Protein 1DRO (pdb70)

Radius of gyration: 14.01 Å; Cα contacts (8 Å, |Δi|>4): 263; chains: 1; bounding box: 38×29×30 Å

InterPro domains:
  IPR001589 Actinin-type actin-binding domain, conserved site [PS00019] (52-61)
  IPR001589 Actinin-type actin-binding domain, conserved site [PS00020] (126-150)
  IPR001605 Pleckstrin homology domain, spectrin-type [PR00683] (2150-2169)
  IPR001605 Pleckstrin homology domain, spectrin-type [PR00683] (2170-2191)
  IPR001605 Pleckstrin homology domain, spectrin-type [PR00683] (2214-2231)
  IPR001605 Pleckstrin homology domain, spectrin-type [PR00683] (2234-2252)
  IPR001715 Calponin homology domain [PF00307] (51-154)
  IPR001715 Calponin homology domain [PF00307] (170-274)
  IPR001715 Calponin homology domain [PS50021] (50-154)
  IPR001715 Calponin homology domain [PS50021] (169-274)
  IPR001715 Calponin homology domain [SM00033] (52-152)
  IPR001715 Calponin homology domain [SM00033] (171-269)
  IPR001849 Pleckstrin homology domain [PS50003] (2147-2259)
  IPR001849 Pleckstrin homology domain [SM00233] (2148-2261)
  IPR002017 Spectrin repeat [PF00435] (300-408)
  IPR002017 Spectrin repeat [PF00435] (420-521)
  IPR002017 Spectrin repeat [PF00435] (525-633)
  IPR002017 Spectrin repeat [PF00435] (636-739)
  IPR002017 Spectrin repeat [PF00435] (743-843)
  IPR002017 Spectrin repeat [PF00435] (848-949)

Nearest PDB structures (foldseek):
  1dro-assembly1_A  TM=8.507E-01  e=3.360E-19  Drosophila melanogaster
  1mph-assembly1_A  TM=6.903E-01  e=4.870E-07  Mus musculus
  1wjm-assembly1_A  TM=6.500E-01  e=1.095E-06  Homo sapiens
  2dhj-assembly1_A  TM=6.974E-01  e=1.243E-05  Homo sapiens
  2dtc-assembly1_B  TM=6.159E-01  e=3.403E-03  Mus musculus

Organism: Drosophila melanogaster (NCBI:txid7227)

Secondary structure (DSSP, 8-state):
--S--SSSSEEEEEEEE-S------TT-----EEEEEEESSS--BEESSSSHHHH-TT--SS---B---SS---EE--SSSSSTTEEEEE-SSS-EEEEE-SSSHHHHHHHHHHHHHHT---

Structure (mmCIF, N/CA/C/O backbone):
data_1DRO
#
_entry.id   1DRO
#
_cell.length_a   1.000
_cell.length_b   1.000
_cell.length_c   1.000
_cell.angle_alpha   90.00
_cell.angle_beta   90.00
_cell.angle_gamma   90.00
#
_symmetry.space_group_name_H-M   'P 1'
#
loop_
_atom_site.group_PDB
_atom_site.id
_atom_site.type_symbol
_atom_site.label_atom_id
_atom_site.label_alt_id
_atom_site.label_comp_id
_atom_site.label_asym_id
_atom_site.label_entity_id
_atom_site.label_seq_id
_atom_site.pdbx_PDB_ins_code
_atom_site.Cartn_x
_atom_site.Cartn_y
_atom_site.Cartn_z
_atom_site.occupancy
_atom_site.B_iso_or_equiv
_atom_site.auth_seq_id
_atom_site.auth_comp_id
_atom_site.auth_asym_id
_atom_site.auth_atom_id
_atom_site.pdbx_PDB_model_num
ATOM 1 N N . GLY A 1 1 ? -8.296 13.446 -22.528 1.00 0.00 1 GLY A N 1
ATOM 2 C CA . GLY A 1 1 ? -9.282 13.051 -23.530 1.00 0.00 1 GLY A CA 1
ATOM 3 C C . GLY A 1 1 ? -10.535 13.884 -23.415 1.00 0.00 1 GLY A C 1
ATOM 4 O O . GLY A 1 1 ? -10.496 15.080 -23.102 1.00 0.00 1 GLY A O 1
ATOM 10 N N . SER A 1 2 ? -11.670 13.269 -23.686 1.00 0.00 2 SER A N 1
ATOM 11 C CA . SER A 1 2 ? -12.955 13.961 -23.649 1.00 0.00 2 SER A CA 1
ATOM 12 C C . SER A 1 2 ? -13.930 13.247 -22.743 1.00 0.00 2 SER A C 1
ATOM 13 O O . SER A 1 2 ? -14.543 13.840 -21.848 1.00 0.00 2 SER A O 1
ATOM 21 N N . GLY A 1 3 ? -14.095 11.956 -22.963 1.00 0.00 3 GLY A N 1
ATOM 22 C CA . GLY A 1 3 ? -14.938 11.126 -22.108 1.00 0.00 3 GLY A CA 1
ATOM 23 C C . GLY A 1 3 ? -14.106 10.149 -21.313 1.00 0.00 3 GLY A C 1
ATOM 24 O O . GLY A 1 3 ? -12.890 10.307 -21.151 1.00 0.00 3 GLY A O 1
ATOM 28 N N . THR A 1 4 ? -14.745 9.107 -20.812 1.00 0.00 4 THR A N 1
ATOM 29 C CA . THR A 1 4 ? -14.058 8.087 -20.025 1.00 0.00 4 THR A CA 1
ATOM 30 C C . THR A 1 4 ? -13.420 7.053 -20.922 1.00 0.00 4 THR A C 1
ATOM 31 O O . THR A 1 4 ? -13.882 6.774 -22.033 1.00 0.00 4 THR A O 1
ATOM 42 N N . GLY A 1 5 ? -12.341 6.458 -20.443 1.00 0.00 5 GLY A N 1
ATOM 43 C CA . GLY A 1 5 ? -11.614 5.443 -21.198 1.00 0.00 5 GLY A CA 1
ATOM 44 C C . GLY A 1 5 ? -12.242 4.081 -21.019 1.00 0.00 5 GLY A C 1
ATOM 45 O O . GLY A 1 5 ? -13.468 3.923 -21.004 1.00 0.00 5 GLY A O 1
ATOM 49 N N . ALA A 1 6 ? -11.405 3.073 -20.860 1.00 0.00 6 ALA A N 1
ATOM 50 C CA . ALA A 1 6 ? -11.871 1.700 -20.684 1.00 0.00 6 ALA A CA 1
ATOM 51 C C . ALA A 1 6 ? -12.484 1.507 -19.318 1.00 0.00 6 ALA A C 1
ATOM 52 O O . ALA A 1 6 ? -13.709 1.524 -19.144 1.00 0.00 6 ALA A O 1
ATOM 59 N N . GLY A 1 7 ? -11.641 1.310 -18.322 1.00 0.00 7 GLY A N 1
ATOM 60 C CA . GLY A 1 7 ? -12.090 1.201 -16.937 1.00 0.00 7 GLY A CA 1
ATOM 61 C C . GLY A 1 7 ? -12.042 2.543 -16.246 1.00 0.00 7 GLY A C 1
ATOM 62 O O . GLY A 1 7 ? -12.445 3.575 -16.795 1.00 0.00 7 GLY A O 1
ATOM 66 N N . GLU A 1 8 ? -11.538 2.551 -15.026 1.00 0.00 8 GLU A N 1
ATOM 67 C CA . GLU A 1 8 ? -11.334 3.791 -14.281 1.00 0.00 8 GLU A CA 1
ATOM 68 C C . GLU A 1 8 ? -9.898 3.924 -13.837 1.00 0.00 8 GLU A C 1
ATOM 69 O O . GLU A 1 8 ? -9.486 3.378 -12.801 1.00 0.00 8 GLU A O 1
ATOM 81 N N . GLY A 1 9 ? -9.078 4.587 -14.629 1.00 0.00 9 GLY A N 1
ATOM 82 C CA . GLY A 1 9 ? -7.721 4.929 -14.225 1.00 0.00 9 GLY A CA 1
ATOM 83 C C . GLY A 1 9 ? -6.972 5.622 -15.349 1.00 0.00 9 GLY A C 1
ATOM 84 O O . GLY A 1 9 ? -7.544 6.121 -16.323 1.00 0.00 9 GLY A O 1
ATOM 88 N N . HIS A 1 10 ? -5.654 5.653 -15.193 1.00 0.00 10 HIS A N 1
ATOM 89 C CA . HIS A 1 10 ? -4.776 6.118 -16.267 1.00 0.00 10 HIS A CA 1
ATOM 90 C C . HIS A 1 10 ? -4.104 4.927 -16.920 1.00 0.00 10 HIS A C 1
ATOM 91 O O . HIS A 1 10 ? -3.852 3.903 -16.249 1.00 0.00 10 HIS A O 1
ATOM 105 N N . GLU A 1 11 ? -3.826 4.983 -18.209 1.00 0.00 11 GLU A N 1
ATOM 106 C CA . GLU A 1 11 ? -3.332 3.811 -18.934 1.00 0.00 11 GLU A CA 1
ATOM 107 C C . GLU A 1 11 ? -2.255 4.167 -19.934 1.00 0.00 11 GLU A C 1
ATOM 108 O O . GLU A 1 11 ? -2.425 5.026 -20.804 1.00 0.00 11 GLU A O 1
ATOM 120 N N . GLY A 1 12 ? -1.121 3.497 -19.819 1.00 0.00 12 GLY A N 1
ATOM 121 C CA . GLY A 1 12 ? -0.041 3.607 -20.794 1.00 0.00 12 GLY A CA 1
ATOM 122 C C . GLY A 1 12 ? 0.893 2.423 -20.698 1.00 0.00 12 GLY A C 1
ATOM 123 O O . GLY A 1 12 ? 0.949 1.732 -19.666 1.00 0.00 12 GLY A O 1
ATOM 127 N N . TYR A 1 13 ? 1.625 2.138 -21.761 1.00 0.00 13 TYR A N 1
ATOM 128 C CA . TYR A 1 13 ? 2.667 1.109 -21.709 1.00 0.00 13 TYR A CA 1
ATOM 129 C C . TYR A 1 13 ? 3.861 1.604 -20.926 1.00 0.00 13 TYR A C 1
ATOM 130 O O . TYR A 1 13 ? 4.756 2.285 -21.440 1.00 0.00 13 TYR A O 1
ATOM 148 N N . VAL A 1 14 ? 3.906 1.237 -19.656 1.00 0.00 14 VAL A N 1
ATOM 149 C CA . VAL A 1 14 ? 4.912 1.765 -18.739 1.00 0.00 14 VAL A CA 1
ATOM 150 C C . VAL A 1 14 ? 5.550 0.665 -17.925 1.00 0.00 14 VAL A C 1
ATOM 151 O O . VAL A 1 14 ? 5.270 -0.527 -18.097 1.00 0.00 14 VAL A O 1
ATOM 164 N N . THR A 1 15 ? 6.411 1.058 -17.003 1.00 0.00 15 THR A N 1
ATOM 165 C CA . THR A 1 15 ? 7.100 0.107 -16.137 1.00 0.00 15 THR A CA 1
ATOM 166 C C . THR A 1 15 ? 6.600 0.199 -14.715 1.00 0.00 15 THR A C 1
ATOM 167 O O . THR A 1 15 ? 7.181 0.893 -13.866 1.00 0.00 15 THR A O 1
ATOM 178 N N . ARG A 1 16 ? 5.530 -0.509 -14.407 1.00 0.00 16 ARG A N 1
ATOM 179 C CA . ARG A 1 16 ? 4.912 -0.436 -13.083 1.00 0.00 16 ARG A CA 1
ATOM 180 C C . ARG A 1 16 ? 5.239 -1.664 -12.266 1.00 0.00 16 ARG A C 1
ATOM 181 O O . ARG A 1 16 ? 5.681 -2.695 -12.786 1.00 0.00 16 ARG A O 1
ATOM 202 N N . LYS A 1 17 ? 5.045 -1.565 -10.964 1.00 0.00 17 LYS A N 1
ATOM 203 C CA . LYS A 1 17 ? 5.205 -2.698 -10.056 1.00 0.00 17 LYS A CA 1
ATOM 204 C C . LYS A 1 17 ? 3.962 -2.904 -9.221 1.00 0.00 17 LYS A C 1
ATOM 205 O O . LYS A 1 17 ? 3.836 -2.364 -8.114 1.00 0.00 17 LYS A O 1
ATOM 224 N N . HIS A 1 18 ? 3.034 -3.701 -9.716 1.00 0.00 18 HIS A N 1
ATOM 225 C CA . HIS A 1 18 ? 1.761 -3.925 -9.039 1.00 0.00 18 HIS A CA 1
ATOM 226 C C . HIS A 1 18 ? 1.968 -4.534 -7.670 1.00 0.00 18 HIS A C 1
ATOM 227 O O . HIS A 1 18 ? 3.093 -4.713 -7.195 1.00 0.00 18 HIS A O 1
ATOM 241 N N . GLU A 1 19 ? 0.867 -4.830 -7.007 1.00 0.00 19 GLU A N 1
ATOM 242 C CA . GLU A 1 19 ? 0.814 -5.554 -5.740 1.00 0.00 19 GLU A CA 1
ATOM 243 C C . GLU A 1 19 ? 2.067 -6.351 -5.449 1.00 0.00 19 GLU A C 1
ATOM 244 O O . GLU A 1 19 ? 2.538 -7.155 -6.260 1.00 0.00 19 GLU A O 1
ATOM 256 N N . TRP A 1 20 ? 2.606 -6.157 -4.260 1.00 0.00 20 TRP A N 1
ATOM 257 C CA . TRP A 1 20 ? 3.912 -6.698 -3.891 1.00 0.00 20 TRP A CA 1
ATOM 258 C C . TRP A 1 20 ? 3.856 -7.471 -2.593 1.00 0.00 20 TRP A C 1
ATOM 259 O O . TRP A 1 20 ? 3.021 -7.223 -1.717 1.00 0.00 20 TRP A O 1
ATOM 280 N N . ASP A 1 21 ? 4.772 -8.412 -2.445 1.00 0.00 21 ASP A N 1
ATOM 281 C CA . ASP A 1 21 ? 4.949 -9.148 -1.197 1.00 0.00 21 ASP A CA 1
ATOM 282 C C . ASP A 1 21 ? 6.270 -9.883 -1.188 1.00 0.00 21 ASP A C 1
ATOM 283 O O . ASP A 1 21 ? 6.396 -10.994 -0.661 1.00 0.00 21 ASP A O 1
ATOM 292 N N . SER A 1 22 ? 7.282 -9.261 -1.764 1.00 0.00 22 SER A N 1
ATOM 293 C CA . SER A 1 22 ? 8.612 -9.861 -1.856 1.00 0.00 22 SER A CA 1
ATOM 294 C C . SER A 1 22 ? 9.687 -8.849 -1.537 1.00 0.00 22 SER A C 1
ATOM 295 O O . SER A 1 22 ? 9.518 -7.638 -1.721 1.00 0.00 22 SER A O 1
ATOM 303 N N . THR A 1 23 ? 10.823 -9.333 -1.070 1.00 0.00 23 THR A N 1
ATOM 304 C CA . THR A 1 23 ? 11.907 -8.464 -0.617 1.00 0.00 23 THR A CA 1
ATOM 305 C C . THR A 1 23 ? 13.251 -8.999 -1.054 1.00 0.00 23 THR A C 1
ATOM 306 O O . THR A 1 23 ? 14.253 -8.904 -0.336 1.00 0.00 23 THR A O 1
ATOM 317 N N . THR A 1 24 ? 13.300 -9.551 -2.251 1.00 0.00 24 THR A N 1
ATOM 318 C CA . THR A 1 24 ? 14.559 -9.982 -2.854 1.00 0.00 24 THR A CA 1
ATOM 319 C C . THR A 1 24 ? 15.129 -8.904 -3.744 1.00 0.00 24 THR A C 1
ATOM 320 O O . THR A 1 24 ? 14.471 -8.404 -4.662 1.00 0.00 24 THR A O 1
ATOM 331 N N . LYS A 1 25 ? 16.377 -8.542 -3.503 1.00 0.00 25 LYS A N 1
ATOM 332 C CA . LYS A 1 25 ? 17.009 -7.440 -4.225 1.00 0.00 25 LYS A CA 1
ATOM 333 C C . LYS A 1 25 ? 18.508 -7.448 -4.033 1.00 0.00 25 LYS A C 1
ATOM 334 O O . LYS A 1 25 ? 19.278 -7.784 -4.938 1.00 0.00 25 LYS A O 1
ATOM 353 N N . LYS A 1 26 ? 18.945 -7.056 -2.850 1.00 0.00 26 LYS A N 1
ATOM 354 C CA . LYS A 1 26 ? 20.365 -6.874 -2.559 1.00 0.00 26 LYS A CA 1
ATOM 355 C C . LYS A 1 26 ? 20.980 -5.864 -3.501 1.00 0.00 26 LYS A C 1
ATOM 356 O O . LYS A 1 26 ? 20.837 -4.639 -3.290 1.00 0.00 26 LYS A O 1
ATOM 375 N N . ALA A 1 27 ? 21.643 -6.296 -4.556 1.00 0.00 27 ALA A N 1
ATOM 376 C CA . ALA A 1 27 ? 22.286 -5.374 -5.496 1.00 0.00 27 ALA A CA 1
ATOM 377 C C . ALA A 1 27 ? 21.261 -4.734 -6.401 1.00 0.00 27 ALA A C 1
ATOM 378 O O . ALA A 1 27 ? 21.093 -3.510 -6.441 1.00 0.00 27 ALA A O 1
ATOM 385 N N . SER A 1 28 ? 20.551 -5.564 -7.145 1.00 0.00 28 SER A N 1
ATOM 386 C CA . SER A 1 28 ? 19.431 -5.111 -7.965 1.00 0.00 28 SER A CA 1
ATOM 387 C C . SER A 1 28 ? 18.441 -6.233 -8.184 1.00 0.00 28 SER A C 1
ATOM 388 O O . SER A 1 28 ? 17.542 -6.464 -7.359 1.00 0.00 28 SER A O 1
ATOM 396 N N . ASN A 1 29 ? 18.591 -6.968 -9.270 1.00 0.00 29 ASN A N 1
ATOM 397 C CA . ASN A 1 29 ? 17.664 -8.045 -9.612 1.00 0.00 29 ASN A CA 1
ATOM 398 C C . ASN A 1 29 ? 16.278 -7.505 -9.882 1.00 0.00 29 ASN A C 1
ATOM 399 O O . ASN A 1 29 ? 15.521 -7.150 -8.972 1.00 0.00 29 ASN A O 1
ATOM 410 N N . ARG A 1 30 ? 15.914 -7.459 -11.151 1.00 0.00 30 ARG A N 1
ATOM 411 C CA . ARG A 1 30 ? 14.668 -6.834 -11.586 1.00 0.00 30 ARG A CA 1
ATOM 412 C C . ARG A 1 30 ? 13.481 -7.407 -10.849 1.00 0.00 30 ARG A C 1
ATOM 413 O O . ARG A 1 30 ? 13.468 -8.561 -10.412 1.00 0.00 30 ARG A O 1
ATOM 434 N N . SER A 1 31 ? 12.457 -6.580 -10.680 1.00 0.00 31 SER A N 1
ATOM 435 C CA . SER A 1 31 ? 11.251 -7.007 -9.970 1.00 0.00 31 SER A CA 1
ATOM 436 C C . SER A 1 31 ? 9.985 -6.450 -10.597 1.00 0.00 31 SER A C 1
ATOM 437 O O . SER A 1 31 ? 8.966 -7.127 -10.753 1.00 0.00 31 SER A O 1
ATOM 445 N N . TRP A 1 32 ? 10.068 -5.188 -10.985 1.00 0.00 32 TRP A N 1
ATOM 446 C CA . TRP A 1 32 ? 8.999 -4.526 -11.726 1.00 0.00 32 TRP A CA 1
ATOM 447 C C . TRP A 1 32 ? 8.811 -5.166 -13.082 1.00 0.00 32 TRP A C 1
ATOM 448 O O . TRP A 1 32 ? 9.571 -6.048 -13.499 1.00 0.00 32 TRP A O 1
ATOM 469 N N . ASP A 1 33 ? 7.804 -4.716 -13.808 1.00 0.00 33 ASP A N 1
ATOM 470 C CA . ASP A 1 33 ? 7.546 -5.204 -15.161 1.00 0.00 33 ASP A CA 1
ATOM 471 C C . ASP A 1 33 ? 7.167 -4.069 -16.085 1.00 0.00 33 ASP A C 1
ATOM 472 O O . ASP A 1 33 ? 6.655 -3.028 -15.658 1.00 0.00 33 ASP A O 1
ATOM 481 N N . LYS A 1 34 ? 7.392 -4.265 -17.371 1.00 0.00 34 LYS A N 1
ATOM 482 C CA . LYS A 1 34 ? 7.058 -3.269 -18.386 1.00 0.00 34 LYS A CA 1
ATOM 483 C C . LYS A 1 34 ? 6.005 -3.792 -19.335 1.00 0.00 34 LYS A C 1
ATOM 484 O O . LYS A 1 34 ? 6.293 -4.517 -20.294 1.00 0.00 34 LYS A O 1
ATOM 503 N N . VAL A 1 35 ? 4.764 -3.410 -19.094 1.00 0.00 35 VAL A N 1
ATOM 504 C CA . VAL A 1 35 ? 3.624 -3.932 -19.845 1.00 0.00 35 VAL A CA 1
ATOM 505 C C . VAL A 1 35 ? 2.674 -2.823 -20.229 1.00 0.00 35 VAL A C 1
ATOM 506 O O . VAL A 1 35 ? 2.985 -1.630 -20.081 1.00 0.00 35 VAL A O 1
ATOM 519 N N . TYR A 1 36 ? 1.494 -3.176 -20.703 1.00 0.00 36 TYR A N 1
ATOM 520 C CA . TYR A 1 36 ? 0.449 -2.185 -20.964 1.00 0.00 36 TYR A CA 1
ATOM 521 C C . TYR A 1 36 ? -0.531 -2.109 -19.817 1.00 0.00 36 TYR A C 1
ATOM 522 O O . TYR A 1 36 ? -1.572 -2.777 -19.770 1.00 0.00 36 TYR A O 1
ATOM 540 N N . ME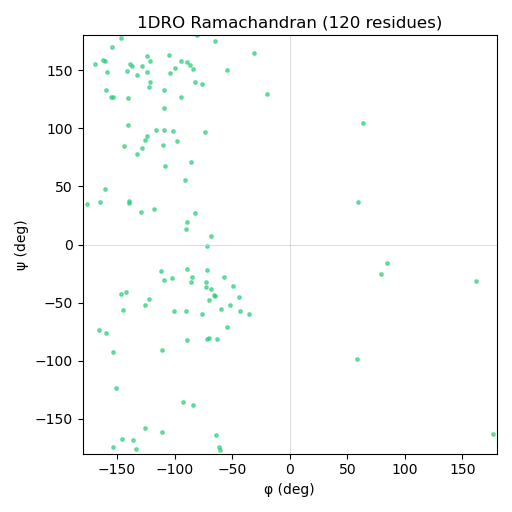T A 1 37 ? -0.221 -1.250 -18.858 1.00 0.00 37 MET A N 1
ATOM 541 C CA . MET A 1 37 ? -0.998 -1.164 -17.624 1.00 0.00 37 MET A CA 1
ATOM 542 C C . MET A 1 37 ? -2.227 -0.307 -17.818 1.00 0.00 37 MET A C 1
ATOM 543 O O . MET A 1 37 ? -2.205 0.741 -18.473 1.00 0.00 37 MET A O 1
ATOM 557 N N . ALA A 1 38 ? -3.325 -0.742 -17.225 1.00 0.00 38 ALA A N 1
ATOM 558 C CA . ALA A 1 38 ? -4.567 0.024 -17.207 1.00 0.00 38 ALA A CA 1
ATOM 559 C C . ALA A 1 38 ? -5.147 0.060 -15.810 1.00 0.00 38 ALA A C 1
ATOM 560 O O . ALA A 1 38 ? -6.091 -0.658 -15.463 1.00 0.00 38 ALA A O 1
ATOM 567 N N . ALA A 1 39 ? -4.573 0.909 -14.980 1.00 0.00 39 ALA A N 1
ATOM 568 C CA . ALA A 1 39 ? -4.886 0.969 -13.554 1.00 0.00 39 ALA A CA 1
ATOM 569 C C . ALA A 1 39 ? -4.596 2.340 -12.998 1.00 0.00 39 ALA A C 1
ATOM 570 O O . ALA A 1 39 ? -4.011 3.206 -13.689 1.00 0.00 39 ALA A O 1
ATOM 577 N N . LYS A 1 40 ? -5.006 2.627 -11.776 1.00 0.00 40 LYS A N 1
ATOM 578 C CA . LYS A 1 40 ? -4.624 3.881 -11.117 1.00 0.00 40 LYS A CA 1
ATOM 579 C C . LYS A 1 40 ? -4.776 3.797 -9.618 1.00 0.00 40 LYS A C 1
ATOM 580 O O . LYS A 1 40 ? -3.805 3.643 -8.871 1.00 0.00 40 LYS A O 1
ATOM 599 N N . ALA A 1 41 ? -6.010 3.869 -9.158 1.00 0.00 41 ALA A N 1
ATOM 600 C CA . ALA A 1 41 ? -6.293 4.005 -7.730 1.00 0.00 41 ALA A CA 1
ATOM 601 C C . ALA A 1 41 ? -7.789 3.963 -7.485 1.00 0.00 41 ALA A C 1
ATOM 602 O O . ALA A 1 41 ? -8.365 4.641 -6.628 1.00 0.00 41 ALA A O 1
ATOM 609 N N . GLY A 1 42 ? -8.456 3.158 -8.292 1.00 0.00 42 GLY A N 1
ATOM 610 C CA . GLY A 1 42 ? -9.912 2.986 -8.273 1.00 0.00 42 GLY A CA 1
ATOM 611 C C . GLY A 1 42 ? -10.218 1.538 -8.648 1.00 0.00 42 GLY A C 1
ATOM 612 O O . GLY A 1 42 ? -11.079 0.867 -8.078 1.00 0.00 42 GLY A O 1
ATOM 616 N N . ARG A 1 43 ? -9.498 1.079 -9.654 1.00 0.00 43 ARG A N 1
ATOM 617 C CA . ARG A 1 43 ? -9.425 -0.329 -10.025 1.00 0.00 43 ARG A CA 1
ATOM 618 C C . ARG A 1 43 ? -8.171 -0.584 -10.838 1.00 0.00 43 ARG A C 1
ATOM 619 O O . ARG A 1 43 ? -7.722 0.299 -11.594 1.00 0.00 43 ARG A O 1
ATOM 640 N N . ILE A 1 44 ? -7.586 -1.763 -10.740 1.00 0.00 44 ILE A N 1
ATOM 641 C CA . ILE A 1 44 ? -6.455 -2.133 -11.592 1.00 0.00 44 ILE A CA 1
ATOM 642 C C . ILE A 1 44 ? -6.901 -2.991 -12.754 1.00 0.00 44 ILE A C 1
ATOM 643 O O . ILE A 1 44 ? -7.900 -3.716 -12.691 1.00 0.00 44 ILE A O 1
ATOM 659 N N . SER A 1 45 ? -6.162 -2.909 -13.845 1.00 0.00 45 SER A N 1
ATOM 660 C CA . SER A 1 45 ? -6.364 -3.778 -15.004 1.00 0.00 45 SER A CA 1
ATOM 661 C C . SER A 1 45 ? -5.075 -3.939 -15.776 1.00 0.00 45 SER A C 1
ATOM 662 O O . SER A 1 45 ? -4.428 -2.953 -16.164 1.00 0.00 45 SER A O 1
ATOM 670 N N . PHE A 1 46 ? -4.669 -5.170 -16.024 1.00 0.00 46 PHE A N 1
ATOM 671 C CA . PHE A 1 46 ? -3.352 -5.451 -16.597 1.00 0.00 46 PHE A CA 1
ATOM 672 C C . PHE A 1 46 ? -3.406 -6.203 -17.909 1.00 0.00 46 PHE A C 1
ATOM 673 O O . PHE A 1 46 ? -4.197 -7.130 -18.106 1.00 0.00 46 PHE A O 1
ATOM 690 N N . TYR A 1 47 ? -2.537 -5.814 -18.827 1.00 0.00 47 TYR A N 1
ATOM 691 C CA . TYR A 1 47 ? -2.319 -6.553 -20.068 1.00 0.00 47 TYR A CA 1
ATOM 692 C C . TYR A 1 47 ? -0.978 -6.198 -20.672 1.00 0.00 47 TYR A C 1
ATOM 693 O O . TYR A 1 47 ? -0.605 -5.017 -20.752 1.00 0.00 47 TYR A O 1
ATOM 711 N N . LYS A 1 48 ? -0.205 -7.189 -21.080 1.00 0.00 48 LYS A N 1
ATOM 712 C CA . LYS A 1 48 ? 1.040 -6.936 -21.810 1.00 0.00 48 LYS A CA 1
ATOM 713 C C . LYS A 1 48 ? 0.736 -6.415 -23.199 1.00 0.00 48 LYS A C 1
ATOM 714 O O . LYS A 1 48 ? 1.278 -5.418 -23.686 1.00 0.00 48 LYS A O 1
ATOM 733 N N . ASP A 1 49 ? -0.179 -7.103 -23.858 1.00 0.00 49 ASP A N 1
ATOM 734 C CA . ASP A 1 49 ? -0.740 -6.686 -25.137 1.00 0.00 49 ASP A CA 1
ATOM 735 C C . ASP A 1 49 ? -2.190 -7.098 -25.241 1.00 0.00 49 ASP A C 1
ATOM 736 O O . ASP A 1 49 ? -2.839 -7.475 -24.250 1.00 0.00 49 ASP A O 1
ATOM 745 N N . GLN A 1 50 ? -2.751 -7.010 -26.432 1.00 0.00 50 GLN A N 1
ATOM 746 C CA . GLN A 1 50 ? -4.080 -7.557 -26.696 1.00 0.00 50 GLN A CA 1
ATOM 747 C C . GLN A 1 50 ? -3.969 -9.020 -27.060 1.00 0.00 50 GLN A C 1
ATOM 748 O O . GLN A 1 50 ? -4.166 -9.418 -28.210 1.00 0.00 50 GLN A O 1
ATOM 762 N N . LYS A 1 51 ? -3.646 -9.842 -26.082 1.00 0.00 51 LYS A N 1
ATOM 763 C CA . LYS A 1 51 ? -3.295 -11.250 -26.269 1.00 0.00 51 LYS A CA 1
ATOM 764 C C . LYS A 1 51 ? -4.352 -12.161 -25.698 1.00 0.00 51 LYS A C 1
ATOM 765 O O . LYS A 1 51 ? -5.283 -12.570 -26.433 1.00 0.00 51 LYS A O 1
ATOM 784 N N . GLY A 1 52 ? -4.250 -12.560 -24.447 1.00 0.00 52 GLY A N 1
ATOM 785 C CA . GLY A 1 52 ? -5.404 -13.206 -23.779 1.00 0.00 52 GLY A CA 1
ATOM 786 C C . GLY A 1 52 ? -6.612 -12.301 -24.054 1.00 0.00 52 GLY A C 1
ATOM 787 O O . GLY A 1 52 ? -7.746 -12.725 -24.281 1.00 0.00 52 GLY A O 1
ATOM 791 N N . TYR A 1 53 ? -6.317 -11.012 -24.065 1.00 0.00 53 TYR A N 1
ATOM 792 C CA . TYR A 1 53 ? -7.244 -9.977 -24.506 1.00 0.00 53 TYR A CA 1
ATOM 793 C C . TYR A 1 53 ? -7.807 -10.309 -25.870 1.00 0.00 53 TYR A C 1
ATOM 794 O O . TYR A 1 53 ? -9.037 -10.267 -26.076 1.00 0.00 53 TYR A O 1
ATOM 812 N N . LYS A 1 54 ? -6.966 -10.603 -26.845 1.00 0.00 54 LYS A N 1
ATOM 813 C CA . LYS A 1 54 ? -7.426 -11.134 -28.131 1.00 0.00 54 LYS A CA 1
ATOM 814 C C . LYS A 1 54 ? -8.493 -12.188 -27.929 1.00 0.00 54 LYS A C 1
ATOM 815 O O . LYS A 1 54 ? -9.619 -12.084 -28.426 1.00 0.00 54 LYS A O 1
ATOM 834 N N . SER A 1 55 ? -8.153 -13.213 -27.170 1.00 0.00 55 SER A N 1
ATOM 835 C CA . SER A 1 55 ? -9.051 -14.342 -26.942 1.00 0.00 55 SER A CA 1
ATOM 836 C C . SER A 1 55 ? -10.216 -13.939 -26.068 1.00 0.00 55 SER A C 1
ATOM 837 O O . SER A 1 55 ? -11.319 -13.648 -26.553 1.00 0.00 55 SER A O 1
ATOM 845 N N . ASN A 1 56 ? -9.994 -13.891 -24.768 1.00 0.00 56 ASN A N 1
ATOM 846 C CA . ASN A 1 56 ? -11.066 -13.637 -23.808 1.00 0.00 56 ASN A CA 1
ATOM 847 C C . ASN A 1 56 ? -10.755 -12.427 -22.960 1.00 0.00 56 ASN A C 1
ATOM 848 O O . ASN A 1 56 ? -9.636 -12.256 -22.470 1.00 0.00 56 ASN A O 1
ATOM 859 N N . PRO A 1 57 ? -11.740 -11.573 -22.759 1.00 0.00 57 PRO A N 1
ATOM 860 C CA . PRO A 1 57 ? -11.651 -10.264 -21.967 1.00 0.00 57 PRO A CA 1
ATOM 861 C C . PRO A 1 57 ? -11.442 -10.408 -20.474 1.00 0.00 57 PRO A C 1
ATOM 862 O O . PRO A 1 57 ? -11.478 -9.406 -19.733 1.00 0.00 57 PRO A O 1
ATOM 873 N N . GLU A 1 58 ? -11.213 -11.610 -19.977 1.00 0.00 58 GLU A N 1
ATOM 874 C CA . GLU A 1 58 ? -10.849 -11.830 -18.580 1.00 0.00 58 GLU A CA 1
ATOM 875 C C . GLU A 1 58 ? -9.406 -12.259 -18.460 1.00 0.00 58 GLU A C 1
ATOM 876 O O . GLU A 1 58 ? -8.733 -12.000 -17.453 1.00 0.00 58 GLU A O 1
ATOM 888 N N . LEU A 1 59 ? -8.907 -12.945 -19.471 1.00 0.00 59 LEU A N 1
ATOM 889 C CA . LEU A 1 59 ? -7.511 -13.376 -19.503 1.00 0.00 59 LEU A CA 1
ATOM 890 C C . LEU A 1 59 ? -6.652 -12.388 -20.254 1.00 0.00 59 LEU A C 1
ATOM 891 O O . LEU A 1 59 ? -7.130 -11.613 -21.091 1.00 0.00 59 LEU A O 1
ATOM 907 N N . THR A 1 60 ? -5.359 -12.412 -19.986 1.00 0.00 60 THR A N 1
ATOM 908 C CA . THR A 1 60 ? -4.402 -11.599 -20.740 1.00 0.00 60 THR A CA 1
ATOM 909 C C . THR A 1 60 ? -3.047 -12.271 -20.770 1.00 0.00 60 THR A C 1
ATOM 910 O O . THR A 1 60 ? -2.967 -13.452 -21.198 1.00 0.00 60 THR A O 1
ATOM 921 N N . PHE A 1 61 ? -1.971 -11.650 -20.334 1.00 0.00 61 PHE A N 1
ATOM 922 C CA . PHE A 1 61 ? -0.624 -12.219 -20.508 1.00 0.00 61 PHE A CA 1
ATOM 923 C C . PHE A 1 61 ? -0.213 -13.094 -19.348 1.00 0.00 61 PHE A C 1
ATOM 924 O O . PHE A 1 61 ? 0.965 -13.472 -19.214 1.00 0.00 61 PHE A O 1
ATOM 941 N N . ARG A 1 62 ? -1.145 -13.467 -18.495 1.00 0.00 62 ARG A N 1
ATOM 942 C CA . ARG A 1 62 ? -0.898 -14.167 -17.230 1.00 0.00 62 ARG A CA 1
ATOM 943 C C . ARG A 1 62 ? -0.445 -13.201 -16.163 1.00 0.00 62 ARG A C 1
ATOM 944 O O . ARG A 1 62 ? -0.613 -13.491 -14.950 1.00 0.00 62 ARG A O 1
ATOM 965 N N . GLY A 1 63 ? 0.151 -12.081 -16.503 1.00 0.00 63 GLY A N 1
ATOM 966 C CA . GLY A 1 63 ? 0.311 -10.957 -15.559 1.00 0.00 63 GLY A CA 1
ATOM 967 C C . GLY A 1 63 ? -0.951 -10.084 -15.763 1.00 0.00 63 GLY A C 1
ATOM 968 O O . GLY A 1 63 ? -0.928 -8.895 -16.074 1.00 0.00 63 GLY A O 1
ATOM 972 N N . GLU A 1 64 ? -2.064 -10.769 -15.598 1.00 0.00 64 GLU A N 1
ATOM 973 C CA . GLU A 1 64 ? -3.381 -10.271 -15.976 1.00 0.00 64 GLU A CA 1
ATOM 974 C C . GLU A 1 64 ? -4.135 -9.490 -14.926 1.00 0.00 64 GLU A C 1
ATOM 975 O O . GLU A 1 64 ? -5.063 -8.733 -15.274 1.00 0.00 64 GLU A O 1
ATOM 987 N N . PRO A 1 65 ? -3.840 -9.619 -13.651 1.00 0.00 65 PRO A N 1
ATOM 988 C CA . PRO A 1 65 ? -4.546 -9.063 -12.414 1.00 0.00 65 PRO A CA 1
ATOM 989 C C . PRO A 1 65 ? -5.282 -7.737 -12.516 1.00 0.00 65 PRO A C 1
ATOM 990 O O . PRO A 1 65 ? -5.121 -6.909 -13.416 1.00 0.00 65 PRO A O 1
ATOM 1001 N N . SER A 1 66 ? -6.116 -7.494 -11.505 1.00 0.00 66 SER A N 1
ATOM 1002 C CA . SER A 1 66 ? -7.003 -6.337 -11.450 1.00 0.00 66 SER A CA 1
ATOM 1003 C C . SER A 1 66 ? -7.485 -6.093 -10.037 1.00 0.00 66 SER A C 1
ATOM 1004 O O . SER A 1 66 ? -7.488 -6.998 -9.191 1.00 0.00 66 SER A O 1
ATOM 1012 N N . TYR A 1 67 ? -7.923 -4.880 -9.754 1.00 0.00 67 TYR A N 1
ATOM 1013 C CA . TYR A 1 67 ? -8.281 -4.478 -8.396 1.00 0.00 67 TYR A CA 1
ATOM 1014 C C . TYR A 1 67 ? -9.424 -3.486 -8.408 1.00 0.00 67 TYR A C 1
ATOM 1015 O O . TYR A 1 67 ? -9.941 -3.084 -9.455 1.00 0.00 67 TYR A O 1
ATOM 1033 N N . ASP A 1 68 ? -9.856 -3.103 -7.221 1.00 0.00 68 ASP A N 1
ATOM 1034 C CA . ASP A 1 68 ? -10.852 -2.051 -7.036 1.00 0.00 68 ASP A CA 1
ATOM 1035 C C . ASP A 1 68 ? -10.540 -1.243 -5.799 1.00 0.00 68 ASP A C 1
ATOM 1036 O O . ASP A 1 68 ? -11.068 -1.525 -4.706 1.00 0.00 68 ASP A O 1
ATOM 1045 N N . LEU A 1 69 ? -9.682 -0.245 -5.907 1.00 0.00 69 LEU A N 1
ATOM 1046 C CA . LEU A 1 69 ? -9.173 0.458 -4.732 1.00 0.00 69 LEU A CA 1
ATOM 1047 C C . LEU A 1 69 ? -9.301 1.962 -4.776 1.00 0.00 69 LEU A C 1
ATOM 1048 O O . LEU A 1 69 ? -8.319 2.677 -5.074 1.00 0.00 69 LEU A O 1
ATOM 1064 N N . GLN A 1 70 ? -10.448 2.517 -4.438 1.00 0.00 70 GLN A N 1
ATOM 1065 C CA . GLN A 1 70 ? -10.566 3.941 -4.145 1.00 0.00 70 GLN A CA 1
ATOM 1066 C C . GLN A 1 70 ? -10.320 4.198 -2.668 1.00 0.00 70 GLN A C 1
ATOM 1067 O O . GLN A 1 70 ? -10.691 5.221 -2.083 1.00 0.00 70 GLN A O 1
ATOM 1081 N N . ASN A 1 71 ? -9.678 3.241 -2.027 1.00 0.00 71 ASN A N 1
ATOM 1082 C CA . ASN A 1 71 ? -9.310 3.250 -0.613 1.00 0.00 71 ASN A CA 1
ATOM 1083 C C . ASN A 1 71 ? -7.850 3.575 -0.411 1.00 0.00 71 ASN A C 1
ATOM 1084 O O . ASN A 1 71 ? -7.440 4.113 0.626 1.00 0.00 71 ASN A O 1
ATOM 1095 N N . ALA A 1 72 ? -7.028 3.227 -1.385 1.00 0.00 72 ALA A N 1
ATOM 1096 C CA . ALA A 1 72 ? -5.574 3.323 -1.271 1.00 0.00 72 ALA A CA 1
ATOM 1097 C C . ALA A 1 72 ? -5.117 4.748 -1.045 1.00 0.00 72 ALA A C 1
ATOM 1098 O O . ALA A 1 72 ? -5.898 5.690 -0.885 1.00 0.00 72 ALA A O 1
ATOM 1105 N N . ALA A 1 73 ? -3.805 4.924 -1.058 1.00 0.00 73 ALA A N 1
ATOM 1106 C CA . ALA A 1 73 ? -3.169 6.197 -0.733 1.00 0.00 73 ALA A CA 1
ATOM 1107 C C . ALA A 1 73 ? -2.242 6.629 -1.845 1.00 0.00 73 ALA A C 1
ATOM 1108 O O . ALA A 1 73 ? -2.363 6.186 -2.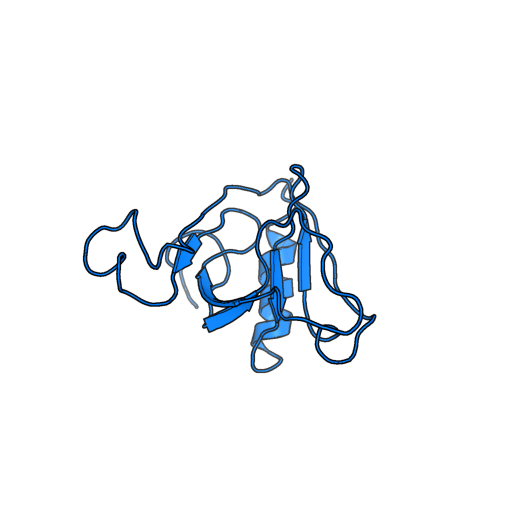996 1.00 0.00 73 ALA A O 1
ATOM 1115 N N . ILE A 1 74 ? -1.284 7.480 -1.529 1.00 0.00 74 ILE A N 1
ATOM 1116 C CA . ILE A 1 74 ? -0.413 8.068 -2.544 1.00 0.00 74 ILE A CA 1
ATOM 1117 C C . ILE A 1 74 ? 1.006 8.182 -2.043 1.00 0.00 74 ILE A C 1
ATOM 1118 O O . ILE A 1 74 ? 1.258 8.368 -0.844 1.00 0.00 74 ILE A O 1
ATOM 1134 N N . GLU A 1 75 ? 1.965 8.087 -2.947 1.00 0.00 75 GLU A N 1
ATOM 1135 C CA . GLU A 1 75 ? 3.366 8.324 -2.599 1.00 0.00 75 GLU A CA 1
ATOM 1136 C C . GLU A 1 75 ? 4.238 8.424 -3.830 1.00 0.00 75 GLU A C 1
ATOM 1137 O O . GLU A 1 75 ? 3.931 7.909 -4.910 1.00 0.00 75 GLU A O 1
ATOM 1149 N N . ILE A 1 76 ? 5.357 9.114 -3.675 1.00 0.00 76 ILE A N 1
ATOM 1150 C CA . ILE A 1 76 ? 6.379 9.209 -4.712 1.00 0.00 76 ILE A CA 1
ATOM 1151 C C . ILE A 1 76 ? 7.720 8.756 -4.187 1.00 0.00 76 ILE A C 1
ATOM 1152 O O . ILE A 1 76 ? 8.030 8.890 -2.994 1.00 0.00 76 ILE A O 1
ATOM 1168 N N . ALA A 1 77 ? 8.537 8.191 -5.055 1.00 0.00 77 ALA A N 1
ATOM 1169 C CA . ALA A 1 77 ? 9.801 7.584 -4.642 1.00 0.00 77 ALA A CA 1
ATOM 1170 C C . ALA A 1 77 ? 10.732 8.615 -4.050 1.00 0.00 77 ALA A C 1
ATOM 1171 O O . ALA A 1 77 ? 10.858 8.754 -2.826 1.00 0.00 77 ALA A O 1
ATOM 1178 N N . SER A 1 78 ? 11.422 9.344 -4.907 1.00 0.00 78 SER A N 1
ATOM 1179 C CA . SER A 1 78 ? 12.321 10.407 -4.460 1.00 0.00 78 SER A CA 1
ATOM 1180 C C . SER A 1 78 ? 13.396 9.858 -3.553 1.00 0.00 78 SER A C 1
ATOM 1181 O O . SER A 1 78 ? 13.830 10.501 -2.591 1.00 0.00 78 SER A O 1
ATOM 1189 N N . ASP A 1 79 ? 13.859 8.660 -3.857 1.00 0.00 79 ASP A N 1
ATOM 1190 C CA . ASP A 1 79 ? 14.974 8.050 -3.139 1.00 0.00 79 ASP A CA 1
ATOM 1191 C C . ASP A 1 79 ? 15.602 6.945 -3.956 1.00 0.00 79 ASP A C 1
ATOM 1192 O O . ASP A 1 79 ? 15.858 5.835 -3.475 1.00 0.00 79 ASP A O 1
ATOM 1201 N N . TYR A 1 80 ? 15.870 7.239 -5.214 1.00 0.00 80 TYR A N 1
ATOM 1202 C CA . TYR A 1 80 ? 16.458 6.266 -6.131 1.00 0.00 80 TYR A CA 1
ATOM 1203 C C . TYR A 1 80 ? 17.228 6.959 -7.230 1.00 0.00 80 TYR A C 1
ATOM 1204 O O . TYR A 1 80 ? 17.415 8.182 -7.225 1.00 0.00 80 TYR A O 1
ATOM 1222 N N . THR A 1 81 ? 17.713 6.185 -8.183 1.00 0.00 81 THR A N 1
ATOM 1223 C CA . THR A 1 81 ? 18.414 6.725 -9.344 1.00 0.00 81 THR A CA 1
ATOM 1224 C C . THR A 1 81 ? 17.621 6.523 -10.614 1.00 0.00 81 THR A C 1
ATOM 1225 O O . THR A 1 81 ? 17.822 7.225 -11.619 1.00 0.00 81 THR A O 1
ATOM 1236 N N . LYS A 1 82 ? 16.724 5.556 -10.619 1.00 0.00 82 LYS A N 1
ATOM 1237 C CA . LYS A 1 82 ? 15.834 5.328 -11.759 1.00 0.00 82 LYS A CA 1
ATOM 1238 C C . LYS A 1 82 ? 14.386 5.411 -11.337 1.00 0.00 82 LYS A C 1
ATOM 1239 O O . LYS A 1 82 ? 13.548 6.063 -11.971 1.00 0.00 82 LYS A O 1
ATOM 1258 N N . LYS A 1 83 ? 14.067 4.737 -10.247 1.00 0.00 83 LYS A N 1
ATOM 1259 C CA . LYS A 1 83 ? 12.741 4.784 -9.639 1.00 0.00 83 LYS A CA 1
ATOM 1260 C C . LYS A 1 83 ? 12.466 6.109 -8.966 1.00 0.00 83 LYS A C 1
ATOM 1261 O O . LYS A 1 83 ? 11.357 6.326 -8.433 1.00 0.00 83 LYS A O 1
ATOM 1280 N N . LYS A 1 84 ? 13.402 7.039 -8.971 1.00 0.00 84 LYS A N 1
ATOM 1281 C CA . LYS A 1 84 ? 13.156 8.398 -8.468 1.00 0.00 84 LYS A CA 1
ATOM 1282 C C . LYS A 1 84 ? 12.473 9.325 -9.456 1.00 0.00 84 LYS A C 1
ATOM 1283 O O . LYS A 1 84 ? 12.613 10.553 -9.408 1.00 0.00 84 LYS A O 1
ATOM 1302 N N . HIS A 1 85 ? 11.703 8.751 -10.357 1.00 0.00 85 HIS A N 1
ATOM 1303 C CA . HIS A 1 85 ? 10.802 9.476 -11.251 1.00 0.00 85 HIS A CA 1
ATOM 1304 C C . HIS A 1 85 ? 9.502 8.703 -11.376 1.00 0.00 85 HIS A C 1
ATOM 1305 O O . HIS A 1 85 ? 8.850 8.622 -12.421 1.00 0.00 85 HIS A O 1
ATOM 1319 N N . VAL A 1 86 ? 9.122 8.087 -10.268 1.00 0.00 86 VAL A N 1
ATOM 1320 C CA . VAL A 1 86 ? 8.012 7.144 -10.203 1.00 0.00 86 VAL A CA 1
ATOM 1321 C C . VAL A 1 86 ? 6.966 7.600 -9.214 1.00 0.00 86 VAL A C 1
ATOM 1322 O O . VAL A 1 86 ? 7.244 8.376 -8.287 1.00 0.00 86 VAL A O 1
ATOM 1335 N N . LEU A 1 87 ? 5.748 7.117 -9.372 1.00 0.00 87 LEU A N 1
ATOM 1336 C CA . LEU A 1 87 ? 4.678 7.360 -8.406 1.00 0.00 87 LEU A CA 1
ATOM 1337 C C . LEU A 1 87 ? 4.092 6.057 -7.916 1.00 0.00 87 LEU A C 1
ATOM 1338 O O . LEU A 1 87 ? 4.270 5.000 -8.537 1.00 0.00 87 LEU A O 1
ATOM 1354 N N . ARG A 1 88 ? 3.384 6.097 -6.802 1.00 0.00 88 ARG A N 1
ATOM 1355 C CA . ARG A 1 88 ? 2.896 4.878 -6.158 1.00 0.00 88 ARG A CA 1
ATOM 1356 C C . ARG A 1 88 ? 1.670 5.136 -5.313 1.00 0.00 88 ARG A C 1
ATOM 1357 O O . ARG A 1 88 ? 1.646 6.024 -4.451 1.00 0.00 88 ARG A O 1
ATOM 1378 N N . VAL A 1 89 ? 0.620 4.371 -5.555 1.00 0.00 89 VAL A N 1
ATOM 1379 C CA . VAL A 1 89 ? -0.566 4.398 -4.700 1.00 0.00 89 VAL A CA 1
ATOM 1380 C C . VAL A 1 89 ? -0.667 3.118 -3.902 1.00 0.00 89 VAL A C 1
ATOM 1381 O O . VAL A 1 89 ? -0.538 2.009 -4.440 1.00 0.00 89 VAL A O 1
ATOM 1394 N N . LYS A 1 90 ? -0.923 3.239 -2.614 1.00 0.00 90 LYS A N 1
ATOM 1395 C CA . LYS A 1 90 ? -0.876 2.093 -1.704 1.00 0.00 90 LYS A CA 1
ATOM 1396 C C . LYS A 1 90 ? -2.260 1.702 -1.239 1.00 0.00 90 LYS A C 1
ATOM 1397 O O . LYS A 1 90 ? -2.986 2.468 -0.597 1.00 0.00 90 LYS A O 1
ATOM 1416 N N . LEU A 1 91 ? -2.661 0.483 -1.582 1.00 0.00 91 LEU A N 1
ATOM 1417 C CA . LEU A 1 91 ? -3.927 -0.063 -1.109 1.00 0.00 91 LEU A CA 1
ATOM 1418 C C . LEU A 1 91 ? -3.911 -0.213 0.400 1.00 0.00 91 LEU A C 1
ATOM 1419 O O . LEU A 1 91 ? -3.071 0.338 1.118 1.00 0.00 91 LEU A O 1
ATOM 1435 N N . ALA A 1 92 ? -4.853 -0.999 0.891 1.00 0.00 92 ALA A N 1
ATOM 1436 C CA . ALA A 1 92 ? -4.877 -1.420 2.287 1.00 0.00 92 ALA A CA 1
ATOM 1437 C C . ALA A 1 92 ? -4.762 -2.925 2.390 1.00 0.00 92 ALA A C 1
ATOM 1438 O O . ALA A 1 92 ? -5.304 -3.558 3.303 1.00 0.00 92 ALA A O 1
ATOM 1445 N N . ASN A 1 93 ? -4.072 -3.529 1.437 1.00 0.00 93 ASN A N 1
ATOM 1446 C CA . ASN A 1 93 ? -3.811 -4.967 1.473 1.00 0.00 93 ASN A CA 1
ATOM 1447 C C . ASN A 1 93 ? -2.342 -5.265 1.283 1.00 0.00 93 ASN A C 1
ATOM 1448 O O . ASN A 1 93 ? -1.962 -6.342 0.794 1.00 0.00 93 ASN A O 1
ATOM 1459 N N . GLY A 1 94 ? -1.477 -4.347 1.678 1.00 0.00 94 GLY A N 1
ATOM 1460 C CA . GLY A 1 94 ? -0.036 -4.577 1.634 1.00 0.00 94 GLY A CA 1
ATOM 1461 C C . GLY A 1 94 ? 0.571 -4.273 0.287 1.00 0.00 94 GLY A C 1
ATOM 1462 O O . GLY A 1 94 ? 1.801 -4.104 0.166 1.00 0.00 94 GLY A O 1
ATOM 1466 N N . ALA A 1 95 ? -0.233 -4.166 -0.753 1.00 0.00 95 ALA A N 1
ATOM 1467 C CA . ALA A 1 95 ? 0.280 -4.030 -2.118 1.00 0.00 95 ALA A CA 1
ATOM 1468 C C . ALA A 1 95 ? 0.498 -2.584 -2.492 1.00 0.00 95 ALA A C 1
ATOM 1469 O O . ALA A 1 95 ? -0.084 -1.664 -1.896 1.00 0.00 95 ALA A O 1
ATOM 1476 N N . LEU A 1 96 ? 1.363 -2.340 -3.459 1.00 0.00 96 LEU A N 1
ATOM 1477 C CA . LEU A 1 96 ? 1.525 -1.002 -4.027 1.00 0.00 96 LEU A CA 1
ATOM 1478 C C . LEU A 1 96 ? 1.533 -1.049 -5.536 1.00 0.00 96 LEU A C 1
ATOM 1479 O O . LEU A 1 96 ? 2.011 -2.017 -6.150 1.00 0.00 96 LEU A O 1
ATOM 1495 N N . PHE A 1 97 ? 0.989 -0.029 -6.176 1.00 0.00 97 PHE A N 1
ATOM 1496 C CA . PHE A 1 97 ? 1.067 0.100 -7.631 1.00 0.00 97 PHE A CA 1
ATOM 1497 C C . PHE A 1 97 ? 1.992 1.228 -8.023 1.00 0.00 97 PHE A C 1
ATOM 1498 O O . PHE A 1 97 ? 1.618 2.407 -8.022 1.00 0.00 97 PHE A O 1
ATOM 1515 N N . LEU A 1 98 ? 3.221 0.884 -8.366 1.00 0.00 98 LEU A N 1
ATOM 1516 C CA . LEU A 1 98 ? 4.247 1.861 -8.731 1.00 0.00 98 LEU A CA 1
ATOM 1517 C C . LEU A 1 98 ? 4.168 2.203 -10.200 1.00 0.00 98 LEU A C 1
ATOM 1518 O O . LEU A 1 98 ? 3.676 1.400 -11.015 1.00 0.00 98 LEU A O 1
ATOM 1534 N N . LEU A 1 99 ? 4.626 3.379 -10.590 1.00 0.00 99 LEU A N 1
ATOM 1535 C CA . LEU A 1 99 ? 4.464 3.846 -11.967 1.00 0.00 99 LEU A CA 1
ATOM 1536 C C . LEU A 1 99 ? 5.695 4.566 -12.469 1.00 0.00 99 LEU A C 1
ATOM 1537 O O . LEU A 1 99 ? 5.925 5.743 -12.140 1.00 0.00 99 LEU A O 1
ATOM 1553 N N . GLN A 1 100 ? 6.497 3.913 -13.288 1.00 0.00 100 GLN A N 1
ATOM 1554 C CA . GLN A 1 100 ? 7.610 4.578 -13.965 1.00 0.00 100 GLN A CA 1
ATOM 1555 C C . GLN A 1 100 ? 7.245 4.883 -15.401 1.00 0.00 100 GLN A C 1
ATOM 1556 O O . GLN A 1 100 ? 7.324 4.026 -16.288 1.00 0.00 100 GLN A O 1
ATOM 1570 N N . ALA A 1 101 ? 6.817 6.108 -15.644 1.00 0.00 101 ALA A N 1
ATOM 1571 C CA . ALA A 1 101 ? 6.276 6.503 -16.942 1.00 0.00 101 ALA A CA 1
ATOM 1572 C C . ALA A 1 101 ? 7.376 6.809 -17.932 1.00 0.00 101 ALA A C 1
ATOM 1573 O O . ALA A 1 101 ? 8.571 6.734 -17.627 1.00 0.00 101 ALA A O 1
ATOM 1580 N N . HIS A 1 102 ? 6.980 7.175 -19.138 1.00 0.00 102 HIS A N 1
ATOM 1581 C CA . HIS A 1 102 ? 7.919 7.345 -20.242 1.00 0.00 102 HIS A CA 1
ATOM 1582 C C . HIS A 1 102 ? 8.457 8.751 -20.325 1.00 0.00 102 HIS A C 1
ATOM 1583 O O . HIS A 1 102 ? 9.685 8.977 -20.297 1.00 0.00 102 HIS A O 1
ATOM 1597 N N . ASP A 1 103 ? 7.589 9.737 -20.451 1.00 0.00 103 ASP A N 1
ATOM 1598 C CA . ASP A 1 103 ? 8.014 11.099 -20.762 1.00 0.00 103 ASP A CA 1
ATOM 1599 C C . ASP A 1 103 ? 8.307 11.906 -19.515 1.00 0.00 103 ASP A C 1
ATOM 1600 O O . ASP A 1 103 ? 9.441 12.051 -19.051 1.00 0.00 103 ASP A O 1
ATOM 1609 N N . ASP A 1 104 ? 7.243 12.427 -18.932 1.00 0.00 104 ASP A N 1
ATOM 1610 C CA . ASP A 1 104 ? 7.288 13.393 -17.842 1.00 0.00 104 ASP A CA 1
ATOM 1611 C C . ASP A 1 104 ? 5.956 14.105 -17.714 1.00 0.00 104 ASP A C 1
ATOM 1612 O O . ASP A 1 104 ? 5.533 14.521 -16.631 1.00 0.00 104 ASP A O 1
ATOM 1621 N N . THR A 1 105 ? 5.293 14.271 -18.847 1.00 0.00 105 THR A N 1
ATOM 1622 C CA . THR A 1 105 ? 3.970 14.888 -18.881 1.00 0.00 105 THR A CA 1
ATOM 1623 C C . THR A 1 105 ? 2.896 13.858 -18.616 1.00 0.00 105 THR A C 1
ATOM 1624 O O . THR A 1 105 ? 1.821 14.157 -18.077 1.00 0.00 105 THR A O 1
ATOM 1635 N N . GLU A 1 106 ? 3.186 12.620 -18.955 1.00 0.00 106 GLU A N 1
ATOM 1636 C CA . GLU A 1 106 ? 2.317 11.490 -18.620 1.00 0.00 106 GLU A CA 1
ATOM 1637 C C . GLU A 1 106 ? 2.657 10.998 -17.230 1.00 0.00 106 GLU A C 1
ATOM 1638 O O . GLU A 1 106 ? 1.797 10.502 -16.494 1.00 0.00 106 GLU A O 1
ATOM 1650 N N . MET A 1 107 ? 3.923 11.108 -16.860 1.00 0.00 107 MET A N 1
ATOM 1651 C CA . MET A 1 107 ? 4.383 10.587 -15.570 1.00 0.00 107 MET A CA 1
ATOM 1652 C C . MET A 1 107 ? 3.752 11.366 -14.439 1.00 0.00 107 MET A C 1
ATOM 1653 O O . MET A 1 107 ? 3.281 10.856 -13.416 1.00 0.00 107 MET A O 1
ATOM 1667 N N . SER A 1 108 ? 3.723 12.684 -14.622 1.00 0.00 108 SER A N 1
ATOM 1668 C CA . SER A 1 108 ? 3.050 13.576 -13.684 1.00 0.00 108 SER A CA 1
ATOM 1669 C C . SER A 1 108 ? 1.547 13.455 -13.811 1.00 0.00 108 SER A C 1
ATOM 1670 O O . SER A 1 108 ? 0.819 13.585 -12.817 1.00 0.00 108 SER A O 1
ATOM 1678 N N . GLN A 1 109 ? 1.048 13.179 -15.001 1.00 0.00 109 GLN A N 1
ATOM 1679 C CA . GLN A 1 109 ? -0.380 12.924 -15.197 1.00 0.00 109 GLN A CA 1
ATOM 1680 C C . GLN A 1 109 ? -0.787 11.589 -14.622 1.00 0.00 109 GLN A C 1
ATOM 1681 O O . GLN A 1 109 ? -1.985 11.343 -14.367 1.00 0.00 109 GLN A O 1
ATOM 1695 N N . TRP A 1 110 ? 0.141 10.672 -14.438 1.00 0.00 110 TRP A N 1
ATOM 1696 C CA . TRP A 1 110 ? -0.133 9.434 -13.706 1.00 0.00 110 TRP A CA 1
ATOM 1697 C C . TRP A 1 110 ? -0.368 9.740 -12.247 1.00 0.00 110 TRP A C 1
ATOM 1698 O O . TRP A 1 110 ? -1.239 9.171 -11.585 1.00 0.00 110 TRP A O 1
ATOM 1719 N N . VAL A 1 111 ? 0.401 10.680 -11.727 1.00 0.00 111 VAL A N 1
ATOM 1720 C CA . VAL A 1 111 ? 0.203 11.158 -10.359 1.00 0.00 111 VAL A CA 1
ATOM 1721 C C . VAL A 1 111 ? -1.040 12.007 -10.248 1.00 0.00 111 VAL A C 1
ATOM 1722 O O . VAL A 1 111 ? -1.772 11.961 -9.253 1.00 0.00 111 VAL A O 1
ATOM 1735 N N . THR A 1 112 ? -1.316 12.786 -11.285 1.00 0.00 112 THR A N 1
ATOM 1736 C CA . THR A 1 112 ? -2.560 13.556 -11.341 1.00 0.00 112 THR A CA 1
ATOM 1737 C C . THR A 1 112 ? -3.752 12.626 -11.290 1.00 0.00 112 THR A C 1
ATOM 1738 O O . THR A 1 112 ? -4.616 12.730 -10.400 1.00 0.00 112 THR A O 1
ATOM 1749 N N . SER A 1 113 ? -3.803 11.678 -12.207 1.00 0.00 113 SER A N 1
ATOM 1750 C CA . SER A 1 113 ? -4.845 10.647 -12.169 1.00 0.00 113 SER A CA 1
ATOM 1751 C C . SER A 1 113 ? -4.828 9.978 -10.806 1.00 0.00 113 SER A C 1
ATOM 1752 O O . SER A 1 113 ? -5.685 10.204 -9.945 1.00 0.00 113 SER A O 1
ATOM 1760 N N . LEU A 1 114 ? -3.792 9.194 -10.580 1.00 0.00 114 LEU A N 1
ATOM 1761 C CA . LEU A 1 114 ? -3.655 8.322 -9.417 1.00 0.00 114 LEU A CA 1
ATOM 1762 C C . LEU A 1 114 ? -4.047 9.000 -8.123 1.00 0.00 114 LEU A C 1
ATOM 1763 O O . LEU A 1 114 ? -4.744 8.407 -7.281 1.00 0.00 114 LEU A O 1
ATOM 1779 N N . LYS A 1 115 ? -3.601 10.224 -7.908 1.00 0.00 115 LYS A N 1
ATOM 1780 C CA . LYS A 1 115 ? -3.867 10.923 -6.650 1.00 0.00 115 LYS A CA 1
ATOM 1781 C C . LYS A 1 115 ? -5.347 11.178 -6.483 1.00 0.00 115 LYS A C 1
ATOM 1782 O O . LYS A 1 115 ? -5.924 11.007 -5.405 1.00 0.00 115 LYS A O 1
ATOM 1801 N N . ALA A 1 116 ? -5.985 11.617 -7.555 1.00 0.00 116 ALA A N 1
ATOM 1802 C CA . ALA A 1 116 ? -7.430 11.841 -7.542 1.00 0.00 116 ALA A CA 1
ATOM 1803 C C . ALA A 1 116 ? -8.207 10.601 -7.152 1.00 0.00 116 ALA A C 1
ATOM 1804 O O . ALA A 1 116 ? -9.331 10.707 -6.617 1.00 0.00 116 ALA A O 1
ATOM 1811 N N . GLN A 1 117 ? -7.686 9.416 -7.403 1.00 0.00 117 GLN A N 1
ATOM 1812 C CA . GLN A 1 117 ? -8.459 8.179 -7.216 1.00 0.00 117 GLN A CA 1
ATOM 1813 C C . GLN A 1 117 ? -8.144 7.443 -5.930 1.00 0.00 117 GLN A C 1
ATOM 1814 O O . GLN A 1 117 ? -9.055 7.162 -5.120 1.00 0.00 117 GLN A O 1
ATOM 1828 N N . SER A 1 118 ? -6.903 7.068 -5.691 1.00 0.00 118 SER A N 1
ATOM 1829 C CA . SER A 1 118 ? -6.469 6.202 -4.594 1.00 0.00 118 SER A CA 1
ATOM 1830 C C . SER A 1 118 ? -7.271 6.413 -3.328 1.00 0.00 118 SER A C 1
ATOM 1831 O O . SER A 1 118 ? -7.895 5.495 -2.787 1.00 0.00 118 SER A O 1
ATOM 1839 N N . ASP A 1 119 ? -7.230 7.632 -2.822 1.00 0.00 119 ASP A N 1
ATOM 1840 C CA . ASP A 1 119 ? -7.893 7.984 -1.571 1.00 0.00 119 ASP A CA 1
ATOM 1841 C C . ASP A 1 119 ? -9.105 8.848 -1.828 1.00 0.00 119 ASP A C 1
ATOM 1842 O O . ASP A 1 119 ? -9.142 10.039 -1.498 1.00 0.00 119 ASP A O 1
ATOM 1851 N N . SER A 1 120 ? -10.111 8.261 -2.449 1.00 0.00 120 SER A N 1
ATOM 1852 C CA . SER A 1 120 ? -11.379 8.941 -2.695 1.00 0.00 120 SER A CA 1
ATOM 1853 C C . SER A 1 120 ? -12.205 9.021 -1.432 1.00 0.00 120 SER A C 1
ATOM 1854 O O . SER A 1 120 ? -12.301 8.067 -0.652 1.00 0.00 120 SER A O 1
ATOM 1862 N N . THR A 1 121 ? -12.825 10.166 -1.219 1.00 0.00 121 THR A N 1
ATOM 1863 C CA . THR A 1 121 ? -13.768 10.350 -0.119 1.00 0.00 121 THR A CA 1
ATOM 1864 C C . THR A 1 121 ? -14.892 11.276 -0.522 1.00 0.00 121 THR A C 1
ATOM 1865 O O . THR A 1 121 ? -16.077 10.935 -0.453 1.00 0.00 121 THR A O 1
ATOM 1876 N N . ALA A 1 122 ? -14.531 12.473 -0.948 1.00 0.00 122 ALA A N 1
ATOM 1877 C CA . ALA A 1 122 ? -15.501 13.450 -1.433 1.00 0.00 122 ALA A CA 1
ATOM 1878 C C . ALA A 1 122 ? -15.020 14.103 -2.707 1.00 0.00 122 ALA A C 1
ATOM 1879 O O . ALA A 1 122 ? -15.294 15.311 -2.988 1.00 0.00 122 ALA A O 1
ATOM 1887 N N . GLY A 1 1 ? 2.741 3.854 -30.978 1.00 0.00 1 GLY A N 2
ATOM 1888 C CA . GLY A 1 1 ? 1.689 3.797 -29.968 1.00 0.00 1 GLY A CA 2
ATOM 1889 C C . GLY A 1 1 ? 0.671 2.734 -30.306 1.00 0.00 1 GLY A C 2
ATOM 1890 O O . GLY A 1 1 ? -0.033 2.803 -31.320 1.00 0.00 1 GLY A O 2
ATOM 1896 N N . SER A 1 2 ? 0.585 1.721 -29.464 1.00 0.00 2 SER A N 2
ATOM 1897 C CA . SER A 1 2 ? -0.430 0.681 -29.603 1.00 0.00 2 SER A CA 2
ATOM 1898 C C . SER A 1 2 ? -1.090 0.388 -28.276 1.00 0.00 2 SER A C 2
ATOM 1899 O O . SER A 1 2 ? -0.433 0.235 -27.240 1.00 0.00 2 SER A O 2
ATOM 1907 N N . GLY A 1 3 ? -2.406 0.294 -28.289 1.00 0.00 3 GLY A N 2
ATOM 1908 C CA . GLY A 1 3 ? -3.167 -0.083 -27.101 1.00 0.00 3 GLY A CA 2
ATOM 1909 C C . GLY A 1 3 ? -4.302 0.884 -26.857 1.00 0.00 3 GLY A C 2
ATOM 1910 O O . GLY A 1 3 ? -4.160 1.895 -26.161 1.00 0.00 3 GLY A O 2
ATOM 1914 N N . THR A 1 4 ? -5.457 0.574 -27.415 1.00 0.00 4 THR A N 2
ATOM 1915 C CA . THR A 1 4 ? -6.668 1.354 -27.176 1.00 0.00 4 THR A CA 2
ATOM 1916 C C . THR A 1 4 ? -7.681 0.558 -26.386 1.00 0.00 4 THR A C 2
ATOM 1917 O O . THR A 1 4 ? -8.453 1.103 -25.585 1.00 0.00 4 THR A O 2
ATOM 1928 N N . GLY A 1 5 ? -7.715 -0.743 -26.604 1.00 0.00 5 GLY A N 2
ATOM 1929 C CA . GLY A 1 5 ? -8.740 -1.599 -26.008 1.00 0.00 5 GLY A CA 2
ATOM 1930 C C . GLY A 1 5 ? -8.253 -2.214 -24.718 1.00 0.00 5 GLY A C 2
ATOM 1931 O O . GLY A 1 5 ? -8.979 -2.298 -23.720 1.00 0.00 5 GLY A O 2
ATOM 1935 N N . ALA A 1 6 ? -7.017 -2.677 -24.721 1.00 0.00 6 ALA A N 2
ATOM 1936 C CA . ALA A 1 6 ? -6.461 -3.397 -23.579 1.00 0.00 6 ALA A CA 2
ATOM 1937 C C . ALA A 1 6 ? -6.473 -2.534 -22.339 1.00 0.00 6 ALA A C 2
ATOM 1938 O O . ALA A 1 6 ? -6.318 -1.308 -22.395 1.00 0.00 6 ALA A O 2
ATOM 1945 N N . GLY A 1 7 ? -6.679 -3.160 -21.196 1.00 0.00 7 GLY A N 2
ATOM 1946 C CA . GLY A 1 7 ? -6.608 -2.467 -19.912 1.00 0.00 7 GLY A CA 2
ATOM 1947 C C . GLY A 1 7 ? -5.245 -2.632 -19.285 1.00 0.00 7 GLY A C 2
ATOM 1948 O O . GLY A 1 7 ? -4.710 -3.741 -19.165 1.00 0.00 7 GLY A O 2
ATOM 1952 N N . GLU A 1 8 ? -4.660 -1.528 -18.851 1.00 0.00 8 GLU A N 2
ATOM 1953 C CA . GLU A 1 8 ? -3.286 -1.538 -18.355 1.00 0.00 8 GLU A CA 2
ATOM 1954 C C . GLU A 1 8 ? -3.139 -0.685 -17.118 1.00 0.00 8 GLU A C 2
ATOM 1955 O O . GLU A 1 8 ? -4.041 0.015 -16.648 1.00 0.00 8 GLU A O 2
ATOM 1967 N N . GLY A 1 9 ? -1.936 -0.705 -16.553 1.00 0.00 9 GLY A N 2
ATOM 1968 C CA . GLY A 1 9 ? -1.494 0.104 -15.415 1.00 0.00 9 GLY A CA 2
ATOM 1969 C C . GLY A 1 9 ? -0.031 0.488 -15.635 1.00 0.00 9 GLY A C 2
ATOM 1970 O O . GLY A 1 9 ? 0.316 1.102 -16.649 1.00 0.00 9 GLY A O 2
ATOM 1974 N N . HIS A 1 10 ? 0.821 0.147 -14.688 1.00 0.00 10 HIS A N 2
ATOM 1975 C CA . HIS A 1 10 ? 2.265 0.297 -14.891 1.00 0.00 10 HIS A CA 2
ATOM 1976 C C . HIS A 1 10 ? 3.013 -0.787 -14.149 1.00 0.00 10 HIS A C 2
ATOM 1977 O O . HIS A 1 10 ? 2.523 -1.408 -13.192 1.00 0.00 10 HIS A O 2
ATOM 1991 N N . GLU A 1 11 ? 4.227 -1.059 -14.597 1.00 0.00 11 GLU A N 2
ATOM 1992 C CA . GLU A 1 11 ? 5.008 -2.177 -14.076 1.00 0.00 11 GLU A CA 2
ATOM 1993 C C . GLU A 1 11 ? 6.488 -1.874 -14.097 1.00 0.00 11 GLU A C 2
ATOM 1994 O O . GLU A 1 11 ? 7.095 -1.654 -15.151 1.00 0.00 11 GLU A O 2
ATOM 2006 N N . GLY A 1 12 ? 7.095 -1.881 -12.924 1.00 0.00 12 GLY A N 2
ATOM 2007 C CA . GLY A 1 12 ? 8.533 -1.677 -12.779 1.00 0.00 12 GLY A CA 2
ATOM 2008 C C . GLY A 1 12 ? 9.027 -2.214 -11.457 1.00 0.00 12 GLY A C 2
ATOM 2009 O O . GLY A 1 12 ? 8.244 -2.686 -10.616 1.00 0.00 12 GLY A O 2
ATOM 2013 N N . TYR A 1 13 ? 10.328 -2.169 -11.239 1.00 0.00 13 TYR A N 2
ATOM 2014 C CA . TYR A 1 13 ? 10.898 -2.530 -9.941 1.00 0.00 13 TYR A CA 2
ATOM 2015 C C . TYR A 1 13 ? 11.147 -1.299 -9.103 1.00 0.00 13 TYR A C 2
ATOM 2016 O O . TYR A 1 13 ? 12.025 -0.477 -9.400 1.00 0.00 13 TYR A O 2
ATOM 2034 N N . VAL A 1 14 ? 10.367 -1.131 -8.051 1.00 0.00 14 VAL A N 2
ATOM 2035 C CA . VAL A 1 14 ? 10.418 0.090 -7.248 1.00 0.00 14 VAL A CA 2
ATOM 2036 C C . VAL A 1 14 ? 10.117 -0.194 -5.797 1.00 0.00 14 VAL A C 2
ATOM 2037 O O . VAL A 1 14 ? 9.961 -1.343 -5.373 1.00 0.00 14 VAL A O 2
ATOM 2050 N N . THR A 1 15 ? 10.005 0.870 -5.016 1.00 0.00 15 THR A N 2
ATOM 2051 C CA . THR A 1 15 ? 9.632 0.738 -3.609 1.00 0.00 15 THR A CA 2
ATOM 2052 C C . THR A 1 15 ? 8.155 0.992 -3.406 1.00 0.00 15 THR A C 2
ATOM 2053 O O . THR A 1 15 ? 7.702 2.118 -3.176 1.00 0.00 15 THR A O 2
ATOM 2064 N N . ARG A 1 16 ? 7.380 -0.074 -3.469 1.00 0.00 16 ARG A N 2
ATOM 2065 C CA . ARG A 1 16 ? 5.933 -0.024 -3.289 1.00 0.00 16 ARG A CA 2
ATOM 2066 C C . ARG A 1 16 ? 5.568 0.046 -1.823 1.00 0.00 16 ARG A C 2
ATOM 2067 O O . ARG A 1 16 ? 6.408 0.141 -0.922 1.00 0.00 16 ARG A O 2
ATOM 2088 N N . LYS A 1 17 ? 4.274 -0.027 -1.563 1.00 0.00 17 LYS A N 2
ATOM 2089 C CA . LYS A 1 17 ? 3.724 -0.142 -0.217 1.00 0.00 17 LYS A CA 2
ATOM 2090 C C . LYS A 1 17 ? 2.452 -0.966 -0.253 1.00 0.00 17 LYS A C 2
ATOM 2091 O O . LYS A 1 17 ? 1.425 -0.644 0.349 1.00 0.00 17 LYS A O 2
ATOM 2110 N N . HIS A 1 18 ? 2.519 -2.054 -1.006 1.00 0.00 18 HIS A N 2
ATOM 2111 C CA . HIS A 1 18 ? 1.362 -2.894 -1.297 1.00 0.00 18 HIS A CA 2
ATOM 2112 C C . HIS A 1 18 ? 0.602 -3.266 -0.040 1.00 0.00 18 HIS A C 2
ATOM 2113 O O . HIS A 1 18 ? 1.145 -3.288 1.067 1.00 0.00 18 HIS A O 2
ATOM 2127 N N . GLU A 1 19 ? -0.675 -3.539 -0.205 1.00 0.00 19 GLU A N 2
ATOM 2128 C CA . GLU A 1 19 ? -1.603 -4.054 0.805 1.00 0.00 19 GLU A CA 2
ATOM 2129 C C . GLU A 1 19 ? -0.975 -4.360 2.150 1.00 0.00 19 GLU A C 2
ATOM 2130 O O . GLU A 1 19 ? -0.151 -5.269 2.299 1.00 0.00 19 GLU A O 2
ATOM 2142 N N . TRP A 1 20 ? -1.381 -3.618 3.167 1.00 0.00 20 TRP A N 2
ATOM 2143 C CA . TRP A 1 20 ? -0.999 -3.877 4.552 1.00 0.00 20 TRP A CA 2
ATOM 2144 C C . TRP A 1 20 ? -1.928 -4.893 5.177 1.00 0.00 20 TRP A C 2
ATOM 2145 O O . TRP A 1 20 ? -3.145 -4.675 5.281 1.00 0.00 20 TRP A O 2
ATOM 2166 N N . ASP A 1 21 ? -1.387 -6.009 5.626 1.00 0.00 21 ASP A N 2
ATOM 2167 C CA . ASP A 1 21 ? -2.196 -7.128 6.107 1.00 0.00 21 ASP A CA 2
ATOM 2168 C C . ASP A 1 21 ? -2.712 -6.896 7.510 1.00 0.00 21 ASP A C 2
ATOM 2169 O O . ASP A 1 21 ? -2.037 -7.162 8.509 1.00 0.00 21 ASP A O 2
ATOM 2178 N N . SER A 1 22 ? -3.938 -6.416 7.600 1.00 0.00 22 SER A N 2
ATOM 2179 C CA . SER A 1 22 ? -4.657 -6.269 8.863 1.00 0.00 22 SER A CA 2
ATOM 2180 C C . SER A 1 22 ? -3.809 -5.586 9.914 1.00 0.00 22 SER A C 2
ATOM 2181 O O . SER A 1 22 ? -3.670 -4.350 9.918 1.00 0.00 22 SER A O 2
ATOM 2189 N N . THR A 1 23 ? -3.205 -6.345 10.809 1.00 0.00 23 THR A N 2
ATOM 2190 C CA . THR A 1 23 ? -2.489 -5.770 11.947 1.00 0.00 23 THR A CA 2
ATOM 2191 C C . THR A 1 23 ? -3.438 -5.045 12.871 1.00 0.00 23 THR A C 2
ATOM 2192 O O . THR A 1 23 ? -4.502 -4.559 12.469 1.00 0.00 23 THR A O 2
ATOM 2203 N N . THR A 1 24 ? -3.078 -4.980 14.140 1.00 0.00 24 THR A N 2
ATOM 2204 C CA . THR A 1 24 ? -3.817 -4.194 15.124 1.00 0.00 24 THR A CA 2
ATOM 2205 C C . THR A 1 24 ? -2.956 -3.082 15.677 1.00 0.00 24 THR A C 2
ATOM 2206 O O . THR A 1 24 ? -2.188 -3.267 16.628 1.00 0.00 24 THR A O 2
ATOM 2217 N N . LYS A 1 25 ? -3.092 -1.904 15.099 1.00 0.00 25 LYS A N 2
ATOM 2218 C CA . LYS A 1 25 ? -2.227 -0.771 15.418 1.00 0.00 25 LYS A CA 2
ATOM 2219 C C . LYS A 1 25 ? -0.807 -1.056 14.977 1.00 0.00 25 LYS A C 2
ATOM 2220 O O . LYS A 1 25 ? -0.144 -1.990 15.441 1.00 0.00 25 LYS A O 2
ATOM 2239 N N . LYS A 1 26 ? -0.321 -0.260 14.039 1.00 0.00 26 LYS A N 2
ATOM 2240 C CA . LYS A 1 26 ? 0.976 -0.511 13.416 1.00 0.00 26 LYS A CA 2
ATOM 2241 C C . LYS A 1 26 ? 2.070 -0.618 14.454 1.00 0.00 26 LYS A C 2
ATOM 2242 O O . LYS A 1 26 ? 2.244 0.247 15.319 1.00 0.00 26 LYS A O 2
ATOM 2261 N N . ALA A 1 27 ? 2.825 -1.702 14.377 1.00 0.00 27 ALA A N 2
ATOM 2262 C CA . ALA A 1 27 ? 3.936 -1.950 15.290 1.00 0.00 27 ALA A CA 2
ATOM 2263 C C . ALA A 1 27 ? 4.606 -3.271 14.983 1.00 0.00 27 ALA A C 2
ATOM 2264 O O . ALA A 1 27 ? 3.962 -4.323 14.913 1.00 0.00 27 ALA A O 2
ATOM 2271 N N . SER A 1 28 ? 5.906 -3.225 14.772 1.00 0.00 28 SER A N 2
ATOM 2272 C CA . SER A 1 28 ? 6.766 -4.396 14.599 1.00 0.00 28 SER A CA 2
ATOM 2273 C C . SER A 1 28 ? 6.943 -4.722 13.135 1.00 0.00 28 SER A C 2
ATOM 2274 O O . SER A 1 28 ? 8.073 -4.764 12.615 1.00 0.00 28 SER A O 2
ATOM 2282 N N . ASN A 1 29 ? 5.858 -4.979 12.429 1.00 0.00 29 ASN A N 2
ATOM 2283 C CA . ASN A 1 29 ? 5.924 -5.393 11.028 1.00 0.00 29 ASN A CA 2
ATOM 2284 C C . ASN A 1 29 ? 5.087 -4.484 10.159 1.00 0.00 29 ASN A C 2
ATOM 2285 O O . ASN A 1 29 ? 3.917 -4.754 9.865 1.00 0.00 29 ASN A O 2
ATOM 2296 N N . ARG A 1 30 ? 5.686 -3.396 9.712 1.00 0.00 30 ARG A N 2
ATOM 2297 C CA . ARG A 1 30 ? 4.962 -2.361 8.981 1.00 0.00 30 ARG A CA 2
ATOM 2298 C C . ARG A 1 30 ? 5.918 -1.397 8.318 1.00 0.00 30 ARG A C 2
ATOM 2299 O O . ARG A 1 30 ? 6.104 -0.256 8.756 1.00 0.00 30 ARG A O 2
ATOM 2320 N N . SER A 1 31 ? 6.539 -1.842 7.242 1.00 0.00 31 SER A N 2
ATOM 2321 C CA . SER A 1 31 ? 7.395 -0.979 6.433 1.00 0.00 31 SER A CA 2
ATOM 2322 C C . SER A 1 31 ? 7.257 -1.304 4.964 1.00 0.00 31 SER A C 2
ATOM 2323 O O . SER A 1 31 ? 6.860 -2.407 4.573 1.00 0.00 31 SER A O 2
ATOM 2331 N N . TRP A 1 32 ? 7.604 -0.348 4.122 1.00 0.00 32 TRP A N 2
ATOM 2332 C CA . TRP A 1 32 ? 7.407 -0.478 2.680 1.00 0.00 32 TRP A CA 2
ATOM 2333 C C . TRP A 1 32 ? 8.250 -1.601 2.124 1.00 0.00 32 TRP A C 2
ATOM 2334 O O . TRP A 1 32 ? 9.061 -2.220 2.829 1.00 0.00 32 TRP A O 2
ATOM 2355 N N . ASP A 1 33 ? 8.091 -1.886 0.844 1.00 0.00 33 ASP A N 2
ATOM 2356 C CA . ASP A 1 33 ? 8.742 -3.041 0.229 1.00 0.00 33 ASP A CA 2
ATOM 2357 C C . ASP A 1 33 ? 9.262 -2.718 -1.153 1.00 0.00 33 ASP A C 2
ATOM 2358 O O . ASP A 1 33 ? 8.848 -1.752 -1.804 1.00 0.00 33 ASP A O 2
ATOM 2367 N N . LYS A 1 34 ? 10.197 -3.527 -1.617 1.00 0.00 34 LYS A N 2
ATOM 2368 C CA . LYS A 1 34 ? 10.705 -3.445 -2.984 1.00 0.00 34 LYS A CA 2
ATOM 2369 C C . LYS A 1 34 ? 10.417 -4.725 -3.732 1.00 0.00 34 LYS A C 2
ATOM 2370 O O . LYS A 1 34 ? 10.583 -5.834 -3.197 1.00 0.00 34 LYS A O 2
ATOM 2389 N N . VAL A 1 35 ? 10.001 -4.620 -4.981 1.00 0.00 35 VAL A N 2
ATOM 2390 C CA . VAL A 1 35 ? 9.556 -5.786 -5.741 1.00 0.00 35 VAL A CA 2
ATOM 2391 C C . VAL A 1 35 ? 9.374 -5.457 -7.204 1.00 0.00 35 VAL A C 2
ATOM 2392 O O . VAL A 1 35 ? 9.373 -4.283 -7.606 1.00 0.00 35 VAL A O 2
ATOM 2405 N N . TYR A 1 36 ? 9.197 -6.485 -8.012 1.00 0.00 36 TYR A N 2
ATOM 2406 C CA . TYR A 1 36 ? 8.855 -6.315 -9.424 1.00 0.00 36 TYR A CA 2
ATOM 2407 C C . TYR A 1 36 ? 7.356 -6.359 -9.603 1.00 0.00 36 TYR A C 2
ATOM 2408 O O . TYR A 1 36 ? 6.726 -7.418 -9.734 1.00 0.00 36 TYR A O 2
ATOM 2426 N N . MET A 1 37 ? 6.741 -5.187 -9.585 1.00 0.00 37 MET A N 2
ATOM 2427 C CA . MET A 1 37 ? 5.285 -5.093 -9.587 1.00 0.00 37 MET A CA 2
ATOM 2428 C C . MET A 1 37 ? 4.714 -4.888 -10.973 1.00 0.00 37 MET A C 2
ATOM 2429 O O . MET A 1 37 ? 5.283 -4.252 -11.865 1.00 0.00 37 MET A O 2
ATOM 2443 N N . ALA A 1 38 ? 3.525 -5.430 -11.153 1.00 0.00 38 ALA A N 2
ATOM 2444 C CA . ALA A 1 38 ? 2.693 -5.212 -12.330 1.00 0.00 38 ALA A CA 2
ATOM 2445 C C . ALA A 1 38 ? 1.287 -4.878 -11.865 1.00 0.00 38 ALA A C 2
ATOM 2446 O O . ALA A 1 38 ? 0.324 -5.637 -12.009 1.00 0.00 38 ALA A O 2
ATOM 2453 N N . ALA A 1 39 ? 1.185 -3.706 -11.257 1.00 0.00 39 ALA A N 2
ATOM 2454 C CA . ALA A 1 39 ? -0.030 -3.281 -10.576 1.00 0.00 39 ALA A CA 2
ATOM 2455 C C . ALA A 1 39 ? -0.365 -1.846 -10.910 1.00 0.00 39 ALA A C 2
ATOM 2456 O O . ALA A 1 39 ? 0.350 -1.137 -11.630 1.00 0.00 39 ALA A O 2
ATOM 2463 N N . LYS A 1 40 ? -1.507 -1.410 -10.405 1.00 0.00 40 LYS A N 2
ATOM 2464 C CA . LYS A 1 40 ? -2.057 -0.105 -10.746 1.00 0.00 40 LYS A CA 2
ATOM 2465 C C . LYS A 1 40 ? -3.242 0.239 -9.879 1.00 0.00 40 LYS A C 2
ATOM 2466 O O . LYS A 1 40 ? -3.522 -0.372 -8.842 1.00 0.00 40 LYS A O 2
ATOM 2485 N N . ALA A 1 41 ? -3.984 1.235 -10.322 1.00 0.00 41 ALA A N 2
ATOM 2486 C CA . ALA A 1 41 ? -5.273 1.605 -9.750 1.00 0.00 41 ALA A CA 2
ATOM 2487 C C . ALA A 1 41 ? -6.391 0.846 -10.437 1.00 0.00 41 ALA A C 2
ATOM 2488 O O . ALA A 1 41 ? -7.545 1.287 -10.425 1.00 0.00 41 ALA A O 2
ATOM 2495 N N . GLY A 1 42 ? -6.106 -0.277 -11.076 1.00 0.00 42 GLY A N 2
ATOM 2496 C CA . GLY A 1 42 ? -7.079 -0.999 -11.896 1.00 0.00 42 GLY A CA 2
ATOM 2497 C C . GLY A 1 42 ? -7.029 -2.482 -11.599 1.00 0.00 42 GLY A C 2
ATOM 2498 O O . GLY A 1 42 ? -8.065 -3.157 -11.517 1.00 0.00 42 GLY A O 2
ATOM 2502 N N . ARG A 1 43 ? -5.834 -3.021 -11.456 1.00 0.00 43 ARG A N 2
ATOM 2503 C CA . ARG A 1 43 ? -5.662 -4.407 -11.024 1.00 0.00 43 ARG A CA 2
ATOM 2504 C C . ARG A 1 43 ? -4.336 -4.595 -10.327 1.00 0.00 43 ARG A C 2
ATOM 2505 O O . ARG A 1 43 ? -3.511 -3.667 -10.257 1.00 0.00 43 ARG A O 2
ATOM 2526 N N . ILE A 1 44 ? -4.070 -5.783 -9.815 1.00 0.00 44 ILE A N 2
ATOM 2527 C CA . ILE A 1 44 ? -2.757 -6.092 -9.244 1.00 0.00 44 ILE A CA 2
ATOM 2528 C C . ILE A 1 44 ? -2.216 -7.404 -9.762 1.00 0.00 44 ILE A C 2
ATOM 2529 O O . ILE A 1 44 ? -2.947 -8.347 -10.081 1.00 0.00 44 ILE A O 2
ATOM 2545 N N . SER A 1 45 ? -0.903 -7.467 -9.880 1.00 0.00 45 SER A N 2
ATOM 2546 C CA . SER A 1 45 ? -0.186 -8.699 -10.195 1.00 0.00 45 SER A CA 2
ATOM 2547 C C . SER A 1 45 ? 1.230 -8.617 -9.671 1.00 0.00 45 SER A C 2
ATOM 2548 O O . SER A 1 45 ? 2.102 -7.969 -10.270 1.00 0.00 45 SER A O 2
ATOM 2556 N N . PHE A 1 46 ? 1.490 -9.244 -8.541 1.00 0.00 46 PHE A N 2
ATOM 2557 C CA . PHE A 1 46 ? 2.775 -9.082 -7.852 1.00 0.00 46 PHE A CA 2
ATOM 2558 C C . PHE A 1 46 ? 3.768 -10.193 -8.125 1.00 0.00 46 PHE A C 2
ATOM 2559 O O . PHE A 1 46 ? 3.424 -11.373 -8.243 1.00 0.00 46 PHE A O 2
ATOM 2576 N N . TYR A 1 47 ? 5.033 -9.817 -8.205 1.00 0.00 47 TYR A N 2
ATOM 2577 C CA . TYR A 1 47 ? 6.135 -10.771 -8.293 1.00 0.00 47 TYR A CA 2
ATOM 2578 C C . TYR A 1 47 ? 7.437 -10.125 -7.876 1.00 0.00 47 TYR A C 2
ATOM 2579 O O . TYR A 1 47 ? 8.085 -9.402 -8.644 1.00 0.00 47 TYR A O 2
ATOM 2597 N N . LYS A 1 48 ? 7.841 -10.351 -6.636 1.00 0.00 48 LYS A N 2
ATOM 2598 C CA . LYS A 1 48 ? 9.035 -9.704 -6.089 1.00 0.00 48 LYS A CA 2
ATOM 2599 C C . LYS A 1 48 ? 10.227 -9.886 -7.003 1.00 0.00 48 LYS A C 2
ATOM 2600 O O . LYS A 1 48 ? 11.114 -9.035 -7.124 1.00 0.00 48 LYS A O 2
ATOM 2619 N N . ASP A 1 49 ? 10.242 -11.016 -7.685 1.00 0.00 49 ASP A N 2
ATOM 2620 C CA . ASP A 1 49 ? 11.222 -11.312 -8.725 1.00 0.00 49 ASP A CA 2
ATOM 2621 C C . ASP A 1 49 ? 10.662 -12.310 -9.712 1.00 0.00 49 ASP A C 2
ATOM 2622 O O . ASP A 1 49 ? 9.440 -12.510 -9.809 1.00 0.00 49 ASP A O 2
ATOM 2631 N N . GLN A 1 50 ? 11.527 -12.942 -10.482 1.00 0.00 50 GLN A N 2
ATOM 2632 C CA . GLN A 1 50 ? 11.112 -14.030 -11.365 1.00 0.00 50 GLN A CA 2
ATOM 2633 C C . GLN A 1 50 ? 10.979 -15.348 -10.625 1.00 0.00 50 GLN A C 2
ATOM 2634 O O . GLN A 1 50 ? 10.588 -16.356 -11.230 1.00 0.00 50 GLN A O 2
ATOM 2648 N N . LYS A 1 51 ? 11.259 -15.400 -9.336 1.00 0.00 51 LYS A N 2
ATOM 2649 C CA . LYS A 1 51 ? 11.319 -16.636 -8.540 1.00 0.00 51 LYS A CA 2
ATOM 2650 C C . LYS A 1 51 ? 10.119 -17.559 -8.664 1.00 0.00 51 LYS A C 2
ATOM 2651 O O . LYS A 1 51 ? 10.203 -18.672 -9.220 1.00 0.00 51 LYS A O 2
ATOM 2670 N N . GLY A 1 52 ? 8.985 -17.170 -8.111 1.00 0.00 52 GLY A N 2
ATOM 2671 C CA . GLY A 1 52 ? 7.753 -17.972 -8.244 1.00 0.00 52 GLY A CA 2
ATOM 2672 C C . GLY A 1 52 ? 7.365 -18.027 -9.709 1.00 0.00 52 GLY A C 2
ATOM 2673 O O . GLY A 1 52 ? 6.986 -19.065 -10.258 1.00 0.00 52 GLY A O 2
ATOM 2677 N N . TYR A 1 53 ? 7.466 -16.873 -10.350 1.00 0.00 53 TYR A N 2
ATOM 2678 C CA . TYR A 1 53 ? 7.286 -16.767 -11.795 1.00 0.00 53 TYR A CA 2
ATOM 2679 C C . TYR A 1 53 ? 8.037 -17.862 -12.525 1.00 0.00 53 TYR A C 2
ATOM 2680 O O . TYR A 1 53 ? 7.631 -18.368 -13.576 1.00 0.00 53 TYR A O 2
ATOM 2698 N N . LYS A 1 54 ? 9.160 -18.265 -11.952 1.00 0.00 54 LYS A N 2
ATOM 2699 C CA . LYS A 1 54 ? 10.015 -19.324 -12.480 1.00 0.00 54 LYS A CA 2
ATOM 2700 C C . LYS A 1 54 ? 9.343 -20.670 -12.346 1.00 0.00 54 LYS A C 2
ATOM 2701 O O . LYS A 1 54 ? 9.301 -21.476 -13.282 1.00 0.00 54 LYS A O 2
ATOM 2720 N N . SER A 1 55 ? 8.784 -20.922 -11.176 1.00 0.00 55 SER A N 2
ATOM 2721 C CA . SER A 1 55 ? 8.006 -22.132 -10.924 1.00 0.00 55 SER A CA 2
ATOM 2722 C C . SER A 1 55 ? 6.551 -21.939 -11.284 1.00 0.00 55 SER A C 2
ATOM 2723 O O . SER A 1 55 ? 6.105 -22.277 -12.389 1.00 0.00 55 SER A O 2
ATOM 2731 N N . ASN A 1 56 ? 5.785 -21.376 -10.369 1.00 0.00 56 ASN A N 2
ATOM 2732 C CA . ASN A 1 56 ? 4.336 -21.266 -10.532 1.00 0.00 56 ASN A CA 2
ATOM 2733 C C . ASN A 1 56 ? 3.890 -19.823 -10.547 1.00 0.00 56 ASN A C 2
ATOM 2734 O O . ASN A 1 56 ? 4.352 -18.993 -9.769 1.00 0.00 56 ASN A O 2
ATOM 2745 N N . PRO A 1 57 ? 2.968 -19.506 -11.439 1.00 0.00 57 PRO A N 2
ATOM 2746 C CA . PRO A 1 57 ? 2.431 -18.103 -11.724 1.00 0.00 57 PRO A CA 2
ATOM 2747 C C . PRO A 1 57 ? 1.499 -17.534 -10.678 1.00 0.00 57 PRO A C 2
ATOM 2748 O O . PRO A 1 57 ? 1.237 -16.315 -10.662 1.00 0.00 57 PRO A O 2
ATOM 2759 N N . GLU A 1 58 ? 0.959 -18.357 -9.797 1.00 0.00 58 GLU A N 2
ATOM 2760 C CA . GLU A 1 58 ? 0.164 -17.868 -8.673 1.00 0.00 58 GLU A CA 2
ATOM 2761 C C . GLU A 1 58 ? 0.889 -18.047 -7.356 1.00 0.00 58 GLU A C 2
ATOM 2762 O O . GLU A 1 58 ? 0.284 -17.856 -6.279 1.00 0.00 58 GLU A O 2
ATOM 2774 N N . LEU A 1 59 ? 2.164 -18.383 -7.361 1.00 0.00 59 LEU A N 2
ATOM 2775 C CA . LEU A 1 59 ? 2.966 -18.417 -6.135 1.00 0.00 59 LEU A CA 2
ATOM 2776 C C . LEU A 1 59 ? 4.308 -17.765 -6.366 1.00 0.00 59 LEU A C 2
ATOM 2777 O O . LEU A 1 59 ? 5.373 -18.370 -6.181 1.00 0.00 59 LEU A O 2
ATOM 2793 N N . THR A 1 60 ? 4.288 -16.517 -6.802 1.00 0.00 60 THR A N 2
ATOM 2794 C CA . THR A 1 60 ? 5.513 -15.826 -7.202 1.00 0.00 60 THR A CA 2
ATOM 2795 C C . THR A 1 60 ? 6.497 -15.766 -6.058 1.00 0.00 60 THR A C 2
ATOM 2796 O O . THR A 1 60 ? 7.384 -16.627 -5.923 1.00 0.00 60 THR A O 2
ATOM 2807 N N . PHE A 1 61 ? 6.368 -14.779 -5.192 1.00 0.00 61 PHE A N 2
ATOM 2808 C CA . PHE A 1 61 ? 7.239 -14.660 -4.020 1.00 0.00 61 PHE A CA 2
ATOM 2809 C C . PHE A 1 61 ? 6.456 -14.775 -2.729 1.00 0.00 61 PHE A C 2
ATOM 2810 O O . PHE A 1 61 ? 6.920 -14.393 -1.646 1.00 0.00 61 PHE A O 2
ATOM 2827 N N . ARG A 1 62 ? 5.260 -15.324 -2.802 1.00 0.00 62 ARG A N 2
ATOM 2828 C CA . ARG A 1 62 ? 4.289 -15.397 -1.707 1.00 0.00 62 ARG A CA 2
ATOM 2829 C C . ARG A 1 62 ? 3.587 -14.082 -1.470 1.00 0.00 62 ARG A C 2
ATOM 2830 O O . ARG A 1 62 ? 2.479 -14.078 -0.860 1.00 0.00 62 ARG A O 2
ATOM 2851 N N . GLY A 1 63 ? 4.116 -12.946 -1.861 1.00 0.00 63 GLY A N 2
ATOM 2852 C CA . GLY A 1 63 ? 3.363 -11.667 -1.896 1.00 0.00 63 GLY A CA 2
ATOM 2853 C C . GLY A 1 63 ? 2.838 -11.579 -3.351 1.00 0.00 63 GLY A C 2
ATOM 2854 O O . GLY A 1 63 ? 2.841 -10.558 -4.036 1.00 0.00 63 GLY A O 2
ATOM 2858 N N . GLU A 1 64 ? 2.354 -12.723 -3.787 1.00 0.00 64 GLU A N 2
ATOM 2859 C CA . GLU A 1 64 ? 2.002 -13.013 -5.184 1.00 0.00 64 GLU A CA 2
ATOM 2860 C C . GLU A 1 64 ? 0.673 -12.483 -5.688 1.00 0.00 64 GLU A C 2
ATOM 2861 O O . GLU A 1 64 ? 0.526 -12.220 -6.890 1.00 0.00 64 GLU A O 2
ATOM 2873 N N . PRO A 1 65 ? -0.315 -12.318 -4.841 1.00 0.00 65 PRO A N 2
ATOM 2874 C CA . PRO A 1 65 ? -1.767 -11.933 -5.083 1.00 0.00 65 PRO A CA 2
ATOM 2875 C C . PRO A 1 65 ? -2.022 -10.862 -6.127 1.00 0.00 65 PRO A C 2
ATOM 2876 O O . PRO A 1 65 ? -1.139 -10.182 -6.662 1.00 0.00 65 PRO A O 2
ATOM 2887 N N . SER A 1 66 ? -3.304 -10.717 -6.456 1.00 0.00 66 SER A N 2
ATOM 2888 C CA . SER A 1 66 ? -3.761 -9.855 -7.540 1.00 0.00 66 SER A CA 2
ATOM 2889 C C . SER A 1 66 ? -5.079 -9.199 -7.192 1.00 0.00 66 SER A C 2
ATOM 2890 O O . SER A 1 66 ? -5.722 -9.519 -6.186 1.00 0.00 66 SER A O 2
ATOM 2898 N N . TYR A 1 67 ? -5.509 -8.283 -8.039 1.00 0.00 67 TYR A N 2
ATOM 2899 C CA . TYR A 1 67 ? -6.694 -7.471 -7.775 1.00 0.00 67 TYR A CA 2
ATOM 2900 C C . TYR A 1 67 ? -7.258 -6.915 -9.063 1.00 0.00 67 TYR A C 2
ATOM 2901 O O . TYR A 1 67 ? -6.604 -6.897 -10.111 1.00 0.00 67 TYR A O 2
ATOM 2919 N N . ASP A 1 68 ? -8.502 -6.480 -9.003 1.00 0.00 68 ASP A N 2
ATOM 2920 C CA . ASP A 1 68 ? -9.219 -5.950 -10.159 1.00 0.00 68 ASP A CA 2
ATOM 2921 C C . ASP A 1 68 ? -9.986 -4.706 -9.777 1.00 0.00 68 ASP A C 2
ATOM 2922 O O . ASP A 1 68 ? -11.194 -4.579 -10.002 1.00 0.00 68 ASP A O 2
ATOM 2931 N N . LEU A 1 69 ? -9.277 -3.747 -9.205 1.00 0.00 69 LEU A N 2
ATOM 2932 C CA . LEU A 1 69 ? -9.913 -2.562 -8.637 1.00 0.00 69 LEU A CA 2
ATOM 2933 C C . LEU A 1 69 ? -9.987 -1.396 -9.598 1.00 0.00 69 LEU A C 2
ATOM 2934 O O . LEU A 1 69 ? -9.029 -0.599 -9.667 1.00 0.00 69 LEU A O 2
ATOM 2950 N N . GLN A 1 70 ? -11.067 -1.215 -10.326 1.00 0.00 70 GLN A N 2
ATOM 2951 C CA . GLN A 1 70 ? -11.304 0.016 -11.076 1.00 0.00 70 GLN A CA 2
ATOM 2952 C C . GLN A 1 70 ? -12.051 1.025 -10.227 1.00 0.00 70 GLN A C 2
ATOM 2953 O O . GLN A 1 70 ? -12.569 2.052 -10.676 1.00 0.00 70 GLN A O 2
ATOM 2967 N N . ASN A 1 71 ? -12.143 0.720 -8.945 1.00 0.00 71 ASN A N 2
ATOM 2968 C CA . ASN A 1 71 ? -12.900 1.450 -7.933 1.00 0.00 71 ASN A CA 2
ATOM 2969 C C . ASN A 1 71 ? -12.000 2.226 -6.997 1.00 0.00 71 ASN A C 2
ATOM 2970 O O . ASN A 1 71 ? -12.403 3.232 -6.402 1.00 0.00 71 ASN A O 2
ATOM 2981 N N . ALA A 1 72 ? -10.779 1.755 -6.826 1.00 0.00 72 ALA A N 2
ATOM 2982 C CA . ALA A 1 72 ? -9.804 2.333 -5.901 1.00 0.00 72 ALA A CA 2
ATOM 2983 C C . ALA A 1 72 ? -9.789 3.844 -5.959 1.00 0.00 72 ALA A C 2
ATOM 2984 O O . ALA A 1 72 ? -10.088 4.479 -6.975 1.00 0.00 72 ALA A O 2
ATOM 2991 N N . ALA A 1 73 ? -9.451 4.445 -4.827 1.00 0.00 73 ALA A N 2
ATOM 2992 C CA . ALA A 1 73 ? -9.249 5.887 -4.735 1.00 0.00 73 ALA A CA 2
ATOM 2993 C C . ALA A 1 73 ? -7.836 6.261 -5.117 1.00 0.00 73 ALA A C 2
ATOM 2994 O O . ALA A 1 73 ? -6.988 5.407 -5.402 1.00 0.00 73 ALA A O 2
ATOM 3001 N N . ILE A 1 74 ? -7.556 7.552 -5.133 1.00 0.00 74 ILE A N 2
ATOM 3002 C CA . ILE A 1 74 ? -6.254 8.048 -5.575 1.00 0.00 74 ILE A CA 2
ATOM 3003 C C . ILE A 1 74 ? -5.910 9.362 -4.911 1.00 0.00 74 ILE A C 2
ATOM 3004 O O . ILE A 1 74 ? -6.758 10.237 -4.706 1.00 0.00 74 ILE A O 2
ATOM 3020 N N . GLU A 1 75 ? -4.645 9.509 -4.554 1.00 0.00 75 GLU A N 2
ATOM 3021 C CA . GLU A 1 75 ? -4.121 10.768 -4.032 1.00 0.00 75 GLU A CA 2
ATOM 3022 C C . GLU A 1 75 ? -2.612 10.735 -3.963 1.00 0.00 75 GLU A C 2
ATOM 3023 O O . GLU A 1 75 ? -1.983 9.673 -4.072 1.00 0.00 75 GLU A O 2
ATOM 3035 N N . ILE A 1 76 ? -1.998 11.886 -3.757 1.00 0.00 76 ILE A N 2
ATOM 3036 C CA . ILE A 1 76 ? -0.542 12.006 -3.820 1.00 0.00 76 ILE A CA 2
ATOM 3037 C C . ILE A 1 76 ? 0.061 12.215 -2.450 1.00 0.00 76 ILE A C 2
ATOM 3038 O O . ILE A 1 76 ? -0.014 13.306 -1.871 1.00 0.00 76 ILE A O 2
ATOM 3054 N N . ALA A 1 77 ? 0.689 11.179 -1.927 1.00 0.00 77 ALA A N 2
ATOM 3055 C CA . ALA A 1 77 ? 1.453 11.266 -0.685 1.00 0.00 77 ALA A CA 2
ATOM 3056 C C . ALA A 1 77 ? 0.639 11.919 0.411 1.00 0.00 77 ALA A C 2
ATOM 3057 O O . ALA A 1 77 ? -0.576 11.670 0.532 1.00 0.00 77 ALA A O 2
ATOM 3064 N N . SER A 1 78 ? 1.246 12.769 1.216 1.00 0.00 78 SER A N 2
ATOM 3065 C CA . SER A 1 78 ? 0.512 13.530 2.229 1.00 0.00 78 SER A CA 2
ATOM 3066 C C . SER A 1 78 ? 1.330 14.696 2.733 1.00 0.00 78 SER A C 2
ATOM 3067 O O . SER A 1 78 ? 1.157 15.848 2.318 1.00 0.00 78 SER A O 2
ATOM 3075 N N . ASP A 1 79 ? 2.227 14.414 3.660 1.00 0.00 79 ASP A N 2
ATOM 3076 C CA . ASP A 1 79 ? 3.071 15.445 4.256 1.00 0.00 79 ASP A CA 2
ATOM 3077 C C . ASP A 1 79 ? 4.337 14.850 4.825 1.00 0.00 79 ASP A C 2
ATOM 3078 O O . ASP A 1 79 ? 4.887 15.334 5.825 1.00 0.00 79 ASP A O 2
ATOM 3087 N N . TYR A 1 80 ? 4.823 13.785 4.210 1.00 0.00 80 TYR A N 2
ATOM 3088 C CA . TYR A 1 80 ? 6.053 13.139 4.666 1.00 0.00 80 TYR A CA 2
ATOM 3089 C C . TYR A 1 80 ? 7.245 14.045 4.446 1.00 0.00 80 TYR A C 2
ATOM 3090 O O . TYR A 1 80 ? 7.552 14.897 5.304 1.00 0.00 80 TYR A O 2
ATOM 3108 N N . THR A 1 81 ? 7.925 13.928 3.323 1.00 0.00 81 THR A N 2
ATOM 3109 C CA . THR A 1 81 ? 9.174 14.648 3.068 1.00 0.00 81 THR A CA 2
ATOM 3110 C C . THR A 1 81 ? 9.903 14.062 1.882 1.00 0.00 81 THR A C 2
ATOM 3111 O O . THR A 1 81 ? 10.031 14.685 0.822 1.00 0.00 81 THR A O 2
ATOM 3122 N N . LYS A 1 82 ? 10.416 12.857 2.050 1.00 0.00 82 LYS A N 2
ATOM 3123 C CA . LYS A 1 82 ? 11.097 12.145 0.972 1.00 0.00 82 LYS A CA 2
ATOM 3124 C C . LYS A 1 82 ? 10.125 11.283 0.198 1.00 0.00 82 LYS A C 2
ATOM 3125 O O . LYS A 1 82 ? 10.275 11.036 -1.004 1.00 0.00 82 LYS A O 2
ATOM 3144 N N . LYS A 1 83 ? 9.116 10.789 0.889 1.00 0.00 83 LYS A N 2
ATOM 3145 C CA . LYS A 1 83 ? 8.004 10.061 0.281 1.00 0.00 83 LYS A CA 2
ATOM 3146 C C . LYS A 1 83 ? 6.966 10.979 -0.329 1.00 0.00 83 LYS A C 2
ATOM 3147 O O . LYS A 1 83 ? 5.931 10.522 -0.840 1.00 0.00 83 LYS A O 2
ATOM 3166 N N . LYS A 1 84 ? 7.187 12.282 -0.282 1.00 0.00 84 LYS A N 2
ATOM 3167 C CA . LYS A 1 84 ? 6.290 13.269 -0.914 1.00 0.00 84 LYS A CA 2
ATOM 3168 C C . LYS A 1 84 ? 6.341 13.331 -2.434 1.00 0.00 84 LYS A C 2
ATOM 3169 O O . LYS A 1 84 ? 5.846 14.268 -3.063 1.00 0.00 84 LYS A O 2
ATOM 3188 N N . HIS A 1 85 ? 6.968 12.331 -3.018 1.00 0.00 85 HIS A N 2
ATOM 3189 C CA . HIS A 1 85 ? 6.975 12.135 -4.463 1.00 0.00 85 HIS A CA 2
ATOM 3190 C C . HIS A 1 85 ? 6.353 10.799 -4.813 1.00 0.00 85 HIS A C 2
ATOM 3191 O O . HIS A 1 85 ? 6.733 10.111 -5.766 1.00 0.00 85 HIS A O 2
ATOM 3205 N N . VAL A 1 86 ? 5.376 10.405 -4.014 1.00 0.00 86 VAL A N 2
ATOM 3206 C CA . VAL A 1 86 ? 4.752 9.089 -4.093 1.00 0.00 86 VAL A CA 2
ATOM 3207 C C . VAL A 1 86 ? 3.289 9.201 -4.454 1.00 0.00 86 VAL A C 2
ATOM 3208 O O . VAL A 1 86 ? 2.578 10.112 -4.005 1.00 0.00 86 VAL A O 2
ATOM 3221 N N . LEU A 1 87 ? 2.804 8.280 -5.265 1.00 0.00 87 LEU A N 2
ATOM 3222 C CA . LEU A 1 87 ? 1.383 8.217 -5.601 1.00 0.00 87 LEU A CA 2
ATOM 3223 C C . LEU A 1 87 ? 0.697 7.094 -4.858 1.00 0.00 87 LEU A C 2
ATOM 3224 O O . LEU A 1 87 ? 1.198 5.970 -4.755 1.00 0.00 87 LEU A O 2
ATOM 3240 N N . ARG A 1 88 ? -0.485 7.381 -4.344 1.00 0.00 88 ARG A N 2
ATOM 3241 C CA . ARG A 1 88 ? -1.208 6.452 -3.480 1.00 0.00 88 ARG A CA 2
ATOM 3242 C C . ARG A 1 88 ? -2.564 6.109 -4.053 1.00 0.00 88 ARG A C 2
ATOM 3243 O O . ARG A 1 88 ? -3.426 6.973 -4.250 1.00 0.00 88 ARG A O 2
ATOM 3264 N N . VAL A 1 89 ? -2.765 4.837 -4.348 1.00 0.00 89 VAL A N 2
ATOM 3265 C CA . VAL A 1 89 ? -4.067 4.335 -4.782 1.00 0.00 89 VAL A CA 2
ATOM 3266 C C . VAL A 1 89 ? -4.587 3.293 -3.819 1.00 0.00 89 VAL A C 2
ATOM 3267 O O . VAL A 1 89 ? -3.990 2.229 -3.622 1.00 0.00 89 VAL A O 2
ATOM 3280 N N . LYS A 1 90 ? -5.728 3.575 -3.218 1.00 0.00 90 LYS A N 2
ATOM 3281 C CA . LYS A 1 90 ? -6.286 2.746 -2.152 1.00 0.00 90 LYS A CA 2
ATOM 3282 C C . LYS A 1 90 ? -7.541 2.027 -2.592 1.00 0.00 90 LYS A C 2
ATOM 3283 O O . LYS A 1 90 ? -8.223 2.411 -3.548 1.00 0.00 90 LYS A O 2
ATOM 3302 N N . LEU A 1 91 ? -7.880 0.971 -1.874 1.00 0.00 91 LEU A N 2
ATOM 3303 C CA . LEU A 1 91 ? -9.134 0.245 -2.061 1.00 0.00 91 LEU A CA 2
ATOM 3304 C C . LEU A 1 91 ? -10.087 0.534 -0.923 1.00 0.00 91 LEU A C 2
ATOM 3305 O O . LEU A 1 91 ? -9.969 1.536 -0.210 1.00 0.00 91 LEU A O 2
ATOM 3321 N N . ALA A 1 92 ? -11.053 -0.349 -0.746 1.00 0.00 92 ALA A N 2
ATOM 3322 C CA . ALA A 1 92 ? -11.946 -0.297 0.408 1.00 0.00 92 ALA A CA 2
ATOM 3323 C C . ALA A 1 92 ? -11.978 -1.624 1.131 1.00 0.00 92 ALA A C 2
ATOM 3324 O O . ALA A 1 92 ? -12.991 -2.011 1.730 1.00 0.00 92 ALA A O 2
ATOM 3331 N N . ASN A 1 93 ? -10.875 -2.349 1.097 1.00 0.00 93 ASN A N 2
ATOM 3332 C CA . ASN A 1 93 ? -10.729 -3.580 1.872 1.00 0.00 93 ASN A CA 2
ATOM 3333 C C . ASN A 1 93 ? -9.771 -3.379 3.022 1.00 0.00 93 ASN A C 2
ATOM 3334 O O . ASN A 1 93 ? -9.891 -3.992 4.089 1.00 0.00 93 ASN A O 2
ATOM 3345 N N . GLY A 1 94 ? -8.783 -2.528 2.814 1.00 0.00 94 GLY A N 2
ATOM 3346 C CA . GLY A 1 94 ? -7.792 -2.225 3.842 1.00 0.00 94 GLY A CA 2
ATOM 3347 C C . GLY A 1 94 ? -6.413 -2.008 3.269 1.00 0.00 94 GLY A C 2
ATOM 3348 O O . GLY A 1 94 ? -5.545 -1.385 3.912 1.00 0.00 94 GLY A O 2
ATOM 3352 N N . ALA A 1 95 ? -6.156 -2.486 2.067 1.00 0.00 95 ALA A N 2
ATOM 3353 C CA . ALA A 1 95 ? -4.811 -2.449 1.492 1.00 0.00 95 ALA A CA 2
ATOM 3354 C C . ALA A 1 95 ? -4.542 -1.128 0.811 1.00 0.00 95 ALA A C 2
ATOM 3355 O O . ALA A 1 95 ? -5.454 -0.437 0.343 1.00 0.00 95 ALA A O 2
ATOM 3362 N N . LEU A 1 96 ? -3.278 -0.752 0.749 1.00 0.00 96 LEU A N 2
ATOM 3363 C CA . LEU A 1 96 ? -2.853 0.429 0.000 1.00 0.00 96 LEU A CA 2
ATOM 3364 C C . LEU A 1 96 ? -1.824 0.081 -1.051 1.00 0.00 96 LEU A C 2
ATOM 3365 O O . LEU A 1 96 ? -1.127 -0.937 -0.970 1.00 0.00 96 LEU A O 2
ATOM 3381 N N . PHE A 1 97 ? -1.725 0.916 -2.071 1.00 0.00 97 PHE A N 2
ATOM 3382 C CA . PHE A 1 97 ? -0.676 0.791 -3.081 1.00 0.00 97 PHE A CA 2
ATOM 3383 C C . PHE A 1 97 ? 0.010 2.122 -3.298 1.00 0.00 97 PHE A C 2
ATOM 3384 O O . PHE A 1 97 ? -0.352 2.908 -4.179 1.00 0.00 97 PHE A O 2
ATOM 3401 N N . LEU A 1 98 ? 1.001 2.409 -2.472 1.00 0.00 98 LEU A N 2
ATOM 3402 C CA . LEU A 1 98 ? 1.800 3.629 -2.571 1.00 0.00 98 LEU A CA 2
ATOM 3403 C C . LEU A 1 98 ? 3.017 3.407 -3.436 1.00 0.00 98 LEU A C 2
ATOM 3404 O O . LEU A 1 98 ? 3.742 2.407 -3.268 1.00 0.00 98 LEU A O 2
ATOM 3420 N N . LEU A 1 99 ? 3.310 4.313 -4.350 1.00 0.00 99 LEU A N 2
ATOM 3421 C CA . LEU A 1 99 ? 4.359 4.104 -5.350 1.00 0.00 99 LEU A CA 2
ATOM 3422 C C . LEU A 1 99 ? 5.508 5.077 -5.229 1.00 0.00 99 LEU A C 2
ATOM 3423 O O . LEU A 1 99 ? 5.387 6.266 -5.559 1.00 0.00 99 LEU A O 2
ATOM 3439 N N . GLN A 1 100 ? 6.650 4.593 -4.784 1.00 0.00 100 GLN A N 2
ATOM 3440 C CA . GLN A 1 100 ? 7.884 5.376 -4.822 1.00 0.00 100 GLN A CA 2
ATOM 3441 C C . GLN A 1 100 ? 8.743 4.868 -5.963 1.00 0.00 100 GLN A C 2
ATOM 3442 O O . GLN A 1 100 ? 9.624 4.019 -5.791 1.00 0.00 100 GLN A O 2
ATOM 3456 N N . ALA A 1 101 ? 8.495 5.402 -7.144 1.00 0.00 101 ALA A N 2
ATOM 3457 C CA . ALA A 1 101 ? 9.097 4.890 -8.371 1.00 0.00 101 ALA A CA 2
ATOM 3458 C C . ALA A 1 101 ? 10.526 5.358 -8.547 1.00 0.00 101 ALA A C 2
ATOM 3459 O O . ALA A 1 101 ? 11.156 5.940 -7.659 1.00 0.00 101 ALA A O 2
ATOM 3466 N N . HIS A 1 102 ? 11.063 5.074 -9.722 1.00 0.00 102 HIS A N 2
ATOM 3467 C CA . HIS A 1 102 ? 12.473 5.299 -10.022 1.00 0.00 102 HIS A CA 2
ATOM 3468 C C . HIS A 1 102 ? 12.767 6.752 -10.309 1.00 0.00 102 HIS A C 2
ATOM 3469 O O . HIS A 1 102 ? 13.146 7.522 -9.408 1.00 0.00 102 HIS A O 2
ATOM 3483 N N . ASP A 1 103 ? 12.589 7.181 -11.544 1.00 0.00 103 ASP A N 2
ATOM 3484 C CA . ASP A 1 103 ? 13.010 8.513 -11.966 1.00 0.00 103 ASP A CA 2
ATOM 3485 C C . ASP A 1 103 ? 11.900 9.523 -11.780 1.00 0.00 103 ASP A C 2
ATOM 3486 O O . ASP A 1 103 ? 10.966 9.331 -10.994 1.00 0.00 103 ASP A O 2
ATOM 3495 N N . ASP A 1 104 ? 11.985 10.607 -12.524 1.00 0.00 104 ASP A N 2
ATOM 3496 C CA . ASP A 1 104 ? 10.910 11.593 -12.592 1.00 0.00 104 ASP A CA 2
ATOM 3497 C C . ASP A 1 104 ? 9.966 11.269 -13.724 1.00 0.00 104 ASP A C 2
ATOM 3498 O O . ASP A 1 104 ? 8.812 11.725 -13.753 1.00 0.00 104 ASP A O 2
ATOM 3507 N N . THR A 1 105 ? 10.436 10.498 -14.688 1.00 0.00 105 THR A N 2
ATOM 3508 C CA . THR A 1 105 ? 9.552 9.986 -15.740 1.00 0.00 105 THR A CA 2
ATOM 3509 C C . THR A 1 105 ? 8.626 8.955 -15.132 1.00 0.00 105 THR A C 2
ATOM 3510 O O . THR A 1 105 ? 7.409 9.147 -15.042 1.00 0.00 105 THR A O 2
ATOM 3521 N N . GLU A 1 106 ? 9.209 7.862 -14.682 1.00 0.00 106 GLU A N 2
ATOM 3522 C CA . GLU A 1 106 ? 8.495 6.852 -13.908 1.00 0.00 106 GLU A CA 2
ATOM 3523 C C . GLU A 1 106 ? 7.633 7.459 -12.830 1.00 0.00 106 GLU A C 2
ATOM 3524 O O . GLU A 1 106 ? 6.467 7.022 -12.652 1.00 0.00 106 GLU A O 2
ATOM 3536 N N . MET A 1 107 ? 8.121 8.452 -12.110 1.00 0.00 107 MET A N 2
ATOM 3537 C CA . MET A 1 107 ? 7.376 8.938 -10.939 1.00 0.00 107 MET A CA 2
ATOM 3538 C C . MET A 1 107 ? 5.993 9.388 -11.353 1.00 0.00 107 MET A C 2
ATOM 3539 O O . MET A 1 107 ? 4.948 8.800 -11.041 1.00 0.00 107 MET A O 2
ATOM 3553 N N . SER A 1 108 ? 5.969 10.468 -12.124 1.00 0.00 108 SER A N 2
ATOM 3554 C CA . SER A 1 108 ? 4.729 11.031 -12.647 1.00 0.00 108 SER A CA 2
ATOM 3555 C C . SER A 1 108 ? 4.086 10.117 -13.669 1.00 0.00 108 SER A C 2
ATOM 3556 O O . SER A 1 108 ? 2.906 10.319 -14.020 1.00 0.00 108 SER A O 2
ATOM 3564 N N . GLN A 1 109 ? 4.790 9.132 -14.193 1.00 0.00 109 GLN A N 2
ATOM 3565 C CA . GLN A 1 109 ? 4.189 8.149 -15.100 1.00 0.00 109 GLN A CA 2
ATOM 3566 C C . GLN A 1 109 ? 3.271 7.211 -14.353 1.00 0.00 109 GLN A C 2
ATOM 3567 O O . GLN A 1 109 ? 2.080 7.086 -14.672 1.00 0.00 109 GLN A O 2
ATOM 3581 N N . TRP A 1 110 ? 3.797 6.507 -13.370 1.00 0.00 110 TRP A N 2
ATOM 3582 C CA . TRP A 1 110 ? 3.006 5.685 -12.458 1.00 0.00 110 TRP A CA 2
ATOM 3583 C C . TRP A 1 110 ? 1.768 6.419 -12.002 1.00 0.00 110 TRP A C 2
ATOM 3584 O O . TRP A 1 110 ? 0.713 5.808 -11.774 1.00 0.00 110 TRP A O 2
ATOM 3605 N N . VAL A 1 111 ? 1.864 7.728 -11.833 1.00 0.00 111 VAL A N 2
ATOM 3606 C CA . VAL A 1 111 ? 0.719 8.512 -11.364 1.00 0.00 111 VAL A CA 2
ATOM 3607 C C . VAL A 1 111 ? -0.292 8.725 -12.468 1.00 0.00 111 VAL A C 2
ATOM 3608 O O . VAL A 1 111 ? -1.504 8.529 -12.277 1.00 0.00 111 VAL A O 2
ATOM 3621 N N . THR A 1 112 ? 0.160 9.143 -13.637 1.00 0.00 112 THR A N 2
ATOM 3622 C CA . THR A 1 112 ? -0.716 9.244 -14.806 1.00 0.00 112 THR A CA 2
ATOM 3623 C C . THR A 1 112 ? -1.410 7.928 -15.076 1.00 0.00 112 THR A C 2
ATOM 3624 O O . THR A 1 112 ? -2.588 7.867 -15.445 1.00 0.00 112 THR A O 2
ATOM 3635 N N . SER A 1 113 ? -0.681 6.846 -14.871 1.00 0.00 113 SER A N 2
ATOM 3636 C CA . SER A 1 113 ? -1.189 5.495 -15.096 1.00 0.00 113 SER A CA 2
ATOM 3637 C C . SER A 1 113 ? -2.233 5.160 -14.052 1.00 0.00 113 SER A C 2
ATOM 3638 O O . SER A 1 113 ? -3.412 4.926 -14.331 1.00 0.00 113 SER A O 2
ATOM 3646 N N . LEU A 1 114 ? -1.797 5.169 -12.805 1.00 0.00 114 LEU A N 2
ATOM 3647 C CA . LEU A 1 114 ? -2.665 5.018 -11.643 1.00 0.00 114 LEU A CA 2
ATOM 3648 C C . LEU A 1 114 ? -3.934 5.826 -11.792 1.00 0.00 114 LEU A C 2
ATOM 3649 O O . LEU A 1 114 ? -5.031 5.377 -11.425 1.00 0.00 114 LEU A O 2
ATOM 3665 N N . LYS A 1 115 ? -3.830 7.016 -12.353 1.00 0.00 115 LYS A N 2
ATOM 3666 C CA . LYS A 1 115 ? -5.002 7.858 -12.593 1.00 0.00 115 LYS A CA 2
ATOM 3667 C C . LYS A 1 115 ? -6.018 7.142 -13.451 1.00 0.00 115 LYS A C 2
ATOM 3668 O O . LYS A 1 115 ? -7.144 6.853 -13.032 1.00 0.00 115 LYS A O 2
ATOM 3687 N N . ALA A 1 116 ? -5.641 6.861 -14.686 1.00 0.00 116 ALA A N 2
ATOM 3688 C CA . ALA A 1 116 ? -6.527 6.180 -15.629 1.00 0.00 116 ALA A CA 2
ATOM 3689 C C . ALA A 1 116 ? -6.972 4.831 -15.108 1.00 0.00 116 ALA A C 2
ATOM 3690 O O . ALA A 1 116 ? -7.971 4.262 -15.594 1.00 0.00 116 ALA A O 2
ATOM 3697 N N . GLN A 1 117 ? -6.268 4.265 -14.148 1.00 0.00 117 GLN A N 2
ATOM 3698 C CA . GLN A 1 117 ? -6.539 2.901 -13.690 1.00 0.00 117 GLN A CA 2
ATOM 3699 C C . GLN A 1 117 ? -7.668 2.871 -12.683 1.00 0.00 117 GLN A C 2
ATOM 3700 O O . GLN A 1 117 ? -8.628 2.092 -12.816 1.00 0.00 117 GLN A O 2
ATOM 3714 N N . SER A 1 118 ? -7.587 3.682 -11.643 1.00 0.00 118 SER A N 2
ATOM 3715 C CA . SER A 1 118 ? -8.676 3.863 -10.681 1.00 0.00 118 SER A CA 2
ATOM 3716 C C . SER A 1 118 ? -9.924 4.341 -11.382 1.00 0.00 118 SER A C 2
ATOM 3717 O O . SER A 1 118 ? -10.000 4.392 -12.623 1.00 0.00 118 SER A O 2
ATOM 3725 N N . ASP A 1 119 ? -10.933 4.730 -10.623 1.00 0.00 119 ASP A N 2
ATOM 3726 C CA . ASP A 1 119 ? -12.133 5.352 -11.181 1.00 0.00 119 ASP A CA 2
ATOM 3727 C C . ASP A 1 119 ? -12.116 6.845 -10.948 1.00 0.00 119 ASP A C 2
ATOM 3728 O O . ASP A 1 119 ? -12.064 7.663 -11.873 1.00 0.00 119 ASP A O 2
ATOM 3737 N N . SER A 1 120 ? -12.157 7.226 -9.682 1.00 0.00 120 SER A N 2
ATOM 3738 C CA . SER A 1 120 ? -12.069 8.629 -9.289 1.00 0.00 120 SER A CA 2
ATOM 3739 C C . SER A 1 120 ? -11.544 8.762 -7.879 1.00 0.00 120 SER A C 2
ATOM 3740 O O . SER A 1 120 ? -11.185 7.780 -7.220 1.00 0.00 120 SER A O 2
ATOM 3748 N N . THR A 1 121 ? -11.504 9.987 -7.388 1.00 0.00 121 THR A N 2
ATOM 3749 C CA . THR A 1 121 ? -11.087 10.257 -6.016 1.00 0.00 121 THR A CA 2
ATOM 3750 C C . THR A 1 121 ? -12.204 9.967 -5.042 1.00 0.00 121 THR A C 2
ATOM 3751 O O . THR A 1 121 ? -11.978 9.625 -3.874 1.00 0.00 121 THR A O 2
ATOM 3762 N N . ALA A 1 122 ? -13.436 10.109 -5.498 1.00 0.00 122 ALA A N 2
ATOM 3763 C CA . ALA A 1 122 ? -14.600 9.735 -4.699 1.00 0.00 122 ALA A CA 2
ATOM 3764 C C . ALA A 1 122 ? -14.630 10.502 -3.398 1.00 0.00 122 ALA A C 2
ATOM 3765 O O . ALA A 1 122 ? -14.126 11.663 -3.291 1.00 0.00 122 ALA A O 2
ATOM 3773 N N . GLY A 1 1 ? -0.704 -14.317 -33.775 1.00 0.00 1 GLY A N 3
ATOM 3774 C CA . GLY A 1 1 ? -1.205 -13.488 -32.683 1.00 0.00 1 GLY A CA 3
ATOM 3775 C C . GLY A 1 1 ? -2.705 -13.334 -32.767 1.00 0.00 1 GLY A C 3
ATOM 3776 O O . GLY A 1 1 ? -3.286 -13.165 -33.844 1.00 0.00 1 GLY A O 3
ATOM 3782 N N . SER A 1 2 ? -3.356 -13.369 -31.619 1.00 0.00 2 SER A N 3
ATOM 3783 C CA . SER A 1 2 ? -4.814 -13.329 -31.555 1.00 0.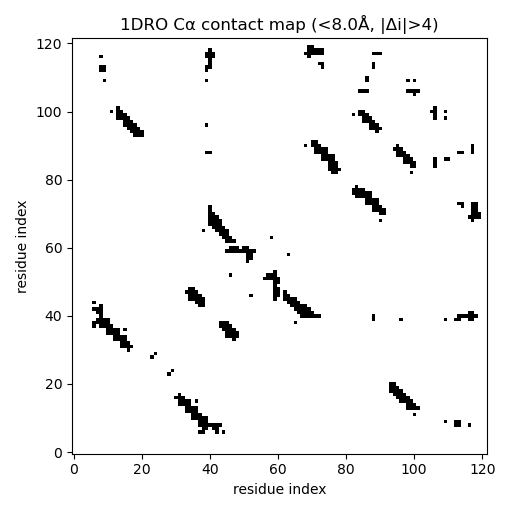00 2 SER A CA 3
ATOM 3784 C C . SER A 1 2 ? -5.284 -12.887 -30.190 1.00 0.00 2 SER A C 3
ATOM 3785 O O . SER A 1 2 ? -6.035 -13.585 -29.500 1.00 0.00 2 SER A O 3
ATOM 3793 N N . GLY A 1 3 ? -4.864 -11.702 -29.788 1.00 0.00 3 GLY A N 3
ATOM 3794 C CA . GLY A 1 3 ? -5.286 -11.122 -28.516 1.00 0.00 3 GLY A CA 3
ATOM 3795 C C . GLY A 1 3 ? -4.120 -11.000 -27.564 1.00 0.00 3 GLY A C 3
ATOM 3796 O O . GLY A 1 3 ? -3.198 -11.824 -27.549 1.00 0.00 3 GLY A O 3
ATOM 3800 N N . THR A 1 4 ? -4.139 -9.960 -26.752 1.00 0.00 4 THR A N 3
ATOM 3801 C CA . THR A 1 4 ? -3.100 -9.739 -25.750 1.00 0.00 4 THR A CA 3
ATOM 3802 C C . THR A 1 4 ? -3.620 -8.903 -24.606 1.00 0.00 4 THR A C 3
ATOM 3803 O O . THR A 1 4 ? -3.751 -7.677 -24.700 1.00 0.00 4 THR A O 3
ATOM 3814 N N . GLY A 1 5 ? -3.914 -9.555 -23.496 1.00 0.00 5 GLY A N 3
ATOM 3815 C CA . GLY A 1 5 ? -4.378 -8.868 -22.294 1.00 0.00 5 GLY A CA 3
ATOM 3816 C C . GLY A 1 5 ? -3.760 -9.470 -21.054 1.00 0.00 5 GLY A C 3
ATOM 3817 O O . GLY A 1 5 ? -4.447 -9.839 -20.095 1.00 0.00 5 GLY A O 3
ATOM 3821 N N . ALA A 1 6 ? -2.443 -9.564 -21.048 1.00 0.00 6 ALA A N 3
ATOM 3822 C CA . ALA A 1 6 ? -1.720 -10.207 -19.954 1.00 0.00 6 ALA A CA 3
ATOM 3823 C C . ALA A 1 6 ? -1.768 -9.365 -18.701 1.00 0.00 6 ALA A C 3
ATOM 3824 O O . ALA A 1 6 ? -2.021 -9.858 -17.594 1.00 0.00 6 ALA A O 3
ATOM 3831 N N . GLY A 1 7 ? -1.535 -8.075 -18.851 1.00 0.00 7 GLY A N 3
ATOM 3832 C CA . GLY A 1 7 ? -1.445 -7.166 -17.711 1.00 0.00 7 GLY A CA 3
ATOM 3833 C C . GLY A 1 7 ? -2.472 -6.064 -17.808 1.00 0.00 7 GLY A C 3
ATOM 3834 O O . GLY A 1 7 ? -3.058 -5.808 -18.867 1.00 0.00 7 GLY A O 3
ATOM 3838 N N . GLU A 1 8 ? -2.707 -5.385 -16.699 1.00 0.00 8 GLU A N 3
ATOM 3839 C CA . GLU A 1 8 ? -3.738 -4.353 -16.626 1.00 0.00 8 GLU A CA 3
ATOM 3840 C C . GLU A 1 8 ? -3.338 -3.246 -15.675 1.00 0.00 8 GLU A C 3
ATOM 3841 O O . GLU A 1 8 ? -4.126 -2.745 -14.867 1.00 0.00 8 GLU A O 3
ATOM 3853 N N . GLY A 1 9 ? -2.078 -2.848 -15.766 1.00 0.00 9 GLY A N 3
ATOM 3854 C CA . GLY A 1 9 ? -1.528 -1.767 -14.966 1.00 0.00 9 GLY A CA 3
ATOM 3855 C C . GLY A 1 9 ? -0.057 -1.545 -15.294 1.00 0.00 9 GLY A C 3
ATOM 3856 O O . GLY A 1 9 ? 0.537 -2.204 -16.152 1.00 0.00 9 GLY A O 3
ATOM 3860 N N . HIS A 1 10 ? 0.517 -0.579 -14.600 1.00 0.00 10 HIS A N 3
ATOM 3861 C CA . HIS A 1 10 ? 1.875 -0.127 -14.885 1.00 0.00 10 HIS A CA 3
ATOM 3862 C C . HIS A 1 10 ? 2.878 -0.956 -14.118 1.00 0.00 10 HIS A C 3
ATOM 3863 O O . HIS A 1 10 ? 2.621 -1.363 -12.970 1.00 0.00 10 HIS A O 3
ATOM 3877 N N . GLU A 1 11 ? 4.018 -1.256 -14.712 1.00 0.00 11 GLU A N 3
ATOM 3878 C CA . GLU A 1 11 ? 4.976 -2.178 -14.097 1.00 0.00 11 GLU A CA 3
ATOM 3879 C C . GLU A 1 11 ? 6.385 -1.629 -14.131 1.00 0.00 11 GLU A C 3
ATOM 3880 O O . GLU A 1 11 ? 6.908 -1.194 -15.161 1.00 0.00 11 GLU A O 3
ATOM 3892 N N . GLY A 1 12 ? 7.033 -1.665 -12.976 1.00 0.00 12 GLY A N 3
ATOM 3893 C CA . GLY A 1 12 ? 8.442 -1.310 -12.845 1.00 0.00 12 GLY A CA 3
ATOM 3894 C C . GLY A 1 12 ? 9.048 -1.962 -11.624 1.00 0.00 12 GLY A C 3
ATOM 3895 O O . GLY A 1 12 ? 8.437 -2.831 -10.984 1.00 0.00 12 GLY A O 3
ATOM 3899 N N . TYR A 1 13 ? 10.251 -1.557 -11.263 1.00 0.00 13 TYR A N 3
ATOM 3900 C CA . TYR A 1 13 ? 10.878 -2.008 -10.023 1.00 0.00 13 TYR A CA 3
ATOM 3901 C C . TYR A 1 13 ? 11.254 -0.830 -9.152 1.00 0.00 13 TYR A C 3
ATOM 3902 O O . TYR A 1 13 ? 12.014 0.063 -9.542 1.00 0.00 13 TYR A O 3
ATOM 3920 N N . VAL A 1 14 ? 10.699 -0.797 -7.952 1.00 0.00 14 VAL A N 3
ATOM 3921 C CA . VAL A 1 14 ? 10.858 0.348 -7.059 1.00 0.00 14 VAL A CA 3
ATOM 3922 C C . VAL A 1 14 ? 10.505 -0.009 -5.634 1.00 0.00 14 VAL A C 3
ATOM 3923 O O . VAL A 1 14 ? 10.452 -1.178 -5.240 1.00 0.00 14 VAL A O 3
ATOM 3936 N N . THR A 1 15 ? 10.235 1.023 -4.848 1.00 0.00 15 THR A N 3
ATOM 3937 C CA . THR A 1 15 ? 9.722 0.833 -3.493 1.00 0.00 15 THR A CA 3
ATOM 3938 C C . THR A 1 15 ? 8.221 1.008 -3.464 1.00 0.00 15 THR A C 3
ATOM 3939 O O . THR A 1 15 ? 7.697 2.113 -3.647 1.00 0.00 15 THR A O 3
ATOM 3950 N N . ARG A 1 16 ? 7.503 -0.069 -3.211 1.00 0.00 16 ARG A N 3
ATOM 3951 C CA . ARG A 1 16 ? 6.046 -0.083 -3.307 1.00 0.00 16 ARG A CA 3
ATOM 3952 C C . ARG A 1 16 ? 5.435 -0.857 -2.161 1.00 0.00 16 ARG A C 3
ATOM 3953 O O . ARG A 1 16 ? 6.000 -1.856 -1.685 1.00 0.00 16 ARG A O 3
ATOM 3974 N N . LYS A 1 17 ? 4.292 -0.418 -1.671 1.00 0.00 17 LYS A N 3
ATOM 3975 C CA . LYS A 1 17 ? 3.530 -1.160 -0.668 1.00 0.00 17 LYS A CA 3
ATOM 3976 C C . LYS A 1 17 ? 2.186 -1.577 -1.216 1.00 0.00 17 LYS A C 3
ATOM 3977 O O . LYS A 1 17 ? 1.726 -1.065 -2.251 1.00 0.00 17 LYS A O 3
ATOM 3996 N N . HIS A 1 18 ? 1.525 -2.512 -0.560 1.00 0.00 18 HIS A N 3
ATOM 3997 C CA . HIS A 1 18 ? 0.287 -3.088 -1.082 1.00 0.00 18 HIS A CA 3
ATOM 3998 C C . HIS A 1 18 ? -0.596 -3.621 0.022 1.00 0.00 18 HIS A C 3
ATOM 3999 O O . HIS A 1 18 ? -1.323 -4.613 -0.165 1.00 0.00 18 HIS A O 3
ATOM 4013 N N . GLU A 1 19 ? -0.585 -2.986 1.179 1.00 0.00 19 GLU A N 3
ATOM 4014 C CA . GLU A 1 19 ? -1.356 -3.468 2.325 1.00 0.00 19 GLU A CA 3
ATOM 4015 C C . GLU A 1 19 ? -1.190 -2.568 3.528 1.00 0.00 19 GLU A C 3
ATOM 4016 O O . GLU A 1 19 ? -0.215 -1.820 3.651 1.00 0.00 19 GLU A O 3
ATOM 4028 N N . TRP A 1 20 ? -2.136 -2.650 4.444 1.00 0.00 20 TRP A N 3
ATOM 4029 C CA . TRP A 1 20 ? -2.059 -1.968 5.733 1.00 0.00 20 TRP A CA 3
ATOM 4030 C C . TRP A 1 20 ? -3.325 -2.182 6.528 1.00 0.00 20 TRP A C 3
ATOM 4031 O O . TRP A 1 20 ? -3.407 -3.065 7.394 1.00 0.00 20 TRP A O 3
ATOM 4052 N N . ASP A 1 21 ? -4.347 -1.399 6.240 1.00 0.00 21 ASP A N 3
ATOM 4053 C CA . ASP A 1 21 ? -5.603 -1.465 6.985 1.00 0.00 21 ASP A CA 3
ATOM 4054 C C . ASP A 1 21 ? -5.365 -1.295 8.468 1.00 0.00 21 ASP A C 3
ATOM 4055 O O . ASP A 1 21 ? -4.270 -0.945 8.921 1.00 0.00 21 ASP A O 3
ATOM 4064 N N . SER A 1 22 ? -6.404 -1.523 9.251 1.00 0.00 22 SER A N 3
ATOM 4065 C CA . SER A 1 22 ? -6.321 -1.399 10.704 1.00 0.00 22 SER A CA 3
ATOM 4066 C C . SER A 1 22 ? -6.360 -2.756 11.366 1.00 0.00 22 SER A C 3
ATOM 4067 O O . SER A 1 22 ? -7.346 -3.496 11.282 1.00 0.00 22 SER A O 3
ATOM 4075 N N . THR A 1 23 ? -5.288 -3.095 12.059 1.00 0.00 23 THR A N 3
ATOM 4076 C CA . THR A 1 23 ? -5.155 -4.406 12.688 1.00 0.00 23 THR A CA 3
ATOM 4077 C C . THR A 1 23 ? -4.513 -4.289 14.050 1.00 0.00 23 THR A C 3
ATOM 4078 O O . THR A 1 23 ? -5.031 -4.778 15.060 1.00 0.00 23 THR A O 3
ATOM 4089 N N . THR A 1 24 ? -3.372 -3.627 14.099 1.00 0.00 24 THR A N 3
ATOM 4090 C CA . THR A 1 24 ? -2.655 -3.406 15.353 1.00 0.00 24 THR A CA 3
ATOM 4091 C C . THR A 1 24 ? -1.704 -2.239 15.233 1.00 0.00 24 THR A C 3
ATOM 4092 O O . THR A 1 24 ? -1.110 -1.985 14.179 1.00 0.00 24 THR A O 3
ATOM 4103 N N . LYS A 1 25 ? -1.541 -1.507 16.320 1.00 0.00 25 LYS A N 3
ATOM 4104 C CA . LYS A 1 25 ? -0.608 -0.384 16.355 1.00 0.00 25 LYS A CA 3
ATOM 4105 C C . LYS A 1 25 ? -0.986 0.663 15.335 1.00 0.00 25 LYS A C 3
ATOM 4106 O O . LYS A 1 25 ? -2.143 0.764 14.904 1.00 0.00 25 LYS A O 3
ATOM 4125 N N . LYS A 1 26 ? -0.025 1.476 14.937 1.00 0.00 26 LYS A N 3
ATOM 4126 C CA . LYS A 1 26 ? -0.244 2.468 13.886 1.00 0.00 26 LYS A CA 3
ATOM 4127 C C . LYS A 1 26 ? 0.926 2.509 12.933 1.00 0.00 26 LYS A C 3
ATOM 4128 O O . LYS A 1 26 ? 0.779 2.357 11.713 1.00 0.00 26 LYS A O 3
ATOM 4147 N N . ALA A 1 27 ? 2.117 2.694 13.471 1.00 0.00 27 ALA A N 3
ATOM 4148 C CA . ALA A 1 27 ? 3.329 2.749 12.658 1.00 0.00 27 ALA A CA 3
ATOM 4149 C C . ALA A 1 27 ? 4.563 2.802 13.528 1.00 0.00 27 ALA A C 3
ATOM 4150 O O . ALA A 1 27 ? 4.662 3.592 14.473 1.00 0.00 27 ALA A O 3
ATOM 4157 N N . SER A 1 28 ? 5.535 1.969 13.204 1.00 0.00 28 SER A N 3
ATOM 4158 C CA . SER A 1 28 ? 6.764 1.868 13.986 1.00 0.00 28 SER A CA 3
ATOM 4159 C C . SER A 1 28 ? 7.981 2.014 13.104 1.00 0.00 28 SER A C 3
ATOM 4160 O O . SER A 1 28 ? 8.818 2.904 13.287 1.00 0.00 28 SER A O 3
ATOM 4168 N N . ASN A 1 29 ? 8.107 1.122 12.138 1.00 0.00 29 ASN A N 3
ATOM 4169 C CA . ASN A 1 29 ? 9.231 1.143 11.207 1.00 0.00 29 ASN A CA 3
ATOM 4170 C C . ASN A 1 29 ? 8.768 0.864 9.796 1.00 0.00 29 ASN A C 3
ATOM 4171 O O . ASN A 1 29 ? 7.571 0.751 9.513 1.00 0.00 29 ASN A O 3
ATOM 4182 N N . ARG A 1 30 ? 9.719 0.773 8.884 1.00 0.00 30 ARG A N 3
ATOM 4183 C CA . ARG A 1 30 ? 9.431 0.553 7.469 1.00 0.00 30 ARG A CA 3
ATOM 4184 C C . ARG A 1 30 ? 8.508 -0.628 7.277 1.00 0.00 30 ARG A C 3
ATOM 4185 O O . ARG A 1 30 ? 8.774 -1.744 7.737 1.00 0.00 30 ARG A O 3
ATOM 4206 N N . SER A 1 31 ? 7.399 -0.393 6.601 1.00 0.00 31 SER A N 3
ATOM 4207 C CA . SER A 1 31 ? 6.465 -1.459 6.234 1.00 0.00 31 SER A CA 3
ATOM 4208 C C . SER A 1 31 ? 6.439 -1.723 4.743 1.00 0.00 31 SER A C 3
ATOM 4209 O O . SER A 1 31 ? 5.994 -2.783 4.284 1.00 0.00 31 SER A O 3
ATOM 4217 N N . TRP A 1 32 ? 6.934 -0.781 3.964 1.00 0.00 32 TRP A N 3
ATOM 4218 C CA . TRP A 1 32 ? 6.987 -0.918 2.511 1.00 0.00 32 TRP A CA 3
ATOM 4219 C C . TRP A 1 32 ? 8.032 -1.930 2.105 1.00 0.00 32 TRP A C 3
ATOM 4220 O O . TRP A 1 32 ? 8.786 -2.458 2.940 1.00 0.00 32 TRP A O 3
ATOM 4241 N N . ASP A 1 33 ? 8.121 -2.221 0.820 1.00 0.00 33 ASP A N 3
ATOM 4242 C CA . ASP A 1 33 ? 9.041 -3.247 0.328 1.00 0.00 33 ASP A CA 3
ATOM 4243 C C . ASP A 1 33 ? 9.404 -3.022 -1.122 1.00 0.00 33 ASP A C 3
ATOM 4244 O O . ASP A 1 33 ? 8.597 -2.560 -1.937 1.00 0.00 33 ASP A O 3
ATOM 4253 N N . LYS A 1 34 ? 10.630 -3.370 -1.469 1.00 0.00 34 LYS A N 3
ATOM 4254 C CA . LYS A 1 34 ? 11.091 -3.349 -2.854 1.00 0.00 34 LYS A CA 3
ATOM 4255 C C . LYS A 1 34 ? 10.559 -4.539 -3.617 1.00 0.00 34 LYS A C 3
ATOM 4256 O O . LYS A 1 34 ? 10.562 -5.677 -3.122 1.00 0.00 34 LYS A O 3
ATOM 4275 N N . VAL A 1 35 ? 10.112 -4.317 -4.840 1.00 0.00 35 VAL A N 3
ATOM 4276 C CA . VAL A 1 35 ? 9.448 -5.368 -5.610 1.00 0.00 35 VAL A CA 3
ATOM 4277 C C . VAL A 1 35 ? 9.358 -5.021 -7.079 1.00 0.00 35 VAL A C 3
ATOM 4278 O O . VAL A 1 35 ? 9.586 -3.888 -7.515 1.00 0.00 35 VAL A O 3
ATOM 4291 N N . TYR A 1 36 ? 9.034 -6.028 -7.874 1.00 0.00 36 TYR A N 3
ATOM 4292 C CA . TYR A 1 36 ? 8.750 -5.855 -9.295 1.00 0.00 36 TYR A CA 3
ATOM 4293 C C . TYR A 1 36 ? 7.264 -5.974 -9.550 1.00 0.00 36 TYR A C 3
ATOM 4294 O O . TYR A 1 36 ? 6.707 -7.049 -9.821 1.00 0.00 36 TYR A O 3
ATOM 4312 N N . MET A 1 37 ? 6.575 -4.850 -9.442 1.00 0.00 37 MET A N 3
ATOM 4313 C CA . MET A 1 37 ? 5.116 -4.843 -9.504 1.00 0.00 37 MET A CA 3
ATOM 4314 C C . MET A 1 37 ? 4.607 -4.721 -10.923 1.00 0.00 37 MET A C 3
ATOM 4315 O O . MET A 1 37 ? 5.247 -4.174 -11.825 1.00 0.00 37 MET A O 3
ATOM 4329 N N . ALA A 1 38 ? 3.399 -5.230 -11.118 1.00 0.00 38 ALA A N 3
ATOM 4330 C CA . ALA A 1 38 ? 2.671 -5.091 -12.375 1.00 0.00 38 ALA A CA 3
ATOM 4331 C C . ALA A 1 38 ? 1.213 -4.790 -12.093 1.00 0.00 38 ALA A C 3
ATOM 4332 O O . ALA A 1 38 ? 0.290 -5.567 -12.354 1.00 0.00 38 ALA A O 3
ATOM 4339 N N . ALA A 1 39 ? 0.993 -3.621 -11.514 1.00 0.00 39 ALA A N 3
ATOM 4340 C CA . ALA A 1 39 ? -0.301 -3.188 -11.003 1.00 0.00 39 ALA A CA 3
ATOM 4341 C C . ALA A 1 39 ? -0.436 -1.686 -11.083 1.00 0.00 39 ALA A C 3
ATOM 4342 O O . ALA A 1 39 ? 0.534 -0.977 -11.441 1.00 0.00 39 ALA A O 3
ATOM 4349 N N . LYS A 1 40 ? -1.601 -1.122 -10.831 1.00 0.00 40 LYS A N 3
ATOM 4350 C CA . LYS A 1 40 ? -1.727 0.329 -10.651 1.00 0.00 40 LYS A CA 3
ATOM 4351 C C . LYS A 1 40 ? -3.114 0.680 -10.167 1.00 0.00 40 LYS A C 3
ATOM 4352 O O . LYS A 1 40 ? -3.322 1.582 -9.350 1.00 0.00 40 LYS A O 3
ATOM 4371 N N . ALA A 1 41 ? -4.099 -0.022 -10.697 1.00 0.00 41 ALA A N 3
ATOM 4372 C CA . ALA A 1 41 ? -5.479 0.132 -10.245 1.00 0.00 41 ALA A CA 3
ATOM 4373 C C . ALA A 1 41 ? -6.363 -0.931 -10.862 1.00 0.00 41 ALA A C 3
ATOM 4374 O O . ALA A 1 41 ? -6.995 -1.738 -10.178 1.00 0.00 41 ALA A O 3
ATOM 4381 N N . GLY A 1 42 ? -6.363 -0.950 -12.189 1.00 0.00 42 GLY A N 3
ATOM 4382 C CA . GLY A 1 42 ? -7.268 -1.792 -12.969 1.00 0.00 42 GLY A CA 3
ATOM 4383 C C . GLY A 1 42 ? -7.219 -3.207 -12.399 1.00 0.00 42 GLY A C 3
ATOM 4384 O O . GLY A 1 42 ? -8.222 -3.902 -12.223 1.00 0.00 42 GLY A O 3
ATOM 4388 N N . ARG A 1 43 ? -5.998 -3.633 -12.137 1.00 0.00 43 ARG A N 3
ATOM 4389 C CA . ARG A 1 43 ? -5.726 -4.867 -11.414 1.00 0.00 43 ARG A CA 3
ATOM 4390 C C . ARG A 1 43 ? -4.323 -4.865 -10.853 1.00 0.00 43 ARG A C 3
ATOM 4391 O O . ARG A 1 43 ? -3.561 -3.903 -11.007 1.00 0.00 43 ARG A O 3
ATOM 4412 N N . ILE A 1 44 ? -3.947 -5.960 -10.222 1.00 0.00 44 ILE A N 3
ATOM 4413 C CA . ILE A 1 44 ? -2.638 -6.079 -9.589 1.00 0.00 44 ILE A CA 3
ATOM 4414 C C . ILE A 1 44 ? -2.024 -7.431 -9.862 1.00 0.00 44 ILE A C 3
ATOM 4415 O O . ILE A 1 44 ? -2.698 -8.469 -9.825 1.00 0.00 44 ILE A O 3
ATOM 4431 N N . SER A 1 45 ? -0.730 -7.442 -10.114 1.00 0.00 45 SER A N 3
ATOM 4432 C CA . SER A 1 45 ? 0.037 -8.679 -10.237 1.00 0.00 45 SER A CA 3
ATOM 4433 C C . SER A 1 45 ? 1.424 -8.489 -9.665 1.00 0.00 45 SER A C 3
ATOM 4434 O O . SER A 1 45 ? 2.320 -7.927 -10.304 1.00 0.00 45 SER A O 3
ATOM 4442 N N . PHE A 1 46 ? 1.626 -8.976 -8.457 1.00 0.00 46 PHE A N 3
ATOM 4443 C CA . PHE A 1 46 ? 2.860 -8.712 -7.716 1.00 0.00 46 PHE A CA 3
ATOM 4444 C C . PHE A 1 46 ? 3.939 -9.756 -7.922 1.00 0.00 46 PHE A C 3
ATOM 4445 O O . PHE A 1 46 ? 3.656 -10.951 -8.062 1.00 0.00 46 PHE A O 3
ATOM 4462 N N . TYR A 1 47 ? 5.185 -9.324 -7.974 1.00 0.00 47 TYR A N 3
ATOM 4463 C CA . TYR A 1 47 ? 6.333 -10.227 -7.966 1.00 0.00 47 TYR A CA 3
ATOM 4464 C C . TYR A 1 47 ? 7.581 -9.492 -7.527 1.00 0.00 47 TYR A C 3
ATOM 4465 O O . TYR A 1 47 ? 7.742 -8.288 -7.791 1.00 0.00 47 TYR A O 3
ATOM 4483 N N . LYS A 1 48 ? 8.480 -10.160 -6.827 1.00 0.00 48 LYS A N 3
ATOM 4484 C CA . LYS A 1 48 ? 9.776 -9.573 -6.483 1.00 0.00 48 LYS A CA 3
ATOM 4485 C C . LYS A 1 48 ? 10.768 -9.774 -7.606 1.00 0.00 48 LYS A C 3
ATOM 4486 O O . LYS A 1 48 ? 11.605 -8.923 -7.924 1.00 0.00 48 LYS A O 3
ATOM 4505 N N . ASP A 1 49 ? 10.661 -10.924 -8.248 1.00 0.00 49 ASP A N 3
ATOM 4506 C CA . ASP A 1 49 ? 11.428 -11.245 -9.446 1.00 0.00 49 ASP A CA 3
ATOM 4507 C C . ASP A 1 49 ? 10.719 -12.301 -10.263 1.00 0.00 49 ASP A C 3
ATOM 4508 O O . ASP A 1 49 ? 9.502 -12.500 -10.145 1.00 0.00 49 ASP A O 3
ATOM 4517 N N . GLN A 1 50 ? 11.456 -12.979 -11.121 1.00 0.00 50 GLN A N 3
ATOM 4518 C CA . GLN A 1 50 ? 10.928 -14.120 -11.863 1.00 0.00 50 GLN A CA 3
ATOM 4519 C C . GLN A 1 50 ? 11.153 -15.407 -11.104 1.00 0.00 50 GLN A C 3
ATOM 4520 O O . GLN A 1 50 ? 11.782 -16.349 -11.598 1.00 0.00 50 GLN A O 3
ATOM 4534 N N . LYS A 1 51 ? 10.617 -15.479 -9.896 1.00 0.00 51 LYS A N 3
ATOM 4535 C CA . LYS A 1 51 ? 10.869 -16.593 -8.983 1.00 0.00 51 LYS A CA 3
ATOM 4536 C C . LYS A 1 51 ? 9.646 -17.469 -8.855 1.00 0.00 51 LYS A C 3
ATOM 4537 O O . LYS A 1 51 ? 9.663 -18.664 -9.210 1.00 0.00 51 LYS A O 3
ATOM 4556 N N . GLY A 1 52 ? 8.568 -16.929 -8.323 1.00 0.00 52 GLY A N 3
ATOM 4557 C CA . GLY A 1 52 ? 7.284 -17.655 -8.318 1.00 0.00 52 GLY A CA 3
ATOM 4558 C C . GLY A 1 52 ? 6.911 -17.936 -9.772 1.00 0.00 52 GLY A C 3
ATOM 4559 O O . GLY A 1 52 ? 6.443 -19.012 -10.149 1.00 0.00 52 GLY A O 3
ATOM 4563 N N . TYR A 1 53 ? 7.165 -16.932 -10.598 1.00 0.00 53 TYR A N 3
ATOM 4564 C CA . TYR A 1 53 ? 7.017 -17.052 -12.044 1.00 0.00 53 TYR A CA 3
ATOM 4565 C C . TYR A 1 53 ? 7.896 -18.157 -12.587 1.00 0.00 53 TYR A C 3
ATOM 4566 O O . TYR A 1 53 ? 7.465 -18.966 -13.422 1.00 0.00 53 TYR A O 3
ATOM 4584 N N . LYS A 1 54 ? 9.141 -18.203 -12.154 1.00 0.00 54 LYS A N 3
ATOM 4585 C CA . LYS A 1 54 ? 10.063 -19.295 -12.467 1.00 0.00 54 LYS A CA 3
ATOM 4586 C C . LYS A 1 54 ? 9.372 -20.640 -12.428 1.00 0.00 54 LYS A C 3
ATOM 4587 O O . LYS A 1 54 ? 9.500 -21.464 -13.341 1.00 0.00 54 LYS A O 3
ATOM 4606 N N . SER A 1 55 ? 8.621 -20.877 -11.370 1.00 0.00 55 SER A N 3
ATOM 4607 C CA . SER A 1 55 ? 7.839 -22.103 -11.234 1.00 0.00 55 SER A CA 3
ATOM 4608 C C . SER A 1 55 ? 6.430 -21.907 -11.745 1.00 0.00 55 SER A C 3
ATOM 4609 O O . SER A 1 55 ? 6.086 -22.272 -12.874 1.00 0.00 55 SER A O 3
ATOM 4617 N N . ASN A 1 56 ? 5.597 -21.302 -10.919 1.00 0.00 56 ASN A N 3
ATOM 4618 C CA . ASN A 1 56 ? 4.172 -21.160 -11.202 1.00 0.00 56 ASN A CA 3
ATOM 4619 C C . ASN A 1 56 ? 3.846 -19.746 -11.622 1.00 0.00 56 ASN A C 3
ATOM 4620 O O . ASN A 1 56 ? 3.873 -18.818 -10.806 1.00 0.00 56 ASN A O 3
ATOM 4631 N N . PRO A 1 57 ? 3.527 -19.545 -12.886 1.00 0.00 57 PRO A N 3
ATOM 4632 C CA . PRO A 1 57 ? 3.233 -18.193 -13.539 1.00 0.00 57 PRO A CA 3
ATOM 4633 C C . PRO A 1 57 ? 2.114 -17.413 -12.887 1.00 0.00 57 PRO A C 3
ATOM 4634 O O . PRO A 1 57 ? 2.139 -16.184 -12.772 1.00 0.00 57 PRO A O 3
ATOM 4645 N N . GLU A 1 58 ? 1.109 -18.143 -12.422 1.00 0.00 58 GLU A N 3
ATOM 4646 C CA . GLU A 1 58 ? -0.004 -17.563 -11.680 1.00 0.00 58 GLU A CA 3
ATOM 4647 C C . GLU A 1 58 ? 0.460 -17.013 -10.351 1.00 0.00 58 GLU A C 3
ATOM 4648 O O . GLU A 1 58 ? -0.003 -15.966 -9.881 1.00 0.00 58 GLU A O 3
ATOM 4660 N N . LEU A 1 59 ? 1.398 -17.701 -9.727 1.00 0.00 59 LEU A N 3
ATOM 4661 C CA . LEU A 1 59 ? 1.991 -17.252 -8.470 1.00 0.00 59 LEU A CA 3
ATOM 4662 C C . LEU A 1 59 ? 3.280 -16.499 -8.710 1.00 0.00 59 LEU A C 3
ATOM 4663 O O . LEU A 1 59 ? 3.683 -16.240 -9.849 1.00 0.00 59 LEU A O 3
ATOM 4679 N N . THR A 1 60 ? 3.938 -16.116 -7.632 1.00 0.00 60 THR A N 3
ATOM 4680 C CA . THR A 1 60 ? 5.171 -15.331 -7.691 1.00 0.00 60 THR A CA 3
ATOM 4681 C C . THR A 1 60 ? 5.976 -15.515 -6.423 1.00 0.00 60 THR A C 3
ATOM 4682 O O . THR A 1 60 ? 6.132 -16.674 -5.964 1.00 0.00 60 THR A O 3
ATOM 4693 N N . PHE A 1 61 ? 6.513 -14.470 -5.823 1.00 0.00 61 PHE A N 3
ATOM 4694 C CA . PHE A 1 61 ? 7.208 -14.606 -4.535 1.00 0.00 61 PHE A CA 3
ATOM 4695 C C . PHE A 1 61 ? 6.193 -14.823 -3.432 1.00 0.00 61 PHE A C 3
ATOM 4696 O O . PHE A 1 61 ? 5.199 -15.569 -3.680 1.00 0.00 61 PHE A O 3
ATOM 4713 N N . ARG A 1 62 ? 6.333 -14.296 -2.234 1.00 0.00 62 ARG A N 3
ATOM 4714 C CA . ARG A 1 62 ? 5.297 -14.414 -1.200 1.00 0.00 62 ARG A CA 3
ATOM 4715 C C . ARG A 1 62 ? 4.475 -13.157 -1.053 1.00 0.00 62 ARG A C 3
ATOM 4716 O O . ARG A 1 62 ? 3.401 -13.176 -0.414 1.00 0.00 62 ARG A O 3
ATOM 4737 N N . GLY A 1 63 ? 4.931 -12.044 -1.580 1.00 0.00 63 GLY A N 3
ATOM 4738 C CA . GLY A 1 63 ? 4.113 -10.816 -1.694 1.00 0.00 63 GLY A CA 3
ATOM 4739 C C . GLY A 1 63 ? 3.485 -10.883 -3.098 1.00 0.00 63 GLY A C 3
ATOM 4740 O O . GLY A 1 63 ? 3.456 -9.935 -3.880 1.00 0.00 63 GLY A O 3
ATOM 4744 N N . GLU A 1 64 ? 2.951 -12.053 -3.372 1.00 0.00 64 GLU A N 3
ATOM 4745 C CA . GLU A 1 64 ? 2.507 -12.446 -4.711 1.00 0.00 64 GLU A CA 3
ATOM 4746 C C . GLU A 1 64 ? 1.114 -12.035 -5.142 1.00 0.00 64 GLU A C 3
ATOM 4747 O O . GLU A 1 64 ? 0.858 -11.968 -6.360 1.00 0.00 64 GLU A O 3
ATOM 4759 N N . PRO A 1 65 ? 0.187 -11.767 -4.251 1.00 0.00 65 PRO A N 3
ATOM 4760 C CA . PRO A 1 65 ? -1.283 -11.423 -4.477 1.00 0.00 65 PRO A CA 3
ATOM 4761 C C . PRO A 1 65 ? -1.615 -10.622 -5.722 1.00 0.00 65 PRO A C 3
ATOM 4762 O O . PRO A 1 65 ? -0.795 -9.947 -6.356 1.00 0.00 65 PRO A O 3
ATOM 4773 N N . SER A 1 66 ? -2.894 -10.665 -6.088 1.00 0.00 66 SER A N 3
ATOM 4774 C CA . SER A 1 66 ? -3.440 -9.913 -7.212 1.00 0.00 66 SER A CA 3
ATOM 4775 C C . SER A 1 66 ? -4.765 -9.280 -6.851 1.00 0.00 66 SER A C 3
ATOM 4776 O O . SER A 1 66 ? -5.443 -9.681 -5.898 1.00 0.00 66 SER A O 3
ATOM 4784 N N . TYR A 1 67 ? -5.169 -8.288 -7.625 1.00 0.00 67 TYR A N 3
ATOM 4785 C CA . TYR A 1 67 ? -6.395 -7.536 -7.362 1.00 0.00 67 TYR A CA 3
ATOM 4786 C C . TYR A 1 67 ? -6.992 -7.030 -8.656 1.00 0.00 67 TYR A C 3
ATOM 4787 O O . TYR A 1 67 ? -6.338 -6.990 -9.704 1.00 0.00 67 TYR A O 3
ATOM 4805 N N . ASP A 1 68 ? -8.259 -6.673 -8.614 1.00 0.00 68 ASP A N 3
ATOM 4806 C CA . ASP A 1 68 ? -8.954 -6.011 -9.721 1.00 0.00 68 ASP A CA 3
ATOM 4807 C C . ASP A 1 68 ? -9.666 -4.787 -9.200 1.00 0.00 68 ASP A C 3
ATOM 4808 O O . ASP A 1 68 ? -10.764 -4.896 -8.614 1.00 0.00 68 ASP A O 3
ATOM 4817 N N . LEU A 1 69 ? -9.093 -3.613 -9.370 1.00 0.00 69 LEU A N 3
ATOM 4818 C CA . LEU A 1 69 ? -9.611 -2.414 -8.710 1.00 0.00 69 LEU A CA 3
ATOM 4819 C C . LEU A 1 69 ? -9.620 -1.143 -9.538 1.00 0.00 69 LEU A C 3
ATOM 4820 O O . LEU A 1 69 ? -8.852 -0.186 -9.272 1.00 0.00 69 LEU A O 3
ATOM 4836 N N . GLN A 1 70 ? -10.485 -1.043 -10.526 1.00 0.00 70 GLN A N 3
ATOM 4837 C CA . GLN A 1 70 ? -10.730 0.221 -11.216 1.00 0.00 70 GLN A CA 3
ATOM 4838 C C . GLN A 1 70 ? -11.791 1.028 -10.488 1.00 0.00 70 GLN A C 3
ATOM 4839 O O . GLN A 1 70 ? -12.355 2.021 -10.956 1.00 0.00 70 GLN A O 3
ATOM 4853 N N . ASN A 1 71 ? -12.074 0.604 -9.262 1.00 0.00 71 ASN A N 3
ATOM 4854 C CA . ASN A 1 71 ? -12.939 1.273 -8.297 1.00 0.00 71 ASN A CA 3
ATOM 4855 C C . ASN A 1 71 ? -12.169 2.183 -7.371 1.00 0.00 71 ASN A C 3
ATOM 4856 O O . ASN A 1 71 ? -12.617 3.269 -6.988 1.00 0.00 71 ASN A O 3
ATOM 4867 N N . ALA A 1 72 ? -10.992 1.731 -6.969 1.00 0.00 72 ALA A N 3
ATOM 4868 C CA . ALA A 1 72 ? -10.179 2.402 -5.958 1.00 0.00 72 ALA A CA 3
ATOM 4869 C C . ALA A 1 72 ? -9.954 3.856 -6.303 1.00 0.00 72 ALA A C 3
ATOM 4870 O O . ALA A 1 72 ? -10.209 4.336 -7.412 1.00 0.00 72 ALA A O 3
ATOM 4877 N N . ALA A 1 73 ? -9.436 4.594 -5.331 1.00 0.00 73 ALA A N 3
ATOM 4878 C CA . ALA A 1 73 ? -9.195 6.025 -5.489 1.00 0.00 73 ALA A CA 3
ATOM 4879 C C . ALA A 1 73 ? -7.726 6.306 -5.702 1.00 0.00 73 ALA A C 3
ATOM 4880 O O . ALA A 1 73 ? -6.888 5.395 -5.745 1.00 0.00 73 ALA A O 3
ATOM 4887 N N . ILE A 1 74 ? -7.382 7.571 -5.864 1.00 0.00 74 ILE A N 3
ATOM 4888 C CA . ILE A 1 74 ? -5.982 7.973 -5.990 1.00 0.00 74 ILE A CA 3
ATOM 4889 C C . ILE A 1 74 ? -5.694 9.214 -5.176 1.00 0.00 74 ILE A C 3
ATOM 4890 O O . ILE A 1 74 ? -6.532 10.109 -5.019 1.00 0.00 74 ILE A O 3
ATOM 4906 N N . GLU A 1 75 ? -4.481 9.286 -4.655 1.00 0.00 75 GLU A N 3
ATOM 4907 C CA . GLU A 1 75 ? -4.049 10.419 -3.843 1.00 0.00 75 GLU A CA 3
ATOM 4908 C C . GLU A 1 75 ? -2.560 10.367 -3.593 1.00 0.00 75 GLU A C 3
ATOM 4909 O O . GLU A 1 75 ? -1.962 9.293 -3.445 1.00 0.00 75 GLU A O 3
ATOM 4921 N N . ILE A 1 76 ? -1.931 11.526 -3.537 1.00 0.00 76 ILE A N 3
ATOM 4922 C CA . ILE A 1 76 ? -0.502 11.618 -3.252 1.00 0.00 76 ILE A CA 3
ATOM 4923 C C . ILE A 1 76 ? -0.254 11.778 -1.771 1.00 0.00 76 ILE A C 3
ATOM 4924 O O . ILE A 1 76 ? -0.917 12.559 -1.078 1.00 0.00 76 ILE A O 3
ATOM 4940 N N . ALA A 1 77 ? 0.711 11.037 -1.259 1.00 0.00 77 ALA A N 3
ATOM 4941 C CA . ALA A 1 77 ? 1.031 11.059 0.166 1.00 0.00 77 ALA A CA 3
ATOM 4942 C C . ALA A 1 77 ? 1.540 12.418 0.584 1.00 0.00 77 ALA A C 3
ATOM 4943 O O . ALA A 1 77 ? 2.706 12.772 0.376 1.00 0.00 77 ALA A O 3
ATOM 4950 N N . SER A 1 78 ? 0.665 13.209 1.176 1.00 0.00 78 SER A N 3
ATOM 4951 C CA . SER A 1 78 ? 0.987 14.588 1.534 1.00 0.00 78 SER A CA 3
ATOM 4952 C C . SER A 1 78 ? 1.174 14.733 3.026 1.00 0.00 78 SER A C 3
ATOM 4953 O O . SER A 1 78 ? 0.889 15.780 3.621 1.00 0.00 78 SER A O 3
ATOM 4961 N N . ASP A 1 79 ? 1.679 13.690 3.658 1.00 0.00 79 ASP A N 3
ATOM 4962 C CA . ASP A 1 79 ? 1.920 13.705 5.099 1.00 0.00 79 ASP A CA 3
ATOM 4963 C C . ASP A 1 79 ? 2.806 12.553 5.510 1.00 0.00 79 ASP A C 3
ATOM 4964 O O . ASP A 1 79 ? 2.340 11.498 5.955 1.00 0.00 79 ASP A O 3
ATOM 4973 N N . TYR A 1 80 ? 4.106 12.727 5.348 1.00 0.00 80 TYR A N 3
ATOM 4974 C CA . TYR A 1 80 ? 5.070 11.687 5.699 1.00 0.00 80 TYR A CA 3
ATOM 4975 C C . TYR A 1 80 ? 6.474 12.239 5.775 1.00 0.00 80 TYR A C 3
ATOM 4976 O O . TYR A 1 80 ? 7.251 11.905 6.681 1.00 0.00 80 TYR A O 3
ATOM 4994 N N . THR A 1 81 ? 6.834 13.085 4.828 1.00 0.00 81 THR A N 3
ATOM 4995 C CA . THR A 1 81 ? 8.205 13.577 4.707 1.00 0.00 81 THR A CA 3
ATOM 4996 C C . THR A 1 81 ? 9.133 12.468 4.268 1.00 0.00 81 THR A C 3
ATOM 4997 O O . THR A 1 81 ? 9.166 11.385 4.862 1.00 0.00 81 THR A O 3
ATOM 5008 N N . LYS A 1 82 ? 9.923 12.730 3.245 1.00 0.00 82 LYS A N 3
ATOM 5009 C CA . LYS A 1 82 ? 10.772 11.748 2.569 1.00 0.00 82 LYS A CA 3
ATOM 5010 C C . LYS A 1 82 ? 9.945 10.952 1.581 1.00 0.00 82 LYS A C 3
ATOM 5011 O O . LYS A 1 82 ? 10.108 11.060 0.357 1.00 0.00 82 LYS A O 3
ATOM 5030 N N . LYS A 1 83 ? 9.037 10.138 2.085 1.00 0.00 83 LYS A N 3
ATOM 5031 C CA . LYS A 1 83 ? 8.040 9.439 1.277 1.00 0.00 83 LYS A CA 3
ATOM 5032 C C . LYS A 1 83 ? 6.952 10.370 0.788 1.00 0.00 83 LYS A C 3
ATOM 5033 O O . LYS A 1 83 ? 6.002 9.946 0.111 1.00 0.00 83 LYS A O 3
ATOM 5052 N N . LYS A 1 84 ? 7.046 11.654 1.096 1.00 0.00 84 LYS A N 3
ATOM 5053 C CA . LYS A 1 84 ? 6.135 12.686 0.563 1.00 0.00 84 LYS A CA 3
ATOM 5054 C C . LYS A 1 84 ? 6.331 13.042 -0.903 1.00 0.00 84 LYS A C 3
ATOM 5055 O O . LYS A 1 84 ? 5.862 14.073 -1.391 1.00 0.00 84 LYS A O 3
ATOM 5074 N N . HIS A 1 85 ? 7.051 12.193 -1.605 1.00 0.00 85 HIS A N 3
ATOM 5075 C CA . HIS A 1 85 ? 7.202 12.272 -3.053 1.00 0.00 85 HIS A CA 3
ATOM 5076 C C . HIS A 1 85 ? 6.727 10.980 -3.686 1.00 0.00 85 HIS A C 3
ATOM 5077 O O . HIS A 1 85 ? 7.354 10.383 -4.565 1.00 0.00 85 HIS A O 3
ATOM 5091 N N . VAL A 1 86 ? 5.584 10.514 -3.205 1.00 0.00 86 VAL A N 3
ATOM 5092 C CA . VAL A 1 86 ? 5.034 9.211 -3.563 1.00 0.00 86 VAL A CA 3
ATOM 5093 C C . VAL A 1 86 ? 3.623 9.330 -4.091 1.00 0.00 86 VAL A C 3
ATOM 5094 O O . VAL A 1 86 ? 2.897 10.289 -3.798 1.00 0.00 86 VAL A O 3
ATOM 5107 N N . LEU A 1 87 ? 3.201 8.347 -4.861 1.00 0.00 87 LEU A N 3
ATOM 5108 C CA . LEU A 1 87 ? 1.819 8.245 -5.331 1.00 0.00 87 LEU A CA 3
ATOM 5109 C C . LEU A 1 87 ? 1.145 7.034 -4.732 1.00 0.00 87 LEU A C 3
ATOM 5110 O O . LEU A 1 87 ? 1.835 6.067 -4.337 1.00 0.00 87 LEU A O 3
ATOM 5126 N N . ARG A 1 88 ? -0.169 7.039 -4.609 1.00 0.00 88 ARG A N 3
ATOM 5127 C CA . ARG A 1 88 ? -0.872 5.920 -3.973 1.00 0.00 88 ARG A CA 3
ATOM 5128 C C . ARG A 1 88 ? -2.336 5.840 -4.341 1.00 0.00 88 ARG A C 3
ATOM 5129 O O . ARG A 1 88 ? -3.072 6.839 -4.244 1.00 0.00 88 ARG A O 3
ATOM 5150 N N . VAL A 1 89 ? -2.805 4.687 -4.786 1.00 0.00 89 VAL A N 3
ATOM 5151 C CA . VAL A 1 89 ? -4.244 4.471 -4.985 1.00 0.00 89 VAL A CA 3
ATOM 5152 C C . VAL A 1 89 ? -4.796 3.650 -3.839 1.00 0.00 89 VAL A C 3
ATOM 5153 O O . VAL A 1 89 ? -4.332 2.543 -3.548 1.00 0.00 89 VAL A O 3
ATOM 5166 N N . LYS A 1 90 ? -5.784 4.204 -3.163 1.00 0.00 90 LYS A N 3
ATOM 5167 C CA . LYS A 1 90 ? -6.328 3.600 -1.950 1.00 0.00 90 LYS A CA 3
ATOM 5168 C C . LYS A 1 90 ? -7.700 3.024 -2.206 1.00 0.00 90 LYS A C 3
ATOM 5169 O O . LYS A 1 90 ? -8.621 3.715 -2.660 1.00 0.00 90 LYS A O 3
ATOM 5188 N N . LEU A 1 91 ? -7.856 1.738 -1.940 1.00 0.00 91 LEU A N 3
ATOM 5189 C CA . LEU A 1 91 ? -9.172 1.106 -2.009 1.00 0.00 91 LEU A CA 3
ATOM 5190 C C . LEU A 1 91 ? -10.052 1.593 -0.882 1.00 0.00 91 LEU A C 3
ATOM 5191 O O . LEU A 1 91 ? -9.621 2.304 0.033 1.00 0.00 91 LEU A O 3
ATOM 5207 N N . ALA A 1 92 ? -11.307 1.188 -0.924 1.00 0.00 92 ALA A N 3
ATOM 5208 C CA . ALA A 1 92 ? -12.229 1.413 0.185 1.00 0.00 92 ALA A CA 3
ATOM 5209 C C . ALA A 1 92 ? -12.658 0.093 0.789 1.00 0.00 92 ALA A C 3
ATOM 5210 O O . ALA A 1 92 ? -13.700 -0.013 1.445 1.00 0.00 92 ALA A O 3
ATOM 5217 N N . ASN A 1 93 ? -11.844 -0.929 0.596 1.00 0.00 93 ASN A N 3
ATOM 5218 C CA . ASN A 1 93 ? -12.151 -2.280 1.062 1.00 0.00 93 ASN A CA 3
ATOM 5219 C C . ASN A 1 93 ? -11.133 -2.748 2.076 1.00 0.00 93 ASN A C 3
ATOM 5220 O O . ASN A 1 93 ? -11.298 -3.835 2.672 1.00 0.00 93 ASN A O 3
ATOM 5231 N N . GLY A 1 94 ? -10.068 -2.000 2.303 1.00 0.00 94 GLY A N 3
ATOM 5232 C CA . GLY A 1 94 ? -9.129 -2.320 3.379 1.00 0.00 94 GLY A CA 3
ATOM 5233 C C . GLY A 1 94 ? -7.769 -1.690 3.217 1.00 0.00 94 GLY A C 3
ATOM 5234 O O . GLY A 1 94 ? -7.429 -0.698 3.881 1.00 0.00 94 GLY A O 3
ATOM 5238 N N . ALA A 1 95 ? -6.964 -2.230 2.321 1.00 0.00 95 ALA A N 3
ATOM 5239 C CA . ALA A 1 95 ? -5.567 -1.824 2.191 1.00 0.00 95 ALA A CA 3
ATOM 5240 C C . ALA A 1 95 ? -5.397 -0.668 1.231 1.00 0.00 95 ALA A C 3
ATOM 5241 O O . ALA A 1 95 ? -6.349 -0.056 0.739 1.00 0.00 95 ALA A O 3
ATOM 5248 N N . LEU A 1 96 ? -4.140 -0.338 0.968 1.00 0.00 96 LEU A N 3
ATOM 5249 C CA . LEU A 1 96 ? -3.774 0.650 -0.041 1.00 0.00 96 LEU A CA 3
ATOM 5250 C C . LEU A 1 96 ? -2.525 0.231 -0.786 1.00 0.00 96 LEU A C 3
ATOM 5251 O O . LEU A 1 96 ? -1.957 -0.847 -0.585 1.00 0.00 96 LEU A O 3
ATOM 5267 N N . PHE A 1 97 ? -2.061 1.110 -1.655 1.00 0.00 97 PHE A N 3
ATOM 5268 C CA . PHE A 1 97 ? -0.856 0.908 -2.452 1.00 0.00 97 PHE A CA 3
ATOM 5269 C C . PHE A 1 97 ? -0.090 2.205 -2.595 1.00 0.00 97 PHE A C 3
ATOM 5270 O O . PHE A 1 97 ? -0.649 3.181 -3.141 1.00 0.00 97 PHE A O 3
ATOM 5287 N N . LEU A 1 98 ? 1.140 2.307 -2.131 1.00 0.00 98 LEU A N 3
ATOM 5288 C CA . LEU A 1 98 ? 1.968 3.498 -2.344 1.00 0.00 98 LEU A CA 3
ATOM 5289 C C . LEU A 1 98 ? 3.054 3.230 -3.359 1.00 0.00 98 LEU A C 3
ATOM 5290 O O . LEU A 1 98 ? 3.416 2.057 -3.591 1.00 0.00 98 LEU A O 3
ATOM 5306 N N . LEU A 1 99 ? 3.592 4.251 -4.008 1.00 0.00 99 LEU A N 3
ATOM 5307 C CA . LEU A 1 99 ? 4.590 4.041 -5.059 1.00 0.00 99 LEU A CA 3
ATOM 5308 C C . LEU A 1 99 ? 5.707 5.056 -4.976 1.00 0.00 99 LEU A C 3
ATOM 5309 O O . LEU A 1 99 ? 5.513 6.245 -5.294 1.00 0.00 99 LEU A O 3
ATOM 5325 N N . GLN A 1 100 ? 6.894 4.638 -4.585 1.00 0.00 100 GLN A N 3
ATOM 5326 C CA . GLN A 1 100 ? 8.071 5.505 -4.633 1.00 0.00 100 GLN A CA 3
ATOM 5327 C C . GLN A 1 100 ? 8.978 5.091 -5.771 1.00 0.00 100 GLN A C 3
ATOM 5328 O O . GLN A 1 100 ? 9.835 4.211 -5.633 1.00 0.00 100 GLN A O 3
ATOM 5342 N N . ALA A 1 101 ? 8.785 5.716 -6.918 1.00 0.00 101 ALA A N 3
ATOM 5343 C CA . ALA A 1 101 ? 9.474 5.324 -8.144 1.00 0.00 101 ALA A CA 3
ATOM 5344 C C . ALA A 1 101 ? 10.884 5.866 -8.184 1.00 0.00 101 ALA A C 3
ATOM 5345 O O . ALA A 1 101 ? 11.228 6.855 -7.528 1.00 0.00 101 ALA A O 3
ATOM 5352 N N . HIS A 1 102 ? 11.719 5.224 -8.985 1.00 0.00 102 HIS A N 3
ATOM 5353 C CA . HIS A 1 102 ? 13.113 5.625 -9.140 1.00 0.00 102 HIS A CA 3
ATOM 5354 C C . HIS A 1 102 ? 13.217 7.063 -9.589 1.00 0.00 102 HIS A C 3
ATOM 5355 O O . HIS A 1 102 ? 13.567 7.964 -8.817 1.00 0.00 102 HIS A O 3
ATOM 5369 N N . ASP A 1 103 ? 12.911 7.304 -10.849 1.00 0.00 103 ASP A N 3
ATOM 5370 C CA . ASP A 1 103 ? 13.112 8.618 -11.453 1.00 0.00 103 ASP A CA 3
ATOM 5371 C C . ASP A 1 103 ? 11.874 9.472 -11.313 1.00 0.00 103 ASP A C 3
ATOM 5372 O O . ASP A 1 103 ? 10.764 8.935 -11.102 1.00 0.00 103 ASP A O 3
ATOM 5381 N N . ASP A 1 104 ? 11.992 10.782 -11.401 1.00 0.00 104 ASP A N 3
ATOM 5382 C CA . ASP A 1 104 ? 10.813 11.645 -11.461 1.00 0.00 104 ASP A CA 3
ATOM 5383 C C . ASP A 1 104 ? 10.029 11.377 -12.727 1.00 0.00 104 ASP A C 3
ATOM 5384 O O . ASP A 1 104 ? 8.837 11.724 -12.823 1.00 0.00 104 ASP A O 3
ATOM 5393 N N . THR A 1 105 ? 10.637 10.746 -13.717 1.00 0.00 105 THR A N 3
ATOM 5394 C CA . THR A 1 105 ? 10.000 10.571 -15.022 1.00 0.00 105 THR A CA 3
ATOM 5395 C C . THR A 1 105 ? 9.102 9.357 -15.013 1.00 0.00 105 THR A C 3
ATOM 5396 O O . THR A 1 105 ? 7.989 9.340 -15.566 1.00 0.00 105 THR A O 3
ATOM 5407 N N . GLU A 1 106 ? 9.557 8.315 -14.345 1.00 0.00 106 GLU A N 3
ATOM 5408 C CA . GLU A 1 106 ? 8.737 7.126 -14.126 1.00 0.00 106 GLU A CA 3
ATOM 5409 C C . GLU A 1 106 ? 7.771 7.394 -12.992 1.00 0.00 106 GLU A C 3
ATOM 5410 O O . GLU A 1 106 ? 6.738 6.714 -12.867 1.00 0.00 106 GLU A O 3
ATOM 5422 N N . MET A 1 107 ? 8.084 8.363 -12.144 1.00 0.00 107 MET A N 3
ATOM 5423 C CA . MET A 1 107 ? 7.271 8.584 -10.940 1.00 0.00 107 MET A CA 3
ATOM 5424 C C . MET A 1 107 ? 5.884 9.031 -11.353 1.00 0.00 107 MET A C 3
ATOM 5425 O O . MET A 1 107 ? 4.841 8.606 -10.849 1.00 0.00 107 MET A O 3
ATOM 5439 N N . SER A 1 108 ? 5.875 9.948 -12.317 1.00 0.00 108 SER A N 3
ATOM 5440 C CA . SER A 1 108 ? 4.649 10.509 -12.874 1.00 0.00 108 SER A CA 3
ATOM 5441 C C . SER A 1 108 ? 4.020 9.561 -13.867 1.00 0.00 108 SER A C 3
ATOM 5442 O O . SER A 1 108 ? 2.790 9.508 -14.007 1.00 0.00 108 SER A O 3
ATOM 5450 N N . GLN A 1 109 ? 4.832 8.811 -14.592 1.00 0.00 109 GLN A N 3
ATOM 5451 C CA . GLN A 1 109 ? 4.318 7.764 -15.476 1.00 0.00 109 GLN A CA 3
ATOM 5452 C C . GLN A 1 109 ? 3.498 6.752 -14.707 1.00 0.00 109 GLN A C 3
ATOM 5453 O O . GLN A 1 109 ? 2.508 6.193 -15.194 1.00 0.00 109 GLN A O 3
ATOM 5467 N N . TRP A 1 110 ? 3.921 6.476 -13.487 1.00 0.00 110 TRP A N 3
ATOM 5468 C CA . TRP A 1 110 ? 3.178 5.624 -12.563 1.00 0.00 110 TRP A CA 3
ATOM 5469 C C . TRP A 1 110 ? 1.845 6.237 -12.207 1.00 0.00 110 TRP A C 3
ATOM 5470 O O . TRP A 1 110 ? 0.780 5.624 -12.374 1.00 0.00 110 TRP A O 3
ATOM 5491 N N . VAL A 1 111 ? 1.864 7.468 -11.730 1.00 0.00 111 VAL A N 3
ATOM 5492 C CA . VAL A 1 111 ? 0.638 8.153 -11.322 1.00 0.00 111 VAL A CA 3
ATOM 5493 C C . VAL A 1 111 ? -0.336 8.256 -12.472 1.00 0.00 111 VAL A C 3
ATOM 5494 O O . VAL A 1 111 ? -1.546 8.047 -12.325 1.00 0.00 111 VAL A O 3
ATOM 5507 N N . THR A 1 112 ? 0.186 8.561 -13.646 1.00 0.00 112 THR A N 3
ATOM 5508 C CA . THR A 1 112 ? -0.632 8.717 -14.845 1.00 0.00 112 THR A CA 3
ATOM 5509 C C . THR A 1 112 ? -1.354 7.433 -15.176 1.00 0.00 112 THR A C 3
ATOM 5510 O O . THR A 1 112 ? -2.579 7.407 -15.354 1.00 0.00 112 THR A O 3
ATOM 5521 N N . SER A 1 113 ? -0.601 6.349 -15.286 1.00 0.00 113 SER A N 3
ATOM 5522 C CA . SER A 1 113 ? -1.214 5.032 -15.470 1.00 0.00 113 SER A CA 3
ATOM 5523 C C . SER A 1 113 ? -2.267 4.796 -14.413 1.00 0.00 113 SER A C 3
ATOM 5524 O O . SER A 1 113 ? -3.426 4.483 -14.711 1.00 0.00 113 SER A O 3
ATOM 5532 N N . LEU A 1 114 ? -1.868 4.916 -13.162 1.00 0.00 114 LEU A N 3
ATOM 5533 C CA . LEU A 1 114 ? -2.752 4.683 -12.023 1.00 0.00 114 LEU A CA 3
ATOM 5534 C C . LEU A 1 114 ? -4.078 5.390 -12.188 1.00 0.00 114 LEU A C 3
ATOM 5535 O O . LEU A 1 114 ? -5.141 4.859 -11.832 1.00 0.00 114 LEU A O 3
ATOM 5551 N N . LYS A 1 115 ? -4.054 6.598 -12.720 1.00 0.00 115 LYS A N 3
ATOM 5552 C CA . LYS A 1 115 ? -5.275 7.378 -12.915 1.00 0.00 115 LYS A CA 3
ATOM 5553 C C . LYS A 1 115 ? -6.112 6.802 -14.032 1.00 0.00 115 LYS A C 3
ATOM 5554 O O . LYS A 1 115 ? -7.347 6.793 -13.986 1.00 0.00 115 LYS A O 3
ATOM 5573 N N . ALA A 1 116 ? -5.446 6.331 -15.070 1.00 0.00 116 ALA A N 3
ATOM 5574 C CA . ALA A 1 116 ? -6.109 5.634 -16.170 1.00 0.00 116 ALA A CA 3
ATOM 5575 C C . ALA A 1 116 ? -7.059 4.576 -15.660 1.00 0.00 116 ALA A C 3
ATOM 5576 O O . ALA A 1 116 ? -8.155 4.373 -16.202 1.00 0.00 116 ALA A O 3
ATOM 5583 N N . GLN A 1 117 ? -6.673 3.896 -14.597 1.00 0.00 117 GLN A N 3
ATOM 5584 C CA . GLN A 1 117 ? -7.431 2.751 -14.095 1.00 0.00 117 GLN A CA 3
ATOM 5585 C C . GLN A 1 117 ? -8.254 3.116 -12.879 1.00 0.00 117 GLN A C 3
ATOM 5586 O O . GLN A 1 117 ? -9.488 2.983 -12.882 1.00 0.00 117 GLN A O 3
ATOM 5600 N N . SER A 1 118 ? -7.594 3.537 -11.818 1.00 0.00 118 SER A N 3
ATOM 5601 C CA . SER A 1 118 ? -8.204 3.789 -10.516 1.00 0.00 118 SER A CA 3
ATOM 5602 C C . SER A 1 118 ? -9.616 4.306 -10.660 1.00 0.00 118 SER A C 3
ATOM 5603 O O . SER A 1 118 ? -10.565 3.849 -10.014 1.00 0.00 118 SER A O 3
ATOM 5611 N N . ASP A 1 119 ? -9.785 5.270 -11.553 1.00 0.00 119 ASP A N 3
ATOM 5612 C CA . ASP A 1 119 ? -11.099 5.780 -11.934 1.00 0.00 119 ASP A CA 3
ATOM 5613 C C . ASP A 1 119 ? -11.061 6.382 -13.320 1.00 0.00 119 ASP A C 3
ATOM 5614 O O . ASP A 1 119 ? -10.032 6.899 -13.774 1.00 0.00 119 ASP A O 3
ATOM 5623 N N . SER A 1 120 ? -12.172 6.307 -14.029 1.00 0.00 120 SER A N 3
ATOM 5624 C CA . SER A 1 120 ? -12.232 6.722 -15.429 1.00 0.00 120 SER A CA 3
ATOM 5625 C C . SER A 1 120 ? -11.727 8.135 -15.599 1.00 0.00 120 SER A C 3
ATOM 5626 O O . SER A 1 120 ? -11.724 8.941 -14.659 1.00 0.00 120 SER A O 3
ATOM 5634 N N . THR A 1 121 ? -11.313 8.472 -16.805 1.00 0.00 121 THR A N 3
ATOM 5635 C CA . THR A 1 121 ? -10.669 9.752 -17.089 1.00 0.00 121 THR A CA 3
ATOM 5636 C C . THR A 1 121 ? -11.551 10.604 -17.973 1.00 0.00 121 THR A C 3
ATOM 5637 O O . THR A 1 121 ? -12.667 10.236 -18.354 1.00 0.00 121 THR A O 3
ATOM 5648 N N . ALA A 1 122 ? -11.033 11.768 -18.331 1.00 0.00 122 ALA A N 3
ATOM 5649 C CA . ALA A 1 122 ? -11.782 12.774 -19.077 1.00 0.00 122 ALA A CA 3
ATOM 5650 C C . ALA A 1 122 ? -13.165 12.965 -18.500 1.00 0.00 122 ALA A C 3
ATOM 5651 O O . ALA A 1 122 ? -13.356 13.536 -17.382 1.00 0.00 122 ALA A O 3
ATOM 5659 N N . GLY A 1 1 ? -17.393 1.421 -16.579 1.00 0.00 1 GLY A N 4
ATOM 5660 C CA . GLY A 1 1 ? -18.820 1.598 -16.834 1.00 0.00 1 GLY A CA 4
ATOM 5661 C C . GLY A 1 1 ? -19.055 2.225 -18.188 1.00 0.00 1 GLY A C 4
ATOM 5662 O O . GLY A 1 1 ? -18.183 2.240 -19.064 1.00 0.00 1 GLY A O 4
ATOM 5668 N N . SER A 1 2 ? -20.248 2.756 -18.381 1.00 0.00 2 SER A N 4
ATOM 5669 C CA . SER A 1 2 ? -20.585 3.483 -19.602 1.00 0.00 2 SER A CA 4
ATOM 5670 C C . SER A 1 2 ? -21.027 4.892 -19.287 1.00 0.00 2 SER A C 4
ATOM 5671 O O . SER A 1 2 ? -21.655 5.165 -18.259 1.00 0.00 2 SER A O 4
ATOM 5679 N N . GLY A 1 3 ? -20.700 5.815 -20.173 1.00 0.00 3 GLY A N 4
ATOM 5680 C CA . GLY A 1 3 ? -21.158 7.195 -20.058 1.00 0.00 3 GLY A CA 4
ATOM 5681 C C . GLY A 1 3 ? -20.067 8.084 -19.509 1.00 0.00 3 GLY A C 4
ATOM 5682 O O . GLY A 1 3 ? -18.894 7.986 -19.886 1.00 0.00 3 GLY A O 4
ATOM 5686 N N . THR A 1 4 ? -20.441 8.975 -18.610 1.00 0.00 4 THR A N 4
ATOM 5687 C CA . THR A 1 4 ? -19.479 9.820 -17.909 1.00 0.00 4 THR A CA 4
ATOM 5688 C C . THR A 1 4 ? -19.648 9.707 -16.412 1.00 0.00 4 THR A C 4
ATOM 5689 O O . THR A 1 4 ? -20.726 9.943 -15.859 1.00 0.00 4 THR A O 4
ATOM 5700 N N . GLY A 1 5 ? -18.572 9.363 -15.728 1.00 0.00 5 GLY A N 4
ATOM 5701 C CA . GLY A 1 5 ? -18.613 9.132 -14.287 1.00 0.00 5 GLY A CA 4
ATOM 5702 C C . GLY A 1 5 ? -17.749 10.130 -13.555 1.00 0.00 5 GLY A C 4
ATOM 5703 O O . GLY A 1 5 ? -17.690 11.317 -13.895 1.00 0.00 5 GLY A O 4
ATOM 5707 N N . ALA A 1 6 ? -17.076 9.665 -12.519 1.00 0.00 6 ALA A N 4
ATOM 5708 C CA . ALA A 1 6 ? -16.123 10.485 -11.775 1.00 0.00 6 ALA A CA 4
ATOM 5709 C C . ALA A 1 6 ? -14.783 10.517 -12.472 1.00 0.00 6 ALA A C 4
ATOM 5710 O O . ALA A 1 6 ? -14.698 10.468 -13.710 1.00 0.00 6 ALA A O 4
ATOM 5717 N N . GLY A 1 7 ? -13.709 10.624 -11.711 1.00 0.00 7 GLY A N 4
ATOM 5718 C CA . GLY A 1 7 ? -12.360 10.555 -12.271 1.00 0.00 7 GLY A CA 4
ATOM 5719 C C . GLY A 1 7 ? -12.131 9.252 -12.999 1.00 0.00 7 GLY A C 4
ATOM 5720 O O . GLY A 1 7 ? -12.737 8.217 -12.698 1.00 0.00 7 GLY A O 4
ATOM 5724 N N . GLU A 1 8 ? -11.229 9.281 -13.963 1.00 0.00 8 GLU A N 4
ATOM 5725 C CA . GLU A 1 8 ? -10.789 8.078 -14.662 1.00 0.00 8 GLU A CA 4
ATOM 5726 C C . GLU A 1 8 ? -9.300 7.858 -14.459 1.00 0.00 8 GLU A C 4
ATOM 5727 O O . GLU A 1 8 ? -8.526 8.820 -14.409 1.00 0.00 8 GLU A O 4
ATOM 5739 N N . GLY A 1 9 ? -8.905 6.599 -14.308 1.00 0.00 9 GLY A N 4
ATOM 5740 C CA . GLY A 1 9 ? -7.488 6.297 -14.152 1.00 0.00 9 GLY A CA 4
ATOM 5741 C C . GLY A 1 9 ? -6.663 6.725 -15.351 1.00 0.00 9 GLY A C 4
ATOM 5742 O O . GLY A 1 9 ? -7.054 7.536 -16.195 1.00 0.00 9 GLY A O 4
ATOM 5746 N N . HIS A 1 10 ? -5.478 6.131 -15.451 1.00 0.00 10 HIS A N 4
ATOM 5747 C CA . HIS A 1 10 ? -4.643 6.293 -16.641 1.00 0.00 10 HIS A CA 4
ATOM 5748 C C . HIS A 1 10 ? -4.236 4.939 -17.179 1.00 0.00 10 HIS A C 4
ATOM 5749 O O . HIS A 1 10 ? -4.306 3.920 -16.469 1.00 0.00 10 HIS A O 4
ATOM 5763 N N . GLU A 1 11 ? -3.829 4.875 -18.433 1.00 0.00 11 GLU A N 4
ATOM 5764 C CA . GLU A 1 11 ? -3.559 3.593 -19.084 1.00 0.00 11 GLU A CA 4
ATOM 5765 C C . GLU A 1 11 ? -2.546 3.741 -20.195 1.00 0.00 11 GLU A C 4
ATOM 5766 O O . GLU A 1 11 ? -2.766 4.436 -21.192 1.00 0.00 11 GLU A O 4
ATOM 5778 N N . GLY A 1 12 ? -1.403 3.098 -20.022 1.00 0.00 12 GLY A N 4
ATOM 5779 C CA . GLY A 1 12 ? -0.274 3.262 -20.931 1.00 0.00 12 GLY A CA 4
ATOM 5780 C C . GLY A 1 12 ? 0.694 2.111 -20.804 1.00 0.00 12 GLY A C 4
ATOM 5781 O O . GLY A 1 12 ? 0.637 1.317 -19.854 1.00 0.00 12 GLY A O 4
ATOM 5785 N N . TYR A 1 13 ? 1.590 1.974 -21.766 1.00 0.00 13 TYR A N 4
ATOM 5786 C CA . TYR A 1 13 ? 2.673 0.998 -21.665 1.00 0.00 13 TYR A CA 4
ATOM 5787 C C . TYR A 1 13 ? 3.898 1.605 -21.019 1.00 0.00 13 TYR A C 4
ATOM 5788 O O . TYR A 1 13 ? 4.691 2.335 -21.620 1.00 0.00 13 TYR A O 4
ATOM 5806 N N . VAL A 1 14 ? 4.090 1.271 -19.749 1.00 0.00 14 VAL A N 4
ATOM 5807 C CA . VAL A 1 14 ? 5.141 1.879 -18.940 1.00 0.00 14 VAL A CA 4
ATOM 5808 C C . VAL A 1 14 ? 5.852 0.843 -18.101 1.00 0.00 14 VAL A C 4
ATOM 5809 O O . VAL A 1 14 ? 5.656 -0.369 -18.246 1.00 0.00 14 VAL A O 4
ATOM 5822 N N . THR A 1 15 ? 6.702 1.318 -17.207 1.00 0.00 15 THR A N 4
ATOM 5823 C CA . THR A 1 15 ? 7.335 0.447 -16.220 1.00 0.00 15 THR A CA 4
ATOM 5824 C C . THR A 1 15 ? 6.611 0.527 -14.896 1.00 0.00 15 THR A C 4
ATOM 5825 O O . THR A 1 15 ? 6.573 1.579 -14.244 1.00 0.00 15 THR A O 4
ATOM 5836 N N . ARG A 1 16 ? 6.038 -0.580 -14.463 1.00 0.00 16 ARG A N 4
ATOM 5837 C CA . ARG A 1 16 ? 5.186 -0.583 -13.277 1.00 0.00 16 ARG A CA 4
ATOM 5838 C C . ARG A 1 16 ? 5.410 -1.818 -12.424 1.00 0.00 16 ARG A C 4
ATOM 5839 O O . ARG A 1 16 ? 6.234 -2.695 -12.698 1.00 0.00 16 ARG A O 4
ATOM 5860 N N . LYS A 1 17 ? 4.638 -1.890 -11.354 1.00 0.00 17 LYS A N 4
ATOM 5861 C CA . LYS A 1 17 ? 4.541 -3.080 -10.513 1.00 0.00 17 LYS A CA 4
ATOM 5862 C C . LYS A 1 17 ? 3.269 -3.045 -9.693 1.00 0.00 17 LYS A C 4
ATOM 5863 O O . LYS A 1 17 ? 2.638 -1.981 -9.541 1.00 0.00 17 LYS A O 4
ATOM 5882 N N . HIS A 1 18 ? 2.839 -4.174 -9.165 1.00 0.00 18 HIS A N 4
ATOM 5883 C CA . HIS A 1 18 ? 1.584 -4.246 -8.415 1.00 0.00 18 HIS A CA 4
ATOM 5884 C C . HIS A 1 18 ? 1.705 -5.224 -7.273 1.00 0.00 18 HIS A C 4
ATOM 5885 O O . HIS A 1 18 ? 0.834 -6.068 -7.036 1.00 0.00 18 HIS A O 4
ATOM 5899 N N . GLU A 1 19 ? 2.794 -5.109 -6.521 1.00 0.00 19 GLU A N 4
ATOM 5900 C CA . GLU A 1 19 ? 3.109 -6.109 -5.503 1.00 0.00 19 GLU A CA 4
ATOM 5901 C C . GLU A 1 19 ? 4.375 -5.791 -4.737 1.00 0.00 19 GLU A C 4
ATOM 5902 O O . GLU A 1 19 ? 5.293 -5.122 -5.220 1.00 0.00 19 GLU A O 4
ATOM 5914 N N . TRP A 1 20 ? 4.450 -6.309 -3.525 1.00 0.00 20 TRP A N 4
ATOM 5915 C CA . TRP A 1 20 ? 5.645 -6.283 -2.686 1.00 0.00 20 TRP A CA 4
ATOM 5916 C C . TRP A 1 20 ? 5.297 -6.643 -1.257 1.00 0.00 20 TRP A C 4
ATOM 5917 O O . TRP A 1 20 ? 4.427 -6.032 -0.625 1.00 0.00 20 TRP A O 4
ATOM 5938 N N . ASP A 1 21 ? 5.963 -7.656 -0.736 1.00 0.00 21 ASP A N 4
ATOM 5939 C CA . ASP A 1 21 ? 5.635 -8.212 0.574 1.00 0.00 21 ASP A CA 4
ATOM 5940 C C . ASP A 1 21 ? 6.637 -7.785 1.622 1.00 0.00 21 ASP A C 4
ATOM 5941 O O . ASP A 1 21 ? 7.616 -7.083 1.348 1.00 0.00 21 ASP A O 4
ATOM 5950 N N . SER A 1 22 ? 6.400 -8.207 2.851 1.00 0.00 22 SER A N 4
ATOM 5951 C CA . SER A 1 22 ? 7.339 -7.984 3.947 1.00 0.00 22 SER A CA 4
ATOM 5952 C C . SER A 1 22 ? 8.102 -9.244 4.273 1.00 0.00 22 SER A C 4
ATOM 5953 O O . SER A 1 22 ? 9.286 -9.216 4.635 1.00 0.00 22 SER A O 4
ATOM 5961 N N . THR A 1 23 ? 7.432 -10.378 4.174 1.00 0.00 23 THR A N 4
ATOM 5962 C CA . THR A 1 23 ? 8.085 -11.676 4.322 1.00 0.00 23 THR A CA 4
ATOM 5963 C C . THR A 1 23 ? 9.045 -11.926 3.181 1.00 0.00 23 THR A C 4
ATOM 5964 O O . THR A 1 23 ? 10.113 -12.524 3.344 1.00 0.00 23 THR A O 4
ATOM 5975 N N . THR A 1 24 ? 8.682 -11.438 2.008 1.00 0.00 24 THR A N 4
ATOM 5976 C CA . THR A 1 24 ? 9.536 -11.502 0.825 1.00 0.00 24 THR A CA 4
ATOM 5977 C C . THR A 1 24 ? 9.759 -12.934 0.392 1.00 0.00 24 THR A C 4
ATOM 5978 O O . THR A 1 24 ? 9.504 -13.891 1.131 1.00 0.00 24 THR A O 4
ATOM 5989 N N . LYS A 1 25 ? 10.225 -13.093 -0.836 1.00 0.00 25 LYS A N 4
ATOM 5990 C CA . LYS A 1 25 ? 10.561 -14.402 -1.387 1.00 0.00 25 LYS A CA 4
ATOM 5991 C C . LYS A 1 25 ? 10.926 -14.295 -2.851 1.00 0.00 25 LYS A C 4
ATOM 5992 O O . LYS A 1 25 ? 10.454 -13.411 -3.575 1.00 0.00 25 LYS A O 4
ATOM 6011 N N . LYS A 1 26 ? 11.758 -15.210 -3.313 1.00 0.00 26 LYS A N 4
ATOM 6012 C CA . LYS A 1 26 ? 12.197 -15.222 -4.706 1.00 0.00 26 LYS A CA 4
ATOM 6013 C C . LYS A 1 26 ? 12.737 -13.872 -5.116 1.00 0.00 26 LYS A C 4
ATOM 6014 O O . LYS A 1 26 ? 12.610 -13.440 -6.266 1.00 0.00 26 LYS A O 4
ATOM 6033 N N . ALA A 1 27 ? 13.353 -13.184 -4.172 1.00 0.00 27 ALA A N 4
ATOM 6034 C CA . ALA A 1 27 ? 13.811 -11.814 -4.385 1.00 0.00 27 ALA A CA 4
ATOM 6035 C C . ALA A 1 27 ? 15.102 -11.792 -5.169 1.00 0.00 27 ALA A C 4
ATOM 6036 O O . ALA A 1 27 ? 16.164 -12.202 -4.686 1.00 0.00 27 ALA A O 4
ATOM 6043 N N . SER A 1 28 ? 15.034 -11.290 -6.388 1.00 0.00 28 SER A N 4
ATOM 6044 C CA . SER A 1 28 ? 16.195 -11.242 -7.272 1.00 0.00 28 SER A CA 4
ATOM 6045 C C . SER A 1 28 ? 16.445 -9.835 -7.760 1.00 0.00 28 SER A C 4
ATOM 6046 O O . SER A 1 28 ? 17.275 -9.094 -7.219 1.00 0.00 28 SER A O 4
ATOM 6054 N N . ASN A 1 29 ? 15.712 -9.430 -8.782 1.00 0.00 29 ASN A N 4
ATOM 6055 C CA . ASN A 1 29 ? 15.849 -8.089 -9.344 1.00 0.00 29 ASN A CA 4
ATOM 6056 C C . ASN A 1 29 ? 14.876 -7.874 -10.478 1.00 0.00 29 ASN A C 4
ATOM 6057 O O . ASN A 1 29 ? 15.243 -7.453 -11.582 1.00 0.00 29 ASN A O 4
ATOM 6068 N N . ARG A 1 30 ? 13.607 -8.138 -10.225 1.00 0.00 30 ARG A N 4
ATOM 6069 C CA . ARG A 1 30 ? 12.579 -8.037 -11.259 1.00 0.00 30 ARG A CA 4
ATOM 6070 C C . ARG A 1 30 ? 11.193 -8.091 -10.663 1.00 0.00 30 ARG A C 4
ATOM 6071 O O . ARG A 1 30 ? 10.422 -9.033 -10.898 1.00 0.00 30 ARG A O 4
ATOM 6092 N N . SER A 1 31 ? 10.833 -7.077 -9.896 1.00 0.00 31 SER A N 4
ATOM 6093 C CA . SER A 1 31 ? 9.467 -6.948 -9.388 1.00 0.00 31 SER A CA 4
ATOM 6094 C C . SER A 1 31 ? 8.679 -5.953 -10.218 1.00 0.00 31 SER A C 4
ATOM 6095 O O . SER A 1 31 ? 7.485 -6.108 -10.495 1.00 0.00 31 SER A O 4
ATOM 6103 N N . TRP A 1 32 ? 9.379 -4.914 -10.649 1.00 0.00 32 TRP A N 4
ATOM 6104 C CA . TRP A 1 32 ? 8.836 -3.943 -11.592 1.00 0.00 32 TRP A CA 4
ATOM 6105 C C . TRP A 1 32 ? 8.734 -4.542 -12.977 1.00 0.00 32 TRP A C 4
ATOM 6106 O O . TRP A 1 32 ? 9.751 -4.762 -13.656 1.00 0.00 32 TRP A O 4
ATOM 6127 N N . ASP A 1 33 ? 7.526 -4.811 -13.437 1.00 0.00 33 ASP A N 4
ATOM 6128 C CA . ASP A 1 33 ? 7.321 -5.411 -14.756 1.00 0.00 33 ASP A CA 4
ATOM 6129 C C . ASP A 1 33 ? 6.975 -4.359 -15.783 1.00 0.00 33 ASP A C 4
ATOM 6130 O O . ASP A 1 33 ? 6.264 -3.386 -15.509 1.00 0.00 33 ASP A O 4
ATOM 6139 N N . LYS A 1 34 ? 7.495 -4.527 -16.985 1.00 0.00 34 LYS A N 4
ATOM 6140 C CA . LYS A 1 34 ? 7.177 -3.638 -18.100 1.00 0.00 34 LYS A CA 4
ATOM 6141 C C . LYS A 1 34 ? 6.068 -4.219 -18.948 1.00 0.00 34 LYS A C 4
ATOM 6142 O O . LYS A 1 34 ? 6.197 -5.306 -19.526 1.00 0.00 34 LYS A O 4
ATOM 6161 N N . VAL A 1 35 ? 4.967 -3.500 -19.058 1.00 0.00 35 VAL A N 4
ATOM 6162 C CA . VAL A 1 35 ? 3.776 -4.008 -19.734 1.00 0.00 35 VAL A CA 4
ATOM 6163 C C . VAL A 1 35 ? 2.818 -2.886 -20.059 1.00 0.00 35 VAL A C 4
ATOM 6164 O O . VAL A 1 35 ? 3.143 -1.698 -19.951 1.00 0.00 35 VAL A O 4
ATOM 6177 N N . TYR A 1 36 ? 1.622 -3.252 -20.483 1.00 0.00 36 TYR A N 4
ATOM 6178 C CA . TYR A 1 36 ? 0.542 -2.279 -20.659 1.00 0.00 36 TYR A CA 4
ATOM 6179 C C . TYR A 1 36 ? -0.414 -2.353 -19.491 1.00 0.00 36 TYR A C 4
ATOM 6180 O O . TYR A 1 36 ? -0.628 -3.432 -18.906 1.00 0.00 36 TYR A O 4
ATOM 6198 N N . MET A 1 37 ? -0.986 -1.225 -19.106 1.00 0.00 37 MET A N 4
ATOM 6199 C CA . MET A 1 37 ? -1.879 -1.196 -17.951 1.00 0.00 37 MET A CA 4
ATOM 6200 C C . MET A 1 37 ? -3.072 -0.285 -18.170 1.00 0.00 37 MET A C 4
ATOM 6201 O O . MET A 1 37 ? -3.094 0.629 -18.999 1.00 0.00 37 MET A O 4
ATOM 6215 N N . ALA A 1 38 ? -4.089 -0.526 -17.356 1.00 0.00 38 ALA A N 4
ATOM 6216 C CA . ALA A 1 38 ? -5.280 0.311 -17.278 1.00 0.00 38 ALA A CA 4
ATOM 6217 C C . ALA A 1 38 ? -5.760 0.368 -15.838 1.00 0.00 38 ALA A C 4
ATOM 6218 O O . ALA A 1 38 ? -6.782 -0.200 -15.440 1.00 0.00 38 ALA A O 4
ATOM 6225 N N . ALA A 1 39 ? -4.970 1.046 -15.024 1.00 0.00 39 ALA A N 4
ATOM 6226 C CA . ALA A 1 39 ? -5.146 1.069 -13.578 1.00 0.00 39 ALA A CA 4
ATOM 6227 C C . ALA A 1 39 ? -4.832 2.438 -13.022 1.00 0.00 39 ALA A C 4
ATOM 6228 O O . ALA A 1 39 ? -4.526 3.400 -13.735 1.00 0.00 39 ALA A O 4
ATOM 6235 N N . LYS A 1 40 ? -4.986 2.557 -11.712 1.00 0.00 40 LYS A N 4
ATOM 6236 C CA . LYS A 1 40 ? -4.558 3.739 -10.975 1.00 0.00 40 LYS A CA 4
ATOM 6237 C C . LYS A 1 40 ? -4.465 3.472 -9.486 1.00 0.00 40 LYS A C 4
ATOM 6238 O O . LYS A 1 40 ? -3.478 3.761 -8.807 1.00 0.00 40 LYS A O 4
ATOM 6257 N N . ALA A 1 41 ? -5.543 2.921 -8.961 1.00 0.00 41 ALA A N 4
ATOM 6258 C CA . ALA A 1 41 ? -5.780 2.844 -7.524 1.00 0.00 41 ALA A CA 4
ATOM 6259 C C . ALA A 1 41 ? -7.146 2.239 -7.251 1.00 0.00 41 ALA A C 4
ATOM 6260 O O . ALA A 1 41 ? -7.312 1.075 -6.879 1.00 0.00 41 ALA A O 4
ATOM 6267 N N . GLY A 1 42 ? -8.156 3.075 -7.430 1.00 0.00 42 GLY A N 4
ATOM 6268 C CA . GLY A 1 42 ? -9.563 2.701 -7.403 1.00 0.00 42 GLY A CA 4
ATOM 6269 C C . GLY A 1 42 ? -9.794 1.320 -7.964 1.00 0.00 42 GLY A C 4
ATOM 6270 O O . GLY A 1 42 ? -10.626 0.559 -7.438 1.00 0.00 42 GLY A O 4
ATOM 6274 N N . ARG A 1 43 ? -9.106 0.973 -9.035 1.00 0.00 43 ARG A N 4
ATOM 6275 C CA . ARG A 1 43 ? -9.100 -0.396 -9.550 1.00 0.00 43 ARG A CA 4
ATOM 6276 C C . ARG A 1 43 ? -7.881 -0.636 -10.415 1.00 0.00 43 ARG A C 4
ATOM 6277 O O . ARG A 1 43 ? -7.144 0.290 -10.768 1.00 0.00 43 ARG A O 4
ATOM 6298 N N . ILE A 1 44 ? -7.668 -1.879 -10.805 1.00 0.00 44 ILE A N 4
ATOM 6299 C CA . ILE A 1 44 ? -6.624 -2.222 -11.766 1.00 0.00 44 ILE A CA 4
ATOM 6300 C C . ILE A 1 44 ? -7.147 -3.170 -12.823 1.00 0.00 44 ILE A C 4
ATOM 6301 O O . ILE A 1 44 ? -8.059 -3.969 -12.588 1.00 0.00 44 ILE A O 4
ATOM 6317 N N . SER A 1 45 ? -6.583 -3.077 -14.011 1.00 0.00 45 SER A N 4
ATOM 6318 C CA . SER A 1 45 ? -6.825 -4.053 -15.075 1.00 0.00 45 SER A CA 4
ATOM 6319 C C . SER A 1 45 ? -5.578 -4.225 -15.912 1.00 0.00 45 SER A C 4
ATOM 6320 O O . SER A 1 45 ? -5.105 -3.267 -16.553 1.00 0.00 45 SER A O 4
ATOM 6328 N N . PHE A 1 46 ? -5.019 -5.419 -15.959 1.00 0.00 46 PHE A N 4
ATOM 6329 C CA . PHE A 1 46 ? -3.704 -5.625 -16.575 1.00 0.00 46 PHE A CA 4
ATOM 6330 C C . PHE A 1 46 ? -3.762 -6.301 -17.924 1.00 0.00 46 PHE A C 4
ATOM 6331 O O . PHE A 1 46 ? -4.626 -7.132 -18.217 1.00 0.00 46 PHE A O 4
ATOM 6348 N N . TYR A 1 47 ? -2.828 -5.923 -18.789 1.00 0.00 47 TYR A N 4
ATOM 6349 C CA . TYR A 1 47 ? -2.643 -6.577 -20.079 1.00 0.00 47 TYR A CA 4
ATOM 6350 C C . TYR A 1 47 ? -1.256 -6.327 -20.625 1.00 0.00 47 TYR A C 4
ATOM 6351 O O . TYR A 1 47 ? -0.873 -5.167 -20.864 1.00 0.00 47 TYR A O 4
ATOM 6369 N N . LYS A 1 48 ? -0.467 -7.363 -20.836 1.00 0.00 48 LYS A N 4
ATOM 6370 C CA . LYS A 1 48 ? 0.819 -7.215 -21.523 1.00 0.00 48 LYS A CA 4
ATOM 6371 C C . LYS A 1 48 ? 0.628 -6.639 -22.909 1.00 0.00 48 LYS A C 4
ATOM 6372 O O . LYS A 1 48 ? 1.473 -5.909 -23.438 1.00 0.00 48 LYS A O 4
ATOM 6391 N N . ASP A 1 49 ? -0.499 -6.968 -23.514 1.00 0.00 49 ASP A N 4
ATOM 6392 C CA . ASP A 1 49 ? -0.805 -6.556 -24.880 1.00 0.00 49 ASP A CA 4
ATOM 6393 C C . ASP A 1 49 ? -2.224 -6.922 -25.251 1.00 0.00 49 ASP A C 4
ATOM 6394 O O . ASP A 1 49 ? -3.087 -7.132 -24.391 1.00 0.00 49 ASP A O 4
ATOM 6403 N N . GLN A 1 50 ? -2.495 -6.981 -26.541 1.00 0.00 50 GLN A N 4
ATOM 6404 C CA . GLN A 1 50 ? -3.775 -7.471 -27.044 1.00 0.00 50 GLN A CA 4
ATOM 6405 C C . GLN A 1 50 ? -3.729 -8.966 -27.250 1.00 0.00 50 GLN A C 4
ATOM 6406 O O . GLN A 1 50 ? -3.896 -9.476 -28.362 1.00 0.00 50 GLN A O 4
ATOM 6420 N N . LYS A 1 51 ? -3.547 -9.706 -26.168 1.00 0.00 51 LYS A N 4
ATOM 6421 C CA . LYS A 1 51 ? -3.295 -11.146 -26.243 1.00 0.00 51 LYS A CA 4
ATOM 6422 C C . LYS A 1 51 ? -4.430 -11.922 -25.622 1.00 0.00 51 LYS A C 4
ATOM 6423 O O . LYS A 1 51 ? -5.320 -12.430 -26.343 1.00 0.00 51 LYS A O 4
ATOM 6442 N N . GLY A 1 52 ? -4.436 -12.099 -24.316 1.00 0.00 52 GLY A N 4
ATOM 6443 C CA . GLY A 1 52 ? -5.645 -12.625 -23.642 1.00 0.00 52 GLY A CA 4
ATOM 6444 C C . GLY A 1 52 ? -6.808 -11.747 -24.125 1.00 0.00 52 GLY A C 4
ATOM 6445 O O . GLY A 1 52 ? -7.916 -12.195 -24.427 1.00 0.00 52 GLY A O 4
ATOM 6449 N N . TYR A 1 53 ? -6.489 -10.469 -24.240 1.00 0.00 53 TYR A N 4
ATOM 6450 C CA . TYR A 1 53 ? -7.379 -9.480 -24.838 1.00 0.00 53 TYR A CA 4
ATOM 6451 C C . TYR A 1 53 ? -7.761 -9.851 -26.254 1.00 0.00 53 TYR A C 4
ATOM 6452 O O . TYR A 1 53 ? -8.953 -9.772 -26.627 1.00 0.00 53 TYR A O 4
ATOM 6470 N N . LYS A 1 54 ? -6.816 -10.222 -27.096 1.00 0.00 54 LYS A N 4
ATOM 6471 C CA . LYS A 1 54 ? -7.121 -10.746 -28.432 1.00 0.00 54 LYS A CA 4
ATOM 6472 C C . LYS A 1 54 ? -8.270 -11.729 -28.401 1.00 0.00 54 LYS A C 4
ATOM 6473 O O . LYS A 1 54 ? -9.309 -11.541 -29.052 1.00 0.00 54 LYS A O 4
ATOM 6492 N N . SER A 1 55 ? -8.114 -12.801 -27.647 1.00 0.00 55 SER A N 4
ATOM 6493 C CA . SER A 1 55 ? -9.092 -13.887 -27.644 1.00 0.00 55 SER A CA 4
ATOM 6494 C C . SER A 1 55 ? -10.204 -13.616 -26.659 1.00 0.00 55 SER A C 4
ATOM 6495 O O . SER A 1 55 ? -11.382 -13.504 -27.019 1.00 0.00 55 SER A O 4
ATOM 6503 N N . ASN A 1 56 ? -9.848 -13.526 -25.391 1.00 0.00 56 ASN A N 4
ATOM 6504 C CA . ASN A 1 56 ? -10.825 -13.384 -24.315 1.00 0.00 56 ASN A CA 4
ATOM 6505 C C . ASN A 1 56 ? -10.578 -12.121 -23.525 1.00 0.00 56 ASN A C 4
ATOM 6506 O O . ASN A 1 56 ? -9.783 -12.089 -22.586 1.00 0.00 56 ASN A O 4
ATOM 6517 N N . PRO A 1 57 ? -11.279 -11.061 -23.878 1.00 0.00 57 PRO A N 4
ATOM 6518 C CA . PRO A 1 57 ? -11.123 -9.645 -23.313 1.00 0.00 57 PRO A CA 4
ATOM 6519 C C . PRO A 1 57 ? -11.281 -9.533 -21.812 1.00 0.00 57 PRO A C 4
ATOM 6520 O O . PRO A 1 57 ? -10.799 -8.587 -21.178 1.00 0.00 57 PRO A O 4
ATOM 6531 N N . GLU A 1 58 ? -11.981 -10.485 -21.210 1.00 0.00 58 GLU A N 4
ATOM 6532 C CA . GLU A 1 58 ? -12.090 -10.589 -19.761 1.00 0.00 58 GLU A CA 4
ATOM 6533 C C . GLU A 1 58 ? -10.756 -10.939 -19.140 1.00 0.00 58 GLU A C 4
ATOM 6534 O O . GLU A 1 58 ? -10.339 -10.358 -18.128 1.00 0.00 58 GLU A O 4
ATOM 6546 N N . LEU A 1 59 ? -10.068 -11.907 -19.715 1.00 0.00 59 LEU A N 4
ATOM 6547 C CA . LEU A 1 59 ? -8.709 -12.245 -19.301 1.00 0.00 59 LEU A CA 4
ATOM 6548 C C . LEU A 1 59 ? -7.680 -11.511 -20.130 1.00 0.00 59 LEU A C 4
ATOM 6549 O O . LEU A 1 59 ? -7.996 -10.684 -20.991 1.00 0.00 59 LEU A O 4
ATOM 6565 N N . THR A 1 60 ? -6.418 -11.808 -19.875 1.00 0.00 60 THR A N 4
ATOM 6566 C CA . THR A 1 60 ? -5.296 -11.151 -20.543 1.00 0.00 60 THR A CA 4
ATOM 6567 C C . THR A 1 60 ? -4.039 -11.977 -20.405 1.00 0.00 60 THR A C 4
ATOM 6568 O O . THR A 1 60 ? -4.117 -13.193 -20.120 1.00 0.00 60 THR A O 4
ATOM 6579 N N . PHE A 1 61 ? -2.877 -11.390 -20.622 1.00 0.00 61 PHE A N 4
ATOM 6580 C CA . PHE A 1 61 ? -1.620 -12.088 -20.303 1.00 0.00 61 PHE A CA 4
ATOM 6581 C C . PHE A 1 61 ? -1.704 -12.622 -18.892 1.00 0.00 61 PHE A C 4
ATOM 6582 O O . PHE A 1 61 ? -2.313 -11.939 -18.029 1.00 0.00 61 PHE A O 4
ATOM 6599 N N . ARG A 1 62 ? -1.140 -13.765 -18.564 1.00 0.00 62 ARG A N 4
ATOM 6600 C CA . ARG A 1 62 ? -1.394 -14.407 -17.274 1.00 0.00 62 ARG A CA 4
ATOM 6601 C C . ARG A 1 62 ? -1.088 -13.494 -16.113 1.00 0.00 62 ARG A C 4
ATOM 6602 O O . ARG A 1 62 ? -1.388 -13.836 -14.947 1.00 0.00 62 ARG A O 4
ATOM 6623 N N . GLY A 1 63 ? -0.475 -12.352 -16.342 1.00 0.00 63 GLY A N 4
ATOM 6624 C CA . GLY A 1 63 ? -0.430 -11.288 -15.336 1.00 0.00 63 GLY A CA 4
ATOM 6625 C C . GLY A 1 63 ? -1.659 -10.385 -15.596 1.00 0.00 63 GLY A C 4
ATOM 6626 O O . GLY A 1 63 ? -1.588 -9.173 -15.799 1.00 0.00 63 GLY A O 4
ATOM 6630 N N . GLU A 1 64 ? -2.792 -11.057 -15.602 1.00 0.00 64 GLU A N 4
ATOM 6631 C CA . GLU A 1 64 ? -4.066 -10.473 -16.024 1.00 0.00 64 GLU A CA 4
ATOM 6632 C C . GLU A 1 64 ? -4.860 -9.742 -14.961 1.00 0.00 64 GLU A C 4
ATOM 6633 O O . GLU A 1 64 ? -5.659 -8.852 -15.291 1.00 0.00 64 GLU A O 4
ATOM 6645 N N . PRO A 1 65 ? -4.712 -10.076 -13.697 1.00 0.00 65 PRO A N 4
ATOM 6646 C CA . PRO A 1 65 ? -5.474 -9.590 -12.470 1.00 0.00 65 PRO A CA 4
ATOM 6647 C C . PRO A 1 65 ? -5.924 -8.136 -12.430 1.00 0.00 65 PRO A C 4
ATOM 6648 O O . PRO A 1 65 ? -5.565 -7.261 -13.225 1.00 0.00 65 PRO A O 4
ATOM 6659 N N . SER A 1 66 ? -6.736 -7.854 -11.414 1.00 0.00 66 SER A N 4
ATOM 6660 C CA . SER A 1 66 ? -7.361 -6.550 -11.223 1.00 0.00 66 SER A CA 4
ATOM 6661 C C . SER A 1 66 ? -7.347 -6.160 -9.761 1.00 0.00 66 SER A C 4
ATOM 6662 O O . SER A 1 66 ? -6.840 -6.881 -8.893 1.00 0.00 66 SER A O 4
ATOM 6670 N N . TYR A 1 67 ? -7.930 -5.013 -9.461 1.00 0.00 67 TYR A N 4
ATOM 6671 C CA . TYR A 1 67 ? -7.975 -4.474 -8.104 1.00 0.00 67 TYR A CA 4
ATOM 6672 C C . TYR A 1 67 ? -9.151 -3.538 -7.937 1.00 0.00 67 TYR A C 4
ATOM 6673 O O . TYR A 1 67 ? -9.863 -3.207 -8.893 1.00 0.00 67 TYR A O 4
ATOM 6691 N N . ASP A 1 68 ? -9.386 -3.115 -6.710 1.00 0.00 68 ASP A N 4
ATOM 6692 C CA . ASP A 1 68 ? -10.566 -2.323 -6.368 1.00 0.00 68 ASP A CA 4
ATOM 6693 C C . ASP A 1 68 ? -10.276 -1.411 -5.200 1.00 0.00 68 ASP A C 4
ATOM 6694 O O . ASP A 1 68 ? -10.913 -1.478 -4.138 1.00 0.00 68 ASP A O 4
ATOM 6703 N N . LEU A 1 69 ? -9.322 -0.511 -5.370 1.00 0.00 69 LEU A N 4
ATOM 6704 C CA . LEU A 1 69 ? -8.806 0.301 -4.270 1.00 0.00 69 LEU A CA 4
ATOM 6705 C C . LEU A 1 69 ? -9.071 1.784 -4.367 1.00 0.00 69 LEU A C 4
ATOM 6706 O O . LEU A 1 69 ? -8.202 2.557 -4.835 1.00 0.00 69 LEU A O 4
ATOM 6722 N N . GLN A 1 70 ? -10.196 2.279 -3.886 1.00 0.00 70 GLN A N 4
ATOM 6723 C CA . GLN A 1 70 ? -10.400 3.713 -3.693 1.00 0.00 70 GLN A CA 4
ATOM 6724 C C . GLN A 1 70 ? -9.964 4.130 -2.303 1.00 0.00 70 GLN A C 4
ATOM 6725 O O . GLN A 1 70 ? -10.354 5.162 -1.748 1.00 0.00 70 GLN A O 4
ATOM 6739 N N . ASN A 1 71 ? -9.143 3.294 -1.695 1.00 0.00 71 ASN A N 4
ATOM 6740 C CA . ASN A 1 71 ? -8.701 3.396 -0.306 1.00 0.00 71 ASN A CA 4
ATOM 6741 C C . ASN A 1 71 ? -7.230 3.734 -0.232 1.00 0.00 71 ASN A C 4
ATOM 6742 O O . ASN A 1 71 ? -6.767 4.490 0.627 1.00 0.00 71 ASN A O 4
ATOM 6753 N N . ALA A 1 72 ? -6.464 3.142 -1.135 1.00 0.00 72 ALA A N 4
ATOM 6754 C CA . ALA A 1 72 ? -5.007 3.229 -1.132 1.00 0.00 72 ALA A CA 4
ATOM 6755 C C . ALA A 1 72 ? -4.530 4.653 -0.967 1.00 0.00 72 ALA A C 4
ATOM 6756 O O . ALA A 1 72 ? -5.010 5.586 -1.621 1.00 0.00 72 ALA A O 4
ATOM 6763 N N . ALA A 1 73 ? -3.555 4.833 -0.094 1.00 0.00 73 ALA A N 4
ATOM 6764 C CA . ALA A 1 73 ? -2.888 6.121 0.078 1.00 0.00 73 ALA A CA 4
ATOM 6765 C C . ALA A 1 73 ? -2.126 6.505 -1.168 1.00 0.00 73 ALA A C 4
ATOM 6766 O O . ALA A 1 73 ? -2.282 5.909 -2.240 1.00 0.00 73 ALA A O 4
ATOM 6773 N N . ILE A 1 74 ? -1.268 7.500 -1.038 1.00 0.00 74 ILE A N 4
ATOM 6774 C CA . ILE A 1 74 ? -0.568 8.075 -2.184 1.00 0.00 74 ILE A CA 4
ATOM 6775 C C . ILE A 1 74 ? 0.793 8.589 -1.783 1.00 0.00 74 ILE A C 4
ATOM 6776 O O . ILE A 1 74 ? 0.959 9.262 -0.757 1.00 0.00 74 ILE A O 4
ATOM 6792 N N . GLU A 1 75 ? 1.803 8.264 -2.571 1.00 0.00 75 GLU A N 4
ATOM 6793 C CA . GLU A 1 75 ? 3.148 8.788 -2.349 1.00 0.00 75 GLU A CA 4
ATOM 6794 C C . GLU A 1 75 ? 4.018 8.602 -3.572 1.00 0.00 75 GLU A C 4
ATOM 6795 O O . GLU A 1 75 ? 3.622 7.996 -4.573 1.00 0.00 75 GLU A O 4
ATOM 6807 N N . ILE A 1 76 ? 5.228 9.127 -3.501 1.00 0.00 76 ILE A N 4
ATOM 6808 C CA . ILE A 1 76 ? 6.169 9.089 -4.617 1.00 0.00 76 ILE A CA 4
ATOM 6809 C C . ILE A 1 76 ? 7.537 8.647 -4.156 1.00 0.00 76 ILE A C 4
ATOM 6810 O O . ILE A 1 76 ? 7.899 8.777 -2.979 1.00 0.00 76 ILE A O 4
ATOM 6826 N N . ALA A 1 77 ? 8.326 8.112 -5.069 1.00 0.00 77 ALA A N 4
ATOM 6827 C CA . ALA A 1 77 ? 9.722 7.785 -4.779 1.00 0.00 77 ALA A CA 4
ATOM 6828 C C . ALA A 1 77 ? 10.464 9.009 -4.296 1.00 0.00 77 ALA A C 4
ATOM 6829 O O . ALA A 1 77 ? 10.342 10.104 -4.866 1.00 0.00 77 ALA A O 4
ATOM 6836 N N . SER A 1 78 ? 11.264 8.854 -3.257 1.00 0.00 78 SER A N 4
ATOM 6837 C CA . SER A 1 78 ? 11.904 9.990 -2.597 1.00 0.00 78 SER A CA 4
ATOM 6838 C C . SER A 1 78 ? 13.410 9.882 -2.609 1.00 0.00 78 SER A C 4
ATOM 6839 O O . SER A 1 78 ? 14.119 10.843 -2.958 1.00 0.00 78 SER A O 4
ATOM 6847 N N . ASP A 1 79 ? 13.946 8.744 -2.214 1.00 0.00 79 ASP A N 4
ATOM 6848 C CA . ASP A 1 79 ? 15.390 8.597 -2.026 1.00 0.00 79 ASP A CA 4
ATOM 6849 C C . ASP A 1 79 ? 16.054 7.847 -3.158 1.00 0.00 79 ASP A C 4
ATOM 6850 O O . ASP A 1 79 ? 17.301 7.855 -3.268 1.00 0.00 79 ASP A O 4
ATOM 6859 N N . TYR A 1 80 ? 15.304 7.173 -4.007 1.00 0.00 80 TYR A N 4
ATOM 6860 C CA . TYR A 1 80 ? 15.885 6.396 -5.104 1.00 0.00 80 TYR A CA 4
ATOM 6861 C C . TYR A 1 80 ? 16.538 7.300 -6.123 1.00 0.00 80 TYR A C 4
ATOM 6862 O O . TYR A 1 80 ? 16.306 8.514 -6.161 1.00 0.00 80 TYR A O 4
ATOM 6880 N N . THR A 1 81 ? 17.390 6.728 -6.954 1.00 0.00 81 THR A N 4
ATOM 6881 C CA . THR A 1 81 ? 18.178 7.505 -7.910 1.00 0.00 81 THR A CA 4
ATOM 6882 C C . THR A 1 81 ? 17.577 7.438 -9.295 1.00 0.00 81 THR A C 4
ATOM 6883 O O . THR A 1 81 ? 16.970 8.396 -9.787 1.00 0.00 81 THR A O 4
ATOM 6894 N N . LYS A 1 82 ? 17.733 6.297 -9.950 1.00 0.00 82 LYS A N 4
ATOM 6895 C CA . LYS A 1 82 ? 17.119 6.087 -11.261 1.00 0.00 82 LYS A CA 4
ATOM 6896 C C . LYS A 1 82 ? 15.615 6.167 -11.157 1.00 0.00 82 LYS A C 4
ATOM 6897 O O . LYS A 1 82 ? 14.916 6.442 -12.146 1.00 0.00 82 LYS A O 4
ATOM 6916 N N . LYS A 1 83 ? 15.085 5.900 -9.980 1.00 0.00 83 LYS A N 4
ATOM 6917 C CA . LYS A 1 83 ? 13.664 6.168 -9.723 1.00 0.00 83 LYS A CA 4
ATOM 6918 C C . LYS A 1 83 ? 13.525 7.565 -9.160 1.00 0.00 83 LYS A C 4
ATOM 6919 O O . LYS A 1 83 ? 14.269 8.472 -9.636 1.00 0.00 83 LYS A O 4
ATOM 6938 N N . LYS A 1 84 ? 12.686 7.835 -8.181 1.00 0.00 84 LYS A N 4
ATOM 6939 C CA . LYS A 1 84 ? 12.388 9.225 -7.806 1.00 0.00 84 LYS A CA 4
ATOM 6940 C C . LYS A 1 84 ? 11.790 9.980 -8.979 1.00 0.00 84 LYS A C 4
ATOM 6941 O O . LYS A 1 84 ? 11.703 11.212 -9.028 1.00 0.00 84 LYS A O 4
ATOM 6960 N N . HIS A 1 85 ? 11.338 9.220 -9.956 1.00 0.00 85 HIS A N 4
ATOM 6961 C CA . HIS A 1 85 ? 10.699 9.698 -11.180 1.00 0.00 85 HIS A CA 4
ATOM 6962 C C . HIS A 1 85 ? 9.436 8.881 -11.402 1.00 0.00 85 HIS A C 4
ATOM 6963 O O . HIS A 1 85 ? 8.990 8.574 -12.509 1.00 0.00 85 HIS A O 4
ATOM 6977 N N . VAL A 1 86 ? 8.847 8.489 -10.283 1.00 0.00 86 VAL A N 4
ATOM 6978 C CA . VAL A 1 86 ? 7.777 7.501 -10.220 1.00 0.00 86 VAL A CA 4
ATOM 6979 C C . VAL A 1 86 ? 6.617 8.002 -9.395 1.00 0.00 86 VAL A C 4
ATOM 6980 O O . VAL A 1 86 ? 6.667 9.075 -8.780 1.00 0.00 86 VAL A O 4
ATOM 6993 N N . LEU A 1 87 ? 5.555 7.223 -9.352 1.00 0.00 87 LEU A N 4
ATOM 6994 C CA . LEU A 1 87 ? 4.430 7.468 -8.448 1.00 0.00 87 LEU A CA 4
ATOM 6995 C C . LEU A 1 87 ? 4.007 6.169 -7.796 1.00 0.00 87 LEU A C 4
ATOM 6996 O O . LEU A 1 87 ? 4.195 5.085 -8.366 1.00 0.00 87 LEU A O 4
ATOM 7012 N N . ARG A 1 88 ? 3.452 6.240 -6.604 1.00 0.00 88 ARG A N 4
ATOM 7013 C CA . ARG A 1 88 ? 3.195 5.041 -5.806 1.00 0.00 88 ARG A CA 4
ATOM 7014 C C . ARG A 1 88 ? 1.963 5.177 -4.943 1.00 0.00 88 ARG A C 4
ATOM 7015 O O . ARG A 1 88 ? 1.976 5.811 -3.881 1.00 0.00 88 ARG A O 4
ATOM 7036 N N . VAL A 1 89 ? 0.878 4.560 -5.374 1.00 0.00 89 VAL A N 4
ATOM 7037 C CA . VAL A 1 89 ? -0.329 4.466 -4.555 1.00 0.00 89 VAL A CA 4
ATOM 7038 C C . VAL A 1 89 ? -0.363 3.150 -3.814 1.00 0.00 89 VAL A C 4
ATOM 7039 O O . VAL A 1 89 ? -0.366 2.067 -4.415 1.00 0.00 89 VAL A O 4
ATOM 7052 N N . LYS A 1 90 ? -0.388 3.214 -2.496 1.00 0.00 90 LYS A N 4
ATOM 7053 C CA . LYS A 1 90 ? -0.274 2.013 -1.672 1.00 0.00 90 LYS A CA 4
ATOM 7054 C C . LYS A 1 90 ? -1.614 1.603 -1.111 1.00 0.00 90 LYS A C 4
ATOM 7055 O O . LYS A 1 90 ? -2.328 2.386 -0.475 1.00 0.00 90 LYS A O 4
ATOM 7074 N N . LEU A 1 91 ? -1.992 0.360 -1.360 1.00 0.00 91 LEU A N 4
ATOM 7075 C CA . LEU A 1 91 ? -3.181 -0.216 -0.741 1.00 0.00 91 LEU A CA 4
ATOM 7076 C C . LEU A 1 91 ? -2.991 -0.322 0.758 1.00 0.00 91 LEU A C 4
ATOM 7077 O O . LEU A 1 91 ? -2.120 0.322 1.352 1.00 0.00 91 LEU A O 4
ATOM 7093 N N . ALA A 1 92 ? -3.807 -1.151 1.379 1.00 0.00 92 ALA A N 4
ATOM 7094 C CA . ALA A 1 92 ? -3.622 -1.520 2.779 1.00 0.00 92 ALA A CA 4
ATOM 7095 C C . ALA A 1 92 ? -3.585 -3.024 2.938 1.00 0.00 92 ALA A C 4
ATOM 7096 O O . ALA A 1 92 ? -3.812 -3.553 4.041 1.00 0.00 92 ALA A O 4
ATOM 7103 N N . ASN A 1 93 ? -3.295 -3.751 1.876 1.00 0.00 93 ASN A N 4
ATOM 7104 C CA . ASN A 1 93 ? -3.090 -5.200 1.970 1.00 0.00 93 ASN A CA 4
ATOM 7105 C C . ASN A 1 93 ? -1.619 -5.541 2.006 1.00 0.00 93 ASN A C 4
ATOM 7106 O O . ASN A 1 93 ? -1.228 -6.657 2.395 1.00 0.00 93 ASN A O 4
ATOM 7117 N N . GLY A 1 94 ? -0.767 -4.624 1.589 1.00 0.00 94 GLY A N 4
ATOM 7118 C CA . GLY A 1 94 ? 0.681 -4.805 1.716 1.00 0.00 94 GLY A CA 4
ATOM 7119 C C . GLY A 1 94 ? 1.395 -4.310 0.481 1.00 0.00 94 GLY A C 4
ATOM 7120 O O . GLY A 1 94 ? 2.523 -3.799 0.545 1.00 0.00 94 GLY A O 4
ATOM 7124 N N . ALA A 1 95 ? 0.758 -4.438 -0.668 1.00 0.00 95 ALA A N 4
ATOM 7125 C CA . ALA A 1 95 ? 1.396 -4.117 -1.943 1.00 0.00 95 ALA A CA 4
ATOM 7126 C C . ALA A 1 95 ? 1.208 -2.660 -2.293 1.00 0.00 95 ALA A C 4
ATOM 7127 O O . ALA A 1 95 ? 0.417 -1.939 -1.666 1.00 0.00 95 ALA A O 4
ATOM 7134 N N . LEU A 1 96 ? 1.942 -2.184 -3.281 1.00 0.00 96 LEU A N 4
ATOM 7135 C CA . LEU A 1 96 ? 1.743 -0.834 -3.805 1.00 0.00 96 LEU A CA 4
ATOM 7136 C C . LEU A 1 96 ? 1.926 -0.801 -5.303 1.00 0.00 96 LEU A C 4
ATOM 7137 O O . LEU A 1 96 ? 2.781 -1.507 -5.863 1.00 0.00 96 LEU A O 4
ATOM 7153 N N . PHE A 1 97 ? 1.130 0.001 -5.993 1.00 0.00 97 PHE A N 4
ATOM 7154 C CA . PHE A 1 97 ? 1.291 0.167 -7.440 1.00 0.00 97 PHE A CA 4
ATOM 7155 C C . PHE A 1 97 ? 2.254 1.290 -7.741 1.00 0.00 97 PHE A C 4
ATOM 7156 O O . PHE A 1 97 ? 1.897 2.475 -7.726 1.00 0.00 97 PHE A O 4
ATOM 7173 N N . LEU A 1 98 ? 3.505 0.945 -7.996 1.00 0.00 98 LEU A N 4
ATOM 7174 C CA . LEU A 1 98 ? 4.509 1.934 -8.390 1.00 0.00 98 LEU A CA 4
ATOM 7175 C C . LEU A 1 98 ? 4.452 2.186 -9.877 1.00 0.00 98 LEU A C 4
ATOM 7176 O O . LEU A 1 98 ? 4.151 1.276 -10.670 1.00 0.00 98 LEU A O 4
ATOM 7192 N N . LEU A 1 99 ? 4.750 3.398 -10.307 1.00 0.00 99 LEU A N 4
ATOM 7193 C CA . LEU A 1 99 ? 4.564 3.780 -11.708 1.00 0.00 99 LEU A CA 4
ATOM 7194 C C . LEU A 1 99 ? 5.691 4.650 -12.217 1.00 0.00 99 LEU A C 4
ATOM 7195 O O . LEU A 1 99 ? 5.776 5.846 -11.900 1.00 0.00 99 LEU A O 4
ATOM 7211 N N . GLN A 1 100 ? 6.556 4.087 -13.038 1.00 0.00 100 GLN A N 4
ATOM 7212 C CA . GLN A 1 100 ? 7.585 4.866 -13.724 1.00 0.00 100 GLN A CA 4
ATOM 7213 C C . GLN A 1 100 ? 7.252 5.004 -15.192 1.00 0.00 100 GLN A C 4
ATOM 7214 O O . GLN A 1 100 ? 7.517 4.115 -16.009 1.00 0.00 100 GLN A O 4
ATOM 7228 N N . ALA A 1 101 ? 6.685 6.140 -15.556 1.00 0.00 101 ALA A N 4
ATOM 7229 C CA . ALA A 1 101 ? 6.164 6.352 -16.904 1.00 0.00 101 ALA A CA 4
ATOM 7230 C C . ALA A 1 101 ? 7.276 6.684 -17.871 1.00 0.00 101 ALA A C 4
ATOM 7231 O O . ALA A 1 101 ? 8.463 6.699 -17.519 1.00 0.00 101 ALA A O 4
ATOM 7238 N N . HIS A 1 102 ? 6.911 6.983 -19.106 1.00 0.00 102 HIS A N 4
ATOM 7239 C CA . HIS A 1 102 ? 7.906 7.168 -20.166 1.00 0.00 102 HIS A CA 4
ATOM 7240 C C . HIS A 1 102 ? 8.509 8.551 -20.106 1.00 0.00 102 HIS A C 4
ATOM 7241 O O . HIS A 1 102 ? 9.714 8.718 -19.828 1.00 0.00 102 HIS A O 4
ATOM 7255 N N . ASP A 1 103 ? 7.716 9.580 -20.334 1.00 0.00 103 ASP A N 4
ATOM 7256 C CA . ASP A 1 103 ? 8.228 10.950 -20.376 1.00 0.00 103 ASP A CA 4
ATOM 7257 C C . ASP A 1 103 ? 8.182 11.580 -19.005 1.00 0.00 103 ASP A C 4
ATOM 7258 O O . ASP A 1 103 ? 8.377 10.903 -17.981 1.00 0.00 103 ASP A O 4
ATOM 7267 N N . ASP A 1 104 ? 7.963 12.877 -18.944 1.00 0.00 104 ASP A N 4
ATOM 7268 C CA . ASP A 1 104 ? 7.649 13.566 -17.697 1.00 0.00 104 ASP A CA 4
ATOM 7269 C C . ASP A 1 104 ? 6.360 14.348 -17.831 1.00 0.00 104 ASP A C 4
ATOM 7270 O O . ASP A 1 104 ? 5.958 15.073 -16.901 1.00 0.00 104 ASP A O 4
ATOM 7279 N N . THR A 1 105 ? 5.689 14.257 -18.963 1.00 0.00 105 THR A N 4
ATOM 7280 C CA . THR A 1 105 ? 4.358 14.845 -19.117 1.00 0.00 105 THR A CA 4
ATOM 7281 C C . THR A 1 105 ? 3.289 13.846 -18.733 1.00 0.00 105 THR A C 4
ATOM 7282 O O . THR A 1 105 ? 2.292 14.144 -18.068 1.00 0.00 105 THR A O 4
ATOM 7293 N N . GLU A 1 106 ? 3.513 12.610 -19.136 1.00 0.00 106 GLU A N 4
ATOM 7294 C CA . GLU A 1 106 ? 2.663 11.478 -18.793 1.00 0.00 106 GLU A CA 4
ATOM 7295 C C . GLU A 1 106 ? 3.147 10.805 -17.522 1.00 0.00 106 GLU A C 4
ATOM 7296 O O . GLU A 1 106 ? 2.425 9.931 -16.984 1.00 0.00 106 GLU A O 4
ATOM 7308 N N . MET A 1 107 ? 4.299 11.161 -16.992 1.00 0.00 107 MET A N 4
ATOM 7309 C CA . MET A 1 107 ? 4.705 10.673 -15.667 1.00 0.00 107 MET A CA 4
ATOM 7310 C C . MET A 1 107 ? 3.906 11.385 -14.597 1.00 0.00 107 MET A C 4
ATOM 7311 O O . MET A 1 107 ? 3.268 10.804 -13.711 1.00 0.00 107 MET A O 4
ATOM 7325 N N . SER A 1 108 ? 3.908 12.708 -14.694 1.00 0.00 108 SER A N 4
ATOM 7326 C CA . SER A 1 108 ? 3.143 13.558 -13.787 1.00 0.00 108 SER A CA 4
ATOM 7327 C C . SER A 1 108 ? 1.664 13.270 -13.903 1.00 0.00 108 SER A C 4
ATOM 7328 O O . SER A 1 108 ? 0.957 13.139 -12.895 1.00 0.00 108 SER A O 4
ATOM 7336 N N . GLN A 1 109 ? 1.169 13.135 -15.119 1.00 0.00 109 GLN A N 4
ATOM 7337 C CA . GLN A 1 109 ? -0.255 12.894 -15.347 1.00 0.00 109 GLN A CA 4
ATOM 7338 C C . GLN A 1 109 ? -0.680 11.557 -14.788 1.00 0.00 109 GLN A C 4
ATOM 7339 O O . GLN A 1 109 ? -1.885 11.347 -14.511 1.00 0.00 109 GLN A O 4
ATOM 7353 N N . TRP A 1 110 ? 0.219 10.604 -14.637 1.00 0.00 110 TRP A N 4
ATOM 7354 C CA . TRP A 1 110 ? -0.096 9.372 -13.905 1.00 0.00 110 TRP A CA 4
ATOM 7355 C C . TRP A 1 110 ? -0.382 9.707 -12.457 1.00 0.00 110 TRP A C 4
ATOM 7356 O O . TRP A 1 110 ? -1.381 9.281 -11.873 1.00 0.00 110 TRP A O 4
ATOM 7377 N N . VAL A 1 111 ? 0.493 10.512 -11.877 1.00 0.00 111 VAL A N 4
ATOM 7378 C CA . VAL A 1 111 ? 0.312 10.975 -10.503 1.00 0.00 111 VAL A CA 4
ATOM 7379 C C . VAL A 1 111 ? -0.952 11.792 -10.361 1.00 0.00 111 VAL A C 4
ATOM 7380 O O . VAL A 1 111 ? -1.666 11.727 -9.354 1.00 0.00 111 VAL A O 4
ATOM 7393 N N . THR A 1 112 ? -1.250 12.579 -11.379 1.00 0.00 112 THR A N 4
ATOM 7394 C CA . THR A 1 112 ? -2.443 13.423 -11.391 1.00 0.00 112 THR A CA 4
ATOM 7395 C C . THR A 1 112 ? -3.695 12.574 -11.387 1.00 0.00 112 THR A C 4
ATOM 7396 O O . THR A 1 112 ? -4.639 12.786 -10.619 1.00 0.00 112 THR A O 4
ATOM 7407 N N . SER A 1 113 ? -3.699 11.565 -12.241 1.00 0.00 113 SER A N 4
ATOM 7408 C CA . SER A 1 113 ? -4.839 10.667 -12.395 1.00 0.00 113 SER A CA 4
ATOM 7409 C C . SER A 1 113 ? -5.002 9.784 -11.178 1.00 0.00 113 SER A C 4
ATOM 7410 O O . SER A 1 113 ? -6.105 9.542 -10.676 1.00 0.00 113 SER A O 4
ATOM 7418 N N . LEU A 1 114 ? -3.882 9.306 -10.666 1.00 0.00 114 LEU A N 4
ATOM 7419 C CA . LEU A 1 114 ? -3.852 8.416 -9.508 1.00 0.00 114 LEU A CA 4
ATOM 7420 C C . LEU A 1 114 ? -4.317 9.127 -8.259 1.00 0.00 114 LEU A C 4
ATOM 7421 O O . LEU A 1 114 ? -4.981 8.555 -7.387 1.00 0.00 114 LEU A O 4
ATOM 7437 N N . LYS A 1 115 ? -3.946 10.389 -8.139 1.00 0.00 115 LYS A N 4
ATOM 7438 C CA . LYS A 1 115 ? -4.420 11.228 -7.043 1.00 0.00 115 LYS A CA 4
ATOM 7439 C C . LYS A 1 115 ? -5.929 11.294 -7.026 1.00 0.00 115 LYS A C 4
ATOM 7440 O O . LYS A 1 115 ? -6.580 11.167 -5.983 1.00 0.00 115 LYS A O 4
ATOM 7459 N N . ALA A 1 116 ? -6.511 11.518 -8.191 1.00 0.00 116 ALA A N 4
ATOM 7460 C CA . ALA A 1 116 ? -7.965 11.563 -8.327 1.00 0.00 116 ALA A CA 4
ATOM 7461 C C . ALA A 1 116 ? -8.606 10.296 -7.810 1.00 0.00 116 ALA A C 4
ATOM 7462 O O . ALA A 1 116 ? -9.725 10.312 -7.272 1.00 0.00 116 ALA A O 4
ATOM 7469 N N . GLN A 1 117 ? -7.918 9.176 -7.937 1.00 0.00 117 GLN A N 4
ATOM 7470 C CA . GLN A 1 117 ? -8.505 7.875 -7.616 1.00 0.00 117 GLN A CA 4
ATOM 7471 C C . GLN A 1 117 ? -8.156 7.409 -6.216 1.00 0.00 117 GLN A C 4
ATOM 7472 O O . GLN A 1 117 ? -8.950 7.546 -5.281 1.00 0.00 117 GLN A O 4
ATOM 7486 N N . SER A 1 118 ? -6.986 6.821 -6.062 1.00 0.00 118 SER A N 4
ATOM 7487 C CA . SER A 1 118 ? -6.501 6.166 -4.849 1.00 0.00 118 SER A CA 4
ATOM 7488 C C . SER A 1 118 ? -7.224 6.581 -3.587 1.00 0.00 118 SER A C 4
ATOM 7489 O O . SER A 1 118 ? -7.806 5.765 -2.864 1.00 0.00 118 SER A O 4
ATOM 7497 N N . ASP A 1 119 ? -7.175 7.866 -3.286 1.00 0.00 119 ASP A N 4
ATOM 7498 C CA . ASP A 1 119 ? -7.918 8.426 -2.160 1.00 0.00 119 ASP A CA 4
ATOM 7499 C C . ASP A 1 119 ? -8.233 9.885 -2.390 1.00 0.00 119 ASP A 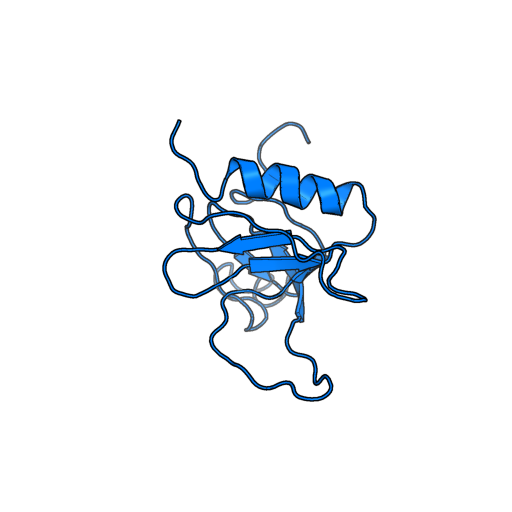C 4
ATOM 7500 O O . ASP A 1 119 ? -7.636 10.555 -3.241 1.00 0.00 119 ASP A O 4
ATOM 7509 N N . SER A 1 120 ? -9.174 10.409 -1.627 1.00 0.00 120 SER A N 4
ATOM 7510 C CA . SER A 1 120 ? -9.655 11.775 -1.820 1.00 0.00 120 SER A CA 4
ATOM 7511 C C . SER A 1 120 ? -10.165 12.359 -0.524 1.00 0.00 120 SER A C 4
ATOM 7512 O O . SER A 1 120 ? -11.373 12.420 -0.267 1.00 0.00 120 SER A O 4
ATOM 7520 N N . THR A 1 121 ? -9.250 12.822 0.308 1.00 0.00 121 THR A N 4
ATOM 7521 C CA . THR A 1 121 ? -9.601 13.465 1.571 1.00 0.00 121 THR A CA 4
ATOM 7522 C C . THR A 1 121 ? -8.474 14.342 2.063 1.00 0.00 121 THR A C 4
ATOM 7523 O O . THR A 1 121 ? -8.654 15.523 2.381 1.00 0.00 121 THR A O 4
ATOM 7534 N N . ALA A 1 122 ? -7.281 13.778 2.111 1.00 0.00 122 ALA A N 4
ATOM 7535 C CA . ALA A 1 122 ? -6.109 14.491 2.608 1.00 0.00 122 ALA A CA 4
ATOM 7536 C C . ALA A 1 122 ? -4.858 13.661 2.447 1.00 0.00 122 ALA A C 4
ATOM 7537 O O . ALA A 1 122 ? -4.223 13.608 1.348 1.00 0.00 122 ALA A O 4
ATOM 7545 N N . GLY A 1 1 ? -15.430 16.213 -25.582 1.00 0.00 1 GLY A N 5
ATOM 7546 C CA . GLY A 1 1 ? -16.569 15.344 -25.302 1.00 0.00 1 GLY A CA 5
ATOM 7547 C C . GLY A 1 1 ? -17.066 15.541 -23.890 1.00 0.00 1 GLY A C 5
ATOM 7548 O O . GLY A 1 1 ? -18.025 16.276 -23.631 1.00 0.00 1 GLY A O 5
ATOM 7554 N N . SER A 1 2 ? -16.413 14.886 -22.948 1.00 0.00 2 SER A N 5
ATOM 7555 C CA . SER A 1 2 ? -16.725 15.050 -21.532 1.00 0.00 2 SER A CA 5
ATOM 7556 C C . SER A 1 2 ? -15.999 16.241 -20.952 1.00 0.00 2 SER A C 5
ATOM 7557 O O . SER A 1 2 ? -16.517 16.970 -20.098 1.00 0.00 2 SER A O 5
ATOM 7565 N N . GLY A 1 3 ? -14.787 16.468 -21.423 1.00 0.00 3 GLY A N 5
ATOM 7566 C CA . GLY A 1 3 ? -13.960 17.566 -20.932 1.00 0.00 3 GLY A CA 5
ATOM 7567 C C . GLY A 1 3 ? -12.509 17.153 -20.839 1.00 0.00 3 GLY A C 5
ATOM 7568 O O . GLY A 1 3 ? -11.895 16.704 -21.813 1.00 0.00 3 GLY A O 5
ATOM 7572 N N . THR A 1 4 ? -11.934 17.323 -19.663 1.00 0.00 4 THR A N 5
ATOM 7573 C CA . THR A 1 4 ? -10.584 16.846 -19.374 1.00 0.00 4 THR A CA 5
ATOM 7574 C C . THR A 1 4 ? -10.624 15.696 -18.392 1.00 0.00 4 THR A C 5
ATOM 7575 O O . THR A 1 4 ? -11.627 14.959 -18.319 1.00 0.00 4 THR A O 5
ATOM 7586 N N . GLY A 1 5 ? -9.564 15.484 -17.636 1.00 0.00 5 GLY A N 5
ATOM 7587 C CA . GLY A 1 5 ? -9.484 14.340 -16.724 1.00 0.00 5 GLY A CA 5
ATOM 7588 C C . GLY A 1 5 ? -9.860 14.738 -15.317 1.00 0.00 5 GLY A C 5
ATOM 7589 O O . GLY A 1 5 ? -9.019 14.820 -14.414 1.00 0.00 5 GLY A O 5
ATOM 7593 N N . ALA A 1 6 ? -11.141 14.971 -15.099 1.00 0.00 6 ALA A N 5
ATOM 7594 C CA . ALA A 1 6 ? -11.654 15.295 -13.770 1.00 0.00 6 ALA A CA 5
ATOM 7595 C C . ALA A 1 6 ? -11.857 14.045 -12.947 1.00 0.00 6 ALA A C 5
ATOM 7596 O O . ALA A 1 6 ? -12.806 13.279 -13.146 1.00 0.00 6 ALA A O 5
ATOM 7603 N N . GLY A 1 7 ? -10.974 13.831 -11.989 1.00 0.00 7 GLY A N 5
ATOM 7604 C CA . GLY A 1 7 ? -11.027 12.648 -11.136 1.00 0.00 7 GLY A CA 5
ATOM 7605 C C . GLY A 1 7 ? -10.895 11.385 -11.952 1.00 0.00 7 GLY A C 5
ATOM 7606 O O . GLY A 1 7 ? -11.849 10.618 -12.128 1.00 0.00 7 GLY A O 5
ATOM 7610 N N . GLU A 1 8 ? -9.706 11.151 -12.475 1.00 0.00 8 GLU A N 5
ATOM 7611 C CA . GLU A 1 8 ? -9.450 9.992 -13.326 1.00 0.00 8 GLU A CA 5
ATOM 7612 C C . GLU A 1 8 ? -8.045 9.473 -13.126 1.00 0.00 8 GLU A C 5
ATOM 7613 O O . GLU A 1 8 ? -7.132 10.201 -12.722 1.00 0.00 8 GLU A O 5
ATOM 7625 N N . GLY A 1 9 ? -7.849 8.204 -13.432 1.00 0.00 9 GLY A N 5
ATOM 7626 C CA . GLY A 1 9 ? -6.538 7.562 -13.309 1.00 0.00 9 GLY A CA 5
ATOM 7627 C C . GLY A 1 9 ? -5.839 7.555 -14.651 1.00 0.00 9 GLY A C 5
ATOM 7628 O O . GLY A 1 9 ? -5.829 8.615 -15.332 1.00 0.00 9 GLY A O 5
ATOM 7632 N N . HIS A 1 10 ? -5.283 6.438 -15.091 1.00 0.00 10 HIS A N 5
ATOM 7633 C CA . HIS A 1 10 ? -4.655 6.408 -16.419 1.00 0.00 10 HIS A CA 5
ATOM 7634 C C . HIS A 1 10 ? -4.496 4.997 -16.933 1.00 0.00 10 HIS A C 5
ATOM 7635 O O . HIS A 1 10 ? -4.857 4.005 -16.293 1.00 0.00 10 HIS A O 5
ATOM 7649 N N . GLU A 1 11 ? -3.963 4.890 -18.139 1.00 0.00 11 GLU A N 5
ATOM 7650 C CA . GLU A 1 11 ? -3.869 3.613 -18.839 1.00 0.00 11 GLU A CA 5
ATOM 7651 C C . GLU A 1 11 ? -2.935 3.717 -20.021 1.00 0.00 11 GLU A C 5
ATOM 7652 O O . GLU A 1 11 ? -3.277 4.255 -21.080 1.00 0.00 11 GLU A O 5
ATOM 7664 N N . GLY A 1 12 ? -1.738 3.182 -19.865 1.00 0.00 12 GLY A N 5
ATOM 7665 C CA . GLY A 1 12 ? -0.690 3.338 -20.869 1.00 0.00 12 GLY A CA 5
ATOM 7666 C C . GLY A 1 12 ? 0.331 2.231 -20.764 1.00 0.00 12 GLY A C 5
ATOM 7667 O O . GLY A 1 12 ? 0.019 1.083 -20.427 1.00 0.00 12 GLY A O 5
ATOM 7671 N N . TYR A 1 13 ? 1.579 2.567 -21.030 1.00 0.00 13 TYR A N 5
ATOM 7672 C CA . TYR A 1 13 ? 2.671 1.601 -20.945 1.00 0.00 13 TYR A CA 5
ATOM 7673 C C . TYR A 1 13 ? 3.865 2.193 -20.234 1.00 0.00 13 TYR A C 5
ATOM 7674 O O . TYR A 1 13 ? 4.319 3.303 -20.548 1.00 0.00 13 TYR A O 5
ATOM 7692 N N . VAL A 1 14 ? 4.403 1.465 -19.270 1.00 0.00 14 VAL A N 5
ATOM 7693 C CA . VAL A 1 14 ? 5.519 1.976 -18.470 1.00 0.00 14 VAL A CA 5
ATOM 7694 C C . VAL A 1 14 ? 6.292 0.857 -17.809 1.00 0.00 14 VAL A C 5
ATOM 7695 O O . VAL A 1 14 ? 6.126 -0.332 -18.093 1.00 0.00 14 VAL A O 5
ATOM 7708 N N . THR A 1 15 ? 7.149 1.261 -16.881 1.00 0.00 15 THR A N 5
ATOM 7709 C CA . THR A 1 15 ? 7.862 0.326 -16.017 1.00 0.00 15 THR A CA 5
ATOM 7710 C C . THR A 1 15 ? 7.283 0.376 -14.619 1.00 0.00 15 THR A C 5
ATOM 7711 O O . THR A 1 15 ? 7.767 1.089 -13.734 1.00 0.00 15 THR A O 5
ATOM 7722 N N . ARG A 1 16 ? 6.212 -0.368 -14.421 1.00 0.00 16 ARG A N 5
ATOM 7723 C CA . ARG A 1 16 ? 5.435 -0.316 -13.187 1.00 0.00 16 ARG A CA 5
ATOM 7724 C C . ARG A 1 16 ? 5.858 -1.377 -12.191 1.00 0.00 16 ARG A C 5
ATOM 7725 O O . ARG A 1 16 ? 6.772 -2.181 -12.392 1.00 0.00 16 ARG A O 5
ATOM 7746 N N . LYS A 1 17 ? 5.147 -1.396 -11.074 1.00 0.00 17 LYS A N 5
ATOM 7747 C CA . LYS A 1 17 ? 5.269 -2.427 -10.049 1.00 0.00 17 LYS A CA 5
ATOM 7748 C C . LYS A 1 17 ? 3.970 -2.541 -9.277 1.00 0.00 17 LYS A C 5
ATOM 7749 O O . LYS A 1 17 ? 3.852 -2.063 -8.143 1.00 0.00 17 LYS A O 5
ATOM 7768 N N . HIS A 1 18 ? 2.973 -3.149 -9.890 1.00 0.00 18 HIS A N 5
ATOM 7769 C CA . HIS A 1 18 ? 1.611 -3.189 -9.352 1.00 0.00 18 HIS A CA 5
ATOM 7770 C C . HIS A 1 18 ? 1.354 -4.413 -8.499 1.00 0.00 18 HIS A C 5
ATOM 7771 O O . HIS A 1 18 ? 0.255 -4.979 -8.499 1.00 0.00 18 HIS A O 5
ATOM 7785 N N . GLU A 1 19 ? 2.355 -4.815 -7.738 1.00 0.00 19 GLU A N 5
ATOM 7786 C CA . GLU A 1 19 ? 2.268 -5.969 -6.847 1.00 0.00 19 GLU A CA 5
ATOM 7787 C C . GLU A 1 19 ? 3.550 -6.143 -6.065 1.00 0.00 19 GLU A C 5
ATOM 7788 O O . GLU A 1 19 ? 4.651 -5.887 -6.588 1.00 0.00 19 GLU A O 5
ATOM 7800 N N . TRP A 1 20 ? 3.458 -6.595 -4.829 1.00 0.00 20 TRP A N 5
ATOM 7801 C CA . TRP A 1 20 ? 4.650 -6.861 -4.023 1.00 0.00 20 TRP A CA 5
ATOM 7802 C C . TRP A 1 20 ? 4.275 -7.284 -2.619 1.00 0.00 20 TRP A C 5
ATOM 7803 O O . TRP A 1 20 ? 4.689 -6.713 -1.605 1.00 0.00 20 TRP A O 5
ATOM 7824 N N . ASP A 1 21 ? 3.481 -8.342 -2.541 1.00 0.00 21 ASP A N 5
ATOM 7825 C CA . ASP A 1 21 ? 3.138 -8.964 -1.265 1.00 0.00 21 ASP A CA 5
ATOM 7826 C C . ASP A 1 21 ? 2.206 -10.136 -1.466 1.00 0.00 21 ASP A C 5
ATOM 7827 O O . ASP A 1 21 ? 0.976 -10.005 -1.410 1.00 0.00 21 ASP A O 5
ATOM 7836 N N . SER A 1 22 ? 2.774 -11.308 -1.682 1.00 0.00 22 SER A N 5
ATOM 7837 C CA . SER A 1 22 ? 1.994 -12.519 -1.924 1.00 0.00 22 SER A CA 5
ATOM 7838 C C . SER A 1 22 ? 2.242 -13.553 -0.849 1.00 0.00 22 SER A C 5
ATOM 7839 O O . SER A 1 22 ? 1.331 -14.271 -0.418 1.00 0.00 22 SER A O 5
ATOM 7847 N N . THR A 1 23 ? 3.485 -13.657 -0.419 1.00 0.00 23 THR A N 5
ATOM 7848 C CA . THR A 1 23 ? 3.897 -14.664 0.557 1.00 0.00 23 THR A CA 5
ATOM 7849 C C . THR A 1 23 ? 3.922 -16.042 -0.062 1.00 0.00 23 THR A C 5
ATOM 7850 O O . THR A 1 23 ? 3.388 -16.282 -1.151 1.00 0.00 23 THR A O 5
ATOM 7861 N N . THR A 1 24 ? 4.566 -16.971 0.622 1.00 0.00 24 THR A N 5
ATOM 7862 C CA . THR A 1 24 ? 4.690 -18.343 0.140 1.00 0.00 24 THR A CA 5
ATOM 7863 C C . THR A 1 24 ? 5.537 -18.403 -1.109 1.00 0.00 24 THR A C 5
ATOM 7864 O O . THR A 1 24 ? 5.894 -17.382 -1.707 1.00 0.00 24 THR A O 5
ATOM 7875 N N . LYS A 1 25 ? 5.894 -19.609 -1.511 1.00 0.00 25 LYS A N 5
ATOM 7876 C CA . LYS A 1 25 ? 6.732 -19.816 -2.689 1.00 0.00 25 LYS A CA 5
ATOM 7877 C C . LYS A 1 25 ? 5.928 -20.392 -3.830 1.00 0.00 25 LYS A C 5
ATOM 7878 O O . LYS A 1 25 ? 6.054 -21.568 -4.190 1.00 0.00 25 LYS A O 5
ATOM 7897 N N . LYS A 1 26 ? 5.095 -19.563 -4.429 1.00 0.00 26 LYS A N 5
ATOM 7898 C CA . LYS A 1 26 ? 4.357 -19.938 -5.632 1.00 0.00 26 LYS A CA 5
ATOM 7899 C C . LYS A 1 26 ? 4.245 -18.768 -6.581 1.00 0.00 26 LYS A C 5
ATOM 7900 O O . LYS A 1 26 ? 3.254 -18.590 -7.298 1.00 0.00 26 LYS A O 5
ATOM 7919 N N . ALA A 1 27 ? 5.265 -17.927 -6.584 1.00 0.00 27 ALA A N 5
ATOM 7920 C CA . ALA A 1 27 ? 5.245 -16.689 -7.357 1.00 0.00 27 ALA A CA 5
ATOM 7921 C C . ALA A 1 27 ? 6.630 -16.334 -7.846 1.00 0.00 27 ALA A C 5
ATOM 7922 O O . ALA A 1 27 ? 7.484 -15.850 -7.096 1.00 0.00 27 ALA A O 5
ATOM 7929 N N . SER A 1 28 ? 6.867 -16.556 -9.126 1.00 0.00 28 SER A N 5
ATOM 7930 C CA . SER A 1 28 ? 8.126 -16.172 -9.758 1.00 0.00 28 SER A CA 5
ATOM 7931 C C . SER A 1 28 ? 8.077 -14.739 -10.234 1.00 0.00 28 SER A C 5
ATOM 7932 O O . SER A 1 28 ? 7.218 -14.345 -11.030 1.00 0.00 28 SER A O 5
ATOM 7940 N N . ASN A 1 29 ? 9.003 -13.932 -9.750 1.00 0.00 29 ASN A N 5
ATOM 7941 C CA . ASN A 1 29 ? 9.006 -12.500 -10.038 1.00 0.00 29 ASN A CA 5
ATOM 7942 C C . ASN A 1 29 ? 10.330 -11.874 -9.667 1.00 0.00 29 ASN A C 5
ATOM 7943 O O . ASN A 1 29 ? 10.755 -11.883 -8.507 1.00 0.00 29 ASN A O 5
ATOM 7954 N N . ARG A 1 30 ? 10.993 -11.297 -10.652 1.00 0.00 30 ARG A N 5
ATOM 7955 C CA . ARG A 1 30 ? 12.314 -10.703 -10.458 1.00 0.00 30 ARG A CA 5
ATOM 7956 C C . ARG A 1 30 ? 12.210 -9.355 -9.783 1.00 0.00 30 ARG A C 5
ATOM 7957 O O . ARG A 1 30 ? 12.666 -9.158 -8.650 1.00 0.00 30 ARG A O 5
ATOM 7978 N N . SER A 1 31 ? 11.595 -8.406 -10.462 1.00 0.00 31 SER A N 5
ATOM 7979 C CA . SER A 1 31 ? 11.533 -7.026 -9.986 1.00 0.00 31 SER A CA 5
ATOM 7980 C C . SER A 1 31 ? 10.413 -6.275 -10.675 1.00 0.00 31 SER A C 5
ATOM 7981 O O . SER A 1 31 ? 9.364 -6.874 -10.998 1.00 0.00 31 SER A O 5
ATOM 7989 N N . TRP A 1 32 ? 10.567 -4.991 -10.934 1.00 0.00 32 TRP A N 5
ATOM 7990 C CA . TRP A 1 32 ? 9.559 -4.224 -11.668 1.00 0.00 32 TRP A CA 5
ATOM 7991 C C . TRP A 1 32 ? 9.367 -4.792 -13.053 1.00 0.00 32 TRP A C 5
ATOM 7992 O O . TRP A 1 32 ? 10.290 -5.363 -13.652 1.00 0.00 32 TRP A O 5
ATOM 8013 N N . ASP A 1 33 ? 8.167 -4.668 -13.586 1.00 0.00 33 ASP A N 5
ATOM 8014 C CA . ASP A 1 33 ? 7.826 -5.260 -14.877 1.00 0.00 33 ASP A CA 5
ATOM 8015 C C . ASP A 1 33 ? 7.151 -4.249 -15.774 1.00 0.00 33 ASP A C 5
ATOM 8016 O O . ASP A 1 33 ? 6.360 -3.408 -15.331 1.00 0.00 33 ASP A O 5
ATOM 8025 N N . LYS A 1 34 ? 7.470 -4.299 -17.055 1.00 0.00 34 LYS A N 5
ATOM 8026 C CA . LYS A 1 34 ? 6.913 -3.354 -18.021 1.00 0.00 34 LYS A CA 5
ATOM 8027 C C . LYS A 1 34 ? 5.752 -3.963 -18.770 1.00 0.00 34 LYS A C 5
ATOM 8028 O O . LYS A 1 34 ? 5.806 -5.115 -19.225 1.00 0.00 34 LYS A O 5
ATOM 8047 N N . VAL A 1 35 ? 4.684 -3.200 -18.936 1.00 0.00 35 VAL A N 5
ATOM 8048 C CA . VAL A 1 35 ? 3.457 -3.731 -19.530 1.00 0.00 35 VAL A CA 5
ATOM 8049 C C . VAL A 1 35 ? 2.545 -2.629 -20.025 1.00 0.00 35 VAL A C 5
ATOM 8050 O O . VAL A 1 35 ? 2.846 -1.434 -19.927 1.00 0.00 35 VAL A O 5
ATOM 8063 N N . TYR A 1 36 ? 1.402 -3.042 -20.543 1.00 0.00 36 TYR A N 5
ATOM 8064 C CA . TYR A 1 36 ? 0.336 -2.121 -20.932 1.00 0.00 36 TYR A CA 5
ATOM 8065 C C . TYR A 1 36 ? -0.783 -2.156 -19.919 1.00 0.00 36 TYR A C 5
ATOM 8066 O O . TYR A 1 36 ? -1.656 -3.042 -19.952 1.00 0.00 36 TYR A O 5
ATOM 8084 N N . MET A 1 37 ? -0.824 -1.196 -19.006 1.00 0.00 37 MET A N 5
ATOM 8085 C CA . MET A 1 37 ? -1.769 -1.256 -17.894 1.00 0.00 37 MET A CA 5
ATOM 8086 C C . MET A 1 37 ? -2.966 -0.360 -18.139 1.00 0.00 37 MET A C 5
ATOM 8087 O O . MET A 1 37 ? -3.007 0.529 -18.994 1.00 0.00 37 MET A O 5
ATOM 8101 N N . ALA A 1 38 ? -3.986 -0.591 -17.325 1.00 0.00 38 ALA A N 5
ATOM 8102 C CA . ALA A 1 38 ? -5.188 0.232 -17.266 1.00 0.00 38 ALA A CA 5
ATOM 8103 C C . ALA A 1 38 ? -5.679 0.291 -15.832 1.00 0.00 38 ALA A C 5
ATOM 8104 O O . ALA A 1 38 ? -6.650 -0.360 -15.434 1.00 0.00 38 ALA A O 5
ATOM 8111 N N . ALA A 1 39 ? -4.968 1.065 -15.033 1.00 0.00 39 ALA A N 5
ATOM 8112 C CA . ALA A 1 39 ? -5.185 1.096 -13.592 1.00 0.00 39 ALA A CA 5
ATOM 8113 C C . ALA A 1 39 ? -4.856 2.458 -13.024 1.00 0.00 39 ALA A C 5
ATOM 8114 O O . ALA A 1 39 ? -4.515 3.420 -13.730 1.00 0.00 39 ALA A O 5
ATOM 8121 N N . LYS A 1 40 ? -4.995 2.557 -11.715 1.00 0.00 40 LYS A N 5
ATOM 8122 C CA . LYS A 1 40 ? -4.733 3.793 -10.992 1.00 0.00 40 LYS A CA 5
ATOM 8123 C C . LYS A 1 40 ? -4.742 3.566 -9.497 1.00 0.00 40 LYS A C 5
ATOM 8124 O O . LYS A 1 40 ? -3.838 3.952 -8.752 1.00 0.00 40 LYS A O 5
ATOM 8143 N N . ALA A 1 41 ? -5.784 2.891 -9.050 1.00 0.00 41 ALA A N 5
ATOM 8144 C CA . ALA A 1 41 ? -6.092 2.702 -7.636 1.00 0.00 41 ALA A CA 5
ATOM 8145 C C . ALA A 1 41 ? -7.521 2.218 -7.481 1.00 0.00 41 ALA A C 5
ATOM 8146 O O . ALA A 1 41 ? -7.792 1.045 -7.222 1.00 0.00 41 ALA A O 5
ATOM 8153 N N . GLY A 1 42 ? -8.434 3.159 -7.632 1.00 0.00 42 GLY A N 5
ATOM 8154 C CA . GLY A 1 42 ? -9.867 2.906 -7.704 1.00 0.00 42 GLY A CA 5
ATOM 8155 C C . GLY A 1 42 ? -10.145 1.598 -8.414 1.00 0.00 42 GLY A C 5
ATOM 8156 O O . GLY A 1 42 ? -11.150 0.930 -8.121 1.00 0.00 42 GLY A O 5
ATOM 8160 N N . ARG A 1 43 ? -9.299 1.222 -9.355 1.00 0.00 43 ARG A N 5
ATOM 8161 C CA . ARG A 1 43 ? -9.361 -0.097 -9.982 1.00 0.00 43 ARG A CA 5
ATOM 8162 C C . ARG A 1 43 ? -8.020 -0.491 -10.560 1.00 0.00 43 ARG A C 5
ATOM 8163 O O . ARG A 1 43 ? -7.028 0.240 -10.477 1.00 0.00 43 ARG A O 5
ATOM 8184 N N . ILE A 1 44 ? -7.978 -1.656 -11.182 1.00 0.00 44 ILE A N 5
ATOM 8185 C CA . ILE A 1 44 ? -6.816 -2.127 -11.929 1.00 0.00 44 ILE A CA 5
ATOM 8186 C C . ILE A 1 44 ? -7.251 -2.899 -13.155 1.00 0.00 44 ILE A C 5
ATOM 8187 O O . ILE A 1 44 ? -8.353 -3.466 -13.193 1.00 0.00 44 ILE A O 5
ATOM 8203 N N . SER A 1 45 ? -6.428 -2.919 -14.185 1.00 0.00 45 SER A N 5
ATOM 8204 C CA . SER A 1 45 ? -6.648 -3.760 -15.362 1.00 0.00 45 SER A CA 5
ATOM 8205 C C . SER A 1 45 ? -5.334 -4.070 -16.040 1.00 0.00 45 SER A C 5
ATOM 8206 O O . SER A 1 45 ? -4.617 -3.141 -16.472 1.00 0.00 45 SER A O 5
ATOM 8214 N N . PHE A 1 46 ? -4.972 -5.331 -16.187 1.00 0.00 46 PHE A N 5
ATOM 8215 C CA . PHE A 1 46 ? -3.634 -5.690 -16.686 1.00 0.00 46 PHE A CA 5
ATOM 8216 C C . PHE A 1 46 ? -3.645 -6.371 -18.041 1.00 0.00 46 PHE A C 5
ATOM 8217 O O . PHE A 1 46 ? -4.451 -7.260 -18.329 1.00 0.00 46 PHE A O 5
ATOM 8234 N N . TYR A 1 47 ? -2.746 -5.932 -18.907 1.00 0.00 47 TYR A N 5
ATOM 8235 C CA . TYR A 1 47 ? -2.506 -6.577 -20.195 1.00 0.00 47 TYR A CA 5
ATOM 8236 C C . TYR A 1 47 ? -1.154 -6.197 -20.757 1.00 0.00 47 TYR A C 5
ATOM 8237 O O . TYR A 1 47 ? -0.951 -5.103 -21.303 1.00 0.00 47 TYR A O 5
ATOM 8255 N N . LYS A 1 48 ? -0.192 -7.104 -20.667 1.00 0.00 48 LYS A N 5
ATOM 8256 C CA . LYS A 1 48 ? 1.137 -6.873 -21.234 1.00 0.00 48 LYS A CA 5
ATOM 8257 C C . LYS A 1 48 ? 1.020 -6.445 -22.682 1.00 0.00 48 LYS A C 5
ATOM 8258 O O . LYS A 1 48 ? 1.714 -5.561 -23.191 1.00 0.00 48 LYS A O 5
ATOM 8277 N N . ASP A 1 49 ? 0.085 -7.080 -23.374 1.00 0.00 49 ASP A N 5
ATOM 8278 C CA . ASP A 1 49 ? -0.308 -6.721 -24.732 1.00 0.00 49 ASP A CA 5
ATOM 8279 C C . ASP A 1 49 ? -1.398 -7.652 -25.226 1.00 0.00 49 ASP A C 5
ATOM 8280 O O . ASP A 1 49 ? -1.184 -8.859 -25.350 1.00 0.00 49 ASP A O 5
ATOM 8289 N N . GLN A 1 50 ? -2.542 -7.080 -25.541 1.00 0.00 50 GLN A N 5
ATOM 8290 C CA . GLN A 1 50 ? -3.789 -7.778 -25.846 1.00 0.00 50 GLN A CA 5
ATOM 8291 C C . GLN A 1 50 ? -3.609 -9.224 -26.269 1.00 0.00 50 GLN A C 5
ATOM 8292 O O . GLN A 1 50 ? -3.722 -9.573 -27.447 1.00 0.00 50 GLN A O 5
ATOM 8306 N N . LYS A 1 51 ? -3.379 -10.099 -25.305 1.00 0.00 51 LYS A N 5
ATOM 8307 C CA . LYS A 1 51 ? -3.027 -11.500 -25.554 1.00 0.00 51 LYS A CA 5
ATOM 8308 C C . LYS A 1 51 ? -4.098 -12.398 -24.988 1.00 0.00 51 LYS A C 5
ATOM 8309 O O . LYS A 1 51 ? -4.985 -12.868 -25.735 1.00 0.00 51 LYS A O 5
ATOM 8328 N N . GLY A 1 52 ? -4.038 -12.689 -23.704 1.00 0.00 52 GLY A N 5
ATOM 8329 C CA . GLY A 1 52 ? -5.187 -13.368 -23.057 1.00 0.00 52 GLY A CA 5
ATOM 8330 C C . GLY A 1 52 ? -6.417 -12.524 -23.442 1.00 0.00 52 GLY A C 5
ATOM 8331 O O . GLY A 1 52 ? -7.507 -13.010 -23.743 1.00 0.00 52 GLY A O 5
ATOM 8335 N N . TYR A 1 53 ? -6.180 -11.224 -23.455 1.00 0.00 53 TYR A N 5
ATOM 8336 C CA . TYR A 1 53 ? -7.123 -10.233 -23.956 1.00 0.00 53 TYR A CA 5
ATOM 8337 C C . TYR A 1 53 ? -7.531 -10.549 -25.380 1.00 0.00 53 TYR A C 5
ATOM 8338 O O . TYR A 1 53 ? -8.738 -10.563 -25.699 1.00 0.00 53 TYR A O 5
ATOM 8356 N N . LYS A 1 54 ? -6.583 -10.772 -26.271 1.00 0.00 54 LYS A N 5
ATOM 8357 C CA . LYS A 1 54 ? -6.865 -11.249 -27.627 1.00 0.00 54 LYS A CA 5
ATOM 8358 C C . LYS A 1 54 ? -8.010 -12.238 -27.656 1.00 0.00 54 LYS A C 5
ATOM 8359 O O . LYS A 1 54 ? -8.927 -12.147 -28.480 1.00 0.00 54 LYS A O 5
ATOM 8378 N N . SER A 1 55 ? -7.983 -13.187 -26.739 1.00 0.00 55 SER A N 5
ATOM 8379 C CA . SER A 1 55 ? -9.013 -14.219 -26.663 1.00 0.00 55 SER A CA 5
ATOM 8380 C C . SER A 1 55 ? -10.144 -13.792 -25.757 1.00 0.00 55 SER A C 5
ATOM 8381 O O . SER A 1 55 ? -11.204 -13.340 -26.206 1.00 0.00 55 SER A O 5
ATOM 8389 N N . ASN A 1 56 ? -9.937 -13.927 -24.461 1.00 0.00 56 ASN A N 5
ATOM 8390 C CA . ASN A 1 56 ? -10.988 -13.687 -23.475 1.00 0.00 56 ASN A CA 5
ATOM 8391 C C . ASN A 1 56 ? -10.730 -12.413 -22.708 1.00 0.00 56 ASN A C 5
ATOM 8392 O O . ASN A 1 56 ? -9.592 -12.019 -22.467 1.00 0.00 56 ASN A O 5
ATOM 8403 N N . PRO A 1 57 ? -11.796 -11.746 -22.306 1.00 0.00 57 PRO A N 5
ATOM 8404 C CA . PRO A 1 57 ? -11.801 -10.496 -21.427 1.00 0.00 57 PRO A CA 5
ATOM 8405 C C . PRO A 1 57 ? -11.552 -10.739 -19.956 1.00 0.00 57 PRO A C 5
ATOM 8406 O O . PRO A 1 57 ? -11.083 -9.848 -19.227 1.00 0.00 57 PRO A O 5
ATOM 8417 N N . GLU A 1 58 ? -11.860 -11.928 -19.473 1.00 0.00 58 GLU A N 5
ATOM 8418 C CA . GLU A 1 58 ? -11.535 -12.323 -18.104 1.00 0.00 58 GLU A CA 5
ATOM 8419 C C . GLU A 1 58 ? -10.095 -12.770 -17.976 1.00 0.00 58 GLU A C 5
ATOM 8420 O O . GLU A 1 58 ? -9.549 -12.825 -16.856 1.00 0.00 58 GLU A O 5
ATOM 8432 N N . LEU A 1 59 ? -9.442 -13.119 -19.068 1.00 0.00 59 LEU A N 5
ATOM 8433 C CA . LEU A 1 59 ? -8.060 -13.599 -19.030 1.00 0.00 59 LEU A CA 5
ATOM 8434 C C . LEU A 1 59 ? -7.133 -12.672 -19.782 1.00 0.00 59 LEU A C 5
ATOM 8435 O O . LEU A 1 59 ? -7.515 -12.023 -20.763 1.00 0.00 59 LEU A O 5
ATOM 8451 N N . THR A 1 60 ? -5.898 -12.574 -19.323 1.00 0.00 60 THR A N 5
ATOM 8452 C CA . THR A 1 60 ? -4.860 -11.832 -20.032 1.00 0.00 60 THR A CA 5
ATOM 8453 C C . THR A 1 60 ? -3.489 -12.364 -19.686 1.00 0.00 60 THR A C 5
ATOM 8454 O O . THR A 1 60 ? -3.340 -13.462 -19.138 1.00 0.00 60 THR A O 5
ATOM 8465 N N . PHE A 1 61 ? -2.477 -11.592 -20.034 1.00 0.00 61 PHE A N 5
ATOM 8466 C CA . PHE A 1 61 ? -1.111 -11.871 -19.608 1.00 0.00 61 PHE A CA 5
ATOM 8467 C C . PHE A 1 61 ? -1.100 -12.259 -18.147 1.00 0.00 61 PHE A C 5
ATOM 8468 O O . PHE A 1 61 ? -1.783 -11.544 -17.351 1.00 0.00 61 PHE A O 5
ATOM 8485 N N . ARG A 1 62 ? -0.427 -13.317 -17.738 1.00 0.00 62 ARG A N 5
ATOM 8486 C CA . ARG A 1 62 ? -0.506 -13.731 -16.328 1.00 0.00 62 ARG A CA 5
ATOM 8487 C C . ARG A 1 62 ? -0.266 -12.535 -15.442 1.00 0.00 62 ARG A C 5
ATOM 8488 O O . ARG A 1 62 ? 0.658 -11.736 -15.646 1.00 0.00 62 ARG A O 5
ATOM 8509 N N . GLY A 1 63 ? -1.114 -12.380 -14.451 1.00 0.00 63 GLY A N 5
ATOM 8510 C CA . GLY A 1 63 ? -1.206 -11.137 -13.665 1.00 0.00 63 GLY A CA 5
ATOM 8511 C C . GLY A 1 63 ? -2.303 -10.301 -14.386 1.00 0.00 63 GLY A C 5
ATOM 8512 O O . GLY A 1 63 ? -2.266 -9.077 -14.508 1.00 0.00 63 GLY A O 5
ATOM 8516 N N . GLU A 1 64 ? -3.273 -11.035 -14.882 1.00 0.00 64 GLU A N 5
ATOM 8517 C CA . GLU A 1 64 ? -4.294 -10.568 -15.816 1.00 0.00 64 GLU A CA 5
ATOM 8518 C C . GLU A 1 64 ? -5.434 -9.771 -15.202 1.00 0.00 64 GLU A C 5
ATOM 8519 O O . GLU A 1 64 ? -5.971 -8.856 -15.843 1.00 0.00 64 GLU A O 5
ATOM 8531 N N . PRO A 1 65 ? -5.842 -10.072 -13.990 1.00 0.00 65 PRO A N 5
ATOM 8532 C CA . PRO A 1 65 ? -7.020 -9.519 -13.198 1.00 0.00 65 PRO A CA 5
ATOM 8533 C C . PRO A 1 65 ? -7.153 -8.006 -13.118 1.00 0.00 65 PRO A C 5
ATOM 8534 O O . PRO A 1 65 ? -6.535 -7.202 -13.829 1.00 0.00 65 PRO A O 5
ATOM 8545 N N . SER A 1 66 ? -8.036 -7.589 -12.210 1.00 0.00 66 SER A N 5
ATOM 8546 C CA . SER A 1 66 ? -8.439 -6.198 -12.041 1.00 0.00 66 SER A CA 5
ATOM 8547 C C . SER A 1 66 ? -8.766 -5.913 -10.591 1.00 0.00 66 SER A C 5
ATOM 8548 O O . SER A 1 66 ? -9.215 -6.819 -9.858 1.00 0.00 66 SER A O 5
ATOM 8556 N N . TYR A 1 67 ? -8.584 -4.692 -10.125 1.00 0.00 67 TYR A N 5
ATOM 8557 C CA . TYR A 1 67 ? -8.884 -4.337 -8.737 1.00 0.00 67 TYR A CA 5
ATOM 8558 C C . TYR A 1 67 ? -10.020 -3.340 -8.650 1.00 0.00 67 TYR A C 5
ATOM 8559 O O . TYR A 1 67 ? -10.557 -2.836 -9.640 1.00 0.00 67 TYR A O 5
ATOM 8577 N N . ASP A 1 68 ? -10.425 -3.065 -7.423 1.00 0.00 68 ASP A N 5
ATOM 8578 C CA . ASP A 1 68 ? -11.394 -2.023 -7.095 1.00 0.00 68 ASP A CA 5
ATOM 8579 C C . ASP A 1 68 ? -10.964 -1.310 -5.831 1.00 0.00 68 ASP A C 5
ATOM 8580 O O . ASP A 1 68 ? -11.515 -1.528 -4.745 1.00 0.00 68 ASP A O 5
ATOM 8589 N N . LEU A 1 69 ? -9.959 -0.463 -5.946 1.00 0.00 69 LEU A N 5
ATOM 8590 C CA . LEU A 1 69 ? -9.309 0.147 -4.783 1.00 0.00 69 LEU A CA 5
ATOM 8591 C C . LEU A 1 69 ? -9.521 1.637 -4.629 1.00 0.00 69 LEU A C 5
ATOM 8592 O O . LEU A 1 69 ? -8.679 2.450 -5.055 1.00 0.00 69 LEU A O 5
ATOM 8608 N N . GLN A 1 70 ? -10.600 2.054 -3.999 1.00 0.00 70 GLN A N 5
ATOM 8609 C CA . GLN A 1 70 ? -10.772 3.440 -3.583 1.00 0.00 70 GLN A CA 5
ATOM 8610 C C . GLN A 1 70 ? -10.258 3.631 -2.170 1.00 0.00 70 GLN A C 5
ATOM 8611 O O . GLN A 1 70 ? -10.562 4.588 -1.451 1.00 0.00 70 GLN A O 5
ATOM 8625 N N . ASN A 1 71 ? -9.465 2.671 -1.725 1.00 0.00 71 ASN A N 5
ATOM 8626 C CA . ASN A 1 71 ? -8.962 2.540 -0.363 1.00 0.00 71 ASN A CA 5
ATOM 8627 C C . ASN A 1 71 ? -7.531 3.012 -0.267 1.00 0.00 71 ASN A C 5
ATOM 8628 O O . ASN A 1 71 ? -7.102 3.666 0.689 1.00 0.00 71 ASN A O 5
ATOM 8639 N N . ALA A 1 72 ? -6.753 2.651 -1.279 1.00 0.00 72 ALA A N 5
ATOM 8640 C CA . ALA A 1 72 ? -5.314 2.889 -1.294 1.00 0.00 72 ALA A CA 5
ATOM 8641 C C . ALA A 1 72 ? -4.991 4.360 -1.150 1.00 0.00 72 ALA A C 5
ATOM 8642 O O . ALA A 1 72 ? -5.863 5.234 -1.101 1.00 0.00 72 ALA A O 5
ATOM 8649 N N . ALA A 1 73 ? -3.701 4.653 -1.105 1.00 0.00 73 ALA A N 5
ATOM 8650 C CA . ALA A 1 73 ? -3.205 6.012 -0.916 1.00 0.00 73 ALA A CA 5
ATOM 8651 C C . ALA A 1 73 ? -2.169 6.359 -1.961 1.00 0.00 73 ALA A C 5
ATOM 8652 O O . ALA A 1 73 ? -2.051 5.705 -3.003 1.00 0.00 73 ALA A O 5
ATOM 8659 N N . ILE A 1 74 ? -1.384 7.384 -1.687 1.00 0.00 74 ILE A N 5
ATOM 8660 C CA . ILE A 1 74 ? -0.393 7.880 -2.640 1.00 0.00 74 ILE A CA 5
ATOM 8661 C C . ILE A 1 74 ? 0.982 7.930 -2.016 1.00 0.00 74 ILE A C 5
ATOM 8662 O O . ILE A 1 74 ? 1.144 7.965 -0.792 1.00 0.00 74 ILE A O 5
ATOM 8678 N N . GLU A 1 75 ? 2.001 7.926 -2.857 1.00 0.00 75 GLU A N 5
ATOM 8679 C CA . GLU A 1 75 ? 3.380 8.056 -2.398 1.00 0.00 75 GLU A CA 5
ATOM 8680 C C . GLU A 1 75 ? 4.324 8.265 -3.559 1.00 0.00 75 GLU A C 5
ATOM 8681 O O . GLU A 1 75 ? 4.006 7.994 -4.722 1.00 0.00 75 GLU A O 5
ATOM 8693 N N . ILE A 1 76 ? 5.504 8.775 -3.257 1.00 0.00 76 ILE A N 5
ATOM 8694 C CA . ILE A 1 76 ? 6.580 8.908 -4.234 1.00 0.00 76 ILE A CA 5
ATOM 8695 C C . ILE A 1 76 ? 7.735 7.999 -3.887 1.00 0.00 76 ILE A C 5
ATOM 8696 O O . ILE A 1 76 ? 7.859 7.508 -2.756 1.00 0.00 76 ILE A O 5
ATOM 8712 N N . ALA A 1 77 ? 8.619 7.770 -4.842 1.00 0.00 77 ALA A N 5
ATOM 8713 C CA . ALA A 1 77 ? 9.748 6.864 -4.643 1.00 0.00 77 ALA A CA 5
ATOM 8714 C C . ALA A 1 77 ? 10.595 7.297 -3.469 1.00 0.00 77 ALA A C 5
ATOM 8715 O O . ALA A 1 77 ? 10.792 8.490 -3.211 1.00 0.00 77 ALA A O 5
ATOM 8722 N N . SER A 1 78 ? 11.132 6.329 -2.748 1.00 0.00 78 SER A N 5
ATOM 8723 C CA . SER A 1 78 ? 11.947 6.598 -1.567 1.00 0.00 78 SER A CA 5
ATOM 8724 C C . SER A 1 78 ? 13.308 5.952 -1.688 1.00 0.00 78 SER A C 5
ATOM 8725 O O . SER A 1 78 ? 14.353 6.595 -1.541 1.00 0.00 78 SER A O 5
ATOM 8733 N N . ASP A 1 79 ? 13.314 4.662 -1.970 1.00 0.00 79 ASP A N 5
ATOM 8734 C CA . ASP A 1 79 ? 14.539 3.922 -2.259 1.00 0.00 79 ASP A CA 5
ATOM 8735 C C . ASP A 1 79 ? 14.737 3.788 -3.752 1.00 0.00 79 ASP A C 5
ATOM 8736 O O . ASP A 1 79 ? 14.826 2.693 -4.315 1.00 0.00 79 ASP A O 5
ATOM 8745 N N . TYR A 1 80 ? 14.786 4.928 -4.420 1.00 0.00 80 TYR A N 5
ATOM 8746 C CA . TYR A 1 80 ? 14.819 4.989 -5.878 1.00 0.00 80 TYR A CA 5
ATOM 8747 C C . TYR A 1 80 ? 16.231 4.983 -6.421 1.00 0.00 80 TYR A C 5
ATOM 8748 O O . TYR A 1 80 ? 17.159 5.612 -5.900 1.00 0.00 80 TYR A O 5
ATOM 8766 N N . THR A 1 81 ? 16.421 4.225 -7.485 1.00 0.00 81 THR A N 5
ATOM 8767 C CA . THR A 1 81 ? 17.651 4.221 -8.273 1.00 0.00 81 THR A CA 5
ATOM 8768 C C . THR A 1 81 ? 17.319 4.726 -9.667 1.00 0.00 81 THR A C 5
ATOM 8769 O O . THR A 1 81 ? 16.929 4.000 -10.588 1.00 0.00 81 THR A O 5
ATOM 8780 N N . LYS A 1 82 ? 17.444 6.036 -9.830 1.00 0.00 82 LYS A N 5
ATOM 8781 C CA . LYS A 1 82 ? 16.967 6.704 -11.037 1.00 0.00 82 LYS A CA 5
ATOM 8782 C C . LYS A 1 82 ? 15.496 6.393 -11.249 1.00 0.00 82 LYS A C 5
ATOM 8783 O O . LYS A 1 82 ? 14.951 6.431 -12.357 1.00 0.00 82 LYS A O 5
ATOM 8802 N N . LYS A 1 83 ? 14.814 6.100 -10.158 1.00 0.00 83 LYS A N 5
ATOM 8803 C CA . LYS A 1 83 ? 13.366 5.904 -10.097 1.00 0.00 83 LYS A CA 5
ATOM 8804 C C . LYS A 1 83 ? 12.669 7.017 -9.352 1.00 0.00 83 LYS A C 5
ATOM 8805 O O . LYS A 1 83 ? 11.487 6.940 -9.001 1.00 0.00 83 LYS A O 5
ATOM 8824 N N . LYS A 1 84 ? 13.401 8.082 -9.048 1.00 0.00 84 LYS A N 5
ATOM 8825 C CA . LYS A 1 84 ? 12.794 9.291 -8.468 1.00 0.00 84 LYS A CA 5
ATOM 8826 C C . LYS A 1 84 ? 11.976 10.124 -9.445 1.00 0.00 84 LYS A C 5
ATOM 8827 O O . LYS A 1 84 ? 11.480 11.213 -9.146 1.00 0.00 84 LYS A O 5
ATOM 8846 N N . HIS A 1 85 ? 11.796 9.580 -10.632 1.00 0.00 85 HIS A N 5
ATOM 8847 C CA . HIS A 1 85 ? 10.901 10.123 -11.648 1.00 0.00 85 HIS A CA 5
ATOM 8848 C C . HIS A 1 85 ? 9.688 9.219 -11.770 1.00 0.00 85 HIS A C 5
ATOM 8849 O O . HIS A 1 85 ? 9.116 8.968 -12.833 1.00 0.00 85 HIS A O 5
ATOM 8863 N N . VAL A 1 86 ? 9.295 8.678 -10.625 1.00 0.00 86 VAL A N 5
ATOM 8864 C CA . VAL A 1 86 ? 8.252 7.664 -10.522 1.00 0.00 86 VAL A CA 5
ATOM 8865 C C . VAL A 1 86 ? 7.163 8.112 -9.573 1.00 0.00 86 VAL A C 5
ATOM 8866 O O . VAL A 1 86 ? 7.195 9.209 -9.004 1.00 0.00 86 VAL A O 5
ATOM 8879 N N . LEU A 1 87 ? 6.189 7.247 -9.373 1.00 0.00 87 LEU A N 5
ATOM 8880 C CA . LEU A 1 87 ? 5.022 7.565 -8.554 1.00 0.00 87 LEU A CA 5
ATOM 8881 C C . LEU A 1 87 ? 4.350 6.297 -8.085 1.00 0.00 87 LEU A C 5
ATOM 8882 O O . LEU A 1 87 ? 4.364 5.282 -8.807 1.00 0.00 87 LEU A O 5
ATOM 8898 N N . ARG A 1 88 ? 3.732 6.303 -6.922 1.00 0.00 88 ARG A N 5
ATOM 8899 C CA . ARG A 1 88 ? 3.224 5.071 -6.321 1.00 0.00 88 ARG A CA 5
ATOM 8900 C C . ARG A 1 88 ? 1.946 5.268 -5.532 1.00 0.00 88 ARG A C 5
ATOM 8901 O O . ARG A 1 88 ? 1.747 6.279 -4.851 1.00 0.00 88 ARG A O 5
ATOM 8922 N N . VAL A 1 89 ? 1.070 4.281 -5.602 1.00 0.00 89 VAL A N 5
ATOM 8923 C CA . VAL A 1 89 ? -0.128 4.240 -4.761 1.00 0.00 89 VAL A CA 5
ATOM 8924 C C . VAL A 1 89 ? -0.099 3.009 -3.881 1.00 0.00 89 VAL A C 5
ATOM 8925 O O . VAL A 1 89 ? -0.058 1.870 -4.363 1.00 0.00 89 VAL A O 5
ATOM 8938 N N . LYS A 1 90 ? -0.096 3.214 -2.578 1.00 0.00 90 LYS A N 5
ATOM 8939 C CA . LYS A 1 90 ? 0.074 2.120 -1.624 1.00 0.00 90 LYS A CA 5
ATOM 8940 C C . LYS A 1 90 ? -1.256 1.500 -1.264 1.00 0.00 90 LYS A C 5
ATOM 8941 O O . LYS A 1 90 ? -2.306 2.151 -1.279 1.00 0.00 90 LYS A O 5
ATOM 8960 N N . LEU A 1 91 ? -1.224 0.228 -0.911 1.00 0.00 91 LEU A N 5
ATOM 8961 C CA . LEU A 1 91 ? -2.431 -0.505 -0.540 1.00 0.00 91 LEU A CA 5
ATOM 8962 C C . LEU A 1 91 ? -2.422 -0.867 0.927 1.00 0.00 91 LEU A C 5
ATOM 8963 O O . LEU A 1 91 ? -1.415 -0.725 1.630 1.00 0.00 91 LEU A O 5
ATOM 8979 N N . ALA A 1 92 ? -3.558 -1.328 1.415 1.00 0.00 92 ALA A N 5
ATOM 8980 C CA . ALA A 1 92 ? -3.664 -1.850 2.775 1.00 0.00 92 ALA A CA 5
ATOM 8981 C C . ALA A 1 92 ? -3.075 -3.237 2.873 1.00 0.00 92 ALA A C 5
ATOM 8982 O O . ALA A 1 92 ? -2.538 -3.643 3.913 1.00 0.00 92 ALA A O 5
ATOM 8989 N N . ASN A 1 93 ? -3.181 -4.003 1.803 1.00 0.00 93 ASN A N 5
ATOM 8990 C CA . ASN A 1 93 ? -2.743 -5.398 1.808 1.00 0.00 93 ASN A CA 5
ATOM 8991 C C . ASN A 1 93 ? -1.236 -5.493 1.839 1.00 0.00 93 ASN A C 5
ATOM 8992 O O . ASN A 1 93 ? -0.653 -6.404 2.438 1.00 0.00 93 ASN A O 5
ATOM 9003 N N . GLY A 1 94 ? -0.576 -4.548 1.195 1.00 0.00 94 GLY A N 5
ATOM 9004 C CA . GLY A 1 94 ? 0.882 -4.466 1.228 1.00 0.00 94 GLY A CA 5
ATOM 9005 C C . GLY A 1 94 ? 1.428 -3.914 -0.067 1.00 0.00 94 GLY A C 5
ATOM 9006 O O . GLY A 1 94 ? 2.204 -2.952 -0.091 1.00 0.00 94 GLY A O 5
ATOM 9010 N N . ALA A 1 95 ? 1.048 -4.533 -1.171 1.00 0.00 95 ALA A N 5
ATOM 9011 C CA . ALA A 1 95 ? 1.606 -4.195 -2.477 1.00 0.00 95 ALA A CA 5
ATOM 9012 C C . ALA A 1 95 ? 1.406 -2.731 -2.789 1.00 0.00 95 ALA A C 5
ATOM 9013 O O . ALA A 1 95 ? 0.677 -2.008 -2.102 1.00 0.00 95 ALA A O 5
ATOM 9020 N N . LEU A 1 96 ? 2.074 -2.262 -3.828 1.00 0.00 96 LEU A N 5
ATOM 9021 C CA . LEU A 1 96 ? 1.868 -0.905 -4.328 1.00 0.00 96 LEU A CA 5
ATOM 9022 C C . LEU A 1 96 ? 1.724 -0.892 -5.832 1.00 0.00 96 LEU A C 5
ATOM 9023 O O . LEU A 1 96 ? 1.756 -1.943 -6.491 1.00 0.00 96 LEU A O 5
ATOM 9039 N N . PHE A 1 97 ? 1.536 0.278 -6.415 1.00 0.00 97 PHE A N 5
ATOM 9040 C CA . PHE A 1 97 ? 1.543 0.424 -7.872 1.00 0.00 97 PHE A CA 5
ATOM 9041 C C . PHE A 1 97 ? 2.452 1.557 -8.286 1.00 0.00 97 PHE A C 5
ATOM 9042 O O . PHE A 1 97 ? 2.045 2.721 -8.357 1.00 0.00 97 PHE A O 5
ATOM 9059 N N . LEU A 1 98 ? 3.706 1.225 -8.541 1.00 0.00 98 LEU A N 5
ATOM 9060 C CA . LEU A 1 98 ? 4.717 2.209 -8.922 1.00 0.00 98 LEU A CA 5
ATOM 9061 C C . LEU A 1 98 ? 4.604 2.549 -10.391 1.00 0.00 98 LEU A C 5
ATOM 9062 O O . LEU A 1 98 ? 4.181 1.684 -11.195 1.00 0.00 98 LEU A O 5
ATOM 9078 N N . LEU A 1 99 ? 4.929 3.761 -10.808 1.00 0.00 99 LEU A N 5
ATOM 9079 C CA . LEU A 1 99 ? 4.779 4.152 -12.214 1.00 0.00 99 LEU A CA 5
ATOM 9080 C C . LEU A 1 99 ? 6.011 4.843 -12.753 1.00 0.00 99 LEU A C 5
ATOM 9081 O O . LEU A 1 99 ? 6.331 5.977 -12.363 1.00 0.00 99 LEU A O 5
ATOM 9097 N N . GLN A 1 100 ? 6.705 4.206 -13.676 1.00 0.00 100 GLN A N 5
ATOM 9098 C CA . GLN A 1 100 ? 7.816 4.843 -14.378 1.00 0.00 100 GLN A CA 5
ATOM 9099 C C . GLN A 1 100 ? 7.493 5.023 -15.843 1.00 0.00 100 GLN A C 5
ATOM 9100 O O . GLN A 1 100 ? 7.970 4.284 -16.711 1.00 0.00 100 GLN A O 5
ATOM 9114 N N . ALA A 1 101 ? 6.707 6.044 -16.137 1.00 0.00 101 ALA A N 5
ATOM 9115 C CA . ALA A 1 101 ? 6.165 6.256 -17.477 1.00 0.00 101 ALA A CA 5
ATOM 9116 C C . ALA A 1 101 ? 7.172 6.883 -18.419 1.00 0.00 101 ALA A C 5
ATOM 9117 O O . ALA A 1 101 ? 8.363 7.041 -18.136 1.00 0.00 101 ALA A O 5
ATOM 9124 N N . HIS A 1 102 ? 6.681 7.235 -19.597 1.00 0.00 102 HIS A N 5
ATOM 9125 C CA . HIS A 1 102 ? 7.507 7.714 -20.701 1.00 0.00 102 HIS A CA 5
ATOM 9126 C C . HIS A 1 102 ? 7.915 9.154 -20.510 1.00 0.00 102 HIS A C 5
ATOM 9127 O O . HIS A 1 102 ? 9.093 9.467 -20.256 1.00 0.00 102 HIS A O 5
ATOM 9141 N N . ASP A 1 103 ? 6.969 10.069 -20.600 1.00 0.00 103 ASP A N 5
ATOM 9142 C CA . ASP A 1 103 ? 7.281 11.497 -20.591 1.00 0.00 103 ASP A CA 5
ATOM 9143 C C . ASP A 1 103 ? 7.276 12.048 -19.186 1.00 0.00 103 ASP A C 5
ATOM 9144 O O . ASP A 1 103 ? 6.860 11.374 -18.229 1.00 0.00 103 ASP A O 5
ATOM 9153 N N . ASP A 1 104 ? 7.757 13.263 -19.015 1.00 0.00 104 ASP A N 5
ATOM 9154 C CA . ASP A 1 104 ? 7.635 13.957 -17.736 1.00 0.00 104 ASP A CA 5
ATOM 9155 C C . ASP A 1 104 ? 6.311 14.677 -17.642 1.00 0.00 104 ASP A C 5
ATOM 9156 O O . ASP A 1 104 ? 5.971 15.250 -16.588 1.00 0.00 104 ASP A O 5
ATOM 9165 N N . THR A 1 105 ? 5.520 14.660 -18.699 1.00 0.00 105 THR A N 5
ATOM 9166 C CA . THR A 1 105 ? 4.189 15.258 -18.670 1.00 0.00 105 THR A CA 5
ATOM 9167 C C . THR A 1 105 ? 3.160 14.244 -18.221 1.00 0.00 105 THR A C 5
ATOM 9168 O O . THR A 1 105 ? 2.182 14.532 -17.522 1.00 0.00 105 THR A O 5
ATOM 9179 N N . GLU A 1 106 ? 3.403 13.006 -18.607 1.00 0.00 106 GLU A N 5
ATOM 9180 C CA . GLU A 1 106 ? 2.571 11.871 -18.223 1.00 0.00 106 GLU A CA 5
ATOM 9181 C C . GLU A 1 106 ? 3.112 11.249 -16.953 1.00 0.00 106 GLU A C 5
ATOM 9182 O O . GLU A 1 106 ? 2.366 10.499 -16.277 1.00 0.00 106 GLU A O 5
ATOM 9194 N N . MET A 1 107 ? 4.358 11.513 -16.593 1.00 0.00 107 MET A N 5
ATOM 9195 C CA . MET A 1 107 ? 4.865 11.003 -15.308 1.00 0.00 107 MET A CA 5
ATOM 9196 C C . MET A 1 107 ? 4.015 11.547 -14.180 1.00 0.00 107 MET A C 5
ATOM 9197 O O . MET A 1 107 ? 3.381 10.840 -13.390 1.00 0.00 107 MET A O 5
ATOM 9211 N N . SER A 1 108 ? 3.976 12.875 -14.118 1.00 0.00 108 SER A N 5
ATOM 9212 C CA . SER A 1 108 ? 3.165 13.596 -13.144 1.00 0.00 108 SER A CA 5
ATOM 9213 C C . SER A 1 108 ? 1.697 13.284 -13.326 1.00 0.00 108 SER A C 5
ATOM 9214 O O . SER A 1 108 ? 1.013 12.861 -12.383 1.00 0.00 108 SER A O 5
ATOM 9222 N N . GLN A 1 109 ? 1.176 13.502 -14.521 1.00 0.00 109 GLN A N 5
ATOM 9223 C CA . GLN A 1 109 ? -0.249 13.303 -14.785 1.00 0.00 109 GLN A CA 5
ATOM 9224 C C . GLN A 1 109 ? -0.696 11.943 -14.302 1.00 0.00 109 GLN A C 5
ATOM 9225 O O . GLN A 1 109 ? -1.833 11.819 -13.783 1.00 0.00 109 GLN A O 5
ATOM 9239 N N . TRP A 1 110 ? 0.098 10.901 -14.453 1.00 0.00 110 TRP A N 5
ATOM 9240 C CA . TRP A 1 110 ? -0.219 9.611 -13.837 1.00 0.00 110 TRP A CA 5
ATOM 9241 C C . TRP A 1 110 ? -0.429 9.790 -12.351 1.00 0.00 110 TRP A C 5
ATOM 9242 O O . TRP A 1 110 ? -1.488 9.461 -11.812 1.00 0.00 110 TRP A O 5
ATOM 9263 N N . VAL A 1 111 ? 0.568 10.324 -11.669 1.00 0.00 111 VAL A N 5
ATOM 9264 C CA . VAL A 1 111 ? 0.516 10.451 -10.211 1.00 0.00 111 VAL A CA 5
ATOM 9265 C C . VAL A 1 111 ? -0.708 11.220 -9.772 1.00 0.00 111 VAL A C 5
ATOM 9266 O O . VAL A 1 111 ? -1.471 10.801 -8.895 1.00 0.00 111 VAL A O 5
ATOM 9279 N N . THR A 1 112 ? -0.894 12.390 -10.363 1.00 0.00 112 THR A N 5
ATOM 9280 C CA . THR A 1 112 ? -2.103 13.184 -10.166 1.00 0.00 112 THR A CA 5
ATOM 9281 C C . THR A 1 112 ? -3.333 12.387 -10.530 1.00 0.00 112 THR A C 5
ATOM 9282 O O . THR A 1 112 ? -4.395 12.512 -9.896 1.00 0.00 112 THR A O 5
ATOM 9293 N N . SER A 1 113 ? -3.229 11.534 -11.533 1.00 0.00 113 SER A N 5
ATOM 9294 C CA . SER A 1 113 ? -4.331 10.656 -11.916 1.00 0.00 113 SER A CA 5
ATOM 9295 C C . SER A 1 113 ? -4.610 9.625 -10.841 1.00 0.00 113 SER A C 5
ATOM 9296 O O . SER A 1 113 ? -5.760 9.242 -10.581 1.00 0.00 113 SER A O 5
ATOM 9304 N N . LEU A 1 114 ? -3.565 9.174 -10.172 1.00 0.00 114 LEU A N 5
ATOM 9305 C CA . LEU A 1 114 ? -3.666 8.199 -9.088 1.00 0.00 114 LEU A CA 5
ATOM 9306 C C . LEU A 1 114 ? -4.349 8.810 -7.887 1.00 0.00 114 LEU A C 5
ATOM 9307 O O . LEU A 1 114 ? -5.141 8.188 -7.173 1.00 0.00 114 LEU A O 5
ATOM 9323 N N . LYS A 1 115 ? -4.018 10.069 -7.635 1.00 0.00 115 LYS A N 5
ATOM 9324 C CA . LYS A 1 115 ? -4.675 10.870 -6.609 1.00 0.00 115 LYS A CA 5
ATOM 9325 C C . LYS A 1 115 ? -6.178 10.785 -6.733 1.00 0.00 115 LYS A C 5
ATOM 9326 O O . LYS A 1 115 ? -6.889 10.337 -5.827 1.00 0.00 115 LYS A O 5
ATOM 9345 N N . ALA A 1 116 ? -6.685 11.243 -7.866 1.00 0.00 116 ALA A N 5
ATOM 9346 C CA . ALA A 1 116 ? -8.121 11.226 -8.130 1.00 0.00 116 ALA A CA 5
ATOM 9347 C C . ALA A 1 116 ? -8.708 9.855 -7.890 1.00 0.00 116 ALA A C 5
ATOM 9348 O O . ALA A 1 116 ? -9.886 9.712 -7.527 1.00 0.00 116 ALA A O 5
ATOM 9355 N N . GLN A 1 117 ? -7.921 8.817 -8.104 1.00 0.00 117 GLN A N 5
ATOM 9356 C CA . GLN A 1 117 ? -8.425 7.445 -8.045 1.00 0.00 117 GLN A CA 5
ATOM 9357 C C . GLN A 1 117 ? -8.194 6.820 -6.688 1.00 0.00 117 GLN A C 5
ATOM 9358 O O . GLN A 1 117 ? -9.146 6.572 -5.925 1.00 0.00 117 GLN A O 5
ATOM 9372 N N . SER A 1 118 ? -6.954 6.521 -6.350 1.00 0.00 118 SER A N 5
ATOM 9373 C CA . SER A 1 118 ? -6.610 6.057 -5.010 1.00 0.00 118 SER A CA 5
ATOM 9374 C C . SER A 1 118 ? -7.086 7.053 -3.974 1.00 0.00 118 SER A C 5
ATOM 9375 O O . SER A 1 118 ? -6.294 7.979 -3.627 1.00 0.00 118 SER A O 5
ATOM 9383 N N . ASP A 1 119 ? -8.293 6.991 -3.451 1.00 0.00 119 ASP A N 5
ATOM 9384 C CA . ASP A 1 119 ? -8.808 8.046 -2.570 1.00 0.00 119 ASP A CA 5
ATOM 9385 C C . ASP A 1 119 ? -8.630 7.689 -1.113 1.00 0.00 119 ASP A C 5
ATOM 9386 O O . ASP A 1 119 ? -9.074 6.645 -0.622 1.00 0.00 119 ASP A O 5
ATOM 9395 N N . SER A 1 120 ? -7.983 8.581 -0.380 1.00 0.00 120 SER A N 5
ATOM 9396 C CA . SER A 1 120 ? -7.847 8.463 1.069 1.00 0.00 120 SER A CA 5
ATOM 9397 C C . SER A 1 120 ? -7.676 9.822 1.706 1.00 0.00 120 SER A C 5
ATOM 9398 O O . SER A 1 120 ? -7.433 10.831 1.032 1.00 0.00 120 SER A O 5
ATOM 9406 N N . THR A 1 121 ? -7.809 9.877 3.018 1.00 0.00 121 THR A N 5
ATOM 9407 C CA . THR A 1 121 ? -7.587 11.109 3.769 1.00 0.00 121 THR A CA 5
ATOM 9408 C C . THR A 1 121 ? -6.913 10.817 5.090 1.00 0.00 121 THR A C 5
ATOM 9409 O O . THR A 1 121 ? -6.340 9.741 5.304 1.00 0.00 121 THR A O 5
ATOM 9420 N N . ALA A 1 122 ? -6.983 11.763 6.007 1.00 0.00 122 ALA A N 5
ATOM 9421 C CA . ALA A 1 122 ? -6.390 11.602 7.332 1.00 0.00 122 ALA A CA 5
ATOM 9422 C C . ALA A 1 122 ? -4.936 11.208 7.229 1.00 0.00 122 ALA A C 5
ATOM 9423 O O . ALA A 1 122 ? -4.259 11.402 6.173 1.00 0.00 122 ALA A O 5
ATOM 9431 N N . GLY A 1 1 ? -4.989 22.869 -23.767 1.00 0.00 1 GLY A N 6
ATOM 9432 C CA . GLY A 1 1 ? -5.168 22.616 -22.341 1.00 0.00 1 GLY A CA 6
ATOM 9433 C C . GLY A 1 1 ? -6.574 22.150 -22.046 1.00 0.00 1 GLY A C 6
ATOM 9434 O O . GLY A 1 1 ? -7.464 22.934 -21.698 1.00 0.00 1 GLY A O 6
ATOM 9440 N N . SER A 1 2 ? -6.790 20.853 -22.164 1.00 0.00 2 SER A N 6
ATOM 9441 C CA . SER A 1 2 ? -8.092 20.253 -21.887 1.00 0.00 2 SER A CA 6
ATOM 9442 C C . SER A 1 2 ? -8.049 19.424 -20.626 1.00 0.00 2 SER A C 6
ATOM 9443 O O . SER A 1 2 ? -7.791 18.215 -20.645 1.00 0.00 2 SER A O 6
ATOM 9451 N N . GLY A 1 3 ? -8.306 20.065 -19.501 1.00 0.00 3 GLY A N 6
ATOM 9452 C CA . GLY A 1 3 ? -8.380 19.372 -18.217 1.00 0.00 3 GLY A CA 6
ATOM 9453 C C . GLY A 1 3 ? -8.435 20.357 -17.073 1.00 0.00 3 GLY A C 6
ATOM 9454 O O . GLY A 1 3 ? -7.413 20.854 -16.589 1.00 0.00 3 GLY A O 6
ATOM 9458 N N . THR A 1 4 ? -9.639 20.637 -16.608 1.00 0.00 4 THR A N 6
ATOM 9459 C CA . THR A 1 4 ? -9.839 21.501 -15.448 1.00 0.00 4 THR A CA 6
ATOM 9460 C C . THR A 1 4 ? -10.419 20.724 -14.290 1.00 0.00 4 THR A C 6
ATOM 9461 O O . THR A 1 4 ? -10.092 20.953 -13.120 1.00 0.00 4 THR A O 6
ATOM 9472 N N . GLY A 1 5 ? -11.284 19.776 -14.601 1.00 0.00 5 GLY A N 6
ATOM 9473 C CA . GLY A 1 5 ? -11.872 18.903 -13.590 1.00 0.00 5 GLY A CA 6
ATOM 9474 C C . GLY A 1 5 ? -11.130 17.590 -13.510 1.00 0.00 5 GLY A C 6
ATOM 9475 O O . GLY A 1 5 ? -10.849 16.937 -14.521 1.00 0.00 5 GLY A O 6
ATOM 9479 N N . ALA A 1 6 ? -10.782 17.194 -12.300 1.00 0.00 6 ALA A N 6
ATOM 9480 C CA . ALA A 1 6 ? -10.084 15.932 -12.069 1.00 0.00 6 ALA A CA 6
ATOM 9481 C C . ALA A 1 6 ? -10.805 14.785 -12.736 1.00 0.00 6 ALA A C 6
ATOM 9482 O O . ALA A 1 6 ? -11.959 14.468 -12.426 1.00 0.00 6 ALA A O 6
ATOM 9489 N N . GLY A 1 7 ? -10.124 14.131 -13.659 1.00 0.00 7 GLY A N 6
ATOM 9490 C CA . GLY A 1 7 ? -10.706 13.018 -14.403 1.00 0.00 7 GLY A CA 6
ATOM 9491 C C . GLY A 1 7 ? -10.750 11.767 -13.556 1.00 0.00 7 GLY A C 6
ATOM 9492 O O . GLY A 1 7 ? -11.538 11.644 -12.612 1.00 0.00 7 GLY A O 6
ATOM 9496 N N . GLU A 1 8 ? -9.913 10.806 -13.899 1.00 0.00 8 GLU A N 6
ATOM 9497 C CA . GLU A 1 8 ? -9.926 9.500 -13.245 1.00 0.00 8 GLU A CA 6
ATOM 9498 C C . GLU A 1 8 ? -8.512 9.007 -13.016 1.00 0.00 8 GLU A C 6
ATOM 9499 O O . GLU A 1 8 ? -7.655 9.774 -12.529 1.00 0.00 8 GLU A O 6
ATOM 9511 N N . GLY A 1 9 ? -8.205 7.762 -13.321 1.00 0.00 9 GLY A N 6
ATOM 9512 C CA . GLY A 1 9 ? -6.834 7.227 -13.224 1.00 0.00 9 GLY A CA 6
ATOM 9513 C C . GLY A 1 9 ? -6.198 7.241 -14.592 1.00 0.00 9 GLY A C 6
ATOM 9514 O O . GLY A 1 9 ? -6.335 8.287 -15.298 1.00 0.00 9 GLY A O 6
ATOM 9518 N N . HIS A 1 10 ? -5.548 6.188 -15.053 1.00 0.00 10 HIS A N 6
ATOM 9519 C CA . HIS A 1 10 ? -4.812 6.282 -16.324 1.00 0.00 10 HIS A CA 6
ATOM 9520 C C . HIS A 1 10 ? -4.539 4.927 -16.933 1.00 0.00 10 HIS A C 6
ATOM 9521 O O . HIS A 1 10 ? -4.506 3.884 -16.275 1.00 0.00 10 HIS A O 6
ATOM 9535 N N . GLU A 1 11 ? -4.359 4.924 -18.248 1.00 0.00 11 GLU A N 6
ATOM 9536 C CA . GLU A 1 11 ? -3.959 3.714 -18.959 1.00 0.00 11 GLU A CA 6
ATOM 9537 C C . GLU A 1 11 ? -3.061 4.035 -20.132 1.00 0.00 11 GLU A C 6
ATOM 9538 O O . GLU A 1 11 ? -3.411 4.803 -21.034 1.00 0.00 11 GLU A O 6
ATOM 9550 N N . GLY A 1 12 ? -1.889 3.429 -20.141 1.00 0.00 12 GLY A N 6
ATOM 9551 C CA . GLY A 1 12 ? -0.963 3.512 -21.267 1.00 0.00 12 GLY A CA 6
ATOM 9552 C C . GLY A 1 12 ? -0.064 2.295 -21.297 1.00 0.00 12 GLY A C 6
ATOM 9553 O O . GLY A 1 12 ? -0.526 1.149 -21.213 1.00 0.00 12 GLY A O 6
ATOM 9557 N N . TYR A 1 13 ? 1.232 2.517 -21.392 1.00 0.00 13 TYR A N 6
ATOM 9558 C CA . TYR A 1 13 ? 2.206 1.433 -21.279 1.00 0.00 13 TYR A CA 6
ATOM 9559 C C . TYR A 1 13 ? 3.502 1.937 -20.690 1.00 0.00 13 TYR A C 6
ATOM 9560 O O . TYR A 1 13 ? 4.236 2.725 -21.297 1.00 0.00 13 TYR A O 6
ATOM 9578 N N . VAL A 1 14 ? 3.793 1.503 -19.477 1.00 0.00 14 VAL A N 6
ATOM 9579 C CA . VAL A 1 14 ? 4.938 2.015 -18.729 1.00 0.00 14 VAL A CA 6
ATOM 9580 C C . VAL A 1 14 ? 5.616 0.914 -17.948 1.00 0.00 14 VAL A C 6
ATOM 9581 O O . VAL A 1 14 ? 5.279 -0.269 -18.058 1.00 0.00 14 VAL A O 6
ATOM 9594 N N . THR A 1 15 ? 6.573 1.302 -17.123 1.00 0.00 15 THR A N 6
ATOM 9595 C CA . THR A 1 15 ? 7.210 0.366 -16.200 1.00 0.00 15 THR A CA 6
ATOM 9596 C C . THR A 1 15 ? 6.695 0.569 -14.794 1.00 0.00 15 THR A C 6
ATOM 9597 O O . THR A 1 15 ? 6.980 1.574 -14.134 1.00 0.00 15 THR A O 6
ATOM 9608 N N . ARG A 1 16 ? 5.935 -0.394 -14.310 1.00 0.00 16 ARG A N 6
ATOM 9609 C CA . ARG A 1 16 ? 5.240 -0.275 -13.030 1.00 0.00 16 ARG A CA 6
ATOM 9610 C C . ARG A 1 16 ? 5.599 -1.411 -12.101 1.00 0.00 16 ARG A C 6
ATOM 9611 O O . ARG A 1 16 ? 5.833 -2.550 -12.520 1.00 0.00 16 ARG A O 6
ATOM 9632 N N . LYS A 1 17 ? 5.639 -1.116 -10.814 1.00 0.00 17 LYS A N 6
ATOM 9633 C CA . LYS A 1 17 ? 5.839 -2.136 -9.789 1.00 0.00 17 LYS A CA 6
ATOM 9634 C C . LYS A 1 17 ? 4.530 -2.514 -9.139 1.00 0.00 17 LYS A C 6
ATOM 9635 O O . LYS A 1 17 ? 4.181 -2.039 -8.052 1.00 0.00 17 LYS A O 6
ATOM 9654 N N . HIS A 1 18 ? 3.769 -3.362 -9.807 1.00 0.00 18 HIS A N 6
ATOM 9655 C CA . HIS A 1 18 ? 2.451 -3.763 -9.320 1.00 0.00 18 HIS A CA 6
ATOM 9656 C C . HIS A 1 18 ? 2.552 -4.424 -7.964 1.00 0.00 18 HIS A C 6
ATOM 9657 O O . HIS A 1 18 ? 3.634 -4.570 -7.387 1.00 0.00 18 HIS A O 6
ATOM 9671 N N . GLU A 1 19 ? 1.408 -4.807 -7.426 1.00 0.00 19 GLU A N 6
ATOM 9672 C CA . GLU A 1 19 ? 1.306 -5.542 -6.167 1.00 0.00 19 GLU A CA 6
ATOM 9673 C C . GLU A 1 19 ? 2.436 -6.532 -5.977 1.00 0.00 19 GLU A C 6
ATOM 9674 O O . GLU A 1 19 ? 2.869 -7.228 -6.901 1.00 0.00 19 GLU A O 6
ATOM 9686 N N . TRP A 1 20 ? 2.916 -6.616 -4.748 1.00 0.00 20 TRP A N 6
ATOM 9687 C CA . TRP A 1 20 ? 3.926 -7.597 -4.360 1.00 0.00 20 TRP A CA 6
ATOM 9688 C C . TRP A 1 20 ? 3.301 -8.758 -3.621 1.00 0.00 20 TRP A C 6
ATOM 9689 O O . TRP A 1 20 ? 2.225 -8.648 -3.022 1.00 0.00 20 TRP A O 6
ATOM 9710 N N . ASP A 1 21 ? 3.981 -9.889 -3.636 1.00 0.00 21 ASP A N 6
ATOM 9711 C CA . ASP A 1 21 ? 3.538 -11.072 -2.903 1.00 0.00 21 ASP A CA 6
ATOM 9712 C C . ASP A 1 21 ? 4.671 -12.057 -2.729 1.00 0.00 21 ASP A C 6
ATOM 9713 O O . ASP A 1 21 ? 4.658 -13.175 -3.258 1.00 0.00 21 ASP A O 6
ATOM 9722 N N . SER A 1 22 ? 5.667 -11.662 -1.958 1.00 0.00 22 SER A N 6
ATOM 9723 C CA . SER A 1 22 ? 6.799 -12.530 -1.643 1.00 0.00 22 SER A CA 6
ATOM 9724 C C . SER A 1 22 ? 6.473 -13.476 -0.510 1.00 0.00 22 SER A C 6
ATOM 9725 O O . SER A 1 22 ? 7.035 -14.579 -0.413 1.00 0.00 22 SER A O 6
ATOM 9733 N N . THR A 1 23 ? 5.589 -13.072 0.383 1.00 0.00 23 THR A N 6
ATOM 9734 C CA . THR A 1 23 ? 5.295 -13.849 1.586 1.00 0.00 23 THR A CA 6
ATOM 9735 C C . THR A 1 23 ? 4.904 -15.266 1.239 1.00 0.00 23 THR A C 6
ATOM 9736 O O . THR A 1 23 ? 3.767 -15.556 0.849 1.00 0.00 23 THR A O 6
ATOM 9747 N N . THR A 1 24 ? 5.844 -16.181 1.400 1.00 0.00 24 THR A N 6
ATOM 9748 C CA . THR A 1 24 ? 5.593 -17.601 1.173 1.00 0.00 24 THR A CA 6
ATOM 9749 C C . THR A 1 24 ? 5.360 -17.882 -0.293 1.00 0.00 24 THR A C 6
ATOM 9750 O O . THR A 1 24 ? 4.986 -17.002 -1.076 1.00 0.00 24 THR A O 6
ATOM 9761 N N . LYS A 1 25 ? 5.602 -19.118 -0.690 1.00 0.00 25 LYS A N 6
ATOM 9762 C CA . LYS A 1 25 ? 5.320 -19.565 -2.051 1.00 0.00 25 LYS A CA 6
ATOM 9763 C C . LYS A 1 25 ? 6.306 -18.973 -3.030 1.00 0.00 25 LYS A C 6
ATOM 9764 O O . LYS A 1 25 ? 6.888 -17.906 -2.807 1.00 0.00 25 LYS A O 6
ATOM 9783 N N . LYS A 1 26 ? 6.524 -19.674 -4.127 1.00 0.00 26 LYS A N 6
ATOM 9784 C CA . LYS A 1 26 ? 7.366 -19.177 -5.212 1.00 0.00 26 LYS A CA 6
ATOM 9785 C C . LYS A 1 26 ? 6.527 -18.712 -6.378 1.00 0.00 26 LYS A C 6
ATOM 9786 O O . LYS A 1 26 ? 6.300 -19.439 -7.351 1.00 0.00 26 LYS A O 6
ATOM 9805 N N . ALA A 1 27 ? 6.068 -17.476 -6.307 1.00 0.00 27 ALA A N 6
ATOM 9806 C CA . ALA A 1 27 ? 5.151 -16.934 -7.306 1.00 0.00 27 ALA A CA 6
ATOM 9807 C C . ALA A 1 27 ? 5.807 -16.873 -8.665 1.00 0.00 27 ALA A C 6
ATOM 9808 O O . ALA A 1 27 ? 6.980 -16.515 -8.810 1.00 0.00 27 ALA A O 6
ATOM 9815 N N . SER A 1 28 ? 5.046 -17.207 -9.692 1.00 0.00 28 SER A N 6
ATOM 9816 C CA . SER A 1 28 ? 5.516 -17.101 -11.070 1.00 0.00 28 SER A CA 6
ATOM 9817 C C . SER A 1 28 ? 5.008 -15.836 -11.719 1.00 0.00 28 SER A C 6
ATOM 9818 O O . SER A 1 28 ? 4.550 -15.827 -12.867 1.00 0.00 28 SER A O 6
ATOM 9826 N N . ASN A 1 29 ? 5.102 -14.735 -10.994 1.00 0.00 29 ASN A N 6
ATOM 9827 C CA . ASN A 1 29 ? 4.605 -13.449 -11.475 1.00 0.00 29 ASN A CA 6
ATOM 9828 C C . ASN A 1 29 ? 4.836 -12.361 -10.455 1.00 0.00 29 ASN A C 6
ATOM 9829 O O . ASN A 1 29 ? 3.997 -12.097 -9.583 1.00 0.00 29 ASN A O 6
ATOM 9840 N N . ARG A 1 30 ? 5.970 -11.689 -10.552 1.00 0.00 30 ARG A N 6
ATOM 9841 C CA . ARG A 1 30 ? 6.372 -10.712 -9.543 1.00 0.00 30 ARG A CA 6
ATOM 9842 C C . ARG A 1 30 ? 7.399 -9.744 -10.087 1.00 0.00 30 ARG A C 6
ATOM 9843 O O . ARG A 1 30 ? 7.738 -9.736 -11.275 1.00 0.00 30 ARG A O 6
ATOM 9864 N N . SER A 1 31 ? 7.897 -8.889 -9.210 1.00 0.00 31 SER A N 6
ATOM 9865 C CA . SER A 1 31 ? 8.893 -7.881 -9.557 1.00 0.00 31 SER A CA 6
ATOM 9866 C C . SER A 1 31 ? 8.264 -6.730 -10.310 1.00 0.00 31 SER A C 6
ATOM 9867 O O . SER A 1 31 ? 7.042 -6.589 -10.421 1.00 0.00 31 SER A O 6
ATOM 9875 N N . TRP A 1 32 ? 9.127 -5.874 -10.846 1.00 0.00 32 TRP A N 6
ATOM 9876 C CA . TRP A 1 32 ? 8.703 -4.795 -11.734 1.00 0.00 32 TRP A CA 6
ATOM 9877 C C . TRP A 1 32 ? 8.528 -5.318 -13.142 1.00 0.00 32 TRP A C 6
ATOM 9878 O O . TRP A 1 32 ? 9.127 -6.348 -13.513 1.00 0.00 32 TRP A O 6
ATOM 9899 N N . ASP A 1 33 ? 7.737 -4.651 -13.959 1.00 0.00 33 ASP A N 6
ATOM 9900 C CA . ASP A 1 33 ? 7.475 -5.118 -15.321 1.00 0.00 33 ASP A CA 6
ATOM 9901 C C . ASP A 1 33 ? 6.949 -4.006 -16.199 1.00 0.00 33 ASP A C 6
ATOM 9902 O O . ASP A 1 33 ? 6.403 -3.001 -15.733 1.00 0.00 33 ASP A O 6
ATOM 9911 N N . LYS A 1 34 ? 7.121 -4.175 -17.499 1.00 0.00 34 LYS A N 6
ATOM 9912 C CA . LYS A 1 34 ? 6.549 -3.266 -18.488 1.00 0.00 34 LYS A CA 6
ATOM 9913 C C . LYS A 1 34 ? 5.358 -3.895 -19.173 1.00 0.00 34 LYS A C 6
ATOM 9914 O O . LYS A 1 34 ? 5.401 -5.045 -19.626 1.00 0.00 34 LYS A O 6
ATOM 9933 N N . VAL A 1 35 ? 4.274 -3.149 -19.269 1.00 0.00 35 VAL A N 6
ATOM 9934 C CA . VAL A 1 35 ? 3.014 -3.682 -19.779 1.00 0.00 35 VAL A CA 6
ATOM 9935 C C . VAL A 1 35 ? 2.048 -2.569 -20.112 1.00 0.00 35 VAL A C 6
ATOM 9936 O O . VAL A 1 35 ? 2.233 -1.409 -19.725 1.00 0.00 35 VAL A O 6
ATOM 9949 N N . TYR A 1 36 ? 1.010 -2.908 -20.856 1.00 0.00 36 TYR A N 6
ATOM 9950 C CA . TYR A 1 36 ? -0.076 -1.971 -21.137 1.00 0.00 36 TYR A CA 6
ATOM 9951 C C . TYR A 1 36 ? -1.019 -1.875 -19.961 1.00 0.00 36 TYR A C 6
ATOM 9952 O O . TYR A 1 36 ? -2.010 -2.606 -19.839 1.00 0.00 36 TYR A O 6
ATOM 9970 N N . MET A 1 37 ? -0.714 -0.968 -19.047 1.00 0.00 37 MET A N 6
ATOM 9971 C CA . MET A 1 37 ? -1.481 -0.848 -17.811 1.00 0.00 37 MET A CA 6
ATOM 9972 C C . MET A 1 37 ? -2.757 -0.071 -18.035 1.00 0.00 37 MET A C 6
ATOM 9973 O O . MET A 1 37 ? -2.821 0.925 -18.762 1.00 0.00 37 MET A O 6
ATOM 9987 N N . ALA A 1 38 ? -3.816 -0.551 -17.415 1.00 0.00 38 ALA A N 6
ATOM 9988 C CA . ALA A 1 38 ? -5.101 0.138 -17.351 1.00 0.00 38 ALA A CA 6
ATOM 9989 C C . ALA A 1 38 ? -5.560 0.171 -15.907 1.00 0.00 38 ALA A C 6
ATOM 9990 O O . ALA A 1 38 ? -6.576 -0.413 -15.520 1.00 0.00 38 ALA A O 6
ATOM 9997 N N . ALA A 1 39 ? -4.805 0.893 -15.098 1.00 0.00 39 ALA A N 6
ATOM 9998 C CA . ALA A 1 39 ? -4.979 0.872 -13.651 1.00 0.00 39 ALA A CA 6
ATOM 9999 C C . ALA A 1 39 ? -4.838 2.250 -13.049 1.00 0.00 39 ALA A C 6
ATOM 10000 O O . ALA A 1 39 ? -4.501 3.253 -13.694 1.00 0.00 39 ALA A O 6
ATOM 10007 N N . LYS A 1 40 ? -5.155 2.321 -11.762 1.00 0.00 40 LYS A N 6
ATOM 10008 C CA . LYS A 1 40 ? -4.957 3.529 -10.968 1.00 0.00 40 LYS A CA 6
ATOM 10009 C C . LYS A 1 40 ? -5.209 3.253 -9.506 1.00 0.00 40 LYS A C 6
ATOM 10010 O O . LYS A 1 40 ? -5.110 2.110 -9.034 1.00 0.00 40 LYS A O 6
ATOM 10029 N N . ALA A 1 41 ? -5.557 4.278 -8.758 1.00 0.00 41 ALA A N 6
ATOM 10030 C CA . ALA A 1 41 ? -6.006 4.113 -7.375 1.00 0.00 41 ALA A CA 6
ATOM 10031 C C . ALA A 1 41 ? -7.520 4.130 -7.306 1.00 0.00 41 ALA A C 6
ATOM 10032 O O . ALA A 1 41 ? -8.139 4.632 -6.361 1.00 0.00 41 ALA A O 6
ATOM 10039 N N . GLY A 1 42 ? -8.162 3.614 -8.336 1.00 0.00 42 GLY A N 6
ATOM 10040 C CA . GLY A 1 42 ? -9.624 3.409 -8.342 1.00 0.00 42 GLY A CA 6
ATOM 10041 C C . GLY A 1 42 ? -9.864 1.919 -8.577 1.00 0.00 42 GLY A C 6
ATOM 10042 O O . GLY A 1 42 ? -10.583 1.242 -7.840 1.00 0.00 42 GLY A O 6
ATOM 10046 N N . ARG A 1 43 ? -9.256 1.439 -9.644 1.00 0.00 43 ARG A N 6
ATOM 10047 C CA . ARG A 1 43 ? -9.183 0.015 -9.946 1.00 0.00 43 ARG A CA 6
ATOM 10048 C C . ARG A 1 43 ? -8.035 -0.278 -10.886 1.00 0.00 43 ARG A C 6
ATOM 10049 O O . ARG A 1 43 ? -7.680 0.534 -11.749 1.00 0.00 43 ARG A O 6
ATOM 10070 N N . ILE A 1 44 ? -7.437 -1.445 -10.738 1.00 0.00 44 ILE A N 6
ATOM 10071 C CA . ILE A 1 44 ? -6.388 -1.890 -11.652 1.00 0.00 44 ILE A CA 6
ATOM 10072 C C . ILE A 1 44 ? -6.956 -2.722 -12.778 1.00 0.00 44 ILE A C 6
ATOM 10073 O O . ILE A 1 44 ? -7.960 -3.425 -12.626 1.00 0.00 44 ILE A O 6
ATOM 10089 N N . SER A 1 45 ? -6.313 -2.653 -13.927 1.00 0.00 45 SER A N 6
ATOM 10090 C CA . SER A 1 45 ? -6.615 -3.501 -15.079 1.00 0.00 45 SER A CA 6
ATOM 10091 C C . SER A 1 45 ? -5.353 -3.743 -15.876 1.00 0.00 45 SER A C 6
ATOM 10092 O O . SER A 1 45 ? -4.808 -2.818 -16.504 1.00 0.00 45 SER A O 6
ATOM 10100 N N . PHE A 1 46 ? -4.864 -4.968 -15.902 1.00 0.00 46 PHE A N 6
ATOM 10101 C CA . PHE A 1 46 ? -3.551 -5.259 -16.488 1.00 0.00 46 PHE A CA 6
ATOM 10102 C C . PHE A 1 46 ? -3.615 -6.026 -17.790 1.00 0.00 46 PHE A C 6
ATOM 10103 O O . PHE A 1 46 ? -4.421 -6.945 -17.965 1.00 0.00 46 PHE A O 6
ATOM 10120 N N . TYR A 1 47 ? -2.781 -5.636 -18.735 1.00 0.00 47 TYR A N 6
ATOM 10121 C CA . TYR A 1 47 ? -2.582 -6.380 -19.976 1.00 0.00 47 TYR A CA 6
ATOM 10122 C C . TYR A 1 47 ? -1.272 -5.991 -20.625 1.00 0.00 47 TYR A C 6
ATOM 10123 O O . TYR A 1 47 ? -0.985 -4.800 -20.825 1.00 0.00 47 TYR A O 6
ATOM 10141 N N . LYS A 1 48 ? -0.455 -6.962 -20.992 1.00 0.00 48 LYS A N 6
ATOM 10142 C CA . LYS A 1 48 ? 0.799 -6.687 -21.695 1.00 0.00 48 LYS A CA 6
ATOM 10143 C C . LYS A 1 48 ? 0.505 -6.125 -23.070 1.00 0.00 48 LYS A C 6
ATOM 10144 O O . LYS A 1 48 ? 1.073 -5.137 -23.545 1.00 0.00 48 LYS A O 6
ATOM 10163 N N . ASP A 1 49 ? -0.442 -6.768 -23.731 1.00 0.00 49 ASP A N 6
ATOM 10164 C CA . ASP A 1 49 ? -1.005 -6.325 -25.001 1.00 0.00 49 ASP A CA 6
ATOM 10165 C C . ASP A 1 49 ? -2.375 -6.935 -25.196 1.00 0.00 49 ASP A C 6
ATOM 10166 O O . ASP A 1 49 ? -3.094 -7.205 -24.212 1.00 0.00 49 ASP A O 6
ATOM 10175 N N . GLN A 1 50 ? -2.794 -7.152 -26.426 1.00 0.00 50 GLN A N 6
ATOM 10176 C CA . GLN A 1 50 ? -4.026 -7.885 -26.701 1.00 0.00 50 GLN A CA 6
ATOM 10177 C C . GLN A 1 50 ? -3.744 -9.364 -26.841 1.00 0.00 50 GLN A C 6
ATOM 10178 O O . GLN A 1 50 ? -3.858 -9.932 -27.932 1.00 0.00 50 GLN A O 6
ATOM 10192 N N . LYS A 1 51 ? -3.397 -10.024 -25.752 1.00 0.00 51 LYS A N 6
ATOM 10193 C CA . LYS A 1 51 ? -2.946 -11.416 -25.731 1.00 0.00 51 LYS A CA 6
ATOM 10194 C C . LYS A 1 51 ? -3.942 -12.303 -25.026 1.00 0.00 51 LYS A C 6
ATOM 10195 O O . LYS A 1 51 ? -4.815 -12.917 -25.688 1.00 0.00 51 LYS A O 6
ATOM 10214 N N . GLY A 1 52 ? -3.850 -12.459 -23.721 1.00 0.00 52 GLY A N 6
ATOM 10215 C CA . GLY A 1 52 ? -4.932 -13.139 -22.972 1.00 0.00 52 GLY A CA 6
ATOM 10216 C C . GLY A 1 52 ? -6.242 -12.481 -23.422 1.00 0.00 52 GLY A C 6
ATOM 10217 O O . GLY A 1 52 ? -7.298 -13.098 -23.568 1.00 0.00 52 GLY A O 6
ATOM 10221 N N . TYR A 1 53 ? -6.134 -11.190 -23.674 1.00 0.00 53 TYR A N 6
ATOM 10222 C CA . TYR A 1 53 ? -7.186 -10.376 -24.271 1.00 0.00 53 TYR A CA 6
ATOM 10223 C C . TYR A 1 53 ? -7.517 -10.828 -25.679 1.00 0.00 53 TYR A C 6
ATOM 10224 O O . TYR A 1 53 ? -8.706 -10.950 -26.039 1.00 0.00 53 TYR A O 6
ATOM 10242 N N . LYS A 1 54 ? -6.529 -11.056 -26.522 1.00 0.00 54 LYS A N 6
ATOM 10243 C CA . LYS A 1 54 ? -6.708 -11.639 -27.856 1.00 0.00 54 LYS A CA 6
ATOM 10244 C C . LYS A 1 54 ? -7.798 -12.688 -27.898 1.00 0.00 54 LYS A C 6
ATOM 10245 O O . LYS A 1 54 ? -8.649 -12.693 -28.805 1.00 0.00 54 LYS A O 6
ATOM 10264 N N . SER A 1 55 ? -7.796 -13.608 -26.952 1.00 0.00 55 SER A N 6
ATOM 10265 C CA . SER A 1 55 ? -8.715 -14.747 -26.992 1.00 0.00 55 SER A CA 6
ATOM 10266 C C . SER A 1 55 ? -9.950 -14.494 -26.158 1.00 0.00 55 SER A C 6
ATOM 10267 O O . SER A 1 55 ? -11.084 -14.747 -26.602 1.00 0.00 55 SER A O 6
ATOM 10275 N N . ASN A 1 56 ? -9.779 -14.019 -24.939 1.00 0.00 56 ASN A N 6
ATOM 10276 C CA . ASN A 1 56 ? -10.908 -13.788 -24.039 1.00 0.00 56 ASN A CA 6
ATOM 10277 C C . ASN A 1 56 ? -10.746 -12.493 -23.279 1.00 0.00 56 ASN A C 6
ATOM 10278 O O . ASN A 1 56 ? -9.648 -12.100 -22.893 1.00 0.00 56 ASN A O 6
ATOM 10289 N N . PRO A 1 57 ? -11.850 -11.804 -23.047 1.00 0.00 57 PRO A N 6
ATOM 10290 C CA . PRO A 1 57 ? -11.952 -10.503 -22.250 1.00 0.00 57 PRO A CA 6
ATOM 10291 C C . PRO A 1 57 ? -11.714 -10.624 -20.760 1.00 0.00 57 PRO A C 6
ATOM 10292 O O . PRO A 1 57 ? -11.530 -9.603 -20.065 1.00 0.00 57 PRO A O 6
ATOM 10303 N N . GLU A 1 58 ? -11.681 -11.826 -20.216 1.00 0.00 58 GLU A N 6
ATOM 10304 C CA . GLU A 1 58 ? -11.494 -12.028 -18.782 1.00 0.00 58 GLU A CA 6
ATOM 10305 C C . GLU A 1 58 ? -10.078 -12.447 -18.457 1.00 0.00 58 GLU A C 6
ATOM 10306 O O . GLU A 1 58 ? -9.695 -12.498 -17.269 1.00 0.00 58 GLU A O 6
ATOM 10318 N N . LEU A 1 59 ? -9.267 -12.778 -19.443 1.00 0.00 59 LEU A N 6
ATOM 10319 C CA . LEU A 1 59 ? -7.846 -13.053 -19.221 1.00 0.00 59 LEU A CA 6
ATOM 10320 C C . LEU A 1 59 ? -6.970 -12.070 -19.963 1.00 0.00 59 LEU A C 6
ATOM 10321 O O . LEU A 1 59 ? -7.407 -11.352 -20.869 1.00 0.00 59 LEU A O 6
ATOM 10337 N N . THR A 1 60 ? -5.710 -12.008 -19.567 1.00 0.00 60 THR A N 6
ATOM 10338 C CA . THR A 1 60 ? -4.703 -11.216 -20.266 1.00 0.00 60 THR A CA 6
ATOM 10339 C C . THR A 1 60 ? -3.320 -11.762 -20.008 1.00 0.00 60 THR A C 6
ATOM 10340 O O . THR A 1 60 ? -3.163 -12.936 -19.623 1.00 0.00 60 THR A O 6
ATOM 10351 N N . PHE A 1 61 ? -2.299 -10.956 -20.239 1.00 0.00 61 PHE A N 6
ATOM 10352 C CA . PHE A 1 61 ? -0.945 -11.324 -19.829 1.00 0.00 61 PHE A CA 6
ATOM 10353 C C . PHE A 1 61 ? -0.993 -11.875 -18.420 1.00 0.00 61 PHE A C 6
ATOM 10354 O O . PHE A 1 61 ? -1.674 -11.211 -17.572 1.00 0.00 61 PHE A O 6
ATOM 10371 N N . ARG A 1 62 ? -0.385 -13.003 -18.107 1.00 0.00 62 ARG A N 6
ATOM 10372 C CA . ARG A 1 62 ? -0.438 -13.487 -16.717 1.00 0.00 62 ARG A CA 6
ATOM 10373 C C . ARG A 1 62 ? -0.114 -12.345 -15.786 1.00 0.00 62 ARG A C 6
ATOM 10374 O O . ARG A 1 62 ? 0.854 -11.594 -15.966 1.00 0.00 62 ARG A O 6
ATOM 10395 N N . GLY A 1 63 ? -0.941 -12.181 -14.779 1.00 0.00 63 GLY A N 6
ATOM 10396 C CA . GLY A 1 63 ? -0.965 -10.973 -13.941 1.00 0.00 63 GLY A CA 6
ATOM 10397 C C . GLY A 1 63 ? -2.052 -10.065 -14.587 1.00 0.00 63 GLY A C 6
ATOM 10398 O O . GLY A 1 63 ? -1.975 -8.839 -14.664 1.00 0.00 63 GLY A O 6
ATOM 10402 N N . GLU A 1 64 ? -3.069 -10.741 -15.075 1.00 0.00 64 GLU A N 6
ATOM 10403 C CA . GLU A 1 64 ? -4.108 -10.190 -15.940 1.00 0.00 64 GLU A CA 6
ATOM 10404 C C . GLU A 1 64 ? -5.195 -9.416 -15.213 1.00 0.00 64 GLU A C 6
ATOM 10405 O O . GLU A 1 64 ? -5.713 -8.419 -15.737 1.00 0.00 64 GLU A O 6
ATOM 10417 N N . PRO A 1 65 ? -5.585 -9.818 -14.021 1.00 0.00 65 PRO A N 6
ATOM 10418 C CA . PRO A 1 65 ? -6.717 -9.308 -13.136 1.00 0.00 65 PRO A CA 6
ATOM 10419 C C . PRO A 1 65 ? -6.765 -7.813 -12.864 1.00 0.00 65 PRO A C 6
ATOM 10420 O O . PRO A 1 65 ? -6.156 -6.963 -13.522 1.00 0.00 65 PRO A O 6
ATOM 10431 N N . SER A 1 66 ? -7.557 -7.467 -11.854 1.00 0.00 66 SER A N 6
ATOM 10432 C CA . SER A 1 66 ? -7.852 -6.090 -11.469 1.00 0.00 66 SER A CA 6
ATOM 10433 C C . SER A 1 66 ? -7.715 -5.893 -9.976 1.00 0.00 66 SER A C 6
ATOM 10434 O O . SER A 1 66 ? -7.631 -6.861 -9.204 1.00 0.00 66 SER A O 6
ATOM 10442 N N . TYR A 1 67 ? -7.713 -4.651 -9.524 1.00 0.00 67 TYR A N 6
ATOM 10443 C CA . TYR A 1 67 ? -7.740 -4.326 -8.096 1.00 0.00 67 TYR A CA 6
ATOM 10444 C C . TYR A 1 67 ? -8.468 -3.022 -7.847 1.00 0.00 67 TYR A C 6
ATOM 10445 O O . TYR A 1 67 ? -7.840 -1.958 -7.818 1.00 0.00 67 TYR A O 6
ATOM 10463 N N . ASP A 1 68 ? -9.769 -3.069 -7.633 1.00 0.00 68 ASP A N 6
ATOM 10464 C CA . ASP A 1 68 ? -10.554 -1.897 -7.241 1.00 0.00 68 ASP A CA 6
ATOM 10465 C C . ASP A 1 68 ? -9.969 -1.207 -6.030 1.00 0.00 68 ASP A C 6
ATOM 10466 O O . ASP A 1 68 ? -10.356 -1.537 -4.882 1.00 0.00 68 ASP A O 6
ATOM 10475 N N . LEU A 1 69 ? -9.072 -0.249 -6.185 1.00 0.00 69 LEU A N 6
ATOM 10476 C CA . LEU A 1 69 ? -8.394 0.366 -5.038 1.00 0.00 69 LEU A CA 6
ATOM 10477 C C . LEU A 1 69 ? -8.923 1.741 -4.682 1.00 0.00 69 LEU A C 6
ATOM 10478 O O . LEU A 1 69 ? -8.143 2.742 -4.653 1.00 0.00 69 LEU A O 6
ATOM 10494 N N . GLN A 1 70 ? -10.190 1.907 -4.355 1.00 0.00 70 GLN A N 6
ATOM 10495 C CA . GLN A 1 70 ? -10.677 3.166 -3.784 1.00 0.00 70 GLN A CA 6
ATOM 10496 C C . GLN A 1 70 ? -10.421 3.219 -2.290 1.00 0.00 70 GLN A C 6
ATOM 10497 O O . GLN A 1 70 ? -10.970 4.008 -1.515 1.00 0.00 70 GLN A O 6
ATOM 10511 N N . ASN A 1 71 ? -9.564 2.321 -1.840 1.00 0.00 71 ASN A N 6
ATOM 10512 C CA . ASN A 1 71 ? -9.013 2.235 -0.492 1.00 0.00 71 ASN A CA 6
ATOM 10513 C C . ASN A 1 71 ? -7.575 2.690 -0.458 1.00 0.00 71 ASN A C 6
ATOM 10514 O O . ASN A 1 71 ? -7.075 3.286 0.501 1.00 0.00 71 ASN A O 6
ATOM 10525 N N . ALA A 1 72 ? -6.863 2.378 -1.534 1.00 0.00 72 ALA A N 6
ATOM 10526 C CA . ALA A 1 72 ? -5.425 2.601 -1.631 1.00 0.00 72 ALA A CA 6
ATOM 10527 C C . ALA A 1 72 ? -5.076 4.045 -1.363 1.00 0.00 72 ALA A C 6
ATOM 10528 O O . ALA A 1 72 ? -5.911 4.955 -1.381 1.00 0.00 72 ALA A O 6
ATOM 10535 N N . ALA A 1 73 ? -3.801 4.272 -1.077 1.00 0.00 73 ALA A N 6
ATOM 10536 C CA . ALA A 1 73 ? -3.250 5.612 -0.906 1.00 0.00 73 ALA A CA 6
ATOM 10537 C C . ALA A 1 73 ? -2.265 5.937 -2.005 1.00 0.00 73 ALA A C 6
ATOM 10538 O O . ALA A 1 73 ? -2.198 5.264 -3.040 1.00 0.00 73 ALA A O 6
ATOM 10545 N N . ILE A 1 74 ? -1.463 6.964 -1.789 1.00 0.00 74 ILE A N 6
ATOM 10546 C CA . ILE A 1 74 ? -0.549 7.463 -2.814 1.00 0.00 74 ILE A CA 6
ATOM 10547 C C . ILE A 1 74 ? 0.727 7.987 -2.197 1.00 0.00 74 ILE A C 6
ATOM 10548 O O . ILE A 1 74 ? 0.737 8.549 -1.096 1.00 0.00 74 ILE A O 6
ATOM 10564 N N . GLU A 1 75 ? 1.826 7.830 -2.912 1.00 0.00 75 GLU A N 6
ATOM 10565 C CA . GLU A 1 75 ? 3.143 8.224 -2.419 1.00 0.00 75 GLU A CA 6
ATOM 10566 C C . GLU A 1 75 ? 4.141 8.314 -3.549 1.00 0.00 75 GLU A C 6
ATOM 10567 O O . GLU A 1 75 ? 3.970 7.718 -4.619 1.00 0.00 75 GLU A O 6
ATOM 10579 N N . ILE A 1 76 ? 5.195 9.080 -3.336 1.00 0.00 76 ILE A N 6
ATOM 10580 C CA . ILE A 1 76 ? 6.190 9.348 -4.371 1.00 0.00 76 ILE A CA 6
ATOM 10581 C C . ILE A 1 76 ? 7.515 8.712 -4.026 1.00 0.00 76 ILE A C 6
ATOM 10582 O O . ILE A 1 76 ? 7.773 8.319 -2.882 1.00 0.00 76 ILE A O 6
ATOM 10598 N N . ALA A 1 77 ? 8.387 8.607 -5.013 1.00 0.00 77 ALA A N 6
ATOM 10599 C CA . ALA A 1 77 ? 9.754 8.145 -4.792 1.00 0.00 77 ALA A CA 6
ATOM 10600 C C . ALA A 1 77 ? 10.509 9.105 -3.903 1.00 0.00 77 ALA A C 6
ATOM 10601 O O . ALA A 1 77 ? 10.125 10.271 -3.733 1.00 0.00 77 ALA A O 6
ATOM 10608 N N . SER A 1 78 ? 11.609 8.649 -3.332 1.00 0.00 78 SER A N 6
ATOM 10609 C CA . SER A 1 78 ? 12.341 9.438 -2.343 1.00 0.00 78 SER A CA 6
ATOM 10610 C C . SER A 1 78 ? 13.832 9.389 -2.584 1.00 0.00 78 SER A C 6
ATOM 10611 O O . SER A 1 78 ? 14.427 10.291 -3.183 1.00 0.00 78 SER A O 6
ATOM 10619 N N . ASP A 1 79 ? 14.455 8.330 -2.102 1.00 0.00 79 ASP A N 6
ATOM 10620 C CA . ASP A 1 79 ? 15.909 8.204 -2.111 1.00 0.00 79 ASP A CA 6
ATOM 10621 C C . ASP A 1 79 ? 16.352 6.992 -2.897 1.00 0.00 79 ASP A C 6
ATOM 10622 O O . ASP A 1 79 ? 16.820 5.988 -2.346 1.00 0.00 79 ASP A O 6
ATOM 10631 N N . TYR A 1 80 ? 16.190 7.053 -4.207 1.00 0.00 80 TYR A N 6
ATOM 10632 C CA . TYR A 1 80 ? 16.705 6.023 -5.105 1.00 0.00 80 TYR A CA 6
ATOM 10633 C C . TYR A 1 80 ? 17.690 6.604 -6.096 1.00 0.00 80 TYR A C 6
ATOM 10634 O O . TYR A 1 80 ? 17.780 7.818 -6.308 1.00 0.00 80 TYR A O 6
ATOM 10652 N N . THR A 1 81 ? 18.468 5.729 -6.707 1.00 0.00 81 THR A N 6
ATOM 10653 C CA . THR A 1 81 ? 19.364 6.083 -7.803 1.00 0.00 81 THR A CA 6
ATOM 10654 C C . THR A 1 81 ? 18.825 5.536 -9.110 1.00 0.00 81 THR A C 6
ATOM 10655 O O . THR A 1 81 ? 19.548 5.159 -10.037 1.00 0.00 81 THR A O 6
ATOM 10666 N N . LYS A 1 82 ? 17.510 5.514 -9.207 1.00 0.00 82 LYS A N 6
ATOM 10667 C CA . LYS A 1 82 ? 16.731 4.892 -10.274 1.00 0.00 82 LYS A CA 6
ATOM 10668 C C . LYS A 1 82 ? 15.370 4.498 -9.735 1.00 0.00 82 LYS A C 6
ATOM 10669 O O . LYS A 1 82 ? 15.273 3.846 -8.690 1.00 0.00 82 LYS A O 6
ATOM 10688 N N . LYS A 1 83 ? 14.322 4.908 -10.416 1.00 0.00 83 LYS A N 6
ATOM 10689 C CA . LYS A 1 83 ? 12.936 4.809 -9.964 1.00 0.00 83 LYS A CA 6
ATOM 10690 C C . LYS A 1 83 ? 12.585 5.999 -9.097 1.00 0.00 83 LYS A C 6
ATOM 10691 O O . LYS A 1 83 ? 11.431 6.155 -8.662 1.00 0.00 83 LYS A O 6
ATOM 10710 N N . LYS A 1 84 ? 13.529 6.888 -8.827 1.00 0.00 84 LYS A N 6
ATOM 10711 C CA . LYS A 1 84 ? 13.230 8.162 -8.153 1.00 0.00 84 LYS A CA 6
ATOM 10712 C C . LYS A 1 84 ? 12.424 9.149 -8.986 1.00 0.00 84 LYS A C 6
ATOM 10713 O O . LYS A 1 84 ? 12.184 10.299 -8.613 1.00 0.00 84 LYS A O 6
ATOM 10732 N N . HIS A 1 85 ? 11.981 8.673 -10.132 1.00 0.00 85 HIS A N 6
ATOM 10733 C CA . HIS A 1 85 ? 11.057 9.378 -11.011 1.00 0.00 85 HIS A CA 6
ATOM 10734 C C . HIS A 1 85 ? 9.749 8.622 -11.113 1.00 0.00 85 HIS A C 6
ATOM 10735 O O . HIS A 1 85 ? 9.037 8.688 -12.121 1.00 0.00 85 HIS A O 6
ATOM 10749 N N . VAL A 1 86 ? 9.420 7.867 -10.077 1.00 0.00 86 VAL A N 6
ATOM 10750 C CA . VAL A 1 86 ? 8.261 6.974 -10.099 1.00 0.00 86 VAL A CA 6
ATOM 10751 C C . VAL A 1 86 ? 7.226 7.390 -9.078 1.00 0.00 86 VAL A C 6
ATOM 10752 O O . VAL A 1 86 ? 7.507 8.109 -8.113 1.00 0.00 86 VAL A O 6
ATOM 10765 N N . LEU A 1 87 ? 6.000 6.954 -9.295 1.00 0.00 87 LEU A N 6
ATOM 10766 C CA . LEU A 1 87 ? 4.919 7.129 -8.327 1.00 0.00 87 LEU A CA 6
ATOM 10767 C C . LEU A 1 87 ? 4.671 5.848 -7.566 1.00 0.00 87 LEU A C 6
ATOM 10768 O O . LEU A 1 87 ? 5.308 4.813 -7.807 1.00 0.00 87 LEU A O 6
ATOM 10784 N N . ARG A 1 88 ? 3.758 5.893 -6.614 1.00 0.00 88 ARG A N 6
ATOM 10785 C CA . ARG A 1 88 ? 3.440 4.727 -5.793 1.00 0.00 88 ARG A CA 6
ATOM 10786 C C . ARG A 1 88 ? 2.066 4.851 -5.179 1.00 0.00 88 ARG A C 6
ATOM 10787 O O . ARG A 1 88 ? 1.861 5.594 -4.205 1.00 0.00 88 ARG A O 6
ATOM 10808 N N . VAL A 1 89 ? 1.090 4.152 -5.729 1.00 0.00 89 VAL A N 6
ATOM 10809 C CA . VAL A 1 89 ? -0.240 4.089 -5.124 1.00 0.00 89 VAL A CA 6
ATOM 10810 C C . VAL A 1 89 ? -0.392 2.802 -4.337 1.00 0.00 89 VAL A C 6
ATOM 10811 O O . VAL A 1 89 ? -0.651 1.703 -4.837 1.00 0.00 89 VAL A O 6
ATOM 10824 N N . LYS A 1 90 ? -0.190 2.927 -3.028 1.00 0.00 90 LYS A N 6
ATOM 10825 C CA . LYS A 1 90 ? -0.127 1.795 -2.107 1.00 0.00 90 LYS A CA 6
ATOM 10826 C C . LYS A 1 90 ? -1.502 1.324 -1.695 1.00 0.00 90 LYS A C 6
ATOM 10827 O O . LYS A 1 90 ? -2.508 2.020 -1.864 1.00 0.00 90 LYS A O 6
ATOM 10846 N N . LEU A 1 91 ? -1.556 0.136 -1.119 1.00 0.00 91 LEU A N 6
ATOM 10847 C CA . LEU A 1 91 ? -2.795 -0.425 -0.584 1.00 0.00 91 LEU A CA 6
ATOM 10848 C C . LEU A 1 91 ? -2.722 -0.562 0.918 1.00 0.00 91 LEU A C 6
ATOM 10849 O O . LEU A 1 91 ? -1.688 -0.311 1.549 1.00 0.00 91 LEU A O 6
ATOM 10865 N N . ALA A 1 92 ? -3.818 -0.989 1.520 1.00 0.00 92 ALA A N 6
ATOM 10866 C CA . ALA A 1 92 ? -3.839 -1.299 2.948 1.00 0.00 92 ALA A CA 6
ATOM 10867 C C . ALA A 1 92 ? -3.642 -2.777 3.201 1.00 0.00 92 ALA A C 6
ATOM 10868 O O . ALA A 1 92 ? -3.956 -3.282 4.295 1.00 0.00 92 ALA A O 6
ATOM 10875 N N . ASN A 1 93 ? -3.108 -3.504 2.239 1.00 0.00 93 ASN A N 6
ATOM 10876 C CA . ASN A 1 93 ? -2.955 -4.955 2.359 1.00 0.00 93 ASN A CA 6
ATOM 10877 C C . ASN A 1 93 ? -1.499 -5.350 2.306 1.00 0.00 93 ASN A C 6
ATOM 10878 O O . ASN A 1 93 ? -1.048 -6.269 3.003 1.00 0.00 93 ASN A O 6
ATOM 10889 N N . GLY A 1 94 ? -0.730 -4.669 1.476 1.00 0.00 94 GLY A N 6
ATOM 10890 C CA . GLY A 1 94 ? 0.715 -4.868 1.426 1.00 0.00 94 GLY A CA 6
ATOM 10891 C C . GLY A 1 94 ? 1.290 -4.493 0.082 1.00 0.00 94 GLY A C 6
ATOM 10892 O O . GLY A 1 94 ? 2.449 -4.063 -0.028 1.00 0.00 94 GLY A O 6
ATOM 10896 N N . ALA A 1 95 ? 0.512 -4.652 -0.972 1.00 0.00 95 ALA A N 6
ATOM 10897 C CA . ALA A 1 95 ? 1.009 -4.458 -2.333 1.00 0.00 95 ALA A CA 6
ATOM 10898 C C . ALA A 1 95 ? 0.922 -3.008 -2.748 1.00 0.00 95 ALA A C 6
ATOM 10899 O O . ALA A 1 95 ? 0.214 -2.196 -2.142 1.00 0.00 95 ALA A O 6
ATOM 10906 N N . LEU A 1 96 ? 1.633 -2.664 -3.807 1.00 0.00 96 LEU A N 6
ATOM 10907 C CA . LEU A 1 96 ? 1.682 -1.289 -4.300 1.00 0.00 96 LEU A CA 6
ATOM 10908 C C . LEU A 1 96 ? 1.518 -1.236 -5.802 1.00 0.00 96 LEU A C 6
ATOM 10909 O O . LEU A 1 96 ? 1.638 -2.250 -6.502 1.00 0.00 96 LEU A O 6
ATOM 10925 N N . PHE A 1 97 ? 1.216 -0.062 -6.334 1.00 0.00 97 PHE A N 6
ATOM 10926 C CA . PHE A 1 97 ? 1.174 0.133 -7.782 1.00 0.00 97 PHE A CA 6
ATOM 10927 C C . PHE A 1 97 ? 1.961 1.362 -8.178 1.00 0.00 97 PHE A C 6
ATOM 10928 O O . PHE A 1 97 ? 1.446 2.478 -8.299 1.00 0.00 97 PHE A O 6
ATOM 10945 N N . LEU A 1 98 ? 3.259 1.167 -8.364 1.00 0.00 98 LEU A N 6
ATOM 10946 C CA . LEU A 1 98 ? 4.194 2.247 -8.668 1.00 0.00 98 LEU A CA 6
ATOM 10947 C C . LEU A 1 98 ? 4.249 2.512 -10.153 1.00 0.00 98 LEU A C 6
ATOM 10948 O O . LEU A 1 98 ? 3.996 1.591 -10.961 1.00 0.00 98 LEU A O 6
ATOM 10964 N N . LEU A 1 99 ? 4.590 3.720 -10.574 1.00 0.00 99 LEU A N 6
ATOM 10965 C CA . LEU A 1 99 ? 4.503 4.075 -11.993 1.00 0.00 99 LEU A CA 6
ATOM 10966 C C . LEU A 1 99 ? 5.737 4.800 -12.476 1.00 0.00 99 LEU A C 6
ATOM 10967 O O . LEU A 1 99 ? 6.030 5.927 -12.041 1.00 0.00 99 LEU A O 6
ATOM 10983 N N . GLN A 1 100 ? 6.476 4.204 -13.392 1.00 0.00 100 GLN A N 6
ATOM 10984 C CA . GLN A 1 100 ? 7.594 4.883 -14.045 1.00 0.00 100 GLN A CA 6
ATOM 10985 C C . GLN A 1 100 ? 7.268 5.150 -15.496 1.00 0.00 100 GLN A C 6
ATOM 10986 O O . GLN A 1 100 ? 7.448 4.291 -16.370 1.00 0.00 100 GLN A O 6
ATOM 11000 N N . ALA A 1 101 ? 6.777 6.341 -15.786 1.00 0.00 101 ALA A N 6
ATOM 11001 C CA . ALA A 1 101 ? 6.278 6.658 -17.122 1.00 0.00 101 ALA A CA 6
ATOM 11002 C C . ALA A 1 101 ? 7.401 6.976 -18.085 1.00 0.00 101 ALA A C 6
ATOM 11003 O O . ALA A 1 101 ? 8.590 6.977 -17.749 1.00 0.00 101 ALA A O 6
ATOM 11010 N N . HIS A 1 102 ? 7.023 7.232 -19.323 1.00 0.00 102 HIS A N 6
ATOM 11011 C CA . HIS A 1 102 ? 7.963 7.394 -20.428 1.00 0.00 102 HIS A CA 6
ATOM 11012 C C . HIS A 1 102 ? 8.436 8.818 -20.595 1.00 0.00 102 HIS A C 6
ATOM 11013 O O . HIS A 1 102 ? 9.646 9.078 -20.751 1.00 0.00 102 HIS A O 6
ATOM 11027 N N . ASP A 1 103 ? 7.534 9.779 -20.556 1.00 0.00 103 ASP A N 6
ATOM 11028 C CA . ASP A 1 103 ? 7.865 11.159 -20.908 1.00 0.00 103 ASP A CA 6
ATOM 11029 C C . ASP A 1 103 ? 8.373 11.963 -19.731 1.00 0.00 103 ASP A C 6
ATOM 11030 O O . ASP A 1 103 ? 9.243 12.828 -19.880 1.00 0.00 103 ASP A O 6
ATOM 11039 N N . ASP A 1 104 ? 7.825 11.714 -18.562 1.00 0.00 104 ASP A N 6
ATOM 11040 C CA . ASP A 1 104 ? 8.032 12.490 -17.337 1.00 0.00 104 ASP A CA 6
ATOM 11041 C C . ASP A 1 104 ? 6.871 13.444 -17.144 1.00 0.00 104 ASP A C 6
ATOM 11042 O O . ASP A 1 104 ? 6.471 13.789 -16.028 1.00 0.00 104 ASP A O 6
ATOM 11051 N N . THR A 1 105 ? 6.326 13.907 -18.256 1.00 0.00 105 THR A N 6
ATOM 11052 C CA . THR A 1 105 ? 5.105 14.708 -18.260 1.00 0.00 105 THR A CA 6
ATOM 11053 C C . THR A 1 105 ? 3.898 13.831 -18.019 1.00 0.00 105 THR A C 6
ATOM 11054 O O . THR A 1 105 ? 2.928 14.206 -17.340 1.00 0.00 105 THR A O 6
ATOM 11065 N N . GLU A 1 106 ? 3.946 12.623 -18.543 1.00 0.00 106 GLU A N 6
ATOM 11066 C CA . GLU A 1 106 ? 2.901 11.632 -18.293 1.00 0.00 106 GLU A CA 6
ATOM 11067 C C . GLU A 1 106 ? 3.145 10.970 -16.956 1.00 0.00 106 GLU A C 6
ATOM 11068 O O . GLU A 1 106 ? 2.221 10.482 -16.297 1.00 0.00 106 GLU A O 6
ATOM 11080 N N . MET A 1 107 ? 4.402 10.914 -16.551 1.00 0.00 107 MET A N 6
ATOM 11081 C CA . MET A 1 107 ? 4.747 10.407 -15.224 1.00 0.00 107 MET A CA 6
ATOM 11082 C C . MET A 1 107 ? 3.905 11.084 -14.165 1.00 0.00 107 MET A C 6
ATOM 11083 O O . MET A 1 107 ? 3.165 10.488 -13.374 1.00 0.00 107 MET A O 6
ATOM 11097 N N . SER A 1 108 ? 3.997 12.411 -14.153 1.00 0.00 108 SER A N 6
ATOM 11098 C CA . SER A 1 108 ? 3.301 13.222 -13.161 1.00 0.00 108 SER A CA 6
ATOM 11099 C C . SER A 1 108 ? 1.802 13.137 -13.353 1.00 0.00 108 SER A C 6
ATOM 11100 O O . SER A 1 108 ? 1.052 13.021 -12.374 1.00 0.00 108 SER A O 6
ATOM 11108 N N . GLN A 1 109 ? 1.343 13.168 -14.590 1.00 0.00 109 GLN A N 6
ATOM 11109 C CA . GLN A 1 109 ? -0.075 13.010 -14.912 1.00 0.00 109 GLN A CA 6
ATOM 11110 C C . GLN A 1 109 ? -0.626 11.706 -14.380 1.00 0.00 109 GLN A C 6
ATOM 11111 O O . GLN A 1 109 ? -1.789 11.672 -13.917 1.00 0.00 109 GLN A O 6
ATOM 11125 N N . TRP A 1 110 ? 0.100 10.606 -14.428 1.00 0.00 110 TRP A N 6
ATOM 11126 C CA . TRP A 1 110 ? -0.323 9.361 -13.786 1.00 0.00 110 TRP A CA 6
ATOM 11127 C C . TRP A 1 110 ? -0.582 9.578 -12.316 1.00 0.00 110 TRP A C 6
ATOM 11128 O O . TRP A 1 110 ? -1.529 9.042 -11.735 1.00 0.00 110 TRP A O 6
ATOM 11149 N N . VAL A 1 111 ? 0.286 10.342 -11.678 1.00 0.00 111 VAL A N 6
ATOM 11150 C CA . VAL A 1 111 ? 0.226 10.516 -10.227 1.00 0.00 111 VAL A CA 6
ATOM 11151 C C . VAL A 1 111 ? -0.869 11.482 -9.827 1.00 0.00 111 VAL A C 6
ATOM 11152 O O . VAL A 1 111 ? -1.524 11.340 -8.789 1.00 0.00 111 VAL A O 6
ATOM 11165 N N . THR A 1 112 ? -1.103 12.480 -10.667 1.00 0.00 112 THR A N 6
ATOM 11166 C CA . THR A 1 112 ? -2.208 13.421 -10.497 1.00 0.00 112 THR A CA 6
ATOM 11167 C C . THR A 1 112 ? -3.532 12.771 -10.822 1.00 0.00 112 THR A C 6
ATOM 11168 O O . THR A 1 112 ? -4.547 13.032 -10.132 1.00 0.00 112 THR A O 6
ATOM 11179 N N . SER A 1 113 ? -3.599 11.908 -11.816 1.00 0.00 113 SER A N 6
ATOM 11180 C CA . SER A 1 113 ? -4.812 11.137 -12.093 1.00 0.00 113 SER A CA 6
ATOM 11181 C C . SER A 1 113 ? -5.073 10.160 -10.966 1.00 0.00 113 SER A C 6
ATOM 11182 O O . SER A 1 113 ? -6.131 10.108 -10.333 1.00 0.00 113 SER A O 6
ATOM 11190 N N . LEU A 1 114 ? -4.056 9.359 -10.682 1.00 0.00 114 LEU A N 6
ATOM 11191 C CA . LEU A 1 114 ? -4.028 8.441 -9.548 1.00 0.00 114 LEU A CA 6
ATOM 11192 C C . LEU A 1 114 ? -4.367 9.130 -8.244 1.00 0.00 114 LEU A C 6
ATOM 11193 O O . LEU A 1 114 ? -4.889 8.489 -7.310 1.00 0.00 114 LEU A O 6
ATOM 11209 N N . LYS A 1 115 ? -4.071 10.409 -8.117 1.00 0.00 115 LYS A N 6
ATOM 11210 C CA . LYS A 1 115 ? -4.411 11.156 -6.904 1.00 0.00 115 LYS A CA 6
ATOM 11211 C C . LYS A 1 115 ? -5.908 11.291 -6.765 1.00 0.00 115 LYS A C 6
ATOM 11212 O O . LYS A 1 115 ? -6.493 11.043 -5.705 1.00 0.00 115 LYS A O 6
ATOM 11231 N N . ALA A 1 116 ? -6.555 11.706 -7.840 1.00 0.00 116 ALA A N 6
ATOM 11232 C CA . ALA A 1 116 ? -8.016 11.742 -7.887 1.00 0.00 116 ALA A CA 6
ATOM 11233 C C . ALA A 1 116 ? -8.617 10.369 -7.684 1.00 0.00 116 ALA A C 6
ATOM 11234 O O . ALA A 1 116 ? -9.813 10.244 -7.351 1.00 0.00 116 ALA A O 6
ATOM 11241 N N . GLN A 1 117 ? -7.845 9.312 -7.846 1.00 0.00 117 GLN A N 6
ATOM 11242 C CA . GLN A 1 117 ? -8.384 7.950 -7.820 1.00 0.00 117 GLN A CA 6
ATOM 11243 C C . GLN A 1 117 ? -8.317 7.343 -6.435 1.00 0.00 117 GLN A C 6
ATOM 11244 O O . GLN A 1 117 ? -9.354 7.041 -5.813 1.00 0.00 117 GLN A O 6
ATOM 11258 N N . SER A 1 118 ? -7.124 7.118 -5.917 1.00 0.00 118 SER A N 6
ATOM 11259 C CA . SER A 1 118 ? -6.918 6.600 -4.565 1.00 0.00 118 SER A CA 6
ATOM 11260 C C . SER A 1 118 ? -7.784 7.360 -3.587 1.00 0.00 118 SER A C 6
ATOM 11261 O O . SER A 1 118 ? -7.697 8.613 -3.543 1.00 0.00 118 SER A O 6
ATOM 11269 N N . ASP A 1 119 ? -8.599 6.714 -2.778 1.00 0.00 119 ASP A N 6
ATOM 11270 C CA . ASP A 1 119 ? -9.559 7.417 -1.925 1.00 0.00 119 ASP A CA 6
ATOM 11271 C C . ASP A 1 119 ? -9.235 7.217 -0.460 1.00 0.00 119 ASP A C 6
ATOM 11272 O O . ASP A 1 119 ? -8.405 6.388 -0.074 1.00 0.00 119 ASP A O 6
ATOM 11281 N N . SER A 1 120 ? -9.881 8.006 0.380 1.00 0.00 120 SER A N 6
ATOM 11282 C CA . SER A 1 120 ? -9.718 7.957 1.831 1.00 0.00 120 SER A CA 6
ATOM 11283 C C . SER A 1 120 ? -8.482 8.709 2.272 1.00 0.00 120 SER A C 6
ATOM 11284 O O . SER A 1 120 ? -7.583 9.035 1.490 1.00 0.00 120 SER A O 6
ATOM 11292 N N . THR A 1 121 ? -8.436 9.017 3.560 1.00 0.00 121 THR A N 6
ATOM 11293 C CA . THR A 1 121 ? -7.395 9.859 4.140 1.00 0.00 121 THR A CA 6
ATOM 11294 C C . THR A 1 121 ? -6.016 9.362 3.774 1.00 0.00 121 THR A C 6
ATOM 11295 O O . THR A 1 121 ? -5.545 8.324 4.249 1.00 0.00 121 THR A O 6
ATOM 11306 N N . ALA A 1 122 ? -5.359 10.101 2.896 1.00 0.00 122 ALA A N 6
ATOM 11307 C CA . ALA A 1 122 ? -3.965 9.842 2.547 1.00 0.00 122 ALA A CA 6
ATOM 11308 C C . ALA A 1 122 ? -3.092 11.025 2.894 1.00 0.00 122 ALA A C 6
ATOM 11309 O O . ALA A 1 122 ? -2.181 10.953 3.776 1.00 0.00 122 ALA A O 6
ATOM 11317 N N . GLY A 1 1 ? -26.069 14.955 -26.622 1.00 0.00 1 GLY A N 7
ATOM 11318 C CA . GLY A 1 1 ? -24.837 15.247 -25.895 1.00 0.00 1 GLY A CA 7
ATOM 11319 C C . GLY A 1 1 ? -24.170 13.975 -25.426 1.00 0.00 1 GLY A C 7
ATOM 11320 O O . GLY A 1 1 ? -24.790 12.910 -25.328 1.00 0.00 1 GLY A O 7
ATOM 11326 N N . SER A 1 2 ? -22.886 14.066 -25.135 1.00 0.00 2 SER A N 7
ATOM 11327 C CA . SER A 1 2 ? -22.101 12.911 -24.711 1.00 0.00 2 SER A CA 7
ATOM 11328 C C . SER A 1 2 ? -22.170 12.730 -23.214 1.00 0.00 2 SER A C 7
ATOM 11329 O O . SER A 1 2 ? -22.595 11.689 -22.699 1.00 0.00 2 SER A O 7
ATOM 11337 N N . GLY A 1 3 ? -21.746 13.748 -22.487 1.00 0.00 3 GLY A N 7
ATOM 11338 C CA . GLY A 1 3 ? -21.814 13.737 -21.029 1.00 0.00 3 GLY A CA 7
ATOM 11339 C C . GLY A 1 3 ? -21.127 12.517 -20.462 1.00 0.00 3 GLY A C 7
ATOM 11340 O O . GLY A 1 3 ? -21.534 11.959 -19.434 1.00 0.00 3 GLY A O 7
ATOM 11344 N N . THR A 1 4 ? -20.058 12.092 -21.109 1.00 0.00 4 THR A N 7
ATOM 11345 C CA . THR A 1 4 ? -19.228 11.005 -20.597 1.00 0.00 4 THR A CA 7
ATOM 11346 C C . THR A 1 4 ? -18.263 11.508 -19.551 1.00 0.00 4 THR A C 7
ATOM 11347 O O . THR A 1 4 ? -18.283 11.091 -18.388 1.00 0.00 4 THR A O 7
ATOM 11358 N N . GLY A 1 5 ? -17.395 12.418 -19.952 1.00 0.00 5 GLY A N 7
ATOM 11359 C CA . GLY A 1 5 ? -16.438 13.034 -19.037 1.00 0.00 5 GLY A CA 7
ATOM 11360 C C . GLY A 1 5 ? -15.287 12.100 -18.748 1.00 0.00 5 GLY A C 7
ATOM 11361 O O . GLY A 1 5 ? -14.581 11.635 -19.650 1.00 0.00 5 GLY A O 7
ATOM 11365 N N . ALA A 1 6 ? -15.068 11.826 -17.476 1.00 0.00 6 ALA A N 7
ATOM 11366 C CA . ALA A 1 6 ? -13.967 10.968 -17.046 1.00 0.00 6 ALA A CA 7
ATOM 11367 C C . ALA A 1 6 ? -14.270 9.516 -17.334 1.00 0.00 6 ALA A C 7
ATOM 11368 O O . ALA A 1 6 ? -15.134 9.180 -18.153 1.00 0.00 6 ALA A O 7
ATOM 11375 N N . GLY A 1 7 ? -13.568 8.626 -16.657 1.00 0.00 7 GLY A N 7
ATOM 11376 C CA . GLY A 1 7 ? -13.766 7.191 -16.835 1.00 0.00 7 GLY A CA 7
ATOM 11377 C C . GLY A 1 7 ? -12.882 6.389 -15.909 1.00 0.00 7 GLY A C 7
ATOM 11378 O O . GLY A 1 7 ? -13.353 5.703 -14.992 1.00 0.00 7 GLY A O 7
ATOM 11382 N N . GLU A 1 8 ? -11.581 6.466 -16.119 1.00 0.00 8 GLU A N 7
ATOM 11383 C CA . GLU A 1 8 ? -10.635 5.626 -15.387 1.00 0.00 8 GLU A CA 7
ATOM 11384 C C . GLU A 1 8 ? -9.446 6.429 -14.901 1.00 0.00 8 GLU A C 7
ATOM 11385 O O . GLU A 1 8 ? -9.389 7.652 -15.065 1.00 0.00 8 GLU A O 7
ATOM 11397 N N . GLY A 1 9 ? -8.502 5.744 -14.270 1.00 0.00 9 GLY A N 7
ATOM 11398 C CA . GLY A 1 9 ? -7.250 6.398 -13.884 1.00 0.00 9 GLY A CA 7
ATOM 11399 C C . GLY A 1 9 ? -6.486 6.824 -15.123 1.00 0.00 9 GLY A C 7
ATOM 11400 O O . GLY A 1 9 ? -6.886 7.710 -15.884 1.00 0.00 9 GLY A O 7
ATOM 11404 N N . HIS A 1 10 ? -5.357 6.163 -15.352 1.00 0.00 10 HIS A N 7
ATOM 11405 C CA . HIS A 1 10 ? -4.601 6.357 -16.585 1.00 0.00 10 HIS A CA 7
ATOM 11406 C C . HIS A 1 10 ? -4.274 5.018 -17.209 1.00 0.00 10 HIS A C 7
ATOM 11407 O O . HIS A 1 10 ? -4.342 3.965 -16.556 1.00 0.00 10 HIS A O 7
ATOM 11421 N N . GLU A 1 11 ? -3.938 5.018 -18.485 1.00 0.00 11 GLU A N 7
ATOM 11422 C CA . GLU A 1 11 ? -3.598 3.783 -19.189 1.00 0.00 11 GLU A CA 7
ATOM 11423 C C . GLU A 1 11 ? -2.538 4.043 -20.231 1.00 0.00 11 GLU A C 7
ATOM 11424 O O . GLU A 1 11 ? -2.661 4.942 -21.073 1.00 0.00 11 GLU A O 7
ATOM 11436 N N . GLY A 1 12 ? -1.462 3.276 -20.184 1.00 0.00 12 GLY A N 7
ATOM 11437 C CA . GLY A 1 12 ? -0.308 3.534 -21.040 1.00 0.00 12 GLY A CA 7
ATOM 11438 C C . GLY A 1 12 ? 0.558 2.311 -21.224 1.00 0.00 12 GLY A C 7
ATOM 11439 O O . GLY A 1 12 ? 0.202 1.182 -20.873 1.00 0.00 12 GLY A O 7
ATOM 11443 N N . TYR A 1 13 ? 1.743 2.532 -21.769 1.00 0.00 13 TYR A N 7
ATOM 11444 C CA . TYR A 1 13 ? 2.771 1.503 -21.896 1.00 0.00 13 TYR A CA 7
ATOM 11445 C C . TYR A 1 13 ? 4.066 1.965 -21.274 1.00 0.00 13 TYR A C 7
ATOM 11446 O O . TYR A 1 13 ? 4.714 2.906 -21.767 1.00 0.00 13 TYR A O 7
ATOM 11464 N N . VAL A 1 14 ? 4.499 1.322 -20.206 1.00 0.00 14 VAL A N 7
ATOM 11465 C CA . VAL A 1 14 ? 5.656 1.795 -19.445 1.00 0.00 14 VAL A CA 7
ATOM 11466 C C . VAL A 1 14 ? 6.348 0.690 -18.678 1.00 0.00 14 VAL A C 7
ATOM 11467 O O . VAL A 1 14 ? 6.181 -0.504 -18.942 1.00 0.00 14 VAL A O 7
ATOM 11480 N N . THR A 1 15 ? 7.132 1.100 -17.691 1.00 0.00 15 THR A N 7
ATOM 11481 C CA . THR A 1 15 ? 7.746 0.156 -16.755 1.00 0.00 15 THR A CA 7
ATOM 11482 C C . THR A 1 15 ? 7.000 0.176 -15.441 1.00 0.00 15 THR A C 7
ATOM 11483 O O . THR A 1 15 ? 7.374 0.857 -14.481 1.00 0.00 15 THR A O 7
ATOM 11494 N N . ARG A 1 16 ? 5.916 -0.574 -15.387 1.00 0.00 16 ARG A N 7
ATOM 11495 C CA . ARG A 1 16 ? 4.999 -0.518 -14.253 1.00 0.00 16 ARG A CA 7
ATOM 11496 C C . ARG A 1 16 ? 5.337 -1.503 -13.145 1.00 0.00 16 ARG A C 7
ATOM 11497 O O . ARG A 1 16 ? 6.315 -2.255 -13.144 1.00 0.00 16 ARG A O 7
ATOM 11518 N N . LYS A 1 17 ? 4.492 -1.483 -12.126 1.00 0.00 17 LYS A N 7
ATOM 11519 C CA . LYS A 1 17 ? 4.650 -2.190 -10.859 1.00 0.00 17 LYS A CA 7
ATOM 11520 C C . LYS A 1 17 ? 3.623 -3.264 -10.550 1.00 0.00 17 LYS A C 7
ATOM 11521 O O . LYS A 1 17 ? 2.895 -3.807 -11.382 1.00 0.00 17 LYS A O 7
ATOM 11540 N N . HIS A 1 18 ? 3.549 -3.572 -9.259 1.00 0.00 18 HIS A N 7
ATOM 11541 C CA . HIS A 1 18 ? 2.481 -4.334 -8.633 1.00 0.00 18 HIS A CA 7
ATOM 11542 C C . HIS A 1 18 ? 2.725 -4.547 -7.151 1.00 0.00 18 HIS A C 7
ATOM 11543 O O . HIS A 1 18 ? 3.830 -4.392 -6.624 1.00 0.00 18 HIS A O 7
ATOM 11557 N N . GLU A 1 19 ? 1.656 -4.881 -6.452 1.00 0.00 19 GLU A N 7
ATOM 11558 C CA . GLU A 1 19 ? 1.675 -5.293 -5.052 1.00 0.00 19 GLU A CA 7
ATOM 11559 C C . GLU A 1 19 ? 2.909 -6.097 -4.700 1.00 0.00 19 GLU A C 7
ATOM 11560 O O . GLU A 1 19 ? 3.496 -6.805 -5.525 1.00 0.00 19 GLU A O 7
ATOM 11572 N N . TRP A 1 20 ? 3.304 -6.015 -3.441 1.00 0.00 20 TRP A N 7
ATOM 11573 C CA . TRP A 1 20 ? 4.535 -6.642 -2.966 1.00 0.00 20 TRP A CA 7
ATOM 11574 C C . TRP A 1 20 ? 4.358 -7.215 -1.578 1.00 0.00 20 TRP A C 7
ATOM 11575 O O . TRP A 1 20 ? 3.522 -6.762 -0.789 1.00 0.00 20 TRP A O 7
ATOM 11596 N N . ASP A 1 21 ? 5.153 -8.220 -1.263 1.00 0.00 21 ASP A N 7
ATOM 11597 C CA . ASP A 1 21 ? 5.190 -8.801 0.077 1.00 0.00 21 ASP A CA 7
ATOM 11598 C C . ASP A 1 21 ? 6.571 -8.688 0.680 1.00 0.00 21 ASP A C 7
ATOM 11599 O O . ASP A 1 21 ? 7.549 -8.322 0.020 1.00 0.00 21 ASP A O 7
ATOM 11608 N N . SER A 1 22 ? 6.675 -9.027 1.952 1.00 0.00 22 SER A N 7
ATOM 11609 C CA . SER A 1 22 ? 7.914 -8.849 2.705 1.00 0.00 22 SER A CA 7
ATOM 11610 C C . SER A 1 22 ? 8.501 -10.181 3.105 1.00 0.00 22 SER A C 7
ATOM 11611 O O . SER A 1 22 ? 9.716 -10.405 3.045 1.00 0.00 22 SER A O 7
ATOM 11619 N N . THR A 1 23 ? 7.644 -11.087 3.539 1.00 0.00 23 THR A N 7
ATOM 11620 C CA . THR A 1 23 ? 8.077 -12.407 3.988 1.00 0.00 23 THR A CA 7
ATOM 11621 C C . THR A 1 23 ? 8.257 -13.345 2.818 1.00 0.00 23 THR A C 7
ATOM 11622 O O . THR A 1 23 ? 7.293 -13.835 2.219 1.00 0.00 23 THR A O 7
ATOM 11633 N N . THR A 1 24 ? 9.505 -13.627 2.489 1.00 0.00 24 THR A N 7
ATOM 11634 C CA . THR A 1 24 ? 9.836 -14.526 1.386 1.00 0.00 24 THR A CA 7
ATOM 11635 C C . THR A 1 24 ? 11.331 -14.670 1.235 1.00 0.00 24 THR A C 7
ATOM 11636 O O . THR A 1 24 ? 12.100 -13.729 1.482 1.00 0.00 24 THR A O 7
ATOM 11647 N N . LYS A 1 25 ? 11.779 -15.840 0.816 1.00 0.00 25 LYS A N 7
ATOM 11648 C CA . LYS A 1 25 ? 13.195 -16.057 0.527 1.00 0.00 25 LYS A CA 7
ATOM 11649 C C . LYS A 1 25 ? 13.669 -15.100 -0.546 1.00 0.00 25 LYS A C 7
ATOM 11650 O O . LYS A 1 25 ? 14.606 -14.320 -0.352 1.00 0.00 25 LYS A O 7
ATOM 11669 N N . LYS A 1 26 ? 13.003 -15.128 -1.684 1.00 0.00 26 LYS A N 7
ATOM 11670 C CA . LYS A 1 26 ? 13.290 -14.281 -2.843 1.00 0.00 26 LYS A CA 7
ATOM 11671 C C . LYS A 1 26 ? 12.688 -14.883 -4.094 1.00 0.00 26 LYS A C 7
ATOM 11672 O O . LYS A 1 26 ? 13.244 -15.816 -4.693 1.00 0.00 26 LYS A O 7
ATOM 11691 N N . ALA A 1 27 ? 11.535 -14.388 -4.503 1.00 0.00 27 ALA A N 7
ATOM 11692 C CA . ALA A 1 27 ? 10.818 -14.954 -5.643 1.00 0.00 27 ALA A CA 7
ATOM 11693 C C . ALA A 1 27 ? 9.618 -14.111 -6.005 1.00 0.00 27 ALA A C 7
ATOM 11694 O O . ALA A 1 27 ? 9.527 -12.925 -5.672 1.00 0.00 27 ALA A O 7
ATOM 11701 N N . SER A 1 28 ? 8.682 -14.713 -6.719 1.00 0.00 28 SER A N 7
ATOM 11702 C CA . SER A 1 28 ? 7.503 -14.003 -7.203 1.00 0.00 28 SER A CA 7
ATOM 11703 C C . SER A 1 28 ? 7.867 -13.044 -8.313 1.00 0.00 28 SER A C 7
ATOM 11704 O O . SER A 1 28 ? 8.239 -11.889 -8.082 1.00 0.00 28 SER A O 7
ATOM 11712 N N . ASN A 1 29 ? 7.785 -13.521 -9.542 1.00 0.00 29 ASN A N 7
ATOM 11713 C CA . ASN A 1 29 ? 7.975 -12.668 -10.712 1.00 0.00 29 ASN A CA 7
ATOM 11714 C C . ASN A 1 29 ? 9.395 -12.156 -10.782 1.00 0.00 29 ASN A C 7
ATOM 11715 O O . ASN A 1 29 ? 10.269 -12.550 -10.001 1.00 0.00 29 ASN A O 7
ATOM 11726 N N . ARG A 1 30 ? 9.640 -11.249 -11.707 1.00 0.00 30 ARG A N 7
ATOM 11727 C CA . ARG A 1 30 ? 10.967 -10.672 -11.907 1.00 0.00 30 ARG A CA 7
ATOM 11728 C C . ARG A 1 30 ? 10.928 -9.167 -11.780 1.00 0.00 30 ARG A C 7
ATOM 11729 O O . ARG A 1 30 ? 10.873 -8.429 -12.771 1.00 0.00 30 ARG A O 7
ATOM 11750 N N . SER A 1 31 ? 10.976 -8.682 -10.553 1.00 0.00 31 SER A N 7
ATOM 11751 C CA . SER A 1 31 ? 11.061 -7.246 -10.299 1.00 0.00 31 SER A CA 7
ATOM 11752 C C . SER A 1 31 ? 9.917 -6.518 -10.965 1.00 0.00 31 SER A C 7
ATOM 11753 O O . SER A 1 31 ? 8.807 -7.065 -11.104 1.00 0.00 31 SER A O 7
ATOM 11761 N N . TRP A 1 32 ? 10.125 -5.280 -11.374 1.00 0.00 32 TRP A N 7
ATOM 11762 C CA . TRP A 1 32 ? 9.121 -4.544 -12.142 1.00 0.00 32 TRP A CA 7
ATOM 11763 C C . TRP A 1 32 ? 8.997 -5.111 -13.536 1.00 0.00 32 TRP A C 7
ATOM 11764 O O . TRP A 1 32 ? 9.844 -5.892 -13.995 1.00 0.00 32 TRP A O 7
ATOM 11785 N N . ASP A 1 33 ? 7.934 -4.756 -14.235 1.00 0.00 33 ASP A N 7
ATOM 11786 C CA . ASP A 1 33 ? 7.637 -5.355 -15.535 1.00 0.00 33 ASP A CA 7
ATOM 11787 C C . ASP A 1 33 ? 7.158 -4.321 -16.527 1.00 0.00 33 ASP A C 7
ATOM 11788 O O . ASP A 1 33 ? 6.410 -3.394 -16.198 1.00 0.00 33 ASP A O 7
ATOM 11797 N N . LYS A 1 34 ? 7.575 -4.480 -17.770 1.00 0.00 34 LYS A N 7
ATOM 11798 C CA . LYS A 1 34 ? 7.083 -3.652 -18.869 1.00 0.00 34 LYS A CA 7
ATOM 11799 C C . LYS A 1 34 ? 5.794 -4.210 -19.422 1.00 0.00 34 LYS A C 7
ATOM 11800 O O . LYS A 1 34 ? 5.705 -5.393 -19.786 1.00 0.00 34 LYS A O 7
ATOM 11819 N N . VAL A 1 35 ? 4.774 -3.379 -19.522 1.00 0.00 35 VAL A N 7
ATOM 11820 C CA . VAL A 1 35 ? 3.441 -3.843 -19.899 1.00 0.00 35 VAL A CA 7
ATOM 11821 C C . VAL A 1 35 ? 2.533 -2.694 -20.272 1.00 0.00 35 VAL A C 7
ATOM 11822 O O . VAL A 1 35 ? 2.902 -1.516 -20.223 1.00 0.00 35 VAL A O 7
ATOM 11835 N N . TYR A 1 36 ? 1.325 -3.031 -20.680 1.00 0.00 36 TYR A N 7
ATOM 11836 C CA . TYR A 1 36 ? 0.264 -2.056 -20.918 1.00 0.00 36 TYR A CA 7
ATOM 11837 C C . TYR A 1 36 ? -0.750 -2.123 -19.798 1.00 0.00 36 TYR A C 7
ATOM 11838 O O . TYR A 1 36 ? -1.048 -3.241 -19.307 1.00 0.00 36 TYR A O 7
ATOM 11856 N N . MET A 1 37 ? -1.281 -1.010 -19.334 1.00 0.00 37 MET A N 7
ATOM 11857 C CA . MET A 1 37 ? -2.151 -1.029 -18.155 1.00 0.00 37 MET A CA 7
ATOM 11858 C C . MET A 1 37 ? -3.329 -0.085 -18.290 1.00 0.00 37 MET A C 7
ATOM 11859 O O . MET A 1 37 ? -3.386 0.828 -19.117 1.00 0.00 37 MET A O 7
ATOM 11873 N N . ALA A 1 38 ? -4.295 -0.303 -17.408 1.00 0.00 38 ALA A N 7
ATOM 11874 C CA . ALA A 1 38 ? -5.454 0.567 -17.252 1.00 0.00 38 ALA A CA 7
ATOM 11875 C C . ALA A 1 38 ? -5.923 0.544 -15.809 1.00 0.00 38 ALA A C 7
ATOM 11876 O O . ALA A 1 38 ? -6.925 -0.066 -15.423 1.00 0.00 38 ALA A O 7
ATOM 11883 N N . ALA A 1 39 ? -5.146 1.206 -14.970 1.00 0.00 39 ALA A N 7
ATOM 11884 C CA . ALA A 1 39 ? -5.314 1.190 -13.522 1.00 0.00 39 ALA A CA 7
ATOM 11885 C C . ALA A 1 39 ? -4.849 2.496 -12.925 1.00 0.00 39 ALA A C 7
ATOM 11886 O O . ALA A 1 39 ? -4.383 3.416 -13.623 1.00 0.00 39 ALA A O 7
ATOM 11893 N N . LYS A 1 40 ? -5.017 2.626 -11.621 1.00 0.00 40 LYS A N 7
ATOM 11894 C CA . LYS A 1 40 ? -4.443 3.742 -10.877 1.00 0.00 40 LYS A CA 7
ATOM 11895 C C . LYS A 1 40 ? -4.590 3.561 -9.386 1.00 0.00 40 LYS A C 7
ATOM 11896 O O . LYS A 1 40 ? -3.683 3.865 -8.603 1.00 0.00 40 LYS A O 7
ATOM 11915 N N . ALA A 1 41 ? -5.747 3.085 -8.969 1.00 0.00 41 ALA A N 7
ATOM 11916 C CA . ALA A 1 41 ? -6.082 3.062 -7.545 1.00 0.00 41 ALA A CA 7
ATOM 11917 C C . ALA A 1 41 ? -7.432 2.410 -7.330 1.00 0.00 41 ALA A C 7
ATOM 11918 O O . ALA A 1 41 ? -7.557 1.205 -7.094 1.00 0.00 41 ALA A O 7
ATOM 11925 N N . GLY A 1 42 ? -8.469 3.225 -7.368 1.00 0.00 42 GLY A N 7
ATOM 11926 C CA . GLY A 1 42 ? -9.869 2.831 -7.365 1.00 0.00 42 GLY A CA 7
ATOM 11927 C C . GLY A 1 42 ? -10.121 1.485 -7.998 1.00 0.00 42 GLY A C 7
ATOM 11928 O O . GLY A 1 42 ? -11.062 0.772 -7.611 1.00 0.00 42 GLY A O 7
ATOM 11932 N N . ARG A 1 43 ? -9.333 1.119 -8.990 1.00 0.00 43 ARG A N 7
ATOM 11933 C CA . ARG A 1 43 ? -9.363 -0.219 -9.576 1.00 0.00 43 ARG A CA 7
ATOM 11934 C C . ARG A 1 43 ? -8.085 -0.502 -10.334 1.00 0.00 43 ARG A C 7
ATOM 11935 O O . ARG A 1 43 ? -7.212 0.367 -10.474 1.00 0.00 43 ARG A O 7
ATOM 11956 N N . ILE A 1 44 ? -7.945 -1.701 -10.870 1.00 0.00 44 ILE A N 7
ATOM 11957 C CA . ILE A 1 44 ? -6.838 -2.056 -11.753 1.00 0.00 44 ILE A CA 7
ATOM 11958 C C . ILE A 1 44 ? -7.311 -2.948 -12.877 1.00 0.00 44 ILE A C 7
ATOM 11959 O O . ILE A 1 44 ? -8.267 -3.721 -12.731 1.00 0.00 44 ILE A O 7
ATOM 11975 N N . SER A 1 45 ? -6.670 -2.845 -14.026 1.00 0.00 45 SER A N 7
ATOM 11976 C CA . SER A 1 45 ? -6.897 -3.764 -15.138 1.00 0.00 45 SER A CA 7
ATOM 11977 C C . SER A 1 45 ? -5.627 -3.953 -15.937 1.00 0.00 45 SER A C 7
ATOM 11978 O O . SER A 1 45 ? -5.071 -2.981 -16.483 1.00 0.00 45 SER A O 7
ATOM 11986 N N . PHE A 1 46 ? -5.124 -5.169 -16.033 1.00 0.00 46 PHE A N 7
ATOM 11987 C CA . PHE A 1 46 ? -3.814 -5.413 -16.651 1.00 0.00 46 PHE A CA 7
ATOM 11988 C C . PHE A 1 46 ? -3.891 -6.049 -18.027 1.00 0.00 46 PHE A C 7
ATOM 11989 O O . PHE A 1 46 ? -4.744 -6.891 -18.325 1.00 0.00 46 PHE A O 7
ATOM 12006 N N . TYR A 1 47 ? -2.962 -5.653 -18.881 1.00 0.00 47 TYR A N 7
ATOM 12007 C CA . TYR A 1 47 ? -2.773 -6.276 -20.187 1.00 0.00 47 TYR A CA 7
ATOM 12008 C C . TYR A 1 47 ? -1.396 -5.977 -20.738 1.00 0.00 47 TYR A C 7
ATOM 12009 O O . TYR A 1 47 ? -1.165 -4.909 -21.332 1.00 0.00 47 TYR A O 7
ATOM 12027 N N . LYS A 1 48 ? -0.458 -6.896 -20.590 1.00 0.00 48 LYS A N 7
ATOM 12028 C CA . LYS A 1 48 ? 0.867 -6.745 -21.193 1.00 0.00 48 LYS A CA 7
ATOM 12029 C C . LYS A 1 48 ? 0.746 -6.360 -22.651 1.00 0.00 48 LYS A C 7
ATOM 12030 O O . LYS A 1 48 ? 1.473 -5.523 -23.194 1.00 0.00 48 LYS A O 7
ATOM 12049 N N . ASP A 1 49 ? -0.226 -6.973 -23.306 1.00 0.00 49 ASP A N 7
ATOM 12050 C CA . ASP A 1 49 ? -0.607 -6.643 -24.675 1.00 0.00 49 ASP A CA 7
ATOM 12051 C C . ASP A 1 49 ? -2.047 -7.023 -24.934 1.00 0.00 49 ASP A C 7
ATOM 12052 O O . ASP A 1 49 ? -2.798 -7.436 -24.036 1.00 0.00 49 ASP A O 7
ATOM 12061 N N . GLN A 1 50 ? -2.479 -6.868 -26.173 1.00 0.00 50 GLN A N 7
ATOM 12062 C CA . GLN A 1 50 ? -3.801 -7.335 -26.585 1.00 0.00 50 GLN A CA 7
ATOM 12063 C C . GLN A 1 50 ? -3.946 -8.835 -26.422 1.00 0.00 50 GLN A C 7
ATOM 12064 O O . GLN A 1 50 ? -5.073 -9.347 -26.348 1.00 0.00 50 GLN A O 7
ATOM 12078 N N . LYS A 1 51 ? -2.860 -9.574 -26.334 1.00 0.00 51 LYS A N 7
ATOM 12079 C CA . LYS A 1 51 ? -2.811 -11.043 -26.340 1.00 0.00 51 LYS A CA 7
ATOM 12080 C C . LYS A 1 51 ? -4.004 -11.740 -25.713 1.00 0.00 51 LYS A C 7
ATOM 12081 O O . LYS A 1 51 ? -4.820 -12.388 -26.384 1.00 0.00 51 LYS A O 7
ATOM 12100 N N . GLY A 1 52 ? -4.100 -11.653 -24.400 1.00 0.00 52 GLY A N 7
ATOM 12101 C CA . GLY A 1 52 ? -5.165 -12.346 -23.660 1.00 0.00 52 GLY A CA 7
ATOM 12102 C C . GLY A 1 52 ? -6.491 -11.678 -23.989 1.00 0.00 52 GLY A C 7
ATOM 12103 O O . GLY A 1 52 ? -7.500 -12.318 -24.298 1.00 0.00 52 GLY A O 7
ATOM 12107 N N . TYR A 1 53 ? -6.463 -10.353 -23.939 1.00 0.00 53 TYR A N 7
ATOM 12108 C CA . TYR A 1 53 ? -7.588 -9.538 -24.386 1.00 0.00 53 TYR A CA 7
ATOM 12109 C C . TYR A 1 53 ? -8.112 -10.015 -25.726 1.00 0.00 53 TYR A C 7
ATOM 12110 O O . TYR A 1 53 ? -9.290 -9.864 -26.068 1.00 0.00 53 TYR A O 7
ATOM 12128 N N . LYS A 1 54 ? -7.229 -10.589 -26.527 1.00 0.00 54 LYS A N 7
ATOM 12129 C CA . LYS A 1 54 ? -7.520 -11.024 -27.889 1.00 0.00 54 LYS A CA 7
ATOM 12130 C C . LYS A 1 54 ? -8.298 -12.319 -27.887 1.00 0.00 54 LYS A C 7
ATOM 12131 O O . LYS A 1 54 ? -9.321 -12.473 -28.561 1.00 0.00 54 LYS A O 7
ATOM 12150 N N . SER A 1 55 ? -7.806 -13.282 -27.126 1.00 0.00 55 SER A N 7
ATOM 12151 C CA . SER A 1 55 ? -8.399 -14.616 -27.072 1.00 0.00 55 SER A CA 7
ATOM 12152 C C . SER A 1 55 ? -9.352 -14.736 -25.907 1.00 0.00 55 SER A C 7
ATOM 12153 O O . SER A 1 55 ? -10.529 -15.085 -26.058 1.00 0.00 55 SER A O 7
ATOM 12161 N N . ASN A 1 56 ? -8.855 -14.445 -24.718 1.00 0.00 56 ASN A N 7
ATOM 12162 C CA . ASN A 1 56 ? -9.645 -14.539 -23.495 1.00 0.00 56 ASN A CA 7
ATOM 12163 C C . ASN A 1 56 ? -9.576 -13.250 -22.709 1.00 0.00 56 ASN A C 7
ATOM 12164 O O . ASN A 1 56 ? -8.662 -13.030 -21.915 1.00 0.00 56 ASN A O 7
ATOM 12175 N N . PRO A 1 57 ? -10.541 -12.375 -22.924 1.00 0.00 57 PRO A N 7
ATOM 12176 C CA . PRO A 1 57 ? -10.654 -10.984 -22.299 1.00 0.00 57 PRO A CA 7
ATOM 12177 C C . PRO A 1 57 ? -10.623 -10.957 -20.789 1.00 0.00 57 PRO A C 7
ATOM 12178 O O . PRO A 1 57 ? -10.242 -9.944 -20.174 1.00 0.00 57 PRO A O 7
ATOM 12189 N N . GLU A 1 58 ? -11.035 -12.033 -20.145 1.00 0.00 58 GLU A N 7
ATOM 12190 C CA . GLU A 1 58 ? -10.921 -12.153 -18.694 1.00 0.00 58 GLU A CA 7
ATOM 12191 C C . GLU A 1 58 ? -9.519 -12.548 -18.294 1.00 0.00 58 GLU A C 7
ATOM 12192 O O . GLU A 1 58 ? -8.999 -12.139 -17.249 1.00 0.00 58 GLU A O 7
ATOM 12204 N N . LEU A 1 59 ? -8.888 -13.368 -19.112 1.00 0.00 59 LEU A N 7
ATOM 12205 C CA . LEU A 1 59 ? -7.491 -13.746 -18.903 1.00 0.00 59 LEU A CA 7
ATOM 12206 C C . LEU A 1 59 ? -6.573 -13.066 -19.892 1.00 0.00 59 LEU A C 7
ATOM 12207 O O . LEU A 1 59 ? -6.216 -13.623 -20.936 1.00 0.00 59 LEU A O 7
ATOM 12223 N N . THR A 1 60 ? -6.166 -11.851 -19.575 1.00 0.00 60 THR A N 7
ATOM 12224 C CA . THR A 1 60 ? -5.159 -11.134 -20.355 1.00 0.00 60 THR A CA 7
ATOM 12225 C C . THR A 1 60 ? -3.822 -11.826 -20.248 1.00 0.00 60 THR A C 7
ATOM 12226 O O . THR A 1 60 ? -3.775 -13.042 -19.943 1.00 0.00 60 THR A O 7
ATOM 12237 N N . PHE A 1 61 ? -2.728 -11.136 -20.510 1.00 0.00 61 PHE A N 7
ATOM 12238 C CA . PHE A 1 61 ? -1.405 -11.703 -20.221 1.00 0.00 61 PHE A CA 7
ATOM 12239 C C . PHE A 1 61 ? -1.409 -12.273 -18.819 1.00 0.00 61 PHE A C 7
ATOM 12240 O O . PHE A 1 61 ? -2.080 -11.669 -17.939 1.00 0.00 61 PHE A O 7
ATOM 12257 N N . ARG A 1 62 ? -0.756 -13.375 -18.518 1.00 0.00 62 ARG A N 7
ATOM 12258 C CA . ARG A 1 62 ? -0.906 -14.037 -17.218 1.00 0.00 62 ARG A CA 7
ATOM 12259 C C . ARG A 1 62 ? -0.734 -13.092 -16.054 1.00 0.00 62 ARG A C 7
ATOM 12260 O O . ARG A 1 62 ? -1.066 -13.457 -14.903 1.00 0.00 62 ARG A O 7
ATOM 12281 N N . GLY A 1 63 ? -0.192 -11.912 -16.260 1.00 0.00 63 GLY A N 7
ATOM 12282 C CA . GLY A 1 63 ? -0.236 -10.855 -15.242 1.00 0.00 63 GLY A CA 7
ATOM 12283 C C . GLY A 1 63 ? -1.529 -10.050 -15.555 1.00 0.00 63 GLY A C 7
ATOM 12284 O O . GLY A 1 63 ? -1.540 -8.853 -15.830 1.00 0.00 63 GLY A O 7
ATOM 12288 N N . GLU A 1 64 ? -2.608 -10.802 -15.515 1.00 0.00 64 GLU A N 7
ATOM 12289 C CA . GLU A 1 64 ? -3.926 -10.344 -15.959 1.00 0.00 64 GLU A CA 7
ATOM 12290 C C . GLU A 1 64 ? -4.772 -9.621 -14.930 1.00 0.00 64 GLU A C 7
ATOM 12291 O O . GLU A 1 64 ? -5.656 -8.833 -15.310 1.00 0.00 64 GLU A O 7
ATOM 12303 N N . PRO A 1 65 ? -4.580 -9.835 -13.647 1.00 0.00 65 PRO A N 7
ATOM 12304 C CA . PRO A 1 65 ? -5.373 -9.329 -12.444 1.00 0.00 65 PRO A CA 7
ATOM 12305 C C . PRO A 1 65 ? -5.995 -7.943 -12.526 1.00 0.00 65 PRO A C 7
ATOM 12306 O O . PRO A 1 65 ? -5.707 -7.083 -13.364 1.00 0.00 65 PRO A O 7
ATOM 12317 N N . SER A 1 66 ? -6.894 -7.696 -11.570 1.00 0.00 66 SER A N 7
ATOM 12318 C CA . SER A 1 66 ? -7.578 -6.417 -11.413 1.00 0.00 66 SER A CA 7
ATOM 12319 C C . SER A 1 66 ? -7.852 -6.131 -9.953 1.00 0.00 66 SER A C 7
ATOM 12320 O O . SER A 1 66 ? -7.720 -7.006 -9.086 1.00 0.00 66 SER A O 7
ATOM 12328 N N . TYR A 1 67 ? -8.261 -4.911 -9.648 1.00 0.00 67 TYR A N 7
ATOM 12329 C CA . TYR A 1 67 ? -8.500 -4.478 -8.271 1.00 0.00 67 TYR A CA 7
ATOM 12330 C C . TYR A 1 67 ? -9.640 -3.487 -8.203 1.00 0.00 67 TYR A C 7
ATOM 12331 O O . TYR A 1 67 ? -10.195 -3.041 -9.212 1.00 0.00 67 TYR A O 7
ATOM 12349 N N . ASP A 1 68 ? -10.025 -3.151 -6.986 1.00 0.00 68 ASP A N 7
ATOM 12350 C CA . ASP A 1 68 ? -11.002 -2.098 -6.719 1.00 0.00 68 ASP A CA 7
ATOM 12351 C C . ASP A 1 68 ? -10.572 -1.286 -5.518 1.00 0.00 68 ASP A C 7
ATOM 12352 O O . ASP A 1 68 ? -11.139 -1.423 -4.418 1.00 0.00 68 ASP A O 7
ATOM 12361 N N . LEU A 1 69 ? -9.596 -0.414 -5.678 1.00 0.00 69 LEU A N 7
ATOM 12362 C CA . LEU A 1 69 ? -8.973 0.285 -4.547 1.00 0.00 69 LEU A CA 7
ATOM 12363 C C . LEU A 1 69 ? -9.166 1.789 -4.527 1.00 0.00 69 LEU A C 7
ATOM 12364 O O . LEU A 1 69 ? -8.215 2.560 -4.804 1.00 0.00 69 LEU A O 7
ATOM 12380 N N . GLN A 1 70 ? -10.333 2.285 -4.166 1.00 0.00 70 GLN A N 7
ATOM 12381 C CA . GLN A 1 70 ? -10.528 3.719 -3.930 1.00 0.00 70 GLN A CA 7
ATOM 12382 C C . GLN A 1 70 ? -10.169 4.093 -2.506 1.00 0.00 70 GLN A C 7
ATOM 12383 O O . GLN A 1 70 ? -10.484 5.166 -1.983 1.00 0.00 70 GLN A O 7
ATOM 12397 N N . ASN A 1 71 ? -9.501 3.171 -1.834 1.00 0.00 71 ASN A N 7
ATOM 12398 C CA . ASN A 1 71 ? -9.058 3.291 -0.448 1.00 0.00 71 ASN A CA 7
ATOM 12399 C C . ASN A 1 71 ? -7.610 3.712 -0.353 1.00 0.00 71 ASN A C 7
ATOM 12400 O O . ASN A 1 71 ? -7.202 4.473 0.530 1.00 0.00 71 ASN A O 7
ATOM 12411 N N . ALA A 1 72 ? -6.801 3.194 -1.259 1.00 0.00 72 ALA A N 7
ATOM 12412 C CA . ALA A 1 72 ? -5.350 3.359 -1.233 1.00 0.00 72 ALA A CA 7
ATOM 12413 C C . ALA A 1 72 ? -4.938 4.803 -1.027 1.00 0.00 72 ALA A C 7
ATOM 12414 O O . ALA A 1 72 ? -5.676 5.762 -1.272 1.00 0.00 72 ALA A O 7
ATOM 12421 N N . ALA A 1 73 ? -3.701 4.969 -0.582 1.00 0.00 73 ALA A N 7
ATOM 12422 C CA . ALA A 1 73 ? -3.064 6.276 -0.450 1.00 0.00 73 ALA A CA 7
ATOM 12423 C C . ALA A 1 73 ? -2.078 6.515 -1.569 1.00 0.00 73 ALA A C 7
ATOM 12424 O O . ALA A 1 73 ? -1.839 5.649 -2.422 1.00 0.00 73 ALA A O 7
ATOM 12431 N N . ILE A 1 74 ? -1.463 7.684 -1.582 1.00 0.00 74 ILE A N 7
ATOM 12432 C CA . ILE A 1 74 ? -0.520 8.044 -2.641 1.00 0.00 74 ILE A CA 7
ATOM 12433 C C . ILE A 1 74 ? 0.747 8.647 -2.079 1.00 0.00 74 ILE A C 7
ATOM 12434 O O . ILE A 1 74 ? 0.760 9.284 -1.020 1.00 0.00 74 ILE A O 7
ATOM 12450 N N . GLU A 1 75 ? 1.845 8.431 -2.785 1.00 0.00 75 GLU A N 7
ATOM 12451 C CA . GLU A 1 75 ? 3.126 9.043 -2.444 1.00 0.00 75 GLU A CA 7
ATOM 12452 C C . GLU A 1 75 ? 4.130 8.858 -3.558 1.00 0.00 75 GLU A C 7
ATOM 12453 O O . GLU A 1 75 ? 3.801 8.418 -4.665 1.00 0.00 75 GLU A O 7
ATOM 12465 N N . ILE A 1 76 ? 5.373 9.203 -3.284 1.00 0.00 76 ILE A N 7
ATOM 12466 C CA . ILE A 1 76 ? 6.468 9.004 -4.229 1.00 0.00 76 ILE A CA 7
ATOM 12467 C C . ILE A 1 76 ? 7.521 8.086 -3.654 1.00 0.00 76 ILE A C 7
ATOM 12468 O O . ILE A 1 76 ? 7.561 7.808 -2.451 1.00 0.00 76 ILE A O 7
ATOM 12484 N N . ALA A 1 77 ? 8.402 7.606 -4.513 1.00 0.00 77 ALA A N 7
ATOM 12485 C CA . ALA A 1 77 ? 9.528 6.777 -4.092 1.00 0.00 77 ALA A CA 7
ATOM 12486 C C . ALA A 1 77 ? 10.466 7.546 -3.191 1.00 0.00 77 ALA A C 7
ATOM 12487 O O . ALA A 1 77 ? 10.556 8.778 -3.237 1.00 0.00 77 ALA A O 7
ATOM 12494 N N . SER A 1 78 ? 11.178 6.822 -2.345 1.00 0.00 78 SER A N 7
ATOM 12495 C CA . SER A 1 78 ? 12.205 7.401 -1.485 1.00 0.00 78 SER A CA 7
ATOM 12496 C C . SER A 1 78 ? 13.521 6.673 -1.640 1.00 0.00 78 SER A C 7
ATOM 12497 O O . SER A 1 78 ? 14.599 7.275 -1.689 1.00 0.00 78 SER A O 7
ATOM 12505 N N . ASP A 1 79 ? 13.452 5.357 -1.697 1.00 0.00 79 ASP A N 7
ATOM 12506 C CA . ASP A 1 79 ? 14.613 4.518 -1.986 1.00 0.00 79 ASP A CA 7
ATOM 12507 C C . ASP A 1 79 ? 14.586 4.054 -3.425 1.00 0.00 79 ASP A C 7
ATOM 12508 O O . ASP A 1 79 ? 14.542 2.862 -3.743 1.00 0.00 79 ASP A O 7
ATOM 12517 N N . TYR A 1 80 ? 14.591 5.025 -4.328 1.00 0.00 80 TYR A N 7
ATOM 12518 C CA . TYR A 1 80 ? 14.414 4.773 -5.755 1.00 0.00 80 TYR A CA 7
ATOM 12519 C C . TYR A 1 80 ? 15.674 4.255 -6.416 1.00 0.00 80 TYR A C 7
ATOM 12520 O O . TYR A 1 80 ? 15.784 3.075 -6.762 1.00 0.00 80 TYR A O 7
ATOM 12538 N N . THR A 1 81 ? 16.622 5.150 -6.621 1.00 0.00 81 THR A N 7
ATOM 12539 C CA . THR A 1 81 ? 17.825 4.852 -7.393 1.00 0.00 81 THR A CA 7
ATOM 12540 C C . THR A 1 81 ? 17.448 4.480 -8.815 1.00 0.00 81 THR A C 7
ATOM 12541 O O . THR A 1 81 ? 17.358 3.308 -9.191 1.00 0.00 81 THR A O 7
ATOM 12552 N N . LYS A 1 82 ? 17.185 5.492 -9.617 1.00 0.00 82 LYS A N 7
ATOM 12553 C CA . LYS A 1 82 ? 16.657 5.405 -10.981 1.00 0.00 82 LYS A CA 7
ATOM 12554 C C . LYS A 1 82 ? 15.144 5.430 -10.972 1.00 0.00 82 LYS A C 7
ATOM 12555 O O . LYS A 1 82 ? 14.501 5.898 -11.924 1.00 0.00 82 LYS A O 7
ATOM 12574 N N . LYS A 1 83 ? 14.538 4.913 -9.920 1.00 0.00 83 LYS A N 7
ATOM 12575 C CA . LYS A 1 83 ? 13.095 5.003 -9.700 1.00 0.00 83 LYS A CA 7
ATOM 12576 C C . LYS A 1 83 ? 12.655 6.368 -9.216 1.00 0.00 83 LYS A C 7
ATOM 12577 O O . LYS A 1 83 ? 11.480 6.585 -8.886 1.00 0.00 83 LYS A O 7
ATOM 12596 N N . LYS A 1 84 ? 13.573 7.319 -9.132 1.00 0.00 84 LYS A N 7
ATOM 12597 C CA . LYS A 1 84 ? 13.245 8.722 -8.813 1.00 0.00 84 LYS A CA 7
ATOM 12598 C C . LYS A 1 84 ? 12.416 9.469 -9.851 1.00 0.00 84 LYS A C 7
ATOM 12599 O O . LYS A 1 84 ? 12.178 10.674 -9.762 1.00 0.00 84 LYS A O 7
ATOM 12618 N N . HIS A 1 85 ? 11.946 8.728 -10.831 1.00 0.00 85 HIS A N 7
ATOM 12619 C CA . HIS A 1 85 ? 10.990 9.205 -11.824 1.00 0.00 85 HIS A CA 7
ATOM 12620 C C . HIS A 1 85 ? 9.733 8.361 -11.770 1.00 0.00 85 HIS A C 7
ATOM 12621 O O . HIS A 1 85 ? 9.071 8.072 -12.770 1.00 0.00 85 HIS A O 7
ATOM 12635 N N . VAL A 1 86 ? 9.403 7.928 -10.561 1.00 0.00 86 VAL A N 7
ATOM 12636 C CA . VAL A 1 86 ? 8.322 6.977 -10.323 1.00 0.00 86 VAL A CA 7
ATOM 12637 C C . VAL A 1 86 ? 7.330 7.499 -9.306 1.00 0.00 86 VAL A C 7
ATOM 12638 O O . VAL A 1 86 ? 7.651 8.294 -8.415 1.00 0.00 86 VAL A O 7
ATOM 12651 N N . LEU A 1 87 ? 6.099 7.035 -9.414 1.00 0.00 87 LEU A N 7
ATOM 12652 C CA . LEU A 1 87 ? 5.043 7.311 -8.441 1.00 0.00 87 LEU A CA 7
ATOM 12653 C C . LEU A 1 87 ? 4.454 6.028 -7.902 1.00 0.00 87 LEU A C 7
ATOM 12654 O O . LEU A 1 87 ? 4.697 4.940 -8.436 1.00 0.00 87 LEU A O 7
ATOM 12670 N N . ARG A 1 88 ? 3.681 6.125 -6.837 1.00 0.00 88 ARG A N 7
ATOM 12671 C CA . ARG A 1 88 ? 3.193 4.935 -6.140 1.00 0.00 88 ARG A CA 7
ATOM 12672 C C . ARG A 1 88 ? 1.959 5.211 -5.315 1.00 0.00 88 ARG A C 7
ATOM 12673 O O . ARG A 1 88 ? 1.927 6.177 -4.526 1.00 0.00 88 ARG A O 7
ATOM 12694 N N . VAL A 1 89 ? 0.912 4.421 -5.463 1.00 0.00 89 VAL A N 7
ATOM 12695 C CA . VAL A 1 89 ? -0.251 4.507 -4.571 1.00 0.00 89 VAL A CA 7
ATOM 12696 C C . VAL A 1 89 ? -0.318 3.270 -3.702 1.00 0.00 89 VAL A C 7
ATOM 12697 O O . VAL A 1 89 ? -0.641 2.166 -4.153 1.00 0.00 89 VAL A O 7
ATOM 12710 N N . LYS A 1 90 ? 0.011 3.448 -2.435 1.00 0.00 90 LYS A N 7
ATOM 12711 C CA . LYS A 1 90 ? 0.149 2.335 -1.499 1.00 0.00 90 LYS A CA 7
ATOM 12712 C C . LYS A 1 90 ? -1.196 1.865 -0.993 1.00 0.00 90 LYS A C 7
ATOM 12713 O O . LYS A 1 90 ? -2.221 2.548 -1.095 1.00 0.00 90 LYS A O 7
ATOM 12732 N N . LEU A 1 91 ? -1.199 0.673 -0.420 1.00 0.00 91 LEU A N 7
ATOM 12733 C CA . LEU A 1 91 ? -2.419 0.030 0.058 1.00 0.00 91 LEU A CA 7
ATOM 12734 C C . LEU A 1 91 ? -2.357 -0.206 1.548 1.00 0.00 91 LEU A C 7
ATOM 12735 O O . LEU A 1 91 ? -1.322 -0.007 2.198 1.00 0.00 91 LEU A O 7
ATOM 12751 N N . ALA A 1 92 ? -3.458 -0.660 2.119 1.00 0.00 92 ALA A N 7
ATOM 12752 C CA . ALA A 1 92 ? -3.486 -1.062 3.523 1.00 0.00 92 ALA A CA 7
ATOM 12753 C C . ALA A 1 92 ? -3.023 -2.491 3.683 1.00 0.00 92 ALA A C 7
ATOM 12754 O O . ALA A 1 92 ? -2.346 -2.854 4.652 1.00 0.00 92 ALA A O 7
ATOM 12761 N N . ASN A 1 93 ? -3.366 -3.323 2.717 1.00 0.00 93 ASN A N 7
ATOM 12762 C CA . ASN A 1 93 ? -3.020 -4.742 2.760 1.00 0.00 93 ASN A CA 7
ATOM 12763 C C . ASN A 1 93 ? -1.552 -4.964 2.479 1.00 0.00 93 ASN A C 7
ATOM 12764 O O . ASN A 1 93 ? -0.981 -6.004 2.861 1.00 0.00 93 ASN A O 7
ATOM 12775 N N . GLY A 1 94 ? -0.903 -4.038 1.799 1.00 0.00 94 GLY A N 7
ATOM 12776 C CA . GLY A 1 94 ? 0.494 -4.209 1.402 1.00 0.00 94 GLY A CA 7
ATOM 12777 C C . GLY A 1 94 ? 0.673 -4.151 -0.096 1.00 0.00 94 GLY A C 7
ATOM 12778 O O . GLY A 1 94 ? 1.799 -3.965 -0.597 1.00 0.00 94 GLY A O 7
ATOM 12782 N N . ALA A 1 95 ? -0.390 -4.324 -0.857 1.00 0.00 95 ALA A N 7
ATOM 12783 C CA . ALA A 1 95 ? -0.298 -4.370 -2.317 1.00 0.00 95 ALA A CA 7
ATOM 12784 C C . ALA A 1 95 ? -0.211 -2.983 -2.910 1.00 0.00 95 ALA A C 7
ATOM 12785 O O . ALA A 1 95 ? -1.218 -2.342 -3.229 1.00 0.00 95 ALA A O 7
ATOM 12792 N N . LEU A 1 96 ? 1.007 -2.506 -3.089 1.00 0.00 96 LEU A N 7
ATOM 12793 C CA . LEU A 1 96 ? 1.247 -1.155 -3.592 1.00 0.00 96 LEU A CA 7
ATOM 12794 C C . LEU A 1 96 ? 1.466 -1.163 -5.086 1.00 0.00 96 LEU A C 7
ATOM 12795 O O . LEU A 1 96 ? 1.949 -2.142 -5.668 1.00 0.00 96 LEU A O 7
ATOM 12811 N N . PHE A 1 97 ? 1.098 -0.076 -5.743 1.00 0.00 97 PHE A N 7
ATOM 12812 C CA . PHE A 1 97 ? 1.177 0.030 -7.196 1.00 0.00 97 PHE A CA 7
ATOM 12813 C C . PHE A 1 97 ? 2.124 1.145 -7.590 1.00 0.00 97 PHE A C 7
ATOM 12814 O O . PHE A 1 97 ? 1.657 2.297 -7.827 1.00 0.00 97 PHE A O 7
ATOM 12831 N N . LEU A 1 98 ? 3.428 0.960 -7.665 1.00 0.00 98 LEU A N 7
ATOM 12832 C CA . LEU A 1 98 ? 4.357 1.968 -8.186 1.00 0.00 98 LEU A CA 7
ATOM 12833 C C . LEU A 1 98 ? 4.202 2.178 -9.678 1.00 0.00 98 LEU A C 7
ATOM 12834 O O . LEU A 1 98 ? 3.554 1.375 -10.372 1.00 0.00 98 LEU A O 7
ATOM 12850 N N . LEU A 1 99 ? 4.791 3.222 -10.245 1.00 0.00 99 LEU A N 7
ATOM 12851 C CA . LEU A 1 99 ? 4.580 3.559 -11.655 1.00 0.00 99 LEU A CA 7
ATOM 12852 C C . LEU A 1 99 ? 5.789 4.243 -12.255 1.00 0.00 99 LEU A C 7
ATOM 12853 O O . LEU A 1 99 ? 6.111 5.384 -11.832 1.00 0.00 99 LEU A O 7
ATOM 12869 N N . GLN A 1 100 ? 6.470 3.673 -13.230 1.00 0.00 100 GLN A N 7
ATOM 12870 C CA . GLN A 1 100 ? 7.552 4.373 -13.930 1.00 0.00 100 GLN A CA 7
ATOM 12871 C C . GLN A 1 100 ? 7.125 4.748 -15.328 1.00 0.00 100 GLN A C 7
ATOM 12872 O O . GLN A 1 100 ? 7.188 3.922 -16.255 1.00 0.00 100 GLN A O 7
ATOM 12886 N N . ALA A 1 101 ? 6.713 5.984 -15.537 1.00 0.00 101 ALA A N 7
ATOM 12887 C CA . ALA A 1 101 ? 6.142 6.398 -16.818 1.00 0.00 101 ALA A CA 7
ATOM 12888 C C . ALA A 1 101 ? 7.225 6.657 -17.842 1.00 0.00 101 ALA A C 7
ATOM 12889 O O . ALA A 1 101 ? 8.406 6.822 -17.518 1.00 0.00 101 ALA A O 7
ATOM 12896 N N . HIS A 1 102 ? 6.828 6.707 -19.098 1.00 0.00 102 HIS A N 7
ATOM 12897 C CA . HIS A 1 102 ? 7.768 6.786 -20.214 1.00 0.00 102 HIS A CA 7
ATOM 12898 C C . HIS A 1 102 ? 8.119 8.209 -20.577 1.00 0.00 102 HIS A C 7
ATOM 12899 O O . HIS A 1 102 ? 9.292 8.504 -20.899 1.00 0.00 102 HIS A O 7
ATOM 12913 N N . ASP A 1 103 ? 7.180 9.134 -20.525 1.00 0.00 103 ASP A N 7
ATOM 12914 C CA . ASP A 1 103 ? 7.408 10.491 -21.023 1.00 0.00 103 ASP A CA 7
ATOM 12915 C C . ASP A 1 103 ? 8.054 11.378 -19.980 1.00 0.00 103 ASP A C 7
ATOM 12916 O O . ASP A 1 103 ? 8.860 12.260 -20.302 1.00 0.00 103 ASP A O 7
ATOM 12925 N N . ASP A 1 104 ? 7.691 11.187 -18.728 1.00 0.00 104 ASP A N 7
ATOM 12926 C CA . ASP A 1 104 ? 8.091 12.032 -17.600 1.00 0.00 104 ASP A CA 7
ATOM 12927 C C . ASP A 1 104 ? 7.138 13.192 -17.425 1.00 0.00 104 ASP A C 7
ATOM 12928 O O . ASP A 1 104 ? 7.009 13.743 -16.311 1.00 0.00 104 ASP A O 7
ATOM 12937 N N . THR A 1 105 ? 6.467 13.628 -18.473 1.00 0.00 105 THR A N 7
ATOM 12938 C CA . THR A 1 105 ? 5.407 14.626 -18.353 1.00 0.00 105 THR A CA 7
ATOM 12939 C C . THR A 1 105 ? 4.095 13.948 -18.021 1.00 0.00 105 THR A C 7
ATOM 12940 O O . THR A 1 105 ? 3.236 14.443 -17.275 1.00 0.00 105 THR A O 7
ATOM 12951 N N . GLU A 1 106 ? 3.932 12.754 -18.560 1.00 0.00 106 GLU A N 7
ATOM 12952 C CA . GLU A 1 106 ? 2.808 11.882 -18.232 1.00 0.00 106 GLU A CA 7
ATOM 12953 C C . GLU A 1 106 ? 3.083 11.196 -16.909 1.00 0.00 106 GLU A C 7
ATOM 12954 O O . GLU A 1 106 ? 2.164 10.725 -16.230 1.00 0.00 106 GLU A O 7
ATOM 12966 N N . MET A 1 107 ? 4.347 11.097 -16.534 1.00 0.00 107 MET A N 7
ATOM 12967 C CA . MET A 1 107 ? 4.703 10.602 -15.203 1.00 0.00 107 MET A CA 7
ATOM 12968 C C . MET A 1 107 ? 3.923 11.352 -14.146 1.00 0.00 107 MET A C 7
ATOM 12969 O O . MET A 1 107 ? 3.375 10.789 -13.193 1.00 0.00 107 MET A O 7
ATOM 12983 N N . SER A 1 108 ? 3.846 12.663 -14.331 1.00 0.00 108 SER A N 7
ATOM 12984 C CA . SER A 1 108 ? 3.015 13.524 -13.498 1.00 0.00 108 SER A CA 7
ATOM 12985 C C . SER A 1 108 ? 1.549 13.211 -13.705 1.00 0.00 108 SER A C 7
ATOM 12986 O O . SER A 1 108 ? 0.841 12.798 -12.779 1.00 0.00 108 SER A O 7
ATOM 12994 N N . GLN A 1 109 ? 1.088 13.383 -14.929 1.00 0.00 109 GLN A N 7
ATOM 12995 C CA . GLN A 1 109 ? -0.290 13.072 -15.318 1.00 0.00 109 GLN A CA 7
ATOM 12996 C C . GLN A 1 109 ? -0.761 11.757 -14.741 1.00 0.00 109 GLN A C 7
ATOM 12997 O O . GLN A 1 109 ? -1.969 11.557 -14.510 1.00 0.00 109 GLN A O 7
ATOM 13011 N N . TRP A 1 110 ? 0.142 10.829 -14.487 1.00 0.00 110 TRP A N 7
ATOM 13012 C CA . TRP A 1 110 ? -0.197 9.584 -13.800 1.00 0.00 110 TRP A CA 7
ATOM 13013 C C . TRP A 1 110 ? -0.486 9.843 -12.338 1.00 0.00 110 TRP A C 7
ATOM 13014 O O . TRP A 1 110 ? -1.581 9.564 -11.839 1.00 0.00 110 TRP A O 7
ATOM 13035 N N . VAL A 1 111 ? 0.479 10.404 -11.635 1.00 0.00 111 VAL A N 7
ATOM 13036 C CA . VAL A 1 111 ? 0.324 10.784 -10.231 1.00 0.00 111 VAL A CA 7
ATOM 13037 C C . VAL A 1 111 ? -0.967 11.536 -10.000 1.00 0.00 111 VAL A C 7
ATOM 13038 O O . VAL A 1 111 ? -1.691 11.332 -9.020 1.00 0.00 111 VAL A O 7
ATOM 13051 N N . THR A 1 112 ? -1.285 12.417 -10.938 1.00 0.00 112 THR A N 7
ATOM 13052 C CA . THR A 1 112 ? -2.460 13.278 -10.843 1.00 0.00 112 THR A CA 7
ATOM 13053 C C . THR A 1 112 ? -3.722 12.498 -11.133 1.00 0.00 112 THR A C 7
ATOM 13054 O O . THR A 1 112 ? -4.788 12.777 -10.538 1.00 0.00 112 THR A O 7
ATOM 13065 N N . SER A 1 113 ? -3.666 11.506 -11.998 1.00 0.00 113 SER A N 7
ATOM 13066 C CA . SER A 1 113 ? -4.806 10.616 -12.223 1.00 0.00 113 SER A CA 7
ATOM 13067 C C . SER A 1 113 ? -5.072 9.764 -11.003 1.00 0.00 113 SER A C 7
ATOM 13068 O O . SER A 1 113 ? -6.221 9.582 -10.570 1.00 0.00 113 SER A O 7
ATOM 13076 N N . LEU A 1 114 ? -4.019 9.242 -10.404 1.00 0.00 114 LEU A N 7
ATOM 13077 C CA . LEU A 1 114 ? -4.137 8.383 -9.228 1.00 0.00 114 LEU A CA 7
ATOM 13078 C C . LEU A 1 114 ? -4.533 9.175 -8.004 1.00 0.00 114 LEU A C 7
ATOM 13079 O O . LEU A 1 114 ? -5.184 8.658 -7.083 1.00 0.00 114 LEU A O 7
ATOM 13095 N N . LYS A 1 115 ? -4.130 10.430 -7.947 1.00 0.00 115 LYS A N 7
ATOM 13096 C CA . LYS A 1 115 ? -4.572 11.325 -6.878 1.00 0.00 115 LYS A CA 7
ATOM 13097 C C . LYS A 1 115 ? -6.077 11.455 -6.882 1.00 0.00 115 LYS A C 7
ATOM 13098 O O . LYS A 1 115 ? -6.740 11.464 -5.839 1.00 0.00 115 LYS A O 7
ATOM 13117 N N . ALA A 1 116 ? -6.644 11.538 -8.073 1.00 0.00 116 ALA A N 7
ATOM 13118 C CA . ALA A 1 116 ? -8.096 11.591 -8.227 1.00 0.00 116 ALA A CA 7
ATOM 13119 C C . ALA A 1 116 ? -8.749 10.309 -7.762 1.00 0.00 116 ALA A C 7
ATOM 13120 O O . ALA A 1 116 ? -9.901 10.310 -7.295 1.00 0.00 116 ALA A O 7
ATOM 13127 N N . GLN A 1 117 ? -8.054 9.192 -7.874 1.00 0.00 117 GLN A N 7
ATOM 13128 C CA . GLN A 1 117 ? -8.655 7.885 -7.599 1.00 0.00 117 GLN A CA 7
ATOM 13129 C C . GLN A 1 117 ? -8.294 7.347 -6.226 1.00 0.00 117 GLN A C 7
ATOM 13130 O O . GLN A 1 117 ? -9.138 7.340 -5.311 1.00 0.00 117 GLN A O 7
ATOM 13144 N N . SER A 1 118 ? -7.083 6.865 -6.039 1.00 0.00 118 SER A N 7
ATOM 13145 C CA . SER A 1 118 ? -6.601 6.190 -4.830 1.00 0.00 118 SER A CA 7
ATOM 13146 C C . SER A 1 118 ? -7.365 6.591 -3.588 1.00 0.00 118 SER A C 7
ATOM 13147 O O . SER A 1 118 ? -7.930 5.761 -2.868 1.00 0.00 118 SER A O 7
ATOM 13155 N N . ASP A 1 119 ? -7.409 7.886 -3.333 1.00 0.00 119 ASP A N 7
ATOM 13156 C CA . ASP A 1 119 ? -8.221 8.453 -2.260 1.00 0.00 119 ASP A CA 7
ATOM 13157 C C . ASP A 1 119 ? -9.389 9.230 -2.821 1.00 0.00 119 ASP A C 7
ATOM 13158 O O . ASP A 1 119 ? -9.226 10.286 -3.446 1.00 0.00 119 ASP A O 7
ATOM 13167 N N . SER A 1 120 ? -10.587 8.713 -2.626 1.00 0.00 120 SER A N 7
ATOM 13168 C CA . SER A 1 120 ? -11.805 9.371 -3.094 1.00 0.00 120 SER A CA 7
ATOM 13169 C C . SER A 1 120 ? -12.634 9.863 -1.933 1.00 0.00 120 SER A C 7
ATOM 13170 O O . SER A 1 120 ? -12.599 9.307 -0.827 1.00 0.00 120 SER A O 7
ATOM 13178 N N . THR A 1 121 ? -13.404 10.914 -2.159 1.00 0.00 121 THR A N 7
ATOM 13179 C CA . THR A 1 121 ? -14.177 11.543 -1.090 1.00 0.00 121 THR A CA 7
ATOM 13180 C C . THR A 1 121 ? -15.638 11.647 -1.477 1.00 0.00 121 THR A C 7
ATOM 13181 O O . THR A 1 121 ? -16.356 10.622 -1.462 1.00 0.00 121 THR A O 7
ATOM 13192 N N . ALA A 1 122 ? -16.132 12.811 -1.848 1.00 0.00 122 ALA A N 7
ATOM 13193 C CA . ALA A 1 122 ? -17.554 12.990 -2.153 1.00 0.00 122 ALA A CA 7
ATOM 13194 C C . ALA A 1 122 ? -17.744 13.449 -3.579 1.00 0.00 122 ALA A C 7
ATOM 13195 O O . ALA A 1 122 ? -16.929 13.134 -4.501 1.00 0.00 122 ALA A O 7
ATOM 13203 N N . GLY A 1 1 ? -21.678 7.727 -10.497 1.00 0.00 1 GLY A N 8
ATOM 13204 C CA . GLY A 1 1 ? -22.558 6.886 -11.304 1.00 0.00 1 GLY A CA 8
ATOM 13205 C C . GLY A 1 1 ? -21.760 5.980 -12.211 1.00 0.00 1 GLY A C 8
ATOM 13206 O O . GLY A 1 1 ? -20.618 5.607 -11.920 1.00 0.00 1 GLY A O 8
ATOM 13212 N N . SER A 1 2 ? -22.355 5.603 -13.327 1.00 0.00 2 SER A N 8
ATOM 13213 C CA . SER A 1 2 ? -21.704 4.724 -14.294 1.00 0.00 2 SER A CA 8
ATOM 13214 C C . SER A 1 2 ? -22.357 4.832 -15.652 1.00 0.00 2 SER A C 8
ATOM 13215 O O . SER A 1 2 ? -23.493 5.300 -15.795 1.00 0.00 2 SER A O 8
ATOM 13223 N N . GLY A 1 3 ? -21.647 4.397 -16.676 1.00 0.00 3 GLY A N 8
ATOM 13224 C CA . GLY A 1 3 ? -22.198 4.328 -18.026 1.00 0.00 3 GLY A CA 8
ATOM 13225 C C . GLY A 1 3 ? -21.177 4.765 -19.050 1.00 0.00 3 GLY A C 8
ATOM 13226 O O . GLY A 1 3 ? -20.942 4.097 -20.063 1.00 0.00 3 GLY A O 8
ATOM 13230 N N . THR A 1 4 ? -20.539 5.891 -18.792 1.00 0.00 4 THR A N 8
ATOM 13231 C CA . THR A 1 4 ? -19.512 6.420 -19.685 1.00 0.00 4 THR A CA 8
ATOM 13232 C C . THR A 1 4 ? -18.136 6.256 -19.083 1.00 0.00 4 THR A C 8
ATOM 13233 O O . THR A 1 4 ? -17.327 5.428 -19.521 1.00 0.00 4 THR A O 8
ATOM 13244 N N . GLY A 1 5 ? -17.851 7.033 -18.055 1.00 0.00 5 GLY A N 8
ATOM 13245 C CA . GLY A 1 5 ? -16.566 6.965 -17.366 1.00 0.00 5 GLY A CA 8
ATOM 13246 C C . GLY A 1 5 ? -15.774 8.235 -17.573 1.00 0.00 5 GLY A C 8
ATOM 13247 O O . GLY A 1 5 ? -14.824 8.290 -18.362 1.00 0.00 5 GLY A O 8
ATOM 13251 N N . ALA A 1 6 ? -16.141 9.275 -16.848 1.00 0.00 6 ALA A N 8
ATOM 13252 C CA . ALA A 1 6 ? -15.539 10.593 -17.026 1.00 0.00 6 ALA A CA 8
ATOM 13253 C C . ALA A 1 6 ? -14.072 10.569 -16.675 1.00 0.00 6 ALA A C 8
ATOM 13254 O O . ALA A 1 6 ? -13.193 10.502 -17.543 1.00 0.00 6 ALA A O 8
ATOM 13261 N N . GLY A 1 7 ? -13.779 10.625 -15.389 1.00 0.00 7 GLY A N 8
ATOM 13262 C CA . GLY A 1 7 ? -12.405 10.750 -14.912 1.00 0.00 7 GLY A CA 8
ATOM 13263 C C . GLY A 1 7 ? -11.865 9.416 -14.452 1.00 0.00 7 GLY A C 8
ATOM 13264 O O . GLY A 1 7 ? -12.146 8.946 -13.343 1.00 0.00 7 GLY A O 8
ATOM 13268 N N . GLU A 1 8 ? -11.059 8.793 -15.292 1.00 0.00 8 GLU A N 8
ATOM 13269 C CA . GLU A 1 8 ? -10.548 7.453 -15.021 1.00 0.00 8 GLU A CA 8
ATOM 13270 C C . GLU A 1 8 ? -9.032 7.445 -14.971 1.00 0.00 8 GLU A C 8
ATOM 13271 O O . GLU A 1 8 ? -8.362 7.501 -16.006 1.00 0.00 8 GLU A O 8
ATOM 13283 N N . GLY A 1 9 ? -8.500 7.346 -13.765 1.00 0.00 9 GLY A N 8
ATOM 13284 C CA . GLY A 1 9 ? -7.077 7.432 -13.471 1.00 0.00 9 GLY A CA 8
ATOM 13285 C C . GLY A 1 9 ? -6.189 7.660 -14.668 1.00 0.00 9 GLY A C 8
ATOM 13286 O O . GLY A 1 9 ? -6.115 8.759 -15.227 1.00 0.00 9 GLY A O 8
ATOM 13290 N N . HIS A 1 10 ? -5.518 6.590 -15.101 1.00 0.00 10 HIS A N 8
ATOM 13291 C CA . HIS A 1 10 ? -4.740 6.676 -16.337 1.00 0.00 10 HIS A CA 8
ATOM 13292 C C . HIS A 1 10 ? -4.518 5.304 -16.928 1.00 0.00 10 HIS A C 8
ATOM 13293 O O . HIS A 1 10 ? -5.020 4.287 -16.439 1.00 0.00 10 HIS A O 8
ATOM 13307 N N . GLU A 1 11 ? -3.771 5.269 -18.018 1.00 0.00 11 GLU A N 8
ATOM 13308 C CA . GLU A 1 11 ? -3.551 4.036 -18.770 1.00 0.00 11 GLU A CA 8
ATOM 13309 C C . GLU A 1 11 ? -2.570 4.255 -19.897 1.00 0.00 11 GLU A C 8
ATOM 13310 O O . GLU A 1 11 ? -2.824 5.002 -20.848 1.00 0.00 11 GLU A O 8
ATOM 13322 N N . GLY A 1 12 ? -1.436 3.584 -19.818 1.00 0.00 12 GLY A N 8
ATOM 13323 C CA . GLY A 1 12 ? -0.412 3.681 -20.852 1.00 0.00 12 GLY A CA 8
ATOM 13324 C C . GLY A 1 12 ? 0.533 2.502 -20.798 1.00 0.00 12 GLY A C 8
ATOM 13325 O O . GLY A 1 12 ? 0.422 1.612 -19.949 1.00 0.00 12 GLY A O 8
ATOM 13329 N N . TYR A 1 13 ? 1.468 2.476 -21.730 1.00 0.00 13 TYR A N 8
ATOM 13330 C CA . TYR A 1 13 ? 2.543 1.488 -21.730 1.00 0.00 13 TYR A CA 8
ATOM 13331 C C . TYR A 1 13 ? 3.796 2.063 -21.107 1.00 0.00 13 TYR A C 8
ATOM 13332 O O . TYR A 1 13 ? 4.503 2.884 -21.700 1.00 0.00 13 TYR A O 8
ATOM 13350 N N . VAL A 1 14 ? 4.082 1.635 -19.891 1.00 0.00 14 VAL A N 8
ATOM 13351 C CA . VAL A 1 14 ? 5.220 2.150 -19.134 1.00 0.00 14 VAL A CA 8
ATOM 13352 C C . VAL A 1 14 ? 5.842 1.061 -18.295 1.00 0.00 14 VAL A C 8
ATOM 13353 O O . VAL A 1 14 ? 5.510 -0.124 -18.412 1.00 0.00 14 VAL A O 8
ATOM 13366 N N . THR A 1 15 ? 6.744 1.455 -17.409 1.00 0.00 15 THR A N 8
ATOM 13367 C CA . THR A 1 15 ? 7.311 0.511 -16.444 1.00 0.00 15 THR A CA 8
ATOM 13368 C C . THR A 1 15 ? 6.602 0.606 -15.112 1.00 0.00 15 THR A C 8
ATOM 13369 O O . THR A 1 15 ? 6.895 1.467 -14.275 1.00 0.00 15 THR A O 8
ATOM 13380 N N . ARG A 1 16 ? 5.668 -0.300 -14.890 1.00 0.00 16 ARG A N 8
ATOM 13381 C CA . ARG A 1 16 ? 4.917 -0.370 -13.638 1.00 0.00 16 ARG A CA 8
ATOM 13382 C C . ARG A 1 16 ? 5.033 -1.744 -13.022 1.00 0.00 16 ARG A C 8
ATOM 13383 O O . ARG A 1 16 ? 5.565 -2.686 -13.632 1.00 0.00 16 ARG A O 8
ATOM 13404 N N . LYS A 1 17 ? 4.525 -1.908 -11.815 1.00 0.00 17 LYS A N 8
ATOM 13405 C CA . LYS A 1 17 ? 4.445 -3.225 -11.185 1.00 0.00 17 LYS A CA 8
ATOM 13406 C C . LYS A 1 17 ? 3.022 -3.522 -10.767 1.00 0.00 17 LYS A C 8
ATOM 13407 O O . LYS A 1 17 ? 2.064 -3.015 -11.386 1.00 0.00 17 LYS A O 8
ATOM 13426 N N . HIS A 1 18 ? 2.826 -4.306 -9.724 1.00 0.00 18 HIS A N 8
ATOM 13427 C CA . HIS A 1 18 ? 1.485 -4.538 -9.183 1.00 0.00 18 HIS A CA 8
ATOM 13428 C C . HIS A 1 18 ? 1.523 -5.342 -7.905 1.00 0.00 18 HIS A C 8
ATOM 13429 O O . HIS A 1 18 ? 0.575 -6.078 -7.581 1.00 0.00 18 HIS A O 8
ATOM 13443 N N . GLU A 1 19 ? 2.588 -5.215 -7.135 1.00 0.00 19 GLU A N 8
ATOM 13444 C CA . GLU A 1 19 ? 2.782 -6.056 -5.955 1.00 0.00 19 GLU A CA 8
ATOM 13445 C C . GLU A 1 19 ? 4.055 -5.696 -5.225 1.00 0.00 19 GLU A C 8
ATOM 13446 O O . GLU A 1 19 ? 5.097 -5.422 -5.831 1.00 0.00 19 GLU A O 8
ATOM 13458 N N . TRP A 1 20 ? 3.996 -5.717 -3.906 1.00 0.00 20 TRP A N 8
ATOM 13459 C CA . TRP A 1 20 ? 5.175 -5.491 -3.074 1.00 0.00 20 TRP A CA 8
ATOM 13460 C C . TRP A 1 20 ? 4.847 -5.637 -1.607 1.00 0.00 20 TRP A C 8
ATOM 13461 O O . TRP A 1 20 ? 4.648 -4.650 -0.886 1.00 0.00 20 TRP A O 8
ATOM 13482 N N . ASP A 1 21 ? 4.792 -6.869 -1.137 1.00 0.00 21 ASP A N 8
ATOM 13483 C CA . ASP A 1 21 ? 4.628 -7.151 0.287 1.00 0.00 21 ASP A CA 8
ATOM 13484 C C . ASP A 1 21 ? 5.942 -7.568 0.906 1.00 0.00 21 ASP A C 8
ATOM 13485 O O . ASP A 1 21 ? 6.137 -8.717 1.318 1.00 0.00 21 ASP A O 8
ATOM 13494 N N . SER A 1 22 ? 6.877 -6.636 0.962 1.00 0.00 22 SER A N 8
ATOM 13495 C CA . SER A 1 22 ? 8.236 -6.934 1.406 1.00 0.00 22 SER A CA 8
ATOM 13496 C C . SER A 1 22 ? 8.911 -7.902 0.463 1.00 0.00 22 SER A C 8
ATOM 13497 O O . SER A 1 22 ? 8.815 -9.126 0.605 1.00 0.00 22 SER A O 8
ATOM 13505 N N . THR A 1 23 ? 9.591 -7.365 -0.533 1.00 0.00 23 THR A N 8
ATOM 13506 C CA . THR A 1 23 ? 10.237 -8.186 -1.554 1.00 0.00 23 THR A CA 8
ATOM 13507 C C . THR A 1 23 ? 11.579 -8.687 -1.076 1.00 0.00 23 THR A C 8
ATOM 13508 O O . THR A 1 23 ? 12.367 -7.962 -0.459 1.00 0.00 23 THR A O 8
ATOM 13519 N N . THR A 1 24 ? 11.848 -9.952 -1.339 1.00 0.00 24 THR A N 8
ATOM 13520 C CA . THR A 1 24 ? 13.148 -10.551 -1.050 1.00 0.00 24 THR A CA 8
ATOM 13521 C C . THR A 1 24 ? 14.109 -10.333 -2.193 1.00 0.00 24 THR A C 8
ATOM 13522 O O . THR A 1 24 ? 13.854 -9.553 -3.120 1.00 0.00 24 THR A O 8
ATOM 13533 N N . LYS A 1 25 ? 15.241 -11.013 -2.150 1.00 0.00 25 LYS A N 8
ATOM 13534 C CA . LYS A 1 25 ? 16.189 -10.998 -3.262 1.00 0.00 25 LYS A CA 8
ATOM 13535 C C . LYS A 1 25 ? 16.733 -12.383 -3.526 1.00 0.00 25 LYS A C 8
ATOM 13536 O O . LYS A 1 25 ? 17.579 -12.913 -2.799 1.00 0.00 25 LYS A O 8
ATOM 13555 N N . LYS A 1 26 ? 16.228 -13.006 -4.578 1.00 0.00 26 LYS A N 8
ATOM 13556 C CA . LYS A 1 26 ? 16.600 -14.377 -4.916 1.00 0.00 26 LYS A CA 8
ATOM 13557 C C . LYS A 1 26 ? 15.991 -14.793 -6.234 1.00 0.00 26 LYS A C 8
ATOM 13558 O O . LYS A 1 26 ? 16.678 -15.236 -7.162 1.00 0.00 26 LYS A O 8
ATOM 13577 N N . ALA A 1 27 ? 14.681 -14.660 -6.335 1.00 0.00 27 ALA A N 8
ATOM 13578 C CA . ALA A 1 27 ? 13.952 -15.069 -7.533 1.00 0.00 27 ALA A CA 8
ATOM 13579 C C . ALA A 1 27 ? 12.508 -14.630 -7.465 1.00 0.00 27 ALA A C 8
ATOM 13580 O O . ALA A 1 27 ? 11.927 -14.142 -8.441 1.00 0.00 27 ALA A O 8
ATOM 13587 N N . SER A 1 28 ? 11.909 -14.781 -6.298 1.00 0.00 28 SER A N 8
ATOM 13588 C CA . SER A 1 28 ? 10.490 -14.489 -6.113 1.00 0.00 28 SER A CA 8
ATOM 13589 C C . SER A 1 28 ? 10.225 -13.007 -6.227 1.00 0.00 28 SER A C 8
ATOM 13590 O O . SER A 1 28 ? 11.098 -12.165 -5.995 1.00 0.00 28 SER A O 8
ATOM 13598 N N . ASN A 1 29 ? 8.998 -12.663 -6.579 1.00 0.00 29 ASN A N 8
ATOM 13599 C CA . ASN A 1 29 ? 8.592 -11.266 -6.693 1.00 0.00 29 ASN A CA 8
ATOM 13600 C C . ASN A 1 29 ? 9.454 -10.531 -7.692 1.00 0.00 29 ASN A C 8
ATOM 13601 O O . ASN A 1 29 ? 10.347 -9.753 -7.340 1.00 0.00 29 ASN A O 8
ATOM 13612 N N . ARG A 1 30 ? 9.212 -10.784 -8.965 1.00 0.00 30 ARG A N 8
ATOM 13613 C CA . ARG A 1 30 ? 10.010 -10.195 -10.036 1.00 0.00 30 ARG A CA 8
ATOM 13614 C C . ARG A 1 30 ? 9.993 -8.686 -9.955 1.00 0.00 30 ARG A C 8
ATOM 13615 O O . ARG A 1 30 ? 9.227 -8.080 -9.199 1.00 0.00 30 ARG A O 8
ATOM 13636 N N . SER A 1 31 ? 10.837 -8.056 -10.751 1.00 0.00 31 SER A N 8
ATOM 13637 C CA . SER A 1 31 ? 10.985 -6.604 -10.734 1.00 0.00 31 SER A CA 8
ATOM 13638 C C . SER A 1 31 ? 9.861 -5.940 -11.496 1.00 0.00 31 SER A C 8
ATOM 13639 O O . SER A 1 31 ? 8.803 -6.535 -11.741 1.00 0.00 31 SER A O 8
ATOM 13647 N N . TRP A 1 32 ? 10.058 -4.690 -11.870 1.00 0.00 32 TRP A N 8
ATOM 13648 C CA . TRP A 1 32 ? 9.054 -3.928 -12.607 1.00 0.00 32 TRP A CA 8
ATOM 13649 C C . TRP A 1 32 ? 8.993 -4.387 -14.044 1.00 0.00 32 TRP A C 8
ATOM 13650 O O . TRP A 1 32 ? 10.018 -4.743 -14.649 1.00 0.00 32 TRP A O 8
ATOM 13671 N N . ASP A 1 33 ? 7.811 -4.371 -14.628 1.00 0.00 33 ASP A N 8
ATOM 13672 C CA . ASP A 1 33 ? 7.597 -4.924 -15.963 1.00 0.00 33 ASP A CA 8
ATOM 13673 C C . ASP A 1 33 ? 6.992 -3.896 -16.889 1.00 0.00 33 ASP A C 8
ATOM 13674 O O . ASP A 1 33 ? 6.079 -3.144 -16.528 1.00 0.00 33 ASP A O 8
ATOM 13683 N N . LYS A 1 34 ? 7.512 -3.829 -18.103 1.00 0.00 34 LYS A N 8
ATOM 13684 C CA . LYS A 1 34 ? 6.920 -2.986 -19.141 1.00 0.00 34 LYS A CA 8
ATOM 13685 C C . LYS A 1 34 ? 5.543 -3.490 -19.500 1.00 0.00 34 LYS A C 8
ATOM 13686 O O . LYS A 1 34 ? 5.376 -4.390 -20.335 1.00 0.00 34 LYS A O 8
ATOM 13705 N N . VAL A 1 35 ? 4.529 -2.931 -18.869 1.00 0.00 35 VAL A N 8
ATOM 13706 C CA . VAL A 1 35 ? 3.162 -3.434 -18.994 1.00 0.00 35 VAL A CA 8
ATOM 13707 C C . VAL A 1 35 ? 2.245 -2.471 -19.713 1.00 0.00 35 VAL A C 8
ATOM 13708 O O . VAL A 1 35 ? 2.474 -1.258 -19.761 1.00 0.00 35 VAL A O 8
ATOM 13721 N N . TYR A 1 36 ? 1.190 -3.015 -20.289 1.00 0.00 36 TYR A N 8
ATOM 13722 C CA . TYR A 1 36 ? 0.104 -2.213 -20.846 1.00 0.00 36 TYR A CA 8
ATOM 13723 C C . TYR A 1 36 ? -1.011 -2.139 -19.819 1.00 0.00 36 TYR A C 8
ATOM 13724 O O . TYR A 1 36 ? -2.022 -2.850 -19.831 1.00 0.00 36 TYR A O 8
ATOM 13742 N N . MET A 1 37 ? -0.803 -1.258 -18.848 1.00 0.00 37 MET A N 8
ATOM 13743 C CA . MET A 1 37 ? -1.681 -1.171 -17.688 1.00 0.00 37 MET A CA 8
ATOM 13744 C C . MET A 1 37 ? -2.709 -0.074 -17.837 1.00 0.00 37 MET A C 8
ATOM 13745 O O . MET A 1 37 ? -2.399 1.110 -18.003 1.00 0.00 37 MET A O 8
ATOM 13759 N N . ALA A 1 38 ? -3.966 -0.461 -17.754 1.00 0.00 38 ALA A N 8
ATOM 13760 C CA . ALA A 1 38 ? -5.097 0.464 -17.692 1.00 0.00 38 ALA A CA 8
ATOM 13761 C C . ALA A 1 38 ? -5.592 0.517 -16.266 1.00 0.00 38 ALA A C 8
ATOM 13762 O O . ALA A 1 38 ? -6.587 -0.123 -15.899 1.00 0.00 38 ALA A O 8
ATOM 13769 N N . ALA A 1 39 ? -4.928 1.298 -15.436 1.00 0.00 39 ALA A N 8
ATOM 13770 C CA . ALA A 1 39 ? -5.161 1.257 -13.997 1.00 0.00 39 ALA A CA 8
ATOM 13771 C C . ALA A 1 39 ? -4.845 2.575 -13.331 1.00 0.00 39 ALA A C 8
ATOM 13772 O O . ALA A 1 39 ? -4.472 3.587 -13.936 1.00 0.00 39 ALA A O 8
ATOM 13779 N N . LYS A 1 40 ? -5.055 2.588 -12.022 1.00 0.00 40 LYS A N 8
ATOM 13780 C CA . LYS A 1 40 ? -4.655 3.709 -11.182 1.00 0.00 40 LYS A CA 8
ATOM 13781 C C . LYS A 1 40 ? -4.820 3.382 -9.717 1.00 0.00 40 LYS A C 8
ATOM 13782 O O . LYS A 1 40 ? -5.168 2.274 -9.298 1.00 0.00 40 LYS A O 8
ATOM 13801 N N . ALA A 1 41 ? -4.594 4.394 -8.899 1.00 0.00 41 ALA A N 8
ATOM 13802 C CA . ALA A 1 41 ? -4.844 4.305 -7.461 1.00 0.00 41 ALA A CA 8
ATOM 13803 C C . ALA A 1 41 ? -6.207 3.722 -7.151 1.00 0.00 41 ALA A C 8
ATOM 13804 O O . ALA A 1 41 ? -6.381 2.971 -6.189 1.00 0.00 41 ALA A O 8
ATOM 13811 N N . GLY A 1 42 ? -7.179 4.025 -7.989 1.00 0.00 42 GLY A N 8
ATOM 13812 C CA . GLY A 1 42 ? -8.585 3.729 -7.767 1.00 0.00 42 GLY A CA 8
ATOM 13813 C C . GLY A 1 42 ? -9.038 2.345 -8.155 1.00 0.00 42 GLY A C 8
ATOM 13814 O O . GLY A 1 42 ? -9.730 1.653 -7.383 1.00 0.00 42 GLY A O 8
ATOM 13818 N N . ARG A 1 43 ? -8.707 1.899 -9.351 1.00 0.00 43 ARG A N 8
ATOM 13819 C CA . ARG A 1 43 ? -9.038 0.550 -9.804 1.00 0.00 43 ARG A CA 8
ATOM 13820 C C . ARG A 1 43 ? -8.117 0.126 -10.925 1.00 0.00 43 ARG A C 8
ATOM 13821 O O . ARG A 1 43 ? -7.864 0.947 -11.846 1.00 0.00 43 ARG A O 8
ATOM 13842 N N . ILE A 1 44 ? -7.612 -1.092 -10.948 1.00 0.00 44 ILE A N 8
ATOM 13843 C CA . ILE A 1 44 ? -6.665 -1.507 -11.990 1.00 0.00 44 ILE A CA 8
ATOM 13844 C C . ILE A 1 44 ? -7.322 -2.337 -13.074 1.00 0.00 44 ILE A C 8
ATOM 13845 O O . ILE A 1 44 ? -8.325 -3.027 -12.885 1.00 0.00 44 ILE A O 8
ATOM 13861 N N . SER A 1 45 ? -6.735 -2.270 -14.254 1.00 0.00 45 SER A N 8
ATOM 13862 C CA . SER A 1 45 ? -7.051 -3.115 -15.402 1.00 0.00 45 SER A CA 8
ATOM 13863 C C . SER A 1 45 ? -5.752 -3.553 -16.050 1.00 0.00 45 SER A C 8
ATOM 13864 O O . SER A 1 45 ? -4.974 -2.708 -16.534 1.00 0.00 45 SER A O 8
ATOM 13872 N N . PHE A 1 46 ? -5.465 -4.837 -16.079 1.00 0.00 46 PHE A N 8
ATOM 13873 C CA . PHE A 1 46 ? -4.145 -5.339 -16.474 1.00 0.00 46 PHE A CA 8
ATOM 13874 C C . PHE A 1 46 ? -4.085 -6.084 -17.792 1.00 0.00 46 PHE A C 8
ATOM 13875 O O . PHE A 1 46 ? -4.906 -6.963 -18.076 1.00 0.00 46 PHE A O 8
ATOM 13892 N N . TYR A 1 47 ? -3.100 -5.758 -18.607 1.00 0.00 47 TYR A N 8
ATOM 13893 C CA . TYR A 1 47 ? -2.777 -6.534 -19.800 1.00 0.00 47 TYR A CA 8
ATOM 13894 C C . TYR A 1 47 ? -1.359 -6.233 -20.242 1.00 0.00 47 TYR A C 8
ATOM 13895 O O . TYR A 1 47 ? -1.090 -5.116 -20.717 1.00 0.00 47 TYR A O 8
ATOM 13913 N N . LYS A 1 48 ? -0.424 -7.153 -20.087 1.00 0.00 48 LYS A N 8
ATOM 13914 C CA . LYS A 1 48 ? 0.953 -6.915 -20.534 1.00 0.00 48 LYS A CA 8
ATOM 13915 C C . LYS A 1 48 ? 0.992 -6.661 -22.023 1.00 0.00 48 LYS A C 8
ATOM 13916 O O . LYS A 1 48 ? 1.780 -5.871 -22.549 1.00 0.00 48 LYS A O 8
ATOM 13935 N N . ASP A 1 49 ? 0.099 -7.334 -22.729 1.00 0.00 49 ASP A N 8
ATOM 13936 C CA . ASP A 1 49 ? -0.094 -7.142 -24.161 1.00 0.00 49 ASP A CA 8
ATOM 13937 C C . ASP A 1 49 ? -1.445 -7.663 -24.592 1.00 0.00 49 ASP A C 8
ATOM 13938 O O . ASP A 1 49 ? -2.401 -7.715 -23.805 1.00 0.00 49 ASP A O 8
ATOM 13947 N N . GLN A 1 50 ? -1.555 -8.030 -25.853 1.00 0.00 50 GLN A N 8
ATOM 13948 C CA . GLN A 1 50 ? -2.745 -8.702 -26.367 1.00 0.00 50 GLN A CA 8
ATOM 13949 C C . GLN A 1 50 ? -2.623 -10.200 -26.227 1.00 0.00 50 GLN A C 8
ATOM 13950 O O . GLN A 1 50 ? -2.753 -10.956 -27.196 1.00 0.00 50 GLN A O 8
ATOM 13964 N N . LYS A 1 51 ? -2.347 -10.664 -25.021 1.00 0.00 51 LYS A N 8
ATOM 13965 C CA . LYS A 1 51 ? -2.094 -12.084 -24.778 1.00 0.00 51 LYS A CA 8
ATOM 13966 C C . LYS A 1 51 ? -3.357 -12.782 -24.331 1.00 0.00 51 LYS A C 8
ATOM 13967 O O . LYS A 1 51 ? -4.167 -13.214 -25.189 1.00 0.00 51 LYS A O 8
ATOM 13986 N N . GLY A 1 52 ? -3.579 -12.960 -23.046 1.00 0.00 52 GLY A N 8
ATOM 13987 C CA . GLY A 1 52 ? -4.884 -13.463 -22.566 1.00 0.00 52 GLY A CA 8
ATOM 13988 C C . GLY A 1 52 ? -5.964 -12.569 -23.172 1.00 0.00 52 GLY A C 8
ATOM 13989 O O . GLY A 1 52 ? -7.060 -12.996 -23.539 1.00 0.00 52 GLY A O 8
ATOM 13993 N N . TYR A 1 53 ? -5.611 -11.299 -23.294 1.00 0.00 53 TYR A N 8
ATOM 13994 C CA . TYR A 1 53 ? -6.440 -10.316 -23.986 1.00 0.00 53 TYR A CA 8
ATOM 13995 C C . TYR A 1 53 ? -6.824 -10.785 -25.374 1.00 0.00 53 TYR A C 8
ATOM 13996 O O . TYR A 1 53 ? -8.013 -10.700 -25.761 1.00 0.00 53 TYR A O 8
ATOM 14014 N N . LYS A 1 54 ? -5.890 -11.256 -26.178 1.00 0.00 54 LYS A N 8
ATOM 14015 C CA . LYS A 1 54 ? -6.221 -11.851 -27.481 1.00 0.00 54 LYS A CA 8
ATOM 14016 C C . LYS A 1 54 ? -7.327 -12.872 -27.351 1.00 0.00 54 LYS A C 8
ATOM 14017 O O . LYS A 1 54 ? -8.435 -12.706 -27.875 1.00 0.00 54 LYS A O 8
ATOM 14036 N N . SER A 1 55 ? -7.034 -13.963 -26.667 1.00 0.00 55 SER A N 8
ATOM 14037 C CA . SER A 1 55 ? -7.954 -15.096 -26.595 1.00 0.00 55 SER A CA 8
ATOM 14038 C C . SER A 1 55 ? -9.277 -14.689 -25.992 1.00 0.00 55 SER A C 8
ATOM 14039 O O . SER A 1 55 ? -10.328 -14.715 -26.649 1.00 0.00 55 SER A O 8
ATOM 14047 N N . ASN A 1 56 ? -9.256 -14.281 -24.737 1.00 0.00 56 ASN A N 8
ATOM 14048 C CA . ASN A 1 56 ? -10.490 -13.998 -24.004 1.00 0.00 56 ASN A CA 8
ATOM 14049 C C . ASN A 1 56 ? -10.323 -12.785 -23.120 1.00 0.00 56 ASN A C 8
ATOM 14050 O O . ASN A 1 56 ? -9.406 -12.722 -22.295 1.00 0.00 56 ASN A O 8
ATOM 14061 N N . PRO A 1 57 ? -11.199 -11.808 -23.261 1.00 0.00 57 PRO A N 8
ATOM 14062 C CA . PRO A 1 57 ? -11.238 -10.510 -22.449 1.00 0.00 57 PRO A CA 8
ATOM 14063 C C . PRO A 1 57 ? -11.580 -10.663 -20.983 1.00 0.00 57 PRO A C 8
ATOM 14064 O O . PRO A 1 57 ? -11.718 -9.654 -20.261 1.00 0.00 57 PRO A O 8
ATOM 14075 N N . GLU A 1 58 ? -11.707 -11.875 -20.475 1.00 0.00 58 GLU A N 8
ATOM 14076 C CA . GLU A 1 58 ? -11.888 -12.116 -19.047 1.00 0.00 58 GLU A CA 8
ATOM 14077 C C . GLU A 1 58 ? -10.567 -12.430 -18.385 1.00 0.00 58 GLU A C 8
ATOM 14078 O O . GLU A 1 58 ? -10.295 -12.041 -17.245 1.00 0.00 58 GLU A O 8
ATOM 14090 N N . LEU A 1 59 ? -9.712 -13.131 -19.110 1.00 0.00 59 LEU A N 8
ATOM 14091 C CA . LEU A 1 59 ? -8.381 -13.486 -18.625 1.00 0.00 59 LEU A CA 8
ATOM 14092 C C . LEU A 1 59 ? -7.319 -12.672 -19.327 1.00 0.00 59 LEU A C 8
ATOM 14093 O O . LEU A 1 59 ? -7.502 -12.219 -20.467 1.00 0.00 59 LEU A O 8
ATOM 14109 N N . THR A 1 60 ? -6.194 -12.446 -18.669 1.00 0.00 60 THR A N 8
ATOM 14110 C CA . THR A 1 60 ? -5.065 -11.763 -19.296 1.00 0.00 60 THR A CA 8
ATOM 14111 C C . THR A 1 60 ? -3.753 -12.285 -18.763 1.00 0.00 60 THR A C 8
ATOM 14112 O O . THR A 1 60 ? -3.687 -13.359 -18.148 1.00 0.00 60 THR A O 8
ATOM 14123 N N . PHE A 1 61 ? -2.684 -11.548 -19.017 1.00 0.00 61 PHE A N 8
ATOM 14124 C CA . PHE A 1 61 ? -1.395 -11.872 -18.403 1.00 0.00 61 PHE A CA 8
ATOM 14125 C C . PHE A 1 61 ? -1.585 -12.067 -16.915 1.00 0.00 61 PHE A C 8
ATOM 14126 O O . PHE A 1 61 ? -2.352 -11.268 -16.306 1.00 0.00 61 PHE A O 8
ATOM 14143 N N . ARG A 1 62 ? -0.987 -13.063 -16.291 1.00 0.00 62 ARG A N 8
ATOM 14144 C CA . ARG A 1 62 ? -1.247 -13.313 -14.866 1.00 0.00 62 ARG A CA 8
ATOM 14145 C C . ARG A 1 62 ? -1.101 -12.025 -14.093 1.00 0.00 62 ARG A C 8
ATOM 14146 O O . ARG A 1 62 ? -0.135 -11.268 -14.254 1.00 0.00 62 ARG A O 8
ATOM 14167 N N . GLY A 1 63 ? -2.075 -11.746 -13.255 1.00 0.00 63 GLY A N 8
ATOM 14168 C CA . GLY A 1 63 ? -2.219 -10.410 -12.622 1.00 0.00 63 GLY A CA 8
ATOM 14169 C C . GLY A 1 63 ? -3.213 -9.684 -13.569 1.00 0.00 63 GLY A C 8
ATOM 14170 O O . GLY A 1 63 ? -3.071 -8.526 -13.948 1.00 0.00 63 GLY A O 8
ATOM 14174 N N . GLU A 1 64 ? -4.215 -10.446 -13.956 1.00 0.00 64 GLU A N 8
ATOM 14175 C CA . GLU A 1 64 ? -5.138 -10.134 -15.041 1.00 0.00 64 GLU A CA 8
ATOM 14176 C C . GLU A 1 64 ? -6.245 -9.203 -14.578 1.00 0.00 64 GLU A C 8
ATOM 14177 O O . GLU A 1 64 ? -5.890 -8.138 -14.000 1.00 0.00 64 GLU A O 8
ATOM 14189 N N . PRO A 1 65 ? -7.520 -9.419 -14.754 1.00 0.00 65 PRO A N 8
ATOM 14190 C CA . PRO A 1 65 ? -8.738 -8.508 -14.525 1.00 0.00 65 PRO A CA 8
ATOM 14191 C C . PRO A 1 65 ? -8.551 -7.228 -13.735 1.00 0.00 65 PRO A C 8
ATOM 14192 O O . PRO A 1 65 ? -7.827 -6.326 -14.273 1.00 0.00 65 PRO A O 8
ATOM 14203 N N . SER A 1 66 ? -9.119 -7.012 -12.568 1.00 0.00 66 SER A N 8
ATOM 14204 C CA . SER A 1 66 ? -9.094 -5.683 -11.947 1.00 0.00 66 SER A CA 8
ATOM 14205 C C . SER A 1 66 ? -9.054 -5.671 -10.426 1.00 0.00 66 SER A C 8
ATOM 14206 O O . SER A 1 66 ? -9.275 -6.643 -9.700 1.00 0.00 66 SER A O 8
ATOM 14214 N N . TYR A 1 67 ? -8.774 -4.477 -9.914 1.00 0.00 67 TYR A N 8
ATOM 14215 C CA . TYR A 1 67 ? -8.824 -4.145 -8.492 1.00 0.00 67 TYR A CA 8
ATOM 14216 C C . TYR A 1 67 ? -9.765 -2.980 -8.264 1.00 0.00 67 TYR A C 8
ATOM 14217 O O . TYR A 1 67 ? -9.952 -2.135 -9.155 1.00 0.00 67 TYR A O 8
ATOM 14235 N N . ASP A 1 68 ? -10.396 -2.911 -7.108 1.00 0.00 68 ASP A N 8
ATOM 14236 C CA . ASP A 1 68 ? -11.217 -1.760 -6.725 1.00 0.00 68 ASP A CA 8
ATOM 14237 C C . ASP A 1 68 ? -10.625 -1.064 -5.522 1.00 0.00 68 ASP A C 8
ATOM 14238 O O . ASP A 1 68 ? -11.163 -1.104 -4.410 1.00 0.00 68 ASP A O 8
ATOM 14247 N N . LEU A 1 69 ? -9.492 -0.419 -5.734 1.00 0.00 69 LEU A N 8
ATOM 14248 C CA . LEU A 1 69 ? -8.711 0.161 -4.640 1.00 0.00 69 LEU A CA 8
ATOM 14249 C C . LEU A 1 69 ? -8.977 1.626 -4.356 1.00 0.00 69 LEU A C 8
ATOM 14250 O O . LEU A 1 69 ? -8.063 2.488 -4.445 1.00 0.00 69 LEU A O 8
ATOM 14266 N N . GLN A 1 70 ? -10.177 2.004 -3.964 1.00 0.00 70 GLN A N 8
ATOM 14267 C CA . GLN A 1 70 ? -10.440 3.351 -3.451 1.00 0.00 70 GLN A CA 8
ATOM 14268 C C . GLN A 1 70 ? -10.120 3.427 -1.970 1.00 0.00 70 GLN A C 8
ATOM 14269 O O . GLN A 1 70 ? -10.462 4.350 -1.226 1.00 0.00 70 GLN A O 8
ATOM 14283 N N . ASN A 1 71 ? -9.399 2.414 -1.503 1.00 0.00 71 ASN A N 8
ATOM 14284 C CA . ASN A 1 71 ? -8.870 2.278 -0.148 1.00 0.00 71 ASN A CA 8
ATOM 14285 C C . ASN A 1 71 ? -7.463 2.807 -0.007 1.00 0.00 71 ASN A C 8
ATOM 14286 O O . ASN A 1 71 ? -7.112 3.508 0.949 1.00 0.00 71 ASN A O 8
ATOM 14297 N N . ALA A 1 72 ? -6.618 2.449 -0.959 1.00 0.00 72 ALA A N 8
ATOM 14298 C CA . ALA A 1 72 ? -5.187 2.729 -0.904 1.00 0.00 72 ALA A CA 8
ATOM 14299 C C . ALA A 1 72 ? -4.899 4.205 -0.735 1.00 0.00 72 ALA A C 8
ATOM 14300 O O . ALA A 1 72 ? -5.776 5.075 -0.749 1.00 0.00 72 ALA A O 8
ATOM 14307 N N . ALA A 1 73 ? -3.618 4.510 -0.584 1.00 0.00 73 ALA A N 8
ATOM 14308 C CA . ALA A 1 73 ? -3.121 5.879 -0.498 1.00 0.00 73 ALA A CA 8
ATOM 14309 C C . ALA A 1 73 ? -2.212 6.192 -1.664 1.00 0.00 73 ALA A C 8
ATOM 14310 O O . ALA A 1 73 ? -2.358 5.622 -2.759 1.00 0.00 73 ALA A O 8
ATOM 14317 N N . ILE A 1 74 ? -1.247 7.072 -1.468 1.00 0.00 74 ILE A N 8
ATOM 14318 C CA . ILE A 1 74 ? -0.257 7.367 -2.504 1.00 0.00 74 ILE A CA 8
ATOM 14319 C C . ILE A 1 74 ? 1.024 7.905 -1.907 1.00 0.00 74 ILE A C 8
ATOM 14320 O O . ILE A 1 74 ? 1.075 8.417 -0.785 1.00 0.00 74 ILE A O 8
ATOM 14336 N N . GLU A 1 75 ? 2.094 7.800 -2.680 1.00 0.00 75 GLU A N 8
ATOM 14337 C CA . GLU A 1 75 ? 3.382 8.393 -2.332 1.00 0.00 75 GLU A CA 8
ATOM 14338 C C . GLU A 1 75 ? 4.321 8.374 -3.518 1.00 0.00 75 GLU A C 8
ATOM 14339 O O . GLU A 1 75 ? 4.138 7.615 -4.477 1.00 0.00 75 GLU A O 8
ATOM 14351 N N . ILE A 1 76 ? 5.331 9.222 -3.482 1.00 0.00 76 ILE A N 8
ATOM 14352 C CA . ILE A 1 76 ? 6.267 9.372 -4.594 1.00 0.00 76 ILE A CA 8
ATOM 14353 C C . ILE A 1 76 ? 7.661 8.959 -4.183 1.00 0.00 76 ILE A C 8
ATOM 14354 O O . ILE A 1 76 ? 8.023 8.976 -3.000 1.00 0.00 76 ILE A O 8
ATOM 14370 N N . ALA A 1 77 ? 8.479 8.600 -5.155 1.00 0.00 77 ALA A N 8
ATOM 14371 C CA . ALA A 1 77 ? 9.884 8.287 -4.906 1.00 0.00 77 ALA A CA 8
ATOM 14372 C C . ALA A 1 77 ? 10.589 9.450 -4.248 1.00 0.00 77 ALA A C 8
ATOM 14373 O O . ALA A 1 77 ? 10.034 10.547 -4.097 1.00 0.00 77 ALA A O 8
ATOM 14380 N N . SER A 1 78 ? 11.834 9.244 -3.856 1.00 0.00 78 SER A N 8
ATOM 14381 C CA . SER A 1 78 ? 12.567 10.245 -3.084 1.00 0.00 78 SER A CA 8
ATOM 14382 C C . SER A 1 78 ? 14.052 9.963 -3.074 1.00 0.00 78 SER A C 8
ATOM 14383 O O . SER A 1 78 ? 14.883 10.858 -3.294 1.00 0.00 78 SER A O 8
ATOM 14391 N N . ASP A 1 79 ? 14.422 8.722 -2.821 1.00 0.00 79 ASP A N 8
ATOM 14392 C CA . ASP A 1 79 ? 15.826 8.356 -2.637 1.00 0.00 79 ASP A CA 8
ATOM 14393 C C . ASP A 1 79 ? 16.461 7.889 -3.927 1.00 0.00 79 ASP A C 8
ATOM 14394 O O . ASP A 1 79 ? 17.686 8.010 -4.117 1.00 0.00 79 ASP A O 8
ATOM 14403 N N . TYR A 1 80 ? 15.680 7.334 -4.832 1.00 0.00 80 TYR A N 8
ATOM 14404 C CA . TYR A 1 80 ? 16.218 6.719 -6.045 1.00 0.00 80 TYR A CA 8
ATOM 14405 C C . TYR A 1 80 ? 16.826 7.752 -6.967 1.00 0.00 80 TYR A C 8
ATOM 14406 O O . TYR A 1 80 ? 16.964 8.934 -6.633 1.00 0.00 80 TYR A O 8
ATOM 14424 N N . THR A 1 81 ? 17.203 7.307 -8.153 1.00 0.00 81 THR A N 8
ATOM 14425 C CA . THR A 1 81 ? 17.818 8.167 -9.159 1.00 0.00 81 THR A CA 8
ATOM 14426 C C . THR A 1 81 ? 17.146 7.995 -10.501 1.00 0.00 81 THR A C 8
ATOM 14427 O O . THR A 1 81 ? 16.825 8.962 -11.202 1.00 0.00 81 THR A O 8
ATOM 14438 N N . LYS A 1 82 ? 16.902 6.751 -10.870 1.00 0.00 82 LYS A N 8
ATOM 14439 C CA . LYS A 1 82 ? 16.157 6.418 -12.080 1.00 0.00 82 LYS A CA 8
ATOM 14440 C C . LYS A 1 82 ? 14.678 6.294 -11.786 1.00 0.00 82 LYS A C 8
ATOM 14441 O O . LYS A 1 82 ? 13.818 6.934 -12.398 1.00 0.00 82 LYS A O 8
ATOM 14460 N N . LYS A 1 83 ? 14.364 5.465 -10.807 1.00 0.00 83 LYS A N 8
ATOM 14461 C CA . LYS A 1 83 ? 13.008 5.305 -10.287 1.00 0.00 83 LYS A CA 8
ATOM 14462 C C . LYS A 1 83 ? 12.565 6.463 -9.419 1.00 0.00 83 LYS A C 8
ATOM 14463 O O . LYS A 1 83 ? 11.457 6.456 -8.861 1.00 0.00 83 LYS A O 8
ATOM 14482 N N . LYS A 1 84 ? 13.398 7.481 -9.275 1.00 0.00 84 LYS A N 8
ATOM 14483 C CA . LYS A 1 84 ? 13.022 8.720 -8.576 1.00 0.00 84 LYS A CA 8
ATOM 14484 C C . LYS A 1 84 ? 12.177 9.677 -9.405 1.00 0.00 84 LYS A C 8
ATOM 14485 O O . LYS A 1 84 ? 12.020 10.867 -9.112 1.00 0.00 84 LYS A O 8
ATOM 14504 N N . HIS A 1 85 ? 11.573 9.154 -10.456 1.00 0.00 85 HIS A N 8
ATOM 14505 C CA . HIS A 1 85 ? 10.591 9.868 -11.270 1.00 0.00 85 HIS A CA 8
ATOM 14506 C C . HIS A 1 85 ? 9.332 9.031 -11.380 1.00 0.00 85 HIS A C 8
ATOM 14507 O O . HIS A 1 85 ? 8.642 8.955 -12.400 1.00 0.00 85 HIS A O 8
ATOM 14521 N N . VAL A 1 86 ? 9.030 8.347 -10.284 1.00 0.00 86 VAL A N 8
ATOM 14522 C CA . VAL A 1 86 ? 7.954 7.364 -10.228 1.00 0.00 86 VAL A CA 8
ATOM 14523 C C . VAL A 1 86 ? 6.867 7.784 -9.264 1.00 0.00 86 VAL A C 8
ATOM 14524 O O . VAL A 1 86 ? 7.080 8.546 -8.315 1.00 0.00 86 VAL A O 8
ATOM 14537 N N . LEU A 1 87 ? 5.676 7.262 -9.491 1.00 0.00 87 LEU A N 8
ATOM 14538 C CA . LEU A 1 87 ? 4.547 7.434 -8.583 1.00 0.00 87 LEU A CA 8
ATOM 14539 C C . LEU A 1 87 ? 4.004 6.091 -8.154 1.00 0.00 87 LEU A C 8
ATOM 14540 O O . LEU A 1 87 ? 4.149 5.093 -8.882 1.00 0.00 87 LEU A O 8
ATOM 14556 N N . ARG A 1 88 ? 3.398 6.014 -6.986 1.00 0.00 88 ARG A N 8
ATOM 14557 C CA . ARG A 1 88 ? 2.978 4.726 -6.430 1.00 0.00 88 ARG A CA 8
ATOM 14558 C C . ARG A 1 88 ? 1.812 4.859 -5.477 1.00 0.00 88 ARG A C 8
ATOM 14559 O O . ARG A 1 88 ? 1.802 5.693 -4.565 1.00 0.00 88 ARG A O 8
ATOM 14580 N N . VAL A 1 89 ? 0.811 4.012 -5.663 1.00 0.00 89 VAL A N 8
ATOM 14581 C CA . VAL A 1 89 ? -0.301 3.937 -4.714 1.00 0.00 89 VAL A CA 8
ATOM 14582 C C . VAL A 1 89 ? -0.142 2.735 -3.813 1.00 0.00 89 VAL A C 8
ATOM 14583 O O . VAL A 1 89 ? 0.424 1.704 -4.202 1.00 0.00 89 VAL A O 8
ATOM 14596 N N . LYS A 1 90 ? -0.615 2.846 -2.585 1.00 0.00 90 LYS A N 8
ATOM 14597 C CA . LYS A 1 90 ? -0.391 1.810 -1.579 1.00 0.00 90 LYS A CA 8
ATOM 14598 C C . LYS A 1 90 ? -1.680 1.417 -0.893 1.00 0.00 90 LYS A C 8
ATOM 14599 O O . LYS A 1 90 ? -2.205 2.129 -0.029 1.00 0.00 90 LYS A O 8
ATOM 14618 N N . LEU A 1 91 ? -2.196 0.258 -1.254 1.00 0.00 91 LEU A N 8
ATOM 14619 C CA . LEU A 1 91 ? -3.357 -0.320 -0.582 1.00 0.00 91 LEU A CA 8
ATOM 14620 C C . LEU A 1 91 ? -3.049 -0.628 0.864 1.00 0.00 91 LEU A C 8
ATOM 14621 O O . LEU A 1 91 ? -1.901 -0.563 1.317 1.00 0.00 91 LEU A O 8
ATOM 14637 N N . ALA A 1 92 ? -4.079 -0.975 1.614 1.00 0.00 92 ALA A N 8
ATOM 14638 C CA . ALA A 1 92 ? -3.916 -1.434 2.991 1.00 0.00 92 ALA A CA 8
ATOM 14639 C C . ALA A 1 92 ? -3.434 -2.865 3.034 1.00 0.00 92 ALA A C 8
ATOM 14640 O O . ALA A 1 92 ? -2.704 -3.279 3.946 1.00 0.00 92 ALA A O 8
ATOM 14647 N N . ASN A 1 93 ? -3.846 -3.657 2.062 1.00 0.00 93 ASN A N 8
ATOM 14648 C CA . ASN A 1 93 ? -3.499 -5.078 2.030 1.00 0.00 93 ASN A CA 8
ATOM 14649 C C . ASN A 1 93 ? -2.018 -5.282 1.809 1.00 0.00 93 ASN A C 8
ATOM 14650 O O . ASN A 1 93 ? -1.473 -6.363 2.110 1.00 0.00 93 ASN A O 8
ATOM 14661 N N . GLY A 1 94 ? -1.325 -4.296 1.271 1.00 0.00 94 GLY A N 8
ATOM 14662 C CA . GLY A 1 94 ? 0.110 -4.417 1.002 1.00 0.00 94 GLY A CA 8
ATOM 14663 C C . GLY A 1 94 ? 0.428 -4.187 -0.456 1.00 0.00 94 GLY A C 8
ATOM 14664 O O . GLY A 1 94 ? 1.565 -3.846 -0.821 1.00 0.00 94 GLY A O 8
ATOM 14668 N N . ALA A 1 95 ? -0.545 -4.387 -1.325 1.00 0.00 95 ALA A N 8
ATOM 14669 C CA . ALA A 1 95 ? -0.391 -4.117 -2.754 1.00 0.00 95 ALA A CA 8
ATOM 14670 C C . ALA A 1 95 ? 0.236 -2.764 -2.999 1.00 0.00 95 ALA A C 8
ATOM 14671 O O . ALA A 1 95 ? -0.009 -1.787 -2.283 1.00 0.00 95 ALA A O 8
ATOM 14678 N N . LEU A 1 96 ? 1.080 -2.698 -4.012 1.00 0.00 96 LEU A N 8
ATOM 14679 C CA . LEU A 1 96 ? 1.658 -1.438 -4.471 1.00 0.00 96 LEU A CA 8
ATOM 14680 C C . LEU A 1 96 ? 1.732 -1.398 -5.979 1.00 0.00 96 LEU A C 8
ATOM 14681 O O . LEU A 1 96 ? 2.100 -2.373 -6.645 1.00 0.00 96 LEU A O 8
ATOM 14697 N N . PHE A 1 97 ? 1.402 -0.249 -6.541 1.00 0.00 97 PHE A N 8
ATOM 14698 C CA . PHE A 1 97 ? 1.464 -0.042 -7.984 1.00 0.00 97 PHE A CA 8
ATOM 14699 C C . PHE A 1 97 ? 2.327 1.158 -8.311 1.00 0.00 97 PHE A C 8
ATOM 14700 O O . PHE A 1 97 ? 1.850 2.300 -8.331 1.00 0.00 97 PHE A O 8
ATOM 14717 N N . LEU A 1 98 ? 3.608 0.915 -8.541 1.00 0.00 98 LEU A N 8
ATOM 14718 C CA . LEU A 1 98 ? 4.540 1.970 -8.937 1.00 0.00 98 LEU A CA 8
ATOM 14719 C C . LEU A 1 98 ? 4.424 2.258 -10.414 1.00 0.00 98 LEU A C 8
ATOM 14720 O O . LEU A 1 98 ? 4.049 1.384 -11.213 1.00 0.00 98 LEU A O 8
ATOM 14736 N N . LEU A 1 99 ? 4.717 3.482 -10.818 1.00 0.00 99 LEU A N 8
ATOM 14737 C CA . LEU A 1 99 ? 4.563 3.883 -12.215 1.00 0.00 99 LEU A CA 8
ATOM 14738 C C . LEU A 1 99 ? 5.763 4.663 -12.703 1.00 0.00 99 LEU A C 8
ATOM 14739 O O . LEU A 1 99 ? 6.038 5.782 -12.246 1.00 0.00 99 LEU A O 8
ATOM 14755 N N . GLN A 1 100 ? 6.485 4.106 -13.655 1.00 0.00 100 GLN A N 8
ATOM 14756 C CA . GLN A 1 100 ? 7.583 4.800 -14.321 1.00 0.00 100 GLN A CA 8
ATOM 14757 C C . GLN A 1 100 ? 7.222 5.162 -15.744 1.00 0.00 100 GLN A C 8
ATOM 14758 O O . GLN A 1 100 ? 7.480 4.386 -16.676 1.00 0.00 100 GLN A O 8
ATOM 14772 N N . ALA A 1 101 ? 6.683 6.349 -15.951 1.00 0.00 101 ALA A N 8
ATOM 14773 C CA . ALA A 1 101 ? 6.137 6.738 -17.251 1.00 0.00 101 ALA A CA 8
ATOM 14774 C C . ALA A 1 101 ? 7.227 7.133 -18.229 1.00 0.00 101 ALA A C 8
ATOM 14775 O O . ALA A 1 101 ? 8.367 7.451 -17.877 1.00 0.00 101 ALA A O 8
ATOM 14782 N N . HIS A 1 102 ? 6.867 7.114 -19.499 1.00 0.00 102 HIS A N 8
ATOM 14783 C CA . HIS A 1 102 ? 7.803 7.301 -20.603 1.00 0.00 102 HIS A CA 8
ATOM 14784 C C . HIS A 1 102 ? 7.979 8.753 -20.976 1.00 0.00 102 HIS A C 8
ATOM 14785 O O . HIS A 1 102 ? 9.107 9.202 -21.271 1.00 0.00 102 HIS A O 8
ATOM 14799 N N . ASP A 1 103 ? 6.915 9.530 -20.995 1.00 0.00 103 ASP A N 8
ATOM 14800 C CA . ASP A 1 103 ? 6.962 10.894 -21.523 1.00 0.00 103 ASP A CA 8
ATOM 14801 C C . ASP A 1 103 ? 7.525 11.881 -20.524 1.00 0.00 103 ASP A C 8
ATOM 14802 O O . ASP A 1 103 ? 8.201 12.849 -20.896 1.00 0.00 103 ASP A O 8
ATOM 14811 N N . ASP A 1 104 ? 7.235 11.676 -19.256 1.00 0.00 104 ASP A N 8
ATOM 14812 C CA . ASP A 1 104 ? 7.557 12.599 -18.167 1.00 0.00 104 ASP A CA 8
ATOM 14813 C C . ASP A 1 104 ? 6.436 13.591 -17.960 1.00 0.00 104 ASP A C 8
ATOM 14814 O O . ASP A 1 104 ? 6.234 14.104 -16.842 1.00 0.00 104 ASP A O 8
ATOM 14823 N N . THR A 1 105 ? 5.693 13.918 -19.001 1.00 0.00 105 THR A N 8
ATOM 14824 C CA . THR A 1 105 ? 4.495 14.746 -18.865 1.00 0.00 105 THR A CA 8
ATOM 14825 C C . THR A 1 105 ? 3.315 13.898 -18.454 1.00 0.00 105 THR A C 8
ATOM 14826 O O . THR A 1 105 ? 2.416 14.317 -17.710 1.00 0.00 105 THR A O 8
ATOM 14837 N N . GLU A 1 106 ? 3.315 12.662 -18.913 1.00 0.00 106 GLU A N 8
ATOM 14838 C CA . GLU A 1 106 ? 2.336 11.657 -18.502 1.00 0.00 106 GLU A CA 8
ATOM 14839 C C . GLU A 1 106 ? 2.764 11.063 -17.177 1.00 0.00 106 GLU A C 8
ATOM 14840 O O . GLU A 1 106 ? 1.956 10.567 -16.387 1.00 0.00 106 GLU A O 8
ATOM 14852 N N . MET A 1 107 ? 4.063 11.079 -16.932 1.00 0.00 107 MET A N 8
ATOM 14853 C CA . MET A 1 107 ? 4.636 10.691 -15.646 1.00 0.00 107 MET A CA 8
ATOM 14854 C C . MET A 1 107 ? 3.968 11.426 -14.508 1.00 0.00 107 MET A C 8
ATOM 14855 O O . MET A 1 107 ? 3.477 10.838 -13.537 1.00 0.00 107 MET A O 8
ATOM 14869 N N . SER A 1 108 ? 3.955 12.747 -14.594 1.00 0.00 108 SER A N 8
ATOM 14870 C CA . SER A 1 108 ? 3.342 13.575 -13.559 1.00 0.00 108 SER A CA 8
ATOM 14871 C C . SER A 1 108 ? 1.842 13.389 -13.543 1.00 0.00 108 SER A C 8
ATOM 14872 O O . SER A 1 108 ? 1.239 13.114 -12.498 1.00 0.00 108 SER A O 8
ATOM 14880 N N . GLN A 1 109 ? 1.224 13.512 -14.703 1.00 0.00 109 GLN A N 8
ATOM 14881 C CA . GLN A 1 109 ? -0.205 13.248 -14.866 1.00 0.00 109 GLN A CA 8
ATOM 14882 C C . GLN A 1 109 ? -0.604 11.939 -14.224 1.00 0.00 109 GLN A C 8
ATOM 14883 O O . GLN A 1 109 ? -1.691 11.854 -13.613 1.00 0.00 109 GLN A O 8
ATOM 14897 N N . TRP A 1 110 ? 0.207 10.901 -14.302 1.00 0.00 110 TRP A N 8
ATOM 14898 C CA . TRP A 1 110 ? -0.061 9.653 -13.589 1.00 0.00 110 TRP A CA 8
ATOM 14899 C C . TRP A 1 110 ? -0.145 9.896 -12.101 1.00 0.00 110 TRP A C 8
ATOM 14900 O O . TRP A 1 110 ? -1.093 9.465 -11.437 1.00 0.00 110 TRP A O 8
ATOM 14921 N N . VAL A 1 111 ? 0.845 10.564 -11.535 1.00 0.00 111 VAL A N 8
ATOM 14922 C CA . VAL A 1 111 ? 0.865 10.826 -10.095 1.00 0.00 111 VAL A CA 8
ATOM 14923 C C . VAL A 1 111 ? -0.379 11.567 -9.655 1.00 0.00 111 VAL A C 8
ATOM 14924 O O . VAL A 1 111 ? -1.069 11.207 -8.697 1.00 0.00 111 VAL A O 8
ATOM 14937 N N . THR A 1 112 ? -0.674 12.649 -10.357 1.00 0.00 112 THR A N 8
ATOM 14938 C CA . THR A 1 112 ? -1.896 13.424 -10.160 1.00 0.00 112 THR A CA 8
ATOM 14939 C C . THR A 1 112 ? -3.131 12.567 -10.313 1.00 0.00 112 THR A C 8
ATOM 14940 O O . THR A 1 112 ? -4.026 12.589 -9.424 1.00 0.00 112 THR A O 8
ATOM 14951 N N . SER A 1 113 ? -3.261 11.778 -11.361 1.00 0.00 113 SER A N 8
ATOM 14952 C CA . SER A 1 113 ? -4.507 11.052 -11.633 1.00 0.00 113 SER A CA 8
ATOM 14953 C C . SER A 1 113 ? -4.701 9.944 -10.622 1.00 0.00 113 SER A C 8
ATOM 14954 O O . SER A 1 113 ? -5.816 9.616 -10.204 1.00 0.00 113 SER A O 8
ATOM 14962 N N . LEU A 1 114 ? -3.597 9.362 -10.190 1.00 0.00 114 LEU A N 8
ATOM 14963 C CA . LEU A 1 114 ? -3.584 8.383 -9.107 1.00 0.00 114 LEU A CA 8
ATOM 14964 C C . LEU A 1 114 ? -4.044 9.011 -7.814 1.00 0.00 114 LEU A C 8
ATOM 14965 O O . LEU A 1 114 ? -4.805 8.426 -7.035 1.00 0.00 114 LEU A O 8
ATOM 14981 N N . LYS A 1 115 ? -3.580 10.222 -7.551 1.00 0.00 115 LYS A N 8
ATOM 14982 C CA . LYS A 1 115 ? -3.859 10.886 -6.280 1.00 0.00 115 LYS A CA 8
ATOM 14983 C C . LYS A 1 115 ? -5.347 10.980 -6.039 1.00 0.00 115 LYS A C 8
ATOM 14984 O O . LYS A 1 115 ? -5.880 10.490 -5.036 1.00 0.00 115 LYS A O 8
ATOM 15003 N N . ALA A 1 116 ? -6.052 11.596 -6.971 1.00 0.00 116 ALA A N 8
ATOM 15004 C CA . ALA A 1 116 ? -7.508 11.716 -6.874 1.00 0.00 116 ALA A CA 8
ATOM 15005 C C . ALA A 1 116 ? -8.182 10.363 -6.827 1.00 0.00 116 ALA A C 8
ATOM 15006 O O . ALA A 1 116 ? -9.281 10.210 -6.270 1.00 0.00 116 ALA A O 8
ATOM 15013 N N . GLN A 1 117 ? -7.568 9.358 -7.419 1.00 0.00 117 GLN A N 8
ATOM 15014 C CA . GLN A 1 117 ? -8.169 8.032 -7.589 1.00 0.00 117 GLN A CA 8
ATOM 15015 C C . GLN A 1 117 ? -8.144 7.188 -6.331 1.00 0.00 117 GLN A C 8
ATOM 15016 O O . GLN A 1 117 ? -9.187 6.740 -5.835 1.00 0.00 117 GLN A O 8
ATOM 15030 N N . SER A 1 118 ? -6.959 6.924 -5.809 1.00 0.00 118 SER A N 8
ATOM 15031 C CA . SER A 1 118 ? -6.748 6.012 -4.686 1.00 0.00 118 SER A CA 8
ATOM 15032 C C . SER A 1 118 ? -7.782 6.226 -3.605 1.00 0.00 118 SER A C 8
ATOM 15033 O O . SER A 1 118 ? -8.194 5.307 -2.892 1.00 0.00 118 SER A O 8
ATOM 15041 N N . ASP A 1 119 ? -8.199 7.472 -3.453 1.00 0.00 119 ASP A N 8
ATOM 15042 C CA . ASP A 1 119 ? -9.230 7.850 -2.492 1.00 0.00 119 ASP A CA 8
ATOM 15043 C C . ASP A 1 119 ? -10.541 8.136 -3.186 1.00 0.00 119 ASP A C 8
ATOM 15044 O O . ASP A 1 119 ? -10.599 8.488 -4.369 1.00 0.00 119 ASP A O 8
ATOM 15053 N N . SER A 1 120 ? -11.626 8.010 -2.442 1.00 0.00 120 SER A N 8
ATOM 15054 C CA . SER A 1 120 ? -12.951 8.363 -2.945 1.00 0.00 120 SER A CA 8
ATOM 15055 C C . SER A 1 120 ? -13.357 9.743 -2.484 1.00 0.00 120 SER A C 8
ATOM 15056 O O . SER A 1 120 ? -12.943 10.227 -1.424 1.00 0.00 120 SER A O 8
ATOM 15064 N N . THR A 1 121 ? -14.184 10.399 -3.277 1.00 0.00 121 THR A N 8
ATOM 15065 C CA . THR A 1 121 ? -14.619 11.762 -2.989 1.00 0.00 121 THR A CA 8
ATOM 15066 C C . THR A 1 121 ? -15.890 12.094 -3.733 1.00 0.00 121 THR A C 8
ATOM 15067 O O . THR A 1 121 ? -16.075 11.739 -4.903 1.00 0.00 121 THR A O 8
ATOM 15078 N N . ALA A 1 122 ? -16.787 12.797 -3.066 1.00 0.00 122 ALA A N 8
ATOM 15079 C CA . ALA A 1 122 ? -18.006 13.294 -3.696 1.00 0.00 122 ALA A CA 8
ATOM 15080 C C . ALA A 1 122 ? -17.891 14.766 -4.012 1.00 0.00 122 ALA A C 8
ATOM 15081 O O . ALA A 1 122 ? -16.766 15.328 -4.198 1.00 0.00 122 ALA A O 8
ATOM 15089 N N . GLY A 1 1 ? -2.435 15.365 -26.880 1.00 0.00 1 GLY A N 9
ATOM 15090 C CA . GLY A 1 1 ? -3.002 14.511 -27.919 1.00 0.00 1 GLY A CA 9
ATOM 15091 C C . GLY A 1 1 ? -4.212 13.767 -27.408 1.00 0.00 1 GLY A C 9
ATOM 15092 O O . GLY A 1 1 ? -4.111 12.785 -26.664 1.00 0.00 1 GLY A O 9
ATOM 15098 N N . SER A 1 2 ? -5.386 14.228 -27.801 1.00 0.00 2 SER A N 9
ATOM 15099 C CA . SER A 1 2 ? -6.635 13.567 -27.433 1.00 0.00 2 SER A CA 9
ATOM 15100 C C . SER A 1 2 ? -6.875 13.653 -25.944 1.00 0.00 2 SER A C 9
ATOM 15101 O O . SER A 1 2 ? -6.086 14.229 -25.188 1.00 0.00 2 SER A O 9
ATOM 15109 N N . GLY A 1 3 ? -7.983 13.088 -25.501 1.00 0.00 3 GLY A N 9
ATOM 15110 C CA . GLY A 1 3 ? -8.385 13.171 -24.100 1.00 0.00 3 GLY A CA 9
ATOM 15111 C C . GLY A 1 3 ? -9.374 14.292 -23.887 1.00 0.00 3 GLY A C 9
ATOM 15112 O O . GLY A 1 3 ? -9.052 15.356 -23.348 1.00 0.00 3 GLY A O 9
ATOM 15116 N N . THR A 1 4 ? -10.610 14.062 -24.295 1.00 0.00 4 THR A N 9
ATOM 15117 C CA . THR A 1 4 ? -11.684 15.027 -24.083 1.00 0.00 4 THR A CA 9
ATOM 15118 C C . THR A 1 4 ? -11.928 15.248 -22.609 1.00 0.00 4 THR A C 9
ATOM 15119 O O . THR A 1 4 ? -11.534 16.264 -22.025 1.00 0.00 4 THR A O 9
ATOM 15130 N N . GLY A 1 5 ? -12.570 14.283 -21.976 1.00 0.00 5 GLY A N 9
ATOM 15131 C CA . GLY A 1 5 ? -12.800 14.319 -20.535 1.00 0.00 5 GLY A CA 9
ATOM 15132 C C . GLY A 1 5 ? -13.408 13.026 -20.047 1.00 0.00 5 GLY A C 9
ATOM 15133 O O . GLY A 1 5 ? -14.600 12.943 -19.731 1.00 0.00 5 GLY A O 9
ATOM 15137 N N . ALA A 1 6 ? -12.588 11.995 -19.960 1.00 0.00 6 ALA A N 9
ATOM 15138 C CA . ALA A 1 6 ? -13.024 10.702 -19.442 1.00 0.00 6 ALA A CA 9
ATOM 15139 C C . ALA A 1 6 ? -13.206 10.757 -17.943 1.00 0.00 6 ALA A C 9
ATOM 15140 O O . ALA A 1 6 ? -14.225 10.325 -17.390 1.00 0.00 6 ALA A O 9
ATOM 15147 N N . GLY A 1 7 ? -12.213 11.295 -17.259 1.00 0.00 7 GLY A N 9
ATOM 15148 C CA . GLY A 1 7 ? -12.298 11.533 -15.822 1.00 0.00 7 GLY A CA 9
ATOM 15149 C C . GLY A 1 7 ? -12.011 10.270 -15.046 1.00 0.00 7 GLY A C 9
ATOM 15150 O O . GLY A 1 7 ? -12.746 9.883 -14.131 1.00 0.00 7 GLY A O 9
ATOM 15154 N N . GLU A 1 8 ? -10.926 9.601 -15.400 1.00 0.00 8 GLU A N 9
ATOM 15155 C CA . GLU A 1 8 ? -10.616 8.295 -14.826 1.00 0.00 8 GLU A CA 9
ATOM 15156 C C . GLU A 1 8 ? -9.136 8.151 -14.522 1.00 0.00 8 GLU A C 9
ATOM 15157 O O . GLU A 1 8 ? -8.397 9.139 -14.473 1.00 0.00 8 GLU A O 9
ATOM 15169 N N . GLY A 1 9 ? -8.710 6.915 -14.286 1.00 0.00 9 GLY A N 9
ATOM 15170 C CA . GLY A 1 9 ? -7.283 6.656 -14.130 1.00 0.00 9 GLY A CA 9
ATOM 15171 C C . GLY A 1 9 ? -6.460 7.046 -15.349 1.00 0.00 9 GLY A C 9
ATOM 15172 O O . GLY A 1 9 ? -6.802 7.893 -16.176 1.00 0.00 9 GLY A O 9
ATOM 15176 N N . HIS A 1 10 ? -5.319 6.357 -15.471 1.00 0.00 10 HIS A N 9
ATOM 15177 C CA . HIS A 1 10 ? -4.494 6.494 -16.669 1.00 0.00 10 HIS A CA 9
ATOM 15178 C C . HIS A 1 10 ? -4.103 5.128 -17.183 1.00 0.00 10 HIS A C 9
ATOM 15179 O O . HIS A 1 10 ? -4.116 4.132 -16.439 1.00 0.00 10 HIS A O 9
ATOM 15193 N N . GLU A 1 11 ? -3.775 5.043 -18.459 1.00 0.00 11 GLU A N 9
ATOM 15194 C CA . GLU A 1 11 ? -3.373 3.768 -19.053 1.00 0.00 11 GLU A CA 9
ATOM 15195 C C . GLU A 1 11 ? -2.293 3.969 -20.090 1.00 0.00 11 GLU A C 9
ATOM 15196 O O . GLU A 1 11 ? -2.493 4.608 -21.130 1.00 0.00 11 GLU A O 9
ATOM 15208 N N . GLY A 1 12 ? -1.120 3.426 -19.815 1.00 0.00 12 GLY A N 9
ATOM 15209 C CA . GLY A 1 12 ? 0.049 3.664 -20.660 1.00 0.00 12 GLY A CA 9
ATOM 15210 C C . GLY A 1 12 ? 0.926 2.439 -20.734 1.00 0.00 12 GLY A C 9
ATOM 15211 O O . GLY A 1 12 ? 0.744 1.460 -19.999 1.00 0.00 12 GLY A O 9
ATOM 15215 N N . TYR A 1 13 ? 1.886 2.460 -21.642 1.00 0.00 13 TYR A N 9
ATOM 15216 C CA . TYR A 1 13 ? 2.888 1.399 -21.718 1.00 0.00 13 TYR A CA 9
ATOM 15217 C C . TYR A 1 13 ? 4.167 1.824 -21.033 1.00 0.00 13 TYR A C 9
ATOM 15218 O O . TYR A 1 13 ? 5.081 2.416 -21.618 1.00 0.00 13 TYR A O 9
ATOM 15236 N N . VAL A 1 14 ? 4.244 1.541 -19.741 1.00 0.00 14 VAL A N 9
ATOM 15237 C CA . VAL A 1 14 ? 5.349 2.006 -18.909 1.00 0.00 14 VAL A CA 9
ATOM 15238 C C . VAL A 1 14 ? 5.996 0.859 -18.173 1.00 0.00 14 VAL A C 9
ATOM 15239 O O . VAL A 1 14 ? 5.594 -0.303 -18.293 1.00 0.00 14 VAL A O 9
ATOM 15252 N N . THR A 1 15 ? 7.005 1.192 -17.377 1.00 0.00 15 THR A N 9
ATOM 15253 C CA . THR A 1 15 ? 7.583 0.196 -16.473 1.00 0.00 15 THR A CA 9
ATOM 15254 C C . THR A 1 15 ? 6.798 0.208 -15.173 1.00 0.00 15 THR A C 9
ATOM 15255 O O . THR A 1 15 ? 7.145 0.834 -14.168 1.00 0.00 15 THR A O 9
ATOM 15266 N N . ARG A 1 16 ? 5.667 -0.480 -15.209 1.00 0.00 16 ARG A N 9
ATOM 15267 C CA . ARG A 1 16 ? 4.694 -0.478 -14.124 1.00 0.00 16 ARG A CA 9
ATOM 15268 C C . ARG A 1 16 ? 5.050 -1.507 -13.078 1.00 0.00 16 ARG A C 9
ATOM 15269 O O . ARG A 1 16 ? 5.643 -2.553 -13.362 1.00 0.00 16 ARG A O 9
ATOM 15290 N N . LYS A 1 17 ? 4.673 -1.228 -11.845 1.00 0.00 17 LYS A N 9
ATOM 15291 C CA . LYS A 1 17 ? 4.790 -2.183 -10.748 1.00 0.00 17 LYS A CA 9
ATOM 15292 C C . LYS A 1 17 ? 3.434 -2.420 -10.125 1.00 0.00 17 LYS A C 9
ATOM 15293 O O . LYS A 1 17 ? 2.561 -1.532 -10.151 1.00 0.00 17 LYS A O 9
ATOM 15312 N N . HIS A 1 18 ? 3.203 -3.600 -9.584 1.00 0.00 18 HIS A N 9
ATOM 15313 C CA . HIS A 1 18 ? 1.875 -3.964 -9.088 1.00 0.00 18 HIS A CA 9
ATOM 15314 C C . HIS A 1 18 ? 1.969 -4.747 -7.798 1.00 0.00 18 HIS A C 9
ATOM 15315 O O . HIS A 1 18 ? 3.053 -5.088 -7.316 1.00 0.00 18 HIS A O 9
ATOM 15329 N N . GLU A 1 19 ? 0.813 -5.009 -7.213 1.00 0.00 19 GLU A N 9
ATOM 15330 C CA . GLU A 1 19 ? 0.666 -5.868 -6.044 1.00 0.00 19 GLU A CA 9
ATOM 15331 C C . GLU A 1 19 ? 1.708 -6.968 -5.996 1.00 0.00 19 GLU A C 9
ATOM 15332 O O . GLU A 1 19 ? 1.614 -7.998 -6.671 1.00 0.00 19 GLU A O 9
ATOM 15344 N N . TRP A 1 20 ? 2.717 -6.757 -5.170 1.00 0.00 20 TRP A N 9
ATOM 15345 C CA . TRP A 1 20 ? 3.798 -7.719 -4.976 1.00 0.00 20 TRP A CA 9
ATOM 15346 C C . TRP A 1 20 ? 3.361 -8.856 -4.086 1.00 0.00 20 TRP A C 9
ATOM 15347 O O . TRP A 1 20 ? 2.572 -8.682 -3.147 1.00 0.00 20 TRP A O 9
ATOM 15368 N N . ASP A 1 21 ? 3.877 -10.044 -4.347 1.00 0.00 21 ASP A N 9
ATOM 15369 C CA . ASP A 1 21 ? 3.597 -11.208 -3.509 1.00 0.00 21 ASP A CA 9
ATOM 15370 C C . ASP A 1 21 ? 4.869 -11.939 -3.147 1.00 0.00 21 ASP A C 9
ATOM 15371 O O . ASP A 1 21 ? 5.976 -11.392 -3.198 1.00 0.00 21 ASP A O 9
ATOM 15380 N N . SER A 1 22 ? 4.722 -13.189 -2.751 1.00 0.00 22 SER A N 9
ATOM 15381 C CA . SER A 1 22 ? 5.853 -14.066 -2.454 1.00 0.00 22 SER A CA 9
ATOM 15382 C C . SER A 1 22 ? 6.435 -13.754 -1.096 1.00 0.00 22 SER A C 9
ATOM 15383 O O . SER A 1 22 ? 6.271 -12.657 -0.550 1.00 0.00 22 SER A O 9
ATOM 15391 N N . THR A 1 23 ? 7.109 -14.730 -0.518 1.00 0.00 23 THR A N 9
ATOM 15392 C CA . THR A 1 23 ? 7.637 -14.618 0.838 1.00 0.00 23 THR A CA 9
ATOM 15393 C C . THR A 1 23 ? 8.824 -13.685 0.880 1.00 0.00 23 THR A C 9
ATOM 15394 O O . THR A 1 23 ? 9.545 -13.498 -0.107 1.00 0.00 23 THR A O 9
ATOM 15405 N N . THR A 1 24 ? 9.060 -13.095 2.038 1.00 0.00 24 THR A N 9
ATOM 15406 C CA . THR A 1 24 ? 10.124 -12.109 2.198 1.00 0.00 24 THR A CA 9
ATOM 15407 C C . THR A 1 24 ? 11.482 -12.771 2.189 1.00 0.00 24 THR A C 9
ATOM 15408 O O . THR A 1 24 ? 11.753 -13.712 2.942 1.00 0.00 24 THR A O 9
ATOM 15419 N N . LYS A 1 25 ? 12.352 -12.301 1.313 1.00 0.00 25 LYS A N 9
ATOM 15420 C CA . LYS A 1 25 ? 13.673 -12.896 1.136 1.00 0.00 25 LYS A CA 9
ATOM 15421 C C . LYS A 1 25 ? 14.599 -11.947 0.413 1.00 0.00 25 LYS A C 9
ATOM 15422 O O . LYS A 1 25 ? 14.696 -11.941 -0.819 1.00 0.00 25 LYS A O 9
ATOM 15441 N N . LYS A 1 26 ? 15.281 -11.109 1.173 1.00 0.00 26 LYS A N 9
ATOM 15442 C CA . LYS A 1 26 ? 16.105 -10.047 0.603 1.00 0.00 26 LYS A CA 9
ATOM 15443 C C . LYS A 1 26 ? 17.132 -10.610 -0.350 1.00 0.00 26 LYS A C 9
ATOM 15444 O O . LYS A 1 26 ? 18.196 -11.098 0.050 1.00 0.00 26 LYS A O 9
ATOM 15463 N N . ALA A 1 27 ? 16.842 -10.531 -1.636 1.00 0.00 27 ALA A N 9
ATOM 15464 C CA . ALA A 1 27 ? 17.738 -11.061 -2.661 1.00 0.00 27 ALA A CA 9
ATOM 15465 C C . ALA A 1 27 ? 17.203 -10.787 -4.046 1.00 0.00 27 ALA A C 9
ATOM 15466 O O . ALA A 1 27 ? 17.910 -10.289 -4.931 1.00 0.00 27 ALA A O 9
ATOM 15473 N N . SER A 1 28 ? 15.948 -11.130 -4.270 1.00 0.00 28 SER A N 9
ATOM 15474 C CA . SER A 1 28 ? 15.289 -10.855 -5.545 1.00 0.00 28 SER A CA 9
ATOM 15475 C C . SER A 1 28 ? 15.455 -9.406 -5.936 1.00 0.00 28 SER A C 9
ATOM 15476 O O . SER A 1 28 ? 15.605 -8.516 -5.089 1.00 0.00 28 SER A O 9
ATOM 15484 N N . ASN A 1 29 ? 15.413 -9.134 -7.229 1.00 0.00 29 ASN A N 9
ATOM 15485 C CA . ASN A 1 29 ? 15.703 -7.797 -7.740 1.00 0.00 29 ASN A CA 9
ATOM 15486 C C . ASN A 1 29 ? 14.786 -7.432 -8.885 1.00 0.00 29 ASN A C 9
ATOM 15487 O O . ASN A 1 29 ? 14.086 -8.271 -9.462 1.00 0.00 29 ASN A O 9
ATOM 15498 N N . ARG A 1 30 ? 14.765 -6.154 -9.215 1.00 0.00 30 ARG A N 9
ATOM 15499 C CA . ARG A 1 30 ? 14.048 -5.653 -10.384 1.00 0.00 30 ARG A CA 9
ATOM 15500 C C . ARG A 1 30 ? 12.557 -5.880 -10.236 1.00 0.00 30 ARG A C 9
ATOM 15501 O O . ARG A 1 30 ? 11.918 -5.210 -9.391 1.00 0.00 30 ARG A O 9
ATOM 15522 N N . SER A 1 31 ? 11.934 -6.742 -11.013 1.00 0.00 31 SER A N 9
ATOM 15523 C CA . SER A 1 31 ? 10.532 -7.159 -10.856 1.00 0.00 31 SER A CA 9
ATOM 15524 C C . SER A 1 31 ? 9.563 -6.214 -11.537 1.00 0.00 31 SER A C 9
ATOM 15525 O O . SER A 1 31 ? 8.408 -6.577 -11.812 1.00 0.00 31 SER A O 9
ATOM 15533 N N . TRP A 1 32 ? 9.986 -4.993 -11.811 1.00 0.00 32 TRP A N 9
ATOM 15534 C CA . TRP A 1 32 ? 9.184 -4.072 -12.614 1.00 0.00 32 TRP A CA 9
ATOM 15535 C C . TRP A 1 32 ? 9.010 -4.630 -14.010 1.00 0.00 32 TRP A C 9
ATOM 15536 O O . TRP A 1 32 ? 9.959 -5.201 -14.583 1.00 0.00 32 TRP A O 9
ATOM 15557 N N . ASP A 1 33 ? 7.829 -4.515 -14.585 1.00 0.00 33 ASP A N 9
ATOM 15558 C CA . ASP A 1 33 ? 7.543 -5.123 -15.885 1.00 0.00 33 ASP A CA 9
ATOM 15559 C C . ASP A 1 33 ? 6.949 -4.112 -16.839 1.00 0.00 33 ASP A C 9
ATOM 15560 O O . ASP A 1 33 ? 6.020 -3.366 -16.512 1.00 0.00 33 ASP A O 9
ATOM 15569 N N . LYS A 1 34 ? 7.474 -4.095 -18.053 1.00 0.00 34 LYS A N 9
ATOM 15570 C CA . LYS A 1 34 ? 6.950 -3.240 -19.114 1.00 0.00 34 LYS A CA 9
ATOM 15571 C C . LYS A 1 34 ? 5.658 -3.794 -19.666 1.00 0.00 34 LYS A C 9
ATOM 15572 O O . LYS A 1 34 ? 5.638 -4.766 -20.431 1.00 0.00 34 LYS A O 9
ATOM 15591 N N . VAL A 1 35 ? 4.553 -3.176 -19.294 1.00 0.00 35 VAL A N 9
ATOM 15592 C CA . VAL A 1 35 ? 3.231 -3.679 -19.654 1.00 0.00 35 VAL A CA 9
ATOM 15593 C C . VAL A 1 35 ? 2.303 -2.552 -20.039 1.00 0.00 35 VAL A C 9
ATOM 15594 O O . VAL A 1 35 ? 2.636 -1.366 -19.913 1.00 0.00 35 VAL A O 9
ATOM 15607 N N . TYR A 1 36 ? 1.117 -2.915 -20.491 1.00 0.00 36 TYR A N 9
ATOM 15608 C CA . TYR A 1 36 ? 0.060 -1.939 -20.745 1.00 0.00 36 TYR A CA 9
ATOM 15609 C C . TYR A 1 36 ? -0.911 -1.907 -19.584 1.00 0.00 36 TYR A C 9
ATOM 15610 O O . TYR A 1 36 ? -1.959 -2.562 -19.553 1.00 0.00 36 TYR A O 9
ATOM 15628 N N . MET A 1 37 ? -0.543 -1.139 -18.569 1.00 0.00 37 MET A N 9
ATOM 15629 C CA . MET A 1 37 ? -1.300 -1.080 -17.324 1.00 0.00 37 MET A CA 9
ATOM 15630 C C . MET A 1 37 ? -2.417 -0.066 -17.424 1.00 0.00 37 MET A C 9
ATOM 15631 O O . MET A 1 37 ? -2.188 1.129 -17.640 1.00 0.00 37 MET A O 9
ATOM 15645 N N . ALA A 1 38 ? -3.640 -0.542 -17.296 1.00 0.00 38 ALA A N 9
ATOM 15646 C CA . ALA A 1 38 ? -4.823 0.313 -17.223 1.00 0.00 38 ALA A CA 9
ATOM 15647 C C . ALA A 1 38 ? -5.370 0.334 -15.815 1.00 0.00 38 ALA A C 9
ATOM 15648 O O . ALA A 1 38 ? -6.271 -0.439 -15.458 1.00 0.00 38 ALA A O 9
ATOM 15655 N N . ALA A 1 39 ? -4.861 1.230 -14.990 1.00 0.00 39 ALA A N 9
ATOM 15656 C CA . ALA A 1 39 ? -5.193 1.236 -13.567 1.00 0.00 39 ALA A CA 9
ATOM 15657 C C . ALA A 1 39 ? -4.923 2.583 -12.944 1.00 0.00 39 ALA A C 9
ATOM 15658 O O . ALA A 1 39 ? -4.580 3.581 -13.619 1.00 0.00 39 ALA A O 9
ATOM 15665 N N . LYS A 1 40 ? -5.123 2.658 -11.638 1.00 0.00 40 LYS A N 9
ATOM 15666 C CA . LYS A 1 40 ? -4.737 3.832 -10.860 1.00 0.00 40 LYS A CA 9
ATOM 15667 C C . LYS A 1 40 ? -4.856 3.601 -9.370 1.00 0.00 40 LYS A C 9
ATOM 15668 O O . LYS A 1 40 ? -3.976 3.002 -8.732 1.00 0.00 40 LYS A O 9
ATOM 15687 N N . ALA A 1 41 ? -5.945 4.051 -8.782 1.00 0.00 41 ALA A N 9
ATOM 15688 C CA . ALA A 1 41 ? -6.129 4.072 -7.325 1.00 0.00 41 ALA A CA 9
ATOM 15689 C C . ALA A 1 41 ? -7.606 3.990 -6.994 1.00 0.00 41 ALA A C 9
ATOM 15690 O O . ALA A 1 41 ? -8.152 4.623 -6.085 1.00 0.00 41 ALA A O 9
ATOM 15697 N N . GLY A 1 42 ? -8.309 3.194 -7.790 1.00 0.00 42 GLY A N 9
ATOM 15698 C CA . GLY A 1 42 ? -9.766 3.073 -7.743 1.00 0.00 42 GLY A CA 9
ATOM 15699 C C . GLY A 1 42 ? -10.175 1.726 -8.322 1.00 0.00 42 GLY A C 9
ATOM 15700 O O . GLY A 1 42 ? -11.053 1.037 -7.797 1.00 0.00 42 GLY A O 9
ATOM 15704 N N . ARG A 1 43 ? -9.509 1.354 -9.396 1.00 0.00 43 ARG A N 9
ATOM 15705 C CA . ARG A 1 43 ? -9.621 0.025 -9.990 1.00 0.00 43 ARG A CA 9
ATOM 15706 C C . ARG A 1 43 ? -8.425 -0.263 -10.868 1.00 0.00 43 ARG A C 9
ATOM 15707 O O . ARG A 1 43 ? -8.035 0.553 -11.716 1.00 0.00 43 ARG A O 9
ATOM 15728 N N . ILE A 1 44 ? -7.803 -1.412 -10.676 1.00 0.00 44 ILE A N 9
ATOM 15729 C CA . ILE A 1 44 ? -6.702 -1.837 -11.537 1.00 0.00 44 ILE A CA 9
ATOM 15730 C C . ILE A 1 44 ? -7.183 -2.753 -12.638 1.00 0.00 44 ILE A C 9
ATOM 15731 O O . ILE A 1 44 ? -8.120 -3.540 -12.474 1.00 0.00 44 ILE A O 9
ATOM 15747 N N . SER A 1 45 ? -6.554 -2.642 -13.794 1.00 0.00 45 SER A N 9
ATOM 15748 C CA . SER A 1 45 ? -6.785 -3.543 -14.919 1.00 0.00 45 SER A CA 9
ATOM 15749 C C . SER A 1 45 ? -5.500 -3.762 -15.684 1.00 0.00 45 SER A C 9
ATOM 15750 O O . SER A 1 45 ? -4.959 -2.822 -16.297 1.00 0.00 45 SER A O 9
ATOM 15758 N N . PHE A 1 46 ? -4.982 -4.976 -15.704 1.00 0.00 46 PHE A N 9
ATOM 15759 C CA . PHE A 1 46 ? -3.656 -5.234 -16.276 1.00 0.00 46 PHE A CA 9
ATOM 15760 C C . PHE A 1 46 ? -3.682 -6.003 -17.582 1.00 0.00 46 PHE A C 9
ATOM 15761 O O . PHE A 1 46 ? -4.461 -6.944 -17.764 1.00 0.00 46 PHE A O 9
ATOM 15778 N N . TYR A 1 47 ? -2.810 -5.618 -18.494 1.00 0.00 47 TYR A N 9
ATOM 15779 C CA . TYR A 1 47 ? -2.576 -6.375 -19.721 1.00 0.00 47 TYR A CA 9
ATOM 15780 C C . TYR A 1 47 ? -1.241 -6.002 -20.327 1.00 0.00 47 TYR A C 9
ATOM 15781 O O . TYR A 1 47 ? -0.912 -4.811 -20.456 1.00 0.00 47 TYR A O 9
ATOM 15799 N N . LYS A 1 48 ? -0.429 -6.980 -20.688 1.00 0.00 48 LYS A N 9
ATOM 15800 C CA . LYS A 1 48 ? 0.878 -6.706 -21.293 1.00 0.00 48 LYS A CA 9
ATOM 15801 C C . LYS A 1 48 ? 0.726 -6.286 -22.737 1.00 0.00 48 LYS A C 9
ATOM 15802 O O . LYS A 1 48 ? 1.392 -5.377 -23.246 1.00 0.00 48 LYS A O 9
ATOM 15821 N N . ASP A 1 49 ? -0.193 -6.946 -23.420 1.00 0.00 49 ASP A N 9
ATOM 15822 C CA . ASP A 1 49 ? -0.584 -6.593 -24.781 1.00 0.00 49 ASP A CA 9
ATOM 15823 C C . ASP A 1 49 ? -1.967 -7.119 -25.088 1.00 0.00 49 ASP A C 9
ATOM 15824 O O . ASP A 1 49 ? -2.797 -7.315 -24.187 1.00 0.00 49 ASP A O 9
ATOM 15833 N N . GLN A 1 50 ? -2.254 -7.328 -26.357 1.00 0.00 50 GLN A N 9
ATOM 15834 C CA . GLN A 1 50 ? -3.494 -7.975 -26.778 1.00 0.00 50 GLN A CA 9
ATOM 15835 C C . GLN A 1 50 ? -3.327 -9.473 -26.883 1.00 0.00 50 GLN A C 9
ATOM 15836 O O . GLN A 1 50 ? -3.622 -10.109 -27.900 1.00 0.00 50 GLN A O 9
ATOM 15850 N N . LYS A 1 51 ? -2.867 -10.073 -25.800 1.00 0.00 51 LYS A N 9
ATOM 15851 C CA . LYS A 1 51 ? -2.523 -11.492 -25.755 1.00 0.00 51 LYS A CA 9
ATOM 15852 C C . LYS A 1 51 ? -3.714 -12.302 -25.305 1.00 0.00 51 LYS A C 9
ATOM 15853 O O . LYS A 1 51 ? -4.583 -12.663 -26.135 1.00 0.00 51 LYS A O 9
ATOM 15872 N N . GLY A 1 52 ? -3.803 -12.641 -24.035 1.00 0.00 52 GLY A N 9
ATOM 15873 C CA . GLY A 1 52 ? -5.043 -13.258 -23.516 1.00 0.00 52 GLY A CA 9
ATOM 15874 C C . GLY A 1 52 ? -6.185 -12.304 -23.872 1.00 0.00 52 GLY A C 9
ATOM 15875 O O . GLY A 1 52 ? -7.288 -12.692 -24.260 1.00 0.00 52 GLY A O 9
ATOM 15879 N N . TYR A 1 53 ? -5.873 -11.023 -23.762 1.00 0.00 53 TYR A N 9
ATOM 15880 C CA . TYR A 1 53 ? -6.768 -9.951 -24.186 1.00 0.00 53 TYR A CA 9
ATOM 15881 C C . TYR A 1 53 ? -7.387 -10.241 -25.536 1.00 0.00 53 TYR A C 9
ATOM 15882 O O . TYR A 1 53 ? -8.616 -10.106 -25.713 1.00 0.00 53 TYR A O 9
ATOM 15900 N N . LYS A 1 54 ? -6.593 -10.616 -26.523 1.00 0.00 54 LYS A N 9
ATOM 15901 C CA . LYS A 1 54 ? -7.139 -11.058 -27.810 1.00 0.00 54 LYS A CA 9
ATOM 15902 C C . LYS A 1 54 ? -8.190 -12.121 -27.594 1.00 0.00 54 LYS A C 9
ATOM 15903 O O . LYS A 1 54 ? -9.370 -11.965 -27.925 1.00 0.00 54 LYS A O 9
ATOM 15922 N N . SER A 1 55 ? -7.765 -13.229 -27.002 1.00 0.00 55 SER A N 9
ATOM 15923 C CA . SER A 1 55 ? -8.652 -14.380 -26.833 1.00 0.00 55 SER A CA 9
ATOM 15924 C C . SER A 1 55 ? -9.730 -14.086 -25.816 1.00 0.00 55 SER A C 9
ATOM 15925 O O . SER A 1 55 ? -10.896 -13.841 -26.145 1.00 0.00 55 SER A O 9
ATOM 15933 N N . ASN A 1 56 ? -9.341 -14.085 -24.551 1.00 0.00 56 ASN A N 9
ATOM 15934 C CA . ASN A 1 56 ? -10.286 -13.960 -23.445 1.00 0.00 56 ASN A CA 9
ATOM 15935 C C . ASN A 1 56 ? -10.036 -12.703 -22.643 1.00 0.00 56 ASN A C 9
ATOM 15936 O O . ASN A 1 56 ? -8.916 -12.433 -22.207 1.00 0.00 56 ASN A O 9
ATOM 15947 N N . PRO A 1 57 ? -11.072 -11.916 -22.418 1.00 0.00 57 PRO A N 9
ATOM 15948 C CA . PRO A 1 57 ? -11.038 -10.557 -21.719 1.00 0.00 57 PRO A CA 9
ATOM 15949 C C . PRO A 1 57 ? -10.785 -10.606 -20.229 1.00 0.00 57 PRO A C 9
ATOM 15950 O O . PRO A 1 57 ? -10.320 -9.628 -19.621 1.00 0.00 57 PRO A O 9
ATOM 15961 N N . GLU A 1 58 ? -11.101 -11.722 -19.597 1.00 0.00 58 GLU A N 9
ATOM 15962 C CA . GLU A 1 58 ? -10.779 -11.957 -18.193 1.00 0.00 58 GLU A CA 9
ATOM 15963 C C . GLU A 1 58 ? -9.492 -12.737 -18.034 1.00 0.00 58 GLU A C 9
ATOM 15964 O O . GLU A 1 58 ? -9.244 -13.342 -16.973 1.00 0.00 58 GLU A O 9
ATOM 15976 N N . LEU A 1 59 ? -8.635 -12.738 -19.037 1.00 0.00 59 LEU A N 9
ATOM 15977 C CA . LEU A 1 59 ? -7.374 -13.480 -18.975 1.00 0.00 59 LEU A CA 9
ATOM 15978 C C . LEU A 1 59 ? -6.323 -12.845 -19.855 1.00 0.00 59 LEU A C 9
ATOM 15979 O O . LEU A 1 59 ? -6.027 -13.321 -20.957 1.00 0.00 59 LEU A O 9
ATOM 15995 N N . THR A 1 60 ? -5.722 -11.771 -19.377 1.00 0.00 60 THR A N 9
ATOM 15996 C CA . THR A 1 60 ? -4.600 -11.121 -20.048 1.00 0.00 60 THR A CA 9
ATOM 15997 C C . THR A 1 60 ? -3.309 -11.847 -19.758 1.00 0.00 60 THR A C 9
ATOM 15998 O O . THR A 1 60 ? -3.328 -13.029 -19.354 1.00 0.00 60 THR A O 9
ATOM 16009 N N . PHE A 1 61 ? -2.173 -11.204 -19.971 1.00 0.00 61 PHE A N 9
ATOM 16010 C CA . PHE A 1 61 ? -0.896 -11.781 -19.539 1.00 0.00 61 PHE A CA 9
ATOM 16011 C C . PHE A 1 61 ? -1.016 -12.218 -18.095 1.00 0.00 61 PHE A C 9
ATOM 16012 O O . PHE A 1 61 ? -1.738 -11.533 -17.323 1.00 0.00 61 PHE A O 9
ATOM 16029 N N . ARG A 1 62 ? -0.369 -13.270 -17.642 1.00 0.00 62 ARG A N 9
ATOM 16030 C CA . ARG A 1 62 ? -0.629 -13.823 -16.309 1.00 0.00 62 ARG A CA 9
ATOM 16031 C C . ARG A 1 62 ? -0.526 -12.794 -15.210 1.00 0.00 62 ARG A C 9
ATOM 16032 O O . ARG A 1 62 ? -0.888 -13.108 -14.043 1.00 0.00 62 ARG A O 9
ATOM 16053 N N . GLY A 1 63 ? -0.041 -11.598 -15.453 1.00 0.00 63 GLY A N 9
ATOM 16054 C CA . GLY A 1 63 ? -0.168 -10.502 -14.476 1.00 0.00 63 GLY A CA 9
ATOM 16055 C C . GLY A 1 63 ? -1.457 -9.742 -14.871 1.00 0.00 63 GLY A C 9
ATOM 16056 O O . GLY A 1 63 ? -1.517 -8.524 -15.013 1.00 0.00 63 GLY A O 9
ATOM 16060 N N . GLU A 1 64 ? -2.498 -10.535 -15.015 1.00 0.00 64 GLU A N 9
ATOM 16061 C CA . GLU A 1 64 ? -3.785 -10.104 -15.576 1.00 0.00 64 GLU A CA 9
ATOM 16062 C C . GLU A 1 64 ? -4.728 -9.368 -14.641 1.00 0.00 64 GLU A C 9
ATOM 16063 O O . GLU A 1 64 ? -5.521 -8.528 -15.086 1.00 0.00 64 GLU A O 9
ATOM 16075 N N . PRO A 1 65 ? -4.691 -9.639 -13.357 1.00 0.00 65 PRO A N 9
ATOM 16076 C CA . PRO A 1 65 ? -5.592 -9.173 -12.221 1.00 0.00 65 PRO A CA 9
ATOM 16077 C C . PRO A 1 65 ? -6.041 -7.721 -12.227 1.00 0.00 65 PRO A C 9
ATOM 16078 O O . PRO A 1 65 ? -5.632 -6.856 -13.008 1.00 0.00 65 PRO A O 9
ATOM 16089 N N . SER A 1 66 ? -6.965 -7.441 -11.308 1.00 0.00 66 SER A N 9
ATOM 16090 C CA . SER A 1 66 ? -7.608 -6.139 -11.163 1.00 0.00 66 SER A CA 9
ATOM 16091 C C . SER A 1 66 ? -7.797 -5.809 -9.699 1.00 0.00 66 SER A C 9
ATOM 16092 O O . SER A 1 66 ? -7.967 -6.724 -8.864 1.00 0.00 66 SER A O 9
ATOM 16100 N N . TYR A 1 67 ? -7.802 -4.544 -9.330 1.00 0.00 67 TYR A N 9
ATOM 16101 C CA . TYR A 1 67 ? -7.824 -4.155 -7.919 1.00 0.00 67 TYR A CA 9
ATOM 16102 C C . TYR A 1 67 ? -8.590 -2.869 -7.684 1.00 0.00 67 TYR A C 9
ATOM 16103 O O . TYR A 1 67 ? -8.074 -1.770 -7.912 1.00 0.00 67 TYR A O 9
ATOM 16121 N N . ASP A 1 68 ? -9.814 -2.997 -7.205 1.00 0.00 68 ASP A N 9
ATOM 16122 C CA . ASP A 1 68 ? -10.609 -1.845 -6.783 1.00 0.00 68 ASP A CA 9
ATOM 16123 C C . ASP A 1 68 ? -9.893 -1.090 -5.688 1.00 0.00 68 ASP A C 9
ATOM 16124 O O . ASP A 1 68 ? -10.061 -1.389 -4.490 1.00 0.00 68 ASP A O 9
ATOM 16133 N N . LEU A 1 69 ? -9.070 -0.121 -6.038 1.00 0.00 69 LEU A N 9
ATOM 16134 C CA . LEU A 1 69 ? -8.191 0.537 -5.066 1.00 0.00 69 LEU A CA 9
ATOM 16135 C C . LEU A 1 69 ? -8.631 1.920 -4.629 1.00 0.00 69 LEU A C 9
ATOM 16136 O O . LEU A 1 69 ? -7.720 2.735 -4.253 1.00 0.00 69 LEU A O 9
ATOM 16152 N N . GLN A 1 70 ? -9.899 2.282 -4.598 1.00 0.00 70 GLN A N 9
ATOM 16153 C CA . GLN A 1 70 ? -10.290 3.543 -3.942 1.00 0.00 70 GLN A CA 9
ATOM 16154 C C . GLN A 1 70 ? -9.985 3.495 -2.451 1.00 0.00 70 GLN A C 9
ATOM 16155 O O . GLN A 1 70 ? -10.210 4.419 -1.667 1.00 0.00 70 GLN A O 9
ATOM 16169 N N . ASN A 1 71 ? -9.468 2.355 -2.021 1.00 0.00 71 ASN A N 9
ATOM 16170 C CA . ASN A 1 71 ? -8.902 2.083 -0.706 1.00 0.00 71 ASN A CA 9
ATOM 16171 C C . ASN A 1 71 ? -7.499 2.639 -0.566 1.00 0.00 71 ASN A C 9
ATOM 16172 O O . ASN A 1 71 ? -7.197 3.502 0.263 1.00 0.00 71 ASN A O 9
ATOM 16183 N N . ALA A 1 72 ? -6.599 2.108 -1.378 1.00 0.00 72 ALA A N 9
ATOM 16184 C CA . ALA A 1 72 ? -5.163 2.367 -1.305 1.00 0.00 72 ALA A CA 9
ATOM 16185 C C . ALA A 1 72 ? -4.834 3.837 -1.165 1.00 0.00 72 ALA A C 9
ATOM 16186 O O . ALA A 1 72 ? -5.613 4.745 -1.467 1.00 0.00 72 ALA A O 9
ATOM 16193 N N . ALA A 1 73 ? -3.612 4.098 -0.710 1.00 0.00 73 ALA A N 9
ATOM 16194 C CA . ALA A 1 73 ? -3.155 5.456 -0.432 1.00 0.00 73 ALA A CA 9
ATOM 16195 C C . ALA A 1 73 ? -2.251 5.964 -1.532 1.00 0.00 73 ALA A C 9
ATOM 16196 O O . ALA A 1 73 ? -2.184 5.398 -2.629 1.00 0.00 73 ALA A O 9
ATOM 16203 N N . ILE A 1 74 ? -1.525 7.030 -1.252 1.00 0.00 74 ILE A N 9
ATOM 16204 C CA . ILE A 1 74 ? -0.711 7.722 -2.249 1.00 0.00 74 ILE A CA 9
ATOM 16205 C C . ILE A 1 74 ? 0.689 7.956 -1.739 1.00 0.00 74 ILE A C 9
ATOM 16206 O O . ILE A 1 74 ? 0.887 8.311 -0.560 1.00 0.00 74 ILE A O 9
ATOM 16222 N N . GLU A 1 75 ? 1.693 7.772 -2.576 1.00 0.00 75 GLU A N 9
ATOM 16223 C CA . GLU A 1 75 ? 3.066 8.116 -2.209 1.00 0.00 75 GLU A CA 9
ATOM 16224 C C . GLU A 1 75 ? 3.992 8.043 -3.400 1.00 0.00 75 GLU A C 9
ATOM 16225 O O . GLU A 1 75 ? 3.638 7.586 -4.492 1.00 0.00 75 GLU A O 9
ATOM 16237 N N . ILE A 1 76 ? 5.207 8.523 -3.206 1.00 0.00 76 ILE A N 9
ATOM 16238 C CA . ILE A 1 76 ? 6.278 8.393 -4.187 1.00 0.00 76 ILE A CA 9
ATOM 16239 C C . ILE A 1 76 ? 7.423 7.591 -3.605 1.00 0.00 76 ILE A C 9
ATOM 16240 O O . ILE A 1 76 ? 7.725 7.697 -2.406 1.00 0.00 76 ILE A O 9
ATOM 16256 N N . ALA A 1 77 ? 8.052 6.768 -4.421 1.00 0.00 77 ALA A N 9
ATOM 16257 C CA . ALA A 1 77 ? 9.073 5.828 -3.962 1.00 0.00 77 ALA A CA 9
ATOM 16258 C C . ALA A 1 77 ? 10.081 6.501 -3.058 1.00 0.00 77 ALA A C 9
ATOM 16259 O O . ALA A 1 77 ? 10.694 7.515 -3.407 1.00 0.00 77 ALA A O 9
ATOM 16266 N N . SER A 1 78 ? 10.251 5.960 -1.865 1.00 0.00 78 SER A N 9
ATOM 16267 C CA . SER A 1 78 ? 11.250 6.462 -0.926 1.00 0.00 78 SER A CA 9
ATOM 16268 C C . SER A 1 78 ? 12.424 5.514 -0.831 1.00 0.00 78 SER A C 9
ATOM 16269 O O . SER A 1 78 ? 12.911 5.177 0.253 1.00 0.00 78 SER A O 9
ATOM 16277 N N . ASP A 1 79 ? 12.907 5.086 -1.985 1.00 0.00 79 ASP A 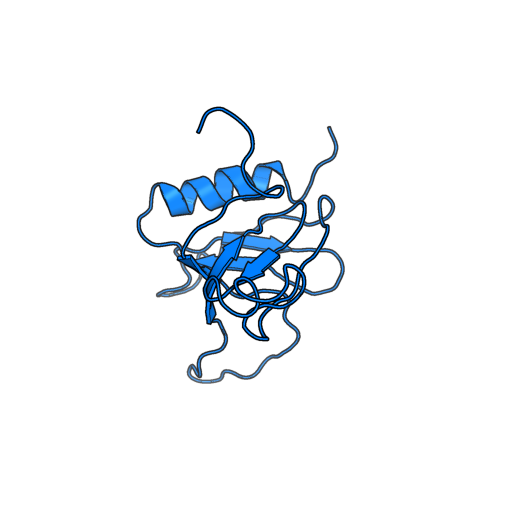N 9
ATOM 16278 C CA . ASP A 1 79 ? 14.030 4.156 -2.059 1.00 0.00 79 ASP A CA 9
ATOM 16279 C C . ASP A 1 79 ? 14.378 3.846 -3.497 1.00 0.00 79 ASP A C 9
ATOM 16280 O O . ASP A 1 79 ? 13.957 2.833 -4.066 1.00 0.00 79 ASP A O 9
ATOM 16289 N N . TYR A 1 80 ? 15.160 4.717 -4.106 1.00 0.00 80 TYR A N 9
ATOM 16290 C CA . TYR A 1 80 ? 15.455 4.624 -5.533 1.00 0.00 80 TYR A CA 9
ATOM 16291 C C . TYR A 1 80 ? 16.883 5.017 -5.841 1.00 0.00 80 TYR A C 9
ATOM 16292 O O . TYR A 1 80 ? 17.610 5.606 -5.035 1.00 0.00 80 TYR A O 9
ATOM 16310 N N . THR A 1 81 ? 17.316 4.661 -7.036 1.00 0.00 81 THR A N 9
ATOM 16311 C CA . THR A 1 81 ? 18.595 5.087 -7.594 1.00 0.00 81 THR A CA 9
ATOM 16312 C C . THR A 1 81 ? 18.354 6.129 -8.669 1.00 0.00 81 THR A C 9
ATOM 16313 O O . THR A 1 81 ? 18.909 7.232 -8.693 1.00 0.00 81 THR A O 9
ATOM 16324 N N . LYS A 1 82 ? 17.468 5.777 -9.586 1.00 0.00 82 LYS A N 9
ATOM 16325 C CA . LYS A 1 82 ? 16.944 6.672 -10.610 1.00 0.00 82 LYS A CA 9
ATOM 16326 C C . LYS A 1 82 ? 15.520 6.291 -10.965 1.00 0.00 82 LYS A C 9
ATOM 16327 O O . LYS A 1 82 ? 15.030 6.539 -12.073 1.00 0.00 82 LYS A O 9
ATOM 16346 N N . LYS A 1 83 ? 14.837 5.657 -10.032 1.00 0.00 83 LYS A N 9
ATOM 16347 C CA . LYS A 1 83 ? 13.406 5.375 -10.125 1.00 0.00 83 LYS A CA 9
ATOM 16348 C C . LYS A 1 83 ? 12.576 6.469 -9.492 1.00 0.00 83 LYS A C 9
ATOM 16349 O O . LYS A 1 83 ? 11.353 6.372 -9.353 1.00 0.00 83 LYS A O 9
ATOM 16368 N N . LYS A 1 84 ? 13.230 7.542 -9.060 1.00 0.00 84 LYS A N 9
ATOM 16369 C CA . LYS A 1 84 ? 12.544 8.747 -8.563 1.00 0.00 84 LYS A CA 9
ATOM 16370 C C . LYS A 1 84 ? 11.706 9.497 -9.588 1.00 0.00 84 LYS A C 9
ATOM 16371 O O . LYS A 1 84 ? 11.130 10.555 -9.332 1.00 0.00 84 LYS A O 9
ATOM 16390 N N . HIS A 1 85 ? 11.625 8.912 -10.765 1.00 0.00 85 HIS A N 9
ATOM 16391 C CA . HIS A 1 85 ? 10.733 9.354 -11.829 1.00 0.00 85 HIS A CA 9
ATOM 16392 C C . HIS A 1 85 ? 9.489 8.487 -11.843 1.00 0.00 85 HIS A C 9
ATOM 16393 O O . HIS A 1 85 ? 8.896 8.167 -12.877 1.00 0.00 85 HIS A O 9
ATOM 16407 N N . VAL A 1 86 ? 9.084 8.069 -10.651 1.00 0.00 86 VAL A N 9
ATOM 16408 C CA . VAL A 1 86 ? 8.006 7.104 -10.458 1.00 0.00 86 VAL A CA 9
ATOM 16409 C C . VAL A 1 86 ? 6.996 7.595 -9.441 1.00 0.00 86 VAL A C 9
ATOM 16410 O O . VAL A 1 86 ? 7.168 8.624 -8.778 1.00 0.00 86 VAL A O 9
ATOM 16423 N N . LEU A 1 87 ? 5.916 6.850 -9.310 1.00 0.00 87 LEU A N 9
ATOM 16424 C CA . LEU A 1 87 ? 4.774 7.239 -8.488 1.00 0.00 87 LEU A CA 9
ATOM 16425 C C . LEU A 1 87 ? 3.936 6.032 -8.141 1.00 0.00 87 LEU A C 9
ATOM 16426 O O . LEU A 1 87 ? 3.817 5.115 -8.999 1.00 0.00 87 LEU A O 9
ATOM 16442 N N . ARG A 1 88 ? 3.321 5.948 -6.978 1.00 0.00 88 ARG A N 9
ATOM 16443 C CA . ARG A 1 88 ? 2.635 4.713 -6.575 1.00 0.00 88 ARG A CA 9
ATOM 16444 C C . ARG A 1 88 ? 1.552 4.943 -5.546 1.00 0.00 88 ARG A C 9
ATOM 16445 O O . ARG A 1 88 ? 1.596 5.859 -4.719 1.00 0.00 88 ARG A O 9
ATOM 16466 N N . VAL A 1 89 ? 0.538 4.089 -5.599 1.00 0.00 89 VAL A N 9
ATOM 16467 C CA . VAL A 1 89 ? -0.508 4.071 -4.57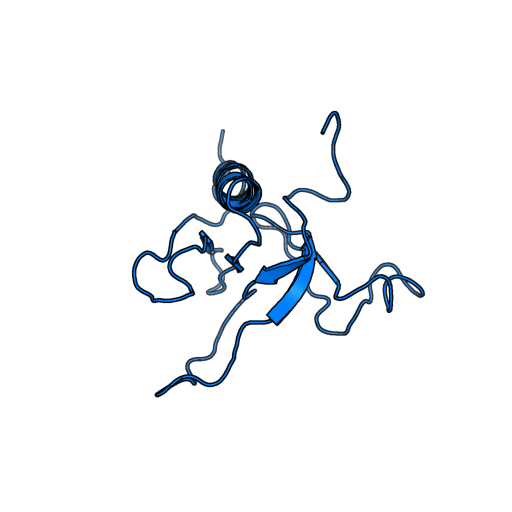8 1.00 0.00 89 VAL A CA 9
ATOM 16468 C C . VAL A 1 89 ? -0.365 2.846 -3.703 1.00 0.00 89 VAL A C 9
ATOM 16469 O O . VAL A 1 89 ? -0.475 1.703 -4.165 1.00 0.00 89 VAL A O 9
ATOM 16482 N N . LYS A 1 90 ? -0.091 3.059 -2.429 1.00 0.00 90 LYS A N 9
ATOM 16483 C CA . LYS A 1 90 ? 0.216 1.958 -1.517 1.00 0.00 90 LYS A CA 9
ATOM 16484 C C . LYS A 1 90 ? -1.040 1.267 -1.039 1.00 0.00 90 LYS A C 9
ATOM 16485 O O . LYS A 1 90 ? -2.157 1.780 -1.149 1.00 0.00 90 LYS A O 9
ATOM 16504 N N . LEU A 1 91 ? -0.861 0.086 -0.472 1.00 0.00 91 LEU A N 9
ATOM 16505 C CA . LEU A 1 91 ? -1.962 -0.689 0.092 1.00 0.00 91 LEU A CA 9
ATOM 16506 C C . LEU A 1 91 ? -1.692 -1.043 1.535 1.00 0.00 91 LEU A C 9
ATOM 16507 O O . LEU A 1 91 ? -0.570 -0.904 2.040 1.00 0.00 91 LEU A O 9
ATOM 16523 N N . ALA A 1 92 ? -2.708 -1.528 2.223 1.00 0.00 92 ALA A N 9
ATOM 16524 C CA . ALA A 1 92 ? -2.549 -2.027 3.586 1.00 0.00 92 ALA A CA 9
ATOM 16525 C C . ALA A 1 92 ? -1.925 -3.402 3.591 1.00 0.00 92 ALA A C 9
ATOM 16526 O O . ALA A 1 92 ? -1.145 -3.763 4.481 1.00 0.00 92 ALA A O 9
ATOM 16533 N N . ASN A 1 93 ? -2.274 -4.204 2.602 1.00 0.00 93 ASN A N 9
ATOM 16534 C CA . ASN A 1 93 ? -1.809 -5.588 2.534 1.00 0.00 93 ASN A CA 9
ATOM 16535 C C . ASN A 1 93 ? -0.306 -5.653 2.412 1.00 0.00 93 ASN A C 9
ATOM 16536 O O . ASN A 1 93 ? 0.335 -6.641 2.801 1.00 0.00 93 ASN A O 9
ATOM 16547 N N . GLY A 1 94 ? 0.292 -4.618 1.853 1.00 0.00 94 GLY A N 9
ATOM 16548 C CA . GLY A 1 94 ? 1.748 -4.508 1.785 1.00 0.00 94 GLY A CA 9
ATOM 16549 C C . GLY A 1 94 ? 2.188 -4.087 0.402 1.00 0.00 94 GLY A C 9
ATOM 16550 O O . GLY A 1 94 ? 3.105 -3.278 0.225 1.00 0.00 94 GLY A O 9
ATOM 16554 N N . ALA A 1 95 ? 1.517 -4.619 -0.602 1.00 0.00 95 ALA A N 9
ATOM 16555 C CA . ALA A 1 95 ? 1.899 -4.418 -1.996 1.00 0.00 95 ALA A CA 9
ATOM 16556 C C . ALA A 1 95 ? 1.545 -3.024 -2.460 1.00 0.00 95 ALA A C 9
ATOM 16557 O O . ALA A 1 95 ? 0.985 -2.211 -1.711 1.00 0.00 95 ALA A O 9
ATOM 16564 N N . LEU A 1 96 ? 1.878 -2.706 -3.698 1.00 0.00 96 LEU A N 9
ATOM 16565 C CA . LEU A 1 96 ? 1.720 -1.345 -4.210 1.00 0.00 96 LEU A CA 9
ATOM 16566 C C . LEU A 1 96 ? 1.495 -1.343 -5.703 1.00 0.00 96 LEU A C 9
ATOM 16567 O O . LEU A 1 96 ? 1.518 -2.390 -6.365 1.00 0.00 96 LEU A O 9
ATOM 16583 N N . PHE A 1 97 ? 1.248 -0.173 -6.269 1.00 0.00 97 PHE A N 9
ATOM 16584 C CA . PHE A 1 97 ? 1.157 -0.033 -7.723 1.00 0.00 97 PHE A CA 9
ATOM 16585 C C . PHE A 1 97 ? 1.946 1.168 -8.197 1.00 0.00 97 PHE A C 9
ATOM 16586 O O . PHE A 1 97 ? 1.440 2.296 -8.241 1.00 0.00 97 PHE A O 9
ATOM 16603 N N . LEU A 1 98 ? 3.197 0.947 -8.560 1.00 0.00 98 LEU A N 9
ATOM 16604 C CA . LEU A 1 98 ? 4.094 2.011 -9.008 1.00 0.00 98 LEU A CA 9
ATOM 16605 C C . LEU A 1 98 ? 3.810 2.389 -10.442 1.00 0.00 98 LEU A C 9
ATOM 16606 O O . LEU A 1 98 ? 3.130 1.654 -11.178 1.00 0.00 98 LEU A O 9
ATOM 16622 N N . LEU A 1 99 ? 4.288 3.543 -10.879 1.00 0.00 99 LEU A N 9
ATOM 16623 C CA . LEU A 1 99 ? 4.172 3.937 -12.282 1.00 0.00 99 LEU A CA 9
ATOM 16624 C C . LEU A 1 99 ? 5.491 4.456 -12.805 1.00 0.00 99 LEU A C 9
ATOM 16625 O O . LEU A 1 99 ? 5.981 5.492 -12.282 1.00 0.00 99 LEU A O 9
ATOM 16641 N N . GLN A 1 100 ? 6.098 3.852 -13.807 1.00 0.00 100 GLN A N 9
ATOM 16642 C CA . GLN A 1 100 ? 7.291 4.429 -14.434 1.00 0.00 100 GLN A CA 9
ATOM 16643 C C . GLN A 1 100 ? 7.048 4.845 -15.868 1.00 0.00 100 GLN A C 9
ATOM 16644 O O . GLN A 1 100 ? 7.702 4.368 -16.806 1.00 0.00 100 GLN A O 9
ATOM 16658 N N . ALA A 1 101 ? 6.135 5.780 -16.060 1.00 0.00 101 ALA A N 9
ATOM 16659 C CA . ALA A 1 101 ? 5.889 6.355 -17.381 1.00 0.00 101 ALA A CA 9
ATOM 16660 C C . ALA A 1 101 ? 6.935 7.394 -17.722 1.00 0.00 101 ALA A C 9
ATOM 16661 O O . ALA A 1 101 ? 6.949 8.511 -17.196 1.00 0.00 101 ALA A O 9
ATOM 16668 N N . HIS A 1 102 ? 7.842 7.013 -18.600 1.00 0.00 102 HIS A N 9
ATOM 16669 C CA . HIS A 1 102 ? 9.011 7.827 -18.922 1.00 0.00 102 HIS A CA 9
ATOM 16670 C C . HIS A 1 102 ? 8.753 8.775 -20.067 1.00 0.00 102 HIS A C 9
ATOM 16671 O O . HIS A 1 102 ? 9.638 8.990 -20.923 1.00 0.00 102 HIS A O 9
ATOM 16685 N N . ASP A 1 103 ? 7.572 9.353 -20.154 1.00 0.00 103 ASP A N 9
ATOM 16686 C CA . ASP A 1 103 ? 7.300 10.403 -21.131 1.00 0.00 103 ASP A CA 9
ATOM 16687 C C . ASP A 1 103 ? 7.675 11.762 -20.581 1.00 0.00 103 ASP A C 9
ATOM 16688 O O . ASP A 1 103 ? 7.927 12.714 -21.329 1.00 0.00 103 ASP A O 9
ATOM 16697 N N . ASP A 1 104 ? 7.689 11.883 -19.269 1.00 0.00 104 ASP A N 9
ATOM 16698 C CA . ASP A 1 104 ? 7.868 13.138 -18.535 1.00 0.00 104 ASP A CA 9
ATOM 16699 C C . ASP A 1 104 ? 6.523 13.778 -18.284 1.00 0.00 104 ASP A C 9
ATOM 16700 O O . ASP A 1 104 ? 6.228 14.275 -17.192 1.00 0.00 104 ASP A O 9
ATOM 16709 N N . THR A 1 105 ? 5.680 13.766 -19.301 1.00 0.00 105 THR A N 9
ATOM 16710 C CA . THR A 1 105 ? 4.294 14.201 -19.138 1.00 0.00 105 THR A CA 9
ATOM 16711 C C . THR A 1 105 ? 3.551 13.156 -18.329 1.00 0.00 105 THR A C 9
ATOM 16712 O O . THR A 1 105 ? 2.907 13.443 -17.317 1.00 0.00 105 THR A O 9
ATOM 16723 N N . GLU A 1 106 ? 3.677 11.919 -18.771 1.00 0.00 106 GLU A N 9
ATOM 16724 C CA . GLU A 1 106 ? 3.170 10.761 -18.045 1.00 0.00 106 GLU A CA 9
ATOM 16725 C C . GLU A 1 106 ? 3.458 10.813 -16.562 1.00 0.00 106 GLU A C 9
ATOM 16726 O O . GLU A 1 106 ? 2.579 10.478 -15.748 1.00 0.00 106 GLU A O 9
ATOM 16738 N N . MET A 1 107 ? 4.662 11.190 -16.180 1.00 0.00 107 MET A N 9
ATOM 16739 C CA . MET A 1 107 ? 5.065 11.073 -14.774 1.00 0.00 107 MET A CA 9
ATOM 16740 C C . MET A 1 107 ? 4.072 11.748 -13.860 1.00 0.00 107 MET A C 9
ATOM 16741 O O . MET A 1 107 ? 3.448 11.121 -12.989 1.00 0.00 107 MET A O 9
ATOM 16755 N N . SER A 1 108 ? 3.881 13.039 -14.057 1.00 0.00 108 SER A N 9
ATOM 16756 C CA . SER A 1 108 ? 2.873 13.783 -13.307 1.00 0.00 108 SER A CA 9
ATOM 16757 C C . SER A 1 108 ? 1.479 13.306 -13.650 1.00 0.00 108 SER A C 9
ATOM 16758 O O . SER A 1 108 ? 0.737 12.834 -12.779 1.00 0.00 108 SER A O 9
ATOM 16766 N N . GLN A 1 109 ? 1.088 13.386 -14.909 1.00 0.00 109 GLN A N 9
ATOM 16767 C CA . GLN A 1 109 ? -0.262 13.052 -15.366 1.00 0.00 109 GLN A CA 9
ATOM 16768 C C . GLN A 1 109 ? -0.725 11.721 -14.821 1.00 0.00 109 GLN A C 9
ATOM 16769 O O . GLN A 1 109 ? -1.931 11.466 -14.675 1.00 0.00 109 GLN A O 9
ATOM 16783 N N . TRP A 1 110 ? 0.207 10.834 -14.531 1.00 0.00 110 TRP A N 9
ATOM 16784 C CA . TRP A 1 110 ? -0.106 9.573 -13.865 1.00 0.00 110 TRP A CA 9
ATOM 16785 C C . TRP A 1 110 ? -0.467 9.815 -12.418 1.00 0.00 110 TRP A C 9
ATOM 16786 O O . TRP A 1 110 ? -1.532 9.416 -11.944 1.00 0.00 110 TRP A O 9
ATOM 16807 N N . VAL A 1 111 ? 0.446 10.452 -11.708 1.00 0.00 111 VAL A N 9
ATOM 16808 C CA . VAL A 1 111 ? 0.288 10.713 -10.281 1.00 0.00 111 VAL A CA 9
ATOM 16809 C C . VAL A 1 111 ? -0.976 11.497 -9.993 1.00 0.00 111 VAL A C 9
ATOM 16810 O O . VAL A 1 111 ? -1.630 11.373 -8.955 1.00 0.00 111 VAL A O 9
ATOM 16823 N N . THR A 1 112 ? -1.331 12.364 -10.935 1.00 0.00 112 THR A N 9
ATOM 16824 C CA . THR A 1 112 ? -2.534 13.190 -10.872 1.00 0.00 112 THR A CA 9
ATOM 16825 C C . THR A 1 112 ? -3.768 12.355 -11.122 1.00 0.00 112 THR A C 9
ATOM 16826 O O . THR A 1 112 ? -4.818 12.563 -10.483 1.00 0.00 112 THR A O 9
ATOM 16837 N N . SER A 1 113 ? -3.700 11.406 -12.035 1.00 0.00 113 SER A N 9
ATOM 16838 C CA . SER A 1 113 ? -4.786 10.449 -12.230 1.00 0.00 113 SER A CA 9
ATOM 16839 C C . SER A 1 113 ? -4.930 9.559 -11.012 1.00 0.00 113 SER A C 9
ATOM 16840 O O . SER A 1 113 ? -6.019 9.159 -10.587 1.00 0.00 113 SER A O 9
ATOM 16848 N N . LEU A 1 114 ? -3.797 9.254 -10.400 1.00 0.00 114 LEU A N 9
ATOM 16849 C CA . LEU A 1 114 ? -3.714 8.455 -9.181 1.00 0.00 114 LEU A CA 9
ATOM 16850 C C . LEU A 1 114 ? -4.258 9.219 -7.998 1.00 0.00 114 LEU A C 9
ATOM 16851 O O . LEU A 1 114 ? -5.005 8.689 -7.167 1.00 0.00 114 LEU A O 9
ATOM 16867 N N . LYS A 1 115 ? -3.914 10.492 -7.908 1.00 0.00 115 LYS A N 9
ATOM 16868 C CA . LYS A 1 115 ? -4.339 11.323 -6.784 1.00 0.00 115 LYS A CA 9
ATOM 16869 C C . LYS A 1 115 ? -5.843 11.452 -6.748 1.00 0.00 115 LYS A C 9
ATOM 16870 O O . LYS A 1 115 ? -6.464 11.554 -5.682 1.00 0.00 115 LYS A O 9
ATOM 16889 N N . ALA A 1 116 ? -6.456 11.471 -7.917 1.00 0.00 116 ALA A N 9
ATOM 16890 C CA . ALA A 1 116 ? -7.901 11.643 -8.029 1.00 0.00 116 ALA A CA 9
ATOM 16891 C C . ALA A 1 116 ? -8.634 10.369 -7.677 1.00 0.00 116 ALA A C 9
ATOM 16892 O O . ALA A 1 116 ? -9.766 10.395 -7.170 1.00 0.00 116 ALA A O 9
ATOM 16899 N N . GLN A 1 117 ? -8.023 9.232 -7.952 1.00 0.00 117 GLN A N 9
ATOM 16900 C CA . GLN A 1 117 ? -8.666 7.940 -7.713 1.00 0.00 117 GLN A CA 9
ATOM 16901 C C . GLN A 1 117 ? -8.372 7.430 -6.320 1.00 0.00 117 GLN A C 9
ATOM 16902 O O . GLN A 1 117 ? -9.274 7.111 -5.539 1.00 0.00 117 GLN A O 9
ATOM 16916 N N . SER A 1 118 ? -7.094 7.327 -6.008 1.00 0.00 118 SER A N 9
ATOM 16917 C CA . SER A 1 118 ? -6.635 6.855 -4.707 1.00 0.00 118 SER A CA 9
ATOM 16918 C C . SER A 1 118 ? -7.358 7.585 -3.599 1.00 0.00 118 SER A C 9
ATOM 16919 O O . SER A 1 118 ? -7.853 8.719 -3.818 1.00 0.00 118 SER A O 9
ATOM 16927 N N . ASP A 1 119 ? -7.488 7.020 -2.415 1.00 0.00 119 ASP A N 9
ATOM 16928 C CA . ASP A 1 119 ? -8.006 7.749 -1.257 1.00 0.00 119 ASP A CA 9
ATOM 16929 C C . ASP A 1 119 ? -7.166 7.467 -0.033 1.00 0.00 119 ASP A C 9
ATOM 16930 O O . ASP A 1 119 ? -7.173 6.352 0.511 1.00 0.00 119 ASP A O 9
ATOM 16939 N N . SER A 1 120 ? -6.444 8.464 0.443 1.00 0.00 120 SER A N 9
ATOM 16940 C CA . SER A 1 120 ? -5.485 8.275 1.531 1.00 0.00 120 SER A CA 9
ATOM 16941 C C . SER A 1 120 ? -5.898 9.026 2.778 1.00 0.00 120 SER A C 9
ATOM 16942 O O . SER A 1 120 ? -6.339 10.178 2.734 1.00 0.00 120 SER A O 9
ATOM 16950 N N . THR A 1 121 ? -5.731 8.374 3.916 1.00 0.00 121 THR A N 9
ATOM 16951 C CA . THR A 1 121 ? -6.125 8.918 5.212 1.00 0.00 121 THR A CA 9
ATOM 16952 C C . THR A 1 121 ? -7.627 9.066 5.302 1.00 0.00 121 THR A C 9
ATOM 16953 O O . THR A 1 121 ? -8.325 9.399 4.339 1.00 0.00 121 THR A O 9
ATOM 16964 N N . ALA A 1 122 ? -8.158 8.792 6.483 1.00 0.00 122 ALA A N 9
ATOM 16965 C CA . ALA A 1 122 ? -9.603 8.752 6.691 1.00 0.00 122 ALA A CA 9
ATOM 16966 C C . ALA A 1 122 ? -10.114 10.077 7.206 1.00 0.00 122 ALA A C 9
ATOM 16967 O O . ALA A 1 122 ? -10.847 10.835 6.500 1.00 0.00 122 ALA A O 9
ATOM 16975 N N . GLY A 1 1 ? -13.246 17.465 -18.989 1.00 0.00 1 GLY A N 10
ATOM 16976 C CA . GLY A 1 1 ? -14.440 18.290 -18.834 1.00 0.00 1 GLY A CA 10
ATOM 16977 C C . GLY A 1 1 ? -15.587 17.742 -19.652 1.00 0.00 1 GLY A C 10
ATOM 16978 O O . GLY A 1 1 ? -15.415 17.275 -20.784 1.00 0.00 1 GLY A O 10
ATOM 16984 N N . SER A 1 2 ? -16.775 17.788 -19.078 1.00 0.00 2 SER A N 10
ATOM 16985 C CA . SER A 1 2 ? -17.978 17.264 -19.718 1.00 0.00 2 SER A CA 10
ATOM 16986 C C . SER A 1 2 ? -17.752 15.861 -20.229 1.00 0.00 2 SER A C 10
ATOM 16987 O O . SER A 1 2 ? -17.609 15.618 -21.433 1.00 0.00 2 SER A O 10
ATOM 16995 N N . GLY A 1 3 ? -17.712 14.910 -19.315 1.00 0.00 3 GLY A N 10
ATOM 16996 C CA . GLY A 1 3 ? -17.592 13.499 -19.672 1.00 0.00 3 GLY A CA 10
ATOM 16997 C C . GLY A 1 3 ? -16.169 13.019 -19.504 1.00 0.00 3 GLY A C 10
ATOM 16998 O O . GLY A 1 3 ? -15.447 12.758 -20.472 1.00 0.00 3 GLY A O 10
ATOM 17002 N N . THR A 1 4 ? -15.736 12.917 -18.261 1.00 0.00 4 THR A N 10
ATOM 17003 C CA . THR A 1 4 ? -14.417 12.379 -17.942 1.00 0.00 4 THR A CA 10
ATOM 17004 C C . THR A 1 4 ? -14.534 11.082 -17.175 1.00 0.00 4 THR A C 10
ATOM 17005 O O . THR A 1 4 ? -14.990 11.044 -16.027 1.00 0.00 4 THR A O 10
ATOM 17016 N N . GLY A 1 5 ? -14.105 9.999 -17.794 1.00 0.00 5 GLY A N 10
ATOM 17017 C CA . GLY A 1 5 ? -14.259 8.666 -17.217 1.00 0.00 5 GLY A CA 10
ATOM 17018 C C . GLY A 1 5 ? -13.066 8.306 -16.363 1.00 0.00 5 GLY A C 10
ATOM 17019 O O . GLY A 1 5 ? -12.108 7.667 -16.812 1.00 0.00 5 GLY A O 10
ATOM 17023 N N . ALA A 1 6 ? -13.109 8.709 -15.106 1.00 0.00 6 ALA A N 10
ATOM 17024 C CA . ALA A 1 6 ? -12.089 8.320 -14.136 1.00 0.00 6 ALA A CA 10
ATOM 17025 C C . ALA A 1 6 ? -12.433 6.999 -13.490 1.00 0.00 6 ALA A C 10
ATOM 17026 O O . ALA A 1 6 ? -11.614 6.077 -13.410 1.00 0.00 6 ALA A O 10
ATOM 17033 N N . GLY A 1 7 ? -13.653 6.897 -12.996 1.00 0.00 7 GLY A N 10
ATOM 17034 C CA . GLY A 1 7 ? -14.132 5.671 -12.366 1.00 0.00 7 GLY A CA 10
ATOM 17035 C C . GLY A 1 7 ? -13.577 5.523 -10.969 1.00 0.00 7 GLY A C 10
ATOM 17036 O O . GLY A 1 7 ? -14.078 6.108 -10.002 1.00 0.00 7 GLY A O 10
ATOM 17040 N N . GLU A 1 8 ? -12.514 4.751 -10.848 1.00 0.00 8 GLU A N 10
ATOM 17041 C CA . GLU A 1 8 ? -11.954 4.396 -9.547 1.00 0.00 8 GLU A CA 10
ATOM 17042 C C . GLU A 1 8 ? -10.534 4.920 -9.413 1.00 0.00 8 GLU A C 10
ATOM 17043 O O . GLU A 1 8 ? -10.279 6.086 -9.785 1.00 0.00 8 GLU A O 10
ATOM 17055 N N . GLY A 1 9 ? -9.616 4.137 -8.876 1.00 0.00 9 GLY A N 10
ATOM 17056 C CA . GLY A 1 9 ? -8.220 4.544 -8.854 1.00 0.00 9 GLY A CA 10
ATOM 17057 C C . GLY A 1 9 ? -7.630 4.922 -10.206 1.00 0.00 9 GLY A C 10
ATOM 17058 O O . GLY A 1 9 ? -8.289 5.110 -11.232 1.00 0.00 9 GLY A O 10
ATOM 17062 N N . HIS A 1 10 ? -6.307 5.011 -10.211 1.00 0.00 10 HIS A N 10
ATOM 17063 C CA . HIS A 1 10 ? -5.523 5.509 -11.336 1.00 0.00 10 HIS A CA 10
ATOM 17064 C C . HIS A 1 10 ? -4.788 4.363 -11.998 1.00 0.00 10 HIS A C 10
ATOM 17065 O O . HIS A 1 10 ? -4.531 3.324 -11.341 1.00 0.00 10 HIS A O 10
ATOM 17079 N N . GLU A 1 11 ? -4.444 4.460 -13.268 1.00 0.00 11 GLU A N 10
ATOM 17080 C CA . GLU A 1 11 ? -3.868 3.322 -13.993 1.00 0.00 11 GLU A CA 10
ATOM 17081 C C . GLU A 1 11 ? -2.683 3.724 -14.840 1.00 0.00 11 GLU A C 10
ATOM 17082 O O . GLU A 1 11 ? -2.677 4.741 -15.540 1.00 0.00 11 GLU A O 10
ATOM 17094 N N . GLY A 1 12 ? -1.637 2.911 -14.767 1.00 0.00 12 GLY A N 10
ATOM 17095 C CA . GLY A 1 12 ? -0.387 3.208 -15.457 1.00 0.00 12 GLY A CA 10
ATOM 17096 C C . GLY A 1 12 ? 0.462 1.971 -15.627 1.00 0.00 12 GLY A C 10
ATOM 17097 O O . GLY A 1 12 ? 0.360 0.990 -14.881 1.00 0.00 12 GLY A O 10
ATOM 17101 N N . TYR A 1 13 ? 1.307 1.993 -16.643 1.00 0.00 13 TYR A N 10
ATOM 17102 C CA . TYR A 1 13 ? 2.311 0.956 -16.858 1.00 0.00 13 TYR A CA 10
ATOM 17103 C C . TYR A 1 13 ? 3.642 1.382 -16.285 1.00 0.00 13 TYR A C 10
ATOM 17104 O O . TYR A 1 13 ? 4.374 2.185 -16.887 1.00 0.00 13 TYR A O 10
ATOM 17122 N N . VAL A 1 14 ? 4.000 0.843 -15.133 1.00 0.00 14 VAL A N 10
ATOM 17123 C CA . VAL A 1 14 ? 5.196 1.305 -14.425 1.00 0.00 14 VAL A CA 10
ATOM 17124 C C . VAL A 1 14 ? 5.763 0.254 -13.497 1.00 0.00 14 VAL A C 10
ATOM 17125 O O . VAL A 1 14 ? 5.459 -0.939 -13.575 1.00 0.00 14 VAL A O 10
ATOM 17138 N N . THR A 1 15 ? 6.596 0.725 -12.572 1.00 0.00 15 THR A N 10
ATOM 17139 C CA . THR A 1 15 ? 7.147 -0.143 -11.534 1.00 0.00 15 THR A CA 10
ATOM 17140 C C . THR A 1 15 ? 6.474 0.084 -10.198 1.00 0.00 15 THR A C 10
ATOM 17141 O O . THR A 1 15 ? 6.747 1.045 -9.472 1.00 0.00 15 THR A O 10
ATOM 17152 N N . ARG A 1 16 ? 5.590 -0.831 -9.844 1.00 0.00 16 ARG A N 10
ATOM 17153 C CA . ARG A 1 16 ? 4.927 -0.845 -8.543 1.00 0.00 16 ARG A CA 10
ATOM 17154 C C . ARG A 1 16 ? 5.261 -2.113 -7.790 1.00 0.00 16 ARG A C 10
ATOM 17155 O O . ARG A 1 16 ? 5.630 -3.133 -8.408 1.00 0.00 16 ARG A O 10
ATOM 17176 N N . LYS A 1 17 ? 5.135 -2.118 -6.477 1.00 0.00 17 LYS A N 10
ATOM 17177 C CA . LYS A 1 17 ? 5.304 -3.343 -5.692 1.00 0.00 17 LYS A CA 10
ATOM 17178 C C . LYS A 1 17 ? 4.020 -3.710 -4.979 1.00 0.00 17 LYS A C 10
ATOM 17179 O O . LYS A 1 17 ? 3.830 -3.544 -3.770 1.00 0.00 17 LYS A O 10
ATOM 17198 N N . HIS A 1 18 ? 3.089 -4.263 -5.749 1.00 0.00 18 HIS A N 10
ATOM 17199 C CA . HIS A 1 18 ? 1.761 -4.588 -5.239 1.00 0.00 18 HIS A CA 10
ATOM 17200 C C . HIS A 1 18 ? 1.841 -5.570 -4.090 1.00 0.00 18 HIS A C 10
ATOM 17201 O O . HIS A 1 18 ? 2.804 -6.329 -3.950 1.00 0.00 18 HIS A O 10
ATOM 17215 N N . GLU A 1 19 ? 0.812 -5.579 -3.269 1.00 0.00 19 GLU A N 10
ATOM 17216 C CA . GLU A 1 19 ? 0.666 -6.375 -2.047 1.00 0.00 19 GLU A CA 10
ATOM 17217 C C . GLU A 1 19 ? 1.736 -7.431 -1.862 1.00 0.00 19 GLU A C 10
ATOM 17218 O O . GLU A 1 19 ? 1.814 -8.420 -2.599 1.00 0.00 19 GLU A O 10
ATOM 17230 N N . TRP A 1 20 ? 2.564 -7.249 -0.849 1.00 0.00 20 TRP A N 10
ATOM 17231 C CA . TRP A 1 20 ? 3.628 -8.188 -0.510 1.00 0.00 20 TRP A CA 10
ATOM 17232 C C . TRP A 1 20 ? 3.098 -9.331 0.324 1.00 0.00 20 TRP A C 10
ATOM 17233 O O . TRP A 1 20 ? 3.129 -9.301 1.562 1.00 0.00 20 TRP A O 10
ATOM 17254 N N . ASP A 1 21 ? 2.579 -10.355 -0.329 1.00 0.00 21 ASP A N 10
ATOM 17255 C CA . ASP A 1 21 ? 2.162 -11.579 0.352 1.00 0.00 21 ASP A CA 10
ATOM 17256 C C . ASP A 1 21 ? 1.841 -12.674 -0.640 1.00 0.00 21 ASP A C 10
ATOM 17257 O O . ASP A 1 21 ? 1.533 -12.423 -1.810 1.00 0.00 21 ASP A O 10
ATOM 17266 N N . SER A 1 22 ? 1.891 -13.907 -0.170 1.00 0.00 22 SER A N 10
ATOM 17267 C CA . SER A 1 22 ? 1.474 -15.072 -0.944 1.00 0.00 22 SER A CA 10
ATOM 17268 C C . SER A 1 22 ? 2.427 -15.350 -2.086 1.00 0.00 22 SER A C 10
ATOM 17269 O O . SER A 1 22 ? 3.018 -14.454 -2.696 1.00 0.00 22 SER A O 10
ATOM 17277 N N . THR A 1 23 ? 2.589 -16.628 -2.390 1.00 0.00 23 THR A N 10
ATOM 17278 C CA . THR A 1 23 ? 3.498 -17.084 -3.437 1.00 0.00 23 THR A CA 10
ATOM 17279 C C . THR A 1 23 ? 4.862 -16.451 -3.282 1.00 0.00 23 THR A C 10
ATOM 17280 O O . THR A 1 23 ? 5.394 -15.804 -4.191 1.00 0.00 23 THR A O 10
ATOM 17291 N N . THR A 1 24 ? 5.459 -16.645 -2.120 1.00 0.00 24 THR A N 10
ATOM 17292 C CA . THR A 1 24 ? 6.813 -16.168 -1.854 1.00 0.00 24 THR A CA 10
ATOM 17293 C C . THR A 1 24 ? 7.397 -16.850 -0.639 1.00 0.00 24 THR A C 10
ATOM 17294 O O . THR A 1 24 ? 6.794 -16.885 0.440 1.00 0.00 24 THR A O 10
ATOM 17305 N N . LYS A 1 25 ? 8.575 -17.424 -0.801 1.00 0.00 25 LYS A N 10
ATOM 17306 C CA . LYS A 1 25 ? 9.296 -18.030 0.315 1.00 0.00 25 LYS A CA 10
ATOM 17307 C C . LYS A 1 25 ? 10.753 -17.628 0.312 1.00 0.00 25 LYS A C 10
ATOM 17308 O O . LYS A 1 25 ? 11.638 -18.394 0.719 1.00 0.00 25 LYS A O 10
ATOM 17327 N N . LYS A 1 26 ? 11.034 -16.413 -0.123 1.00 0.00 26 LYS A N 10
ATOM 17328 C CA . LYS A 1 26 ? 12.392 -15.877 -0.084 1.00 0.00 26 LYS A CA 10
ATOM 17329 C C . LYS A 1 26 ? 13.358 -16.800 -0.788 1.00 0.00 26 LYS A C 10
ATOM 17330 O O . LYS A 1 26 ? 14.330 -17.299 -0.209 1.00 0.00 26 LYS A O 10
ATOM 17349 N N . ALA A 1 27 ? 13.104 -17.047 -2.060 1.00 0.00 27 ALA A N 10
ATOM 17350 C CA . ALA A 1 27 ? 13.988 -17.875 -2.876 1.00 0.00 27 ALA A CA 10
ATOM 17351 C C . ALA A 1 27 ? 14.917 -17.020 -3.706 1.00 0.00 27 ALA A C 10
ATOM 17352 O O . ALA A 1 27 ? 16.129 -16.958 -3.474 1.00 0.00 27 ALA A O 10
ATOM 17359 N N . SER A 1 28 ? 14.358 -16.354 -4.700 1.00 0.00 28 SER A N 10
ATOM 17360 C CA . SER A 1 28 ? 15.113 -15.416 -5.526 1.00 0.00 28 SER A CA 10
ATOM 17361 C C . SER A 1 28 ? 14.549 -14.020 -5.412 1.00 0.00 28 SER A C 10
ATOM 17362 O O . SER A 1 28 ? 13.421 -13.737 -5.830 1.00 0.00 28 SER A O 10
ATOM 17370 N N . ASN A 1 29 ? 15.333 -13.120 -4.847 1.00 0.00 29 ASN A N 10
ATOM 17371 C CA . ASN A 1 29 ? 14.920 -11.729 -4.685 1.00 0.00 29 ASN A CA 10
ATOM 17372 C C . ASN A 1 29 ? 14.636 -11.089 -6.024 1.00 0.00 29 ASN A C 10
ATOM 17373 O O . ASN A 1 29 ? 15.541 -10.645 -6.740 1.00 0.00 29 ASN A O 10
ATOM 17384 N N . ARG A 1 30 ? 13.370 -11.053 -6.395 1.00 0.00 30 ARG A N 10
ATOM 17385 C CA . ARG A 1 30 ? 12.937 -10.394 -7.625 1.00 0.00 30 ARG A CA 10
ATOM 17386 C C . ARG A 1 30 ? 12.591 -8.943 -7.383 1.00 0.00 30 ARG A C 10
ATOM 17387 O O . ARG A 1 30 ? 12.845 -8.066 -8.217 1.00 0.00 30 ARG A O 10
ATOM 17408 N N . SER A 1 31 ? 11.980 -8.677 -6.243 1.00 0.00 31 SER A N 10
ATOM 17409 C CA . SER A 1 31 ? 11.705 -7.311 -5.808 1.00 0.00 31 SER A CA 10
ATOM 17410 C C . SER A 1 31 ? 10.505 -6.748 -6.537 1.00 0.00 31 SER A C 10
ATOM 17411 O O . SER A 1 31 ? 9.595 -7.502 -6.936 1.00 0.00 31 SER A O 10
ATOM 17419 N N . TRP A 1 32 ? 10.435 -5.444 -6.718 1.00 0.00 32 TRP A N 10
ATOM 17420 C CA . TRP A 1 32 ? 9.264 -4.807 -7.322 1.00 0.00 32 TRP A CA 10
ATOM 17421 C C . TRP A 1 32 ? 9.057 -5.299 -8.734 1.00 0.00 32 TRP A C 10
ATOM 17422 O O . TRP A 1 32 ? 9.993 -5.727 -9.419 1.00 0.00 32 TRP A O 10
ATOM 17443 N N . ASP A 1 33 ? 7.823 -5.226 -9.198 1.00 0.00 33 ASP A N 10
ATOM 17444 C CA . ASP A 1 33 ? 7.439 -5.765 -10.499 1.00 0.00 33 ASP A CA 10
ATOM 17445 C C . ASP A 1 33 ? 6.972 -4.666 -11.423 1.00 0.00 33 ASP A C 10
ATOM 17446 O O . ASP A 1 33 ? 6.537 -3.592 -10.992 1.00 0.00 33 ASP A O 10
ATOM 17455 N N . LYS A 1 34 ? 7.043 -4.922 -12.716 1.00 0.00 34 LYS A N 10
ATOM 17456 C CA . LYS A 1 34 ? 6.497 -4.008 -13.717 1.00 0.00 34 LYS A CA 10
ATOM 17457 C C . LYS A 1 34 ? 5.166 -4.504 -14.229 1.00 0.00 34 LYS A C 10
ATOM 17458 O O . LYS A 1 34 ? 5.077 -5.534 -14.913 1.00 0.00 34 LYS A O 10
ATOM 17477 N N . VAL A 1 35 ? 4.103 -3.776 -13.932 1.00 0.00 35 VAL A N 10
ATOM 17478 C CA . VAL A 1 35 ? 2.752 -4.237 -14.249 1.00 0.00 35 VAL A CA 10
ATOM 17479 C C . VAL A 1 35 ? 1.892 -3.129 -14.818 1.00 0.00 35 VAL A C 10
ATOM 17480 O O . VAL A 1 35 ? 2.187 -1.932 -14.742 1.00 0.00 35 VAL A O 10
ATOM 17493 N N . TYR A 1 36 ? 0.770 -3.541 -15.394 1.00 0.00 36 TYR A N 10
ATOM 17494 C CA . TYR A 1 36 ? -0.267 -2.634 -15.874 1.00 0.00 36 TYR A CA 10
ATOM 17495 C C . TYR A 1 36 ? -1.417 -2.576 -14.897 1.00 0.00 36 TYR A C 10
ATOM 17496 O O . TYR A 1 36 ? -2.405 -3.328 -14.987 1.00 0.00 36 TYR A O 10
ATOM 17514 N N . MET A 1 37 ? -1.314 -1.694 -13.914 1.00 0.00 37 MET A N 10
ATOM 17515 C CA . MET A 1 37 ? -2.291 -1.667 -12.825 1.00 0.00 37 MET A CA 10
ATOM 17516 C C . MET A 1 37 ? -3.365 -0.614 -13.027 1.00 0.00 37 MET A C 10
ATOM 17517 O O . MET A 1 37 ? -3.358 0.210 -13.945 1.00 0.00 37 MET A O 10
ATOM 17531 N N . ALA A 1 38 ? -4.319 -0.632 -12.106 1.00 0.00 38 ALA A N 10
ATOM 17532 C CA . ALA A 1 38 ? -5.523 0.189 -12.183 1.00 0.00 38 ALA A CA 10
ATOM 17533 C C . ALA A 1 38 ? -6.141 0.334 -10.809 1.00 0.00 38 ALA A C 10
ATOM 17534 O O . ALA A 1 38 ? -7.243 -0.144 -10.523 1.00 0.00 38 ALA A O 10
ATOM 17541 N N . ALA A 1 39 ? -5.409 0.986 -9.925 1.00 0.00 39 ALA A N 10
ATOM 17542 C CA . ALA A 1 39 ? -5.735 1.032 -8.506 1.00 0.00 39 ALA A CA 10
ATOM 17543 C C . ALA A 1 39 ? -5.126 2.227 -7.818 1.00 0.00 39 ALA A C 10
ATOM 17544 O O . ALA A 1 39 ? -4.351 2.991 -8.434 1.00 0.00 39 ALA A O 10
ATOM 17551 N N . LYS A 1 40 ? -5.458 2.467 -6.565 1.00 0.00 40 LYS A N 10
ATOM 17552 C CA . LYS A 1 40 ? -4.716 3.433 -5.751 1.00 0.00 40 LYS A CA 10
ATOM 17553 C C . LYS A 1 40 ? -5.082 3.327 -4.289 1.00 0.00 40 LYS A C 10
ATOM 17554 O O . LYS A 1 40 ? -4.290 2.841 -3.460 1.00 0.00 40 LYS A O 10
ATOM 17573 N N . ALA A 1 41 ? -6.283 3.750 -3.944 1.00 0.00 41 ALA A N 10
ATOM 17574 C CA . ALA A 1 41 ? -6.652 3.857 -2.526 1.00 0.00 41 ALA A CA 10
ATOM 17575 C C . ALA A 1 41 ? -8.146 3.851 -2.314 1.00 0.00 41 ALA A C 10
ATOM 17576 O O . ALA A 1 41 ? -8.683 4.603 -1.482 1.00 0.00 41 ALA A O 10
ATOM 17583 N N . GLY A 1 42 ? -8.863 3.041 -3.063 1.00 0.00 42 GLY A N 10
ATOM 17584 C CA . GLY A 1 42 ? -10.309 2.878 -2.852 1.00 0.00 42 GLY A CA 10
ATOM 17585 C C . GLY A 1 42 ? -10.713 1.496 -3.333 1.00 0.00 42 GLY A C 10
ATOM 17586 O O . GLY A 1 42 ? -11.469 0.775 -2.677 1.00 0.00 42 GLY A O 10
ATOM 17590 N N . ARG A 1 43 ? -10.173 1.134 -4.480 1.00 0.00 43 ARG A N 10
ATOM 17591 C CA . ARG A 1 43 ? -10.308 -0.215 -5.016 1.00 0.00 43 ARG A CA 10
ATOM 17592 C C . ARG A 1 43 ? -9.210 -0.506 -6.010 1.00 0.00 43 ARG A C 10
ATOM 17593 O O . ARG A 1 43 ? -8.882 0.348 -6.859 1.00 0.00 43 ARG A O 10
ATOM 17614 N N . ILE A 1 44 ? -8.633 -1.691 -5.965 1.00 0.00 44 ILE A N 10
ATOM 17615 C CA . ILE A 1 44 ? -7.521 -2.033 -6.850 1.00 0.00 44 ILE A CA 10
ATOM 17616 C C . ILE A 1 44 ? -7.953 -2.965 -7.958 1.00 0.00 44 ILE A C 10
ATOM 17617 O O . ILE A 1 44 ? -8.924 -3.721 -7.852 1.00 0.00 44 ILE A O 10
ATOM 17633 N N . SER A 1 45 ? -7.238 -2.902 -9.067 1.00 0.00 45 SER A N 10
ATOM 17634 C CA . SER A 1 45 ? -7.404 -3.827 -10.183 1.00 0.00 45 SER A CA 10
ATOM 17635 C C . SER A 1 45 ? -6.069 -4.088 -10.843 1.00 0.00 45 SER A C 10
ATOM 17636 O O . SER A 1 45 ? -5.451 -3.165 -11.409 1.00 0.00 45 SER A O 10
ATOM 17644 N N . PHE A 1 46 ? -5.589 -5.316 -10.823 1.00 0.00 46 PHE A N 10
ATOM 17645 C CA . PHE A 1 46 ? -4.225 -5.614 -11.279 1.00 0.00 46 PHE A CA 10
ATOM 17646 C C . PHE A 1 46 ? -4.152 -6.407 -12.569 1.00 0.00 46 PHE A C 10
ATOM 17647 O O . PHE A 1 46 ? -4.975 -7.300 -12.810 1.00 0.00 46 PHE A O 10
ATOM 17664 N N . TYR A 1 47 ? -3.201 -6.092 -13.430 1.00 0.00 47 TYR A N 10
ATOM 17665 C CA . TYR A 1 47 ? -2.915 -6.909 -14.607 1.00 0.00 47 TYR A CA 10
ATOM 17666 C C . TYR A 1 47 ? -1.528 -6.636 -15.146 1.00 0.00 47 TYR A C 10
ATOM 17667 O O . TYR A 1 47 ? -1.235 -5.512 -15.593 1.00 0.00 47 TYR A O 10
ATOM 17685 N N . LYS A 1 48 ? -0.643 -7.619 -15.156 1.00 0.00 48 LYS A N 10
ATOM 17686 C CA . LYS A 1 48 ? 0.723 -7.412 -15.647 1.00 0.00 48 LYS A CA 10
ATOM 17687 C C . LYS A 1 48 ? 0.700 -6.876 -17.061 1.00 0.00 48 LYS A C 10
ATOM 17688 O O . LYS A 1 48 ? 1.443 -5.969 -17.451 1.00 0.00 48 LYS A O 10
ATOM 17707 N N . ASP A 1 49 ? -0.198 -7.432 -17.855 1.00 0.00 49 ASP A N 10
ATOM 17708 C CA . ASP A 1 49 ? -0.482 -6.963 -19.207 1.00 0.00 49 ASP A CA 10
ATOM 17709 C C . ASP A 1 49 ? -1.882 -7.359 -19.617 1.00 0.00 49 ASP A C 10
ATOM 17710 O O . ASP A 1 49 ? -2.758 -7.588 -18.764 1.00 0.00 49 ASP A O 10
ATOM 17719 N N . GLN A 1 50 ? -2.146 -7.438 -20.907 1.00 0.00 50 GLN A N 10
ATOM 17720 C CA . GLN A 1 50 ? -3.422 -7.956 -21.398 1.00 0.00 50 GLN A CA 10
ATOM 17721 C C . GLN A 1 50 ? -3.540 -9.456 -21.205 1.00 0.00 50 GLN A C 10
ATOM 17722 O O . GLN A 1 50 ? -4.641 -10.013 -21.318 1.00 0.00 50 GLN A O 10
ATOM 17736 N N . LYS A 1 51 ? -2.449 -10.147 -20.940 1.00 0.00 51 LYS A N 10
ATOM 17737 C CA . LYS A 1 51 ? -2.376 -11.611 -20.856 1.00 0.00 51 LYS A CA 10
ATOM 17738 C C . LYS A 1 51 ? -3.565 -12.255 -20.172 1.00 0.00 51 LYS A C 10
ATOM 17739 O O . LYS A 1 51 ? -4.337 -13.020 -20.779 1.00 0.00 51 LYS A O 10
ATOM 17758 N N . GLY A 1 52 ? -3.726 -11.999 -18.887 1.00 0.00 52 GLY A N 10
ATOM 17759 C CA . GLY A 1 52 ? -4.822 -12.603 -18.116 1.00 0.00 52 GLY A CA 10
ATOM 17760 C C . GLY A 1 52 ? -6.147 -12.142 -18.699 1.00 0.00 52 GLY A C 10
ATOM 17761 O O . GLY A 1 52 ? -7.004 -12.937 -19.094 1.00 0.00 52 GLY A O 10
ATOM 17765 N N . TYR A 1 53 ? -6.292 -10.830 -18.772 1.00 0.00 53 TYR A N 10
ATOM 17766 C CA . TYR A 1 53 ? -7.421 -10.190 -19.439 1.00 0.00 53 TYR A CA 10
ATOM 17767 C C . TYR A 1 53 ? -7.759 -10.874 -20.747 1.00 0.00 53 TYR A C 10
ATOM 17768 O O . TYR A 1 53 ? -8.917 -10.949 -21.171 1.00 0.00 53 TYR A O 10
ATOM 17786 N N . LYS A 1 54 ? -6.737 -11.385 -21.411 1.00 0.00 54 LYS A N 10
ATOM 17787 C CA . LYS A 1 54 ? -6.876 -12.036 -22.712 1.00 0.00 54 LYS A CA 10
ATOM 17788 C C . LYS A 1 54 ? -7.709 -13.290 -22.598 1.00 0.00 54 LYS A C 10
ATOM 17789 O O . LYS A 1 54 ? -8.690 -13.494 -23.322 1.00 0.00 54 LYS A O 10
ATOM 17808 N N . SER A 1 55 ? -7.315 -14.167 -21.690 1.00 0.00 55 SER A N 10
ATOM 17809 C CA . SER A 1 55 ? -8.076 -15.386 -21.426 1.00 0.00 55 SER A CA 10
ATOM 17810 C C . SER A 1 55 ? -9.401 -15.067 -20.774 1.00 0.00 55 SER A C 10
ATOM 17811 O O . SER A 1 55 ? -10.477 -15.288 -21.341 1.00 0.00 55 SER A O 10
ATOM 17819 N N . ASN A 1 56 ? -9.342 -14.553 -19.560 1.00 0.00 56 ASN A N 10
ATOM 17820 C CA . ASN A 1 56 ? -10.536 -14.145 -18.824 1.00 0.00 56 ASN A CA 10
ATOM 17821 C C . ASN A 1 56 ? -10.389 -12.739 -18.296 1.00 0.00 56 ASN A C 10
ATOM 17822 O O . ASN A 1 56 ? -9.304 -12.297 -17.925 1.00 0.00 56 ASN A O 10
ATOM 17833 N N . PRO A 1 57 ? -11.490 -12.013 -18.250 1.00 0.00 57 PRO A N 10
ATOM 17834 C CA . PRO A 1 57 ? -11.608 -10.585 -17.716 1.00 0.00 57 PRO A CA 10
ATOM 17835 C C . PRO A 1 57 ? -11.507 -10.451 -16.215 1.00 0.00 57 PRO A C 10
ATOM 17836 O O . PRO A 1 57 ? -11.095 -9.408 -15.685 1.00 0.00 57 PRO A O 10
ATOM 17847 N N . GLU A 1 58 ? -11.878 -11.491 -15.490 1.00 0.00 58 GLU A N 10
ATOM 17848 C CA . GLU A 1 58 ? -11.750 -11.523 -14.037 1.00 0.00 58 GLU A CA 10
ATOM 17849 C C . GLU A 1 58 ? -10.431 -12.126 -13.607 1.00 0.00 58 GLU A C 10
ATOM 17850 O O . GLU A 1 58 ? -10.002 -11.948 -12.450 1.00 0.00 58 GLU A O 10
ATOM 17862 N N . LEU A 1 59 ? -9.761 -12.855 -14.478 1.00 0.00 59 LEU A N 10
ATOM 17863 C CA . LEU A 1 59 ? -8.457 -13.442 -14.162 1.00 0.00 59 LEU A CA 10
ATOM 17864 C C . LEU A 1 59 ? -7.366 -12.879 -15.046 1.00 0.00 59 LEU A C 10
ATOM 17865 O O . LEU A 1 59 ? -7.113 -13.351 -16.160 1.00 0.00 59 LEU A O 10
ATOM 17881 N N . THR A 1 60 ? -6.683 -11.868 -14.545 1.00 0.00 60 THR A N 10
ATOM 17882 C CA . THR A 1 60 ? -5.508 -11.295 -15.198 1.00 0.00 60 THR A CA 10
ATOM 17883 C C . THR A 1 60 ? -4.284 -12.133 -14.921 1.00 0.00 60 THR A C 10
ATOM 17884 O O . THR A 1 60 ? -4.409 -13.336 -14.598 1.00 0.00 60 THR A O 10
ATOM 17895 N N . PHE A 1 61 ? -3.096 -11.566 -15.055 1.00 0.00 61 PHE A N 10
ATOM 17896 C CA . PHE A 1 61 ? -1.887 -12.282 -14.628 1.00 0.00 61 PHE A CA 10
ATOM 17897 C C . PHE A 1 61 ? -2.065 -12.744 -13.199 1.00 0.00 61 PHE A C 10
ATOM 17898 O O . PHE A 1 61 ? -2.764 -12.045 -12.417 1.00 0.00 61 PHE A O 10
ATOM 17915 N N . ARG A 1 62 ? -1.484 -13.842 -12.764 1.00 0.00 62 ARG A N 10
ATOM 17916 C CA . ARG A 1 62 ? -1.791 -14.412 -11.448 1.00 0.00 62 ARG A CA 10
ATOM 17917 C C . ARG A 1 62 ? -1.655 -13.414 -10.322 1.00 0.00 62 ARG A C 10
ATOM 17918 O O . ARG A 1 62 ? -2.088 -13.722 -9.180 1.00 0.00 62 ARG A O 10
ATOM 17939 N N . GLY A 1 63 ? -1.059 -12.260 -10.520 1.00 0.00 63 GLY A N 10
ATOM 17940 C CA . GLY A 1 63 ? -1.140 -11.174 -9.519 1.00 0.00 63 GLY A CA 10
ATOM 17941 C C . GLY A 1 63 ? -2.351 -10.317 -9.957 1.00 0.00 63 GLY A C 10
ATOM 17942 O O . GLY A 1 63 ? -2.293 -9.108 -10.160 1.00 0.00 63 GLY A O 10
ATOM 17946 N N . GLU A 1 64 ? -3.459 -11.018 -10.074 1.00 0.00 64 GLU A N 10
ATOM 17947 C CA . GLU A 1 64 ? -4.688 -10.497 -10.684 1.00 0.00 64 GLU A CA 10
ATOM 17948 C C . GLU A 1 64 ? -5.635 -9.716 -9.799 1.00 0.00 64 GLU A C 10
ATOM 17949 O O . GLU A 1 64 ? -6.235 -8.717 -10.256 1.00 0.00 64 GLU A O 10
ATOM 17961 N N . PRO A 1 65 ? -5.854 -10.089 -8.558 1.00 0.00 65 PRO A N 10
ATOM 17962 C CA . PRO A 1 65 ? -6.850 -9.550 -7.528 1.00 0.00 65 PRO A CA 10
ATOM 17963 C C . PRO A 1 65 ? -7.296 -8.093 -7.620 1.00 0.00 65 PRO A C 10
ATOM 17964 O O . PRO A 1 65 ? -6.739 -7.198 -8.265 1.00 0.00 65 PRO A O 10
ATOM 17975 N N . SER A 1 66 ? -8.381 -7.817 -6.886 1.00 0.00 66 SER A N 10
ATOM 17976 C CA . SER A 1 66 ? -8.976 -6.492 -6.751 1.00 0.00 66 SER A CA 10
ATOM 17977 C C . SER A 1 66 ? -9.342 -6.213 -5.311 1.00 0.00 66 SER A C 10
ATOM 17978 O O . SER A 1 66 ? -9.881 -7.083 -4.606 1.00 0.00 66 SER A O 10
ATOM 17986 N N . TYR A 1 67 ? -9.091 -5.007 -4.839 1.00 0.00 67 TYR A N 10
ATOM 17987 C CA . TYR A 1 67 ? -9.353 -4.639 -3.450 1.00 0.00 67 TYR A CA 10
ATOM 17988 C C . TYR A 1 67 ? -10.414 -3.563 -3.357 1.00 0.00 67 TYR A C 10
ATOM 17989 O O . TYR A 1 67 ? -10.920 -3.029 -4.349 1.00 0.00 67 TYR A O 10
ATOM 18007 N N . ASP A 1 68 ? -10.799 -3.258 -2.134 1.00 0.00 68 ASP A N 10
ATOM 18008 C CA . ASP A 1 68 ? -11.673 -2.139 -1.792 1.00 0.00 68 ASP A CA 10
ATOM 18009 C C . ASP A 1 68 ? -11.011 -1.326 -0.698 1.00 0.00 68 ASP A C 10
ATOM 18010 O O . ASP A 1 68 ? -11.441 -1.285 0.458 1.00 0.00 68 ASP A O 10
ATOM 18019 N N . LEU A 1 69 ? -9.920 -0.682 -1.067 1.00 0.00 69 LEU A N 10
ATOM 18020 C CA . LEU A 1 69 ? -9.022 -0.024 -0.121 1.00 0.00 69 LEU A CA 10
ATOM 18021 C C . LEU A 1 69 ? -9.334 1.430 0.167 1.00 0.00 69 LEU A C 10
ATOM 18022 O O . LEU A 1 69 ? -8.528 2.339 -0.133 1.00 0.00 69 LEU A O 10
ATOM 18038 N N . GLN A 1 70 ? -10.459 1.730 0.786 1.00 0.00 70 GLN A N 10
ATOM 18039 C CA . GLN A 1 70 ? -10.738 3.065 1.308 1.00 0.00 70 GLN A CA 10
ATOM 18040 C C . GLN A 1 70 ? -10.286 3.153 2.752 1.00 0.00 70 GLN A C 10
ATOM 18041 O O . GLN A 1 70 ? -10.769 3.938 3.575 1.00 0.00 70 GLN A O 10
ATOM 18055 N N . ASN A 1 71 ? -9.343 2.298 3.099 1.00 0.00 71 ASN A N 10
ATOM 18056 C CA . ASN A 1 71 ? -8.857 2.056 4.454 1.00 0.00 71 ASN A CA 10
ATOM 18057 C C . ASN A 1 71 ? -7.419 2.484 4.635 1.00 0.00 71 ASN A C 10
ATOM 18058 O O . ASN A 1 71 ? -7.007 2.963 5.698 1.00 0.00 71 ASN A O 10
ATOM 18069 N N . ALA A 1 72 ? -6.623 2.294 3.600 1.00 0.00 72 ALA A N 10
ATOM 18070 C CA . ALA A 1 72 ? -5.178 2.498 3.662 1.00 0.00 72 ALA A CA 10
ATOM 18071 C C . ALA A 1 72 ? -4.816 3.952 3.880 1.00 0.00 72 ALA A C 10
ATOM 18072 O O . ALA A 1 72 ? -5.592 4.887 3.659 1.00 0.00 72 ALA A O 10
ATOM 18079 N N . ALA A 1 73 ? -3.578 4.157 4.310 1.00 0.00 73 ALA A N 10
ATOM 18080 C CA . ALA A 1 73 ? -2.993 5.483 4.471 1.00 0.00 73 ALA A CA 10
ATOM 18081 C C . ALA A 1 73 ? -2.140 5.846 3.277 1.00 0.00 73 ALA A C 10
ATOM 18082 O O . ALA A 1 73 ? -2.224 5.226 2.210 1.00 0.00 73 ALA A O 10
ATOM 18089 N N . ILE A 1 74 ? -1.285 6.839 3.440 1.00 0.00 74 ILE A N 10
ATOM 18090 C CA . ILE A 1 74 ? -0.479 7.360 2.337 1.00 0.00 74 ILE A CA 10
ATOM 18091 C C . ILE A 1 74 ? 0.903 7.748 2.807 1.00 0.00 74 ILE A C 10
ATOM 18092 O O . ILE A 1 74 ? 1.089 8.222 3.939 1.00 0.00 74 ILE A O 10
ATOM 18108 N N . GLU A 1 75 ? 1.901 7.565 1.960 1.00 0.00 75 GLU A N 10
ATOM 18109 C CA . GLU A 1 75 ? 3.278 7.905 2.317 1.00 0.00 75 GLU A CA 10
ATOM 18110 C C . GLU A 1 75 ? 4.202 7.863 1.121 1.00 0.00 75 GLU A C 10
ATOM 18111 O O . GLU A 1 75 ? 3.838 7.467 0.009 1.00 0.00 75 GLU A O 10
ATOM 18123 N N . ILE A 1 76 ? 5.435 8.291 1.342 1.00 0.00 76 ILE A N 10
ATOM 18124 C CA . ILE A 1 76 ? 6.461 8.336 0.306 1.00 0.00 76 ILE A CA 10
ATOM 18125 C C . ILE A 1 76 ? 7.658 7.496 0.690 1.00 0.00 76 ILE A C 10
ATOM 18126 O O . ILE A 1 76 ? 8.586 7.965 1.364 1.00 0.00 76 ILE A O 10
ATOM 18142 N N . ALA A 1 77 ? 7.672 6.252 0.251 1.00 0.00 77 ALA A N 10
ATOM 18143 C CA . ALA A 1 77 ? 8.771 5.334 0.541 1.00 0.00 77 ALA A CA 10
ATOM 18144 C C . ALA A 1 77 ? 9.096 5.316 2.016 1.00 0.00 77 ALA A C 10
ATOM 18145 O O . ALA A 1 77 ? 8.289 5.713 2.865 1.00 0.00 77 ALA A O 10
ATOM 18152 N N . SER A 1 78 ? 10.296 4.875 2.346 1.00 0.00 78 SER A N 10
ATOM 18153 C CA . SER A 1 78 ? 10.729 4.777 3.738 1.00 0.00 78 SER A CA 10
ATOM 18154 C C . SER A 1 78 ? 12.119 4.192 3.837 1.00 0.00 78 SER A C 10
ATOM 18155 O O . SER A 1 78 ? 12.982 4.663 4.585 1.00 0.00 78 SER A O 10
ATOM 18163 N N . ASP A 1 79 ? 12.347 3.128 3.089 1.00 0.00 79 ASP A N 10
ATOM 18164 C CA . ASP A 1 79 ? 13.659 2.496 2.986 1.00 0.00 79 ASP A CA 10
ATOM 18165 C C . ASP A 1 79 ? 14.002 2.215 1.540 1.00 0.00 79 ASP A C 10
ATOM 18166 O O . ASP A 1 79 ? 14.039 1.072 1.071 1.00 0.00 79 ASP A O 10
ATOM 18175 N N . TYR A 1 80 ? 14.284 3.276 0.807 1.00 0.00 80 TYR A N 10
ATOM 18176 C CA . TYR A 1 80 ? 14.483 3.231 -0.638 1.00 0.00 80 TYR A CA 10
ATOM 18177 C C . TYR A 1 80 ? 15.940 3.104 -1.034 1.00 0.00 80 TYR A C 10
ATOM 18178 O O . TYR A 1 80 ? 16.885 3.329 -0.270 1.00 0.00 80 TYR A O 10
ATOM 18196 N N . THR A 1 81 ? 16.144 2.752 -2.289 1.00 0.00 81 THR A N 10
ATOM 18197 C CA . THR A 1 81 ? 17.437 2.730 -2.968 1.00 0.00 81 THR A CA 10
ATOM 18198 C C . THR A 1 81 ? 17.226 3.094 -4.423 1.00 0.00 81 THR A C 10
ATOM 18199 O O . THR A 1 81 ? 17.148 2.232 -5.304 1.00 0.00 81 THR A O 10
ATOM 18210 N N . LYS A 1 82 ? 17.105 4.382 -4.676 1.00 0.00 82 LYS A N 10
ATOM 18211 C CA . LYS A 1 82 ? 16.684 4.906 -5.971 1.00 0.00 82 LYS A CA 10
ATOM 18212 C C . LYS A 1 82 ? 15.194 4.667 -6.155 1.00 0.00 82 LYS A C 10
ATOM 18213 O O . LYS A 1 82 ? 14.648 4.579 -7.260 1.00 0.00 82 LYS A O 10
ATOM 18232 N N . LYS A 1 83 ? 14.498 4.583 -5.037 1.00 0.00 83 LYS A N 10
ATOM 18233 C CA . LYS A 1 83 ? 13.046 4.457 -4.945 1.00 0.00 83 LYS A CA 10
ATOM 18234 C C . LYS A 1 83 ? 12.435 5.622 -4.200 1.00 0.00 83 LYS A C 10
ATOM 18235 O O . LYS A 1 83 ? 11.229 5.658 -3.929 1.00 0.00 83 LYS A O 10
ATOM 18254 N N . LYS A 1 84 ? 13.246 6.601 -3.819 1.00 0.00 84 LYS A N 10
ATOM 18255 C CA . LYS A 1 84 ? 12.760 7.857 -3.215 1.00 0.00 84 LYS A CA 10
ATOM 18256 C C . LYS A 1 84 ? 11.994 8.785 -4.148 1.00 0.00 84 LYS A C 10
ATOM 18257 O O . LYS A 1 84 ? 11.723 9.949 -3.847 1.00 0.00 84 LYS A O 10
ATOM 18276 N N . HIS A 1 85 ? 11.664 8.262 -5.310 1.00 0.00 85 HIS A N 10
ATOM 18277 C CA . HIS A 1 85 ? 10.782 8.912 -6.271 1.00 0.00 85 HIS A CA 10
ATOM 18278 C C . HIS A 1 85 ? 9.483 8.137 -6.373 1.00 0.00 85 HIS A C 10
ATOM 18279 O O . HIS A 1 85 ? 8.869 7.987 -7.433 1.00 0.00 85 HIS A O 10
ATOM 18293 N N . VAL A 1 86 ? 9.062 7.604 -5.236 1.00 0.00 86 VAL A N 10
ATOM 18294 C CA . VAL A 1 86 ? 7.927 6.688 -5.156 1.00 0.00 86 VAL A CA 10
ATOM 18295 C C . VAL A 1 86 ? 6.857 7.172 -4.202 1.00 0.00 86 VAL A C 10
ATOM 18296 O O . VAL A 1 86 ? 7.126 7.816 -3.182 1.00 0.00 86 VAL A O 10
ATOM 18309 N N . LEU A 1 87 ? 5.619 6.841 -4.513 1.00 0.00 87 LEU A N 10
ATOM 18310 C CA . LEU A 1 87 ? 4.482 7.073 -3.624 1.00 0.00 87 LEU A CA 10
ATOM 18311 C C . LEU A 1 87 ? 3.954 5.755 -3.096 1.00 0.00 87 LEU A C 10
ATOM 18312 O O . LEU A 1 87 ? 4.198 4.691 -3.715 1.00 0.00 87 LEU A O 10
ATOM 18328 N N . ARG A 1 88 ? 3.262 5.740 -1.974 1.00 0.00 88 ARG A N 10
ATOM 18329 C CA . ARG A 1 88 ? 2.880 4.477 -1.332 1.00 0.00 88 ARG A CA 10
ATOM 18330 C C . ARG A 1 88 ? 1.689 4.604 -0.411 1.00 0.00 88 ARG A C 10
ATOM 18331 O O . ARG A 1 88 ? 1.708 5.378 0.559 1.00 0.00 88 ARG A O 10
ATOM 18352 N N . VAL A 1 89 ? 0.621 3.872 -0.686 1.00 0.00 89 VAL A N 10
ATOM 18353 C CA . VAL A 1 89 ? -0.509 3.790 0.249 1.00 0.00 89 VAL A CA 10
ATOM 18354 C C . VAL A 1 89 ? -0.478 2.455 0.959 1.00 0.00 89 VAL A C 10
ATOM 18355 O O . VAL A 1 89 ? -0.463 1.386 0.334 1.00 0.00 89 VAL A O 10
ATOM 18368 N N . LYS A 1 90 ? -0.441 2.500 2.277 1.00 0.00 90 LYS A N 10
ATOM 18369 C CA . LYS A 1 90 ? -0.249 1.303 3.094 1.00 0.00 90 LYS A CA 10
ATOM 18370 C C . LYS A 1 90 ? -1.546 0.816 3.702 1.00 0.00 90 LYS A C 10
ATOM 18371 O O . LYS A 1 90 ? -2.405 1.585 4.144 1.00 0.00 90 LYS A O 10
ATOM 18390 N N . LEU A 1 91 ? -1.686 -0.499 3.748 1.00 0.00 91 LEU A N 10
ATOM 18391 C CA . LEU A 1 91 ? -2.825 -1.151 4.386 1.00 0.00 91 LEU A CA 10
ATOM 18392 C C . LEU A 1 91 ? -2.485 -1.592 5.791 1.00 0.00 91 LEU A C 10
ATOM 18393 O O . LEU A 1 91 ? -1.380 -1.368 6.296 1.00 0.00 91 LEU A O 10
ATOM 18409 N N . ALA A 1 92 ? -3.431 -2.248 6.436 1.00 0.00 92 ALA A N 10
ATOM 18410 C CA . ALA A 1 92 ? -3.223 -2.814 7.767 1.00 0.00 92 ALA A CA 10
ATOM 18411 C C . ALA A 1 92 ? -3.147 -4.325 7.732 1.00 0.00 92 ALA A C 10
ATOM 18412 O O . ALA A 1 92 ? -2.802 -4.960 8.750 1.00 0.00 92 ALA A O 10
ATOM 18419 N N . ASN A 1 93 ? -3.474 -4.950 6.618 1.00 0.00 93 ASN A N 10
ATOM 18420 C CA . ASN A 1 93 ? -3.333 -6.402 6.481 1.00 0.00 93 ASN A CA 10
ATOM 18421 C C . ASN A 1 93 ? -1.884 -6.803 6.333 1.00 0.00 93 ASN A C 10
ATOM 18422 O O . ASN A 1 93 ? -1.491 -7.935 6.657 1.00 0.00 93 ASN A O 10
ATOM 18433 N N . GLY A 1 94 ? -1.057 -5.899 5.846 1.00 0.00 94 GLY A N 10
ATOM 18434 C CA . GLY A 1 94 ? 0.384 -6.142 5.764 1.00 0.00 94 GLY A CA 10
ATOM 18435 C C . GLY A 1 94 ? 0.934 -5.668 4.440 1.00 0.00 94 GLY A C 10
ATOM 18436 O O . GLY A 1 94 ? 1.986 -5.022 4.362 1.00 0.00 94 GLY A O 10
ATOM 18440 N N . ALA A 1 95 ? 0.215 -5.966 3.374 1.00 0.00 95 ALA A N 10
ATOM 18441 C CA . ALA A 1 95 ? 0.675 -5.670 2.020 1.00 0.00 95 ALA A CA 10
ATOM 18442 C C . ALA A 1 95 ? 0.541 -4.197 1.714 1.00 0.00 95 ALA A C 10
ATOM 18443 O O . ALA A 1 95 ? -0.387 -3.518 2.170 1.00 0.00 95 ALA A O 10
ATOM 18450 N N . LEU A 1 96 ? 1.461 -3.677 0.923 1.00 0.00 96 LEU A N 10
ATOM 18451 C CA . LEU A 1 96 ? 1.484 -2.252 0.601 1.00 0.00 96 LEU A CA 10
ATOM 18452 C C . LEU A 1 96 ? 1.593 -2.038 -0.890 1.00 0.00 96 LEU A C 10
ATOM 18453 O O . LEU A 1 96 ? 1.848 -2.964 -1.668 1.00 0.00 96 LEU A O 10
ATOM 18469 N N . PHE A 1 97 ? 1.409 -0.798 -1.309 1.00 0.00 97 PHE A N 10
ATOM 18470 C CA . PHE A 1 97 ? 1.346 -0.464 -2.728 1.00 0.00 97 PHE A CA 10
ATOM 18471 C C . PHE A 1 97 ? 2.265 0.691 -3.055 1.00 0.00 97 PHE A C 10
ATOM 18472 O O . PHE A 1 97 ? 1.847 1.860 -3.038 1.00 0.00 97 PHE A O 10
ATOM 18489 N N . LEU A 1 98 ? 3.510 0.397 -3.378 1.00 0.00 98 LEU A N 10
ATOM 18490 C CA . LEU A 1 98 ? 4.469 1.408 -3.822 1.00 0.00 98 LEU A CA 10
ATOM 18491 C C . LEU A 1 98 ? 4.240 1.765 -5.271 1.00 0.00 98 LEU A C 10
ATOM 18492 O O . LEU A 1 98 ? 3.737 0.951 -6.063 1.00 0.00 98 LEU A O 10
ATOM 18508 N N . LEU A 1 99 ? 4.623 2.968 -5.660 1.00 0.00 99 LEU A N 10
ATOM 18509 C CA . LEU A 1 99 ? 4.411 3.425 -7.034 1.00 0.00 99 LEU A CA 10
ATOM 18510 C C . LEU A 1 99 ? 5.590 4.204 -7.571 1.00 0.00 99 LEU A C 10
ATOM 18511 O O . LEU A 1 99 ? 5.871 5.330 -7.142 1.00 0.00 99 LEU A O 10
ATOM 18527 N N . GLN A 1 100 ? 6.285 3.632 -8.535 1.00 0.00 100 GLN A N 10
ATOM 18528 C CA . GLN A 1 100 ? 7.333 4.334 -9.275 1.00 0.00 100 GLN A CA 10
ATOM 18529 C C . GLN A 1 100 ? 6.829 4.667 -10.664 1.00 0.00 100 GLN A C 10
ATOM 18530 O O . GLN A 1 100 ? 6.976 3.887 -11.611 1.00 0.00 100 GLN A O 10
ATOM 18544 N N . ALA A 1 101 ? 6.212 5.827 -10.787 1.00 0.00 101 ALA A N 10
ATOM 18545 C CA . ALA A 1 101 ? 5.507 6.225 -12.004 1.00 0.00 101 ALA A CA 10
ATOM 18546 C C . ALA A 1 101 ? 6.444 6.731 -13.081 1.00 0.00 101 ALA A C 10
ATOM 18547 O O . ALA A 1 101 ? 7.667 6.575 -13.042 1.00 0.00 101 ALA A O 10
ATOM 18554 N N . HIS A 1 102 ? 5.852 7.384 -14.071 1.00 0.00 102 HIS A N 10
ATOM 18555 C CA . HIS A 1 102 ? 6.560 7.811 -15.274 1.00 0.00 102 HIS A CA 10
ATOM 18556 C C . HIS A 1 102 ? 7.281 9.125 -15.072 1.00 0.00 102 HIS A C 10
ATOM 18557 O O . HIS A 1 102 ? 8.468 9.148 -14.693 1.00 0.00 102 HIS A O 10
ATOM 18571 N N . ASP A 1 103 ? 6.626 10.241 -15.327 1.00 0.00 103 ASP A N 10
ATOM 18572 C CA . ASP A 1 103 ? 7.289 11.542 -15.327 1.00 0.00 103 ASP A CA 10
ATOM 18573 C C . ASP A 1 103 ? 7.235 12.176 -13.957 1.00 0.00 103 ASP A C 10
ATOM 18574 O O . ASP A 1 103 ? 7.235 11.487 -12.928 1.00 0.00 103 ASP A O 10
ATOM 18583 N N . ASP A 1 104 ? 7.214 13.492 -13.914 1.00 0.00 104 ASP A N 10
ATOM 18584 C CA . ASP A 1 104 ? 6.969 14.232 -12.681 1.00 0.00 104 ASP A CA 10
ATOM 18585 C C . ASP A 1 104 ? 5.515 14.639 -12.593 1.00 0.00 104 ASP A C 10
ATOM 18586 O O . ASP A 1 104 ? 4.970 14.857 -11.502 1.00 0.00 104 ASP A O 10
ATOM 18595 N N . THR A 1 105 ? 4.854 14.727 -13.736 1.00 0.00 105 THR A N 10
ATOM 18596 C CA . THR A 1 105 ? 3.415 15.011 -13.756 1.00 0.00 105 THR A CA 10
ATOM 18597 C C . THR A 1 105 ? 2.664 13.832 -13.186 1.00 0.00 105 THR A C 10
ATOM 18598 O O . THR A 1 105 ? 2.014 13.921 -12.137 1.00 0.00 105 THR A O 10
ATOM 18609 N N . GLU A 1 106 ? 2.724 12.717 -13.886 1.00 0.00 106 GLU A N 10
ATOM 18610 C CA . GLU A 1 106 ? 2.208 11.451 -13.376 1.00 0.00 106 GLU A CA 10
ATOM 18611 C C . GLU A 1 106 ? 2.619 11.211 -11.944 1.00 0.00 106 GLU A C 10
ATOM 18612 O O . GLU A 1 106 ? 1.812 10.715 -11.134 1.00 0.00 106 GLU A O 10
ATOM 18624 N N . MET A 1 107 ? 3.844 11.569 -11.593 1.00 0.00 107 MET A N 10
ATOM 18625 C CA . MET A 1 107 ? 4.361 11.197 -10.272 1.00 0.00 107 MET A CA 10
ATOM 18626 C C . MET A 1 107 ? 3.464 11.746 -9.186 1.00 0.00 107 MET A C 10
ATOM 18627 O O . MET A 1 107 ? 3.092 11.078 -8.215 1.00 0.00 107 MET A O 10
ATOM 18641 N N . SER A 1 108 ? 3.075 13.001 -9.361 1.00 0.00 108 SER A N 10
ATOM 18642 C CA . SER A 1 108 ? 2.229 13.709 -8.406 1.00 0.00 108 SER A CA 10
ATOM 18643 C C . SER A 1 108 ? 0.762 13.573 -8.746 1.00 0.00 108 SER A C 10
ATOM 18644 O O . SER A 1 108 ? -0.109 13.839 -7.896 1.00 0.00 108 SER A O 10
ATOM 18652 N N . GLN A 1 109 ? 0.429 13.191 -9.964 1.00 0.00 109 GLN A N 10
ATOM 18653 C CA . GLN A 1 109 ? -0.962 12.924 -10.337 1.00 0.00 109 GLN A CA 10
ATOM 18654 C C . GLN A 1 109 ? -1.443 11.625 -9.731 1.00 0.00 109 GLN A C 10
ATOM 18655 O O . GLN A 1 109 ? -2.626 11.408 -9.452 1.00 0.00 109 GLN A O 10
ATOM 18669 N N . TRP A 1 110 ? -0.517 10.703 -9.541 1.00 0.00 110 TRP A N 10
ATOM 18670 C CA . TRP A 1 110 ? -0.703 9.446 -8.829 1.00 0.00 110 TRP A CA 10
ATOM 18671 C C . TRP A 1 110 ? -0.695 9.654 -7.337 1.00 0.00 110 TRP A C 10
ATOM 18672 O O . TRP A 1 110 ? -1.376 8.949 -6.585 1.00 0.00 110 TRP A O 10
ATOM 18693 N N . VAL A 1 111 ? 0.101 10.600 -6.859 1.00 0.00 111 VAL A N 10
ATOM 18694 C CA . VAL A 1 111 ? 0.099 10.935 -5.435 1.00 0.00 111 VAL A CA 10
ATOM 18695 C C . VAL A 1 111 ? -1.174 11.660 -5.065 1.00 0.00 111 VAL A C 10
ATOM 18696 O O . VAL A 1 111 ? -1.788 11.433 -4.019 1.00 0.00 111 VAL A O 10
ATOM 18709 N N . THR A 1 112 ? -1.604 12.540 -5.956 1.00 0.00 112 THR A N 10
ATOM 18710 C CA . THR A 1 112 ? -2.885 13.229 -5.835 1.00 0.00 112 THR A CA 10
ATOM 18711 C C . THR A 1 112 ? -4.043 12.286 -6.061 1.00 0.00 112 THR A C 10
ATOM 18712 O O . THR A 1 112 ? -5.033 12.298 -5.310 1.00 0.00 112 THR A O 10
ATOM 18723 N N . SER A 1 113 ? -3.960 11.473 -7.108 1.00 0.00 113 SER A N 10
ATOM 18724 C CA . SER A 1 113 ? -4.971 10.433 -7.313 1.00 0.00 113 SER A CA 10
ATOM 18725 C C . SER A 1 113 ? -5.082 9.610 -6.041 1.00 0.00 113 SER A C 10
ATOM 18726 O O . SER A 1 113 ? -6.121 9.506 -5.383 1.00 0.00 113 SER A O 10
ATOM 18734 N N . LEU A 1 114 ? -3.953 9.040 -5.655 1.00 0.00 114 LEU A N 10
ATOM 18735 C CA . LEU A 1 114 ? -3.867 8.119 -4.527 1.00 0.00 114 LEU A CA 10
ATOM 18736 C C . LEU A 1 114 ? -4.235 8.806 -3.232 1.00 0.00 114 LEU A C 10
ATOM 18737 O O . LEU A 1 114 ? -4.791 8.188 -2.312 1.00 0.00 114 LEU A O 10
ATOM 18753 N N . LYS A 1 115 ? -3.963 10.095 -3.134 1.00 0.00 115 LYS A N 10
ATOM 18754 C CA . LYS A 1 115 ? -4.305 10.861 -1.937 1.00 0.00 115 LYS A CA 10
ATOM 18755 C C . LYS A 1 115 ? -5.802 10.972 -1.778 1.00 0.00 115 LYS A C 10
ATOM 18756 O O . LYS A 1 115 ? -6.350 10.865 -0.673 1.00 0.00 115 LYS A O 10
ATOM 18775 N N . ALA A 1 116 ? -6.496 11.192 -2.879 1.00 0.00 116 ALA A N 10
ATOM 18776 C CA . ALA A 1 116 ? -7.940 11.409 -2.851 1.00 0.00 116 ALA A CA 10
ATOM 18777 C C . ALA A 1 116 ? -8.672 10.136 -2.499 1.00 0.00 116 ALA A C 10
ATOM 18778 O O . ALA A 1 116 ? -9.533 10.101 -1.613 1.00 0.00 116 ALA A O 10
ATOM 18785 N N . GLN A 1 117 ? -8.328 9.057 -3.179 1.00 0.00 117 GLN A N 10
ATOM 18786 C CA . GLN A 1 117 ? -8.970 7.766 -2.954 1.00 0.00 117 GLN A CA 10
ATOM 18787 C C . GLN A 1 117 ? -8.794 7.311 -1.522 1.00 0.00 117 GLN A C 10
ATOM 18788 O O . GLN A 1 117 ? -9.763 7.081 -0.792 1.00 0.00 117 GLN A O 10
ATOM 18802 N N . SER A 1 118 ? -7.550 7.145 -1.113 1.00 0.00 118 SER A N 10
ATOM 18803 C CA . SER A 1 118 ? -7.196 6.581 0.187 1.00 0.00 118 SER A CA 10
ATOM 18804 C C . SER A 1 118 ? -7.973 7.270 1.287 1.00 0.00 118 SER A C 10
ATOM 18805 O O . SER A 1 118 ? -8.427 8.428 1.094 1.00 0.00 118 SER A O 10
ATOM 18813 N N . ASP A 1 119 ? -8.147 6.675 2.451 1.00 0.00 119 ASP A N 10
ATOM 18814 C CA . ASP A 1 119 ? -9.010 7.248 3.490 1.00 0.00 119 ASP A CA 10
ATOM 18815 C C . ASP A 1 119 ? -8.373 8.461 4.131 1.00 0.00 119 ASP A C 10
ATOM 18816 O O . ASP A 1 119 ? -8.985 9.527 4.256 1.00 0.00 119 ASP A O 10
ATOM 18825 N N . SER A 1 120 ? -7.138 8.305 4.569 1.00 0.00 120 SER A N 10
ATOM 18826 C CA . SER A 1 120 ? -6.424 9.323 5.339 1.00 0.00 120 SER A CA 10
ATOM 18827 C C . SER A 1 120 ? -7.083 9.561 6.678 1.00 0.00 120 SER A C 10
ATOM 18828 O O . SER A 1 120 ? -8.289 9.797 6.806 1.00 0.00 120 SER A O 10
ATOM 18836 N N . THR A 1 121 ? -6.271 9.525 7.726 1.00 0.00 121 THR A N 10
ATOM 18837 C CA . THR A 1 121 ? -6.754 9.707 9.092 1.00 0.00 121 THR A CA 10
ATOM 18838 C C . THR A 1 121 ? -5.993 10.804 9.799 1.00 0.00 121 THR A C 10
ATOM 18839 O O . THR A 1 121 ? -5.654 10.699 10.985 1.00 0.00 121 THR A O 10
ATOM 18850 N N . ALA A 1 122 ? -5.728 11.888 9.093 1.00 0.00 122 ALA A N 10
ATOM 18851 C CA . ALA A 1 122 ? -5.110 13.067 9.696 1.00 0.00 122 ALA A CA 10
ATOM 18852 C C . ALA A 1 122 ? -3.699 12.768 10.143 1.00 0.00 122 ALA A C 10
ATOM 18853 O O . ALA A 1 122 ? -3.231 11.588 10.155 1.00 0.00 122 ALA A O 10
ATOM 18861 N N . GLY A 1 1 ? -26.789 13.168 -21.767 1.00 0.00 1 GLY A N 11
ATOM 18862 C CA . GLY A 1 1 ? -26.129 12.765 -20.530 1.00 0.00 1 GLY A CA 11
ATOM 18863 C C . GLY A 1 1 ? -25.364 11.476 -20.720 1.00 0.00 1 GLY A C 11
ATOM 18864 O O . GLY A 1 1 ? -25.767 10.584 -21.475 1.00 0.00 1 GLY A O 11
ATOM 18870 N N . SER A 1 2 ? -24.250 11.350 -20.023 1.00 0.00 2 SER A N 11
ATOM 18871 C CA . SER A 1 2 ? -23.350 10.213 -20.191 1.00 0.00 2 SER A CA 11
ATOM 18872 C C . SER A 1 2 ? -22.920 9.661 -18.852 1.00 0.00 2 SER A C 11
ATOM 18873 O O . SER A 1 2 ? -23.081 10.293 -17.803 1.00 0.00 2 SER A O 11
ATOM 18881 N N . GLY A 1 3 ? -22.370 8.460 -18.867 1.00 0.00 3 GLY A N 11
ATOM 18882 C CA . GLY A 1 3 ? -21.937 7.787 -17.646 1.00 0.00 3 GLY A CA 11
ATOM 18883 C C . GLY A 1 3 ? -20.460 7.996 -17.408 1.00 0.00 3 GLY A C 11
ATOM 18884 O O . GLY A 1 3 ? -20.018 8.351 -16.310 1.00 0.00 3 GLY A O 11
ATOM 18888 N N . THR A 1 4 ? -19.671 7.792 -18.446 1.00 0.00 4 THR A N 11
ATOM 18889 C CA . THR A 1 4 ? -18.222 7.951 -18.359 1.00 0.00 4 THR A CA 11
ATOM 18890 C C . THR A 1 4 ? -17.635 8.306 -19.705 1.00 0.00 4 THR A C 11
ATOM 18891 O O . THR A 1 4 ? -17.454 7.456 -20.583 1.00 0.00 4 THR A O 11
ATOM 18902 N N . GLY A 1 5 ? -17.326 9.577 -19.887 1.00 0.00 5 GLY A N 11
ATOM 18903 C CA . GLY A 1 5 ? -16.743 10.061 -21.135 1.00 0.00 5 GLY A CA 11
ATOM 18904 C C . GLY A 1 5 ? -15.236 9.952 -21.108 1.00 0.00 5 GLY A C 11
ATOM 18905 O O . GLY A 1 5 ? -14.623 9.189 -21.862 1.00 0.00 5 GLY A O 11
ATOM 18909 N N . ALA A 1 6 ? -14.614 10.723 -20.235 1.00 0.00 6 ALA A N 11
ATOM 18910 C CA . ALA A 1 6 ? -13.166 10.677 -20.054 1.00 0.00 6 ALA A CA 11
ATOM 18911 C C . ALA A 1 6 ? -12.761 9.488 -19.214 1.00 0.00 6 ALA A C 11
ATOM 18912 O O . ALA A 1 6 ? -11.734 8.841 -19.450 1.00 0.00 6 ALA A O 11
ATOM 18919 N N . GLY A 1 7 ? -13.559 9.191 -18.204 1.00 0.00 7 GLY A N 11
ATOM 18920 C CA . GLY A 1 7 ? -13.346 8.014 -17.367 1.00 0.00 7 GLY A CA 11
ATOM 18921 C C . GLY A 1 7 ? -12.456 8.332 -16.188 1.00 0.00 7 GLY A C 11
ATOM 18922 O O . GLY A 1 7 ? -12.335 9.481 -15.752 1.00 0.00 7 GLY A O 11
ATOM 18926 N N . GLU A 1 8 ? -11.809 7.309 -15.658 1.00 0.00 8 GLU A N 11
ATOM 18927 C CA . GLU A 1 8 ? -11.024 7.429 -14.434 1.00 0.00 8 GLU A CA 11
ATOM 18928 C C . GLU A 1 8 ? -9.558 7.156 -14.702 1.00 0.00 8 GLU A C 11
ATOM 18929 O O . GLU A 1 8 ? -9.124 7.115 -15.858 1.00 0.00 8 GLU A O 11
ATOM 18941 N N . GLY A 1 9 ? -8.794 6.914 -13.653 1.00 0.00 9 GLY A N 11
ATOM 18942 C CA . GLY A 1 9 ? -7.349 6.800 -13.653 1.00 0.00 9 GLY A CA 11
ATOM 18943 C C . GLY A 1 9 ? -6.591 7.019 -14.934 1.00 0.00 9 GLY A C 11
ATOM 18944 O O . GLY A 1 9 ? -6.793 8.005 -15.663 1.00 0.00 9 GLY A O 11
ATOM 18948 N N . HIS A 1 10 ? -5.650 6.125 -15.241 1.00 0.00 10 HIS A N 11
ATOM 18949 C CA . HIS A 1 10 ? -4.819 6.285 -16.433 1.00 0.00 10 HIS A CA 11
ATOM 18950 C C . HIS A 1 10 ? -4.571 4.953 -17.107 1.00 0.00 10 HIS A C 11
ATOM 18951 O O . HIS A 1 10 ? -4.987 3.882 -16.653 1.00 0.00 10 HIS A O 11
ATOM 18965 N N . GLU A 1 11 ? -3.843 5.012 -18.213 1.00 0.00 11 GLU A N 11
ATOM 18966 C CA . GLU A 1 11 ? -3.588 3.844 -19.048 1.00 0.00 11 GLU A CA 11
ATOM 18967 C C . GLU A 1 11 ? -2.572 4.157 -20.121 1.00 0.00 11 GLU A C 11
ATOM 18968 O O . GLU A 1 11 ? -2.727 5.100 -20.908 1.00 0.00 11 GLU A O 11
ATOM 18980 N N . GLY A 1 12 ? -1.503 3.385 -20.161 1.00 0.00 12 GLY A N 11
ATOM 18981 C CA . GLY A 1 12 ? -0.500 3.504 -21.215 1.00 0.00 12 GLY A CA 11
ATOM 18982 C C . GLY A 1 12 ? 0.307 2.233 -21.341 1.00 0.00 12 GLY A C 11
ATOM 18983 O O . GLY A 1 12 ? -0.199 1.120 -21.156 1.00 0.00 12 GLY A O 11
ATOM 18987 N N . TYR A 1 13 ? 1.581 2.379 -21.647 1.00 0.00 13 TYR A N 11
ATOM 18988 C CA . TYR A 1 13 ? 2.506 1.248 -21.660 1.00 0.00 13 TYR A CA 11
ATOM 18989 C C . TYR A 1 13 ? 3.849 1.646 -21.091 1.00 0.00 13 TYR A C 11
ATOM 18990 O O . TYR A 1 13 ? 4.676 2.286 -21.749 1.00 0.00 13 TYR A O 11
ATOM 19008 N N . VAL A 1 14 ? 4.093 1.248 -19.856 1.00 0.00 14 VAL A N 11
ATOM 19009 C CA . VAL A 1 14 ? 5.283 1.677 -19.126 1.00 0.00 14 VAL A CA 11
ATOM 19010 C C . VAL A 1 14 ? 5.784 0.592 -18.201 1.00 0.00 14 VAL A C 11
ATOM 19011 O O . VAL A 1 14 ? 5.412 -0.582 -18.289 1.00 0.00 14 VAL A O 11
ATOM 19024 N N . THR A 1 15 ? 6.633 1.004 -17.270 1.00 0.00 15 THR A N 11
ATOM 19025 C CA . THR A 1 15 ? 7.082 0.118 -16.202 1.00 0.00 15 THR A CA 11
ATOM 19026 C C . THR A 1 15 ? 6.291 0.364 -14.938 1.00 0.00 15 THR A C 11
ATOM 19027 O O . THR A 1 15 ? 6.010 1.507 -14.559 1.00 0.00 15 THR A O 11
ATOM 19038 N N . ARG A 1 16 ? 5.895 -0.708 -14.281 1.00 0.00 16 ARG A N 11
ATOM 19039 C CA . ARG A 1 16 ? 5.031 -0.626 -13.107 1.00 0.00 16 ARG A CA 11
ATOM 19040 C C . ARG A 1 16 ? 5.220 -1.835 -12.222 1.00 0.00 16 ARG A C 11
ATOM 19041 O O . ARG A 1 16 ? 5.703 -2.889 -12.653 1.00 0.00 16 ARG A O 11
ATOM 19062 N N . LYS A 1 17 ? 4.840 -1.704 -10.965 1.00 0.00 17 LYS A N 11
ATOM 19063 C CA . LYS A 1 17 ? 4.857 -2.820 -10.023 1.00 0.00 17 LYS A CA 11
ATOM 19064 C C . LYS A 1 17 ? 3.685 -2.729 -9.074 1.00 0.00 17 LYS A C 11
ATOM 19065 O O . LYS A 1 17 ? 3.661 -1.904 -8.150 1.00 0.00 17 LYS A O 11
ATOM 19084 N N . HIS A 1 18 ? 2.696 -3.585 -9.259 1.00 0.00 18 HIS A N 11
ATOM 19085 C CA . HIS A 1 18 ? 1.445 -3.484 -8.509 1.00 0.00 18 HIS A CA 11
ATOM 19086 C C . HIS A 1 18 ? 1.343 -4.543 -7.436 1.00 0.00 18 HIS A C 11
ATOM 19087 O O . HIS A 1 18 ? 0.286 -5.163 -7.242 1.00 0.00 18 HIS A O 11
ATOM 19101 N N . GLU A 1 19 ? 2.421 -4.763 -6.705 1.00 0.00 19 GLU A N 11
ATOM 19102 C CA . GLU A 1 19 ? 2.433 -5.777 -5.651 1.00 0.00 19 GLU A CA 11
ATOM 19103 C C . GLU A 1 19 ? 3.772 -5.852 -4.951 1.00 0.00 19 GLU A C 11
ATOM 19104 O O . GLU A 1 19 ? 4.836 -5.669 -5.551 1.00 0.00 19 GLU A O 11
ATOM 19116 N N . TRP A 1 20 ? 3.733 -6.151 -3.668 1.00 0.00 20 TRP A N 11
ATOM 19117 C CA . TRP A 1 20 ? 4.926 -6.417 -2.866 1.00 0.00 20 TRP A CA 11
ATOM 19118 C C . TRP A 1 20 ? 4.541 -6.850 -1.469 1.00 0.00 20 TRP A C 11
ATOM 19119 O O . TRP A 1 20 ? 4.892 -6.228 -0.461 1.00 0.00 20 TRP A O 11
ATOM 19140 N N . ASP A 1 21 ? 3.780 -7.929 -1.390 1.00 0.00 21 ASP A N 11
ATOM 19141 C CA . ASP A 1 21 ? 3.259 -8.422 -0.118 1.00 0.00 21 ASP A CA 11
ATOM 19142 C C . ASP A 1 21 ? 3.571 -9.889 0.062 1.00 0.00 21 ASP A C 11
ATOM 19143 O O . ASP A 1 21 ? 3.500 -10.692 -0.874 1.00 0.00 21 ASP A O 11
ATOM 19152 N N . SER A 1 22 ? 3.908 -10.261 1.284 1.00 0.00 22 SER A N 11
ATOM 19153 C CA . SER A 1 22 ? 4.105 -11.662 1.646 1.00 0.00 22 SER A CA 11
ATOM 19154 C C . SER A 1 22 ? 5.108 -12.322 0.731 1.00 0.00 22 SER A C 11
ATOM 19155 O O . SER A 1 22 ? 5.894 -11.665 0.039 1.00 0.00 22 SER A O 11
ATOM 19163 N N . THR A 1 23 ? 5.106 -13.642 0.726 1.00 0.00 23 THR A N 11
ATOM 19164 C CA . THR A 1 23 ? 5.927 -14.417 -0.201 1.00 0.00 23 THR A CA 11
ATOM 19165 C C . THR A 1 23 ? 5.300 -14.461 -1.575 1.00 0.00 23 THR A C 11
ATOM 19166 O O . THR A 1 23 ? 4.176 -14.939 -1.763 1.00 0.00 23 THR A O 11
ATOM 19177 N N . THR A 1 24 ? 6.028 -13.970 -2.560 1.00 0.00 24 THR A N 11
ATOM 19178 C CA . THR A 1 24 ? 5.512 -13.858 -3.921 1.00 0.00 24 THR A CA 11
ATOM 19179 C C . THR A 1 24 ? 5.718 -15.145 -4.686 1.00 0.00 24 THR A C 11
ATOM 19180 O O . THR A 1 24 ? 6.806 -15.729 -4.698 1.00 0.00 24 THR A O 11
ATOM 19191 N N . LYS A 1 25 ? 4.661 -15.618 -5.319 1.00 0.00 25 LYS A N 11
ATOM 19192 C CA . LYS A 1 25 ? 4.729 -16.817 -6.149 1.00 0.00 25 LYS A CA 11
ATOM 19193 C C . LYS A 1 25 ? 4.880 -16.458 -7.610 1.00 0.00 25 LYS A C 11
ATOM 19194 O O . LYS A 1 25 ? 5.236 -15.330 -7.970 1.00 0.00 25 LYS A O 11
ATOM 19213 N N . LYS A 1 26 ? 4.631 -17.426 -8.472 1.00 0.00 26 LYS A N 11
ATOM 19214 C CA . LYS A 1 26 ? 4.638 -17.210 -9.916 1.00 0.00 26 LYS A CA 11
ATOM 19215 C C . LYS A 1 26 ? 6.049 -17.043 -10.430 1.00 0.00 26 LYS A C 11
ATOM 19216 O O . LYS A 1 26 ? 6.896 -16.388 -9.813 1.00 0.00 26 LYS A O 11
ATOM 19235 N N . ALA A 1 27 ? 6.324 -17.645 -11.572 1.00 0.00 27 ALA A N 11
ATOM 19236 C CA . ALA A 1 27 ? 7.647 -17.580 -12.185 1.00 0.00 27 ALA A CA 11
ATOM 19237 C C . ALA A 1 27 ? 7.635 -16.689 -13.405 1.00 0.00 27 ALA A C 11
ATOM 19238 O O . ALA A 1 27 ? 8.216 -17.003 -14.450 1.00 0.00 27 ALA A O 11
ATOM 19245 N N . SER A 1 28 ? 6.951 -15.565 -13.294 1.00 0.00 28 SER A N 11
ATOM 19246 C CA . SER A 1 28 ? 6.875 -14.589 -14.377 1.00 0.00 28 SER A CA 11
ATOM 19247 C C . SER A 1 28 ? 7.557 -13.298 -13.991 1.00 0.00 28 SER A C 11
ATOM 19248 O O . SER A 1 28 ? 7.251 -12.682 -12.963 1.00 0.00 28 SER A O 11
ATOM 19256 N N . ASN A 1 29 ? 8.492 -12.860 -14.813 1.00 0.00 29 ASN A N 11
ATOM 19257 C CA . ASN A 1 29 ? 9.252 -11.643 -14.538 1.00 0.00 29 ASN A CA 11
ATOM 19258 C C . ASN A 1 29 ? 9.885 -11.704 -13.169 1.00 0.00 29 ASN A C 11
ATOM 19259 O O . ASN A 1 29 ? 9.927 -12.761 -12.521 1.00 0.00 29 ASN A O 11
ATOM 19270 N N . ARG A 1 30 ? 10.412 -10.588 -12.704 1.00 0.00 30 ARG A N 11
ATOM 19271 C CA . ARG A 1 30 ? 11.149 -10.550 -11.442 1.00 0.00 30 ARG A CA 11
ATOM 19272 C C . ARG A 1 30 ? 10.980 -9.218 -10.750 1.00 0.00 30 ARG A C 11
ATOM 19273 O O . ARG A 1 30 ? 10.541 -9.131 -9.599 1.00 0.00 30 ARG A O 11
ATOM 19294 N N . SER A 1 31 ? 11.309 -8.153 -11.456 1.00 0.00 31 SER A N 11
ATOM 19295 C CA . SER A 1 31 ? 11.193 -6.799 -10.923 1.00 0.00 31 SER A CA 11
ATOM 19296 C C . SER A 1 31 ? 9.930 -6.133 -11.422 1.00 0.00 31 SER A C 11
ATOM 19297 O O . SER A 1 31 ? 8.916 -6.809 -11.681 1.00 0.00 31 SER A O 11
ATOM 19305 N N . TRP A 1 32 ? 9.929 -4.821 -11.558 1.00 0.00 32 TRP A N 11
ATOM 19306 C CA . TRP A 1 32 ? 8.796 -4.108 -12.149 1.00 0.00 32 TRP A CA 11
ATOM 19307 C C . TRP A 1 32 ? 8.583 -4.553 -13.575 1.00 0.00 32 TRP A C 11
ATOM 19308 O O . TRP A 1 32 ? 9.537 -4.642 -14.370 1.00 0.00 32 TRP A O 11
ATOM 19329 N N . ASP A 1 33 ? 7.351 -4.840 -13.948 1.00 0.00 33 ASP A N 11
ATOM 19330 C CA . ASP A 1 33 ? 7.059 -5.421 -15.259 1.00 0.00 33 ASP A CA 11
ATOM 19331 C C . ASP A 1 33 ? 6.625 -4.367 -16.251 1.00 0.00 33 ASP A C 11
ATOM 19332 O O . ASP A 1 33 ? 5.817 -3.480 -15.955 1.00 0.00 33 ASP A O 11
ATOM 19341 N N . LYS A 1 34 ? 7.159 -4.457 -17.456 1.00 0.00 34 LYS A N 11
ATOM 19342 C CA . LYS A 1 34 ? 6.736 -3.609 -18.567 1.00 0.00 34 LYS A CA 11
ATOM 19343 C C . LYS A 1 34 ? 5.529 -4.197 -19.258 1.00 0.00 34 LYS A C 11
ATOM 19344 O O . LYS A 1 34 ? 5.550 -5.351 -19.719 1.00 0.00 34 LYS A O 11
ATOM 19363 N N . VAL A 1 35 ? 4.457 -3.432 -19.364 1.00 0.00 35 VAL A N 11
ATOM 19364 C CA . VAL A 1 35 ? 3.193 -3.956 -19.878 1.00 0.00 35 VAL A CA 11
ATOM 19365 C C . VAL A 1 35 ? 2.279 -2.851 -20.360 1.00 0.00 35 VAL A C 11
ATOM 19366 O O . VAL A 1 35 ? 2.565 -1.655 -20.238 1.00 0.00 35 VAL A O 11
ATOM 19379 N N . TYR A 1 36 ? 1.141 -3.256 -20.901 1.00 0.00 36 TYR A N 11
ATOM 19380 C CA . TYR A 1 36 ? 0.079 -2.327 -21.277 1.00 0.00 36 TYR A CA 11
ATOM 19381 C C . TYR A 1 36 ? -0.928 -2.195 -20.158 1.00 0.00 36 TYR A C 11
ATOM 19382 O O . TYR A 1 36 ? -1.914 -2.937 -20.043 1.00 0.00 36 TYR A O 11
ATOM 19400 N N . MET A 1 37 ? -0.680 -1.241 -19.276 1.00 0.00 37 MET A N 11
ATOM 19401 C CA . MET A 1 37 ? -1.478 -1.084 -18.066 1.00 0.00 37 MET A CA 11
ATOM 19402 C C . MET A 1 37 ? -2.737 -0.288 -18.326 1.00 0.00 37 MET A C 11
ATOM 19403 O O . MET A 1 37 ? -2.786 0.662 -19.113 1.00 0.00 37 MET A O 11
ATOM 19417 N N . ALA A 1 38 ? -3.788 -0.670 -17.624 1.00 0.00 38 ALA A N 11
ATOM 19418 C CA . ALA A 1 38 ? -5.049 0.065 -17.594 1.00 0.00 38 ALA A CA 11
ATOM 19419 C C . ALA A 1 38 ? -5.575 0.084 -16.175 1.00 0.00 38 ALA A C 11
ATOM 19420 O O . ALA A 1 38 ? -6.534 -0.608 -15.818 1.00 0.00 38 ALA A O 11
ATOM 19427 N N . ALA A 1 39 ? -4.955 0.907 -15.352 1.00 0.00 39 ALA A N 11
ATOM 19428 C CA . ALA A 1 39 ? -5.197 0.908 -13.912 1.00 0.00 39 ALA A CA 11
ATOM 19429 C C . ALA A 1 39 ? -4.914 2.254 -13.287 1.00 0.00 39 ALA A C 11
ATOM 19430 O O . ALA A 1 39 ? -4.573 3.246 -13.942 1.00 0.00 39 ALA A O 11
ATOM 19437 N N . LYS A 1 40 ? -5.091 2.305 -11.974 1.00 0.00 40 LYS A N 11
ATOM 19438 C CA . LYS A 1 40 ? -4.737 3.477 -11.182 1.00 0.00 40 LYS A CA 11
ATOM 19439 C C . LYS A 1 40 ? -4.831 3.192 -9.703 1.00 0.00 40 LYS A C 11
ATOM 19440 O O . LYS A 1 40 ? -4.946 2.041 -9.264 1.00 0.00 40 LYS A O 11
ATOM 19459 N N . ALA A 1 41 ? -4.805 4.242 -8.906 1.00 0.00 41 ALA A N 11
ATOM 19460 C CA . ALA A 1 41 ? -5.049 4.145 -7.466 1.00 0.00 41 ALA A CA 11
ATOM 19461 C C . ALA A 1 41 ? -6.423 3.572 -7.191 1.00 0.00 41 ALA A C 11
ATOM 19462 O O . ALA A 1 41 ? -6.659 2.845 -6.222 1.00 0.00 41 ALA A O 11
ATOM 19469 N N . GLY A 1 42 ? -7.348 3.888 -8.083 1.00 0.00 42 GLY A N 11
ATOM 19470 C CA . GLY A 1 42 ? -8.727 3.427 -7.988 1.00 0.00 42 GLY A CA 11
ATOM 19471 C C . GLY A 1 42 ? -8.815 1.939 -8.223 1.00 0.00 42 GLY A C 11
ATOM 19472 O O . GLY A 1 42 ? -8.802 1.131 -7.284 1.00 0.00 42 GLY A O 11
ATOM 19476 N N . ARG A 1 43 ? -8.871 1.538 -9.479 1.00 0.00 43 ARG A N 11
ATOM 19477 C CA . ARG A 1 43 ? -9.119 0.140 -9.826 1.00 0.00 43 ARG A CA 11
ATOM 19478 C C . ARG A 1 43 ? -8.199 -0.319 -10.932 1.00 0.00 43 ARG A C 11
ATOM 19479 O O . ARG A 1 43 ? -7.982 0.406 -11.921 1.00 0.00 43 ARG A O 11
ATOM 19500 N N . ILE A 1 44 ? -7.659 -1.519 -10.828 1.00 0.00 44 ILE A N 11
ATOM 19501 C CA . ILE A 1 44 ? -6.641 -1.977 -11.776 1.00 0.00 44 ILE A CA 11
ATOM 19502 C C . ILE A 1 44 ? -7.235 -2.786 -12.908 1.00 0.00 44 ILE A C 11
ATOM 19503 O O . ILE A 1 44 ? -8.301 -3.401 -12.812 1.00 0.00 44 ILE A O 11
ATOM 19519 N N . SER A 1 45 ? -6.537 -2.769 -14.031 1.00 0.00 45 SER A N 11
ATOM 19520 C CA . SER A 1 45 ? -6.842 -3.604 -15.188 1.00 0.00 45 SER A CA 11
ATOM 19521 C C . SER A 1 45 ? -5.593 -3.800 -16.023 1.00 0.00 45 SER A C 11
ATOM 19522 O O . SER A 1 45 ? -5.120 -2.897 -16.720 1.00 0.00 45 SER A O 11
ATOM 19530 N N . PHE A 1 46 ? -5.052 -5.001 -15.975 1.00 0.00 46 PHE A N 11
ATOM 19531 C CA . PHE A 1 46 ? -3.747 -5.317 -16.564 1.00 0.00 46 PHE A CA 11
ATOM 19532 C C . PHE A 1 46 ? -3.804 -6.119 -17.847 1.00 0.00 46 PHE A C 11
ATOM 19533 O O . PHE A 1 46 ? -4.678 -6.967 -18.058 1.00 0.00 46 PHE A O 11
ATOM 19550 N N . TYR A 1 47 ? -2.876 -5.833 -18.741 1.00 0.00 47 TYR A N 11
ATOM 19551 C CA . TYR A 1 47 ? -2.658 -6.641 -19.937 1.00 0.00 47 TYR A CA 11
ATOM 19552 C C . TYR A 1 47 ? -1.279 -6.390 -20.503 1.00 0.00 47 TYR A C 11
ATOM 19553 O O . TYR A 1 47 ? -0.756 -5.266 -20.455 1.00 0.00 47 TYR A O 11
ATOM 19571 N N . LYS A 1 48 ? -0.640 -7.422 -21.026 1.00 0.00 48 LYS A N 11
ATOM 19572 C CA . LYS A 1 48 ? 0.632 -7.255 -21.730 1.00 0.00 48 LYS A CA 11
ATOM 19573 C C . LYS A 1 48 ? 0.425 -6.465 -23.005 1.00 0.00 48 LYS A C 11
ATOM 19574 O O . LYS A 1 48 ? 0.860 -5.322 -23.171 1.00 0.00 48 LYS A O 11
ATOM 19593 N N . ASP A 1 49 ? -0.245 -7.102 -23.950 1.00 0.00 49 ASP A N 11
ATOM 19594 C CA . ASP A 1 49 ? -0.683 -6.469 -25.188 1.00 0.00 49 ASP A CA 11
ATOM 19595 C C . ASP A 1 49 ? -2.068 -6.947 -25.559 1.00 0.00 49 ASP A C 11
ATOM 19596 O O . ASP A 1 49 ? -2.923 -7.166 -24.677 1.00 0.00 49 ASP A O 11
ATOM 19605 N N . GLN A 1 50 ? -2.354 -7.101 -26.837 1.00 0.00 50 GLN A N 11
ATOM 19606 C CA . GLN A 1 50 ? -3.605 -7.711 -27.279 1.00 0.00 50 GLN A CA 11
ATOM 19607 C C . GLN A 1 50 ? -3.450 -9.208 -27.411 1.00 0.00 50 GLN A C 11
ATOM 19608 O O . GLN A 1 50 ? -3.677 -9.789 -28.477 1.00 0.00 50 GLN A O 11
ATOM 19622 N N . LYS A 1 51 ? -3.095 -9.873 -26.322 1.00 0.00 51 LYS A N 11
ATOM 19623 C CA . LYS A 1 51 ? -2.735 -11.292 -26.340 1.00 0.00 51 LYS A CA 11
ATOM 19624 C C . LYS A 1 51 ? -3.809 -12.155 -25.722 1.00 0.00 51 LYS A C 11
ATOM 19625 O O . LYS A 1 51 ? -4.420 -13.014 -26.395 1.00 0.00 51 LYS A O 11
ATOM 19644 N N . GLY A 1 52 ? -4.058 -11.995 -24.439 1.00 0.00 52 GLY A N 11
ATOM 19645 C CA . GLY A 1 52 ? -5.212 -12.686 -23.811 1.00 0.00 52 GLY A CA 11
ATOM 19646 C C . GLY A 1 52 ? -6.455 -12.072 -24.469 1.00 0.00 52 GLY A C 11
ATOM 19647 O O . GLY A 1 52 ? -7.424 -12.738 -24.838 1.00 0.00 52 GLY A O 11
ATOM 19651 N N . TYR A 1 53 ? -6.361 -10.757 -24.627 1.00 0.00 53 TYR A N 11
ATOM 19652 C CA . TYR A 1 53 ? -7.352 -10.003 -25.386 1.00 0.00 53 TYR A CA 11
ATOM 19653 C C . TYR A 1 53 ? -7.566 -10.649 -26.741 1.00 0.00 53 TYR A C 11
ATOM 19654 O O . TYR A 1 53 ? -8.710 -10.768 -27.209 1.00 0.00 53 TYR A O 11
ATOM 19672 N N . LYS A 1 54 ? -6.499 -11.050 -27.406 1.00 0.00 54 LYS A N 11
ATOM 19673 C CA . LYS A 1 54 ? -6.586 -11.840 -28.637 1.00 0.00 54 LYS A CA 11
ATOM 19674 C C . LYS A 1 54 ? -7.622 -12.931 -28.505 1.00 0.00 54 LYS A C 11
ATOM 19675 O O . LYS A 1 54 ? -8.596 -13.003 -29.263 1.00 0.00 54 LYS A O 11
ATOM 19694 N N . SER A 1 55 ? -7.435 -13.790 -27.518 1.00 0.00 55 SER A N 11
ATOM 19695 C CA . SER A 1 55 ? -8.412 -14.831 -27.205 1.00 0.00 55 SER A CA 11
ATOM 19696 C C . SER A 1 55 ? -9.634 -14.247 -26.537 1.00 0.00 55 SER A C 11
ATOM 19697 O O . SER A 1 55 ? -10.629 -13.902 -27.189 1.00 0.00 55 SER A O 11
ATOM 19705 N N . ASN A 1 56 ? -9.588 -14.127 -25.223 1.00 0.00 56 ASN A N 11
ATOM 19706 C CA . ASN A 1 56 ? -10.754 -13.710 -24.446 1.00 0.00 56 ASN A CA 11
ATOM 19707 C C . ASN A 1 56 ? -10.590 -12.298 -23.936 1.00 0.00 56 ASN A C 11
ATOM 19708 O O . ASN A 1 56 ? -9.527 -11.902 -23.461 1.00 0.00 56 ASN A O 11
ATOM 19719 N N . PRO A 1 57 ? -11.649 -11.513 -24.015 1.00 0.00 57 PRO A N 11
ATOM 19720 C CA . PRO A 1 57 ? -11.695 -10.023 -23.672 1.00 0.00 57 PRO A CA 11
ATOM 19721 C C . PRO A 1 57 ? -11.542 -9.679 -22.206 1.00 0.00 57 PRO A C 11
ATOM 19722 O O . PRO A 1 57 ? -11.443 -8.485 -21.850 1.00 0.00 57 PRO A O 11
ATOM 19733 N N . GLU A 1 58 ? -11.491 -10.654 -21.319 1.00 0.00 58 GLU A N 11
ATOM 19734 C CA . GLU A 1 58 ? -11.296 -10.405 -19.893 1.00 0.00 58 GLU A CA 11
ATOM 19735 C C . GLU A 1 58 ? -10.023 -11.049 -19.394 1.00 0.00 58 GLU A C 11
ATOM 19736 O O . GLU A 1 58 ? -9.352 -10.541 -18.485 1.00 0.00 58 GLU A O 11
ATOM 19748 N N . LEU A 1 59 ? -9.673 -12.188 -19.960 1.00 0.00 59 LEU A N 11
ATOM 19749 C CA . LEU A 1 59 ? -8.439 -12.886 -19.603 1.00 0.00 59 LEU A CA 11
ATOM 19750 C C . LEU A 1 59 ? -7.318 -12.518 -20.545 1.00 0.00 59 LEU A C 11
ATOM 19751 O O . LEU A 1 59 ? -7.324 -12.892 -21.730 1.00 0.00 59 LEU A O 11
ATOM 19767 N N . THR A 1 60 ? -6.321 -11.796 -20.052 1.00 0.00 60 THR A N 11
ATOM 19768 C CA . THR A 1 60 ? -5.265 -11.274 -20.923 1.00 0.00 60 THR A CA 11
ATOM 19769 C C . THR A 1 60 ? -4.017 -12.125 -20.838 1.00 0.00 60 THR A C 11
ATOM 19770 O O . THR A 1 60 ? -4.006 -13.258 -21.381 1.00 0.00 60 THR A O 11
ATOM 19781 N N . PHE A 1 61 ? -2.961 -11.693 -20.178 1.00 0.00 61 PHE A N 11
ATOM 19782 C CA . PHE A 1 61 ? -1.676 -12.402 -20.221 1.00 0.00 61 PHE A CA 11
ATOM 19783 C C . PHE A 1 61 ? -1.399 -13.216 -18.982 1.00 0.00 61 PHE A C 11
ATOM 19784 O O . PHE A 1 61 ? -0.250 -13.659 -18.762 1.00 0.00 61 PHE A O 11
ATOM 19801 N N . ARG A 1 62 ? -2.396 -13.481 -18.166 1.00 0.00 62 ARG A N 11
ATOM 19802 C CA . ARG A 1 62 ? -2.166 -14.074 -16.841 1.00 0.00 62 ARG A CA 11
ATOM 19803 C C . ARG A 1 62 ? -1.245 -13.157 -16.066 1.00 0.00 62 ARG A C 11
ATOM 19804 O O . ARG A 1 62 ? -0.010 -13.111 -16.188 1.00 0.00 62 ARG A O 11
ATOM 19825 N N . GLY A 1 63 ? -1.838 -12.344 -15.226 1.00 0.00 63 GLY A N 11
ATOM 19826 C CA . GLY A 1 63 ? -1.364 -11.122 -14.594 1.00 0.00 63 GLY A CA 11
ATOM 19827 C C . GLY A 1 63 ? -2.499 -10.058 -14.877 1.00 0.00 63 GLY A C 11
ATOM 19828 O O . GLY A 1 63 ? -2.717 -9.050 -14.206 1.00 0.00 63 GLY A O 11
ATOM 19832 N N . GLU A 1 64 ? -3.257 -10.352 -15.919 1.00 0.00 64 GLU A N 11
ATOM 19833 C CA . GLU A 1 64 ? -4.515 -9.774 -16.359 1.00 0.00 64 GLU A CA 11
ATOM 19834 C C . GLU A 1 64 ? -5.327 -9.085 -15.282 1.00 0.00 64 GLU A C 11
ATOM 19835 O O . GLU A 1 64 ? -5.876 -7.988 -15.506 1.00 0.00 64 GLU A O 11
ATOM 19847 N N . PRO A 1 65 ? -5.477 -9.658 -14.113 1.00 0.00 65 PRO A N 11
ATOM 19848 C CA . PRO A 1 65 ? -6.139 -9.155 -12.816 1.00 0.00 65 PRO A CA 11
ATOM 19849 C C . PRO A 1 65 ? -6.379 -7.664 -12.650 1.00 0.00 65 PRO A C 11
ATOM 19850 O O . PRO A 1 65 ? -5.765 -6.774 -13.246 1.00 0.00 65 PRO A O 11
ATOM 19861 N N . SER A 1 66 ? -7.313 -7.346 -11.748 1.00 0.00 66 SER A N 11
ATOM 19862 C CA . SER A 1 66 ? -7.817 -5.997 -11.520 1.00 0.00 66 SER A CA 11
ATOM 19863 C C . SER A 1 66 ? -7.732 -5.625 -10.059 1.00 0.00 66 SER A C 11
ATOM 19864 O O . SER A 1 66 ? -7.155 -6.358 -9.239 1.00 0.00 66 SER A O 11
ATOM 19872 N N . TYR A 1 67 ? -8.316 -4.502 -9.683 1.00 0.00 67 TYR A N 11
ATOM 19873 C CA . TYR A 1 67 ? -8.413 -4.121 -8.272 1.00 0.00 67 TYR A CA 11
ATOM 19874 C C . TYR A 1 67 ? -9.513 -3.110 -8.036 1.00 0.00 67 TYR A C 11
ATOM 19875 O O . TYR A 1 67 ? -10.026 -2.449 -8.945 1.00 0.00 67 TYR A O 11
ATOM 19893 N N . ASP A 1 68 ? -9.916 -2.998 -6.783 1.00 0.00 68 ASP A N 11
ATOM 19894 C CA . ASP A 1 68 ? -10.849 -1.975 -6.316 1.00 0.00 68 ASP A CA 11
ATOM 19895 C C . ASP A 1 68 ? -10.304 -1.320 -5.068 1.00 0.00 68 ASP A C 11
ATOM 19896 O O . ASP A 1 68 ? -10.104 -1.997 -4.039 1.00 0.00 68 ASP A O 11
ATOM 19905 N N . LEU A 1 69 ? -10.076 -0.020 -5.086 1.00 0.00 69 LEU A N 11
ATOM 19906 C CA . LEU A 1 69 ? -9.374 0.644 -3.988 1.00 0.00 69 LEU A CA 11
ATOM 19907 C C . LEU A 1 69 ? -9.544 2.142 -4.001 1.00 0.00 69 LEU A C 11
ATOM 19908 O O . LEU A 1 69 ? -8.618 2.883 -4.413 1.00 0.00 69 LEU A O 11
ATOM 19924 N N . GLN A 1 70 ? -10.697 2.662 -3.637 1.00 0.00 70 GLN A N 11
ATOM 19925 C CA . GLN A 1 70 ? -10.893 4.081 -3.359 1.00 0.00 70 GLN A CA 11
ATOM 19926 C C . GLN A 1 70 ? -10.605 4.316 -1.887 1.00 0.00 70 GLN A C 11
ATOM 19927 O O . GLN A 1 70 ? -11.355 4.821 -1.053 1.00 0.00 70 GLN A O 11
ATOM 19941 N N . ASN A 1 71 ? -9.386 3.869 -1.549 1.00 0.00 71 ASN A N 11
ATOM 19942 C CA . ASN A 1 71 ? -8.903 3.763 -0.182 1.00 0.00 71 ASN A CA 11
ATOM 19943 C C . ASN A 1 71 ? -7.441 4.126 -0.073 1.00 0.00 71 ASN A C 11
ATOM 19944 O O . ASN A 1 71 ? -7.029 4.930 0.768 1.00 0.00 71 ASN A O 11
ATOM 19955 N N . ALA A 1 72 ? -6.638 3.501 -0.917 1.00 0.00 72 ALA A N 11
ATOM 19956 C CA . ALA A 1 72 ? -5.185 3.625 -0.857 1.00 0.00 72 ALA A CA 11
ATOM 19957 C C . ALA A 1 72 ? -4.741 5.071 -0.809 1.00 0.00 72 ALA A C 11
ATOM 19958 O O . ALA A 1 72 ? -5.479 6.016 -1.106 1.00 0.00 72 ALA A O 11
ATOM 19965 N N . ALA A 1 73 ? -3.480 5.258 -0.443 1.00 0.00 73 ALA A N 11
ATOM 19966 C CA . ALA A 1 73 ? -2.855 6.576 -0.388 1.00 0.00 73 ALA A CA 11
ATOM 19967 C C . ALA A 1 73 ? -1.901 6.775 -1.542 1.00 0.00 73 ALA A C 11
ATOM 19968 O O . ALA A 1 73 ? -1.801 5.943 -2.453 1.00 0.00 73 ALA A O 11
ATOM 19975 N N . ILE A 1 74 ? -1.162 7.869 -1.517 1.00 0.00 74 ILE A N 11
ATOM 19976 C CA . ILE A 1 74 ? -0.227 8.192 -2.594 1.00 0.00 74 ILE A CA 11
ATOM 19977 C C . ILE A 1 74 ? 1.077 8.727 -2.050 1.00 0.00 74 ILE A C 11
ATOM 19978 O O . ILE A 1 74 ? 1.135 9.384 -1.005 1.00 0.00 74 ILE A O 11
ATOM 19994 N N . GLU A 1 75 ? 2.156 8.435 -2.755 1.00 0.00 75 GLU A N 11
ATOM 19995 C CA . GLU A 1 75 ? 3.474 8.977 -2.438 1.00 0.00 75 GLU A CA 11
ATOM 19996 C C . GLU A 1 75 ? 4.350 9.017 -3.669 1.00 0.00 75 GLU A C 11
ATOM 19997 O O . GLU A 1 75 ? 3.987 8.520 -4.742 1.00 0.00 75 GLU A O 11
ATOM 20009 N N . ILE A 1 76 ? 5.529 9.592 -3.528 1.00 0.00 76 ILE A N 11
ATOM 20010 C CA . ILE A 1 76 ? 6.515 9.619 -4.606 1.00 0.00 76 ILE A CA 11
ATOM 20011 C C . ILE A 1 76 ? 7.800 8.949 -4.182 1.00 0.00 76 ILE A C 11
ATOM 20012 O O . ILE A 1 76 ? 8.659 9.544 -3.521 1.00 0.00 76 ILE A O 11
ATOM 20028 N N . ALA A 1 77 ? 7.959 7.699 -4.573 1.00 0.00 77 ALA A N 11
ATOM 20029 C CA . ALA A 1 77 ? 9.209 6.975 -4.356 1.00 0.00 77 ALA A CA 11
ATOM 20030 C C . ALA A 1 77 ? 9.594 6.984 -2.894 1.00 0.00 77 ALA A C 11
ATOM 20031 O O . ALA A 1 77 ? 8.778 7.258 -2.008 1.00 0.00 77 ALA A O 11
ATOM 20038 N N . SER A 1 78 ? 10.856 6.707 -2.623 1.00 0.00 78 SER A N 11
ATOM 20039 C CA . SER A 1 78 ? 11.351 6.532 -1.261 1.00 0.00 78 SER A CA 11
ATOM 20040 C C . SER A 1 78 ? 12.765 5.996 -1.265 1.00 0.00 78 SER A C 11
ATOM 20041 O O . SER A 1 78 ? 13.701 6.585 -0.714 1.00 0.00 78 SER A O 11
ATOM 20049 N N . ASP A 1 79 ? 12.944 4.863 -1.918 1.00 0.00 79 ASP A N 11
ATOM 20050 C CA . ASP A 1 79 ? 14.258 4.269 -2.154 1.00 0.00 79 ASP A CA 11
ATOM 20051 C C . ASP A 1 79 ? 14.435 3.965 -3.625 1.00 0.00 79 ASP A C 11
ATOM 20052 O O . ASP A 1 79 ? 14.454 2.810 -4.060 1.00 0.00 79 ASP A O 11
ATOM 20061 N N . TYR A 1 80 ? 14.573 5.017 -4.414 1.00 0.00 80 TYR A N 11
ATOM 20062 C CA . TYR A 1 80 ? 14.586 4.888 -5.870 1.00 0.00 80 TYR A CA 11
ATOM 20063 C C . TYR A 1 80 ? 15.879 4.302 -6.397 1.00 0.00 80 TYR A C 11
ATOM 20064 O O . TYR A 1 80 ? 15.958 3.117 -6.736 1.00 0.00 80 TYR A O 11
ATOM 20082 N N . THR A 1 81 ? 16.897 5.136 -6.492 1.00 0.00 81 THR A N 11
ATOM 20083 C CA . THR A 1 81 ? 18.161 4.774 -7.129 1.00 0.00 81 THR A CA 11
ATOM 20084 C C . THR A 1 81 ? 17.987 4.750 -8.638 1.00 0.00 81 THR A C 11
ATOM 20085 O O . THR A 1 81 ? 17.965 3.733 -9.337 1.00 0.00 81 THR A O 11
ATOM 20096 N N . LYS A 1 82 ? 17.823 5.954 -9.186 1.00 0.00 82 LYS A N 11
ATOM 20097 C CA . LYS A 1 82 ? 17.485 6.160 -10.594 1.00 0.00 82 LYS A CA 11
ATOM 20098 C C . LYS A 1 82 ? 16.052 5.759 -10.884 1.00 0.00 82 LYS A C 11
ATOM 20099 O O . LYS A 1 82 ? 15.624 5.717 -12.051 1.00 0.00 82 LYS A O 11
ATOM 20118 N N . LYS A 1 83 ? 15.276 5.458 -9.867 1.00 0.00 83 LYS A N 11
ATOM 20119 C CA . LYS A 1 83 ? 13.834 5.244 -9.955 1.00 0.00 83 LYS A CA 11
ATOM 20120 C C . LYS A 1 83 ? 13.074 6.464 -9.487 1.00 0.00 83 LYS A C 11
ATOM 20121 O O . LYS A 1 83 ? 11.838 6.485 -9.451 1.00 0.00 83 LYS A O 11
ATOM 20140 N N . LYS A 1 84 ? 13.781 7.533 -9.134 1.00 0.00 84 LYS A N 11
ATOM 20141 C CA . LYS A 1 84 ? 13.157 8.803 -8.716 1.00 0.00 84 LYS A CA 11
ATOM 20142 C C . LYS A 1 84 ? 12.333 9.522 -9.777 1.00 0.00 84 LYS A C 11
ATOM 20143 O O . LYS A 1 84 ? 11.837 10.633 -9.585 1.00 0.00 84 LYS A O 11
ATOM 20162 N N . HIS A 1 85 ? 12.174 8.858 -10.901 1.00 0.00 85 HIS A N 11
ATOM 20163 C CA . HIS A 1 85 ? 11.280 9.277 -11.971 1.00 0.00 85 HIS A CA 11
ATOM 20164 C C . HIS A 1 85 ? 10.027 8.423 -11.940 1.00 0.00 85 HIS A C 11
ATOM 20165 O O . HIS A 1 85 ? 9.537 7.900 -12.944 1.00 0.00 85 HIS A O 11
ATOM 20179 N N . VAL A 1 86 ? 9.505 8.253 -10.732 1.00 0.00 86 VAL A N 11
ATOM 20180 C CA . VAL A 1 86 ? 8.401 7.334 -10.468 1.00 0.00 86 VAL A CA 11
ATOM 20181 C C . VAL A 1 86 ? 7.360 7.932 -9.546 1.00 0.00 86 VAL A C 11
ATOM 20182 O O . VAL A 1 86 ? 7.538 8.985 -8.923 1.00 0.00 86 VAL A O 11
ATOM 20195 N N . LEU A 1 87 ? 6.241 7.236 -9.428 1.00 0.00 87 LEU A N 11
ATOM 20196 C CA . LEU A 1 87 ? 5.181 7.563 -8.479 1.00 0.00 87 LEU A CA 11
ATOM 20197 C C . LEU A 1 87 ? 4.729 6.331 -7.726 1.00 0.00 87 LEU A C 11
ATOM 20198 O O . LEU A 1 87 ? 5.231 5.218 -7.950 1.00 0.00 87 LEU A O 11
ATOM 20214 N N . ARG A 1 88 ? 3.800 6.495 -6.804 1.00 0.00 88 ARG A N 11
ATOM 20215 C CA . ARG A 1 88 ? 3.396 5.399 -5.921 1.00 0.00 88 ARG A CA 11
ATOM 20216 C C . ARG A 1 88 ? 2.030 5.625 -5.315 1.00 0.00 88 ARG A C 11
ATOM 20217 O O . ARG A 1 88 ? 1.626 6.753 -5.014 1.00 0.00 88 ARG A O 11
ATOM 20238 N N . VAL A 1 89 ? 1.285 4.548 -5.149 1.00 0.00 89 VAL A N 11
ATOM 20239 C CA . VAL A 1 89 ? 0.019 4.571 -4.416 1.00 0.00 89 VAL A CA 11
ATOM 20240 C C . VAL A 1 89 ? -0.069 3.370 -3.499 1.00 0.00 89 VAL A C 11
ATOM 20241 O O . VAL A 1 89 ? -0.341 2.240 -3.916 1.00 0.00 89 VAL A O 11
ATOM 20254 N N . LYS A 1 90 ? 0.189 3.610 -2.225 1.00 0.00 90 LYS A N 11
ATOM 20255 C CA . LYS A 1 90 ? 0.296 2.545 -1.233 1.00 0.00 90 LYS A CA 11
ATOM 20256 C C . LYS A 1 90 ? -1.068 2.086 -0.776 1.00 0.00 90 LYS A C 11
ATOM 20257 O O . LYS A 1 90 ? -1.881 2.861 -0.259 1.00 0.00 90 LYS A O 11
ATOM 20276 N N . LEU A 1 91 ? -1.330 0.803 -0.940 1.00 0.00 91 LEU A N 11
ATOM 20277 C CA . LEU A 1 91 ? -2.645 0.229 -0.680 1.00 0.00 91 LEU A CA 11
ATOM 20278 C C . LEU A 1 91 ? -2.842 -0.056 0.791 1.00 0.00 91 LEU A C 11
ATOM 20279 O O . LEU A 1 91 ? -1.924 0.058 1.611 1.00 0.00 91 LEU A O 11
ATOM 20295 N N . ALA A 1 92 ? -4.053 -0.451 1.139 1.00 0.00 92 ALA A N 11
ATOM 20296 C CA . ALA A 1 92 ? -4.363 -0.913 2.489 1.00 0.00 92 ALA A CA 11
ATOM 20297 C C . ALA A 1 92 ? -4.107 -2.397 2.618 1.00 0.00 92 ALA A C 11
ATOM 20298 O O . ALA A 1 92 ? -3.742 -2.908 3.682 1.00 0.00 92 ALA A O 11
ATOM 20305 N N . ASN A 1 93 ? -4.274 -3.108 1.517 1.00 0.00 93 ASN A N 11
ATOM 20306 C CA . ASN A 1 93 ? -3.958 -4.533 1.447 1.00 0.00 93 ASN A CA 11
ATOM 20307 C C . ASN A 1 93 ? -2.465 -4.769 1.444 1.00 0.00 93 ASN A C 11
ATOM 20308 O O . ASN A 1 93 ? -1.981 -5.832 1.868 1.00 0.00 93 ASN A O 11
ATOM 20319 N N . GLY A 1 94 ? -1.697 -3.802 0.979 1.00 0.00 94 GLY A N 11
ATOM 20320 C CA . GLY A 1 94 ? -0.238 -3.895 1.010 1.00 0.00 94 GLY A CA 11
ATOM 20321 C C . GLY A 1 94 ? 0.359 -3.668 -0.359 1.00 0.00 94 GLY A C 11
ATOM 20322 O O . GLY A 1 94 ? 1.304 -2.889 -0.538 1.00 0.00 94 GLY A O 11
ATOM 20326 N N . ALA A 1 95 ? -0.166 -4.364 -1.351 1.00 0.00 95 ALA A N 11
ATOM 20327 C CA . ALA A 1 95 ? 0.359 -4.289 -2.713 1.00 0.00 95 ALA A CA 11
ATOM 20328 C C . ALA A 1 95 ? 0.210 -2.896 -3.279 1.00 0.00 95 ALA A C 11
ATOM 20329 O O . ALA A 1 95 ? -0.855 -2.501 -3.766 1.00 0.00 95 ALA A O 11
ATOM 20336 N N . LEU A 1 96 ? 1.289 -2.138 -3.244 1.00 0.00 96 LEU A N 11
ATOM 20337 C CA . LEU A 1 96 ? 1.317 -0.775 -3.767 1.00 0.00 96 LEU A CA 11
ATOM 20338 C C . LEU A 1 96 ? 1.576 -0.774 -5.256 1.00 0.00 96 LEU A C 11
ATOM 20339 O O . LEU A 1 96 ? 2.249 -1.667 -5.794 1.00 0.00 96 LEU A O 11
ATOM 20355 N N . PHE A 1 97 ? 1.047 0.211 -5.960 1.00 0.00 97 PHE A N 11
ATOM 20356 C CA . PHE A 1 97 ? 1.292 0.349 -7.394 1.00 0.00 97 PHE A CA 11
ATOM 20357 C C . PHE A 1 97 ? 2.199 1.522 -7.677 1.00 0.00 97 PHE A C 11
ATOM 20358 O O . PHE A 1 97 ? 1.750 2.679 -7.757 1.00 0.00 97 PHE A O 11
ATOM 20375 N N . LEU A 1 98 ? 3.490 1.278 -7.810 1.00 0.00 98 LEU A N 11
ATOM 20376 C CA . LEU A 1 98 ? 4.431 2.317 -8.229 1.00 0.00 98 LEU A CA 11
ATOM 20377 C C . LEU A 1 98 ? 4.433 2.455 -9.732 1.00 0.00 98 LEU A C 11
ATOM 20378 O O . LEU A 1 98 ? 4.066 1.495 -10.448 1.00 0.00 98 LEU A O 11
ATOM 20394 N N . LEU A 1 99 ? 4.813 3.603 -10.270 1.00 0.00 99 LEU A N 11
ATOM 20395 C CA . LEU A 1 99 ? 4.677 3.848 -11.706 1.00 0.00 99 LEU A CA 11
ATOM 20396 C C . LEU A 1 99 ? 5.915 4.480 -12.300 1.00 0.00 99 LEU A C 11
ATOM 20397 O O . LEU A 1 99 ? 6.259 5.629 -11.943 1.00 0.00 99 LEU A O 11
ATOM 20413 N N . GLN A 1 100 ? 6.604 3.821 -13.210 1.00 0.00 100 GLN A N 11
ATOM 20414 C CA . GLN A 1 100 ? 7.704 4.442 -13.948 1.00 0.00 100 GLN A CA 11
ATOM 20415 C C . GLN A 1 100 ? 7.304 4.652 -15.392 1.00 0.00 100 GLN A C 11
ATOM 20416 O O . GLN A 1 100 ? 7.413 3.761 -16.240 1.00 0.00 100 GLN A O 11
ATOM 20430 N N . ALA A 1 101 ? 6.810 5.843 -15.683 1.00 0.00 101 ALA A N 11
ATOM 20431 C CA . ALA A 1 101 ? 6.227 6.156 -16.986 1.00 0.00 101 ALA A CA 11
ATOM 20432 C C . ALA A 1 101 ? 7.281 6.465 -18.029 1.00 0.00 101 ALA A C 11
ATOM 20433 O O . ALA A 1 101 ? 8.482 6.238 -17.853 1.00 0.00 101 ALA A O 11
ATOM 20440 N N . HIS A 1 102 ? 6.823 7.002 -19.147 1.00 0.00 102 HIS A N 11
ATOM 20441 C CA . HIS A 1 102 ? 7.663 7.227 -20.319 1.00 0.00 102 HIS A CA 11
ATOM 20442 C C . HIS A 1 102 ? 8.324 8.584 -20.279 1.00 0.00 102 HIS A C 11
ATOM 20443 O O . HIS A 1 102 ? 9.554 8.707 -20.147 1.00 0.00 102 HIS A O 11
ATOM 20457 N N . ASP A 1 103 ? 7.539 9.637 -20.407 1.00 0.00 103 ASP A N 11
ATOM 20458 C CA . ASP A 1 103 ? 8.082 10.985 -20.557 1.00 0.00 103 ASP A CA 11
ATOM 20459 C C . ASP A 1 103 ? 8.308 11.653 -19.218 1.00 0.00 103 ASP A C 11
ATOM 20460 O O . ASP A 1 103 ? 9.405 11.661 -18.652 1.00 0.00 103 ASP A O 11
ATOM 20469 N N . ASP A 1 104 ? 7.235 12.205 -18.682 1.00 0.00 104 ASP A N 11
ATOM 20470 C CA . ASP A 1 104 ? 7.253 13.042 -17.488 1.00 0.00 104 ASP A CA 11
ATOM 20471 C C . ASP A 1 104 ? 5.985 13.858 -17.387 1.00 0.00 104 ASP A C 11
ATOM 20472 O O . ASP A 1 104 ? 5.584 14.300 -16.301 1.00 0.00 104 ASP A O 11
ATOM 20481 N N . THR A 1 105 ? 5.338 14.102 -18.513 1.00 0.00 105 THR A N 11
ATOM 20482 C CA . THR A 1 105 ? 4.031 14.758 -18.517 1.00 0.00 105 THR A CA 11
ATOM 20483 C C . THR A 1 105 ? 2.934 13.756 -18.253 1.00 0.00 105 THR A C 11
ATOM 20484 O O . THR A 1 105 ? 1.890 14.062 -17.654 1.00 0.00 105 THR A O 11
ATOM 20495 N N . GLU A 1 106 ? 3.159 12.528 -18.667 1.00 0.00 106 GLU A N 11
ATOM 20496 C CA . GLU A 1 106 ? 2.271 11.404 -18.371 1.00 0.00 106 GLU A CA 11
ATOM 20497 C C . GLU A 1 106 ? 2.695 10.753 -17.074 1.00 0.00 106 GLU A C 11
ATOM 20498 O O . GLU A 1 106 ? 1.892 10.148 -16.356 1.00 0.00 106 GLU A O 11
ATOM 20510 N N . MET A 1 107 ? 3.980 10.844 -16.771 1.00 0.00 107 MET A N 11
ATOM 20511 C CA . MET A 1 107 ? 4.505 10.313 -15.513 1.00 0.00 107 MET A CA 11
ATOM 20512 C C . MET A 1 107 ? 3.826 10.971 -14.333 1.00 0.00 107 MET A C 11
ATOM 20513 O O . MET A 1 107 ? 3.258 10.347 -13.428 1.00 0.00 107 MET A O 11
ATOM 20527 N N . SER A 1 108 ? 3.857 12.298 -14.336 1.00 0.00 108 SER A N 11
ATOM 20528 C CA . SER A 1 108 ? 3.169 13.089 -13.322 1.00 0.00 108 SER A CA 11
ATOM 20529 C C . SER A 1 108 ? 1.673 12.900 -13.412 1.00 0.00 108 SER A C 11
ATOM 20530 O O . SER A 1 108 ? 0.999 12.667 -12.397 1.00 0.00 108 SER A O 11
ATOM 20538 N N . GLN A 1 109 ? 1.122 12.968 -14.613 1.00 0.00 109 GLN A N 11
ATOM 20539 C CA . GLN A 1 109 ? -0.323 12.822 -14.795 1.00 0.00 109 GLN A CA 11
ATOM 20540 C C . GLN A 1 109 ? -0.775 11.447 -14.362 1.00 0.00 109 GLN A C 11
ATOM 20541 O O . GLN A 1 109 ? -1.962 11.267 -13.995 1.00 0.00 109 GLN A O 11
ATOM 20555 N N . TRP A 1 110 ? 0.073 10.439 -14.403 1.00 0.00 110 TRP A N 11
ATOM 20556 C CA . TRP A 1 110 ? -0.254 9.140 -13.807 1.00 0.00 110 TRP A CA 11
ATOM 20557 C C . TRP A 1 110 ? -0.492 9.327 -12.329 1.00 0.00 110 TRP A C 11
ATOM 20558 O O . TRP A 1 110 ? -1.494 8.885 -11.768 1.00 0.00 110 TRP A O 11
ATOM 20579 N N . VAL A 1 111 ? 0.429 10.022 -11.683 1.00 0.00 111 VAL A N 11
ATOM 20580 C CA . VAL A 1 111 ? 0.313 10.286 -10.250 1.00 0.00 111 VAL A CA 11
ATOM 20581 C C . VAL A 1 111 ? -0.903 11.134 -9.955 1.00 0.00 111 VAL A C 11
ATOM 20582 O O . VAL A 1 111 ? -1.608 10.938 -8.959 1.00 0.00 111 VAL A O 11
ATOM 20595 N N . THR A 1 112 ? -1.177 12.077 -10.838 1.00 0.00 112 THR A N 11
ATOM 20596 C CA . THR A 1 112 ? -2.289 13.010 -10.680 1.00 0.00 112 THR A CA 11
ATOM 20597 C C . THR A 1 112 ? -3.609 12.273 -10.695 1.00 0.00 112 THR A C 11
ATOM 20598 O O . THR A 1 112 ? -4.492 12.473 -9.854 1.00 0.00 112 THR A O 11
ATOM 20609 N N . SER A 1 113 ? -3.754 11.394 -11.674 1.00 0.00 113 SER A N 11
ATOM 20610 C CA . SER A 1 113 ? -4.902 10.496 -11.755 1.00 0.00 113 SER A CA 11
ATOM 20611 C C . SER A 1 113 ? -4.963 9.613 -10.523 1.00 0.00 113 SER A C 11
ATOM 20612 O O . SER A 1 113 ? -5.935 9.559 -9.764 1.00 0.00 113 SER A O 11
ATOM 20620 N N . LEU A 1 114 ? -3.866 8.906 -10.288 1.00 0.00 114 LEU A N 11
ATOM 20621 C CA . LEU A 1 114 ? -3.645 8.097 -9.094 1.00 0.00 114 LEU A CA 11
ATOM 20622 C C . LEU A 1 114 ? -3.945 8.876 -7.833 1.00 0.00 114 LEU A C 11
ATOM 20623 O O . LEU A 1 114 ? -4.295 8.294 -6.790 1.00 0.00 114 LEU A O 11
ATOM 20639 N N . LYS A 1 115 ? -3.839 10.190 -7.882 1.00 0.00 115 LYS A N 11
ATOM 20640 C CA . LYS A 1 115 ? -4.129 11.032 -6.720 1.00 0.00 115 LYS A CA 11
ATOM 20641 C C . LYS A 1 115 ? -5.610 11.067 -6.426 1.00 0.00 115 LYS A C 11
ATOM 20642 O O . LYS A 1 115 ? -6.085 10.606 -5.383 1.00 0.00 115 LYS A O 11
ATOM 20661 N N . ALA A 1 116 ? -6.367 11.636 -7.348 1.00 0.00 116 ALA A N 11
ATOM 20662 C CA . ALA A 1 116 ? -7.818 11.725 -7.197 1.00 0.00 116 ALA A CA 11
ATOM 20663 C C . ALA A 1 116 ? -8.435 10.352 -7.057 1.00 0.00 116 ALA A C 11
ATOM 20664 O O . ALA A 1 116 ? -9.541 10.190 -6.520 1.00 0.00 116 ALA A O 11
ATOM 20671 N N . GLN A 1 117 ? -7.753 9.339 -7.552 1.00 0.00 117 GLN A N 11
ATOM 20672 C CA . GLN A 1 117 ? -8.237 7.960 -7.543 1.00 0.00 117 GLN A CA 11
ATOM 20673 C C . GLN A 1 117 ? -8.225 7.354 -6.155 1.00 0.00 117 GLN A C 11
ATOM 20674 O O . GLN A 1 117 ? -9.256 7.143 -5.510 1.00 0.00 117 GLN A O 11
ATOM 20688 N N . SER A 1 118 ? -7.027 7.042 -5.692 1.00 0.00 118 SER A N 11
ATOM 20689 C CA . SER A 1 118 ? -6.789 6.297 -4.461 1.00 0.00 118 SER A CA 11
ATOM 20690 C C . SER A 1 118 ? -7.697 6.728 -3.330 1.00 0.00 118 SER A C 11
ATOM 20691 O O . SER A 1 118 ? -8.657 6.025 -2.975 1.00 0.00 118 SER A O 11
ATOM 20699 N N . ASP A 1 119 ? -7.417 7.863 -2.717 1.00 0.00 119 ASP A N 11
ATOM 20700 C CA . ASP A 1 119 ? -8.142 8.290 -1.520 1.00 0.00 119 ASP A CA 11
ATOM 20701 C C . ASP A 1 119 ? -9.356 9.122 -1.869 1.00 0.00 119 ASP A C 11
ATOM 20702 O O . ASP A 1 119 ? -9.257 10.280 -2.287 1.00 0.00 119 ASP A O 11
ATOM 20711 N N . SER A 1 120 ? -10.527 8.542 -1.675 1.00 0.00 120 SER A N 11
ATOM 20712 C CA . SER A 1 120 ? -11.795 9.251 -1.825 1.00 0.00 120 SER A CA 11
ATOM 20713 C C . SER A 1 120 ? -11.878 9.951 -3.161 1.00 0.00 120 SER A C 11
ATOM 20714 O O . SER A 1 120 ? -11.143 9.642 -4.107 1.00 0.00 120 SER A O 11
ATOM 20722 N N . THR A 1 121 ? -12.778 10.911 -3.258 1.00 0.00 121 THR A N 11
ATOM 20723 C CA . THR A 1 121 ? -12.886 11.773 -4.431 1.00 0.00 121 THR A CA 11
ATOM 20724 C C . THR A 1 121 ? -13.355 13.154 -4.030 1.00 0.00 121 THR A C 11
ATOM 20725 O O . THR A 1 121 ? -13.650 13.441 -2.865 1.00 0.00 121 THR A O 11
ATOM 20736 N N . ALA A 1 122 ? -13.449 14.027 -5.018 1.00 0.00 122 ALA A N 11
ATOM 20737 C CA . ALA A 1 122 ? -13.826 15.421 -4.805 1.00 0.00 122 ALA A CA 11
ATOM 20738 C C . ALA A 1 122 ? -12.772 16.160 -4.013 1.00 0.00 122 ALA A C 11
ATOM 20739 O O . ALA A 1 122 ? -12.728 17.432 -3.985 1.00 0.00 122 ALA A O 11
ATOM 20747 N N . GLY A 1 1 ? -17.520 3.161 -28.109 1.00 0.00 1 GLY A N 12
ATOM 20748 C CA . GLY A 1 1 ? -16.908 3.668 -29.333 1.00 0.00 1 GLY A CA 12
ATOM 20749 C C . GLY A 1 1 ? -15.402 3.590 -29.258 1.00 0.00 1 GLY A C 12
ATOM 20750 O O . GLY A 1 1 ? -14.817 2.555 -28.922 1.00 0.00 1 GLY A O 12
ATOM 20756 N N . SER A 1 2 ? -14.748 4.698 -29.553 1.00 0.00 2 SER A N 12
ATOM 20757 C CA . SER A 1 2 ? -13.291 4.736 -29.651 1.00 0.00 2 SER A CA 12
ATOM 20758 C C . SER A 1 2 ? -12.682 5.427 -28.454 1.00 0.00 2 SER A C 12
ATOM 20759 O O . SER A 1 2 ? -11.530 5.173 -28.074 1.00 0.00 2 SER A O 12
ATOM 20767 N N . GLY A 1 3 ? -13.429 6.330 -27.846 1.00 0.00 3 GLY A N 12
ATOM 20768 C CA . GLY A 1 3 ? -12.997 6.982 -26.612 1.00 0.00 3 GLY A CA 12
ATOM 20769 C C . GLY A 1 3 ? -13.799 8.235 -26.352 1.00 0.00 3 GLY A C 12
ATOM 20770 O O . GLY A 1 3 ? -13.588 9.286 -26.968 1.00 0.00 3 GLY A O 12
ATOM 20774 N N . THR A 1 4 ? -14.749 8.138 -25.441 1.00 0.00 4 THR A N 12
ATOM 20775 C CA . THR A 1 4 ? -15.640 9.252 -25.131 1.00 0.00 4 THR A CA 12
ATOM 20776 C C . THR A 1 4 ? -15.759 9.451 -23.638 1.00 0.00 4 THR A C 12
ATOM 20777 O O . THR A 1 4 ? -16.766 9.103 -23.011 1.00 0.00 4 THR A O 12
ATOM 20788 N N . GLY A 1 5 ? -14.729 10.027 -23.046 1.00 0.00 5 GLY A N 12
ATOM 20789 C CA . GLY A 1 5 ? -14.657 10.179 -21.595 1.00 0.00 5 GLY A CA 12
ATOM 20790 C C . GLY A 1 5 ? -14.508 8.837 -20.918 1.00 0.00 5 GLY A C 12
ATOM 20791 O O . GLY A 1 5 ? -15.089 8.571 -19.859 1.00 0.00 5 GLY A O 12
ATOM 20795 N N . ALA A 1 6 ? -13.735 7.960 -21.531 1.00 0.00 6 ALA A N 12
ATOM 20796 C CA . ALA A 1 6 ? -13.554 6.602 -21.027 1.00 0.00 6 ALA A CA 12
ATOM 20797 C C . ALA A 1 6 ? -12.464 6.554 -19.982 1.00 0.00 6 ALA A C 12
ATOM 20798 O O . ALA A 1 6 ? -11.710 7.513 -19.779 1.00 0.00 6 ALA A O 12
ATOM 20805 N N . GLY A 1 7 ? -12.357 5.426 -19.306 1.00 0.00 7 GLY A N 12
ATOM 20806 C CA . GLY A 1 7 ? -11.272 5.193 -18.357 1.00 0.00 7 GLY A CA 12
ATOM 20807 C C . GLY A 1 7 ? -11.520 5.929 -17.061 1.00 0.00 7 GLY A C 12
ATOM 20808 O O . GLY A 1 7 ? -12.654 6.287 -16.721 1.00 0.00 7 GLY A O 12
ATOM 20812 N N . GLU A 1 8 ? -10.454 6.188 -16.327 1.00 0.00 8 GLU A N 12
ATOM 20813 C CA . GLU A 1 8 ? -10.554 6.765 -14.990 1.00 0.00 8 GLU A CA 12
ATOM 20814 C C . GLU A 1 8 ? -9.196 7.251 -14.517 1.00 0.00 8 GLU A C 12
ATOM 20815 O O . GLU A 1 8 ? -8.836 8.427 -14.630 1.00 0.00 8 GLU A O 12
ATOM 20827 N N . GLY A 1 9 ? -8.433 6.333 -13.954 1.00 0.00 9 GLY A N 12
ATOM 20828 C CA . GLY A 1 9 ? -7.053 6.583 -13.554 1.00 0.00 9 GLY A CA 12
ATOM 20829 C C . GLY A 1 9 ? -6.203 6.897 -14.768 1.00 0.00 9 GLY A C 12
ATOM 20830 O O . GLY A 1 9 ? -6.276 7.978 -15.360 1.00 0.00 9 GLY A O 12
ATOM 20834 N N . HIS A 1 10 ? -5.397 5.914 -15.166 1.00 0.00 10 HIS A N 12
ATOM 20835 C CA . HIS A 1 10 ? -4.621 6.052 -16.395 1.00 0.00 10 HIS A CA 12
ATOM 20836 C C . HIS A 1 10 ? -4.166 4.707 -16.910 1.00 0.00 10 HIS A C 12
ATOM 20837 O O . HIS A 1 10 ? -4.250 3.678 -16.231 1.00 0.00 10 HIS A O 12
ATOM 20851 N N . GLU A 1 11 ? -3.697 4.694 -18.147 1.00 0.00 11 GLU A N 12
ATOM 20852 C CA . GLU A 1 11 ? -3.093 3.494 -18.721 1.00 0.00 11 GLU A CA 12
ATOM 20853 C C . GLU A 1 11 ? -2.102 3.840 -19.806 1.00 0.00 11 GLU A C 12
ATOM 20854 O O . GLU A 1 11 ? -2.331 4.707 -20.655 1.00 0.00 11 GLU A O 12
ATOM 20866 N N . GLY A 1 12 ? -0.972 3.150 -19.796 1.00 0.00 12 GLY A N 12
ATOM 20867 C CA . GLY A 1 12 ? 0.010 3.279 -20.867 1.00 0.00 12 GLY A CA 12
ATOM 20868 C C . GLY A 1 12 ? 0.949 2.098 -20.911 1.00 0.00 12 GLY A C 12
ATOM 20869 O O . GLY A 1 12 ? 0.984 1.252 -20.008 1.00 0.00 12 GLY A O 12
ATOM 20873 N N . TYR A 1 13 ? 1.712 2.007 -21.986 1.00 0.00 13 TYR A N 12
ATOM 20874 C CA . TYR A 1 13 ? 2.780 1.016 -22.101 1.00 0.00 13 TYR A CA 12
ATOM 20875 C C . TYR A 1 13 ? 4.025 1.519 -21.407 1.00 0.00 13 TYR A C 12
ATOM 20876 O O . TYR A 1 13 ? 4.808 2.303 -21.956 1.00 0.00 13 TYR A O 12
ATOM 20894 N N . VAL A 1 14 ? 4.216 1.092 -20.173 1.00 0.00 14 VAL A N 12
ATOM 20895 C CA . VAL A 1 14 ? 5.279 1.631 -19.329 1.00 0.00 14 VAL A CA 12
ATOM 20896 C C . VAL A 1 14 ? 6.038 0.556 -18.583 1.00 0.00 14 VAL A C 12
ATOM 20897 O O . VAL A 1 14 ? 5.929 -0.647 -18.840 1.00 0.00 14 VAL A O 12
ATOM 20910 N N . THR A 1 15 ? 6.819 1.004 -17.609 1.00 0.00 15 THR A N 12
ATOM 20911 C CA . THR A 1 15 ? 7.504 0.111 -16.680 1.00 0.00 15 THR A CA 12
ATOM 20912 C C . THR A 1 15 ? 6.881 0.196 -15.303 1.00 0.00 15 THR A C 12
ATOM 20913 O O . THR A 1 15 ? 7.360 0.892 -14.402 1.00 0.00 15 THR A O 12
ATOM 20924 N N . ARG A 1 16 ? 5.774 -0.503 -15.135 1.00 0.00 16 ARG A N 12
ATOM 20925 C CA . ARG A 1 16 ? 4.965 -0.432 -13.922 1.00 0.00 16 ARG A CA 12
ATOM 20926 C C . ARG A 1 16 ? 5.120 -1.692 -13.101 1.00 0.00 16 ARG A C 12
ATOM 20927 O O . ARG A 1 16 ? 5.457 -2.765 -13.627 1.00 0.00 16 ARG A O 12
ATOM 20948 N N . LYS A 1 17 ? 4.902 -1.597 -11.804 1.00 0.00 17 LYS A N 12
ATOM 20949 C CA . LYS A 1 17 ? 4.872 -2.775 -10.939 1.00 0.00 17 LYS A CA 12
ATOM 20950 C C . LYS A 1 17 ? 3.461 -3.053 -10.476 1.00 0.00 17 LYS A C 12
ATOM 20951 O O . LYS A 1 17 ? 2.484 -2.606 -11.106 1.00 0.00 17 LYS A O 12
ATOM 20970 N N . HIS A 1 18 ? 3.305 -3.764 -9.375 1.00 0.00 18 HIS A N 12
ATOM 20971 C CA . HIS A 1 18 ? 1.980 -4.003 -8.803 1.00 0.00 18 HIS A CA 12
ATOM 20972 C C . HIS A 1 18 ? 2.075 -4.634 -7.429 1.00 0.00 18 HIS A C 12
ATOM 20973 O O . HIS A 1 18 ? 3.152 -4.977 -6.935 1.00 0.00 18 HIS A O 12
ATOM 20987 N N . GLU A 1 19 ? 0.933 -4.766 -6.786 1.00 0.00 19 GLU A N 12
ATOM 20988 C CA . GLU A 1 19 ? 0.719 -5.470 -5.521 1.00 0.00 19 GLU A CA 12
ATOM 20989 C C . GLU A 1 19 ? 1.919 -6.262 -5.047 1.00 0.00 19 GLU A C 12
ATOM 20990 O O . GLU A 1 19 ? 2.138 -7.423 -5.409 1.00 0.00 19 GLU A O 12
ATOM 21002 N N . TRP A 1 20 ? 2.713 -5.638 -4.193 1.00 0.00 20 TRP A N 12
ATOM 21003 C CA . TRP A 1 20 ? 3.828 -6.304 -3.528 1.00 0.00 20 TRP A CA 12
ATOM 21004 C C . TRP A 1 20 ? 3.433 -6.752 -2.138 1.00 0.00 20 TRP A C 12
ATOM 21005 O O . TRP A 1 20 ? 3.742 -6.120 -1.122 1.00 0.00 20 TRP A O 12
ATOM 21026 N N . ASP A 1 21 ? 2.710 -7.857 -2.074 1.00 0.00 21 ASP A N 12
ATOM 21027 C CA . ASP A 1 21 ? 2.231 -8.394 -0.804 1.00 0.00 21 ASP A CA 12
ATOM 21028 C C . ASP A 1 21 ? 2.012 -9.885 -0.897 1.00 0.00 21 ASP A C 12
ATOM 21029 O O . ASP A 1 21 ? 1.028 -10.366 -1.472 1.00 0.00 21 ASP A O 12
ATOM 21038 N N . SER A 1 22 ? 2.919 -10.648 -0.313 1.00 0.00 22 SER A N 12
ATOM 21039 C CA . SER A 1 22 ? 2.792 -12.102 -0.281 1.00 0.00 22 SER A CA 12
ATOM 21040 C C . SER A 1 22 ? 2.845 -12.680 -1.675 1.00 0.00 22 SER A C 12
ATOM 21041 O O . SER A 1 22 ? 3.194 -12.003 -2.649 1.00 0.00 22 SER A O 12
ATOM 21049 N N . THR A 1 23 ? 2.477 -13.942 -1.796 1.00 0.00 23 THR A N 12
ATOM 21050 C CA . THR A 1 23 ? 2.548 -14.651 -3.070 1.00 0.00 23 THR A CA 12
ATOM 21051 C C . THR A 1 23 ? 3.909 -14.491 -3.704 1.00 0.00 23 THR A C 12
ATOM 21052 O O . THR A 1 23 ? 4.121 -13.679 -4.611 1.00 0.00 23 THR A O 12
ATOM 21063 N N . THR A 1 24 ? 4.858 -15.289 -3.244 1.00 0.00 24 THR A N 12
ATOM 21064 C CA . THR A 1 24 ? 6.250 -15.158 -3.665 1.00 0.00 24 THR A CA 12
ATOM 21065 C C . THR A 1 24 ? 6.958 -16.494 -3.632 1.00 0.00 24 THR A C 12
ATOM 21066 O O . THR A 1 24 ? 7.778 -16.813 -4.500 1.00 0.00 24 THR A O 12
ATOM 21077 N N . LYS A 1 25 ? 6.669 -17.282 -2.613 1.00 0.00 25 LYS A N 12
ATOM 21078 C CA . LYS A 1 25 ? 7.152 -18.656 -2.507 1.00 0.00 25 LYS A CA 12
ATOM 21079 C C . LYS A 1 25 ? 8.656 -18.691 -2.339 1.00 0.00 25 LYS A C 12
ATOM 21080 O O . LYS A 1 25 ? 9.437 -18.515 -3.278 1.00 0.00 25 LYS A O 12
ATOM 21099 N N . LYS A 1 26 ? 9.084 -18.949 -1.114 1.00 0.00 26 LYS A N 12
ATOM 21100 C CA . LYS A 1 26 ? 10.497 -19.013 -0.754 1.00 0.00 26 LYS A CA 12
ATOM 21101 C C . LYS A 1 26 ? 11.252 -17.806 -1.267 1.00 0.00 26 LYS A C 12
ATOM 21102 O O . LYS A 1 26 ? 12.462 -17.866 -1.532 1.00 0.00 26 LYS A O 12
ATOM 21121 N N . ALA A 1 27 ? 10.572 -16.682 -1.393 1.00 0.00 27 ALA A N 12
ATOM 21122 C CA . ALA A 1 27 ? 11.211 -15.442 -1.828 1.00 0.00 27 ALA A CA 12
ATOM 21123 C C . ALA A 1 27 ? 11.779 -15.587 -3.219 1.00 0.00 27 ALA A C 12
ATOM 21124 O O . ALA A 1 27 ? 12.986 -15.770 -3.417 1.00 0.00 27 ALA A O 12
ATOM 21131 N N . SER A 1 28 ? 10.913 -15.504 -4.211 1.00 0.00 28 SER A N 12
ATOM 21132 C CA . SER A 1 28 ? 11.332 -15.536 -5.610 1.00 0.00 28 SER A CA 12
ATOM 21133 C C . SER A 1 28 ? 11.756 -14.165 -6.080 1.00 0.00 28 SER A C 12
ATOM 21134 O O . SER A 1 28 ? 11.964 -13.238 -5.289 1.00 0.00 28 SER A O 12
ATOM 21142 N N . ASN A 1 29 ? 11.872 -14.009 -7.385 1.00 0.00 29 ASN A N 12
ATOM 21143 C CA . ASN A 1 29 ? 12.212 -12.722 -7.983 1.00 0.00 29 ASN A CA 12
ATOM 21144 C C . ASN A 1 29 ? 11.269 -12.385 -9.114 1.00 0.00 29 ASN A C 12
ATOM 21145 O O . ASN A 1 29 ? 10.648 -13.258 -9.729 1.00 0.00 29 ASN A O 12
ATOM 21156 N N . ARG A 1 30 ? 11.153 -11.104 -9.413 1.00 0.00 30 ARG A N 12
ATOM 21157 C CA . ARG A 1 30 ? 10.322 -10.642 -10.522 1.00 0.00 30 ARG A CA 12
ATOM 21158 C C . ARG A 1 30 ? 10.552 -9.176 -10.799 1.00 0.00 30 ARG A C 12
ATOM 21159 O O . ARG A 1 30 ? 10.756 -8.754 -11.945 1.00 0.00 30 ARG A O 12
ATOM 21180 N N . SER A 1 31 ? 10.547 -8.368 -9.754 1.00 0.00 31 SER A N 12
ATOM 21181 C CA . SER A 1 31 ? 10.865 -6.947 -9.878 1.00 0.00 31 SER A CA 12
ATOM 21182 C C . SER A 1 31 ? 9.927 -6.268 -10.846 1.00 0.00 31 SER A C 12
ATOM 21183 O O . SER A 1 31 ? 8.886 -6.818 -11.235 1.00 0.00 31 SER A O 12
ATOM 21191 N N . TRP A 1 32 ? 10.277 -5.070 -11.280 1.00 0.00 32 TRP A N 12
ATOM 21192 C CA . TRP A 1 32 ? 9.381 -4.263 -12.107 1.00 0.00 32 TRP A CA 12
ATOM 21193 C C . TRP A 1 32 ? 9.217 -4.890 -13.471 1.00 0.00 32 TRP A C 12
ATOM 21194 O O . TRP A 1 32 ? 10.086 -5.653 -13.932 1.00 0.00 32 TRP A O 12
ATOM 21215 N N . ASP A 1 33 ? 8.128 -4.597 -14.155 1.00 0.00 33 ASP A N 12
ATOM 21216 C CA . ASP A 1 33 ? 7.813 -5.270 -15.416 1.00 0.00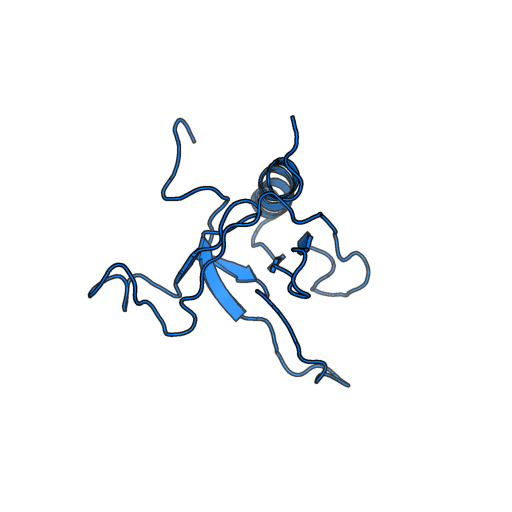 33 ASP A CA 12
ATOM 21217 C C . ASP A 1 33 ? 7.236 -4.318 -16.438 1.00 0.00 33 ASP A C 12
ATOM 21218 O O . ASP A 1 33 ? 6.478 -3.393 -16.127 1.00 0.00 33 ASP A O 12
ATOM 21227 N N . LYS A 1 34 ? 7.615 -4.525 -17.688 1.00 0.00 34 LYS A N 12
ATOM 21228 C CA . LYS A 1 34 ? 7.036 -3.799 -18.815 1.00 0.00 34 LYS A CA 12
ATOM 21229 C C . LYS A 1 34 ? 5.697 -4.389 -19.188 1.00 0.00 34 LYS A C 12
ATOM 21230 O O . LYS A 1 34 ? 5.546 -5.619 -19.298 1.00 0.00 34 LYS A O 12
ATOM 21249 N N . VAL A 1 35 ? 4.703 -3.552 -19.416 1.00 0.00 35 VAL A N 12
ATOM 21250 C CA . VAL A 1 35 ? 3.336 -4.026 -19.624 1.00 0.00 35 VAL A CA 12
ATOM 21251 C C . VAL A 1 35 ? 2.428 -2.931 -20.127 1.00 0.00 35 VAL A C 12
ATOM 21252 O O . VAL A 1 35 ? 2.759 -1.738 -20.083 1.00 0.00 35 VAL A O 12
ATOM 21265 N N . TYR A 1 36 ? 1.274 -3.314 -20.635 1.00 0.00 36 TYR A N 12
ATOM 21266 C CA . TYR A 1 36 ? 0.219 -2.361 -20.967 1.00 0.00 36 TYR A CA 12
ATOM 21267 C C . TYR A 1 36 ? -0.772 -2.338 -19.815 1.00 0.00 36 TYR A C 12
ATOM 21268 O O . TYR A 1 36 ? -1.790 -3.034 -19.733 1.00 0.00 36 TYR A O 12
ATOM 21286 N N . MET A 1 37 ? -0.426 -1.508 -18.835 1.00 0.00 37 MET A N 12
ATOM 21287 C CA . MET A 1 37 ? -1.107 -1.434 -17.549 1.00 0.00 37 MET A CA 12
ATOM 21288 C C . MET A 1 37 ? -2.199 -0.393 -17.536 1.00 0.00 37 MET A C 12
ATOM 21289 O O . MET A 1 37 ? -1.947 0.810 -17.672 1.00 0.00 37 MET A O 12
ATOM 21303 N N . ALA A 1 38 ? -3.432 -0.840 -17.397 1.00 0.00 38 ALA A N 12
ATOM 21304 C CA . ALA A 1 38 ? -4.563 0.063 -17.203 1.00 0.00 38 ALA A CA 12
ATOM 21305 C C . ALA A 1 38 ? -5.038 -0.002 -15.768 1.00 0.00 38 ALA A C 12
ATOM 21306 O O . ALA A 1 38 ? -5.943 -0.758 -15.403 1.00 0.00 38 ALA A O 12
ATOM 21313 N N . ALA A 1 39 ? -4.395 0.790 -14.929 1.00 0.00 39 ALA A N 12
ATOM 21314 C CA . ALA A 1 39 ? -4.612 0.758 -13.488 1.00 0.00 39 ALA A CA 12
ATOM 21315 C C . ALA A 1 39 ? -4.460 2.144 -12.895 1.00 0.00 39 ALA A C 12
ATOM 21316 O O . ALA A 1 39 ? -4.213 3.148 -13.586 1.00 0.00 39 ALA A O 12
ATOM 21323 N N . LYS A 1 40 ? -4.641 2.198 -11.587 1.00 0.00 40 LYS A N 12
ATOM 21324 C CA . LYS A 1 40 ? -4.688 3.460 -10.864 1.00 0.00 40 LYS A CA 12
ATOM 21325 C C . LYS A 1 40 ? -4.668 3.249 -9.365 1.00 0.00 40 LYS A C 12
ATOM 21326 O O . LYS A 1 40 ? -4.566 2.140 -8.834 1.00 0.00 40 LYS A O 12
ATOM 21345 N N . ALA A 1 41 ? -4.796 4.356 -8.657 1.00 0.00 41 ALA A N 12
ATOM 21346 C CA . ALA A 1 41 ? -4.962 4.372 -7.206 1.00 0.00 41 ALA A CA 12
ATOM 21347 C C . ALA A 1 41 ? -6.330 3.872 -6.795 1.00 0.00 41 ALA A C 12
ATOM 21348 O O . ALA A 1 41 ? -6.561 3.558 -5.616 1.00 0.00 41 ALA A O 12
ATOM 21355 N N . GLY A 1 42 ? -7.253 3.744 -7.729 1.00 0.00 42 GLY A N 12
ATOM 21356 C CA . GLY A 1 42 ? -8.655 3.454 -7.446 1.00 0.00 42 GLY A CA 12
ATOM 21357 C C . GLY A 1 42 ? -9.093 2.133 -8.027 1.00 0.00 42 GLY A C 12
ATOM 21358 O O . GLY A 1 42 ? -10.181 1.630 -7.655 1.00 0.00 42 GLY A O 12
ATOM 21362 N N . ARG A 1 43 ? -8.351 1.543 -8.944 1.00 0.00 43 ARG A N 12
ATOM 21363 C CA . ARG A 1 43 ? -8.638 0.179 -9.395 1.00 0.00 43 ARG A CA 12
ATOM 21364 C C . ARG A 1 43 ? -7.415 -0.453 -10.017 1.00 0.00 43 ARG A C 12
ATOM 21365 O O . ARG A 1 43 ? -6.286 0.037 -9.903 1.00 0.00 43 ARG A O 12
ATOM 21386 N N . ILE A 1 44 ? -7.619 -1.580 -10.673 1.00 0.00 44 ILE A N 12
ATOM 21387 C CA . ILE A 1 44 ? -6.593 -2.242 -11.478 1.00 0.00 44 ILE A CA 12
ATOM 21388 C C . ILE A 1 44 ? -7.232 -2.951 -12.651 1.00 0.00 44 ILE A C 12
ATOM 21389 O O . ILE A 1 44 ? -8.329 -3.510 -12.558 1.00 0.00 44 ILE A O 12
ATOM 21405 N N . SER A 1 45 ? -6.552 -2.912 -13.779 1.00 0.00 45 SER A N 12
ATOM 21406 C CA . SER A 1 45 ? -6.923 -3.675 -14.968 1.00 0.00 45 SER A CA 12
ATOM 21407 C C . SER A 1 45 ? -5.693 -3.923 -15.813 1.00 0.00 45 SER A C 12
ATOM 21408 O O . SER A 1 45 ? -5.248 -3.066 -16.586 1.00 0.00 45 SER A O 12
ATOM 21416 N N . PHE A 1 46 ? -5.139 -5.112 -15.695 1.00 0.00 46 PHE A N 12
ATOM 21417 C CA . PHE A 1 46 ? -3.837 -5.436 -16.284 1.00 0.00 46 PHE A CA 12
ATOM 21418 C C . PHE A 1 46 ? -3.909 -6.230 -17.570 1.00 0.00 46 PHE A C 12
ATOM 21419 O O . PHE A 1 46 ? -4.750 -7.112 -17.765 1.00 0.00 46 PHE A O 12
ATOM 21436 N N . TYR A 1 47 ? -3.015 -5.891 -18.488 1.00 0.00 47 TYR A N 12
ATOM 21437 C CA . TYR A 1 47 ? -2.819 -6.656 -19.715 1.00 0.00 47 TYR A CA 12
ATOM 21438 C C . TYR A 1 47 ? -1.428 -6.415 -20.261 1.00 0.00 47 TYR A C 12
ATOM 21439 O O . TYR A 1 47 ? -1.164 -5.366 -20.867 1.00 0.00 47 TYR A O 12
ATOM 21457 N N . LYS A 1 48 ? -0.505 -7.337 -20.045 1.00 0.00 48 LYS A N 12
ATOM 21458 C CA . LYS A 1 48 ? 0.880 -7.147 -20.485 1.00 0.00 48 LYS A CA 12
ATOM 21459 C C . LYS A 1 48 ? 0.928 -6.766 -21.948 1.00 0.00 48 LYS A C 12
ATOM 21460 O O . LYS A 1 48 ? 1.789 -6.021 -22.426 1.00 0.00 48 LYS A O 12
ATOM 21479 N N . ASP A 1 49 ? -0.043 -7.273 -22.686 1.00 0.00 49 ASP A N 12
ATOM 21480 C CA . ASP A 1 49 ? -0.274 -6.913 -24.080 1.00 0.00 49 ASP A CA 12
ATOM 21481 C C . ASP A 1 49 ? -1.694 -7.238 -24.484 1.00 0.00 49 ASP A C 12
ATOM 21482 O O . ASP A 1 49 ? -2.566 -7.529 -23.646 1.00 0.00 49 ASP A O 12
ATOM 21491 N N . GLN A 1 50 ? -1.976 -7.176 -25.772 1.00 0.00 50 GLN A N 12
ATOM 21492 C CA . GLN A 1 50 ? -3.274 -7.604 -26.291 1.00 0.00 50 GLN A CA 12
ATOM 21493 C C . GLN A 1 50 ? -3.541 -9.066 -26.001 1.00 0.00 50 GLN A C 12
ATOM 21494 O O . GLN A 1 50 ? -4.693 -9.478 -25.833 1.00 0.00 50 GLN A O 12
ATOM 21508 N N . LYS A 1 51 ? -2.516 -9.882 -25.885 1.00 0.00 51 LYS A N 12
ATOM 21509 C CA . LYS A 1 51 ? -2.526 -11.347 -25.795 1.00 0.00 51 LYS A CA 12
ATOM 21510 C C . LYS A 1 51 ? -3.862 -11.996 -25.503 1.00 0.00 51 LYS A C 12
ATOM 21511 O O . LYS A 1 51 ? -4.460 -12.711 -26.334 1.00 0.00 51 LYS A O 12
ATOM 21530 N N . GLY A 1 52 ? -4.395 -11.748 -24.324 1.00 0.00 52 GLY A N 12
ATOM 21531 C CA . GLY A 1 52 ? -5.607 -12.446 -23.839 1.00 0.00 52 GLY A CA 12
ATOM 21532 C C . GLY A 1 52 ? -6.795 -11.628 -24.350 1.00 0.00 52 GLY A C 12
ATOM 21533 O O . GLY A 1 52 ? -7.801 -12.123 -24.860 1.00 0.00 52 GLY A O 12
ATOM 21537 N N . TYR A 1 53 ? -6.620 -10.321 -24.224 1.00 0.00 53 TYR A N 12
ATOM 21538 C CA . TYR A 1 53 ? -7.528 -9.351 -24.821 1.00 0.00 53 TYR A CA 12
ATOM 21539 C C . TYR A 1 53 ? -7.680 -9.613 -26.309 1.00 0.00 53 TYR A C 12
ATOM 21540 O O . TYR A 1 53 ? -8.620 -9.134 -26.962 1.00 0.00 53 TYR A O 12
ATOM 21558 N N . LYS A 1 54 ? -6.757 -10.357 -26.900 1.00 0.00 54 LYS A N 12
ATOM 21559 C CA . LYS A 1 54 ? -6.736 -10.696 -28.320 1.00 0.00 54 LYS A CA 12
ATOM 21560 C C . LYS A 1 54 ? -7.625 -11.880 -28.606 1.00 0.00 54 LYS A C 12
ATOM 21561 O O . LYS A 1 54 ? -8.535 -11.835 -29.441 1.00 0.00 54 LYS A O 12
ATOM 21580 N N . SER A 1 55 ? -7.387 -12.967 -27.891 1.00 0.00 55 SER A N 12
ATOM 21581 C CA . SER A 1 55 ? -8.172 -14.187 -28.060 1.00 0.00 55 SER A CA 12
ATOM 21582 C C . SER A 1 55 ? -9.379 -14.192 -27.151 1.00 0.00 55 SER A C 12
ATOM 21583 O O . SER A 1 55 ? -10.528 -14.065 -27.588 1.00 0.00 55 SER A O 12
ATOM 21591 N N . ASN A 1 56 ? -9.136 -14.363 -25.865 1.00 0.00 56 ASN A N 12
ATOM 21592 C CA . ASN A 1 56 ? -10.193 -14.532 -24.872 1.00 0.00 56 ASN A CA 12
ATOM 21593 C C . ASN A 1 56 ? -10.232 -13.359 -23.923 1.00 0.00 56 ASN A C 12
ATOM 21594 O O . ASN A 1 56 ? -9.366 -13.223 -23.053 1.00 0.00 56 ASN A O 12
ATOM 21605 N N . PRO A 1 57 ? -11.225 -12.500 -24.050 1.00 0.00 57 PRO A N 12
ATOM 21606 C CA . PRO A 1 57 ? -11.392 -11.190 -23.276 1.00 0.00 57 PRO A CA 12
ATOM 21607 C C . PRO A 1 57 ? -11.658 -11.328 -21.793 1.00 0.00 57 PRO A C 12
ATOM 21608 O O . PRO A 1 57 ? -11.959 -10.320 -21.116 1.00 0.00 57 PRO A O 12
ATOM 21619 N N . GLU A 1 58 ? -11.567 -12.516 -21.227 1.00 0.00 58 GLU A N 12
ATOM 21620 C CA . GLU A 1 58 ? -11.663 -12.699 -19.780 1.00 0.00 58 GLU A CA 12
ATOM 21621 C C . GLU A 1 58 ? -10.330 -13.068 -19.168 1.00 0.00 58 GLU A C 12
ATOM 21622 O O . GLU A 1 58 ? -10.257 -13.399 -17.967 1.00 0.00 58 GLU A O 12
ATOM 21634 N N . LEU A 1 59 ? -9.248 -13.020 -19.921 1.00 0.00 59 LEU A N 12
ATOM 21635 C CA . LEU A 1 59 ? -7.948 -13.500 -19.455 1.00 0.00 59 LEU A CA 12
ATOM 21636 C C . LEU A 1 59 ? -6.827 -12.906 -20.275 1.00 0.00 59 LEU A C 12
ATOM 21637 O O . LEU A 1 59 ? -6.522 -13.404 -21.380 1.00 0.00 59 LEU A O 12
ATOM 21653 N N . THR A 1 60 ? -6.169 -11.870 -19.790 1.00 0.00 60 THR A N 12
ATOM 21654 C CA . THR A 1 60 ? -5.172 -11.155 -20.589 1.00 0.00 60 THR A CA 12
ATOM 21655 C C . THR A 1 60 ? -3.853 -11.899 -20.578 1.00 0.00 60 THR A C 12
ATOM 21656 O O . THR A 1 60 ? -3.780 -12.999 -21.190 1.00 0.00 60 THR A O 12
ATOM 21667 N N . PHE A 1 61 ? -2.798 -11.404 -19.964 1.00 0.00 61 PHE A N 12
ATOM 21668 C CA . PHE A 1 61 ? -1.504 -12.103 -19.972 1.00 0.00 61 PHE A CA 12
ATOM 21669 C C . PHE A 1 61 ? -1.390 -13.119 -18.858 1.00 0.00 61 PHE A C 12
ATOM 21670 O O . PHE A 1 61 ? -0.290 -13.637 -18.583 1.00 0.00 61 PHE A O 12
ATOM 21687 N N . ARG A 1 62 ? -2.469 -13.433 -18.174 1.00 0.00 62 ARG A N 12
ATOM 21688 C CA . ARG A 1 62 ? -2.509 -14.260 -16.963 1.00 0.00 62 ARG A CA 12
ATOM 21689 C C . ARG A 1 62 ? -2.107 -13.451 -15.754 1.00 0.00 62 ARG A C 12
ATOM 21690 O O . ARG A 1 62 ? -2.489 -13.811 -14.608 1.00 0.00 62 ARG A O 12
ATOM 21711 N N . GLY A 1 63 ? -1.335 -12.398 -15.886 1.00 0.00 63 GLY A N 12
ATOM 21712 C CA . GLY A 1 63 ? -1.121 -11.394 -14.813 1.00 0.00 63 GLY A CA 12
ATOM 21713 C C . GLY A 1 63 ? -2.188 -10.306 -15.115 1.00 0.00 63 GLY A C 12
ATOM 21714 O O . GLY A 1 63 ? -1.951 -9.103 -15.206 1.00 0.00 63 GLY A O 12
ATOM 21718 N N . GLU A 1 64 ? -3.386 -10.820 -15.290 1.00 0.00 64 GLU A N 12
ATOM 21719 C CA . GLU A 1 64 ? -4.527 -10.072 -15.810 1.00 0.00 64 GLU A CA 12
ATOM 21720 C C . GLU A 1 64 ? -5.353 -9.304 -14.801 1.00 0.00 64 GLU A C 12
ATOM 21721 O O . GLU A 1 64 ? -6.011 -8.313 -15.169 1.00 0.00 64 GLU A O 12
ATOM 21733 N N . PRO A 1 65 ? -5.390 -9.683 -13.542 1.00 0.00 65 PRO A N 12
ATOM 21734 C CA . PRO A 1 65 ? -6.231 -9.178 -12.366 1.00 0.00 65 PRO A CA 12
ATOM 21735 C C . PRO A 1 65 ? -6.634 -7.709 -12.311 1.00 0.00 65 PRO A C 12
ATOM 21736 O O . PRO A 1 65 ? -6.192 -6.815 -13.036 1.00 0.00 65 PRO A O 12
ATOM 21747 N N . SER A 1 66 ? -7.526 -7.435 -11.349 1.00 0.00 66 SER A N 12
ATOM 21748 C CA . SER A 1 66 ? -8.158 -6.129 -11.185 1.00 0.00 66 SER A CA 12
ATOM 21749 C C . SER A 1 66 ? -8.372 -5.799 -9.722 1.00 0.00 66 SER A C 12
ATOM 21750 O O . SER A 1 66 ? -8.426 -6.698 -8.866 1.00 0.00 66 SER A O 12
ATOM 21758 N N . TYR A 1 67 ? -8.504 -4.527 -9.386 1.00 0.00 67 TYR A N 12
ATOM 21759 C CA . TYR A 1 67 ? -8.593 -4.087 -7.990 1.00 0.00 67 TYR A CA 12
ATOM 21760 C C . TYR A 1 67 ? -9.667 -3.034 -7.813 1.00 0.00 67 TYR A C 12
ATOM 21761 O O . TYR A 1 67 ? -10.083 -2.332 -8.738 1.00 0.00 67 TYR A O 12
ATOM 21779 N N . ASP A 1 68 ? -10.165 -2.938 -6.591 1.00 0.00 68 ASP A N 12
ATOM 21780 C CA . ASP A 1 68 ? -11.090 -1.890 -6.167 1.00 0.00 68 ASP A CA 12
ATOM 21781 C C . ASP A 1 68 ? -10.562 -1.219 -4.916 1.00 0.00 68 ASP A C 12
ATOM 21782 O O . ASP A 1 68 ? -10.821 -1.628 -3.780 1.00 0.00 68 ASP A O 12
ATOM 21791 N N . LEU A 1 69 ? -9.781 -0.176 -5.125 1.00 0.00 69 LEU A N 12
ATOM 21792 C CA . LEU A 1 69 ? -9.030 0.483 -4.057 1.00 0.00 69 LEU A CA 12
ATOM 21793 C C . LEU A 1 69 ? -9.385 1.934 -3.834 1.00 0.00 69 LEU A C 12
ATOM 21794 O O . LEU A 1 69 ? -8.502 2.837 -3.984 1.00 0.00 69 LEU A O 12
ATOM 21810 N N . GLN A 1 70 ? -10.611 2.294 -3.516 1.00 0.00 70 GLN A N 12
ATOM 21811 C CA . GLN A 1 70 ? -10.925 3.648 -3.058 1.00 0.00 70 GLN A CA 12
ATOM 21812 C C . GLN A 1 70 ? -10.673 3.714 -1.564 1.00 0.00 70 GLN A C 12
ATOM 21813 O O . GLN A 1 70 ? -11.548 3.751 -0.697 1.00 0.00 70 GLN A O 12
ATOM 21827 N N . ASN A 1 71 ? -9.378 3.774 -1.267 1.00 0.00 71 ASN A N 12
ATOM 21828 C CA . ASN A 1 71 ? -8.844 3.577 0.070 1.00 0.00 71 ASN A CA 12
ATOM 21829 C C . ASN A 1 71 ? -7.381 3.940 0.159 1.00 0.00 71 ASN A C 12
ATOM 21830 O O . ASN A 1 71 ? -6.923 4.613 1.087 1.00 0.00 71 ASN A O 12
ATOM 21841 N N . ALA A 1 72 ? -6.620 3.455 -0.811 1.00 0.00 72 ALA A N 12
ATOM 21842 C CA . ALA A 1 72 ? -5.166 3.572 -0.812 1.00 0.00 72 ALA A CA 12
ATOM 21843 C C . ALA A 1 72 ? -4.713 5.015 -0.751 1.00 0.00 72 ALA A C 12
ATOM 21844 O O . ALA A 1 72 ? -5.496 5.965 -0.663 1.00 0.00 72 ALA A O 12
ATOM 21851 N N . ALA A 1 73 ? -3.404 5.198 -0.824 1.00 0.00 73 ALA A N 12
ATOM 21852 C CA . ALA A 1 73 ? -2.776 6.503 -0.638 1.00 0.00 73 ALA A CA 12
ATOM 21853 C C . ALA A 1 73 ? -1.862 6.830 -1.795 1.00 0.00 73 ALA A C 12
ATOM 21854 O O . ALA A 1 73 ? -1.795 6.109 -2.799 1.00 0.00 73 ALA A O 12
ATOM 21861 N N . ILE A 1 74 ? -1.119 7.915 -1.668 1.00 0.00 74 ILE A N 12
ATOM 21862 C CA . ILE A 1 74 ? -0.208 8.347 -2.725 1.00 0.00 74 ILE A CA 12
ATOM 21863 C C . ILE A 1 74 ? 1.103 8.835 -2.153 1.00 0.00 74 ILE A C 12
ATOM 21864 O O . ILE A 1 74 ? 1.151 9.585 -1.172 1.00 0.00 74 ILE A O 12
ATOM 21880 N N . GLU A 1 75 ? 2.191 8.423 -2.778 1.00 0.00 75 GLU A N 12
ATOM 21881 C CA . GLU A 1 75 ? 3.525 8.912 -2.442 1.00 0.00 75 GLU A CA 12
ATOM 21882 C C . GLU A 1 75 ? 4.508 8.593 -3.544 1.00 0.00 75 GLU A C 12
ATOM 21883 O O . GLU A 1 75 ? 4.345 7.629 -4.303 1.00 0.00 75 GLU A O 12
ATOM 21895 N N . ILE A 1 76 ? 5.540 9.407 -3.661 1.00 0.00 76 ILE A N 12
ATOM 21896 C CA . ILE A 1 76 ? 6.596 9.181 -4.644 1.00 0.00 76 ILE A CA 12
ATOM 21897 C C . ILE A 1 76 ? 7.841 8.634 -3.985 1.00 0.00 76 ILE A C 12
ATOM 21898 O O . ILE A 1 76 ? 8.025 8.718 -2.766 1.00 0.00 76 ILE A O 12
ATOM 21914 N N . ALA A 1 77 ? 8.708 8.044 -4.788 1.00 0.00 77 ALA A N 12
ATOM 21915 C CA . ALA A 1 77 ? 9.906 7.380 -4.282 1.00 0.00 77 ALA A CA 12
ATOM 21916 C C . ALA A 1 77 ? 10.711 8.311 -3.406 1.00 0.00 77 ALA A C 12
ATOM 21917 O O . ALA A 1 77 ? 10.711 8.212 -2.174 1.00 0.00 77 ALA A O 12
ATOM 21924 N N . SER A 1 78 ? 11.401 9.245 -4.034 1.00 0.00 78 SER A N 12
ATOM 21925 C CA . SER A 1 78 ? 12.279 10.167 -3.318 1.00 0.00 78 SER A CA 12
ATOM 21926 C C . SER A 1 78 ? 13.346 9.418 -2.557 1.00 0.00 78 SER A C 12
ATOM 21927 O O . SER A 1 78 ? 13.565 9.634 -1.359 1.00 0.00 78 SER A O 12
ATOM 21935 N N . ASP A 1 79 ? 14.019 8.507 -3.235 1.00 0.00 79 ASP A N 12
ATOM 21936 C CA . ASP A 1 79 ? 15.005 7.640 -2.594 1.00 0.00 79 ASP A CA 12
ATOM 21937 C C . ASP A 1 79 ? 15.890 6.970 -3.618 1.00 0.00 79 ASP A C 12
ATOM 21938 O O . ASP A 1 79 ? 17.123 6.970 -3.518 1.00 0.00 79 ASP A O 12
ATOM 21947 N N . TYR A 1 80 ? 15.274 6.403 -4.639 1.00 0.00 80 TYR A N 12
ATOM 21948 C CA . TYR A 1 80 ? 15.988 5.598 -5.627 1.00 0.00 80 TYR A CA 12
ATOM 21949 C C . TYR A 1 80 ? 16.587 6.464 -6.711 1.00 0.00 80 TYR A C 12
ATOM 21950 O O . TYR A 1 80 ? 16.165 7.601 -6.948 1.00 0.00 80 TYR A O 12
ATOM 21968 N N . THR A 1 81 ? 17.584 5.929 -7.392 1.00 0.00 81 THR A N 12
ATOM 21969 C CA . THR A 1 81 ? 18.216 6.608 -8.519 1.00 0.00 81 THR A CA 12
ATOM 21970 C C . THR A 1 81 ? 17.788 5.992 -9.832 1.00 0.00 81 THR A C 12
ATOM 21971 O O . THR A 1 81 ? 17.856 4.776 -10.033 1.00 0.00 81 THR A O 12
ATOM 21982 N N . LYS A 1 82 ? 17.313 6.827 -10.736 1.00 0.00 82 LYS A N 12
ATOM 21983 C CA . LYS A 1 82 ? 16.708 6.445 -12.011 1.00 0.00 82 LYS A CA 12
ATOM 21984 C C . LYS A 1 82 ? 15.235 6.143 -11.827 1.00 0.00 82 LYS A C 12
ATOM 21985 O O . LYS A 1 82 ? 14.417 6.421 -12.726 1.00 0.00 82 LYS A O 12
ATOM 22004 N N . LYS A 1 83 ? 14.843 5.557 -10.715 1.00 0.00 83 LYS A N 12
ATOM 22005 C CA . LYS A 1 83 ? 13.438 5.384 -10.348 1.00 0.00 83 LYS A CA 12
ATOM 22006 C C . LYS A 1 83 ? 12.875 6.602 -9.648 1.00 0.00 83 LYS A C 12
ATOM 22007 O O . LYS A 1 83 ? 11.707 6.628 -9.238 1.00 0.00 83 LYS A O 12
ATOM 22026 N N . LYS A 1 84 ? 13.685 7.635 -9.466 1.00 0.00 84 LYS A N 12
ATOM 22027 C CA . LYS A 1 84 ? 13.270 8.889 -8.806 1.00 0.00 84 LYS A CA 12
ATOM 22028 C C . LYS A 1 84 ? 12.321 9.776 -9.599 1.00 0.00 84 LYS A C 12
ATOM 22029 O O . LYS A 1 84 ? 12.096 10.940 -9.260 1.00 0.00 84 LYS A O 12
ATOM 22048 N N . HIS A 1 85 ? 11.787 9.224 -10.668 1.00 0.00 85 HIS A N 12
ATOM 22049 C CA . HIS A 1 85 ? 10.732 9.872 -11.440 1.00 0.00 85 HIS A CA 12
ATOM 22050 C C . HIS A 1 85 ? 9.529 8.950 -11.531 1.00 0.00 85 HIS A C 12
ATOM 22051 O O . HIS A 1 85 ? 8.837 8.815 -12.542 1.00 0.00 85 HIS A O 12
ATOM 22065 N N . VAL A 1 86 ? 9.253 8.299 -10.408 1.00 0.00 86 VAL A N 12
ATOM 22066 C CA . VAL A 1 86 ? 8.236 7.258 -10.302 1.00 0.00 86 VAL A CA 12
ATOM 22067 C C . VAL A 1 86 ? 7.216 7.605 -9.243 1.00 0.00 86 VAL A C 12
ATOM 22068 O O . VAL A 1 86 ? 7.545 8.174 -8.191 1.00 0.00 86 VAL A O 12
ATOM 22081 N N . LEU A 1 87 ? 5.965 7.256 -9.478 1.00 0.00 87 LEU A N 12
ATOM 22082 C CA . LEU A 1 87 ? 4.904 7.441 -8.490 1.00 0.00 87 LEU A CA 12
ATOM 22083 C C . LEU A 1 87 ? 4.375 6.111 -8.003 1.00 0.00 87 LEU A C 12
ATOM 22084 O O . LEU A 1 87 ? 4.636 5.061 -8.601 1.00 0.00 87 LEU A O 12
ATOM 22100 N N . ARG A 1 88 ? 3.644 6.135 -6.905 1.00 0.00 88 ARG A N 12
ATOM 22101 C CA . ARG A 1 88 ? 3.192 4.909 -6.248 1.00 0.00 88 ARG A CA 12
ATOM 22102 C C . ARG A 1 88 ? 1.910 5.121 -5.473 1.00 0.00 88 ARG A C 12
ATOM 22103 O O . ARG A 1 88 ? 1.697 6.163 -4.843 1.00 0.00 88 ARG A O 12
ATOM 22124 N N . VAL A 1 89 ? 1.030 4.138 -5.515 1.00 0.00 89 VAL A N 12
ATOM 22125 C CA . VAL A 1 89 ? -0.182 4.128 -4.696 1.00 0.00 89 VAL A CA 12
ATOM 22126 C C . VAL A 1 89 ? -0.221 2.892 -3.826 1.00 0.00 89 VAL A C 12
ATOM 22127 O O . VAL A 1 89 ? 0.026 1.769 -4.290 1.00 0.00 89 VAL A O 12
ATOM 22140 N N . LYS A 1 90 ? -0.552 3.060 -2.559 1.00 0.00 90 LYS A N 12
ATOM 22141 C CA . LYS A 1 90 ? -0.478 1.962 -1.596 1.00 0.00 90 LYS A CA 12
ATOM 22142 C C . LYS A 1 90 ? -1.776 1.797 -0.836 1.00 0.00 90 LYS A C 12
ATOM 22143 O O . LYS A 1 90 ? -2.388 2.748 -0.342 1.00 0.00 90 LYS A O 12
ATOM 22162 N N . LEU A 1 91 ? -2.202 0.550 -0.713 1.00 0.00 91 LEU A N 12
ATOM 22163 C CA . LEU A 1 91 ? -3.488 0.209 -0.110 1.00 0.00 91 LEU A CA 12
ATOM 22164 C C . LEU A 1 91 ? -3.311 -0.041 1.367 1.00 0.00 91 LEU A C 12
ATOM 22165 O O . LEU A 1 91 ? -2.416 0.542 2.009 1.00 0.00 91 LEU A O 12
ATOM 22181 N N . ALA A 1 92 ? -4.128 -0.896 1.951 1.00 0.00 92 ALA A N 12
ATOM 22182 C CA . ALA A 1 92 ? -3.921 -1.332 3.331 1.00 0.00 92 ALA A CA 12
ATOM 22183 C C . ALA A 1 92 ? -3.608 -2.809 3.387 1.00 0.00 92 ALA A C 12
ATOM 22184 O O . ALA A 1 92 ? -3.970 -3.519 4.331 1.00 0.00 92 ALA A O 12
ATOM 22191 N N . ASN A 1 93 ? -2.910 -3.293 2.375 1.00 0.00 93 ASN A N 12
ATOM 22192 C CA . ASN A 1 93 ? -2.411 -4.666 2.367 1.00 0.00 93 ASN A CA 12
ATOM 22193 C C . ASN A 1 93 ? -1.045 -4.758 1.725 1.00 0.00 93 ASN A C 12
ATOM 22194 O O . ASN A 1 93 ? -0.629 -5.842 1.271 1.00 0.00 93 ASN A O 12
ATOM 22205 N N . GLY A 1 94 ? -0.305 -3.667 1.662 1.00 0.00 94 GLY A N 12
ATOM 22206 C CA . GLY A 1 94 ? 1.077 -3.697 1.195 1.00 0.00 94 GLY A CA 12
ATOM 22207 C C . GLY A 1 94 ? 1.203 -3.672 -0.309 1.00 0.00 94 GLY A C 12
ATOM 22208 O O . GLY A 1 94 ? 2.320 -3.498 -0.842 1.00 0.00 94 GLY A O 12
ATOM 22212 N N . ALA A 1 95 ? 0.118 -3.816 -1.044 1.00 0.00 95 ALA A N 12
ATOM 22213 C CA . ALA A 1 95 ? 0.186 -3.951 -2.501 1.00 0.00 95 ALA A CA 12
ATOM 22214 C C . ALA A 1 95 ? 0.357 -2.610 -3.177 1.00 0.00 95 ALA A C 12
ATOM 22215 O O . ALA A 1 95 ? -0.619 -1.908 -3.478 1.00 0.00 95 ALA A O 12
ATOM 22222 N N . LEU A 1 96 ? 1.591 -2.231 -3.455 1.00 0.00 96 LEU A N 12
ATOM 22223 C CA . LEU A 1 96 ? 1.882 -0.920 -4.032 1.00 0.00 96 LEU A CA 12
ATOM 22224 C C . LEU A 1 96 ? 1.892 -0.968 -5.542 1.00 0.00 96 LEU A C 12
ATOM 22225 O O . LEU A 1 96 ? 2.448 -1.882 -6.162 1.00 0.00 96 LEU A O 12
ATOM 22241 N N . PHE A 1 97 ? 1.271 0.019 -6.165 1.00 0.00 97 PHE A N 12
ATOM 22242 C CA . PHE A 1 97 ? 1.324 0.179 -7.617 1.00 0.00 97 PHE A CA 12
ATOM 22243 C C . PHE A 1 97 ? 2.259 1.308 -7.989 1.00 0.00 97 PHE A C 12
ATOM 22244 O O . PHE A 1 97 ? 1.862 2.475 -8.076 1.00 0.00 97 PHE A O 12
ATOM 22261 N N . LEU A 1 98 ? 3.525 0.977 -8.186 1.00 0.00 98 LEU A N 12
ATOM 22262 C CA . LEU A 1 98 ? 4.525 1.967 -8.591 1.00 0.00 98 LEU A CA 12
ATOM 22263 C C . LEU A 1 98 ? 4.409 2.262 -10.068 1.00 0.00 98 LEU A C 12
ATOM 22264 O O . LEU A 1 98 ? 3.906 1.418 -10.840 1.00 0.00 98 LEU A O 12
ATOM 22280 N N . LEU A 1 99 ? 4.869 3.415 -10.517 1.00 0.00 99 LEU A N 12
ATOM 22281 C CA . LEU A 1 99 ? 4.661 3.824 -11.907 1.00 0.00 99 LEU A CA 12
ATOM 22282 C C . LEU A 1 99 ? 5.845 4.570 -12.480 1.00 0.00 99 LEU A C 12
ATOM 22283 O O . LEU A 1 99 ? 6.130 5.716 -12.114 1.00 0.00 99 LEU A O 12
ATOM 22299 N N . GLN A 1 100 ? 6.535 3.937 -13.406 1.00 0.00 100 GLN A N 12
ATOM 22300 C CA . GLN A 1 100 ? 7.573 4.601 -14.193 1.00 0.00 100 GLN A CA 12
ATOM 22301 C C . GLN A 1 100 ? 7.009 4.934 -15.557 1.00 0.00 100 GLN A C 12
ATOM 22302 O O . GLN A 1 100 ? 7.050 4.096 -16.477 1.00 0.00 100 GLN A O 12
ATOM 22316 N N . ALA A 1 101 ? 6.506 6.138 -15.750 1.00 0.00 101 ALA A N 12
ATOM 22317 C CA . ALA A 1 101 ? 5.759 6.468 -16.962 1.00 0.00 101 ALA A CA 12
ATOM 22318 C C . ALA A 1 101 ? 6.672 6.713 -18.145 1.00 0.00 101 ALA A C 12
ATOM 22319 O O . ALA A 1 101 ? 7.899 6.809 -18.051 1.00 0.00 101 ALA A O 12
ATOM 22326 N N . HIS A 1 102 ? 6.050 6.835 -19.306 1.00 0.00 102 HIS A N 12
ATOM 22327 C CA . HIS A 1 102 ? 6.745 6.888 -20.589 1.00 0.00 102 HIS A CA 12
ATOM 22328 C C . HIS A 1 102 ? 7.478 8.187 -20.831 1.00 0.00 102 HIS A C 12
ATOM 22329 O O . HIS A 1 102 ? 8.721 8.233 -20.909 1.00 0.00 102 HIS A O 12
ATOM 22343 N N . ASP A 1 103 ? 6.752 9.283 -20.939 1.00 0.00 103 ASP A N 12
ATOM 22344 C CA . ASP A 1 103 ? 7.326 10.547 -21.387 1.00 0.00 103 ASP A CA 12
ATOM 22345 C C . ASP A 1 103 ? 7.832 11.388 -20.235 1.00 0.00 103 ASP A C 12
ATOM 22346 O O . ASP A 1 103 ? 9.020 11.469 -19.908 1.00 0.00 103 ASP A O 12
ATOM 22355 N N . ASP A 1 104 ? 6.889 12.033 -19.569 1.00 0.00 104 ASP A N 12
ATOM 22356 C CA . ASP A 1 104 ? 7.125 13.043 -18.545 1.00 0.00 104 ASP A CA 12
ATOM 22357 C C . ASP A 1 104 ? 5.848 13.819 -18.281 1.00 0.00 104 ASP A C 12
ATOM 22358 O O . ASP A 1 104 ? 5.566 14.311 -17.186 1.00 0.00 104 ASP A O 12
ATOM 22367 N N . THR A 1 105 ? 5.060 13.949 -19.342 1.00 0.00 105 THR A N 12
ATOM 22368 C CA . THR A 1 105 ? 3.708 14.493 -19.246 1.00 0.00 105 THR A CA 12
ATOM 22369 C C . THR A 1 105 ? 2.826 13.478 -18.546 1.00 0.00 105 THR A C 12
ATOM 22370 O O . THR A 1 105 ? 2.079 13.784 -17.612 1.00 0.00 105 THR A O 12
ATOM 22381 N N . GLU A 1 106 ? 2.897 12.249 -19.020 1.00 0.00 106 GLU A N 12
ATOM 22382 C CA . GLU A 1 106 ? 2.273 11.112 -18.354 1.00 0.00 106 GLU A CA 12
ATOM 22383 C C . GLU A 1 106 ? 2.752 10.986 -16.927 1.00 0.00 106 GLU A C 12
ATOM 22384 O O . GLU A 1 106 ? 1.991 10.638 -16.021 1.00 0.00 106 GLU A O 12
ATOM 22396 N N . MET A 1 107 ? 4.040 11.236 -16.739 1.00 0.00 107 MET A N 12
ATOM 22397 C CA . MET A 1 107 ? 4.666 10.993 -15.441 1.00 0.00 107 MET A CA 12
ATOM 22398 C C . MET A 1 107 ? 3.857 11.646 -14.340 1.00 0.00 107 MET A C 12
ATOM 22399 O O . MET A 1 107 ? 3.455 11.051 -13.335 1.00 0.00 107 MET A O 12
ATOM 22413 N N . SER A 1 108 ? 3.573 12.927 -14.551 1.00 0.00 108 SER A N 12
ATOM 22414 C CA . SER A 1 108 ? 2.770 13.724 -13.630 1.00 0.00 108 SER A CA 12
ATOM 22415 C C . SER A 1 108 ? 1.301 13.382 -13.747 1.00 0.00 108 SER A C 12
ATOM 22416 O O . SER A 1 108 ? 0.648 13.020 -12.762 1.00 0.00 108 SER A O 12
ATOM 22424 N N . GLN A 1 109 ? 0.744 13.509 -14.936 1.00 0.00 109 GLN A N 12
ATOM 22425 C CA . GLN A 1 109 ? -0.653 13.183 -15.226 1.00 0.00 109 GLN A CA 12
ATOM 22426 C C . GLN A 1 109 ? -1.069 11.869 -14.607 1.00 0.00 109 GLN A C 12
ATOM 22427 O O . GLN A 1 109 ? -2.251 11.653 -14.295 1.00 0.00 109 GLN A O 12
ATOM 22441 N N . TRP A 1 110 ? -0.128 10.969 -14.408 1.00 0.00 110 TRP A N 12
ATOM 22442 C CA . TRP A 1 110 ? -0.353 9.719 -13.688 1.00 0.00 110 TRP A CA 12
ATOM 22443 C C . TRP A 1 110 ? -0.407 9.963 -12.199 1.00 0.00 110 TRP A C 12
ATOM 22444 O O . TRP A 1 110 ? -1.338 9.531 -11.515 1.00 0.00 110 TRP A O 12
ATOM 22465 N N . VAL A 1 111 ? 0.596 10.633 -11.666 1.00 0.00 111 VAL A N 12
ATOM 22466 C CA . VAL A 1 111 ? 0.582 11.055 -10.265 1.00 0.00 111 VAL A CA 12
ATOM 22467 C C . VAL A 1 111 ? -0.728 11.716 -9.893 1.00 0.00 111 VAL A C 12
ATOM 22468 O O . VAL A 1 111 ? -1.268 11.564 -8.793 1.00 0.00 111 VAL A O 12
ATOM 22481 N N . THR A 1 112 ? -1.262 12.487 -10.829 1.00 0.00 112 THR A N 12
ATOM 22482 C CA . THR A 1 112 ? -2.491 13.251 -10.638 1.00 0.00 112 THR A CA 12
ATOM 22483 C C . THR A 1 112 ? -3.703 12.381 -10.880 1.00 0.00 112 THR A C 12
ATOM 22484 O O . THR A 1 112 ? -4.716 12.472 -10.165 1.00 0.00 112 THR A O 12
ATOM 22495 N N . SER A 1 113 ? -3.632 11.506 -11.864 1.00 0.00 113 SER A N 12
ATOM 22496 C CA . SER A 1 113 ? -4.681 10.514 -12.091 1.00 0.00 113 SER A CA 12
ATOM 22497 C C . SER A 1 113 ? -4.846 9.610 -10.888 1.00 0.00 113 SER A C 12
ATOM 22498 O O . SER A 1 113 ? -5.934 9.141 -10.539 1.00 0.00 113 SER A O 12
ATOM 22506 N N . LEU A 1 114 ? -3.739 9.367 -10.203 1.00 0.00 114 LEU A N 12
ATOM 22507 C CA . LEU A 1 114 ? -3.685 8.531 -9.007 1.00 0.00 114 LEU A CA 12
ATOM 22508 C C . LEU A 1 114 ? -4.289 9.241 -7.819 1.00 0.00 114 LEU A C 12
ATOM 22509 O O . LEU A 1 114 ? -4.949 8.634 -6.965 1.00 0.00 114 LEU A O 12
ATOM 22525 N N . LYS A 1 115 ? -4.094 10.546 -7.747 1.00 0.00 115 LYS A N 12
ATOM 22526 C CA . LYS A 1 115 ? -4.553 11.328 -6.601 1.00 0.00 115 LYS A CA 12
ATOM 22527 C C . LYS A 1 115 ? -6.061 11.341 -6.523 1.00 0.00 115 LYS A C 12
ATOM 22528 O O . LYS A 1 115 ? -6.662 11.098 -5.470 1.00 0.00 115 LYS A O 12
ATOM 22547 N N . ALA A 1 116 ? -6.700 11.649 -7.637 1.00 0.00 116 ALA A N 12
ATOM 22548 C CA . ALA A 1 116 ? -8.159 11.603 -7.722 1.00 0.00 116 ALA A CA 12
ATOM 22549 C C . ALA A 1 116 ? -8.679 10.189 -7.605 1.00 0.00 116 ALA A C 12
ATOM 22550 O O . ALA A 1 116 ? -9.850 9.965 -7.248 1.00 0.00 116 ALA A O 12
ATOM 22557 N N . GLN A 1 117 ? -7.859 9.204 -7.917 1.00 0.00 117 GLN A N 12
ATOM 22558 C CA . GLN A 1 117 ? -8.280 7.804 -7.873 1.00 0.00 117 GLN A CA 12
ATOM 22559 C C . GLN A 1 117 ? -8.412 7.298 -6.453 1.00 0.00 117 GLN A C 12
ATOM 22560 O O . GLN A 1 117 ? -9.508 7.041 -5.948 1.00 0.00 117 GLN A O 12
ATOM 22574 N N . SER A 1 118 ? -7.273 7.123 -5.809 1.00 0.00 118 SER A N 12
ATOM 22575 C CA . SER A 1 118 ? -7.171 6.510 -4.489 1.00 0.00 118 SER A CA 12
ATOM 22576 C C . SER A 1 118 ? -8.245 7.023 -3.558 1.00 0.00 118 SER A C 12
ATOM 22577 O O . SER A 1 118 ? -8.799 6.296 -2.726 1.00 0.00 118 SER A O 12
ATOM 22585 N N . ASP A 1 119 ? -8.545 8.309 -3.670 1.00 0.00 119 ASP A N 12
ATOM 22586 C CA . ASP A 1 119 ? -9.486 8.983 -2.779 1.00 0.00 119 ASP A CA 12
ATOM 22587 C C . ASP A 1 119 ? -10.248 10.067 -3.507 1.00 0.00 119 ASP A C 12
ATOM 22588 O O . ASP A 1 119 ? -9.886 10.490 -4.610 1.00 0.00 119 ASP A O 12
ATOM 22597 N N . SER A 1 120 ? -11.309 10.554 -2.888 1.00 0.00 120 SER A N 12
ATOM 22598 C CA . SER A 1 120 ? -12.114 11.635 -3.451 1.00 0.00 120 SER A CA 12
ATOM 22599 C C . SER A 1 120 ? -12.620 12.559 -2.367 1.00 0.00 120 SER A C 12
ATOM 22600 O O . SER A 1 120 ? -12.689 12.200 -1.185 1.00 0.00 120 SER A O 12
ATOM 22608 N N . THR A 1 121 ? -13.006 13.761 -2.753 1.00 0.00 121 THR A N 12
ATOM 22609 C CA . THR A 1 121 ? -13.413 14.789 -1.798 1.00 0.00 121 THR A CA 12
ATOM 22610 C C . THR A 1 121 ? -14.197 15.885 -2.480 1.00 0.00 121 THR A C 12
ATOM 22611 O O . THR A 1 121 ? -13.963 16.231 -3.643 1.00 0.00 121 THR A O 12
ATOM 22622 N N . ALA A 1 122 ? -15.140 16.460 -1.755 1.00 0.00 122 ALA A N 12
ATOM 22623 C CA . ALA A 1 122 ? -15.883 17.624 -2.229 1.00 0.00 122 ALA A CA 12
ATOM 22624 C C . ALA A 1 122 ? -16.176 18.578 -1.096 1.00 0.00 122 ALA A C 12
ATOM 22625 O O . ALA A 1 122 ? -15.363 19.494 -0.760 1.00 0.00 122 ALA A O 12
ATOM 22633 N N . GLY A 1 1 ? -27.308 18.124 -20.874 1.00 0.00 1 GLY A N 13
ATOM 22634 C CA . GLY A 1 1 ? -28.058 17.466 -19.809 1.00 0.00 1 GLY A CA 13
ATOM 22635 C C . GLY A 1 1 ? -27.369 16.197 -19.367 1.00 0.00 1 GLY A C 13
ATOM 22636 O O . GLY A 1 1 ? -27.987 15.138 -19.209 1.00 0.00 1 GLY A O 13
ATOM 22642 N N . SER A 1 2 ? -26.072 16.289 -19.139 1.00 0.00 2 SER A N 13
ATOM 22643 C CA . SER A 1 2 ? -25.289 15.159 -18.649 1.00 0.00 2 SER A CA 13
ATOM 22644 C C . SER A 1 2 ? -24.340 15.590 -17.555 1.00 0.00 2 SER A C 13
ATOM 22645 O O . SER A 1 2 ? -23.834 16.718 -17.537 1.00 0.00 2 SER A O 13
ATOM 22653 N N . GLY A 1 3 ? -24.075 14.690 -16.626 1.00 0.00 3 GLY A N 13
ATOM 22654 C CA . GLY A 1 3 ? -23.150 14.962 -15.530 1.00 0.00 3 GLY A CA 13
ATOM 22655 C C . GLY A 1 3 ? -21.868 14.177 -15.691 1.00 0.00 3 GLY A C 13
ATOM 22656 O O . GLY A 1 3 ? -21.335 13.596 -14.738 1.00 0.00 3 GLY A O 13
ATOM 22660 N N . THR A 1 4 ? -21.362 14.132 -16.909 1.00 0.00 4 THR A N 13
ATOM 22661 C CA . THR A 1 4 ? -20.059 13.531 -17.183 1.00 0.00 4 THR A CA 13
ATOM 22662 C C . THR A 1 4 ? -18.972 14.578 -17.191 1.00 0.00 4 THR A C 13
ATOM 22663 O O . THR A 1 4 ? -19.138 15.686 -17.719 1.00 0.00 4 THR A O 13
ATOM 22674 N N . GLY A 1 5 ? -17.837 14.253 -16.600 1.00 0.00 5 GLY A N 13
ATOM 22675 C CA . GLY A 1 5 ? -16.759 15.221 -16.415 1.00 0.00 5 GLY A CA 13
ATOM 22676 C C . GLY A 1 5 ? -15.455 14.704 -16.972 1.00 0.00 5 GLY A C 13
ATOM 22677 O O . GLY A 1 5 ? -15.326 14.403 -18.163 1.00 0.00 5 GLY A O 13
ATOM 22681 N N . ALA A 1 6 ? -14.453 14.616 -16.114 1.00 0.00 6 ALA A N 13
ATOM 22682 C CA . ALA A 1 6 ? -13.100 14.270 -16.537 1.00 0.00 6 ALA A CA 13
ATOM 22683 C C . ALA A 1 6 ? -13.065 12.906 -17.184 1.00 0.00 6 ALA A C 13
ATOM 22684 O O . ALA A 1 6 ? -13.147 12.766 -18.412 1.00 0.00 6 ALA A O 13
ATOM 22691 N N . GLY A 1 7 ? -12.921 11.871 -16.377 1.00 0.00 7 GLY A N 13
ATOM 22692 C CA . GLY A 1 7 ? -12.733 10.517 -16.889 1.00 0.00 7 GLY A CA 13
ATOM 22693 C C . GLY A 1 7 ? -12.579 9.513 -15.773 1.00 0.00 7 GLY A C 13
ATOM 22694 O O . GLY A 1 7 ? -13.344 9.483 -14.802 1.00 0.00 7 GLY A O 13
ATOM 22698 N N . GLU A 1 8 ? -11.558 8.681 -15.883 1.00 0.00 8 GLU A N 13
ATOM 22699 C CA . GLU A 1 8 ? -11.354 7.563 -14.968 1.00 0.00 8 GLU A CA 13
ATOM 22700 C C . GLU A 1 8 ? -9.923 7.532 -14.467 1.00 0.00 8 GLU A C 13
ATOM 22701 O O . GLU A 1 8 ? -9.270 8.580 -14.368 1.00 0.00 8 GLU A O 13
ATOM 22713 N N . GLY A 1 9 ? -9.444 6.346 -14.118 1.00 0.00 9 GLY A N 13
ATOM 22714 C CA . GLY A 1 9 ? -8.038 6.196 -13.766 1.00 0.00 9 GLY A CA 13
ATOM 22715 C C . GLY A 1 9 ? -7.092 6.575 -14.887 1.00 0.00 9 GLY A C 13
ATOM 22716 O O . GLY A 1 9 ? -7.309 7.524 -15.650 1.00 0.00 9 GLY A O 13
ATOM 22720 N N . HIS A 1 10 ? -6.018 5.807 -15.028 1.00 0.00 10 HIS A N 13
ATOM 22721 C CA . HIS A 1 10 ? -4.957 6.168 -15.963 1.00 0.00 10 HIS A CA 13
ATOM 22722 C C . HIS A 1 10 ? -4.400 4.938 -16.648 1.00 0.00 10 HIS A C 13
ATOM 22723 O O . HIS A 1 10 ? -4.584 3.806 -16.183 1.00 0.00 10 HIS A O 13
ATOM 22737 N N . GLU A 1 11 ? -3.740 5.119 -17.780 1.00 0.00 11 GLU A N 13
ATOM 22738 C CA . GLU A 1 11 ? -3.271 3.983 -18.576 1.00 0.00 11 GLU A CA 13
ATOM 22739 C C . GLU A 1 11 ? -2.242 4.403 -19.600 1.00 0.00 11 GLU A C 13
ATOM 22740 O O . GLU A 1 11 ? -2.428 5.346 -20.376 1.00 0.00 11 GLU A O 13
ATOM 22752 N N . GLY A 1 12 ? -1.136 3.677 -19.624 1.00 0.00 12 GLY A N 13
ATOM 22753 C CA . GLY A 1 12 ? -0.104 3.855 -20.640 1.00 0.00 12 GLY A CA 13
ATOM 22754 C C . GLY A 1 12 ? 0.775 2.630 -20.734 1.00 0.00 12 GLY A C 13
ATOM 22755 O O . GLY A 1 12 ? 0.531 1.602 -20.092 1.00 0.00 12 GLY A O 13
ATOM 22759 N N . TYR A 1 13 ? 1.820 2.722 -21.534 1.00 0.00 13 TYR A N 13
ATOM 22760 C CA . TYR A 1 13 ? 2.829 1.669 -21.609 1.00 0.00 13 TYR A CA 13
ATOM 22761 C C . TYR A 1 13 ? 4.126 2.129 -20.982 1.00 0.00 13 TYR A C 13
ATOM 22762 O O . TYR A 1 13 ? 4.826 3.019 -21.479 1.00 0.00 13 TYR A O 13
ATOM 22780 N N . VAL A 1 14 ? 4.457 1.540 -19.843 1.00 0.00 14 VAL A N 13
ATOM 22781 C CA . VAL A 1 14 ? 5.638 1.956 -19.086 1.00 0.00 14 VAL A CA 13
ATOM 22782 C C . VAL A 1 14 ? 6.140 0.852 -18.185 1.00 0.00 14 VAL A C 13
ATOM 22783 O O . VAL A 1 14 ? 5.704 -0.300 -18.250 1.00 0.00 14 VAL A O 13
ATOM 22796 N N . THR A 1 15 ? 7.057 1.232 -17.301 1.00 0.00 15 THR A N 13
ATOM 22797 C CA . THR A 1 15 ? 7.540 0.307 -16.278 1.00 0.00 15 THR A CA 13
ATOM 22798 C C . THR A 1 15 ? 6.719 0.405 -15.013 1.00 0.00 15 THR A C 13
ATOM 22799 O O . THR A 1 15 ? 6.911 1.283 -14.165 1.00 0.00 15 THR A O 13
ATOM 22810 N N . ARG A 1 16 ? 5.794 -0.525 -14.859 1.00 0.00 16 ARG A N 13
ATOM 22811 C CA . ARG A 1 16 ? 4.819 -0.502 -13.772 1.00 0.00 16 ARG A CA 13
ATOM 22812 C C . ARG A 1 16 ? 4.740 -1.850 -13.093 1.00 0.00 16 ARG A C 13
ATOM 22813 O O . ARG A 1 16 ? 4.642 -2.898 -13.753 1.00 0.00 16 ARG A O 13
ATOM 22834 N N . LYS A 1 17 ? 4.803 -1.871 -11.775 1.00 0.00 17 LYS A N 13
ATOM 22835 C CA . LYS A 1 17 ? 4.587 -3.100 -11.013 1.00 0.00 17 LYS A CA 13
ATOM 22836 C C . LYS A 1 17 ? 3.181 -3.139 -10.461 1.00 0.00 17 LYS A C 13
ATOM 22837 O O . LYS A 1 17 ? 2.275 -2.454 -10.968 1.00 0.00 17 LYS A O 13
ATOM 22856 N N . HIS A 1 18 ? 2.953 -3.909 -9.414 1.00 0.00 18 HIS A N 13
ATOM 22857 C CA . HIS A 1 18 ? 1.666 -3.905 -8.719 1.00 0.00 18 HIS A CA 13
ATOM 22858 C C . HIS A 1 18 ? 1.701 -4.794 -7.497 1.00 0.00 18 HIS A C 13
ATOM 22859 O O . HIS A 1 18 ? 0.703 -5.423 -7.122 1.00 0.00 18 HIS A O 13
ATOM 22873 N N . GLU A 1 19 ? 2.844 -4.845 -6.839 1.00 0.00 19 GLU A N 13
ATOM 22874 C CA . GLU A 1 19 ? 3.052 -5.769 -5.726 1.00 0.00 19 GLU A CA 13
ATOM 22875 C C . GLU A 1 19 ? 4.439 -5.617 -5.147 1.00 0.00 19 GLU A C 13
ATOM 22876 O O . GLU A 1 19 ? 5.404 -5.281 -5.845 1.00 0.00 19 GLU A O 13
ATOM 22888 N N . TRP A 1 20 ? 4.571 -5.886 -3.860 1.00 0.00 20 TRP A N 13
ATOM 22889 C CA . TRP A 1 20 ? 5.848 -5.723 -3.169 1.00 0.00 20 TRP A CA 13
ATOM 22890 C C . TRP A 1 20 ? 5.698 -5.959 -1.683 1.00 0.00 20 TRP A C 13
ATOM 22891 O O . TRP A 1 20 ? 4.671 -5.643 -1.074 1.00 0.00 20 TRP A O 13
ATOM 22912 N N . ASP A 1 21 ? 6.719 -6.540 -1.081 1.00 0.00 21 ASP A N 13
ATOM 22913 C CA . ASP A 1 21 ? 6.739 -6.817 0.352 1.00 0.00 21 ASP A CA 13
ATOM 22914 C C . ASP A 1 21 ? 7.897 -6.112 1.021 1.00 0.00 21 ASP A C 13
ATOM 22915 O O . ASP A 1 21 ? 8.424 -5.111 0.508 1.00 0.00 21 ASP A O 13
ATOM 22924 N N . SER A 1 22 ? 8.308 -6.590 2.180 1.00 0.00 22 SER A N 13
ATOM 22925 C CA . SER A 1 22 ? 9.399 -5.964 2.927 1.00 0.00 22 SER A CA 13
ATOM 22926 C C . SER A 1 22 ? 10.118 -6.962 3.805 1.00 0.00 22 SER A C 13
ATOM 22927 O O . SER A 1 22 ? 10.597 -6.626 4.900 1.00 0.00 22 SER A O 13
ATOM 22935 N N . THR A 1 23 ? 10.233 -8.196 3.352 1.00 0.00 23 THR A N 13
ATOM 22936 C CA . THR A 1 23 ? 11.032 -9.201 4.052 1.00 0.00 23 THR A CA 13
ATOM 22937 C C . THR A 1 23 ? 12.317 -9.482 3.310 1.00 0.00 23 THR A C 13
ATOM 22938 O O . THR A 1 23 ? 13.356 -8.850 3.552 1.00 0.00 23 THR A O 13
ATOM 22949 N N . THR A 1 24 ? 12.275 -10.415 2.377 1.00 0.00 24 THR A N 13
ATOM 22950 C CA . THR A 1 24 ? 13.466 -10.821 1.635 1.00 0.00 24 THR A CA 13
ATOM 22951 C C . THR A 1 24 ? 13.090 -11.499 0.339 1.00 0.00 24 THR A C 13
ATOM 22952 O O . THR A 1 24 ? 13.024 -12.731 0.243 1.00 0.00 24 THR A O 13
ATOM 22963 N N . LYS A 1 25 ? 12.856 -10.707 -0.691 1.00 0.00 25 LYS A N 13
ATOM 22964 C CA . LYS A 1 25 ? 12.538 -11.236 -2.014 1.00 0.00 25 LYS A CA 13
ATOM 22965 C C . LYS A 1 25 ? 13.701 -11.059 -2.960 1.00 0.00 25 LYS A C 13
ATOM 22966 O O . LYS A 1 25 ? 13.906 -9.993 -3.553 1.00 0.00 25 LYS A O 13
ATOM 22985 N N . LYS A 1 26 ? 14.478 -12.113 -3.128 1.00 0.00 26 LYS A N 13
ATOM 22986 C CA . LYS A 1 26 ? 15.601 -12.112 -4.060 1.00 0.00 26 LYS A CA 13
ATOM 22987 C C . LYS A 1 26 ? 16.017 -13.521 -4.409 1.00 0.00 26 LYS A C 13
ATOM 22988 O O . LYS A 1 26 ? 16.939 -14.095 -3.816 1.00 0.00 26 LYS A O 13
ATOM 23007 N N . ALA A 1 27 ? 15.344 -14.105 -5.383 1.00 0.00 27 ALA A N 13
ATOM 23008 C CA . ALA A 1 27 ? 15.672 -15.449 -5.850 1.00 0.00 27 ALA A CA 13
ATOM 23009 C C . ALA A 1 27 ? 15.197 -15.661 -7.270 1.00 0.00 27 ALA A C 13
ATOM 23010 O O . ALA A 1 27 ? 14.836 -16.773 -7.676 1.00 0.00 27 ALA A O 13
ATOM 23017 N N . SER A 1 28 ? 15.194 -14.600 -8.054 1.00 0.00 28 SER A N 13
ATOM 23018 C CA . SER A 1 28 ? 14.655 -14.646 -9.411 1.00 0.00 28 SER A CA 13
ATOM 23019 C C . SER A 1 28 ? 14.993 -13.388 -10.174 1.00 0.00 28 SER A C 13
ATOM 23020 O O . SER A 1 28 ? 15.821 -12.571 -9.754 1.00 0.00 28 SER A O 13
ATOM 23028 N N . ASN A 1 29 ? 14.368 -13.222 -11.325 1.00 0.00 29 ASN A N 13
ATOM 23029 C CA . ASN A 1 29 ? 14.502 -11.998 -12.109 1.00 0.00 29 ASN A CA 13
ATOM 23030 C C . ASN A 1 29 ? 13.169 -11.574 -12.680 1.00 0.00 29 ASN A C 13
ATOM 23031 O O . ASN A 1 29 ? 12.841 -11.845 -13.841 1.00 0.00 29 ASN A O 13
ATOM 23042 N N . ARG A 1 30 ? 12.380 -10.889 -11.873 1.00 0.00 30 ARG A N 13
ATOM 23043 C CA . ARG A 1 30 ? 11.029 -10.498 -12.263 1.00 0.00 30 ARG A CA 13
ATOM 23044 C C . ARG A 1 30 ? 10.437 -9.527 -11.268 1.00 0.00 30 ARG A C 13
ATOM 23045 O O . ARG A 1 30 ? 10.204 -9.850 -10.099 1.00 0.00 30 ARG A O 13
ATOM 23066 N N . SER A 1 31 ? 10.179 -8.315 -11.726 1.00 0.00 31 SER A N 13
ATOM 23067 C CA . SER A 1 31 ? 9.733 -7.228 -10.858 1.00 0.00 31 SER A CA 13
ATOM 23068 C C . SER A 1 31 ? 8.974 -6.191 -11.660 1.00 0.00 31 SER A C 13
ATOM 23069 O O . SER A 1 31 ? 7.837 -6.437 -12.101 1.00 0.00 31 SER A O 13
ATOM 23077 N N . TRP A 1 32 ? 9.560 -5.034 -11.894 1.00 0.00 32 TRP A N 13
ATOM 23078 C CA . TRP A 1 32 ? 8.933 -3.996 -12.709 1.00 0.00 32 TRP A CA 13
ATOM 23079 C C . TRP A 1 32 ? 8.669 -4.500 -14.108 1.00 0.00 32 TRP A C 13
ATOM 23080 O O . TRP A 1 32 ? 9.587 -4.817 -14.872 1.00 0.00 32 TRP A O 13
ATOM 23101 N N . ASP A 1 33 ? 7.402 -4.569 -14.472 1.00 0.00 33 ASP A N 13
ATOM 23102 C CA . ASP A 1 33 ? 6.996 -5.162 -15.744 1.00 0.00 33 ASP A CA 13
ATOM 23103 C C . ASP A 1 33 ? 6.699 -4.093 -16.768 1.00 0.00 33 ASP A C 13
ATOM 23104 O O . ASP A 1 33 ? 5.749 -3.308 -16.631 1.00 0.00 33 ASP A O 13
ATOM 23113 N N . LYS A 1 34 ? 7.511 -4.023 -17.808 1.00 0.00 34 LYS A N 13
ATOM 23114 C CA . LYS A 1 34 ? 7.237 -3.123 -18.928 1.00 0.00 34 LYS A CA 13
ATOM 23115 C C . LYS A 1 34 ? 6.053 -3.612 -19.728 1.00 0.00 34 LYS A C 13
ATOM 23116 O O . LYS A 1 34 ? 6.202 -4.370 -20.700 1.00 0.00 34 LYS A O 13
ATOM 23135 N N . VAL A 1 35 ? 4.857 -3.181 -19.364 1.00 0.00 35 VAL A N 13
ATOM 23136 C CA . VAL A 1 35 ? 3.639 -3.710 -19.974 1.00 0.00 35 VAL A CA 13
ATOM 23137 C C . VAL A 1 35 ? 2.714 -2.600 -20.427 1.00 0.00 35 VAL A C 13
ATOM 23138 O O . VAL A 1 35 ? 3.026 -1.406 -20.414 1.00 0.00 35 VAL A O 13
ATOM 23151 N N . TYR A 1 36 ? 1.517 -3.007 -20.822 1.00 0.00 36 TYR A N 13
ATOM 23152 C CA . TYR A 1 36 ? 0.422 -2.096 -21.139 1.00 0.00 36 TYR A CA 13
ATOM 23153 C C . TYR A 1 36 ? -0.574 -2.065 -19.998 1.00 0.00 36 TYR A C 13
ATOM 23154 O O . TYR A 1 36 ? -1.633 -2.713 -19.987 1.00 0.00 36 TYR A O 13
ATOM 23172 N N . MET A 1 37 ? -0.224 -1.306 -18.970 1.00 0.00 37 MET A N 13
ATOM 23173 C CA . MET A 1 37 ? -0.999 -1.290 -17.733 1.00 0.00 37 MET A CA 13
ATOM 23174 C C . MET A 1 37 ? -2.116 -0.273 -17.799 1.00 0.00 37 MET A C 13
ATOM 23175 O O . MET A 1 37 ? -1.914 0.935 -17.963 1.00 0.00 37 MET A O 13
ATOM 23189 N N . ALA A 1 38 ? -3.335 -0.764 -17.677 1.00 0.00 38 ALA A N 13
ATOM 23190 C CA . ALA A 1 38 ? -4.532 0.064 -17.563 1.00 0.00 38 ALA A CA 13
ATOM 23191 C C . ALA A 1 38 ? -5.089 -0.052 -16.161 1.00 0.00 38 ALA A C 13
ATOM 23192 O O . ALA A 1 38 ? -5.998 -0.839 -15.874 1.00 0.00 38 ALA A O 13
ATOM 23199 N N . ALA A 1 39 ? -4.554 0.753 -15.264 1.00 0.00 39 ALA A N 13
ATOM 23200 C CA . ALA A 1 39 ? -4.846 0.633 -13.841 1.00 0.00 39 ALA A CA 13
ATOM 23201 C C . ALA A 1 39 ? -4.778 1.980 -13.161 1.00 0.00 39 ALA A C 13
ATOM 23202 O O . ALA A 1 39 ? -4.496 3.051 -13.722 1.00 0.00 39 ALA A O 13
ATOM 23209 N N . LYS A 1 40 ? -5.105 1.955 -11.875 1.00 0.00 40 LYS A N 13
ATOM 23210 C CA . LYS A 1 40 ? -5.032 3.141 -11.032 1.00 0.00 40 LYS A CA 13
ATOM 23211 C C . LYS A 1 40 ? -5.250 2.780 -9.588 1.00 0.00 40 LYS A C 13
ATOM 23212 O O . LYS A 1 40 ? -5.196 1.607 -9.191 1.00 0.00 40 LYS A O 13
ATOM 23231 N N . ALA A 1 41 ? -5.511 3.782 -8.774 1.00 0.00 41 ALA A N 13
ATOM 23232 C CA . ALA A 1 41 ? -5.956 3.541 -7.404 1.00 0.00 41 ALA A CA 13
ATOM 23233 C C . ALA A 1 41 ? -7.319 2.859 -7.458 1.00 0.00 41 ALA A C 13
ATOM 23234 O O . ALA A 1 41 ? -7.572 1.776 -6.929 1.00 0.00 41 ALA A O 13
ATOM 23241 N N . GLY A 1 42 ? -8.214 3.516 -8.186 1.00 0.00 42 GLY A N 13
ATOM 23242 C CA . GLY A 1 42 ? -9.615 3.128 -8.270 1.00 0.00 42 GLY A CA 13
ATOM 23243 C C . GLY A 1 42 ? -9.774 1.683 -8.675 1.00 0.00 42 GLY A C 13
ATOM 23244 O O . GLY A 1 42 ? -10.552 0.938 -8.035 1.00 0.00 42 GLY A O 13
ATOM 23248 N N . ARG A 1 43 ? -9.125 1.228 -9.729 1.00 0.00 43 ARG A N 13
ATOM 23249 C CA . ARG A 1 43 ? -9.103 -0.197 -10.068 1.00 0.00 43 ARG A CA 13
ATOM 23250 C C . ARG A 1 43 ? -7.956 -0.544 -10.991 1.00 0.00 43 ARG A C 13
ATOM 23251 O O . ARG A 1 43 ? -7.656 0.211 -11.937 1.00 0.00 43 ARG A O 13
ATOM 23272 N N . ILE A 1 44 ? -7.309 -1.681 -10.802 1.00 0.00 44 ILE A N 13
ATOM 23273 C CA . ILE A 1 44 ? -6.277 -2.139 -11.739 1.00 0.00 44 ILE A CA 13
ATOM 23274 C C . ILE A 1 44 ? -6.859 -2.912 -12.904 1.00 0.00 44 ILE A C 13
ATOM 23275 O O . ILE A 1 44 ? -7.968 -3.453 -12.876 1.00 0.00 44 ILE A O 13
ATOM 23291 N N . SER A 1 45 ? -6.100 -2.950 -13.987 1.00 0.00 45 SER A N 13
ATOM 23292 C CA . SER A 1 45 ? -6.370 -3.771 -15.164 1.00 0.00 45 SER A CA 13
ATOM 23293 C C . SER A 1 45 ? -5.080 -4.015 -15.921 1.00 0.00 45 SER A C 13
ATOM 23294 O O . SER A 1 45 ? -4.463 -3.057 -16.432 1.00 0.00 45 SER A O 13
ATOM 23302 N N . PHE A 1 46 ? -4.636 -5.249 -16.050 1.00 0.00 46 PHE A N 13
ATOM 23303 C CA . PHE A 1 46 ? -3.298 -5.540 -16.585 1.00 0.00 46 PHE A CA 13
ATOM 23304 C C . PHE A 1 46 ? -3.271 -6.179 -17.958 1.00 0.00 46 PHE A C 13
ATOM 23305 O O . PHE A 1 46 ? -4.084 -7.070 -18.257 1.00 0.00 46 PHE A O 13
ATOM 23322 N N . TYR A 1 47 ? -2.384 -5.743 -18.833 1.00 0.00 47 TYR A N 13
ATOM 23323 C CA . TYR A 1 47 ? -2.125 -6.437 -20.095 1.00 0.00 47 TYR A CA 13
ATOM 23324 C C . TYR A 1 47 ? -0.777 -6.038 -20.655 1.00 0.00 47 TYR A C 13
ATOM 23325 O O . TYR A 1 47 ? -0.393 -4.864 -20.687 1.00 0.00 47 TYR A O 13
ATOM 23343 N N . LYS A 1 48 ? 0.003 -7.018 -21.095 1.00 0.00 48 LYS A N 13
ATOM 23344 C CA . LYS A 1 48 ? 1.266 -6.753 -21.784 1.00 0.00 48 LYS A CA 13
ATOM 23345 C C . LYS A 1 48 ? 1.007 -6.387 -23.230 1.00 0.00 48 LYS A C 13
ATOM 23346 O O . LYS A 1 48 ? 1.478 -5.386 -23.780 1.00 0.00 48 LYS A O 13
ATOM 23365 N N . ASP A 1 49 ? 0.225 -7.233 -23.879 1.00 0.00 49 ASP A N 13
ATOM 23366 C CA . ASP A 1 49 ? -0.287 -7.006 -25.226 1.00 0.00 49 ASP A CA 13
ATOM 23367 C C . ASP A 1 49 ? -1.449 -7.939 -25.501 1.00 0.00 49 ASP A C 13
ATOM 23368 O O . ASP A 1 49 ? -1.308 -9.161 -25.404 1.00 0.00 49 ASP A O 13
ATOM 23377 N N . GLN A 1 50 ? -2.580 -7.370 -25.865 1.00 0.00 50 GLN A N 13
ATOM 23378 C CA . GLN A 1 50 ? -3.870 -8.046 -26.005 1.00 0.00 50 GLN A CA 13
ATOM 23379 C C . GLN A 1 50 ? -3.769 -9.526 -26.323 1.00 0.00 50 GLN A C 13
ATOM 23380 O O . GLN A 1 50 ? -3.935 -9.982 -27.457 1.00 0.00 50 GLN A O 13
ATOM 23394 N N . LYS A 1 51 ? -3.533 -10.320 -25.286 1.00 0.00 51 LYS A N 13
ATOM 23395 C CA . LYS A 1 51 ? -3.247 -11.745 -25.425 1.00 0.00 51 LYS A CA 13
ATOM 23396 C C . LYS A 1 51 ? -4.382 -12.562 -24.855 1.00 0.00 51 LYS A C 13
ATOM 23397 O O . LYS A 1 51 ? -5.036 -13.349 -25.580 1.00 0.00 51 LYS A O 13
ATOM 23416 N N . GLY A 1 52 ? -4.651 -12.445 -23.572 1.00 0.00 52 GLY A N 13
ATOM 23417 C CA . GLY A 1 52 ? -5.874 -13.061 -22.996 1.00 0.00 52 GLY A CA 13
ATOM 23418 C C . GLY A 1 52 ? -7.046 -12.304 -23.636 1.00 0.00 52 GLY A C 13
ATOM 23419 O O . GLY A 1 52 ? -8.072 -12.864 -24.024 1.00 0.00 52 GLY A O 13
ATOM 23423 N N . TYR A 1 53 ? -6.822 -11.000 -23.758 1.00 0.00 53 TYR A N 13
ATOM 23424 C CA . TYR A 1 53 ? -7.743 -10.137 -24.491 1.00 0.00 53 TYR A CA 13
ATOM 23425 C C . TYR A 1 53 ? -7.947 -10.672 -25.894 1.00 0.00 53 TYR A C 13
ATOM 23426 O O . TYR A 1 53 ? -9.081 -10.676 -26.407 1.00 0.00 53 TYR A O 13
ATOM 23444 N N . LYS A 1 54 ? -6.889 -11.101 -26.555 1.00 0.00 54 LYS A N 13
ATOM 23445 C CA . LYS A 1 54 ? -6.990 -11.801 -27.834 1.00 0.00 54 LYS A CA 13
ATOM 23446 C C . LYS A 1 54 ? -8.116 -12.810 -27.810 1.00 0.00 54 LYS A C 13
ATOM 23447 O O . LYS A 1 54 ? -9.005 -12.825 -28.669 1.00 0.00 54 LYS A O 13
ATOM 23466 N N . SER A 1 55 ? -8.098 -13.662 -26.799 1.00 0.00 55 SER A N 13
ATOM 23467 C CA . SER A 1 55 ? -9.092 -14.723 -26.662 1.00 0.00 55 SER A CA 13
ATOM 23468 C C . SER A 1 55 ? -10.355 -14.203 -26.017 1.00 0.00 55 SER A C 13
ATOM 23469 O O . SER A 1 55 ? -11.408 -14.080 -26.658 1.00 0.00 55 SER A O 13
ATOM 23477 N N . ASN A 1 56 ? -10.283 -13.895 -24.735 1.00 0.00 56 ASN A N 13
ATOM 23478 C CA . ASN A 1 56 ? -11.426 -13.346 -24.008 1.00 0.00 56 ASN A CA 13
ATOM 23479 C C . ASN A 1 56 ? -11.043 -12.085 -23.272 1.00 0.00 56 ASN A C 13
ATOM 23480 O O . ASN A 1 56 ? -10.081 -12.063 -22.500 1.00 0.00 56 ASN A O 13
ATOM 23491 N N . PRO A 1 57 ? -11.788 -11.016 -23.481 1.00 0.00 57 PRO A N 13
ATOM 23492 C CA . PRO A 1 57 ? -11.523 -9.613 -22.927 1.00 0.00 57 PRO A CA 13
ATOM 23493 C C . PRO A 1 57 ? -11.556 -9.490 -21.420 1.00 0.00 57 PRO A C 13
ATOM 23494 O O . PRO A 1 57 ? -11.337 -8.386 -20.875 1.00 0.00 57 PRO A O 13
ATOM 23505 N N . GLU A 1 58 ? -11.806 -10.559 -20.688 1.00 0.00 58 GLU A N 13
ATOM 23506 C CA . GLU A 1 58 ? -11.709 -10.553 -19.232 1.00 0.00 58 GLU A CA 13
ATOM 23507 C C . GLU A 1 58 ? -10.388 -11.127 -18.777 1.00 0.00 58 GLU A C 13
ATOM 23508 O O . GLU A 1 58 ? -9.800 -10.696 -17.777 1.00 0.00 58 GLU A O 13
ATOM 23520 N N . LEU A 1 59 ? -9.890 -12.108 -19.509 1.00 0.00 59 LEU A N 13
ATOM 23521 C CA . LEU A 1 59 ? -8.562 -12.665 -19.267 1.00 0.00 59 LEU A CA 13
ATOM 23522 C C . LEU A 1 59 ? -7.512 -11.932 -20.067 1.00 0.00 59 LEU A C 13
ATOM 23523 O O . LEU A 1 59 ? -7.822 -11.240 -21.052 1.00 0.00 59 LEU A O 13
ATOM 23539 N N . THR A 1 60 ? -6.255 -12.054 -19.675 1.00 0.00 60 THR A N 13
ATOM 23540 C CA . THR A 1 60 ? -5.186 -11.276 -20.303 1.00 0.00 60 THR A CA 13
ATOM 23541 C C . THR A 1 60 ? -3.821 -11.895 -20.092 1.00 0.00 60 THR A C 13
ATOM 23542 O O . THR A 1 60 ? -3.675 -13.077 -19.766 1.00 0.00 60 THR A O 13
ATOM 23553 N N . PHE A 1 61 ? -2.804 -11.073 -20.315 1.00 0.00 61 PHE A N 13
ATOM 23554 C CA . PHE A 1 61 ? -1.428 -11.442 -20.004 1.00 0.00 61 PHE A CA 13
ATOM 23555 C C . PHE A 1 61 ? -1.355 -12.143 -18.669 1.00 0.00 61 PHE A C 13
ATOM 23556 O O . PHE A 1 61 ? -1.852 -11.543 -17.670 1.00 0.00 61 PHE A O 13
ATOM 23573 N N . ARG A 1 62 ? -0.805 -13.342 -18.582 1.00 0.00 62 ARG A N 13
ATOM 23574 C CA . ARG A 1 62 ? -0.606 -13.937 -17.247 1.00 0.00 62 ARG A CA 13
ATOM 23575 C C . ARG A 1 62 ? -0.052 -12.875 -16.330 1.00 0.00 62 ARG A C 13
ATOM 23576 O O . ARG A 1 62 ? 1.004 -12.274 -16.561 1.00 0.00 62 ARG A O 13
ATOM 23597 N N . GLY A 1 63 ? -0.779 -12.608 -15.268 1.00 0.00 63 GLY A N 13
ATOM 23598 C CA . GLY A 1 63 ? -0.611 -11.425 -14.424 1.00 0.00 63 GLY A CA 13
ATOM 23599 C C . GLY A 1 63 ? -1.713 -10.437 -14.940 1.00 0.00 63 GLY A C 13
ATOM 23600 O O . GLY A 1 63 ? -1.544 -9.228 -15.090 1.00 0.00 63 GLY A O 13
ATOM 23604 N N . GLU A 1 64 ? -2.839 -11.051 -15.221 1.00 0.00 64 GLU A N 13
ATOM 23605 C CA . GLU A 1 64 ? -3.949 -10.443 -15.944 1.00 0.00 64 GLU A CA 13
ATOM 23606 C C . GLU A 1 64 ? -4.945 -9.668 -15.106 1.00 0.00 64 GLU A C 13
ATOM 23607 O O . GLU A 1 64 ? -5.616 -8.760 -15.622 1.00 0.00 64 GLU A O 13
ATOM 23619 N N . PRO A 1 65 ? -5.100 -9.972 -13.835 1.00 0.00 65 PRO A N 13
ATOM 23620 C CA . PRO A 1 65 ? -6.104 -9.439 -12.815 1.00 0.00 65 PRO A CA 13
ATOM 23621 C C . PRO A 1 65 ? -6.463 -7.959 -12.859 1.00 0.00 65 PRO A C 13
ATOM 23622 O O . PRO A 1 65 ? -5.954 -7.116 -13.604 1.00 0.00 65 PRO A O 13
ATOM 23633 N N . SER A 1 66 ? -7.395 -7.613 -11.969 1.00 0.00 66 SER A N 13
ATOM 23634 C CA . SER A 1 66 ? -7.815 -6.240 -11.711 1.00 0.00 66 SER A CA 13
ATOM 23635 C C . SER A 1 66 ? -7.915 -5.981 -10.224 1.00 0.00 66 SER A C 13
ATOM 23636 O O . SER A 1 66 ? -8.043 -6.910 -9.413 1.00 0.00 66 SER A O 13
ATOM 23644 N N . TYR A 1 67 ? -7.840 -4.725 -9.827 1.00 0.00 67 TYR A N 13
ATOM 23645 C CA . TYR A 1 67 ? -8.070 -4.307 -8.443 1.00 0.00 67 TYR A CA 13
ATOM 23646 C C . TYR A 1 67 ? -9.205 -3.308 -8.378 1.00 0.00 67 TYR A C 13
ATOM 23647 O O . TYR A 1 67 ? -9.739 -2.857 -9.397 1.00 0.00 67 TYR A O 13
ATOM 23665 N N . ASP A 1 68 ? -9.616 -2.973 -7.169 1.00 0.00 68 ASP A N 13
ATOM 23666 C CA . ASP A 1 68 ? -10.642 -1.955 -6.940 1.00 0.00 68 ASP A CA 13
ATOM 23667 C C . ASP A 1 68 ? -10.299 -1.135 -5.721 1.00 0.00 68 ASP A C 13
ATOM 23668 O O . ASP A 1 68 ? -10.890 -1.321 -4.639 1.00 0.00 68 ASP A O 13
ATOM 23677 N N . LEU A 1 69 ? -9.369 -0.208 -5.840 1.00 0.00 69 LEU A N 13
ATOM 23678 C CA . LEU A 1 69 ? -8.819 0.501 -4.675 1.00 0.00 69 LEU A CA 13
ATOM 23679 C C . LEU A 1 69 ? -9.050 1.998 -4.603 1.00 0.00 69 LEU A C 13
ATOM 23680 O O . LEU A 1 69 ? -8.080 2.808 -4.611 1.00 0.00 69 LEU A O 13
ATOM 23696 N N . GLN A 1 70 ? -10.279 2.462 -4.492 1.00 0.00 70 GLN A N 13
ATOM 23697 C CA . GLN A 1 70 ? -10.548 3.860 -4.144 1.00 0.00 70 GLN A CA 13
ATOM 23698 C C . GLN A 1 70 ? -10.375 4.084 -2.650 1.00 0.00 70 GLN A C 13
ATOM 23699 O O . GLN A 1 70 ? -10.669 5.123 -2.054 1.00 0.00 70 GLN A O 13
ATOM 23713 N N . ASN A 1 71 ? -9.892 3.040 -1.983 1.00 0.00 71 ASN A N 13
ATOM 23714 C CA . ASN A 1 71 ? -9.471 3.008 -0.590 1.00 0.00 71 ASN A CA 13
ATOM 23715 C C . ASN A 1 71 ? -8.011 3.356 -0.427 1.00 0.00 71 ASN A C 13
ATOM 23716 O O . ASN A 1 71 ? -7.576 3.937 0.572 1.00 0.00 71 ASN A O 13
ATOM 23727 N N . ALA A 1 72 ? -7.217 2.970 -1.410 1.00 0.00 72 ALA A N 13
ATOM 23728 C CA . ALA A 1 72 ? -5.761 3.070 -1.371 1.00 0.00 72 ALA A CA 13
ATOM 23729 C C . ALA A 1 72 ? -5.278 4.438 -0.933 1.00 0.00 72 ALA A C 13
ATOM 23730 O O . ALA A 1 72 ? -5.994 5.442 -0.908 1.00 0.00 72 ALA A O 13
ATOM 23737 N N . ALA A 1 73 ? -3.996 4.489 -0.592 1.00 0.00 73 ALA A N 13
ATOM 23738 C CA . ALA A 1 73 ? -3.293 5.730 -0.289 1.00 0.00 73 ALA A CA 13
ATOM 23739 C C . ALA A 1 73 ? -2.380 6.123 -1.427 1.00 0.00 73 ALA A C 13
ATOM 23740 O O . ALA A 1 73 ? -2.396 5.510 -2.510 1.00 0.00 73 ALA A O 13
ATOM 23747 N N . ILE A 1 74 ? -1.556 7.135 -1.226 1.00 0.00 74 ILE A N 13
ATOM 23748 C CA . ILE A 1 74 ? -0.645 7.600 -2.274 1.00 0.00 74 ILE A CA 13
ATOM 23749 C C . ILE A 1 74 ? 0.613 8.215 -1.699 1.00 0.00 74 ILE A C 13
ATOM 23750 O O . ILE A 1 74 ? 0.675 8.703 -0.567 1.00 0.00 74 ILE A O 13
ATOM 23766 N N . GLU A 1 75 ? 1.659 8.203 -2.515 1.00 0.00 75 GLU A N 13
ATOM 23767 C CA . GLU A 1 75 ? 2.919 8.870 -2.206 1.00 0.00 75 GLU A CA 13
ATOM 23768 C C . GLU A 1 75 ? 3.791 8.965 -3.438 1.00 0.00 75 GLU A C 13
ATOM 23769 O O . GLU A 1 75 ? 3.320 8.786 -4.573 1.00 0.00 75 GLU A O 13
ATOM 23781 N N . ILE A 1 76 ? 5.069 9.239 -3.259 1.00 0.00 76 ILE A N 13
ATOM 23782 C CA . ILE A 1 76 ? 6.002 9.333 -4.380 1.00 0.00 76 ILE A CA 13
ATOM 23783 C C . ILE A 1 76 ? 7.289 8.594 -4.090 1.00 0.00 76 ILE A C 13
ATOM 23784 O O . ILE A 1 76 ? 8.086 9.002 -3.235 1.00 0.00 76 ILE A O 13
ATOM 23800 N N . ALA A 1 77 ? 7.520 7.513 -4.809 1.00 0.00 77 ALA A N 13
ATOM 23801 C CA . ALA A 1 77 ? 8.785 6.784 -4.752 1.00 0.00 77 ALA A CA 13
ATOM 23802 C C . ALA A 1 77 ? 9.185 6.478 -3.325 1.00 0.00 77 ALA A C 13
ATOM 23803 O O . ALA A 1 77 ? 8.341 6.374 -2.425 1.00 0.00 77 ALA A O 13
ATOM 23810 N N . SER A 1 78 ? 10.476 6.352 -3.086 1.00 0.00 78 SER A N 13
ATOM 23811 C CA . SER A 1 78 ? 11.000 6.066 -1.752 1.00 0.00 78 SER A CA 13
ATOM 23812 C C . SER A 1 78 ? 12.403 6.604 -1.599 1.00 0.00 78 SER A C 13
ATOM 23813 O O . SER A 1 78 ? 12.634 7.674 -1.026 1.00 0.00 78 SER A O 13
ATOM 23821 N N . ASP A 1 79 ? 13.370 5.854 -2.095 1.00 0.00 79 ASP A N 13
ATOM 23822 C CA . ASP A 1 79 ? 14.776 6.236 -1.997 1.00 0.00 79 ASP A CA 13
ATOM 23823 C C . ASP A 1 79 ? 15.561 5.742 -3.189 1.00 0.00 79 ASP A C 13
ATOM 23824 O O . ASP A 1 79 ? 16.748 5.407 -3.095 1.00 0.00 79 ASP A O 13
ATOM 23833 N N . TYR A 1 80 ? 14.915 5.703 -4.340 1.00 0.00 80 TYR A N 13
ATOM 23834 C CA . TYR A 1 80 ? 15.530 5.182 -5.558 1.00 0.00 80 TYR A CA 13
ATOM 23835 C C . TYR A 1 80 ? 16.420 6.218 -6.204 1.00 0.00 80 TYR A C 13
ATOM 23836 O O . TYR A 1 80 ? 16.576 7.342 -5.713 1.00 0.00 80 TYR A O 13
ATOM 23854 N N . THR A 1 81 ? 17.040 5.848 -7.310 1.00 0.00 81 THR A N 13
ATOM 23855 C CA . THR A 1 81 ? 18.024 6.701 -7.973 1.00 0.00 81 THR A CA 13
ATOM 23856 C C . THR A 1 81 ? 17.566 7.097 -9.357 1.00 0.00 81 THR A C 13
ATOM 23857 O O . THR A 1 81 ? 17.640 8.266 -9.756 1.00 0.00 81 THR A O 13
ATOM 23868 N N . LYS A 1 82 ? 17.105 6.127 -10.124 1.00 0.00 82 LYS A N 13
ATOM 23869 C CA . LYS A 1 82 ? 16.504 6.389 -11.430 1.00 0.00 82 LYS A CA 13
ATOM 23870 C C . LYS A 1 82 ? 15.012 6.140 -11.392 1.00 0.00 82 LYS A C 13
ATOM 23871 O O . LYS A 1 82 ? 14.199 6.871 -11.966 1.00 0.00 82 LYS A O 13
ATOM 23890 N N . LYS A 1 83 ? 14.632 5.071 -10.716 1.00 0.00 83 LYS A N 13
ATOM 23891 C CA . LYS A 1 83 ? 13.236 4.746 -10.438 1.00 0.00 83 LYS A CA 13
ATOM 23892 C C . LYS A 1 83 ? 12.630 5.647 -9.384 1.00 0.00 83 LYS A C 13
ATOM 23893 O O . LYS A 1 83 ? 11.461 5.461 -8.996 1.00 0.00 83 LYS A O 13
ATOM 23912 N N . LYS A 1 84 ? 13.375 6.609 -8.865 1.00 0.00 84 LYS A N 13
ATOM 23913 C CA . LYS A 1 84 ? 12.806 7.591 -7.926 1.00 0.00 84 LYS A CA 13
ATOM 23914 C C . LYS A 1 84 ? 11.949 8.690 -8.547 1.00 0.00 84 LYS A C 13
ATOM 23915 O O . LYS A 1 84 ? 11.598 9.678 -7.898 1.00 0.00 84 LYS A O 13
ATOM 23934 N N . HIS A 1 85 ? 11.633 8.522 -9.813 1.00 0.00 85 HIS A N 13
ATOM 23935 C CA . HIS A 1 85 ? 10.690 9.379 -10.521 1.00 0.00 85 HIS A CA 13
ATOM 23936 C C . HIS A 1 85 ? 9.370 8.660 -10.692 1.00 0.00 85 HIS A C 13
ATOM 23937 O O . HIS A 1 85 ? 8.646 8.808 -11.683 1.00 0.00 85 HIS A O 13
ATOM 23951 N N . VAL A 1 86 ? 9.047 7.840 -9.708 1.00 0.00 86 VAL A N 13
ATOM 23952 C CA . VAL A 1 86 ? 7.902 6.937 -9.764 1.00 0.00 86 VAL A CA 13
ATOM 23953 C C . VAL A 1 86 ? 6.793 7.378 -8.834 1.00 0.00 86 VAL A C 13
ATOM 23954 O O . VAL A 1 86 ? 6.948 8.238 -7.960 1.00 0.00 86 VAL A O 13
ATOM 23967 N N . LEU A 1 87 ? 5.628 6.783 -9.026 1.00 0.00 87 LEU A N 13
ATOM 23968 C CA . LEU A 1 87 ? 4.403 7.163 -8.329 1.00 0.00 87 LEU A CA 13
ATOM 23969 C C . LEU A 1 87 ? 3.785 5.955 -7.665 1.00 0.00 87 LEU A C 13
ATOM 23970 O O . LEU A 1 87 ? 3.632 4.896 -8.301 1.00 0.00 87 LEU A O 13
ATOM 23986 N N . ARG A 1 88 ? 3.398 6.057 -6.410 1.00 0.00 88 ARG A N 13
ATOM 23987 C CA . ARG A 1 88 ? 2.950 4.898 -5.636 1.00 0.00 88 ARG A CA 13
ATOM 23988 C C . ARG A 1 88 ? 1.561 5.064 -5.060 1.00 0.00 88 ARG A C 13
ATOM 23989 O O . ARG A 1 88 ? 1.320 5.910 -4.192 1.00 0.00 88 ARG A O 13
ATOM 24010 N N . VAL A 1 89 ? 0.631 4.256 -5.534 1.00 0.00 89 VAL A N 13
ATOM 24011 C CA . VAL A 1 89 ? -0.706 4.179 -4.944 1.00 0.00 89 VAL A CA 13
ATOM 24012 C C . VAL A 1 89 ? -0.844 2.886 -4.169 1.00 0.00 89 VAL A C 13
ATOM 24013 O O . VAL A 1 89 ? -1.126 1.816 -4.719 1.00 0.00 89 VAL A O 13
ATOM 24026 N N . LYS A 1 90 ? -0.617 2.973 -2.871 1.00 0.00 90 LYS A N 13
ATOM 24027 C CA . LYS A 1 90 ? -0.547 1.801 -2.003 1.00 0.00 90 LYS A CA 13
ATOM 24028 C C . LYS A 1 90 ? -1.921 1.303 -1.610 1.00 0.00 90 LYS A C 13
ATOM 24029 O O . LYS A 1 90 ? -2.893 2.051 -1.468 1.00 0.00 90 LYS A O 13
ATOM 24048 N N . LEU A 1 91 ? -2.007 0.001 -1.400 1.00 0.00 91 LEU A N 13
ATOM 24049 C CA . LEU A 1 91 ? -3.252 -0.685 -1.069 1.00 0.00 91 LEU A CA 13
ATOM 24050 C C . LEU A 1 91 ? -3.346 -0.899 0.421 1.00 0.00 91 LEU A C 13
ATOM 24051 O O . LEU A 1 91 ? -2.655 -0.246 1.218 1.00 0.00 91 LEU A O 13
ATOM 24067 N N . ALA A 1 92 ? -4.214 -1.803 0.835 1.00 0.00 92 ALA A N 13
ATOM 24068 C CA . ALA A 1 92 ? -4.267 -2.233 2.229 1.00 0.00 92 ALA A CA 13
ATOM 24069 C C . ALA A 1 92 ? -3.927 -3.701 2.355 1.00 0.00 92 ALA A C 13
ATOM 24070 O O . ALA A 1 92 ? -4.253 -4.349 3.365 1.00 0.00 92 ALA A O 13
ATOM 24077 N N . ASN A 1 93 ? -3.283 -4.271 1.354 1.00 0.00 93 ASN A N 13
ATOM 24078 C CA . ASN A 1 93 ? -2.774 -5.641 1.436 1.00 0.00 93 ASN A CA 13
ATOM 24079 C C . ASN A 1 93 ? -1.271 -5.670 1.291 1.00 0.00 93 ASN A C 13
ATOM 24080 O O . ASN A 1 93 ? -0.682 -6.697 0.910 1.00 0.00 93 ASN A O 13
ATOM 24091 N N . GLY A 1 94 ? -0.605 -4.568 1.581 1.00 0.00 94 GLY A N 13
ATOM 24092 C CA . GLY A 1 94 ? 0.856 -4.513 1.537 1.00 0.00 94 GLY A CA 13
ATOM 24093 C C . GLY A 1 94 ? 1.377 -4.074 0.192 1.00 0.00 94 GLY A C 13
ATOM 24094 O O . GLY A 1 94 ? 2.299 -3.244 0.095 1.00 0.00 94 GLY A O 13
ATOM 24098 N N . ALA A 1 95 ? 0.802 -4.584 -0.880 1.00 0.00 95 ALA A N 13
ATOM 24099 C CA . ALA A 1 95 ? 1.322 -4.348 -2.226 1.00 0.00 95 ALA A CA 13
ATOM 24100 C C . ALA A 1 95 ? 1.056 -2.930 -2.679 1.00 0.00 95 ALA A C 13
ATOM 24101 O O . ALA A 1 95 ? 0.036 -2.322 -2.336 1.00 0.00 95 ALA A O 13
ATOM 24108 N N . LEU A 1 96 ? 1.979 -2.367 -3.437 1.00 0.00 96 LEU A N 13
ATOM 24109 C CA . LEU A 1 96 ? 1.816 -1.023 -3.990 1.00 0.00 96 LEU A CA 13
ATOM 24110 C C . LEU A 1 96 ? 1.855 -1.035 -5.501 1.00 0.00 96 LEU A C 13
ATOM 24111 O O . LEU A 1 96 ? 2.504 -1.893 -6.121 1.00 0.00 96 LEU A O 13
ATOM 24127 N N . PHE A 1 97 ? 1.173 -0.094 -6.137 1.00 0.00 97 PHE A N 13
ATOM 24128 C CA . PHE A 1 97 ? 1.263 0.063 -7.591 1.00 0.00 97 PHE A CA 13
ATOM 24129 C C . PHE A 1 97 ? 2.205 1.189 -7.951 1.00 0.00 97 PHE A C 13
ATOM 24130 O O . PHE A 1 97 ? 1.855 2.374 -7.923 1.00 0.00 97 PHE A O 13
ATOM 24147 N N . LEU A 1 98 ? 3.435 0.829 -8.279 1.00 0.00 98 LEU A N 13
ATOM 24148 C CA . LEU A 1 98 ? 4.473 1.799 -8.629 1.00 0.00 98 LEU A CA 13
ATOM 24149 C C . LEU A 1 98 ? 4.454 2.095 -10.109 1.00 0.00 98 LEU A C 13
ATOM 24150 O O . LEU A 1 98 ? 4.241 1.191 -10.938 1.00 0.00 98 LEU A O 13
ATOM 24166 N N . LEU A 1 99 ? 4.663 3.344 -10.488 1.00 0.00 99 LEU A N 13
ATOM 24167 C CA . LEU A 1 99 ? 4.532 3.748 -11.887 1.00 0.00 99 LEU A CA 13
ATOM 24168 C C . LEU A 1 99 ? 5.712 4.574 -12.345 1.00 0.00 99 LEU A C 13
ATOM 24169 O O . LEU A 1 99 ? 5.865 5.746 -11.965 1.00 0.00 99 LEU A O 13
ATOM 24185 N N . GLN A 1 100 ? 6.575 3.992 -13.153 1.00 0.00 100 GLN A N 13
ATOM 24186 C CA . GLN A 1 100 ? 7.655 4.736 -13.797 1.00 0.00 100 GLN A CA 13
ATOM 24187 C C . GLN A 1 100 ? 7.301 5.020 -15.239 1.00 0.00 100 GLN A C 13
ATOM 24188 O O . GLN A 1 100 ? 7.465 4.170 -16.120 1.00 0.00 100 GLN A O 13
ATOM 24202 N N . ALA A 1 101 ? 6.832 6.226 -15.494 1.00 0.00 101 ALA A N 13
ATOM 24203 C CA . ALA A 1 101 ? 6.314 6.594 -16.809 1.00 0.00 101 ALA A CA 13
ATOM 24204 C C . ALA A 1 101 ? 7.433 6.938 -17.766 1.00 0.00 101 ALA A C 13
ATOM 24205 O O . ALA A 1 101 ? 8.604 7.060 -17.393 1.00 0.00 101 ALA A O 13
ATOM 24212 N N . HIS A 1 102 ? 7.074 7.104 -19.028 1.00 0.00 102 HIS A N 13
ATOM 24213 C CA . HIS A 1 102 ? 8.026 7.469 -20.072 1.00 0.00 102 HIS A CA 13
ATOM 24214 C C . HIS A 1 102 ? 8.519 8.884 -19.885 1.00 0.00 102 HIS A C 13
ATOM 24215 O O . HIS A 1 102 ? 9.651 9.132 -19.455 1.00 0.00 102 HIS A O 13
ATOM 24229 N N . ASP A 1 103 ? 7.677 9.841 -20.229 1.00 0.00 103 ASP A N 13
ATOM 24230 C CA . ASP A 1 103 ? 8.068 11.247 -20.245 1.00 0.00 103 ASP A CA 13
ATOM 24231 C C . ASP A 1 103 ? 7.792 11.908 -18.917 1.00 0.00 103 ASP A C 13
ATOM 24232 O O . ASP A 1 103 ? 7.164 11.326 -18.018 1.00 0.00 103 ASP A O 13
ATOM 24241 N N . ASP A 1 104 ? 8.263 13.130 -18.751 1.00 0.00 104 ASP A N 13
ATOM 24242 C CA . ASP A 1 104 ? 7.903 13.927 -17.582 1.00 0.00 104 ASP A CA 13
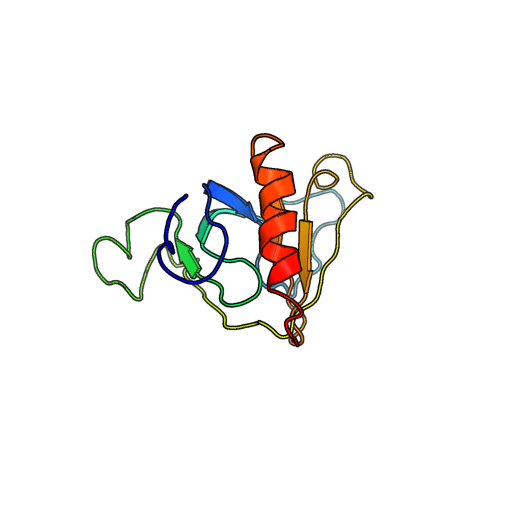ATOM 24243 C C . ASP A 1 104 ? 6.568 14.607 -17.789 1.00 0.00 104 ASP A C 13
ATOM 24244 O O . ASP A 1 104 ? 6.051 15.271 -16.867 1.00 0.00 104 ASP A O 13
ATOM 24253 N N . THR A 1 105 ? 5.959 14.461 -18.951 1.00 0.00 105 THR A N 13
ATOM 24254 C CA . THR A 1 105 ? 4.605 14.969 -19.175 1.00 0.00 105 THR A CA 13
ATOM 24255 C C . THR A 1 105 ? 3.583 13.995 -18.644 1.00 0.00 105 THR A C 13
ATOM 24256 O O . THR A 1 105 ? 2.661 14.329 -17.880 1.00 0.00 105 THR A O 13
ATOM 24267 N N . GLU A 1 106 ? 3.748 12.740 -19.013 1.00 0.00 106 GLU A N 13
ATOM 24268 C CA . GLU A 1 106 ? 2.822 11.687 -18.606 1.00 0.00 106 GLU A CA 13
ATOM 24269 C C . GLU A 1 106 ? 3.172 11.222 -17.208 1.00 0.00 106 GLU A C 13
ATOM 24270 O O . GLU A 1 106 ? 2.308 10.660 -16.504 1.00 0.00 106 GLU A O 13
ATOM 24282 N N . MET A 1 107 ? 4.408 11.418 -16.779 1.00 0.00 107 MET A N 13
ATOM 24283 C CA . MET A 1 107 ? 4.837 10.876 -15.484 1.00 0.00 107 MET A CA 13
ATOM 24284 C C . MET A 1 107 ? 4.042 11.533 -14.376 1.00 0.00 107 MET A C 13
ATOM 24285 O O . MET A 1 107 ? 3.488 10.916 -13.460 1.00 0.00 107 MET A O 13
ATOM 24299 N N . SER A 1 108 ? 3.952 12.857 -14.479 1.00 0.00 108 SER A N 13
ATOM 24300 C CA . SER A 1 108 ? 3.117 13.663 -13.596 1.00 0.00 108 SER A CA 13
ATOM 24301 C C . SER A 1 108 ? 1.653 13.339 -13.793 1.00 0.00 108 SER A C 13
ATOM 24302 O O . SER A 1 108 ? 0.934 13.035 -12.830 1.00 0.00 108 SER A O 13
ATOM 24310 N N . GLN A 1 109 ? 1.176 13.390 -15.025 1.00 0.00 109 GLN A N 13
ATOM 24311 C CA . GLN A 1 109 ? -0.221 13.065 -15.318 1.00 0.00 109 GLN A CA 13
ATOM 24312 C C . GLN A 1 109 ? -0.603 11.734 -14.710 1.00 0.00 109 GLN A C 13
ATOM 24313 O O . GLN A 1 109 ? -1.788 11.544 -14.342 1.00 0.00 109 GLN A O 13
ATOM 24327 N N . TRP A 1 110 ? 0.302 10.781 -14.595 1.00 0.00 110 TRP A N 13
ATOM 24328 C CA . TRP A 1 110 ? 0.014 9.541 -13.865 1.00 0.00 110 TRP A CA 13
ATOM 24329 C C . TRP A 1 110 ? -0.259 9.842 -12.410 1.00 0.00 110 TRP A C 13
ATOM 24330 O O . TRP A 1 110 ? -1.254 9.383 -11.841 1.00 0.00 110 TRP A O 13
ATOM 24351 N N . VAL A 1 111 ? 0.626 10.587 -11.773 1.00 0.00 111 VAL A N 13
ATOM 24352 C CA . VAL A 1 111 ? 0.463 10.923 -10.357 1.00 0.00 111 VAL A CA 13
ATOM 24353 C C . VAL A 1 111 ? -0.810 11.702 -10.102 1.00 0.00 111 VAL A C 13
ATOM 24354 O O . VAL A 1 111 ? -1.644 11.334 -9.261 1.00 0.00 111 VAL A O 13
ATOM 24367 N N . THR A 1 112 ? -0.988 12.810 -10.801 1.00 0.00 112 THR A N 13
ATOM 24368 C CA . THR A 1 112 ? -2.209 13.612 -10.720 1.00 0.00 112 THR A CA 13
ATOM 24369 C C . THR A 1 112 ? -3.443 12.750 -10.859 1.00 0.00 112 THR A C 13
ATOM 24370 O O . THR A 1 112 ? -4.404 12.895 -10.066 1.00 0.00 112 THR A O 13
ATOM 24381 N N . SER A 1 113 ? -3.486 11.833 -11.806 1.00 0.00 113 SER A N 13
ATOM 24382 C CA . SER A 1 113 ? -4.644 10.956 -11.984 1.00 0.00 113 SER A CA 13
ATOM 24383 C C . SER A 1 113 ? -4.807 10.026 -10.801 1.00 0.00 113 SER A C 13
ATOM 24384 O O . SER A 1 113 ? -5.867 9.887 -10.181 1.00 0.00 113 SER A O 13
ATOM 24392 N N . LEU A 1 114 ? -3.723 9.336 -10.475 1.00 0.00 114 LEU A N 13
ATOM 24393 C CA . LEU A 1 114 ? -3.611 8.484 -9.297 1.00 0.00 114 LEU A CA 13
ATOM 24394 C C . LEU A 1 114 ? -4.227 9.132 -8.080 1.00 0.00 114 LEU A C 13
ATOM 24395 O O . LEU A 1 114 ? -4.890 8.486 -7.261 1.00 0.00 114 LEU A O 13
ATOM 24411 N N . LYS A 1 115 ? -3.997 10.424 -7.930 1.00 0.00 115 LYS A N 13
ATOM 24412 C CA . LYS A 1 115 ? -4.409 11.149 -6.732 1.00 0.00 115 LYS A CA 13
ATOM 24413 C C . LYS A 1 115 ? -5.908 11.328 -6.697 1.00 0.00 115 LYS A C 13
ATOM 24414 O O . LYS A 1 115 ? -6.556 11.197 -5.650 1.00 0.00 115 LYS A O 13
ATOM 24433 N N . ALA A 1 116 ? -6.495 11.610 -7.846 1.00 0.00 116 ALA A N 13
ATOM 24434 C CA . ALA A 1 116 ? -7.950 11.665 -7.970 1.00 0.00 116 ALA A CA 13
ATOM 24435 C C . ALA A 1 116 ? -8.591 10.378 -7.505 1.00 0.00 116 ALA A C 13
ATOM 24436 O O . ALA A 1 116 ? -9.741 10.364 -7.035 1.00 0.00 116 ALA A O 13
ATOM 24443 N N . GLN A 1 117 ? -7.882 9.270 -7.617 1.00 0.00 117 GLN A N 13
ATOM 24444 C CA . GLN A 1 117 ? -8.450 7.951 -7.336 1.00 0.00 117 GLN A CA 13
ATOM 24445 C C . GLN A 1 117 ? -8.230 7.519 -5.902 1.00 0.00 117 GLN A C 13
ATOM 24446 O O . GLN A 1 117 ? -9.128 7.543 -5.056 1.00 0.00 117 GLN A O 13
ATOM 24460 N N . SER A 1 118 ? -7.018 7.086 -5.620 1.00 0.00 118 SER A N 13
ATOM 24461 C CA . SER A 1 118 ? -6.575 6.464 -4.377 1.00 0.00 118 SER A CA 13
ATOM 24462 C C . SER A 1 118 ? -7.412 6.862 -3.182 1.00 0.00 118 SER A C 13
ATOM 24463 O O . SER A 1 118 ? -8.278 6.117 -2.712 1.00 0.00 118 SER A O 13
ATOM 24471 N N . ASP A 1 119 ? -7.141 8.045 -2.659 1.00 0.00 119 ASP A N 13
ATOM 24472 C CA . ASP A 1 119 ? -7.797 8.541 -1.454 1.00 0.00 119 ASP A CA 13
ATOM 24473 C C . ASP A 1 119 ? -8.423 9.894 -1.698 1.00 0.00 119 ASP A C 13
ATOM 24474 O O . ASP A 1 119 ? -7.778 10.943 -1.584 1.00 0.00 119 ASP A O 13
ATOM 24483 N N . SER A 1 120 ? -9.697 9.892 -2.046 1.00 0.00 120 SER A N 13
ATOM 24484 C CA . SER A 1 120 ? -10.399 11.119 -2.410 1.00 0.00 120 SER A CA 13
ATOM 24485 C C . SER A 1 120 ? -11.866 11.028 -2.061 1.00 0.00 120 SER A C 13
ATOM 24486 O O . SER A 1 120 ? -12.555 10.050 -2.374 1.00 0.00 120 SER A O 13
ATOM 24494 N N . THR A 1 121 ? -12.374 12.064 -1.420 1.00 0.00 121 THR A N 13
ATOM 24495 C CA . THR A 1 121 ? -13.743 12.072 -0.914 1.00 0.00 121 THR A CA 13
ATOM 24496 C C . THR A 1 121 ? -14.755 12.199 -2.031 1.00 0.00 121 THR A C 13
ATOM 24497 O O . THR A 1 121 ? -15.976 12.140 -1.774 1.00 0.00 121 THR A O 13
ATOM 24508 N N . ALA A 1 122 ? -14.329 12.396 -3.264 1.00 0.00 122 ALA A N 13
ATOM 24509 C CA . ALA A 1 122 ? -15.252 12.432 -4.401 1.00 0.00 122 ALA A CA 13
ATOM 24510 C C . ALA A 1 122 ? -14.507 12.419 -5.714 1.00 0.00 122 ALA A C 13
ATOM 24511 O O . ALA A 1 122 ? -13.411 13.040 -5.872 1.00 0.00 122 ALA A O 13
ATOM 24519 N N . GLY A 1 1 ? -18.304 3.897 -25.633 1.00 0.00 1 GLY A N 14
ATOM 24520 C CA . GLY A 1 1 ? -17.712 3.711 -24.312 1.00 0.00 1 GLY A CA 14
ATOM 24521 C C . GLY A 1 1 ? -18.072 4.854 -23.393 1.00 0.00 1 GLY A C 14
ATOM 24522 O O . GLY A 1 1 ? -17.210 5.563 -22.861 1.00 0.00 1 GLY A O 14
ATOM 24528 N N . SER A 1 2 ? -19.362 5.053 -23.193 1.00 0.00 2 SER A N 14
ATOM 24529 C CA . SER A 1 2 ? -19.853 6.042 -22.239 1.00 0.00 2 SER A CA 14
ATOM 24530 C C . SER A 1 2 ? -20.086 5.418 -20.883 1.00 0.00 2 SER A C 14
ATOM 24531 O O . SER A 1 2 ? -21.024 4.642 -20.672 1.00 0.00 2 SER A O 14
ATOM 24539 N N . GLY A 1 3 ? -19.227 5.750 -19.936 1.00 0.00 3 GLY A N 14
ATOM 24540 C CA . GLY A 1 3 ? -19.394 5.313 -18.553 1.00 0.00 3 GLY A CA 14
ATOM 24541 C C . GLY A 1 3 ? -18.087 4.814 -17.983 1.00 0.00 3 GLY A C 14
ATOM 24542 O O . GLY A 1 3 ? -17.795 4.965 -16.791 1.00 0.00 3 GLY A O 14
ATOM 24546 N N . THR A 1 4 ? -17.270 4.217 -18.831 1.00 0.00 4 THR A N 14
ATOM 24547 C CA . THR A 1 4 ? -15.954 3.734 -18.423 1.00 0.00 4 THR A CA 14
ATOM 24548 C C . THR A 1 4 ? -14.875 4.720 -18.804 1.00 0.00 4 THR A C 14
ATOM 24549 O O . THR A 1 4 ? -13.876 4.387 -19.451 1.00 0.00 4 THR A O 14
ATOM 24560 N N . GLY A 1 5 ? -15.078 5.971 -18.421 1.00 0.00 5 GLY A N 14
ATOM 24561 C CA . GLY A 1 5 ? -14.175 7.050 -18.806 1.00 0.00 5 GLY A CA 14
ATOM 24562 C C . GLY A 1 5 ? -13.727 7.878 -17.623 1.00 0.00 5 GLY A C 14
ATOM 24563 O O . GLY A 1 5 ? -12.570 8.314 -17.544 1.00 0.00 5 GLY A O 14
ATOM 24567 N N . ALA A 1 6 ? -14.635 8.131 -16.699 1.00 0.00 6 ALA A N 14
ATOM 24568 C CA . ALA A 1 6 ? -14.379 8.994 -15.546 1.00 0.00 6 ALA A CA 14
ATOM 24569 C C . ALA A 1 6 ? -13.079 8.636 -14.864 1.00 0.00 6 ALA A C 14
ATOM 24570 O O . ALA A 1 6 ? -12.264 9.502 -14.521 1.00 0.00 6 ALA A O 14
ATOM 24577 N N . GLY A 1 7 ? -12.852 7.351 -14.664 1.00 0.00 7 GLY A N 14
ATOM 24578 C CA . GLY A 1 7 ? -11.683 6.879 -13.927 1.00 0.00 7 GLY A CA 14
ATOM 24579 C C . GLY A 1 7 ? -11.803 7.206 -12.457 1.00 0.00 7 GLY A C 14
ATOM 24580 O O . GLY A 1 7 ? -12.788 7.793 -11.998 1.00 0.00 7 GLY A O 14
ATOM 24584 N N . GLU A 1 8 ? -10.783 6.848 -11.699 1.00 0.00 8 GLU A N 14
ATOM 24585 C CA . GLU A 1 8 ? -10.814 6.969 -10.244 1.00 0.00 8 GLU A CA 14
ATOM 24586 C C . GLU A 1 8 ? -9.481 7.494 -9.732 1.00 0.00 8 GLU A C 14
ATOM 24587 O O . GLU A 1 8 ? -9.105 8.625 -10.123 1.00 0.00 8 GLU A O 14
ATOM 24599 N N . GLY A 1 9 ? -8.776 6.780 -8.876 1.00 0.00 9 GLY A N 14
ATOM 24600 C CA . GLY A 1 9 ? -7.425 7.198 -8.503 1.00 0.00 9 GLY A CA 14
ATOM 24601 C C . GLY A 1 9 ? -6.607 7.451 -9.773 1.00 0.00 9 GLY A C 14
ATOM 24602 O O . GLY A 1 9 ? -6.492 8.561 -10.295 1.00 0.00 9 GLY A O 14
ATOM 24606 N N . HIS A 1 10 ? -6.003 6.358 -10.251 1.00 0.00 10 HIS A N 14
ATOM 24607 C CA . HIS A 1 10 ? -5.311 6.425 -11.540 1.00 0.00 10 HIS A CA 14
ATOM 24608 C C . HIS A 1 10 ? -5.018 5.045 -12.078 1.00 0.00 10 HIS A C 14
ATOM 24609 O O . HIS A 1 10 ? -5.165 4.028 -11.391 1.00 0.00 10 HIS A O 14
ATOM 24623 N N . GLU A 1 11 ? -4.619 4.977 -13.337 1.00 0.00 11 GLU A N 14
ATOM 24624 C CA . GLU A 1 11 ? -4.322 3.698 -13.979 1.00 0.00 11 GLU A CA 14
ATOM 24625 C C . GLU A 1 11 ? -3.212 3.847 -14.992 1.00 0.00 11 GLU A C 14
ATOM 24626 O O . GLU A 1 11 ? -3.272 4.679 -15.905 1.00 0.00 11 GLU A O 14
ATOM 24638 N N . GLY A 1 12 ? -2.164 3.053 -14.839 1.00 0.00 12 GLY A N 14
ATOM 24639 C CA . GLY A 1 12 ? -0.973 3.202 -15.669 1.00 0.00 12 GLY A CA 14
ATOM 24640 C C . GLY A 1 12 ? -0.135 1.946 -15.706 1.00 0.00 12 GLY A C 14
ATOM 24641 O O . GLY A 1 12 ? -0.471 0.892 -15.155 1.00 0.00 12 GLY A O 14
ATOM 24645 N N . TYR A 1 13 ? 0.993 2.042 -16.392 1.00 0.00 13 TYR A N 14
ATOM 24646 C CA . TYR A 1 13 ? 1.996 0.984 -16.445 1.00 0.00 13 TYR A CA 14
ATOM 24647 C C . TYR A 1 13 ? 3.308 1.461 -15.865 1.00 0.00 13 TYR A C 14
ATOM 24648 O O . TYR A 1 13 ? 3.922 2.423 -16.338 1.00 0.00 13 TYR A O 14
ATOM 24666 N N . VAL A 1 14 ? 3.763 0.757 -14.839 1.00 0.00 14 VAL A N 14
ATOM 24667 C CA . VAL A 1 14 ? 4.924 1.180 -14.066 1.00 0.00 14 VAL A CA 14
ATOM 24668 C C . VAL A 1 14 ? 5.455 0.081 -13.175 1.00 0.00 14 VAL A C 14
ATOM 24669 O O . VAL A 1 14 ? 5.219 -1.114 -13.379 1.00 0.00 14 VAL A O 14
ATOM 24682 N N . THR A 1 15 ? 6.200 0.495 -12.156 1.00 0.00 15 THR A N 14
ATOM 24683 C CA . THR A 1 15 ? 6.657 -0.422 -11.113 1.00 0.00 15 THR A CA 14
ATOM 24684 C C . THR A 1 15 ? 5.933 -0.159 -9.813 1.00 0.00 15 THR A C 14
ATOM 24685 O O . THR A 1 15 ? 5.741 0.994 -9.400 1.00 0.00 15 THR A O 14
ATOM 24696 N N . ARG A 1 16 ? 5.501 -1.213 -9.148 1.00 0.00 16 ARG A N 14
ATOM 24697 C CA . ARG A 1 16 ? 4.656 -1.086 -7.962 1.00 0.00 16 ARG A CA 14
ATOM 24698 C C . ARG A 1 16 ? 5.064 -2.077 -6.895 1.00 0.00 16 ARG A C 14
ATOM 24699 O O . ARG A 1 16 ? 5.659 -3.126 -7.182 1.00 0.00 16 ARG A O 14
ATOM 24720 N N . LYS A 1 17 ? 4.738 -1.785 -5.651 1.00 0.00 17 LYS A N 14
ATOM 24721 C CA . LYS A 1 17 ? 4.932 -2.716 -4.539 1.00 0.00 17 LYS A CA 14
ATOM 24722 C C . LYS A 1 17 ? 3.611 -3.028 -3.875 1.00 0.00 17 LYS A C 14
ATOM 24723 O O . LYS A 1 17 ? 3.310 -2.592 -2.759 1.00 0.00 17 LYS A O 14
ATOM 24742 N N . HIS A 1 18 ? 2.799 -3.822 -4.554 1.00 0.00 18 HIS A N 14
ATOM 24743 C CA . HIS A 1 18 ? 1.430 -4.088 -4.117 1.00 0.00 18 HIS A CA 14
ATOM 24744 C C . HIS A 1 18 ? 1.315 -5.434 -3.440 1.00 0.00 18 HIS A C 14
ATOM 24745 O O . HIS A 1 18 ? 0.608 -6.339 -3.911 1.00 0.00 18 HIS A O 14
ATOM 24759 N N . GLU A 1 19 ? 1.979 -5.604 -2.307 1.00 0.00 19 GLU A N 14
ATOM 24760 C CA . GLU A 1 19 ? 2.050 -6.912 -1.652 1.00 0.00 19 GLU A CA 14
ATOM 24761 C C . GLU A 1 19 ? 2.837 -6.853 -0.359 1.00 0.00 19 GLU A C 14
ATOM 24762 O O . GLU A 1 19 ? 2.693 -5.905 0.431 1.00 0.00 19 GLU A O 14
ATOM 24774 N N . TRP A 1 20 ? 3.646 -7.855 -0.077 1.00 0.00 20 TRP A N 14
ATOM 24775 C CA . TRP A 1 20 ? 4.593 -7.887 1.043 1.00 0.00 20 TRP A CA 14
ATOM 24776 C C . TRP A 1 20 ? 3.874 -8.042 2.364 1.00 0.00 20 TRP A C 14
ATOM 24777 O O . TRP A 1 20 ? 3.151 -7.162 2.842 1.00 0.00 20 TRP A O 14
ATOM 24798 N N . ASP A 1 21 ? 4.074 -9.192 2.990 1.00 0.00 21 ASP A N 14
ATOM 24799 C CA . ASP A 1 21 ? 3.591 -9.483 4.336 1.00 0.00 21 ASP A CA 14
ATOM 24800 C C . ASP A 1 21 ? 2.127 -9.862 4.325 1.00 0.00 21 ASP A C 14
ATOM 24801 O O . ASP A 1 21 ? 1.345 -9.451 3.462 1.00 0.00 21 ASP A O 14
ATOM 24810 N N . SER A 1 22 ? 1.743 -10.682 5.289 1.00 0.00 22 SER A N 14
ATOM 24811 C CA . SER A 1 22 ? 0.351 -11.074 5.484 1.00 0.00 22 SER A CA 14
ATOM 24812 C C . SER A 1 22 ? -0.094 -12.044 4.413 1.00 0.00 22 SER A C 14
ATOM 24813 O O . SER A 1 22 ? 0.029 -11.790 3.210 1.00 0.00 22 SER A O 14
ATOM 24821 N N . THR A 1 23 ? -0.638 -13.168 4.844 1.00 0.00 23 THR A N 14
ATOM 24822 C CA . THR A 1 23 ? -1.133 -14.195 3.931 1.00 0.00 23 THR A CA 14
ATOM 24823 C C . THR A 1 23 ? -0.081 -14.560 2.910 1.00 0.00 23 THR A C 14
ATOM 24824 O O . THR A 1 23 ? 1.125 -14.374 3.125 1.00 0.00 23 THR A O 14
ATOM 24835 N N . THR A 1 24 ? -0.509 -15.103 1.785 1.00 0.00 24 THR A N 14
ATOM 24836 C CA . THR A 1 24 ? 0.401 -15.394 0.679 1.00 0.00 24 THR A CA 14
ATOM 24837 C C . THR A 1 24 ? 1.331 -16.530 1.034 1.00 0.00 24 THR A C 14
ATOM 24838 O O . THR A 1 24 ? 1.104 -17.283 1.990 1.00 0.00 24 THR A O 14
ATOM 24849 N N . LYS A 1 25 ? 2.400 -16.678 0.273 1.00 0.00 25 LYS A N 14
ATOM 24850 C CA . LYS A 1 25 ? 3.393 -17.717 0.538 1.00 0.00 25 LYS A CA 14
ATOM 24851 C C . LYS A 1 25 ? 4.797 -17.175 0.404 1.00 0.00 25 LYS A C 14
ATOM 24852 O O . LYS A 1 25 ? 5.021 -16.020 0.028 1.00 0.00 25 LYS A O 14
ATOM 24871 N N . LYS A 1 26 ? 5.770 -18.008 0.731 1.00 0.00 26 LYS A N 14
ATOM 24872 C CA . LYS A 1 26 ? 7.170 -17.596 0.766 1.00 0.00 26 LYS A CA 14
ATOM 24873 C C . LYS A 1 26 ? 7.792 -17.673 -0.607 1.00 0.00 26 LYS A C 14
ATOM 24874 O O . LYS A 1 26 ? 8.339 -18.703 -1.019 1.00 0.00 26 LYS A O 14
ATOM 24893 N N . ALA A 1 27 ? 7.725 -16.578 -1.341 1.00 0.00 27 ALA A N 14
ATOM 24894 C CA . ALA A 1 27 ? 8.184 -16.548 -2.727 1.00 0.00 27 ALA A CA 14
ATOM 24895 C C . ALA A 1 27 ? 9.555 -15.923 -2.829 1.00 0.00 27 ALA A C 14
ATOM 24896 O O . ALA A 1 27 ? 10.043 -15.260 -1.906 1.00 0.00 27 ALA A O 14
ATOM 24903 N N . SER A 1 28 ? 10.196 -16.116 -3.966 1.00 0.00 28 SER A N 14
ATOM 24904 C CA . SER A 1 28 ? 11.529 -15.571 -4.211 1.00 0.00 28 SER A CA 14
ATOM 24905 C C . SER A 1 28 ? 11.473 -14.093 -4.522 1.00 0.00 28 SER A C 14
ATOM 24906 O O . SER A 1 28 ? 12.439 -13.349 -4.285 1.00 0.00 28 SER A O 14
ATOM 24914 N N . ASN A 1 29 ? 10.369 -13.630 -5.077 1.00 0.00 29 ASN A N 14
ATOM 24915 C CA . ASN A 1 29 ? 10.241 -12.234 -5.493 1.00 0.00 29 ASN A CA 14
ATOM 24916 C C . ASN A 1 29 ? 10.509 -11.294 -4.342 1.00 0.00 29 ASN A C 14
ATOM 24917 O O . ASN A 1 29 ? 9.667 -11.091 -3.457 1.00 0.00 29 ASN A O 14
ATOM 24928 N N . ARG A 1 30 ? 11.695 -10.716 -4.319 1.00 0.00 30 ARG A N 14
ATOM 24929 C CA . ARG A 1 30 ? 12.041 -9.677 -3.351 1.00 0.00 30 ARG A CA 14
ATOM 24930 C C . ARG A 1 30 ? 12.227 -8.341 -4.033 1.00 0.00 30 ARG A C 14
ATOM 24931 O O . ARG A 1 30 ? 13.060 -7.517 -3.639 1.00 0.00 30 ARG A O 14
ATOM 24952 N N . SER A 1 31 ? 11.454 -8.109 -5.077 1.00 0.00 31 SER A N 14
ATOM 24953 C CA . SER A 1 31 ? 11.521 -6.857 -5.826 1.00 0.00 31 SER A CA 14
ATOM 24954 C C . SER A 1 31 ? 10.161 -6.475 -6.362 1.00 0.00 31 SER A C 14
ATOM 24955 O O . SER A 1 31 ? 9.238 -7.294 -6.444 1.00 0.00 31 SER A O 14
ATOM 24963 N N . TRP A 1 32 ? 10.016 -5.218 -6.737 1.00 0.00 32 TRP A N 14
ATOM 24964 C CA . TRP A 1 32 ? 8.731 -4.677 -7.168 1.00 0.00 32 TRP A CA 14
ATOM 24965 C C . TRP A 1 32 ? 8.353 -5.205 -8.532 1.00 0.00 32 TRP A C 14
ATOM 24966 O O . TRP A 1 32 ? 9.202 -5.420 -9.406 1.00 0.00 32 TRP A O 14
ATOM 24987 N N . ASP A 1 33 ? 7.071 -5.446 -8.734 1.00 0.00 33 ASP A N 14
ATOM 24988 C CA . ASP A 1 33 ? 6.581 -6.020 -9.984 1.00 0.00 33 ASP A CA 14
ATOM 24989 C C . ASP A 1 33 ? 6.171 -4.938 -10.955 1.00 0.00 33 ASP A C 14
ATOM 24990 O O . ASP A 1 33 ? 5.558 -3.929 -10.589 1.00 0.00 33 ASP A O 14
ATOM 24999 N N . LYS A 1 34 ? 6.512 -5.132 -12.216 1.00 0.00 34 LYS A N 14
ATOM 25000 C CA . LYS A 1 34 ? 6.069 -4.251 -13.293 1.00 0.00 34 LYS A CA 14
ATOM 25001 C C . LYS A 1 34 ? 4.792 -4.765 -13.915 1.00 0.00 34 LYS A C 14
ATOM 25002 O O . LYS A 1 34 ? 4.693 -5.946 -14.291 1.00 0.00 34 LYS A O 14
ATOM 25021 N N . VAL A 1 35 ? 3.795 -3.910 -14.067 1.00 0.00 35 VAL A N 14
ATOM 25022 C CA . VAL A 1 35 ? 2.474 -4.352 -14.515 1.00 0.00 35 VAL A CA 14
ATOM 25023 C C . VAL A 1 35 ? 1.645 -3.210 -15.057 1.00 0.00 35 VAL A C 14
ATOM 25024 O O . VAL A 1 35 ? 1.995 -2.029 -14.963 1.00 0.00 35 VAL A O 14
ATOM 25037 N N . TYR A 1 36 ? 0.501 -3.561 -15.622 1.00 0.00 36 TYR A N 14
ATOM 25038 C CA . TYR A 1 36 ? -0.502 -2.587 -16.047 1.00 0.00 36 TYR A CA 14
ATOM 25039 C C . TYR A 1 36 ? -1.683 -2.615 -15.103 1.00 0.00 36 TYR A C 14
ATOM 25040 O O . TYR A 1 36 ? -2.715 -3.268 -15.326 1.00 0.00 36 TYR A O 14
ATOM 25058 N N . MET A 1 37 ? -1.547 -1.913 -13.987 1.00 0.00 37 MET A N 14
ATOM 25059 C CA . MET A 1 37 ? -2.547 -1.975 -12.925 1.00 0.00 37 MET A CA 14
ATOM 25060 C C . MET A 1 37 ? -3.407 -0.728 -12.910 1.00 0.00 37 MET A C 14
ATOM 25061 O O . MET A 1 37 ? -2.952 0.417 -12.991 1.00 0.00 37 MET A O 14
ATOM 25075 N N . ALA A 1 38 ? -4.708 -0.951 -12.829 1.00 0.00 38 ALA A N 14
ATOM 25076 C CA . ALA A 1 38 ? -5.713 0.096 -12.654 1.00 0.00 38 ALA A CA 14
ATOM 25077 C C . ALA A 1 38 ? -6.143 0.148 -11.208 1.00 0.00 38 ALA A C 14
ATOM 25078 O O . ALA A 1 38 ? -7.061 -0.588 -10.792 1.00 0.00 38 ALA A O 14
ATOM 25085 N N . ALA A 1 39 ? -5.543 1.005 -10.404 1.00 0.00 39 ALA A N 14
ATOM 25086 C CA . ALA A 1 39 ? -5.757 0.976 -8.958 1.00 0.00 39 ALA A CA 14
ATOM 25087 C C . ALA A 1 39 ? -5.486 2.305 -8.288 1.00 0.00 39 ALA A C 14
ATOM 25088 O O . ALA A 1 39 ? -5.156 3.350 -8.868 1.00 0.00 39 ALA A O 14
ATOM 25095 N N . LYS A 1 40 ? -5.685 2.292 -6.971 1.00 0.00 40 LYS A N 14
ATOM 25096 C CA . LYS A 1 40 ? -5.336 3.427 -6.127 1.00 0.00 40 LYS A CA 14
ATOM 25097 C C . LYS A 1 40 ? -5.445 3.121 -4.646 1.00 0.00 40 LYS A C 14
ATOM 25098 O O . LYS A 1 40 ? -5.566 1.988 -4.175 1.00 0.00 40 LYS A O 14
ATOM 25117 N N . ALA A 1 41 ? -5.423 4.197 -3.873 1.00 0.00 41 ALA A N 14
ATOM 25118 C CA . ALA A 1 41 ? -5.667 4.164 -2.430 1.00 0.00 41 ALA A CA 14
ATOM 25119 C C . ALA A 1 41 ? -7.076 3.712 -2.101 1.00 0.00 41 ALA A C 14
ATOM 25120 O O . ALA A 1 41 ? -7.373 3.292 -0.976 1.00 0.00 41 ALA A O 14
ATOM 25127 N N . GLY A 1 42 ? -7.955 3.765 -3.081 1.00 0.00 42 GLY A N 14
ATOM 25128 C CA . GLY A 1 42 ? -9.322 3.250 -2.945 1.00 0.00 42 GLY A CA 14
ATOM 25129 C C . GLY A 1 42 ? -9.306 1.749 -3.156 1.00 0.00 42 GLY A C 14
ATOM 25130 O O . GLY A 1 42 ? -9.156 0.965 -2.214 1.00 0.00 42 GLY A O 14
ATOM 25134 N N . ARG A 1 43 ? -9.410 1.324 -4.401 1.00 0.00 43 ARG A N 14
ATOM 25135 C CA . ARG A 1 43 ? -9.563 -0.089 -4.743 1.00 0.00 43 ARG A CA 14
ATOM 25136 C C . ARG A 1 43 ? -8.640 -0.467 -5.878 1.00 0.00 43 ARG A C 14
ATOM 25137 O O . ARG A 1 43 ? -8.593 0.251 -6.905 1.00 0.00 43 ARG A O 14
ATOM 25158 N N . ILE A 1 44 ? -7.917 -1.565 -5.771 1.00 0.00 44 ILE A N 14
ATOM 25159 C CA . ILE A 1 44 ? -6.974 -1.949 -6.827 1.00 0.00 44 ILE A CA 14
ATOM 25160 C C . ILE A 1 44 ? -7.631 -2.785 -7.901 1.00 0.00 44 ILE A C 14
ATOM 25161 O O . ILE A 1 44 ? -8.660 -3.434 -7.704 1.00 0.00 44 ILE A O 14
ATOM 25177 N N . SER A 1 45 ? -7.007 -2.787 -9.064 1.00 0.00 45 SER A N 14
ATOM 25178 C CA . SER A 1 45 ? -7.331 -3.662 -10.186 1.00 0.00 45 SER A CA 14
ATOM 25179 C C . SER A 1 45 ? -6.043 -4.050 -10.886 1.00 0.00 45 SER A C 14
ATOM 25180 O O . SER A 1 45 ? -5.169 -3.161 -11.078 1.00 0.00 45 SER A O 14
ATOM 25188 N N . PHE A 1 46 ? -5.843 -5.280 -11.308 1.00 0.00 46 PHE A N 14
ATOM 25189 C CA . PHE A 1 46 ? -4.528 -5.729 -11.783 1.00 0.00 46 PHE A CA 14
ATOM 25190 C C . PHE A 1 46 ? -4.526 -6.472 -13.105 1.00 0.00 46 PHE A C 14
ATOM 25191 O O . PHE A 1 46 ? -5.377 -7.323 -13.380 1.00 0.00 46 PHE A O 14
ATOM 25208 N N . TYR A 1 47 ? -3.574 -6.133 -13.958 1.00 0.00 47 TYR A N 14
ATOM 25209 C CA . TYR A 1 47 ? -3.310 -6.877 -15.186 1.00 0.00 47 TYR A CA 14
ATOM 25210 C C . TYR A 1 47 ? -1.911 -6.597 -15.693 1.00 0.00 47 TYR A C 14
ATOM 25211 O O . TYR A 1 47 ? -1.629 -5.449 -16.102 1.00 0.00 47 TYR A O 14
ATOM 25229 N N . LYS A 1 48 ? -1.002 -7.556 -15.704 1.00 0.00 48 LYS A N 14
ATOM 25230 C CA . LYS A 1 48 ? 0.369 -7.306 -16.167 1.00 0.00 48 LYS A CA 14
ATOM 25231 C C . LYS A 1 48 ? 0.356 -6.686 -17.546 1.00 0.00 48 LYS A C 14
ATOM 25232 O O . LYS A 1 48 ? 1.179 -5.839 -17.909 1.00 0.00 48 LYS A O 14
ATOM 25251 N N . ASP A 1 49 ? -0.622 -7.101 -18.337 1.00 0.00 49 ASP A N 14
ATOM 25252 C CA . ASP A 1 49 ? -0.887 -6.511 -19.644 1.00 0.00 49 ASP A CA 14
ATOM 25253 C C . ASP A 1 49 ? -2.154 -7.095 -20.237 1.00 0.00 49 ASP A C 14
ATOM 25254 O O . ASP A 1 49 ? -3.241 -6.935 -19.623 1.00 0.00 49 ASP A O 14
ATOM 25263 N N . GLN A 1 50 ? -2.118 -7.761 -21.373 1.00 0.00 50 GLN A N 14
ATOM 25264 C CA . GLN A 1 50 ? -3.320 -8.370 -21.950 1.00 0.00 50 GLN A CA 14
ATOM 25265 C C . GLN A 1 50 ? -3.518 -9.790 -21.473 1.00 0.00 50 GLN A C 14
ATOM 25266 O O . GLN A 1 50 ? -4.626 -10.204 -21.120 1.00 0.00 50 GLN A O 14
ATOM 25280 N N . LYS A 1 51 ? -2.446 -10.549 -21.426 1.00 0.00 51 LYS A N 14
ATOM 25281 C CA . LYS A 1 51 ? -2.398 -11.990 -21.163 1.00 0.00 51 LYS A CA 14
ATOM 25282 C C . LYS A 1 51 ? -3.655 -12.579 -20.553 1.00 0.00 51 LYS A C 14
ATOM 25283 O O . LYS A 1 51 ? -4.384 -13.372 -21.159 1.00 0.00 51 LYS A O 14
ATOM 25302 N N . GLY A 1 52 ? -3.937 -12.166 -19.330 1.00 0.00 52 GLY A N 14
ATOM 25303 C CA . GLY A 1 52 ? -5.025 -12.746 -18.532 1.00 0.00 52 GLY A CA 14
ATOM 25304 C C . GLY A 1 52 ? -6.346 -12.186 -19.035 1.00 0.00 52 GLY A C 14
ATOM 25305 O O . GLY A 1 52 ? -7.332 -12.893 -19.260 1.00 0.00 52 GLY A O 14
ATOM 25309 N N . TYR A 1 53 ? -6.358 -10.871 -19.189 1.00 0.00 53 TYR A N 14
ATOM 25310 C CA . TYR A 1 53 ? -7.469 -10.174 -19.827 1.00 0.00 53 TYR A CA 14
ATOM 25311 C C . TYR A 1 53 ? -7.673 -10.652 -21.251 1.00 0.00 53 TYR A C 14
ATOM 25312 O O . TYR A 1 53 ? -8.714 -10.364 -21.873 1.00 0.00 53 TYR A O 14
ATOM 25330 N N . LYS A 1 54 ? -6.719 -11.363 -21.821 1.00 0.00 54 LYS A N 14
ATOM 25331 C CA . LYS A 1 54 ? -6.790 -11.873 -23.192 1.00 0.00 54 LYS A CA 14
ATOM 25332 C C . LYS A 1 54 ? -7.668 -13.098 -23.266 1.00 0.00 54 LYS A C 14
ATOM 25333 O O . LYS A 1 54 ? -8.640 -13.163 -24.028 1.00 0.00 54 LYS A O 14
ATOM 25352 N N . SER A 1 55 ? -7.342 -14.098 -22.465 1.00 0.00 55 SER A N 14
ATOM 25353 C CA . SER A 1 55 ? -8.092 -15.352 -22.462 1.00 0.00 55 SER A CA 14
ATOM 25354 C C . SER A 1 55 ? -9.302 -15.258 -21.562 1.00 0.00 55 SER A C 14
ATOM 25355 O O . SER A 1 55 ? -10.452 -15.385 -21.998 1.00 0.00 55 SER A O 14
ATOM 25363 N N . ASN A 1 56 ? -9.060 -15.053 -20.280 1.00 0.00 56 ASN A N 14
ATOM 25364 C CA . ASN A 1 56 ? -10.129 -15.010 -19.286 1.00 0.00 56 ASN A CA 14
ATOM 25365 C C . ASN A 1 56 ? -10.084 -13.719 -18.503 1.00 0.00 56 ASN A C 14
ATOM 25366 O O . ASN A 1 56 ? -9.322 -13.577 -17.545 1.00 0.00 56 ASN A O 14
ATOM 25377 N N . PRO A 1 57 ? -10.895 -12.754 -18.896 1.00 0.00 57 PRO A N 14
ATOM 25378 C CA . PRO A 1 57 ? -10.990 -11.353 -18.294 1.00 0.00 57 PRO A CA 14
ATOM 25379 C C . PRO A 1 57 ? -11.061 -11.314 -16.786 1.00 0.00 57 PRO A C 14
ATOM 25380 O O . PRO A 1 57 ? -10.510 -10.425 -16.128 1.00 0.00 57 PRO A O 14
ATOM 25391 N N . GLU A 1 58 ? -11.749 -12.284 -16.213 1.00 0.00 58 GLU A N 14
ATOM 25392 C CA . GLU A 1 58 ? -11.982 -12.316 -14.772 1.00 0.00 58 GLU A CA 14
ATOM 25393 C C . GLU A 1 58 ? -10.727 -12.713 -14.031 1.00 0.00 58 GLU A C 14
ATOM 25394 O O . GLU A 1 58 ? -10.447 -12.242 -12.923 1.00 0.00 58 GLU A O 14
ATOM 25406 N N . LEU A 1 59 ? -9.940 -13.578 -14.644 1.00 0.00 59 LEU A N 14
ATOM 25407 C CA . LEU A 1 59 ? -8.628 -13.946 -14.116 1.00 0.00 59 LEU A CA 14
ATOM 25408 C C . LEU A 1 59 ? -7.523 -13.277 -14.899 1.00 0.00 59 LEU A C 14
ATOM 25409 O O . LEU A 1 59 ? -7.093 -13.755 -15.957 1.00 0.00 59 LEU A O 14
ATOM 25425 N N . THR A 1 60 ? -7.056 -12.145 -14.406 1.00 0.00 60 THR A N 14
ATOM 25426 C CA . THR A 1 60 ? -5.919 -11.451 -15.007 1.00 0.00 60 THR A CA 14
ATOM 25427 C C . THR A 1 60 ? -4.637 -12.211 -14.765 1.00 0.00 60 THR A C 14
ATOM 25428 O O . THR A 1 60 ? -4.648 -13.430 -14.530 1.00 0.00 60 THR A O 14
ATOM 25439 N N . PHE A 1 61 ? -3.511 -11.523 -14.839 1.00 0.00 61 PHE A N 14
ATOM 25440 C CA . PHE A 1 61 ? -2.222 -12.154 -14.552 1.00 0.00 61 PHE A CA 14
ATOM 25441 C C . PHE A 1 61 ? -2.110 -12.513 -13.085 1.00 0.00 61 PHE A C 14
ATOM 25442 O O . PHE A 1 61 ? -3.018 -12.223 -12.273 1.00 0.00 61 PHE A O 14
ATOM 25459 N N . ARG A 1 62 ? -1.017 -13.126 -12.667 1.00 0.00 62 ARG A N 14
ATOM 25460 C CA . ARG A 1 62 ? -0.897 -13.663 -11.309 1.00 0.00 62 ARG A CA 14
ATOM 25461 C C . ARG A 1 62 ? -0.687 -12.599 -10.262 1.00 0.00 62 ARG A C 14
ATOM 25462 O O . ARG A 1 62 ? -0.574 -12.930 -9.055 1.00 0.00 62 ARG A O 14
ATOM 25483 N N . GLY A 1 63 ? -0.635 -11.334 -10.607 1.00 0.00 63 GLY A N 14
ATOM 25484 C CA . GLY A 1 63 ? -0.737 -10.223 -9.636 1.00 0.00 63 GLY A CA 14
ATOM 25485 C C . GLY A 1 63 ? -2.237 -9.833 -9.637 1.00 0.00 63 GLY A C 14
ATOM 25486 O O . GLY A 1 63 ? -2.654 -8.694 -9.442 1.00 0.00 63 GLY A O 14
ATOM 25490 N N . GLU A 1 64 ? -3.066 -10.841 -9.831 1.00 0.00 64 GLU A N 14
ATOM 25491 C CA . GLU A 1 64 ? -4.492 -10.821 -10.154 1.00 0.00 64 GLU A CA 14
ATOM 25492 C C . GLU A 1 64 ? -5.356 -9.769 -9.462 1.00 0.00 64 GLU A C 14
ATOM 25493 O O . GLU A 1 64 ? -5.056 -9.071 -8.502 1.00 0.00 64 GLU A O 14
ATOM 25505 N N . PRO A 1 65 ? -6.557 -9.668 -10.000 1.00 0.00 65 PRO A N 14
ATOM 25506 C CA . PRO A 1 65 ? -7.739 -8.690 -9.760 1.00 0.00 65 PRO A CA 14
ATOM 25507 C C . PRO A 1 65 ? -7.632 -7.578 -8.737 1.00 0.00 65 PRO A C 14
ATOM 25508 O O . PRO A 1 65 ? -6.681 -6.754 -8.852 1.00 0.00 65 PRO A O 14
ATOM 25519 N N . SER A 1 66 ? -8.509 -7.435 -7.769 1.00 0.00 66 SER A N 14
ATOM 25520 C CA . SER A 1 66 ? -8.594 -6.221 -6.951 1.00 0.00 66 SER A CA 14
ATOM 25521 C C . SER A 1 66 ? -8.200 -6.351 -5.487 1.00 0.00 66 SER A C 14
ATOM 25522 O O . SER A 1 66 ? -7.981 -7.405 -4.889 1.00 0.00 66 SER A O 14
ATOM 25530 N N . TYR A 1 67 ? -8.132 -5.175 -4.863 1.00 0.00 67 TYR A N 14
ATOM 25531 C CA . TYR A 1 67 ? -7.937 -5.010 -3.422 1.00 0.00 67 TYR A CA 14
ATOM 25532 C C . TYR A 1 67 ? -8.840 -3.916 -2.901 1.00 0.00 67 TYR A C 14
ATOM 25533 O O . TYR A 1 67 ? -8.699 -2.743 -3.264 1.00 0.00 67 TYR A O 14
ATOM 25551 N N . ASP A 1 68 ? -9.799 -4.277 -2.068 1.00 0.00 68 ASP A N 14
ATOM 25552 C CA . ASP A 1 68 ? -10.631 -3.283 -1.392 1.00 0.00 68 ASP A CA 14
ATOM 25553 C C . ASP A 1 68 ? -9.884 -2.686 -0.220 1.00 0.00 68 ASP A C 14
ATOM 25554 O O . ASP A 1 68 ? -9.671 -3.318 0.820 1.00 0.00 68 ASP A O 14
ATOM 25563 N N . LEU A 1 69 ? -9.469 -1.441 -0.386 1.00 0.00 69 LEU A N 14
ATOM 25564 C CA . LEU A 1 69 ? -8.600 -0.770 0.573 1.00 0.00 69 LEU A CA 14
ATOM 25565 C C . LEU A 1 69 ? -9.128 0.582 1.011 1.00 0.00 69 LEU A C 14
ATOM 25566 O O . LEU A 1 69 ? -8.735 0.999 2.117 1.00 0.00 69 LEU A O 14
ATOM 25582 N N . GLN A 1 70 ? -9.980 1.263 0.283 1.00 0.00 70 GLN A N 14
ATOM 25583 C CA . GLN A 1 70 ? -10.314 2.673 0.465 1.00 0.00 70 GLN A CA 14
ATOM 25584 C C . GLN A 1 70 ? -10.229 3.140 1.905 1.00 0.00 70 GLN A C 14
ATOM 25585 O O . GLN A 1 70 ? -11.226 3.356 2.596 1.00 0.00 70 GLN A O 14
ATOM 25599 N N . ASN A 1 71 ? -8.999 3.339 2.351 1.00 0.00 71 ASN A N 14
ATOM 25600 C CA . ASN A 1 71 ? -8.686 3.624 3.745 1.00 0.00 71 ASN A CA 14
ATOM 25601 C C . ASN A 1 71 ? -7.192 3.767 3.940 1.00 0.00 71 ASN A C 14
ATOM 25602 O O . ASN A 1 71 ? -6.698 4.761 4.481 1.00 0.00 71 ASN A O 14
ATOM 25613 N N . ALA A 1 72 ? -6.455 2.754 3.526 1.00 0.00 72 ALA A N 14
ATOM 25614 C CA . ALA A 1 72 ? -5.007 2.641 3.713 1.00 0.00 72 ALA A CA 14
ATOM 25615 C C . ALA A 1 72 ? -4.293 3.971 3.607 1.00 0.00 72 ALA A C 14
ATOM 25616 O O . ALA A 1 72 ? -4.406 4.698 2.616 1.00 0.00 72 ALA A O 14
ATOM 25623 N N . ALA A 1 73 ? -3.519 4.291 4.630 1.00 0.00 73 ALA A N 14
ATOM 25624 C CA . ALA A 1 73 ? -2.792 5.554 4.719 1.00 0.00 73 ALA A CA 14
ATOM 25625 C C . ALA A 1 73 ? -1.830 5.712 3.564 1.00 0.00 73 ALA A C 14
ATOM 25626 O O . ALA A 1 73 ? -1.745 4.866 2.666 1.00 0.00 73 ALA A O 14
ATOM 25633 N N . ILE A 1 74 ? -1.067 6.789 3.582 1.00 0.00 74 ILE A N 14
ATOM 25634 C CA . ILE A 1 74 ? -0.200 7.138 2.460 1.00 0.00 74 ILE A CA 14
ATOM 25635 C C . ILE A 1 74 ? 1.065 7.824 2.925 1.00 0.00 74 ILE A C 14
ATOM 25636 O O . ILE A 1 74 ? 1.097 8.531 3.938 1.00 0.00 74 ILE A O 14
ATOM 25652 N N . GLU A 1 75 ? 2.129 7.635 2.163 1.00 0.00 75 GLU A N 14
ATOM 25653 C CA . GLU A 1 75 ? 3.389 8.336 2.391 1.00 0.00 75 GLU A CA 14
ATOM 25654 C C . GLU A 1 75 ? 4.342 8.126 1.237 1.00 0.00 75 GLU A C 14
ATOM 25655 O O . GLU A 1 75 ? 4.019 7.485 0.231 1.00 0.00 75 GLU A O 14
ATOM 25667 N N . ILE A 1 76 ? 5.545 8.650 1.376 1.00 0.00 76 ILE A N 14
ATOM 25668 C CA . ILE A 1 76 ? 6.624 8.422 0.420 1.00 0.00 76 ILE A CA 14
ATOM 25669 C C . ILE A 1 76 ? 7.657 7.480 0.993 1.00 0.00 76 ILE A C 14
ATOM 25670 O O . ILE A 1 76 ? 7.892 7.439 2.210 1.00 0.00 76 ILE A O 14
ATOM 25686 N N . ALA A 1 77 ? 8.311 6.717 0.137 1.00 0.00 77 ALA A N 14
ATOM 25687 C CA . ALA A 1 77 ? 9.263 5.699 0.579 1.00 0.00 77 ALA A CA 14
ATOM 25688 C C . ALA A 1 77 ? 10.330 6.295 1.469 1.00 0.00 77 ALA A C 14
ATOM 25689 O O . ALA A 1 77 ? 10.847 7.391 1.226 1.00 0.00 77 ALA A O 14
ATOM 25696 N N . SER A 1 78 ? 10.679 5.574 2.520 1.00 0.00 78 SER A N 14
ATOM 25697 C CA . SER A 1 78 ? 11.755 5.972 3.427 1.00 0.00 78 SER A CA 14
ATOM 25698 C C . SER A 1 78 ? 13.047 5.252 3.111 1.00 0.00 78 SER A C 14
ATOM 25699 O O . SER A 1 78 ? 14.149 5.783 3.315 1.00 0.00 78 SER A O 14
ATOM 25707 N N . ASP A 1 79 ? 12.947 4.046 2.587 1.00 0.00 79 ASP A N 14
ATOM 25708 C CA . ASP A 1 79 ? 14.105 3.252 2.176 1.00 0.00 79 ASP A CA 14
ATOM 25709 C C . ASP A 1 79 ? 14.097 3.064 0.675 1.00 0.00 79 ASP A C 14
ATOM 25710 O O . ASP A 1 79 ? 13.924 1.965 0.140 1.00 0.00 79 ASP A O 14
ATOM 25719 N N . TYR A 1 80 ? 14.265 4.170 -0.029 1.00 0.00 80 TYR A N 14
ATOM 25720 C CA . TYR A 1 80 ? 14.110 4.214 -1.482 1.00 0.00 80 TYR A CA 14
ATOM 25721 C C . TYR A 1 80 ? 15.391 3.985 -2.261 1.00 0.00 80 TYR A C 14
ATOM 25722 O O . TYR A 1 80 ? 15.394 3.240 -3.262 1.00 0.00 80 TYR A O 14
ATOM 25740 N N . THR A 1 81 ? 16.484 4.614 -1.876 1.00 0.00 81 THR A N 14
ATOM 25741 C CA . THR A 1 81 ? 17.727 4.612 -2.655 1.00 0.00 81 THR A CA 14
ATOM 25742 C C . THR A 1 81 ? 17.490 5.267 -3.998 1.00 0.00 81 THR A C 14
ATOM 25743 O O . THR A 1 81 ? 17.766 6.473 -4.172 1.00 0.00 81 THR A O 14
ATOM 25754 N N . LYS A 1 82 ? 17.018 4.536 -4.988 1.00 0.00 82 LYS A N 14
ATOM 25755 C CA . LYS A 1 82 ? 16.584 5.109 -6.263 1.00 0.00 82 LYS A CA 14
ATOM 25756 C C . LYS A 1 82 ? 15.104 4.864 -6.469 1.00 0.00 82 LYS A C 14
ATOM 25757 O O . LYS A 1 82 ? 14.608 4.604 -7.570 1.00 0.00 82 LYS A O 14
ATOM 25776 N N . LYS A 1 83 ? 14.365 4.973 -5.381 1.00 0.00 83 LYS A N 14
ATOM 25777 C CA . LYS A 1 83 ? 12.908 4.930 -5.374 1.00 0.00 83 LYS A CA 14
ATOM 25778 C C . LYS A 1 83 ? 12.315 6.235 -4.898 1.00 0.00 83 LYS A C 14
ATOM 25779 O O . LYS A 1 83 ? 11.087 6.392 -4.822 1.00 0.00 83 LYS A O 14
ATOM 25798 N N . LYS A 1 84 ? 13.140 7.228 -4.583 1.00 0.00 84 LYS A N 14
ATOM 25799 C CA . LYS A 1 84 ? 12.639 8.576 -4.249 1.00 0.00 84 LYS A CA 14
ATOM 25800 C C . LYS A 1 84 ? 11.805 9.254 -5.328 1.00 0.00 84 LYS A C 14
ATOM 25801 O O . LYS A 1 84 ? 11.345 10.390 -5.205 1.00 0.00 84 LYS A O 14
ATOM 25820 N N . HIS A 1 85 ? 11.591 8.521 -6.400 1.00 0.00 85 HIS A N 14
ATOM 25821 C CA . HIS A 1 85 ? 10.675 8.870 -7.477 1.00 0.00 85 HIS A CA 14
ATOM 25822 C C . HIS A 1 85 ? 9.417 8.030 -7.372 1.00 0.00 85 HIS A C 14
ATOM 25823 O O . HIS A 1 85 ? 8.892 7.506 -8.359 1.00 0.00 85 HIS A O 14
ATOM 25837 N N . VAL A 1 86 ? 8.929 7.868 -6.148 1.00 0.00 86 VAL A N 14
ATOM 25838 C CA . VAL A 1 86 ? 7.819 6.961 -5.859 1.00 0.00 86 VAL A CA 14
ATOM 25839 C C . VAL A 1 86 ? 6.799 7.559 -4.907 1.00 0.00 86 VAL A C 14
ATOM 25840 O O . VAL A 1 86 ? 6.941 8.642 -4.333 1.00 0.00 86 VAL A O 14
ATOM 25853 N N . LEU A 1 87 ? 5.725 6.807 -4.709 1.00 0.00 87 LEU A N 14
ATOM 25854 C CA . LEU A 1 87 ? 4.683 7.097 -3.729 1.00 0.00 87 LEU A CA 14
ATOM 25855 C C . LEU A 1 87 ? 4.034 5.818 -3.242 1.00 0.00 87 LEU A C 14
ATOM 25856 O O . LEU A 1 87 ? 4.266 4.734 -3.819 1.00 0.00 87 LEU A O 14
ATOM 25872 N N . ARG A 1 88 ? 3.245 5.862 -2.185 1.00 0.00 88 ARG A N 14
ATOM 25873 C CA . ARG A 1 88 ? 2.660 4.641 -1.618 1.00 0.00 88 ARG A CA 14
ATOM 25874 C C . ARG A 1 88 ? 1.432 4.909 -0.778 1.00 0.00 88 ARG A C 14
ATOM 25875 O O . ARG A 1 88 ? 1.323 5.897 -0.045 1.00 0.00 88 ARG A O 14
ATOM 25896 N N . VAL A 1 89 ? 0.481 3.991 -0.865 1.00 0.00 89 VAL A N 14
ATOM 25897 C CA . VAL A 1 89 ? -0.702 3.991 -0.008 1.00 0.00 89 VAL A CA 14
ATOM 25898 C C . VAL A 1 89 ? -0.725 2.737 0.842 1.00 0.00 89 VAL A C 14
ATOM 25899 O O . VAL A 1 89 ? -1.083 1.642 0.395 1.00 0.00 89 VAL A O 14
ATOM 25912 N N . LYS A 1 90 ? -0.314 2.882 2.088 1.00 0.00 90 LYS A N 14
ATOM 25913 C CA . LYS A 1 90 ? -0.113 1.755 2.998 1.00 0.00 90 LYS A CA 14
ATOM 25914 C C . LYS A 1 90 ? -1.376 1.390 3.744 1.00 0.00 90 LYS A C 14
ATOM 25915 O O . LYS A 1 90 ? -2.185 2.244 4.119 1.00 0.00 90 LYS A O 14
ATOM 25934 N N . LEU A 1 91 ? -1.555 0.104 3.995 1.00 0.00 91 LEU A N 14
ATOM 25935 C CA . LEU A 1 91 ? -2.757 -0.402 4.653 1.00 0.00 91 LEU A CA 14
ATOM 25936 C C . LEU A 1 91 ? -2.626 -0.375 6.160 1.00 0.00 91 LEU A C 14
ATOM 25937 O O . LEU A 1 91 ? -1.607 0.012 6.740 1.00 0.00 91 LEU A O 14
ATOM 25953 N N . ALA A 1 92 ? -3.685 -0.824 6.817 1.00 0.00 92 ALA A N 14
ATOM 25954 C CA . ALA A 1 92 ? -3.683 -1.034 8.260 1.00 0.00 92 ALA A CA 14
ATOM 25955 C C . ALA A 1 92 ? -3.295 -2.458 8.597 1.00 0.00 92 ALA A C 14
ATOM 25956 O O . ALA A 1 92 ? -3.204 -2.820 9.788 1.00 0.00 92 ALA A O 14
ATOM 25963 N N . ASN A 1 93 ? -3.058 -3.303 7.611 1.00 0.00 93 ASN A N 14
ATOM 25964 C CA . ASN A 1 93 ? -2.711 -4.706 7.851 1.00 0.00 93 ASN A CA 14
ATOM 25965 C C . ASN A 1 93 ? -1.328 -5.037 7.336 1.00 0.00 93 ASN A C 14
ATOM 25966 O O . ASN A 1 93 ? -0.950 -6.228 7.280 1.00 0.00 93 ASN A O 14
ATOM 25977 N N . GLY A 1 94 ? -0.526 -4.055 6.972 1.00 0.00 94 GLY A N 14
ATOM 25978 C CA . GLY A 1 94 ? 0.873 -4.299 6.600 1.00 0.00 94 GLY A CA 14
ATOM 25979 C C . GLY A 1 94 ? 1.090 -4.094 5.121 1.00 0.00 94 GLY A C 14
ATOM 25980 O O . GLY A 1 94 ? 1.917 -3.281 4.689 1.00 0.00 94 GLY A O 14
ATOM 25984 N N . ALA A 1 95 ? 0.365 -4.845 4.312 1.00 0.00 95 ALA A N 14
ATOM 25985 C CA . ALA A 1 95 ? 0.567 -4.837 2.865 1.00 0.00 95 ALA A CA 14
ATOM 25986 C C . ALA A 1 95 ? 0.395 -3.445 2.306 1.00 0.00 95 ALA A C 14
ATOM 25987 O O . ALA A 1 95 ? -0.553 -2.723 2.644 1.00 0.00 95 ALA A O 14
ATOM 25994 N N . LEU A 1 96 ? 1.288 -3.040 1.423 1.00 0.00 96 LEU A N 14
ATOM 25995 C CA . LEU A 1 96 ? 1.312 -1.667 0.922 1.00 0.00 96 LEU A CA 14
ATOM 25996 C C . LEU A 1 96 ? 1.077 -1.628 -0.570 1.00 0.00 96 LEU A C 14
ATOM 25997 O O . LEU A 1 96 ? 0.966 -2.666 -1.235 1.00 0.00 96 LEU A O 14
ATOM 26013 N N . PHE A 1 97 ? 0.969 -0.434 -1.123 1.00 0.00 97 PHE A N 14
ATOM 26014 C CA . PHE A 1 97 ? 0.893 -0.261 -2.573 1.00 0.00 97 PHE A CA 14
ATOM 26015 C C . PHE A 1 97 ? 1.719 0.930 -3.004 1.00 0.00 97 PHE A C 14
ATOM 26016 O O . PHE A 1 97 ? 1.239 2.059 -3.136 1.00 0.00 97 PHE A O 14
ATOM 26033 N N . LEU A 1 98 ? 3.006 0.680 -3.203 1.00 0.00 98 LEU A N 14
ATOM 26034 C CA . LEU A 1 98 ? 3.944 1.703 -3.658 1.00 0.00 98 LEU A CA 14
ATOM 26035 C C . LEU A 1 98 ? 3.792 1.951 -5.140 1.00 0.00 98 LEU A C 14
ATOM 26036 O O . LEU A 1 98 ? 3.196 1.129 -5.865 1.00 0.00 98 LEU A O 14
ATOM 26052 N N . LEU A 1 99 ? 4.329 3.043 -5.650 1.00 0.00 99 LEU A N 14
ATOM 26053 C CA . LEU A 1 99 ? 4.089 3.439 -7.036 1.00 0.00 99 LEU A CA 14
ATOM 26054 C C . LEU A 1 99 ? 5.289 4.134 -7.634 1.00 0.00 99 LEU A C 14
ATOM 26055 O O . LEU A 1 99 ? 5.433 5.372 -7.482 1.00 0.00 99 LEU A O 14
ATOM 26071 N N . GLN A 1 100 ? 6.189 3.430 -8.289 1.00 0.00 100 GLN A N 14
ATOM 26072 C CA . GLN A 1 100 ? 7.269 4.071 -9.040 1.00 0.00 100 GLN A CA 14
ATOM 26073 C C . GLN A 1 100 ? 6.789 4.407 -10.431 1.00 0.00 100 GLN A C 14
ATOM 26074 O O . GLN A 1 100 ? 6.962 3.629 -11.377 1.00 0.00 100 GLN A O 14
ATOM 26088 N N . ALA A 1 101 ? 6.206 5.582 -10.581 1.00 0.00 101 ALA A N 14
ATOM 26089 C CA . ALA A 1 101 ? 5.527 5.968 -11.815 1.00 0.00 101 ALA A CA 14
ATOM 26090 C C . ALA A 1 101 ? 6.497 6.403 -12.892 1.00 0.00 101 ALA A C 14
ATOM 26091 O O . ALA A 1 101 ? 7.722 6.299 -12.768 1.00 0.00 101 ALA A O 14
ATOM 26098 N N . HIS A 1 102 ? 5.938 6.916 -13.976 1.00 0.00 102 HIS A N 14
ATOM 26099 C CA . HIS A 1 102 ? 6.706 7.239 -15.176 1.00 0.00 102 HIS A CA 14
ATOM 26100 C C . HIS A 1 102 ? 7.365 8.596 -15.088 1.00 0.00 102 HIS A C 14
ATOM 26101 O O . HIS A 1 102 ? 8.513 8.721 -14.621 1.00 0.00 102 HIS A O 14
ATOM 26115 N N . ASP A 1 103 ? 6.682 9.645 -15.503 1.00 0.00 103 ASP A N 14
ATOM 26116 C CA . ASP A 1 103 ? 7.294 10.964 -15.629 1.00 0.00 103 ASP A CA 14
ATOM 26117 C C . ASP A 1 103 ? 7.156 11.768 -14.355 1.00 0.00 103 ASP A C 14
ATOM 26118 O O . ASP A 1 103 ? 6.843 11.260 -13.273 1.00 0.00 103 ASP A O 14
ATOM 26127 N N . ASP A 1 104 ? 7.370 13.063 -14.486 1.00 0.00 104 ASP A N 14
ATOM 26128 C CA . ASP A 1 104 ? 7.124 14.025 -13.418 1.00 0.00 104 ASP A CA 14
ATOM 26129 C C . ASP A 1 104 ? 5.689 14.495 -13.447 1.00 0.00 104 ASP A C 14
ATOM 26130 O O . ASP A 1 104 ? 5.163 15.025 -12.457 1.00 0.00 104 ASP A O 14
ATOM 26139 N N . THR A 1 105 ? 5.031 14.329 -14.581 1.00 0.00 105 THR A N 14
ATOM 26140 C CA . THR A 1 105 ? 3.593 14.601 -14.664 1.00 0.00 105 THR A CA 14
ATOM 26141 C C . THR A 1 105 ? 2.846 13.515 -13.922 1.00 0.00 105 THR A C 14
ATOM 26142 O O . THR A 1 105 ? 2.182 13.743 -12.906 1.00 0.00 105 THR A O 14
ATOM 26153 N N . GLU A 1 106 ? 2.973 12.301 -14.420 1.00 0.00 106 GLU A N 14
ATOM 26154 C CA . GLU A 1 106 ? 2.480 11.106 -13.744 1.00 0.00 106 GLU A CA 14
ATOM 26155 C C . GLU A 1 106 ? 2.886 11.044 -12.292 1.00 0.00 106 GLU A C 14
ATOM 26156 O O . GLU A 1 106 ? 2.063 10.615 -11.442 1.00 0.00 106 GLU A O 14
ATOM 26168 N N . MET A 1 107 ? 4.105 11.419 -11.955 1.00 0.00 107 MET A N 14
ATOM 26169 C CA . MET A 1 107 ? 4.594 11.187 -10.588 1.00 0.00 107 MET A CA 14
ATOM 26170 C C . MET A 1 107 ? 3.660 11.780 -9.560 1.00 0.00 107 MET A C 14
ATOM 26171 O O . MET A 1 107 ? 2.964 11.073 -8.822 1.00 0.00 107 MET A O 14
ATOM 26185 N N . SER A 1 108 ? 3.636 13.098 -9.496 1.00 0.00 108 SER A N 14
ATOM 26186 C CA . SER A 1 108 ? 2.839 13.811 -8.501 1.00 0.00 108 SER A CA 14
ATOM 26187 C C . SER A 1 108 ? 1.356 13.660 -8.761 1.00 0.00 108 SER A C 14
ATOM 26188 O O . SER A 1 108 ? 0.529 13.921 -7.867 1.00 0.00 108 SER A O 14
ATOM 26196 N N . GLN A 1 109 ? 0.964 13.270 -9.959 1.00 0.00 109 GLN A N 14
ATOM 26197 C CA . GLN A 1 109 ? -0.442 13.041 -10.292 1.00 0.00 109 GLN A CA 14
ATOM 26198 C C . GLN A 1 109 ? -0.967 11.785 -9.636 1.00 0.00 109 GLN A C 14
ATOM 26199 O O . GLN A 1 109 ? -2.114 11.736 -9.165 1.00 0.00 109 GLN A O 14
ATOM 26213 N N . TRP A 1 110 ? -0.169 10.735 -9.609 1.00 0.00 110 TRP A N 14
ATOM 26214 C CA . TRP A 1 110 ? -0.484 9.509 -8.879 1.00 0.00 110 TRP A CA 14
ATOM 26215 C C . TRP A 1 110 ? -0.540 9.749 -7.390 1.00 0.00 110 TRP A C 14
ATOM 26216 O O . TRP A 1 110 ? -1.392 9.213 -6.673 1.00 0.00 110 TRP A O 14
ATOM 26237 N N . VAL A 1 111 ? 0.390 10.544 -6.895 1.00 0.00 111 VAL A N 14
ATOM 26238 C CA . VAL A 1 111 ? 0.428 10.887 -5.475 1.00 0.00 111 VAL A CA 14
ATOM 26239 C C . VAL A 1 111 ? -0.811 11.657 -5.078 1.00 0.00 111 VAL A C 14
ATOM 26240 O O . VAL A 1 111 ? -1.464 11.365 -4.070 1.00 0.00 111 VAL A O 14
ATOM 26253 N N . THR A 1 112 ? -1.162 12.646 -5.879 1.00 0.00 112 THR A N 14
ATOM 26254 C CA . THR A 1 112 ? -2.413 13.378 -5.703 1.00 0.00 112 THR A CA 14
ATOM 26255 C C . THR A 1 112 ? -3.599 12.450 -5.835 1.00 0.00 112 THR A C 14
ATOM 26256 O O . THR A 1 112 ? -4.532 12.459 -5.025 1.00 0.00 112 THR A O 14
ATOM 26267 N N . SER A 1 113 ? -3.567 11.612 -6.857 1.00 0.00 113 SER A N 14
ATOM 26268 C CA . SER A 1 113 ? -4.705 10.757 -7.186 1.00 0.00 113 SER A CA 14
ATOM 26269 C C . SER A 1 113 ? -4.991 9.791 -6.060 1.00 0.00 113 SER A C 14
ATOM 26270 O O . SER A 1 113 ? -6.141 9.567 -5.665 1.00 0.00 113 SER A O 14
ATOM 26278 N N . LEU A 1 114 ? -3.939 9.218 -5.508 1.00 0.00 114 LEU A N 14
ATOM 26279 C CA . LEU A 1 114 ? -4.060 8.210 -4.458 1.00 0.00 114 LEU A CA 14
ATOM 26280 C C . LEU A 1 114 ? -4.452 8.830 -3.137 1.00 0.00 114 LEU A C 14
ATOM 26281 O O . LEU A 1 114 ? -5.212 8.249 -2.349 1.00 0.00 114 LEU A O 14
ATOM 26297 N N . LYS A 1 115 ? -3.954 10.022 -2.863 1.00 0.00 115 LYS A N 14
ATOM 26298 C CA . LYS A 1 115 ? -4.248 10.706 -1.604 1.00 0.00 115 LYS A CA 14
ATOM 26299 C C . LYS A 1 115 ? -5.720 11.024 -1.483 1.00 0.00 115 LYS A C 14
ATOM 26300 O O . LYS A 1 115 ? -6.324 10.911 -0.408 1.00 0.00 115 LYS A O 14
ATOM 26319 N N . ALA A 1 116 ? -6.327 11.433 -2.581 1.00 0.00 116 ALA A N 14
ATOM 26320 C CA . ALA A 1 116 ? -7.773 11.638 -2.637 1.00 0.00 116 ALA A CA 14
ATOM 26321 C C . ALA A 1 116 ? -8.524 10.337 -2.461 1.00 0.00 116 ALA A C 14
ATOM 26322 O O . ALA A 1 116 ? -9.645 10.297 -1.938 1.00 0.00 116 ALA A O 14
ATOM 26329 N N . GLN A 1 117 ? -7.933 9.249 -2.915 1.00 0.00 117 GLN A N 14
ATOM 26330 C CA . GLN A 1 117 ? -8.579 7.938 -2.959 1.00 0.00 117 GLN A CA 14
ATOM 26331 C C . GLN A 1 117 ? -8.645 7.271 -1.601 1.00 0.00 117 GLN A C 14
ATOM 26332 O O . GLN A 1 117 ? -9.716 6.901 -1.112 1.00 0.00 117 GLN A O 14
ATOM 26346 N N . SER A 1 118 ? -7.489 7.086 -0.994 1.00 0.00 118 SER A N 14
ATOM 26347 C CA . SER A 1 118 ? -7.301 6.404 0.282 1.00 0.00 118 SER A CA 14
ATOM 26348 C C . SER A 1 118 ? -8.497 6.570 1.188 1.00 0.00 118 SER A C 14
ATOM 26349 O O . SER A 1 118 ? -9.390 5.720 1.268 1.00 0.00 118 SER A O 14
ATOM 26357 N N . ASP A 1 119 ? -8.553 7.700 1.879 1.00 0.00 119 ASP A N 14
ATOM 26358 C CA . ASP A 1 119 ? -9.666 8.034 2.766 1.00 0.00 119 ASP A CA 14
ATOM 26359 C C . ASP A 1 119 ? -10.496 9.164 2.201 1.00 0.00 119 ASP A C 14
ATOM 26360 O O . ASP A 1 119 ? -10.097 9.865 1.265 1.00 0.00 119 ASP A O 14
ATOM 26369 N N . SER A 1 120 ? -11.663 9.373 2.783 1.00 0.00 120 SER A N 14
ATOM 26370 C CA . SER A 1 120 ? -12.598 10.397 2.324 1.00 0.00 120 SER A CA 14
ATOM 26371 C C . SER A 1 120 ? -12.793 11.472 3.368 1.00 0.00 120 SER A C 14
ATOM 26372 O O . SER A 1 120 ? -13.037 12.646 3.053 1.00 0.00 120 SER A O 14
ATOM 26380 N N . THR A 1 121 ? -12.715 11.097 4.632 1.00 0.00 121 THR A N 14
ATOM 26381 C CA . THR A 1 121 ? -13.022 12.008 5.732 1.00 0.00 121 THR A CA 14
ATOM 26382 C C . THR A 1 121 ? -12.002 13.120 5.816 1.00 0.00 121 THR A C 14
ATOM 26383 O O . THR A 1 121 ? -10.868 12.941 6.273 1.00 0.00 121 THR A O 14
ATOM 26394 N N . ALA A 1 122 ? -12.388 14.295 5.350 1.00 0.00 122 ALA A N 14
ATOM 26395 C CA . ALA A 1 122 ? -11.560 15.489 5.494 1.00 0.00 122 ALA A CA 14
ATOM 26396 C C . ALA A 1 122 ? -11.124 15.675 6.927 1.00 0.00 122 ALA A C 14
ATOM 26397 O O . ALA A 1 122 ? -11.871 15.361 7.905 1.00 0.00 122 ALA A O 14
ATOM 26405 N N . GLY A 1 1 ? -30.884 9.370 -20.656 1.00 0.00 1 GLY A N 15
ATOM 26406 C CA . GLY A 1 1 ? -30.965 9.214 -19.206 1.00 0.00 1 GLY A CA 15
ATOM 26407 C C . GLY A 1 1 ? -30.074 10.211 -18.505 1.00 0.00 1 GLY A C 15
ATOM 26408 O O . GLY A 1 1 ? -30.334 11.419 -18.481 1.00 0.00 1 GLY A O 15
ATOM 26414 N N . SER A 1 2 ? -28.990 9.719 -17.932 1.00 0.00 2 SER A N 15
ATOM 26415 C CA . SER A 1 2 ? -28.102 10.545 -17.121 1.00 0.00 2 SER A CA 15
ATOM 26416 C C . SER A 1 2 ? -26.667 10.095 -17.261 1.00 0.00 2 SER A C 15
ATOM 26417 O O . SER A 1 2 ? -25.907 10.588 -18.104 1.00 0.00 2 SER A O 15
ATOM 26425 N N . GLY A 1 3 ? -26.265 9.157 -16.424 1.00 0.00 3 GLY A N 15
ATOM 26426 C CA . GLY A 1 3 ? -24.878 8.701 -16.386 1.00 0.00 3 GLY A CA 15
ATOM 26427 C C . GLY A 1 3 ? -24.082 9.474 -15.362 1.00 0.00 3 GLY A C 15
ATOM 26428 O O . GLY A 1 3 ? -23.389 10.450 -15.673 1.00 0.00 3 GLY A O 15
ATOM 26432 N N . THR A 1 4 ? -24.151 9.034 -14.120 1.00 0.00 4 THR A N 15
ATOM 26433 C CA . THR A 1 4 ? -23.549 9.761 -13.004 1.00 0.00 4 THR A CA 15
ATOM 26434 C C . THR A 1 4 ? -22.486 8.928 -12.329 1.00 0.00 4 THR A C 15
ATOM 26435 O O . THR A 1 4 ? -22.769 8.076 -11.476 1.00 0.00 4 THR A O 15
ATOM 26446 N N . GLY A 1 5 ? -21.239 9.162 -12.690 1.00 0.00 5 GLY A N 15
ATOM 26447 C CA . GLY A 1 5 ? -20.114 8.448 -12.092 1.00 0.00 5 GLY A CA 15
ATOM 26448 C C . GLY A 1 5 ? -18.809 8.831 -12.751 1.00 0.00 5 GLY A C 15
ATOM 26449 O O . GLY A 1 5 ? -18.659 8.788 -13.977 1.00 0.00 5 GLY A O 15
ATOM 26453 N N . ALA A 1 6 ? -17.834 9.192 -11.938 1.00 0.00 6 ALA A N 15
ATOM 26454 C CA . ALA A 1 6 ? -16.539 9.654 -12.430 1.00 0.00 6 ALA A CA 15
ATOM 26455 C C . ALA A 1 6 ? -15.582 8.498 -12.611 1.00 0.00 6 ALA A C 15
ATOM 26456 O O . ALA A 1 6 ? -15.969 7.325 -12.619 1.00 0.00 6 ALA A O 15
ATOM 26463 N N . GLY A 1 7 ? -14.310 8.816 -12.769 1.00 0.00 7 GLY A N 15
ATOM 26464 C CA . GLY A 1 7 ? -13.255 7.807 -12.814 1.00 0.00 7 GLY A CA 15
ATOM 26465 C C . GLY A 1 7 ? -12.425 7.942 -14.069 1.00 0.00 7 GLY A C 15
ATOM 26466 O O . GLY A 1 7 ? -12.838 7.548 -15.168 1.00 0.00 7 GLY A O 15
ATOM 26470 N N . GLU A 1 8 ? -11.227 8.479 -13.930 1.00 0.00 8 GLU A N 15
ATOM 26471 C CA . GLU A 1 8 ? -10.363 8.746 -15.076 1.00 0.00 8 GLU A CA 15
ATOM 26472 C C . GLU A 1 8 ? -8.901 8.649 -14.681 1.00 0.00 8 GLU A C 15
ATOM 26473 O O . GLU A 1 8 ? -8.185 9.653 -14.611 1.00 0.00 8 GLU A O 15
ATOM 26485 N N . GLY A 1 9 ? -8.454 7.431 -14.391 1.00 0.00 9 GLY A N 15
ATOM 26486 C CA . GLY A 1 9 ? -7.044 7.213 -14.088 1.00 0.00 9 GLY A CA 15
ATOM 26487 C C . GLY A 1 9 ? -6.121 7.468 -15.270 1.00 0.00 9 GLY A C 15
ATOM 26488 O O . GLY A 1 9 ? -6.208 8.480 -15.972 1.00 0.00 9 GLY A O 15
ATOM 26492 N N . HIS A 1 10 ? -5.220 6.514 -15.522 1.00 0.00 10 HIS A N 15
ATOM 26493 C CA . HIS A 1 10 ? -4.364 6.543 -16.702 1.00 0.00 10 HIS A CA 15
ATOM 26494 C C . HIS A 1 10 ? -4.177 5.146 -17.250 1.00 0.00 10 HIS A C 15
ATOM 26495 O O . HIS A 1 10 ? -4.398 4.145 -16.552 1.00 0.00 10 HIS A O 15
ATOM 26509 N N . GLU A 1 11 ? -3.746 5.045 -18.493 1.00 0.00 11 GLU A N 15
ATOM 26510 C CA . GLU A 1 11 ? -3.663 3.751 -19.165 1.00 0.00 11 GLU A CA 15
ATOM 26511 C C . GLU A 1 11 ? -2.722 3.809 -20.347 1.00 0.00 11 GLU A C 15
ATOM 26512 O O . GLU A 1 11 ? -3.035 4.338 -21.418 1.00 0.00 11 GLU A O 15
ATOM 26524 N N . GLY A 1 12 ? -1.539 3.246 -20.155 1.00 0.00 12 GLY A N 15
ATOM 26525 C CA . GLY A 1 12 ? -0.463 3.330 -21.137 1.00 0.00 12 GLY A CA 15
ATOM 26526 C C . GLY A 1 12 ? 0.519 2.197 -20.956 1.00 0.00 12 GLY A C 15
ATOM 26527 O O . GLY A 1 12 ? 0.503 1.488 -19.936 1.00 0.00 12 GLY A O 15
ATOM 26531 N N . TYR A 1 13 ? 1.379 1.981 -21.933 1.00 0.00 13 TYR A N 15
ATOM 26532 C CA . TYR A 1 13 ? 2.459 1.006 -21.799 1.00 0.00 13 TYR A CA 15
ATOM 26533 C C . TYR A 1 13 ? 3.661 1.631 -21.129 1.00 0.00 13 TYR A C 15
ATOM 26534 O O . TYR A 1 13 ? 4.467 2.362 -21.713 1.00 0.00 13 TYR A O 15
ATOM 26552 N N . VAL A 1 14 ? 3.790 1.363 -19.836 1.00 0.00 14 VAL A N 15
ATOM 26553 C CA . VAL A 1 14 ? 4.922 1.851 -19.054 1.00 0.00 14 VAL A CA 15
ATOM 26554 C C . VAL A 1 14 ? 5.557 0.732 -18.266 1.00 0.00 14 VAL A C 15
ATOM 26555 O O . VAL A 1 14 ? 5.209 -0.445 -18.404 1.00 0.00 14 VAL A O 15
ATOM 26568 N N . THR A 1 15 ? 6.489 1.096 -17.399 1.00 0.00 15 THR A N 15
ATOM 26569 C CA . THR A 1 15 ? 7.110 0.125 -16.499 1.00 0.00 15 THR A CA 15
ATOM 26570 C C . THR A 1 15 ? 6.559 0.248 -15.096 1.00 0.00 15 THR A C 15
ATOM 26571 O O . THR A 1 15 ? 7.094 0.958 -14.239 1.00 0.00 15 THR A O 15
ATOM 26582 N N . ARG A 1 16 ? 5.480 -0.468 -14.839 1.00 0.00 16 ARG A N 15
ATOM 26583 C CA . ARG A 1 16 ? 4.898 -0.560 -13.503 1.00 0.00 16 ARG A CA 15
ATOM 26584 C C . ARG A 1 16 ? 5.220 -1.892 -12.865 1.00 0.00 16 ARG A C 15
ATOM 26585 O O . ARG A 1 16 ? 5.337 -2.923 -13.543 1.00 0.00 16 ARG A O 15
ATOM 26606 N N . LYS A 1 17 ? 5.349 -1.912 -11.553 1.00 0.00 17 LYS A N 15
ATOM 26607 C CA . LYS A 1 17 ? 5.499 -3.142 -10.778 1.00 0.00 17 LYS A CA 15
ATOM 26608 C C . LYS A 1 17 ? 4.446 -3.205 -9.694 1.00 0.00 17 LYS A C 15
ATOM 26609 O O . LYS A 1 17 ? 4.591 -2.624 -8.613 1.00 0.00 17 LYS A O 15
ATOM 26628 N N . HIS A 1 18 ? 3.357 -3.893 -9.987 1.00 0.00 18 HIS A N 15
ATOM 26629 C CA . HIS A 1 18 ? 2.188 -3.929 -9.114 1.00 0.00 18 HIS A CA 15
ATOM 26630 C C . HIS A 1 18 ? 2.505 -4.600 -7.795 1.00 0.00 18 HIS A C 15
ATOM 26631 O O . HIS A 1 18 ? 3.661 -4.816 -7.424 1.00 0.00 18 HIS A O 15
ATOM 26645 N N . GLU A 1 19 ? 1.454 -4.912 -7.056 1.00 0.00 19 GLU A N 15
ATOM 26646 C CA . GLU A 1 19 ? 1.512 -5.687 -5.819 1.00 0.00 19 GLU A CA 15
ATOM 26647 C C . GLU A 1 19 ? 2.695 -6.633 -5.770 1.00 0.00 19 GLU A C 15
ATOM 26648 O O . GLU A 1 19 ? 2.742 -7.670 -6.439 1.00 0.00 19 GLU A O 15
ATOM 26660 N N . TRP A 1 20 ? 3.669 -6.282 -4.949 1.00 0.00 20 TRP A N 15
ATOM 26661 C CA . TRP A 1 20 ? 4.901 -7.051 -4.801 1.00 0.00 20 TRP A CA 15
ATOM 26662 C C . TRP A 1 20 ? 4.733 -8.154 -3.782 1.00 0.00 20 TRP A C 15
ATOM 26663 O O . TRP A 1 20 ? 5.347 -9.221 -3.868 1.00 0.00 20 TRP A O 15
ATOM 26684 N N . ASP A 1 21 ? 3.915 -7.893 -2.780 1.00 0.00 21 ASP A N 15
ATOM 26685 C CA . ASP A 1 21 ? 3.516 -8.878 -1.776 1.00 0.00 21 ASP A CA 15
ATOM 26686 C C . ASP A 1 21 ? 4.512 -8.961 -0.636 1.00 0.00 21 ASP A C 15
ATOM 26687 O O . ASP A 1 21 ? 4.199 -9.549 0.419 1.00 0.00 21 ASP A O 15
ATOM 26696 N N . SER A 1 22 ? 5.702 -8.418 -0.784 1.00 0.00 22 SER A N 15
ATOM 26697 C CA . SER A 1 22 ? 6.700 -8.315 0.286 1.00 0.00 22 SER A CA 15
ATOM 26698 C C . SER A 1 22 ? 7.530 -9.575 0.361 1.00 0.00 22 SER A C 15
ATOM 26699 O O . SER A 1 22 ? 8.661 -9.625 -0.163 1.00 0.00 22 SER A O 15
ATOM 26707 N N . THR A 1 23 ? 7.024 -10.619 0.989 1.00 0.00 23 THR A N 15
ATOM 26708 C CA . THR A 1 23 ? 7.805 -11.834 1.220 1.00 0.00 23 THR A CA 15
ATOM 26709 C C . THR A 1 23 ? 7.856 -12.691 -0.022 1.00 0.00 23 THR A C 15
ATOM 26710 O O . THR A 1 23 ? 6.836 -12.980 -0.659 1.00 0.00 23 THR A O 15
ATOM 26721 N N . THR A 1 24 ? 9.055 -13.094 -0.401 1.00 0.00 24 THR A N 15
ATOM 26722 C CA . THR A 1 24 ? 9.262 -13.886 -1.609 1.00 0.00 24 THR A CA 15
ATOM 26723 C C . THR A 1 24 ? 10.546 -14.677 -1.525 1.00 0.00 24 THR A C 15
ATOM 26724 O O . THR A 1 24 ? 11.410 -14.431 -0.675 1.00 0.00 24 THR A O 15
ATOM 26735 N N . LYS A 1 25 ? 10.701 -15.636 -2.419 1.00 0.00 25 LYS A N 15
ATOM 26736 C CA . LYS A 1 25 ? 11.885 -16.490 -2.439 1.00 0.00 25 LYS A CA 15
ATOM 26737 C C . LYS A 1 25 ? 13.015 -15.834 -3.198 1.00 0.00 25 LYS A C 15
ATOM 26738 O O . LYS A 1 25 ? 12.820 -14.896 -3.978 1.00 0.00 25 LYS A O 15
ATOM 26757 N N . LYS A 1 26 ? 14.223 -16.321 -2.977 1.00 0.00 26 LYS A N 15
ATOM 26758 C CA . LYS A 1 26 ? 15.398 -15.813 -3.681 1.00 0.00 26 LYS A CA 15
ATOM 26759 C C . LYS A 1 26 ? 15.664 -14.372 -3.310 1.00 0.00 26 LYS A C 15
ATOM 26760 O O . LYS A 1 26 ? 15.242 -13.888 -2.250 1.00 0.00 26 LYS A O 15
ATOM 26779 N N . ALA A 1 27 ? 16.385 -13.663 -4.157 1.00 0.00 27 ALA A N 15
ATOM 26780 C CA . ALA A 1 27 ? 16.682 -12.251 -3.925 1.00 0.00 27 ALA A CA 15
ATOM 26781 C C . ALA A 1 27 ? 16.002 -11.377 -4.952 1.00 0.00 27 ALA A C 15
ATOM 26782 O O . ALA A 1 27 ? 16.640 -10.625 -5.697 1.00 0.00 27 ALA A O 15
ATOM 26789 N N . SER A 1 28 ? 14.683 -11.448 -4.991 1.00 0.00 28 SER A N 15
ATOM 26790 C CA . SER A 1 28 ? 13.904 -10.745 -6.005 1.00 0.00 28 SER A CA 15
ATOM 26791 C C . SER A 1 28 ? 14.129 -11.346 -7.373 1.00 0.00 28 SER A C 15
ATOM 26792 O O . SER A 1 28 ? 15.260 -11.601 -7.798 1.00 0.00 28 SER A O 15
ATOM 26800 N N . ASN A 1 29 ? 13.045 -11.563 -8.095 1.00 0.00 29 ASN A N 15
ATOM 26801 C CA . ASN A 1 29 ? 13.106 -12.188 -9.413 1.00 0.00 29 ASN A CA 15
ATOM 26802 C C . ASN A 1 29 ? 12.859 -11.174 -10.506 1.00 0.00 29 ASN A C 15
ATOM 26803 O O . ASN A 1 29 ? 11.814 -10.517 -10.562 1.00 0.00 29 ASN A O 15
ATOM 26814 N N . ARG A 1 30 ? 13.821 -11.039 -11.398 1.00 0.00 30 ARG A N 15
ATOM 26815 C CA . ARG A 1 30 ? 13.711 -10.136 -12.541 1.00 0.00 30 ARG A CA 15
ATOM 26816 C C . ARG A 1 30 ? 13.549 -8.704 -12.077 1.00 0.00 30 ARG A C 15
ATOM 26817 O O . ARG A 1 30 ? 14.531 -8.092 -11.597 1.00 0.00 30 ARG A O 15
ATOM 26838 N N . SER A 1 31 ? 12.369 -8.123 -12.161 1.00 0.00 31 SER A N 15
ATOM 26839 C CA . SER A 1 31 ? 12.188 -6.699 -11.868 1.00 0.00 31 SER A CA 15
ATOM 26840 C C . SER A 1 31 ? 10.772 -6.254 -12.156 1.00 0.00 31 SER A C 15
ATOM 26841 O O . SER A 1 31 ? 9.836 -7.062 -12.220 1.00 0.00 31 SER A O 15
ATOM 26849 N N . TRP A 1 32 ? 10.583 -4.958 -12.323 1.00 0.00 32 TRP A N 15
ATOM 26850 C CA . TRP A 1 32 ? 9.283 -4.413 -12.712 1.00 0.00 32 TRP A CA 15
ATOM 26851 C C . TRP A 1 32 ? 8.891 -4.906 -14.085 1.00 0.00 32 TRP A C 15
ATOM 26852 O O . TRP A 1 32 ? 9.673 -5.574 -14.784 1.00 0.00 32 TRP A O 15
ATOM 26873 N N . ASP A 1 33 ? 7.690 -4.579 -14.522 1.00 0.00 33 ASP A N 15
ATOM 26874 C CA . ASP A 1 33 ? 7.144 -5.117 -15.768 1.00 0.00 33 ASP A CA 15
ATOM 26875 C C . ASP A 1 33 ? 6.746 -4.014 -16.722 1.00 0.00 33 ASP A C 15
ATOM 26876 O O . ASP A 1 33 ? 6.037 -3.066 -16.368 1.00 0.00 33 ASP A O 15
ATOM 26885 N N . LYS A 1 34 ? 7.186 -4.139 -17.962 1.00 0.00 34 LYS A N 15
ATOM 26886 C CA . LYS A 1 34 ? 6.769 -3.238 -19.032 1.00 0.00 34 LYS A CA 15
ATOM 26887 C C . LYS A 1 34 ? 5.467 -3.703 -19.644 1.00 0.00 34 LYS A C 15
ATOM 26888 O O . LYS A 1 34 ? 5.429 -4.348 -20.698 1.00 0.00 34 LYS A O 15
ATOM 26907 N N . VAL A 1 35 ? 4.372 -3.398 -18.972 1.00 0.00 35 VAL A N 15
ATOM 26908 C CA . VAL A 1 35 ? 3.058 -3.907 -19.355 1.00 0.00 35 VAL A CA 15
ATOM 26909 C C . VAL A 1 35 ? 2.150 -2.804 -19.846 1.00 0.00 35 VAL A C 15
ATOM 26910 O O . VAL A 1 35 ? 2.377 -1.611 -19.609 1.00 0.00 35 VAL A O 15
ATOM 26923 N N . TYR A 1 36 ? 1.098 -3.191 -20.544 1.00 0.00 36 TYR A N 15
ATOM 26924 C CA . TYR A 1 36 ? 0.053 -2.258 -20.953 1.00 0.00 36 TYR A CA 15
ATOM 26925 C C . TYR A 1 36 ? -1.059 -2.232 -19.932 1.00 0.00 36 TYR A C 15
ATOM 26926 O O . TYR A 1 36 ? -1.971 -3.073 -19.923 1.00 0.00 36 TYR A O 15
ATOM 26944 N N . MET A 1 37 ? -0.989 -1.275 -19.018 1.00 0.00 37 MET A N 15
ATOM 26945 C CA . MET A 1 37 ? -1.923 -1.235 -17.896 1.00 0.00 37 MET A CA 15
ATOM 26946 C C . MET A 1 37 ? -3.045 -0.251 -18.156 1.00 0.00 37 MET A C 15
ATOM 26947 O O . MET A 1 37 ? -2.947 0.720 -18.911 1.00 0.00 37 MET A O 15
ATOM 26961 N N . ALA A 1 38 ? -4.149 -0.500 -17.477 1.00 0.00 38 ALA A N 15
ATOM 26962 C CA . ALA A 1 38 ? -5.301 0.394 -17.433 1.00 0.00 38 ALA A CA 15
ATOM 26963 C C . ALA A 1 38 ? -5.780 0.486 -15.996 1.00 0.00 38 ALA A C 15
ATOM 26964 O O . ALA A 1 38 ? -6.797 -0.084 -15.588 1.00 0.00 38 ALA A O 15
ATOM 26971 N N . ALA A 1 39 ? -5.003 1.204 -15.205 1.00 0.00 39 ALA A N 15
ATOM 26972 C CA . ALA A 1 39 ? -5.185 1.253 -13.761 1.00 0.00 39 ALA A CA 15
ATOM 26973 C C . ALA A 1 39 ? -4.782 2.601 -13.200 1.00 0.00 39 ALA A C 15
ATOM 26974 O O . ALA A 1 39 ? -4.505 3.584 -13.910 1.00 0.00 39 ALA A O 15
ATOM 26981 N N . LYS A 1 40 ? -4.792 2.660 -11.877 1.00 0.00 40 LYS A N 15
ATOM 26982 C CA . LYS A 1 40 ? -4.271 3.796 -11.132 1.00 0.00 40 LYS A CA 15
ATOM 26983 C C . LYS A 1 40 ? -4.214 3.491 -9.645 1.00 0.00 40 LYS A C 15
ATOM 26984 O O . LYS A 1 40 ? -3.210 3.143 -9.021 1.00 0.00 40 LYS A O 15
ATOM 27003 N N . ALA A 1 41 ? -5.387 3.606 -9.045 1.00 0.00 41 ALA A N 15
ATOM 27004 C CA . ALA A 1 41 ? -5.634 3.535 -7.608 1.00 0.00 41 ALA A CA 15
ATOM 27005 C C . ALA A 1 41 ? -7.004 2.919 -7.372 1.00 0.00 41 ALA A C 15
ATOM 27006 O O . ALA A 1 41 ? -7.189 1.851 -6.792 1.00 0.00 41 ALA A O 15
ATOM 27013 N N . GLY A 1 42 ? -7.997 3.610 -7.923 1.00 0.00 42 GLY A N 15
ATOM 27014 C CA . GLY A 1 42 ? -9.406 3.318 -7.691 1.00 0.00 42 GLY A CA 15
ATOM 27015 C C . GLY A 1 42 ? -9.749 1.940 -8.208 1.00 0.00 42 GLY A C 15
ATOM 27016 O O . GLY A 1 42 ? -10.686 1.288 -7.736 1.00 0.00 42 GLY A O 15
ATOM 27020 N N . ARG A 1 43 ? -9.022 1.507 -9.220 1.00 0.00 43 ARG A N 15
ATOM 27021 C CA . ARG A 1 43 ? -9.113 0.136 -9.710 1.00 0.00 43 ARG A CA 15
ATOM 27022 C C . ARG A 1 43 ? -7.896 -0.227 -10.530 1.00 0.00 43 ARG A C 15
ATOM 27023 O O . ARG A 1 43 ? -7.113 0.655 -10.919 1.00 0.00 43 ARG A O 15
ATOM 27044 N N . ILE A 1 44 ? -7.703 -1.492 -10.852 1.00 0.00 44 ILE A N 15
ATOM 27045 C CA . ILE A 1 44 ? -6.637 -1.897 -11.772 1.00 0.00 44 ILE A CA 15
ATOM 27046 C C . ILE A 1 44 ? -7.169 -2.796 -12.863 1.00 0.00 44 ILE A C 15
ATOM 27047 O O . ILE A 1 44 ? -8.123 -3.560 -12.677 1.00 0.00 44 ILE A O 15
ATOM 27063 N N . SER A 1 45 ? -6.554 -2.714 -14.027 1.00 0.00 45 SER A N 15
ATOM 27064 C CA . SER A 1 45 ? -6.827 -3.632 -15.130 1.00 0.00 45 SER A CA 15
ATOM 27065 C C . SER A 1 45 ? -5.548 -3.948 -15.872 1.00 0.00 45 SER A C 15
ATOM 27066 O O . SER A 1 45 ? -4.954 -3.075 -16.525 1.00 0.00 45 SER A O 15
ATOM 27074 N N . PHE A 1 46 ? -5.103 -5.188 -15.817 1.00 0.00 46 PHE A N 15
ATOM 27075 C CA . PHE A 1 46 ? -3.788 -5.554 -16.352 1.00 0.00 46 PHE A CA 15
ATOM 27076 C C . PHE A 1 46 ? -3.845 -6.278 -17.682 1.00 0.00 46 PHE A C 15
ATOM 27077 O O . PHE A 1 46 ? -4.654 -7.185 -17.903 1.00 0.00 46 PHE A O 15
ATOM 27094 N N . TYR A 1 47 ? -2.958 -5.891 -18.579 1.00 0.00 47 TYR A N 15
ATOM 27095 C CA . TYR A 1 47 ? -2.757 -6.595 -19.841 1.00 0.00 47 TYR A CA 15
ATOM 27096 C C . TYR A 1 47 ? -1.398 -6.274 -20.424 1.00 0.00 47 TYR A C 15
ATOM 27097 O O . TYR A 1 47 ? -1.207 -5.291 -21.145 1.00 0.00 47 TYR A O 15
ATOM 27115 N N . LYS A 1 48 ? -0.434 -7.131 -20.128 1.00 0.00 48 LYS A N 15
ATOM 27116 C CA . LYS A 1 48 ? 0.923 -6.994 -20.654 1.00 0.00 48 LYS A CA 15
ATOM 27117 C C . LYS A 1 48 ? 0.914 -6.718 -22.142 1.00 0.00 48 LYS A C 15
ATOM 27118 O O . LYS A 1 48 ? 1.833 -6.118 -22.710 1.00 0.00 48 LYS A O 15
ATOM 27137 N N . ASP A 1 49 ? -0.146 -7.157 -22.795 1.00 0.00 49 ASP A N 15
ATOM 27138 C CA . ASP A 1 49 ? -0.394 -6.851 -24.201 1.00 0.00 49 ASP A CA 15
ATOM 27139 C C . ASP A 1 49 ? -1.785 -7.279 -24.606 1.00 0.00 49 ASP A C 15
ATOM 27140 O O . ASP A 1 49 ? -2.657 -7.539 -23.759 1.00 0.00 49 ASP A O 15
ATOM 27149 N N . GLN A 1 50 ? -2.044 -7.342 -25.898 1.00 0.00 50 GLN A N 15
ATOM 27150 C CA . GLN A 1 50 ? -3.305 -7.880 -26.404 1.00 0.00 50 GLN A CA 15
ATOM 27151 C C . GLN A 1 50 ? -3.202 -9.370 -26.629 1.00 0.00 50 GLN A C 15
ATOM 27152 O O . GLN A 1 50 ? -3.338 -9.873 -27.746 1.00 0.00 50 GLN A O 15
ATOM 27166 N N . LYS A 1 51 ? -2.986 -10.121 -25.558 1.00 0.00 51 LYS A N 15
ATOM 27167 C CA . LYS A 1 51 ? -2.721 -11.554 -25.665 1.00 0.00 51 LYS A CA 15
ATOM 27168 C C . LYS A 1 51 ? -3.872 -12.347 -25.097 1.00 0.00 51 LYS A C 15
ATOM 27169 O O . LYS A 1 51 ? -4.792 -12.739 -25.855 1.00 0.00 51 LYS A O 15
ATOM 27188 N N . GLY A 1 52 ? -3.859 -12.641 -23.813 1.00 0.00 52 GLY A N 15
ATOM 27189 C CA . GLY A 1 52 ? -5.055 -13.232 -23.178 1.00 0.00 52 GLY A CA 15
ATOM 27190 C C . GLY A 1 52 ? -6.245 -12.374 -23.616 1.00 0.00 52 GLY A C 15
ATOM 27191 O O . GLY A 1 52 ? -7.339 -12.866 -23.886 1.00 0.00 52 GLY A O 15
ATOM 27195 N N . TYR A 1 53 ? -5.983 -11.085 -23.715 1.00 0.00 53 TYR A N 15
ATOM 27196 C CA . TYR A 1 53 ? -6.927 -10.110 -24.255 1.00 0.00 53 TYR A CA 15
ATOM 27197 C C . TYR A 1 53 ? -7.328 -10.430 -25.680 1.00 0.00 53 TYR A C 15
ATOM 27198 O O . TYR A 1 53 ? -8.538 -10.525 -25.990 1.00 0.00 53 TYR A O 15
ATOM 27216 N N . LYS A 1 54 ? -6.390 -10.572 -26.595 1.00 0.00 54 LYS A N 15
ATOM 27217 C CA . LYS A 1 54 ? -6.684 -11.030 -27.958 1.00 0.00 54 LYS A CA 15
ATOM 27218 C C . LYS A 1 54 ? -7.694 -12.160 -27.938 1.00 0.00 54 LYS A C 15
ATOM 27219 O O . LYS A 1 54 ? -8.802 -12.065 -28.500 1.00 0.00 54 LYS A O 15
ATOM 27238 N N . SER A 1 55 ? -7.346 -13.261 -27.299 1.00 0.00 55 SER A N 15
ATOM 27239 C CA . SER A 1 55 ? -8.235 -14.419 -27.223 1.00 0.00 55 SER A CA 15
ATOM 27240 C C . SER A 1 55 ? -9.542 -14.055 -26.554 1.00 0.00 55 SER A C 15
ATOM 27241 O O . SER A 1 55 ? -10.599 -13.961 -27.188 1.00 0.00 55 SER A O 15
ATOM 27249 N N . ASN A 1 56 ? -9.483 -13.824 -25.253 1.00 0.00 56 ASN A N 15
ATOM 27250 C CA . ASN A 1 56 ? -10.681 -13.593 -24.446 1.00 0.00 56 ASN A CA 15
ATOM 27251 C C . ASN A 1 56 ? -10.610 -12.268 -23.725 1.00 0.00 56 ASN A C 15
ATOM 27252 O O . ASN A 1 56 ? -9.573 -11.883 -23.184 1.00 0.00 56 ASN A O 15
ATOM 27263 N N . PRO A 1 57 ? -11.715 -11.543 -23.688 1.00 0.00 57 PRO A N 15
ATOM 27264 C CA . PRO A 1 57 ? -11.885 -10.199 -22.976 1.00 0.00 57 PRO A CA 15
ATOM 27265 C C . PRO A 1 57 ? -11.851 -10.259 -21.465 1.00 0.00 57 PRO A C 15
ATOM 27266 O O . PRO A 1 57 ? -11.595 -9.242 -20.793 1.00 0.00 57 PRO A O 15
ATOM 27277 N N . GLU A 1 58 ? -12.076 -11.420 -20.880 1.00 0.00 58 GLU A N 15
ATOM 27278 C CA . GLU A 1 58 ? -11.962 -11.616 -19.438 1.00 0.00 58 GLU A CA 15
ATOM 27279 C C . GLU A 1 58 ? -10.629 -12.217 -19.047 1.00 0.00 58 GLU A C 15
ATOM 27280 O O . GLU A 1 58 ? -10.461 -12.672 -17.896 1.00 0.00 58 GLU A O 15
ATOM 27292 N N . LEU A 1 59 ? -9.662 -12.273 -19.944 1.00 0.00 59 LEU A N 15
ATOM 27293 C CA . LEU A 1 59 ? -8.332 -12.791 -19.616 1.00 0.00 59 LEU A CA 15
ATOM 27294 C C . LEU A 1 59 ? -7.251 -11.961 -20.269 1.00 0.00 59 LEU A C 15
ATOM 27295 O O . LEU A 1 59 ? -7.492 -11.208 -21.220 1.00 0.00 59 LEU A O 15
ATOM 27311 N N . THR A 1 60 ? -6.041 -12.070 -19.753 1.00 0.00 60 THR A N 15
ATOM 27312 C CA . THR A 1 60 ? -4.866 -11.443 -20.354 1.00 0.00 60 THR A CA 15
ATOM 27313 C C . THR A 1 60 ? -3.618 -12.217 -20.008 1.00 0.00 60 THR A C 15
ATOM 27314 O O . THR A 1 60 ? -3.692 -13.405 -19.634 1.00 0.00 60 THR A O 15
ATOM 27325 N N . PHE A 1 61 ? -2.457 -11.606 -20.140 1.00 0.00 61 PHE A N 15
ATOM 27326 C CA . PHE A 1 61 ? -1.218 -12.221 -19.653 1.00 0.00 61 PHE A CA 15
ATOM 27327 C C . PHE A 1 61 ? -1.431 -12.716 -18.238 1.00 0.00 61 PHE A C 15
ATOM 27328 O O . PHE A 1 61 ? -2.193 -12.059 -17.483 1.00 0.00 61 PHE A O 15
ATOM 27345 N N . ARG A 1 62 ? -0.857 -13.820 -17.808 1.00 0.00 62 ARG A N 15
ATOM 27346 C CA . ARG A 1 62 ? -1.200 -14.419 -16.514 1.00 0.00 62 ARG A CA 15
ATOM 27347 C C . ARG A 1 62 ? -1.053 -13.450 -15.367 1.00 0.00 62 ARG A C 15
ATOM 27348 O O . ARG A 1 62 ? -1.431 -13.787 -14.217 1.00 0.00 62 ARG A O 15
ATOM 27369 N N . GLY A 1 63 ? -0.504 -12.273 -15.566 1.00 0.00 63 GLY A N 15
ATOM 27370 C CA . GLY A 1 63 ? -0.559 -11.174 -14.586 1.00 0.00 63 GLY A CA 15
ATOM 27371 C C . GLY A 1 63 ? -1.810 -10.351 -14.956 1.00 0.00 63 GLY A C 15
ATOM 27372 O O . GLY A 1 63 ? -1.817 -9.126 -15.078 1.00 0.00 63 GLY A O 15
ATOM 27376 N N . GLU A 1 64 ? -2.883 -11.087 -15.157 1.00 0.00 64 GLU A N 15
ATOM 27377 C CA . GLU A 1 64 ? -4.141 -10.593 -15.729 1.00 0.00 64 GLU A CA 15
ATOM 27378 C C . GLU A 1 64 ? -5.021 -9.772 -14.803 1.00 0.00 64 GLU A C 15
ATOM 27379 O O . GLU A 1 64 ? -5.747 -8.878 -15.253 1.00 0.00 64 GLU A O 15
ATOM 27391 N N . PRO A 1 65 ? -5.002 -10.035 -13.516 1.00 0.00 65 PRO A N 15
ATOM 27392 C CA . PRO A 1 65 ? -5.859 -9.488 -12.382 1.00 0.00 65 PRO A CA 15
ATOM 27393 C C . PRO A 1 65 ? -6.156 -7.997 -12.381 1.00 0.00 65 PRO A C 15
ATOM 27394 O O . PRO A 1 65 ? -5.706 -7.186 -13.197 1.00 0.00 65 PRO A O 15
ATOM 27405 N N . SER A 1 66 ? -6.989 -7.616 -11.414 1.00 0.00 66 SER A N 15
ATOM 27406 C CA . SER A 1 66 ? -7.495 -6.256 -11.272 1.00 0.00 66 SER A CA 15
ATOM 27407 C C . SER A 1 66 ? -7.483 -5.827 -9.820 1.00 0.00 66 SER A C 15
ATOM 27408 O O . SER A 1 66 ? -7.040 -6.547 -8.918 1.00 0.00 66 SER A O 15
ATOM 27416 N N . TYR A 1 67 ? -7.993 -4.634 -9.577 1.00 0.00 67 TYR A N 15
ATOM 27417 C CA . TYR A 1 67 ? -8.189 -4.105 -8.231 1.00 0.00 67 TYR A CA 15
ATOM 27418 C C . TYR A 1 67 ? -9.302 -3.078 -8.229 1.00 0.00 67 TYR A C 15
ATOM 27419 O O . TYR A 1 67 ? -9.793 -2.643 -9.275 1.00 0.00 67 TYR A O 15
ATOM 27437 N N . ASP A 1 68 ? -9.738 -2.706 -7.041 1.00 0.00 68 ASP A N 15
ATOM 27438 C CA . ASP A 1 68 ? -10.740 -1.659 -6.857 1.00 0.00 68 ASP A CA 15
ATOM 27439 C C . ASP A 1 68 ? -10.424 -0.838 -5.630 1.00 0.00 68 ASP A C 15
ATOM 27440 O O . ASP A 1 68 ? -11.049 -0.987 -4.570 1.00 0.00 68 ASP A O 15
ATOM 27449 N N . LEU A 1 69 ? -9.448 0.044 -5.741 1.00 0.00 69 LEU A N 15
ATOM 27450 C CA . LEU A 1 69 ? -8.920 0.769 -4.582 1.00 0.00 69 LEU A CA 15
ATOM 27451 C C . LEU A 1 69 ? -9.168 2.264 -4.575 1.00 0.00 69 LEU A C 15
ATOM 27452 O O . LEU A 1 69 ? -8.228 3.069 -4.828 1.00 0.00 69 LEU A O 15
ATOM 27468 N N . GLN A 1 70 ? -10.358 2.734 -4.264 1.00 0.00 70 GLN A N 15
ATOM 27469 C CA . GLN A 1 70 ? -10.581 4.149 -3.978 1.00 0.00 70 GLN A CA 15
ATOM 27470 C C . GLN A 1 70 ? -10.282 4.439 -2.516 1.00 0.00 70 GLN A C 15
ATOM 27471 O O . GLN A 1 70 ? -10.636 5.461 -1.921 1.00 0.00 70 GLN A O 15
ATOM 27485 N N . ASN A 1 71 ? -9.616 3.490 -1.879 1.00 0.00 71 ASN A N 15
ATOM 27486 C CA . ASN A 1 71 ? -9.187 3.475 -0.483 1.00 0.00 71 ASN A CA 15
ATOM 27487 C C . ASN A 1 71 ? -7.707 3.723 -0.317 1.00 0.00 71 ASN A C 15
ATOM 27488 O O . ASN A 1 71 ? -7.239 4.181 0.735 1.00 0.00 71 ASN A O 15
ATOM 27499 N N . ALA A 1 72 ? -6.934 3.404 -1.338 1.00 0.00 72 ALA A N 15
ATOM 27500 C CA . ALA A 1 72 ? -5.473 3.424 -1.272 1.00 0.00 72 ALA A CA 15
ATOM 27501 C C . ALA A 1 72 ? -4.934 4.777 -0.856 1.00 0.00 72 ALA A C 15
ATOM 27502 O O . ALA A 1 72 ? -5.641 5.777 -0.703 1.00 0.00 72 ALA A O 15
ATOM 27509 N N . ALA A 1 73 ? -3.620 4.824 -0.687 1.00 0.00 73 ALA A N 15
ATOM 27510 C CA . ALA A 1 73 ? -2.901 6.021 -0.263 1.00 0.00 73 ALA A CA 15
ATOM 27511 C C . ALA A 1 73 ? -1.769 6.327 -1.214 1.00 0.00 73 ALA A C 15
ATOM 27512 O O . ALA A 1 73 ? -0.978 5.441 -1.581 1.00 0.00 73 ALA A O 15
ATOM 27519 N N . ILE A 1 74 ? -1.640 7.575 -1.622 1.00 0.00 74 ILE A N 15
ATOM 27520 C CA . ILE A 1 74 ? -0.677 7.948 -2.658 1.00 0.00 74 ILE A CA 15
ATOM 27521 C C . ILE A 1 74 ? 0.620 8.454 -2.066 1.00 0.00 74 ILE A C 15
ATOM 27522 O O . ILE A 1 74 ? 0.653 9.125 -1.029 1.00 0.00 74 ILE A O 15
ATOM 27538 N N . GLU A 1 75 ? 1.712 8.150 -2.745 1.00 0.00 75 GLU A N 15
ATOM 27539 C CA . GLU A 1 75 ? 3.027 8.670 -2.383 1.00 0.00 75 GLU A CA 15
ATOM 27540 C C . GLU A 1 75 ? 4.045 8.366 -3.456 1.00 0.00 75 GLU A C 15
ATOM 27541 O O . GLU A 1 75 ? 3.842 7.510 -4.326 1.00 0.00 75 GLU A O 15
ATOM 27553 N N . ILE A 1 76 ? 5.155 9.079 -3.429 1.00 0.00 76 ILE A N 15
ATOM 27554 C CA . ILE A 1 76 ? 6.285 8.792 -4.309 1.00 0.00 76 ILE A CA 15
ATOM 27555 C C . ILE A 1 76 ? 7.365 8.052 -3.556 1.00 0.00 76 ILE A C 15
ATOM 27556 O O . ILE A 1 76 ? 7.409 8.073 -2.313 1.00 0.00 76 ILE A O 15
ATOM 27572 N N . ALA A 1 77 ? 8.268 7.401 -4.266 1.00 0.00 77 ALA A N 15
ATOM 27573 C CA . ALA A 1 77 ? 9.430 6.776 -3.636 1.00 0.00 77 ALA A CA 15
ATOM 27574 C C . ALA A 1 77 ? 10.292 7.813 -2.954 1.00 0.00 77 ALA A C 15
ATOM 27575 O O . ALA A 1 77 ? 10.109 9.025 -3.128 1.00 0.00 77 ALA A O 15
ATOM 27582 N N . SER A 1 78 ? 11.233 7.363 -2.145 1.00 0.00 78 SER A N 15
ATOM 27583 C CA . SER A 1 78 ? 12.075 8.263 -1.358 1.00 0.00 78 SER A CA 15
ATOM 27584 C C . SER A 1 78 ? 13.544 7.966 -1.561 1.00 0.00 78 SER A C 15
ATOM 27585 O O . SER A 1 78 ? 14.352 8.846 -1.875 1.00 0.00 78 SER A O 15
ATOM 27593 N N . ASP A 1 79 ? 13.908 6.708 -1.399 1.00 0.00 79 ASP A N 15
ATOM 27594 C CA . ASP A 1 79 ? 15.297 6.264 -1.494 1.00 0.00 79 ASP A CA 15
ATOM 27595 C C . ASP A 1 79 ? 15.500 5.441 -2.746 1.00 0.00 79 ASP A C 15
ATOM 27596 O O . ASP A 1 79 ? 15.826 4.249 -2.714 1.00 0.00 79 ASP A O 15
ATOM 27605 N N . TYR A 1 80 ? 15.299 6.085 -3.884 1.00 0.00 80 TYR A N 15
ATOM 27606 C CA . TYR A 1 80 ? 15.289 5.413 -5.180 1.00 0.00 80 TYR A CA 15
ATOM 27607 C C . TYR A 1 80 ? 16.651 4.910 -5.602 1.00 0.00 80 TYR A C 15
ATOM 27608 O O . TYR A 1 80 ? 16.840 3.690 -5.819 1.00 0.00 80 TYR A O 15
ATOM 27626 N N . THR A 1 81 ? 17.636 5.783 -5.710 1.00 0.00 81 THR A N 15
ATOM 27627 C CA . THR A 1 81 ? 18.913 5.392 -6.325 1.00 0.00 81 THR A CA 15
ATOM 27628 C C . THR A 1 81 ? 18.594 4.814 -7.694 1.00 0.00 81 THR A C 15
ATOM 27629 O O . THR A 1 81 ? 19.139 3.813 -8.164 1.00 0.00 81 THR A O 15
ATOM 27640 N N . LYS A 1 82 ? 17.649 5.458 -8.349 1.00 0.00 82 LYS A N 15
ATOM 27641 C CA . LYS A 1 82 ? 16.952 5.048 -9.566 1.00 0.00 82 LYS A CA 15
ATOM 27642 C C . LYS A 1 82 ? 15.596 4.502 -9.162 1.00 0.00 82 LYS A C 15
ATOM 27643 O O . LYS A 1 82 ? 15.482 3.646 -8.281 1.00 0.00 82 LYS A O 15
ATOM 27662 N N . LYS A 1 83 ? 14.561 5.012 -9.783 1.00 0.00 83 LYS A N 15
ATOM 27663 C CA . LYS A 1 83 ? 13.142 4.885 -9.470 1.00 0.00 83 LYS A CA 15
ATOM 27664 C C . LYS A 1 83 ? 12.589 6.262 -9.123 1.00 0.00 83 LYS A C 15
ATOM 27665 O O . LYS A 1 83 ? 11.398 6.435 -8.843 1.00 0.00 83 LYS A O 15
ATOM 27684 N N . LYS A 1 84 ? 13.445 7.281 -9.120 1.00 0.00 84 LYS A N 15
ATOM 27685 C CA . LYS A 1 84 ? 13.040 8.690 -8.961 1.00 0.00 84 LYS A CA 15
ATOM 27686 C C . LYS A 1 84 ? 12.292 9.283 -10.148 1.00 0.00 84 LYS A C 15
ATOM 27687 O O . LYS A 1 84 ? 12.026 10.484 -10.230 1.00 0.00 84 LYS A O 15
ATOM 27706 N N . HIS A 1 85 ? 11.934 8.414 -11.068 1.00 0.00 85 HIS A N 15
ATOM 27707 C CA . HIS A 1 85 ? 11.078 8.733 -12.205 1.00 0.00 85 HIS A CA 15
ATOM 27708 C C . HIS A 1 85 ? 9.786 7.951 -12.107 1.00 0.00 85 HIS A C 15
ATOM 27709 O O . HIS A 1 85 ? 9.274 7.398 -13.086 1.00 0.00 85 HIS A O 15
ATOM 27723 N N . VAL A 1 86 ? 9.232 7.916 -10.905 1.00 0.00 86 VAL A N 15
ATOM 27724 C CA . VAL A 1 86 ? 8.087 7.063 -10.602 1.00 0.00 86 VAL A CA 15
ATOM 27725 C C . VAL A 1 86 ? 7.175 7.643 -9.538 1.00 0.00 86 VAL A C 15
ATOM 27726 O O . VAL A 1 86 ? 7.514 8.518 -8.736 1.00 0.00 86 VAL A O 15
ATOM 27739 N N . LEU A 1 87 ? 5.958 7.120 -9.507 1.00 0.00 87 LEU A N 15
ATOM 27740 C CA . LEU A 1 87 ? 4.952 7.379 -8.480 1.00 0.00 87 LEU A CA 15
ATOM 27741 C C . LEU A 1 87 ? 4.488 6.092 -7.840 1.00 0.00 87 LEU A C 15
ATOM 27742 O O . LEU A 1 87 ? 4.944 4.989 -8.239 1.00 0.00 87 LEU A O 15
ATOM 27758 N N . ARG A 1 88 ? 3.644 6.123 -6.825 1.00 0.00 88 ARG A N 15
ATOM 27759 C CA . ARG A 1 88 ? 3.042 4.891 -6.294 1.00 0.00 88 ARG A CA 15
ATOM 27760 C C . ARG A 1 88 ? 1.790 5.132 -5.481 1.00 0.00 88 ARG A C 15
ATOM 27761 O O . ARG A 1 88 ? 1.582 6.186 -4.871 1.00 0.00 88 ARG A O 15
ATOM 27782 N N . VAL A 1 89 ? 0.910 4.143 -5.482 1.00 0.00 89 VAL A N 15
ATOM 27783 C CA . VAL A 1 89 ? -0.255 4.131 -4.594 1.00 0.00 89 VAL A CA 15
ATOM 27784 C C . VAL A 1 89 ? -0.213 2.893 -3.722 1.00 0.00 89 VAL A C 15
ATOM 27785 O O . VAL A 1 89 ? 0.349 1.857 -4.094 1.00 0.00 89 VAL A O 15
ATOM 27798 N N . LYS A 1 90 ? -0.792 2.992 -2.541 1.00 0.00 90 LYS A N 15
ATOM 27799 C CA . LYS A 1 90 ? -0.700 1.936 -1.537 1.00 0.00 90 LYS A CA 15
ATOM 27800 C C . LYS A 1 90 ? -2.066 1.390 -1.199 1.00 0.00 90 LYS A C 15
ATOM 27801 O O . LYS A 1 90 ? -2.988 2.128 -0.834 1.00 0.00 90 LYS A O 15
ATOM 27820 N N . LEU A 1 91 ? -2.221 0.079 -1.290 1.00 0.00 91 LEU A N 15
ATOM 27821 C CA . LEU A 1 91 ? -3.453 -0.576 -0.850 1.00 0.00 91 LEU A CA 15
ATOM 27822 C C . LEU A 1 91 ? -3.436 -0.762 0.649 1.00 0.00 91 LEU A C 15
ATOM 27823 O O . LEU A 1 91 ? -2.620 -0.187 1.377 1.00 0.00 91 LEU A O 15
ATOM 27839 N N . ALA A 1 92 ? -4.340 -1.595 1.130 1.00 0.00 92 ALA A N 15
ATOM 27840 C CA . ALA A 1 92 ? -4.334 -2.024 2.525 1.00 0.00 92 ALA A CA 15
ATOM 27841 C C . ALA A 1 92 ? -4.140 -3.522 2.613 1.00 0.00 92 ALA A C 15
ATOM 27842 O O . ALA A 1 92 ? -4.716 -4.213 3.460 1.00 0.00 92 ALA A O 15
ATOM 27849 N N . ASN A 1 93 ? -3.332 -4.045 1.705 1.00 0.00 93 ASN A N 15
ATOM 27850 C CA . ASN A 1 93 ? -2.927 -5.449 1.735 1.00 0.00 93 ASN A CA 15
ATOM 27851 C C . ASN A 1 93 ? -1.428 -5.594 1.587 1.00 0.00 93 ASN A C 15
ATOM 27852 O O . ASN A 1 93 ? -0.925 -6.711 1.342 1.00 0.00 93 ASN A O 15
ATOM 27863 N N . GLY A 1 94 ? -0.665 -4.529 1.744 1.00 0.00 94 GLY A N 15
ATOM 27864 C CA . GLY A 1 94 ? 0.798 -4.620 1.759 1.00 0.00 94 GLY A CA 15
ATOM 27865 C C . GLY A 1 94 ? 1.416 -4.270 0.428 1.00 0.00 94 GLY A C 15
ATOM 27866 O O . GLY A 1 94 ? 2.587 -3.852 0.353 1.00 0.00 94 GLY A O 15
ATOM 27870 N N . ALA A 1 95 ? 0.670 -4.397 -0.652 1.00 0.00 95 ALA A N 15
ATOM 27871 C CA . ALA A 1 95 ? 1.215 -4.228 -1.999 1.00 0.00 95 ALA A CA 15
ATOM 27872 C C . ALA A 1 95 ? 1.161 -2.787 -2.447 1.00 0.00 95 ALA A C 15
ATOM 27873 O O . ALA A 1 95 ? 0.504 -1.936 -1.838 1.00 0.00 95 ALA A O 15
ATOM 27880 N N . LEU A 1 96 ? 1.875 -2.481 -3.518 1.00 0.00 96 LEU A N 15
ATOM 27881 C CA . LEU A 1 96 ? 1.861 -1.141 -4.099 1.00 0.00 96 LEU A CA 15
ATOM 27882 C C . LEU A 1 96 ? 1.950 -1.184 -5.607 1.00 0.00 96 LEU A C 15
ATOM 27883 O O . LEU A 1 96 ? 2.472 -2.132 -6.203 1.00 0.00 96 LEU A O 15
ATOM 27899 N N . PHE A 1 97 ? 1.416 -0.163 -6.255 1.00 0.00 97 PHE A N 15
ATOM 27900 C CA . PHE A 1 97 ? 1.561 0.004 -7.700 1.00 0.00 97 PHE A CA 15
ATOM 27901 C C . PHE A 1 97 ? 2.501 1.151 -8.002 1.00 0.00 97 PHE A C 15
ATOM 27902 O O . PHE A 1 97 ? 2.095 2.320 -7.996 1.00 0.00 97 PHE A O 15
ATOM 27919 N N . LEU A 1 98 ? 3.764 0.847 -8.239 1.00 0.00 98 LEU A N 15
ATOM 27920 C CA . LEU A 1 98 ? 4.766 1.863 -8.568 1.00 0.00 98 LEU A CA 15
ATOM 27921 C C . LEU A 1 98 ? 4.794 2.131 -10.054 1.00 0.00 98 LEU A C 15
ATOM 27922 O O . LEU A 1 98 ? 5.059 1.229 -10.863 1.00 0.00 98 LEU A O 15
ATOM 27938 N N . LEU A 1 99 ? 4.557 3.362 -10.466 1.00 0.00 99 LEU A N 15
ATOM 27939 C CA . LEU A 1 99 ? 4.395 3.687 -11.882 1.00 0.00 99 LEU A CA 15
ATOM 27940 C C . LEU A 1 99 ? 5.612 4.354 -12.475 1.00 0.00 99 LEU A C 15
ATOM 27941 O O . LEU A 1 99 ? 5.791 5.589 -12.257 1.00 0.00 99 LEU A O 15
ATOM 27957 N N . GLN A 1 100 ? 6.489 3.674 -13.183 1.00 0.00 100 GLN A N 15
ATOM 27958 C CA . GLN A 1 100 ? 7.561 4.344 -13.922 1.00 0.00 100 GLN A CA 15
ATOM 27959 C C . GLN A 1 100 ? 7.051 4.759 -15.280 1.00 0.00 100 GLN A C 15
ATOM 27960 O O . GLN A 1 100 ? 7.100 3.986 -16.251 1.00 0.00 100 GLN A O 15
ATOM 27974 N N . ALA A 1 101 ? 6.578 5.985 -15.399 1.00 0.00 101 ALA A N 15
ATOM 27975 C CA . ALA A 1 101 ? 5.895 6.428 -16.611 1.00 0.00 101 ALA A CA 15
ATOM 27976 C C . ALA A 1 101 ? 6.871 6.760 -17.715 1.00 0.00 101 ALA A C 15
ATOM 27977 O O . ALA A 1 101 ? 8.057 6.414 -17.665 1.00 0.00 101 ALA A O 15
ATOM 27984 N N . HIS A 1 102 ? 6.385 7.450 -18.728 1.00 0.00 102 HIS A N 15
ATOM 27985 C CA . HIS A 1 102 ? 7.165 7.684 -19.943 1.00 0.00 102 HIS A CA 15
ATOM 27986 C C . HIS A 1 102 ? 8.098 8.870 -19.835 1.00 0.00 102 HIS A C 15
ATOM 27987 O O . HIS A 1 102 ? 9.285 8.724 -19.494 1.00 0.00 102 HIS A O 15
ATOM 28001 N N . ASP A 1 103 ? 7.613 10.059 -20.136 1.00 0.00 103 ASP A N 15
ATOM 28002 C CA . ASP A 1 103 ? 8.468 11.233 -20.271 1.00 0.00 103 ASP A CA 15
ATOM 28003 C C . ASP A 1 103 ? 8.611 11.980 -18.963 1.00 0.00 103 ASP A C 15
ATOM 28004 O O . ASP A 1 103 ? 9.622 11.932 -18.256 1.00 0.00 103 ASP A O 15
ATOM 28013 N N . ASP A 1 104 ? 7.565 12.724 -18.630 1.00 0.00 104 ASP A N 15
ATOM 28014 C CA . ASP A 1 104 ? 7.556 13.644 -17.498 1.00 0.00 104 ASP A CA 15
ATOM 28015 C C . ASP A 1 104 ? 6.188 14.276 -17.346 1.00 0.00 104 ASP A C 15
ATOM 28016 O O . ASP A 1 104 ? 5.724 14.596 -16.249 1.00 0.00 104 ASP A O 15
ATOM 28025 N N . THR A 1 105 ? 5.541 14.484 -18.483 1.00 0.00 105 THR A N 15
ATOM 28026 C CA . THR A 1 105 ? 4.141 14.901 -18.502 1.00 0.00 105 THR A CA 15
ATOM 28027 C C . THR A 1 105 ? 3.293 13.750 -18.004 1.00 0.00 105 THR A C 15
ATOM 28028 O O . THR A 1 105 ? 2.527 13.868 -17.042 1.00 0.00 105 THR A O 15
ATOM 28039 N N . GLU A 1 106 ? 3.404 12.624 -18.679 1.00 0.00 106 GLU A N 15
ATOM 28040 C CA . GLU A 1 106 ? 2.826 11.366 -18.222 1.00 0.00 106 GLU A CA 15
ATOM 28041 C C . GLU A 1 106 ? 3.187 11.075 -16.785 1.00 0.00 106 GLU A C 15
ATOM 28042 O O . GLU A 1 106 ? 2.352 10.596 -16.007 1.00 0.00 106 GLU A O 15
ATOM 28054 N N . MET A 1 107 ? 4.438 11.322 -16.427 1.00 0.00 107 MET A N 15
ATOM 28055 C CA . MET A 1 107 ? 4.908 10.937 -15.094 1.00 0.00 107 MET A CA 15
ATOM 28056 C C . MET A 1 107 ? 3.992 11.539 -14.045 1.00 0.00 107 MET A C 15
ATOM 28057 O O . MET A 1 107 ? 3.399 10.903 -13.165 1.00 0.00 107 MET A O 15
ATOM 28071 N N . SER A 1 108 ? 3.829 12.855 -14.167 1.00 0.00 108 SER A N 15
ATOM 28072 C CA . SER A 1 108 ? 2.995 13.645 -13.266 1.00 0.00 108 SER A CA 15
ATOM 28073 C C . SER A 1 108 ? 1.531 13.320 -13.461 1.00 0.00 108 SER A C 15
ATOM 28074 O O . SER A 1 108 ? 0.804 13.064 -12.495 1.00 0.00 108 SER A O 15
ATOM 28082 N N . GLN A 1 109 ? 1.061 13.296 -14.695 1.00 0.00 109 GLN A N 15
ATOM 28083 C CA . GLN A 1 109 ? -0.353 13.066 -14.994 1.00 0.00 109 GLN A CA 15
ATOM 28084 C C . GLN A 1 109 ? -0.824 11.769 -14.381 1.00 0.00 109 GLN A C 15
ATOM 28085 O O . GLN A 1 109 ? -1.941 11.680 -13.838 1.00 0.00 109 GLN A O 15
ATOM 28099 N N . TRP A 1 110 ? -0.024 10.723 -14.464 1.00 0.00 110 TRP A N 15
ATOM 28100 C CA . TRP A 1 110 ? -0.306 9.475 -13.761 1.00 0.00 110 TRP A CA 15
ATOM 28101 C C . TRP A 1 110 ? -0.500 9.735 -12.285 1.00 0.00 110 TRP A C 15
ATOM 28102 O O . TRP A 1 110 ? -1.461 9.245 -11.683 1.00 0.00 110 TRP A O 15
ATOM 28123 N N . VAL A 1 111 ? 0.389 10.504 -11.670 1.00 0.00 111 VAL A N 15
ATOM 28124 C CA . VAL A 1 111 ? 0.256 10.803 -10.239 1.00 0.00 111 VAL A CA 15
ATOM 28125 C C . VAL A 1 111 ? -1.041 11.529 -9.943 1.00 0.00 111 VAL A C 15
ATOM 28126 O O . VAL A 1 111 ? -1.830 11.134 -9.079 1.00 0.00 111 VAL A O 15
ATOM 28139 N N . THR A 1 112 ? -1.278 12.629 -10.642 1.00 0.00 112 THR A N 15
ATOM 28140 C CA . THR A 1 112 ? -2.537 13.371 -10.595 1.00 0.00 112 THR A CA 15
ATOM 28141 C C . THR A 1 112 ? -3.704 12.500 -10.992 1.00 0.00 112 THR A C 15
ATOM 28142 O O . THR A 1 112 ? -4.848 12.738 -10.542 1.00 0.00 112 THR A O 15
ATOM 28153 N N . SER A 1 113 ? -3.497 11.480 -11.800 1.00 0.00 113 SER A N 15
ATOM 28154 C CA . SER A 1 113 ? -4.564 10.546 -12.161 1.00 0.00 113 SER A CA 15
ATOM 28155 C C . SER A 1 113 ? -4.976 9.710 -10.968 1.00 0.00 113 SER A C 15
ATOM 28156 O O . SER A 1 113 ? -6.137 9.647 -10.549 1.00 0.00 113 SER A O 15
ATOM 28164 N N . LEU A 1 114 ? -3.989 9.058 -10.373 1.00 0.00 114 LEU A N 15
ATOM 28165 C CA . LEU A 1 114 ? -4.156 8.279 -9.152 1.00 0.00 114 LEU A CA 15
ATOM 28166 C C . LEU A 1 114 ? -4.635 9.150 -8.014 1.00 0.00 114 LEU A C 15
ATOM 28167 O O . LEU A 1 114 ? -5.365 8.715 -7.117 1.00 0.00 114 LEU A O 15
ATOM 28183 N N . LYS A 1 115 ? -4.203 10.400 -8.022 1.00 0.00 115 LYS A N 15
ATOM 28184 C CA . LYS A 1 115 ? -4.645 11.382 -7.035 1.00 0.00 115 LYS A CA 15
ATOM 28185 C C . LYS A 1 115 ? -6.152 11.490 -7.025 1.00 0.00 115 LYS A C 15
ATOM 28186 O O . LYS A 1 115 ? -6.809 11.406 -5.983 1.00 0.00 115 LYS A O 15
ATOM 28205 N N . ALA A 1 116 ? -6.723 11.662 -8.205 1.00 0.00 116 ALA A N 15
ATOM 28206 C CA . ALA A 1 116 ? -8.172 11.641 -8.369 1.00 0.00 116 ALA A CA 15
ATOM 28207 C C . ALA A 1 116 ? -8.768 10.400 -7.747 1.00 0.00 116 ALA A C 15
ATOM 28208 O O . ALA A 1 116 ? -9.839 10.435 -7.126 1.00 0.00 116 ALA A O 15
ATOM 28215 N N . GLN A 1 117 ? -8.075 9.280 -7.881 1.00 0.00 117 GLN A N 15
ATOM 28216 C CA . GLN A 1 117 ? -8.593 8.005 -7.384 1.00 0.00 117 GLN A CA 15
ATOM 28217 C C . GLN A 1 117 ? -8.165 7.741 -5.955 1.00 0.00 117 GLN A C 15
ATOM 28218 O O . GLN A 1 117 ? -8.913 8.005 -5.010 1.00 0.00 117 GLN A O 15
ATOM 28232 N N . SER A 1 118 ? -6.974 7.191 -5.808 1.00 0.00 118 SER A N 15
ATOM 28233 C CA . SER A 1 118 ? -6.425 6.716 -4.543 1.00 0.00 118 SER A CA 15
ATOM 28234 C C . SER A 1 118 ? -6.891 7.585 -3.397 1.00 0.00 118 SER A C 15
ATOM 28235 O O . SER A 1 118 ? -6.227 8.619 -3.110 1.00 0.00 118 SER A O 15
ATOM 28243 N N . ASP A 1 119 ? -7.961 7.276 -2.693 1.00 0.00 119 ASP A N 15
ATOM 28244 C CA . ASP A 1 119 ? -8.548 8.193 -1.712 1.00 0.00 119 ASP A CA 15
ATOM 28245 C C . ASP A 1 119 ? -8.863 7.502 -0.406 1.00 0.00 119 ASP A C 15
ATOM 28246 O O . ASP A 1 119 ? -8.702 6.287 -0.255 1.00 0.00 119 ASP A O 15
ATOM 28255 N N . SER A 1 120 ? -9.292 8.275 0.575 1.00 0.00 120 SER A N 15
ATOM 28256 C CA . SER A 1 120 ? -9.775 7.735 1.844 1.00 0.00 120 SER A CA 15
ATOM 28257 C C . SER A 1 120 ? -11.289 7.709 1.871 1.00 0.00 120 SER A C 15
ATOM 28258 O O . SER A 1 120 ? -11.904 6.945 1.089 1.00 0.00 120 SER A O 15
ATOM 28266 N N . THR A 1 121 ? -11.951 8.469 2.722 1.00 0.00 121 THR A N 15
ATOM 28267 C CA . THR A 1 121 ? -13.416 8.460 2.798 1.00 0.00 121 THR A CA 15
ATOM 28268 C C . THR A 1 121 ? -13.932 9.650 3.573 1.00 0.00 121 THR A C 15
ATOM 28269 O O . THR A 1 121 ? -13.352 10.071 4.583 1.00 0.00 121 THR A O 15
ATOM 28280 N N . ALA A 1 122 ? -15.044 10.206 3.128 1.00 0.00 122 ALA A N 15
ATOM 28281 C CA . ALA A 1 122 ? -15.664 11.339 3.809 1.00 0.00 122 ALA A CA 15
ATOM 28282 C C . ALA A 1 122 ? -16.156 10.942 5.180 1.00 0.00 122 ALA A C 15
ATOM 28283 O O . ALA A 1 122 ? -16.138 11.747 6.163 1.00 0.00 122 ALA A O 15
#

Solvent-accessible surface area: 8182 Å² total; per-residue (Å²): 133,129,70,118,57,94,50,122,31,49,91,9,134,4,30,1,18,44,60,46,135,58,130,91,78,210,104,70,116,235,38,33,69,135,8,72,8,15,0,22,0,3,146,4,42,7,45,102,71,130,81,14,79,165,88,67,124,127,86,15,59,216,26,65,47,77,45,78,25,103,119,2,34,52,81,82,15,78,128,106,122,110,33,100,102,2,2,45,0,112,3,92,89,63,1,38,0,3,0,37,18,141,105,99,110,46,50,46,88,0,38,64,18,3,129,73,28,0,70,57,141,154

Foldseek 3Di:
DDDDDDADADWAFFFKAWFPQPDDDDDDDDDTARATWDDAAQKTATARDCALVVVDVQAHDPVGDMGGGLAWAWDADDPPPPLNQWIWIGHPNRIIIITNDDDNVRSVSNRVRNVVRRHRDD

Sequence (122 aa):
GSGTGAGEGHEGYVTRKHEWDSTTKKASNRSWDKVYMAAKAGRISFYKDQKGYKSNPELTFRGEPSYDLQNAAIEIASDYTKKKHVLRVKLANGALFLLQAHDDTEMSQWVTSLKAQSDSTAGSGTGAGEGHEGYVTRKHEWDSTTKKASNRSWDKVYMAAKAGRISFYKDQKGYKSNPELTFRGEPSYDLQNAAIEIASDYTKKKHVLRVKLANGALFLLQAHDDTEMSQWVTSLKAQSDSTAGSGTGAGEGHEGYVTRKHEWDSTTKKASNRSWDKVYMAAKAGRISFYKDQKGYKSNPELTFRGEPSYDLQNAAIEIASDYTKKKHVLRVKLANGALFLLQAHDDTEMSQWVTSLKAQSDSTAGSGTGAGEGHEGYVTRKHEWDSTTKKASNRSWDKVYMAAKAGRISFYKDQKGYKSNPELTFRGEPSYDLQNAAIEIASDYTKKKHVLRVKLANGALFLLQAHDDTEMSQWVTSLKAQSDSTAGSGTGAGEGHEGYVTRKHEWDSTTKKASNRSWDKVYMAAKAGRISFYKDQKGYKSNPELTFRGEPSYDLQNAAIEIASDYTKKKHVLRVKLANGALFLLQAHDDTEMSQWVTSLKAQSDSTAGSGTGAGEGHEGYVTRKHEWDSTTKKASNRSWDKVYMAAKAGRISFYKDQKGYKSNPELTFRGEPSYDLQNAAIEIASDYTKKKHVLRVKLANGALFLLQAHDDTEMSQWVTSLKAQSDSTAGSGTGAGEGHEGYVTRKHEWDSTTKKASNRSWDKVYMAAKAGRISFYKDQKGYKSNPELTFRGEPSYDLQNAAIEIASDYTKKKHVLRVKLANGALFLLQAHDDTEMSQWVTSLKAQSDSTAGSGTGAGEGHEGYVTRKHEWDSTTKKASNRSWDKVYMAAKAGRISFYKDQKGYKSNPELTFRGEPSYDLQNAAIEIASDYTKKKHVLRVKLANGALFLLQAHDDTEMSQWVTSLKAQSDSTAGSGTGAGEGHEGYVTRKHEWDSTTKKASNRSWDKVYMAAKAGRISFYKDQKGYKSNPELTFRGEPSYDLQNAAIEIASDYTKKKHVLRVKLANGALFLLQAHDDTEMSQWVTSLKAQSDSTAGSGTGAGEGHEGYVTRKHEWDSTTKKASNRSWDKVYMAAKAGRISFYKDQKGYKSNPELTFRGEPSYDLQNAAIEIASDYTKKKHVLRVKLANGALFLLQAHDDTEMSQWVTSLKAQSDSTAGSGTGAGEGHEGYVTRKHEWDSTTKKASNRSWDKVYMAAKAGRISFYKDQKGYKSNPELTFRGEPSYDLQNAAIEIASDYTKKKHVLRVKLANGALFLLQAHDDTEMSQWVTSLKAQSDSTAGSGTGAGEGHEGYVTRKHEWDSTTKKASNRSWDKVYMAAKAGRISFYKDQKGYKSNPELTFRGEPSYDLQNAAIEIASDYTKKKHVLRVKLANGALFLLQAHDDTEMSQWVTSLKAQSDSTAGSGTGAGEGHEGYVTRKHEWDSTTKKASNRSWDKVYMAAKAGRISFYKDQKGYKSNPELTFRGEPSYDLQNAAIEIASDYTKKKHVLRVKLANGALFLLQAHDDTEMSQWVTSLKAQSDSTAGSGTGAGEGHEGYVTRKHEWDSTTKKASNRSWDKVYMAAKAGRISFYKDQKGYKSNPELTFRGEPSYDLQNAAIEIASDYTKKKHVLRVKLANGALFLLQAHDDTEMSQWVTSLKAQSDSTAGSGTGAGEGHEGYVTRKHEWDSTTKKASNRSWDKVYMAAKAGRISFYKDQKGYKSNPELTFRGEPSYDLQNAAIEIASDYTKKKHVLRVKLANGALFLLQAHDDTEMSQWVTSLKAQSDSTA

CATH classification: 2.30.29.30

GO terms:
  GO:0031594 neuromuscular junction (C, IDA)
  GO:0005546 phosphatidylinositol-4,5-bisphosphate binding (F, IDA)
  GO:0008017 microtubule binding (F, IDA)
  GO:0045169 fusome (C, IDA)
  GO:0045170 spectrosome (C, IDA)
  GO:0005886 plasma membrane (C, IDA)
  GO:0016328 lateral plasma membrane (C, IDA)
  GO:0030424 axon (C, IDA)
  GO:0030506 ankyrin binding (F, IDA)
  GO:0048790 maintenance of presynaptic active zone structure (P, IDA)
  GO:0042062 long-term strengthening of neuromuscular junction (P, IMP)
  GO:0016199 axon midline choice point recognition (P, IMP)
  GO:0050807 regulation of synapse organization (P, IMP)
  GO:0072499 photoreceptor cell axon guidance (P, IMP)
  GO:0007026 negative regulation of microtubule depolymerization (P, IMP)
  GO:0007274 neuromuscular synaptic transmission (P, IMP)
  GO:0007399 nervous system development (P, IMP)
  GO:0007409 axonogenesis (P, IMP)
  GO:0007411 axon guidance (P, IMP)
  GO:1903729 regulation of plasma membrane organization (P, IMP)